Protein 1X5A (pdb70)

Secondary structure (DSSP, 8-state):
---TTTT-----S----EEEEETTEEEEE-----SS--SS--EEEEEEE-SS-EEEEEESSSEEEEESPPSS-EEEEEEEEE-SSSPPP----EEEEPPPPS-----

InterPro domains:
  IPR000719 Protein kinase domain [PS50011] (625-885)
  IPR001090 Ephrin, ligand binding domain [PF01404] (30-205)
  IPR001090 Ephrin, ligand binding domain [PS51550] (28-210)
  IPR001090 Ephrin, ligand binding domain [SM00615] (28-205)
  IPR001245 Serine-threonine/tyrosine-protein kinase, catalytic domain [PF07714] (627-881)
  IPR001245 Serine-threonine/tyrosine-protein kinase, catalytic domain [PR00109] (703-716)
  IPR001245 Serine-threonine/tyrosine-protein kinase, catalytic domain [PR00109] (740-758)
  IPR001245 Serine-threonine/tyrosine-protein kinase, catalytic domain [PR00109] (789-799)
  IPR001245 Serine-threonine/tyrosine-protein kinase, catalytic domain [PR00109] (808-830)
  IPR001245 Serine-threonine/tyrosine-protein kinase, catalytic domain [PR00109] (852-874)
  IPR001426 Tyrosine-protein kinase, receptor class V, conserved site [PS00790] (186-206)
  IPR001426 Tyrosine-protein kinase, receptor class V, conserved site [PS00791] (250-270)
  IPR001660 Sterile alpha motif domain [PF00536] (915-976)
  IPR001660 Sterile alpha motif domain [PS50105] (914-977)
  IPR001660 Sterile alpha motif domain [SM00454] (911-977)
  IPR003961 Fibronectin type III [PF00041] (335-436)
  IPR003961 Fibronectin type III [PF00041] (455-533)
  IPR003961 Fibronectin type III [PS50853] (333-446)
  IPR003961 Fibronectin type III [PS50853] (448-539)
  IPR003961 Fibronectin type III [SM00060] (334-430)

Sequence (107 aa):
GSSGSSGAESLSGLSLKLVKKEPRQLELTWAGSRPRNPGGNLSYELHVLNQDEEWHQMVLEPRVLLTKLQPDTTYIVRVRTLTPLGPGPFSPDHEFRTSPPSGPSSGGSSGSSGAESLSGLSLKLVKKEPRQLELTWAGSRPRNPGGNLSYELHVLNQDEEWHQMVLEPRVLLTKLQPDTTYIVRVRTLTPLGPGPFSPDHEFRTSPPSGPSSGGSSGSSGAESLSGLSLKLVKKEPRQLELTWAGSRPRNPGGNLSYELHVLNQDEEWHQMVLEPRVLLTKLQPDTTYIVRVRTLTPLGPGPFSPDHEFRTSPPSGPSSGGSSGSSGAESLSGLSLKLVKKEPRQLELTWAGSRPRNPGGNLSYELHVLNQDEEWHQMVLEPRVLLTKLQPDTTYIVRVRTLTPLGPGPFSPDHEFRTSPPSGPSSGGSSGSSGAESLSGLSLKLVKKEPRQLELTWAGSRPRNPGGNLSYELHVLNQDEEWHQMVLEPRVLLTKLQPDTTYIVRVRTLTPLGPGPFSPDHEFRTSPPSGPSSGGSSGSSGAESLSGLSLKLVKKEPRQLELTWAGSRPRNPGGNLSYELHVLNQDEEWHQMVLEPRVLLTKLQPDTTYIVRVRTLTPLGPGPFSPDHEFRTSPPSGPSSGGSSGSSGAESLSGLSLKLVKKEPRQLELTWAGSRPRNPGGNLSYELHVLNQDEEWHQMVLEPRVLLTKLQPDTTYIVRVRTLTPLGPGPFSPDHEFRTSPPSGPSSGGSSGSSGAESLSGLSLKLVKKEPRQLELTWAGSRPRNPGGNLSYELHVLNQDEEWHQMVLEPRVLLTKLQPDTTYIVRVRTLTPLGPGPFSPDHEFRTSPPSGPSSGGSSGSSGAESLSGLSLKLVKKEPRQLELTWAGSRPRNPGGNLSYELHVLNQDEEWHQMVLEPRVLLTKLQPDTTYIVRVRTLTPLGPGPFSPDHEFRTSPPSGPSSGGSSGSSGAESLSGLSLKLVKKEPRQLELTWAGSRPRNPGGNLSYELHVLNQDEEWHQMVLEPRVLLTKLQPDTTYIVRVRTLTPLGPGPFSPDHEFRTSPPSGPSSGGSSGSSGAESLSGLSLKLVKKEPRQLELTWAGSRPRNPGGNLSYELHVLNQDEEWHQMVLEPRVLLTKLQPDTTYIVRVRTLTPLGPGPFSPDHEFRTSPPSGPSSGGSSGSSGAESLSGLSLKLVKKEPRQLELTWAGSRPRNPGGNLSYELHVLNQDEEWHQMVLEPRVLLTKLQPDTTYIVRVRTLTPLGPGPFSPDHEFRTSPPSGPSSGGSSGSSGAESLSGLSLKLVKKEPRQLELTWAGSRPRNPGGNLSYELHVLNQDEEWHQMVLEPRVLLTKLQPDTTYIVRVRTLTPLGPGPFSPDHEFRTSPPSGPSSGGSSGSSGAESLSGLSLKLVKKEPRQLELTWAGSRPRNPGGNLSYELHVLNQDEEWHQMVLEPRVLLTKLQPDTTYIVRVRTLTPLGPGPFSPDHEFRTSPPSGPSSGGSSGSSGAESLSGLSLKLVKKEPRQLELTWAGSRPRNPGGNLSYELHVLNQDEEWHQMVLEPRVLLTKLQPDTTYIVRVRTLTPLGPGPFSPDHEFRTSPPSGPSSGGSSGSSGAESLSGLSLKLVKKEPRQLELTWAGSRPRNPGGNLSYELHVLNQDEEWHQMVLEPRVLLTKLQPDTTYIVRVRTLTPLGPGPFSPDHEFRTSPPSGPSSGGSSGSSGAESLSGLSLKLVKKEPRQLELTWAGSRPRNPGGNLSYELHVLNQDEEWHQMVLEPRVLLTKLQPDTTYIVRVRTLTPLGPGPFSPDHEFRTSPPSGPSSGGSSGSSGAESLSGLSLKLVKKEPRQLELTWAGSRPRNPGGNLSYELHVLNQDEEWHQMVLEPRVLLTKLQPDTTYIVRVRTLTPLGPGPFSPDHEFRTSPPSGPSSGGSSGSSGAESLSGLSLKLVKKEPRQLELTWAGSRPRNPGGNLSYELHVLNQDEEWHQMVLEPRVLLTKLQPDTTYIVRVRTLTPLGPGPFSPDHEFRTSPPSGPSSGGSSGSSGAESLSGLSLKLVKKEPRQLELTWAGSRPRNPGGNLSYELHVLNQDEEWHQMVLEPRVLLTKLQPDTTYIVRVRTLTPLGPGPFSPDHEFRTSPPSGPSSG

Nearest PDB structures (foldseek):
  1x5a-assembly1_A  TM=8.790E-01  e=5.790E-16  Mus musculus
  7y8h-assembly1_A  TM=8.430E-01  e=4.483E-06  Chelicerata
  2dle-assembly1_A  TM=7.461E-01  e=3.100E-06  Homo sapiens
  1x5g-assembly1_A  TM=6.905E-01  e=3.268E-06  Homo sapiens
  7zcb-assembly2_C  TM=7.922E-01  e=1.379E-04  Homo sapiens

Radius of gyration: 16.01 Å; Cα contacts (8 Å, |Δi|>4): 205; chains: 1; bounding box: 28×51×31 Å

Foldseek 3Di:
DDPPPPDDDDDQFLDFDFPDFAQFKTKTATGHDDDPDDDDAWWKWKWKAWPPGTDTDTGRHRMDIDGRHHFFTWMWMWMFIQDPPDGDDTHDTDTDHHHHDDPDDDD

Organism: Mus musculus (NCBI:txid10090)

Structure (mmCIF, N/CA/C/O backbone):
data_1X5A
#
_entry.id   1X5A
#
loop_
_atom_site.group_PDB
_atom_site.id
_atom_site.type_symbol
_atom_site.label_atom_id
_atom_site.label_alt_id
_atom_site.label_comp_id
_atom_site.label_asym_id
_atom_site.label_entity_id
_atom_site.label_seq_id
_atom_site.pdbx_PDB_ins_code
_atom_site.Cartn_x
_atom_site.Cartn_y
_atom_site.Cartn_z
_atom_site.occupancy
_atom_site.B_iso_or_equiv
_atom_site.auth_seq_id
_atom_site.auth_comp_id
_atom_site.auth_asym_id
_atom_site.auth_atom_id
_atom_site.pdbx_PDB_model_num
ATOM 1 N N . GLY A 1 1 ? -1.645 7.451 -22.658 1.00 0.00 1 GLY A N 1
ATOM 2 C CA . GLY A 1 1 ? -2.916 7.293 -21.976 1.00 0.00 1 GLY A CA 1
ATOM 3 C C . GLY A 1 1 ? -4.008 8.157 -22.576 1.00 0.00 1 GLY A C 1
ATOM 4 O O . GLY A 1 1 ? -3.901 9.383 -22.590 1.00 0.00 1 GLY A O 1
ATOM 8 N N . SER A 1 2 ? -5.060 7.517 -23.075 1.00 0.00 2 SER A N 1
ATOM 9 C CA . SER A 1 2 ? -6.173 8.234 -23.685 1.00 0.00 2 SER A CA 1
ATOM 10 C C . SER A 1 2 ? -7.299 8.447 -22.677 1.00 0.00 2 SER A C 1
ATOM 11 O O . SER A 1 2 ? -7.919 7.491 -22.212 1.00 0.00 2 SER A O 1
ATOM 19 N N . SER A 1 3 ? -7.558 9.708 -22.345 1.00 0.00 3 SER A N 1
ATOM 20 C CA . SER A 1 3 ? -8.606 10.048 -21.391 1.00 0.00 3 SER A CA 1
ATOM 21 C C . SER A 1 3 ? -9.910 9.337 -21.739 1.00 0.00 3 SER A C 1
ATOM 22 O O . SER A 1 3 ? -10.420 8.535 -20.958 1.00 0.00 3 SER A O 1
ATOM 30 N N . GLY A 1 4 ? -10.444 9.637 -22.919 1.00 0.00 4 GLY A N 1
ATOM 31 C CA . GLY A 1 4 ? -11.683 9.019 -23.352 1.00 0.00 4 GLY A CA 1
ATOM 32 C C . GLY A 1 4 ? -12.654 8.804 -22.208 1.00 0.00 4 GLY A C 1
ATOM 33 O O . GLY A 1 4 ? -12.749 9.632 -21.302 1.00 0.00 4 GLY A O 1
ATOM 37 N N . SER A 1 5 ? -13.379 7.691 -22.249 1.00 0.00 5 SER A N 1
ATOM 38 C CA . SER A 1 5 ? -14.352 7.373 -21.211 1.00 0.00 5 SER A CA 1
ATOM 39 C C . SER A 1 5 ? -13.686 7.326 -19.839 1.00 0.00 5 SER A C 1
ATOM 40 O O . SER A 1 5 ? -12.472 7.492 -19.719 1.00 0.00 5 SER A O 1
ATOM 48 N N . SER A 1 6 ? -14.491 7.100 -18.805 1.00 0.00 6 SER A N 1
ATOM 49 C CA . SER A 1 6 ? -13.982 7.035 -17.440 1.00 0.00 6 SER A CA 1
ATOM 50 C C . SER A 1 6 ? -12.705 6.203 -17.375 1.00 0.00 6 SER A C 1
ATOM 51 O O . SER A 1 6 ? -12.359 5.501 -18.325 1.00 0.00 6 SER A O 1
ATOM 59 N N . GLY A 1 7 ? -12.007 6.287 -16.246 1.00 0.00 7 GLY A N 1
ATOM 60 C CA . GLY A 1 7 ? -10.776 5.537 -16.077 1.00 0.00 7 GLY A CA 1
ATOM 61 C C . GLY A 1 7 ? -9.575 6.437 -15.865 1.00 0.00 7 GLY A C 1
ATOM 62 O O . GLY A 1 7 ? -8.713 6.147 -15.036 1.00 0.00 7 GLY A O 1
ATOM 66 N N . ALA A 1 8 ? -9.516 7.530 -16.618 1.00 0.00 8 ALA A N 1
ATOM 67 C CA . ALA A 1 8 ? -8.411 8.475 -16.508 1.00 0.00 8 ALA A CA 1
ATOM 68 C C . ALA A 1 8 ? -8.552 9.342 -15.261 1.00 0.00 8 ALA A C 1
ATOM 69 O O . ALA A 1 8 ? -9.215 10.378 -15.287 1.00 0.00 8 ALA A O 1
ATOM 76 N N . GLU A 1 9 ? -7.924 8.910 -14.172 1.00 0.00 9 GLU A N 1
ATOM 77 C CA . GLU A 1 9 ? -7.981 9.648 -12.916 1.00 0.00 9 GLU A CA 1
ATOM 78 C C . GLU A 1 9 ? -6.703 10.452 -12.698 1.00 0.00 9 GLU A C 1
ATOM 79 O O . GLU A 1 9 ? -6.322 10.736 -11.562 1.00 0.00 9 GLU A O 1
ATOM 91 N N . SER A 1 10 ? -6.045 10.815 -13.794 1.00 0.00 10 SER A N 1
ATOM 92 C CA . SER A 1 10 ? -4.807 11.582 -13.724 1.00 0.00 10 SER A CA 1
ATOM 93 C C . SER A 1 10 ? -3.978 11.167 -12.513 1.00 0.00 10 SER A C 1
ATOM 94 O O . SER A 1 10 ? -3.399 12.008 -11.824 1.00 0.00 10 SER A O 1
ATOM 102 N N . LEU A 1 11 ? -3.926 9.864 -12.258 1.00 0.00 11 LEU A N 1
ATOM 103 C CA . LEU A 1 11 ? -3.168 9.334 -11.130 1.00 0.00 11 LEU A CA 1
ATOM 104 C C . LEU A 1 11 ? -1.857 10.094 -10.950 1.00 0.00 11 LEU A C 1
ATOM 105 O O . LEU A 1 11 ? -1.239 10.525 -11.923 1.00 0.00 11 LEU A O 1
ATOM 121 N N . SER A 1 12 ? -1.438 10.251 -9.699 1.00 0.00 12 SER A N 1
ATOM 122 C CA . SER A 1 12 ? -0.201 10.960 -9.390 1.00 0.00 12 SER A CA 1
ATOM 123 C C . SER A 1 12 ? 1.001 10.025 -9.493 1.00 0.00 12 SER A C 1
ATOM 124 O O . SER A 1 12 ? 1.912 10.076 -8.669 1.00 0.00 12 SER A O 1
ATOM 132 N N . GLY A 1 13 ? 0.993 9.172 -10.512 1.00 0.00 13 GLY A N 1
ATOM 133 C CA . GLY A 1 13 ? 2.087 8.237 -10.705 1.00 0.00 13 GLY A CA 1
ATOM 134 C C . GLY A 1 13 ? 2.207 7.243 -9.567 1.00 0.00 13 GLY A C 1
ATOM 135 O O . GLY A 1 13 ? 3.272 7.104 -8.964 1.00 0.00 13 GLY A O 1
ATOM 139 N N . LEU A 1 14 ? 1.113 6.550 -9.271 1.00 0.00 14 LEU A N 1
ATOM 140 C CA . LEU A 1 14 ? 1.099 5.564 -8.196 1.00 0.00 14 LEU A CA 1
ATOM 141 C C . LEU A 1 14 ? 0.548 4.229 -8.688 1.00 0.00 14 LEU A C 1
ATOM 142 O O . LEU A 1 14 ? -0.507 3.780 -8.242 1.00 0.00 14 LEU A O 1
ATOM 158 N N . SER A 1 15 ? 1.272 3.600 -9.608 1.00 0.00 15 SER A N 1
ATOM 159 C CA . SER A 1 15 ? 0.854 2.317 -10.162 1.00 0.00 15 SER A CA 1
ATOM 160 C C . SER A 1 15 ? 1.670 1.175 -9.562 1.00 0.00 15 SER A C 1
ATOM 161 O O . SER A 1 15 ? 2.689 0.766 -10.119 1.00 0.00 15 SER A O 1
ATOM 169 N N . LEU A 1 16 ? 1.213 0.666 -8.423 1.00 0.00 16 LEU A N 1
ATOM 170 C CA . LEU A 1 16 ? 1.899 -0.429 -7.746 1.00 0.00 16 LEU A CA 1
ATOM 171 C C . LEU A 1 16 ? 2.466 -1.423 -8.754 1.00 0.00 16 LEU A C 1
ATOM 172 O O . LEU A 1 16 ? 1.821 -1.750 -9.751 1.00 0.00 16 LEU A O 1
ATOM 188 N N . LYS A 1 17 ? 3.676 -1.903 -8.488 1.00 0.00 17 LYS A N 1
ATOM 189 C CA . LYS A 1 17 ? 4.330 -2.863 -9.369 1.00 0.00 17 LYS A CA 1
ATOM 190 C C . LYS A 1 17 ? 4.891 -4.038 -8.573 1.00 0.00 17 LYS A C 1
ATOM 191 O O . LYS A 1 17 ? 5.385 -3.866 -7.458 1.00 0.00 17 LYS A O 1
ATOM 210 N N . LEU A 1 18 ? 4.814 -5.230 -9.154 1.00 0.00 18 LEU A N 1
ATOM 211 C CA . LEU A 1 18 ? 5.316 -6.433 -8.499 1.00 0.00 18 LEU A CA 1
ATOM 212 C C . LEU A 1 18 ? 6.839 -6.492 -8.561 1.00 0.00 18 LEU A C 1
ATOM 213 O O . LEU A 1 18 ? 7.417 -6.821 -9.597 1.00 0.00 18 LEU A O 1
ATOM 229 N N . VAL A 1 19 ? 7.485 -6.172 -7.443 1.00 0.00 19 VAL A N 1
ATOM 230 C CA . VAL A 1 19 ? 8.941 -6.191 -7.369 1.00 0.00 19 VAL A CA 1
ATOM 231 C C . VAL A 1 19 ? 9.470 -7.620 -7.333 1.00 0.00 19 VAL A C 1
ATOM 232 O O . VAL A 1 19 ? 10.295 -8.010 -8.159 1.00 0.00 19 VAL A O 1
ATOM 245 N N . LYS A 1 20 ? 8.990 -8.399 -6.369 1.00 0.00 20 LYS A N 1
ATOM 246 C CA . LYS A 1 20 ? 9.413 -9.787 -6.224 1.00 0.00 20 LYS A CA 1
ATOM 247 C C . LYS A 1 20 ? 8.236 -10.676 -5.834 1.00 0.00 20 LYS A C 1
ATOM 248 O O . LYS A 1 20 ? 7.457 -10.338 -4.943 1.00 0.00 20 LYS A O 1
ATOM 267 N N . LYS A 1 21 ? 8.113 -11.815 -6.507 1.00 0.00 21 LYS A N 1
ATOM 268 C CA . LYS A 1 21 ? 7.034 -12.755 -6.230 1.00 0.00 21 LYS A CA 1
ATOM 269 C C . LYS A 1 21 ? 7.531 -13.919 -5.379 1.00 0.00 21 LYS A C 1
ATOM 270 O O . LYS A 1 21 ? 8.311 -14.750 -5.843 1.00 0.00 21 LYS A O 1
ATOM 289 N N . GLU A 1 22 ? 7.072 -13.973 -4.132 1.00 0.00 22 GLU A N 1
ATOM 290 C CA . GLU A 1 22 ? 7.471 -15.036 -3.218 1.00 0.00 22 GLU A CA 1
ATOM 291 C C . GLU A 1 22 ? 6.249 -15.703 -2.593 1.00 0.00 22 GLU A C 1
ATOM 292 O O . GLU A 1 22 ? 5.165 -15.124 -2.517 1.00 0.00 22 GLU A O 1
ATOM 304 N N . PRO A 1 23 ? 6.426 -16.951 -2.134 1.00 0.00 23 PRO A N 1
ATOM 305 C CA . PRO A 1 23 ? 5.349 -17.724 -1.508 1.00 0.00 23 PRO A CA 1
ATOM 306 C C . PRO A 1 23 ? 4.959 -17.173 -0.141 1.00 0.00 23 PRO A C 1
ATOM 307 O O . PRO A 1 23 ? 3.821 -17.332 0.301 1.00 0.00 23 PRO A O 1
ATOM 318 N N . ARG A 1 24 ? 5.910 -16.524 0.523 1.00 0.00 24 ARG A N 1
ATOM 319 C CA . ARG A 1 24 ? 5.665 -15.949 1.841 1.00 0.00 24 ARG A CA 1
ATOM 320 C C . ARG A 1 24 ? 6.206 -14.525 1.922 1.00 0.00 24 ARG A C 1
ATOM 321 O O . ARG A 1 24 ? 6.601 -14.062 2.992 1.00 0.00 24 ARG A O 1
ATOM 342 N N . GLN A 1 25 ? 6.222 -13.838 0.785 1.00 0.00 25 GLN A N 1
ATOM 343 C CA . GLN A 1 25 ? 6.716 -12.467 0.728 1.00 0.00 25 GLN A CA 1
ATOM 344 C C . GLN A 1 25 ? 6.278 -11.784 -0.563 1.00 0.00 25 GLN A C 1
ATOM 345 O O . GLN A 1 25 ? 6.090 -12.436 -1.590 1.00 0.00 25 GLN A O 1
ATOM 359 N N . LEU A 1 26 ? 6.118 -10.466 -0.504 1.00 0.00 26 LEU A N 1
ATOM 360 C CA . LEU A 1 26 ? 5.701 -9.693 -1.669 1.00 0.00 26 LEU A CA 1
ATOM 361 C C . LEU A 1 26 ? 6.184 -8.250 -1.566 1.00 0.00 26 LEU A C 1
ATOM 362 O O . LEU A 1 26 ? 5.802 -7.522 -0.650 1.00 0.00 26 LEU A O 1
ATOM 378 N N . GLU A 1 27 ? 7.024 -7.843 -2.512 1.00 0.00 27 GLU A N 1
ATOM 379 C CA . GLU A 1 27 ? 7.557 -6.486 -2.528 1.00 0.00 27 GLU A CA 1
ATOM 380 C C . GLU A 1 27 ? 6.969 -5.683 -3.685 1.00 0.00 27 GLU A C 1
ATOM 381 O O . GLU A 1 27 ? 6.711 -6.223 -4.761 1.00 0.00 27 GLU A O 1
ATOM 393 N N . LEU A 1 28 ? 6.760 -4.392 -3.455 1.00 0.00 28 LEU A N 1
ATOM 394 C CA . LEU A 1 28 ? 6.202 -3.513 -4.477 1.00 0.00 28 LEU A CA 1
ATOM 395 C C . LEU A 1 28 ? 6.851 -2.134 -4.424 1.00 0.00 28 LEU A C 1
ATOM 396 O O . LEU A 1 28 ? 7.344 -1.707 -3.379 1.00 0.00 28 LEU A O 1
ATOM 412 N N . THR A 1 29 ? 6.847 -1.439 -5.557 1.00 0.00 29 THR A N 1
ATOM 413 C CA . THR A 1 29 ? 7.435 -0.108 -5.640 1.00 0.00 29 THR A CA 1
ATOM 414 C C . THR A 1 29 ? 6.658 0.777 -6.608 1.00 0.00 29 THR A C 1
ATOM 415 O O . THR A 1 29 ? 6.298 0.347 -7.704 1.00 0.00 29 THR A O 1
ATOM 426 N N . TRP A 1 30 ? 6.403 2.014 -6.197 1.00 0.00 30 TRP A N 1
ATOM 427 C CA . TRP A 1 30 ? 5.668 2.959 -7.030 1.00 0.00 30 TRP A CA 1
ATOM 428 C C . TRP A 1 30 ? 6.423 4.279 -7.151 1.00 0.00 30 TRP A C 1
ATOM 429 O O . TRP A 1 30 ? 6.589 5.002 -6.169 1.00 0.00 30 TRP A O 1
ATOM 450 N N . ALA A 1 31 ? 6.879 4.586 -8.361 1.00 0.00 31 ALA A N 1
ATOM 451 C CA . ALA A 1 31 ? 7.614 5.820 -8.609 1.00 0.00 31 ALA A CA 1
ATOM 452 C C . ALA A 1 31 ? 7.070 6.546 -9.834 1.00 0.00 31 ALA A C 1
ATOM 453 O O . ALA A 1 31 ? 6.552 5.922 -10.759 1.00 0.00 31 ALA A O 1
ATOM 460 N N . GLY A 1 32 ? 7.189 7.871 -9.833 1.00 0.00 32 GLY A N 1
ATOM 461 C CA . GLY A 1 32 ? 6.703 8.660 -10.949 1.00 0.00 32 GLY A CA 1
ATOM 462 C C . GLY A 1 32 ? 6.562 10.129 -10.603 1.00 0.00 32 GLY A C 1
ATOM 463 O O . GLY A 1 32 ? 5.590 10.776 -10.995 1.00 0.00 32 GLY A O 1
ATOM 467 N N . SER A 1 33 ? 7.533 10.657 -9.865 1.00 0.00 33 SER A N 1
ATOM 468 C CA . SER A 1 33 ? 7.510 12.058 -9.461 1.00 0.00 33 SER A CA 1
ATOM 469 C C . SER A 1 33 ? 8.608 12.846 -10.169 1.00 0.00 33 SER A C 1
ATOM 470 O O . SER A 1 33 ? 9.459 12.272 -10.848 1.00 0.00 33 SER A O 1
ATOM 478 N N . ARG A 1 34 ? 8.582 14.164 -10.004 1.00 0.00 34 ARG A N 1
ATOM 479 C CA . ARG A 1 34 ? 9.573 15.032 -10.628 1.00 0.00 34 ARG A CA 1
ATOM 480 C C . ARG A 1 34 ? 10.555 15.569 -9.591 1.00 0.00 34 ARG A C 1
ATOM 481 O O . ARG A 1 34 ? 10.202 15.825 -8.439 1.00 0.00 34 ARG A O 1
ATOM 502 N N . PRO A 1 35 ? 11.819 15.743 -10.006 1.00 0.00 35 PRO A N 1
ATOM 503 C CA . PRO A 1 35 ? 12.878 16.250 -9.129 1.00 0.00 35 PRO A CA 1
ATOM 504 C C . PRO A 1 35 ? 12.686 17.722 -8.780 1.00 0.00 35 PRO A C 1
ATOM 505 O O . PRO A 1 35 ? 11.686 18.334 -9.157 1.00 0.00 35 PRO A O 1
ATOM 516 N N . ARG A 1 36 ? 13.651 18.285 -8.060 1.00 0.00 36 ARG A N 1
ATOM 517 C CA . ARG A 1 36 ? 13.587 19.686 -7.660 1.00 0.00 36 ARG A CA 1
ATOM 518 C C . ARG A 1 36 ? 12.397 19.935 -6.739 1.00 0.00 36 ARG A C 1
ATOM 519 O O . ARG A 1 36 ? 11.749 20.978 -6.814 1.00 0.00 36 ARG A O 1
ATOM 540 N N . ASN A 1 37 ? 12.115 18.969 -5.871 1.00 0.00 37 ASN A N 1
ATOM 541 C CA . ASN A 1 37 ? 11.002 19.083 -4.935 1.00 0.00 37 ASN A CA 1
ATOM 542 C C . ASN A 1 37 ? 11.436 19.792 -3.657 1.00 0.00 37 ASN A C 1
ATOM 543 O O . ASN A 1 37 ? 12.530 19.573 -3.136 1.00 0.00 37 ASN A O 1
ATOM 554 N N . PRO A 1 38 ? 10.559 20.664 -3.137 1.00 0.00 38 PRO A N 1
ATOM 555 C CA . PRO A 1 38 ? 10.829 21.423 -1.912 1.00 0.00 38 PRO A CA 1
ATOM 556 C C . PRO A 1 38 ? 10.835 20.538 -0.670 1.00 0.00 38 PRO A C 1
ATOM 557 O O . PRO A 1 38 ? 10.534 19.347 -0.744 1.00 0.00 38 PRO A O 1
ATOM 568 N N . GLY A 1 39 ? 11.178 21.128 0.471 1.00 0.00 39 GLY A N 1
ATOM 569 C CA . GLY A 1 39 ? 11.216 20.377 1.712 1.00 0.00 39 GLY A CA 1
ATOM 570 C C . GLY A 1 39 ? 9.874 19.765 2.060 1.00 0.00 39 GLY A C 1
ATOM 571 O O . GLY A 1 39 ? 8.919 19.865 1.290 1.00 0.00 39 GLY A O 1
ATOM 575 N N . GLY A 1 40 ? 9.800 19.126 3.224 1.00 0.00 40 GLY A N 1
ATOM 576 C CA . GLY A 1 40 ? 8.561 18.503 3.651 1.00 0.00 40 GLY A CA 1
ATOM 577 C C . GLY A 1 40 ? 8.430 17.076 3.158 1.00 0.00 40 GLY A C 1
ATOM 578 O O . GLY A 1 40 ? 7.480 16.741 2.451 1.00 0.00 40 GLY A O 1
ATOM 582 N N . ASN A 1 41 ? 9.387 16.232 3.531 1.00 0.00 41 ASN A N 1
ATOM 583 C CA . ASN A 1 41 ? 9.375 14.833 3.119 1.00 0.00 41 ASN A CA 1
ATOM 584 C C . ASN A 1 41 ? 7.952 14.284 3.098 1.00 0.00 41 ASN A C 1
ATOM 585 O O . ASN A 1 41 ? 7.383 13.963 4.143 1.00 0.00 41 ASN A O 1
ATOM 596 N N . LEU A 1 42 ? 7.382 14.178 1.903 1.00 0.00 42 LEU A N 1
ATOM 597 C CA . LEU A 1 42 ? 6.025 13.667 1.745 1.00 0.00 42 LEU A CA 1
ATOM 598 C C . LEU A 1 42 ? 5.897 12.268 2.340 1.00 0.00 42 LEU A C 1
ATOM 599 O O . LEU A 1 42 ? 6.865 11.714 2.861 1.00 0.00 42 LEU A O 1
ATOM 615 N N . SER A 1 43 ? 4.697 11.703 2.256 1.00 0.00 43 SER A N 1
ATOM 616 C CA . SER A 1 43 ? 4.442 10.369 2.787 1.00 0.00 43 SER A CA 1
ATOM 617 C C . SER A 1 43 ? 3.522 9.581 1.860 1.00 0.00 43 SER A C 1
ATOM 618 O O . SER A 1 43 ? 3.054 10.099 0.845 1.00 0.00 43 SER A O 1
ATOM 626 N N . TYR A 1 44 ? 3.266 8.328 2.215 1.00 0.00 44 TYR A N 1
ATOM 627 C CA . TYR A 1 44 ? 2.404 7.466 1.415 1.00 0.00 44 TYR A CA 1
ATOM 628 C C . TYR A 1 44 ? 1.651 6.477 2.298 1.00 0.00 44 TYR A C 1
ATOM 629 O O . TYR A 1 44 ? 2.230 5.861 3.192 1.00 0.00 44 TYR A O 1
ATOM 647 N N . GLU A 1 45 ? 0.355 6.330 2.040 1.00 0.00 45 GLU A N 1
ATOM 648 C CA . GLU A 1 45 ? -0.478 5.415 2.812 1.00 0.00 45 GLU A CA 1
ATOM 649 C C . GLU A 1 45 ? -0.668 4.095 2.070 1.00 0.00 45 GLU A C 1
ATOM 650 O O . GLU A 1 45 ? -1.176 4.068 0.948 1.00 0.00 45 GLU A O 1
ATOM 662 N N . LEU A 1 46 ? -0.256 3.003 2.704 1.00 0.00 46 LEU A N 1
ATOM 663 C CA . LEU A 1 46 ? -0.380 1.678 2.105 1.00 0.00 46 LEU A CA 1
ATOM 664 C C . LEU A 1 46 ? -1.544 0.908 2.722 1.00 0.00 46 LEU A C 1
ATOM 665 O O . LEU A 1 46 ? -1.716 0.894 3.941 1.00 0.00 46 LEU A O 1
ATOM 681 N N . HIS A 1 47 ? -2.339 0.267 1.871 1.00 0.00 47 HIS A N 1
ATOM 682 C CA . HIS A 1 47 ? -3.485 -0.508 2.333 1.00 0.00 47 HIS A CA 1
ATOM 683 C C . HIS A 1 47 ? -3.576 -1.838 1.591 1.00 0.00 47 HIS A C 1
ATOM 684 O O . HIS A 1 47 ? -3.824 -1.872 0.386 1.00 0.00 47 HIS A O 1
ATOM 699 N N . VAL A 1 48 ? -3.373 -2.931 2.319 1.00 0.00 48 VAL A N 1
ATOM 700 C CA . VAL A 1 48 ? -3.432 -4.264 1.730 1.00 0.00 48 VAL A CA 1
ATOM 701 C C . VAL A 1 48 ? -4.708 -4.990 2.142 1.00 0.00 48 VAL A C 1
ATOM 702 O O . VAL A 1 48 ? -5.128 -4.924 3.298 1.00 0.00 48 VAL A O 1
ATOM 715 N N . LEU A 1 49 ? -5.320 -5.684 1.188 1.00 0.00 49 LEU A N 1
ATOM 716 C CA . LEU A 1 49 ? -6.549 -6.424 1.451 1.00 0.00 49 LEU A CA 1
ATOM 717 C C . LEU A 1 49 ? -6.435 -7.862 0.955 1.00 0.00 49 LEU A C 1
ATOM 718 O O . LEU A 1 49 ? -5.858 -8.121 -0.100 1.00 0.00 49 LEU A O 1
ATOM 734 N N . ASN A 1 50 ? -6.991 -8.794 1.724 1.00 0.00 50 ASN A N 1
ATOM 735 C CA . ASN A 1 50 ? -6.952 -10.206 1.362 1.00 0.00 50 ASN A CA 1
ATOM 736 C C . ASN A 1 50 ? -8.356 -10.803 1.352 1.00 0.00 50 ASN A C 1
ATOM 737 O O . ASN A 1 50 ? -9.329 -10.132 1.695 1.00 0.00 50 ASN A O 1
ATOM 748 N N . GLN A 1 51 ? -8.452 -12.069 0.957 1.00 0.00 51 GLN A N 1
ATOM 749 C CA . GLN A 1 51 ? -9.737 -12.756 0.903 1.00 0.00 51 GLN A CA 1
ATOM 750 C C . GLN A 1 51 ? -10.563 -12.465 2.151 1.00 0.00 51 GLN A C 1
ATOM 751 O O . GLN A 1 51 ? -11.676 -11.945 2.063 1.00 0.00 51 GLN A O 1
ATOM 765 N N . ASP A 1 52 ? -10.012 -12.802 3.311 1.00 0.00 52 ASP A N 1
ATOM 766 C CA . ASP A 1 52 ? -10.698 -12.576 4.578 1.00 0.00 52 ASP A CA 1
ATOM 767 C C . ASP A 1 52 ? -9.772 -11.902 5.585 1.00 0.00 52 ASP A C 1
ATOM 768 O O . ASP A 1 52 ? -9.905 -12.097 6.793 1.00 0.00 52 ASP A O 1
ATOM 777 N N . GLU A 1 53 ? -8.833 -11.108 5.079 1.00 0.00 53 GLU A N 1
ATOM 778 C CA . GLU A 1 53 ? -7.884 -10.406 5.935 1.00 0.00 53 GLU A CA 1
ATOM 779 C C . GLU A 1 53 ? -7.520 -9.047 5.344 1.00 0.00 53 GLU A C 1
ATOM 780 O O . GLU A 1 53 ? -6.908 -8.966 4.279 1.00 0.00 53 GLU A O 1
ATOM 792 N N . GLU A 1 54 ? -7.902 -7.983 6.042 1.00 0.00 54 GLU A N 1
ATOM 793 C CA . GLU A 1 54 ? -7.617 -6.628 5.586 1.00 0.00 54 GLU A CA 1
ATOM 794 C C . GLU A 1 54 ? -6.731 -5.892 6.587 1.00 0.00 54 GLU A C 1
ATOM 795 O O . GLU A 1 54 ? -7.048 -5.816 7.774 1.00 0.00 54 GLU A O 1
ATOM 807 N N . TRP A 1 55 ? -5.621 -5.352 6.098 1.00 0.00 55 TRP A N 1
ATOM 808 C CA . TRP A 1 55 ? -4.688 -4.622 6.950 1.00 0.00 55 TRP A CA 1
ATOM 809 C C . TRP A 1 55 ? -4.065 -3.451 6.196 1.00 0.00 55 TRP A C 1
ATOM 810 O O . TRP A 1 55 ? -3.868 -3.516 4.983 1.00 0.00 55 TRP A O 1
ATOM 831 N N . HIS A 1 56 ? -3.757 -2.382 6.924 1.00 0.00 56 HIS A N 1
ATOM 832 C CA . HIS A 1 56 ? -3.156 -1.197 6.323 1.00 0.00 56 HIS A CA 1
ATOM 833 C C . HIS A 1 56 ? -1.910 -0.769 7.094 1.00 0.00 56 HIS A C 1
ATOM 834 O O . HIS A 1 56 ? -1.781 -1.049 8.285 1.00 0.00 56 HIS A O 1
ATOM 849 N N . GLN A 1 57 ? -0.998 -0.091 6.406 1.00 0.00 57 GLN A N 1
ATOM 850 C CA . GLN A 1 57 ? 0.238 0.372 7.026 1.00 0.00 57 GLN A CA 1
ATOM 851 C C . GLN A 1 57 ? 0.811 1.567 6.271 1.00 0.00 57 GLN A C 1
ATOM 852 O O . GLN A 1 57 ? 1.212 1.447 5.113 1.00 0.00 57 GLN A O 1
ATOM 866 N N . MET A 1 58 ? 0.847 2.718 6.934 1.00 0.00 58 MET A N 1
ATOM 867 C CA . MET A 1 58 ? 1.373 3.934 6.324 1.00 0.00 58 MET A CA 1
ATOM 868 C C . MET A 1 58 ? 2.893 3.872 6.209 1.00 0.00 58 MET A C 1
ATOM 869 O O . MET A 1 58 ? 3.591 3.650 7.198 1.00 0.00 58 MET A O 1
ATOM 883 N N . VAL A 1 59 ? 3.399 4.068 4.996 1.00 0.00 59 VAL A N 1
ATOM 884 C CA . VAL A 1 59 ? 4.836 4.035 4.752 1.00 0.00 59 VAL A CA 1
ATOM 885 C C . VAL A 1 59 ? 5.345 5.392 4.279 1.00 0.00 59 VAL A C 1
ATOM 886 O O . VAL A 1 59 ? 4.664 6.096 3.531 1.00 0.00 59 VAL A O 1
ATOM 899 N N . LEU A 1 60 ? 6.545 5.753 4.718 1.00 0.00 60 LEU A N 1
ATOM 900 C CA . LEU A 1 60 ? 7.147 7.027 4.339 1.00 0.00 60 LEU A CA 1
ATOM 901 C C . LEU A 1 60 ? 8.080 6.854 3.145 1.00 0.00 60 LEU A C 1
ATOM 902 O O . LEU A 1 60 ? 8.911 7.717 2.865 1.00 0.00 60 LEU A O 1
ATOM 918 N N . GLU A 1 61 ? 7.935 5.734 2.444 1.00 0.00 61 GLU A N 1
ATOM 919 C CA . GLU A 1 61 ? 8.765 5.449 1.279 1.00 0.00 61 GLU A CA 1
ATOM 920 C C . GLU A 1 61 ? 7.935 4.830 0.158 1.00 0.00 61 GLU A C 1
ATOM 921 O O . GLU A 1 61 ? 6.917 4.179 0.392 1.00 0.00 61 GLU A O 1
ATOM 933 N N . PRO A 1 62 ? 8.379 5.037 -1.090 1.00 0.00 62 PRO A N 1
ATOM 934 C CA . PRO A 1 62 ? 7.694 4.509 -2.273 1.00 0.00 62 PRO A CA 1
ATOM 935 C C . PRO A 1 62 ? 7.808 2.992 -2.379 1.00 0.00 62 PRO A C 1
ATOM 936 O O . PRO A 1 62 ? 7.314 2.388 -3.332 1.00 0.00 62 PRO A O 1
ATOM 947 N N . ARG A 1 63 ? 8.462 2.382 -1.396 1.00 0.00 63 ARG A N 1
ATOM 948 C CA . ARG A 1 63 ? 8.641 0.935 -1.380 1.00 0.00 63 ARG A CA 1
ATOM 949 C C . ARG A 1 63 ? 7.984 0.319 -0.149 1.00 0.00 63 ARG A C 1
ATOM 950 O O . ARG A 1 63 ? 7.713 1.009 0.834 1.00 0.00 63 ARG A O 1
ATOM 971 N N . VAL A 1 64 ? 7.729 -0.984 -0.210 1.00 0.00 64 VAL A N 1
ATOM 972 C CA . VAL A 1 64 ? 7.104 -1.694 0.900 1.00 0.00 64 VAL A CA 1
ATOM 973 C C . VAL A 1 64 ? 7.408 -3.187 0.839 1.00 0.00 64 VAL A C 1
ATOM 974 O O . VAL A 1 64 ? 7.302 -3.810 -0.218 1.00 0.00 64 VAL A O 1
ATOM 987 N N . LEU A 1 65 ? 7.785 -3.755 1.979 1.00 0.00 65 LEU A N 1
ATOM 988 C CA . LEU A 1 65 ? 8.104 -5.177 2.055 1.00 0.00 65 LEU A CA 1
ATOM 989 C C . LEU A 1 65 ? 7.120 -5.907 2.964 1.00 0.00 65 LEU A C 1
ATOM 990 O O . LEU A 1 65 ? 7.112 -5.704 4.179 1.00 0.00 65 LEU A O 1
ATOM 1006 N N . LEU A 1 66 ? 6.293 -6.759 2.368 1.00 0.00 66 LEU A N 1
ATOM 1007 C CA . LEU A 1 66 ? 5.306 -7.522 3.124 1.00 0.00 66 LEU A CA 1
ATOM 1008 C C . LEU A 1 66 ? 5.786 -8.950 3.361 1.00 0.00 66 LEU A C 1
ATOM 1009 O O . LEU A 1 66 ? 6.244 -9.625 2.437 1.00 0.00 66 LEU A O 1
ATOM 1025 N N . THR A 1 67 ? 5.678 -9.407 4.605 1.00 0.00 67 THR A N 1
ATOM 1026 C CA . THR A 1 67 ? 6.100 -10.755 4.963 1.00 0.00 67 THR A CA 1
ATOM 1027 C C . THR A 1 67 ? 4.982 -11.512 5.670 1.00 0.00 67 THR A C 1
ATOM 1028 O O . THR A 1 67 ? 3.911 -10.961 5.927 1.00 0.00 67 THR A O 1
ATOM 1039 N N . LYS A 1 68 ? 5.236 -12.778 5.983 1.00 0.00 68 LYS A N 1
ATOM 1040 C CA . LYS A 1 68 ? 4.252 -13.611 6.662 1.00 0.00 68 LYS A CA 1
ATOM 1041 C C . LYS A 1 68 ? 2.988 -13.758 5.820 1.00 0.00 68 LYS A C 1
ATOM 1042 O O . LYS A 1 68 ? 1.873 -13.696 6.339 1.00 0.00 68 LYS A O 1
ATOM 1061 N N . LEU A 1 69 ? 3.170 -13.952 4.518 1.00 0.00 69 LEU A N 1
ATOM 1062 C CA . LEU A 1 69 ? 2.044 -14.109 3.604 1.00 0.00 69 LEU A CA 1
ATOM 1063 C C . LEU A 1 69 ? 1.813 -15.580 3.272 1.00 0.00 69 LEU A C 1
ATOM 1064 O O . LEU A 1 69 ? 2.671 -16.425 3.525 1.00 0.00 69 LEU A O 1
ATOM 1080 N N . GLN A 1 70 ? 0.649 -15.876 2.702 1.00 0.00 70 GLN A N 1
ATOM 1081 C CA . GLN A 1 70 ? 0.306 -17.245 2.334 1.00 0.00 70 GLN A CA 1
ATOM 1082 C C . GLN A 1 70 ? 0.628 -17.511 0.867 1.00 0.00 70 GLN A C 1
ATOM 1083 O O . GLN A 1 70 ? 0.435 -16.659 -0.001 1.00 0.00 70 GLN A O 1
ATOM 1097 N N . PRO A 1 71 ? 1.132 -18.721 0.581 1.00 0.00 71 PRO A N 1
ATOM 1098 C CA . PRO A 1 71 ? 1.491 -19.128 -0.781 1.00 0.00 71 PRO A CA 1
ATOM 1099 C C . PRO A 1 71 ? 0.267 -19.318 -1.670 1.00 0.00 71 PRO A C 1
ATOM 1100 O O . PRO A 1 71 ? -0.776 -19.788 -1.215 1.00 0.00 71 PRO A O 1
ATOM 1111 N N . ASP A 1 72 ? 0.402 -18.952 -2.940 1.00 0.00 72 ASP A N 1
ATOM 1112 C CA . ASP A 1 72 ? -0.693 -19.084 -3.895 1.00 0.00 72 ASP A CA 1
ATOM 1113 C C . ASP A 1 72 ? -1.932 -18.341 -3.406 1.00 0.00 72 ASP A C 1
ATOM 1114 O O . ASP A 1 72 ? -3.017 -18.916 -3.312 1.00 0.00 72 ASP A O 1
ATOM 1123 N N . THR A 1 73 ? -1.764 -17.059 -3.096 1.00 0.00 73 THR A N 1
ATOM 1124 C CA . THR A 1 73 ? -2.867 -16.238 -2.615 1.00 0.00 73 THR A CA 1
ATOM 1125 C C . THR A 1 73 ? -2.832 -14.848 -3.241 1.00 0.00 73 THR A C 1
ATOM 1126 O O . THR A 1 73 ? -1.774 -14.224 -3.333 1.00 0.00 73 THR A O 1
ATOM 1137 N N . THR A 1 74 ? -3.995 -14.367 -3.669 1.00 0.00 74 THR A N 1
ATOM 1138 C CA . THR A 1 74 ? -4.096 -13.051 -4.287 1.00 0.00 74 THR A CA 1
ATOM 1139 C C . THR A 1 74 ? -4.188 -11.954 -3.232 1.00 0.00 74 THR A C 1
ATOM 1140 O O . THR A 1 74 ? -5.147 -11.900 -2.461 1.00 0.00 74 THR A O 1
ATOM 1151 N N . TYR A 1 75 ? -3.187 -11.082 -3.203 1.00 0.00 75 TYR A N 1
ATOM 1152 C CA . TYR A 1 75 ? -3.155 -9.987 -2.241 1.00 0.00 75 TYR A CA 1
ATOM 1153 C C . TYR A 1 75 ? -3.306 -8.640 -2.942 1.00 0.00 75 TYR A C 1
ATOM 1154 O O . TYR A 1 75 ? -2.484 -8.270 -3.781 1.00 0.00 75 TYR A O 1
ATOM 1172 N N . ILE A 1 76 ? -4.361 -7.913 -2.592 1.00 0.00 76 ILE A N 1
ATOM 1173 C CA . ILE A 1 76 ? -4.619 -6.607 -3.186 1.00 0.00 76 ILE A CA 1
ATOM 1174 C C . ILE A 1 76 ? -3.859 -5.509 -2.451 1.00 0.00 76 ILE A C 1
ATOM 1175 O O . ILE A 1 76 ? -3.856 -5.458 -1.221 1.00 0.00 76 ILE A O 1
ATOM 1191 N N . VAL A 1 77 ? -3.216 -4.630 -3.213 1.00 0.00 77 VAL A N 1
ATOM 1192 C CA . VAL A 1 77 ? -2.454 -3.530 -2.634 1.00 0.00 77 VAL A CA 1
ATOM 1193 C C . VAL A 1 77 ? -2.827 -2.201 -3.283 1.00 0.00 77 VAL A C 1
ATOM 1194 O O . VAL A 1 77 ? -3.104 -2.141 -4.481 1.00 0.00 77 VAL A O 1
ATOM 1207 N N . ARG A 1 78 ? -2.831 -1.139 -2.484 1.00 0.00 78 ARG A N 1
ATOM 1208 C CA . ARG A 1 78 ? -3.171 0.189 -2.981 1.00 0.00 78 ARG A CA 1
ATOM 1209 C C . ARG A 1 78 ? -2.485 1.271 -2.152 1.00 0.00 78 ARG A C 1
ATOM 1210 O O . ARG A 1 78 ? -2.681 1.357 -0.940 1.00 0.00 78 ARG A O 1
ATOM 1231 N N . VAL A 1 79 ? -1.679 2.095 -2.815 1.00 0.00 79 VAL A N 1
ATOM 1232 C CA . VAL A 1 79 ? -0.964 3.172 -2.140 1.00 0.00 79 VAL A CA 1
ATOM 1233 C C . VAL A 1 79 ? -1.406 4.535 -2.661 1.00 0.00 79 VAL A C 1
ATOM 1234 O O . VAL A 1 79 ? -1.698 4.693 -3.847 1.00 0.00 79 VAL A O 1
ATOM 1247 N N . ARG A 1 80 ? -1.451 5.517 -1.767 1.00 0.00 80 ARG A N 1
ATOM 1248 C CA . ARG A 1 80 ? -1.858 6.868 -2.136 1.00 0.00 80 ARG A CA 1
ATOM 1249 C C . ARG A 1 80 ? -1.004 7.908 -1.417 1.00 0.00 80 ARG A C 1
ATOM 1250 O O . ARG A 1 80 ? -0.766 7.807 -0.213 1.00 0.00 80 ARG A O 1
ATOM 1271 N N . THR A 1 81 ? -0.545 8.908 -2.163 1.00 0.00 81 THR A N 1
ATOM 1272 C CA . THR A 1 81 ? 0.283 9.966 -1.598 1.00 0.00 81 THR A CA 1
ATOM 1273 C C . THR A 1 81 ? -0.526 10.855 -0.660 1.00 0.00 81 THR A C 1
ATOM 1274 O O . THR A 1 81 ? -1.623 11.299 -1.001 1.00 0.00 81 THR A O 1
ATOM 1285 N N . LEU A 1 82 ? 0.022 11.114 0.522 1.00 0.00 82 LEU A N 1
ATOM 1286 C CA . LEU A 1 82 ? -0.648 11.952 1.510 1.00 0.00 82 LEU A CA 1
ATOM 1287 C C . LEU A 1 82 ? -0.347 13.427 1.266 1.00 0.00 82 LEU A C 1
ATOM 1288 O O . LEU A 1 82 ? 0.769 13.792 0.895 1.00 0.00 82 LEU A O 1
ATOM 1304 N N . THR A 1 83 ? -1.349 14.274 1.480 1.00 0.00 83 THR A N 1
ATOM 1305 C CA . THR A 1 83 ? -1.192 15.710 1.285 1.00 0.00 83 THR A CA 1
ATOM 1306 C C . THR A 1 83 ? -1.934 16.495 2.361 1.00 0.00 83 THR A C 1
ATOM 1307 O O . THR A 1 83 ? -2.930 16.038 2.922 1.00 0.00 83 THR A O 1
ATOM 1318 N N . PRO A 1 84 ? -1.440 17.707 2.656 1.00 0.00 84 PRO A N 1
ATOM 1319 C CA . PRO A 1 84 ? -2.042 18.582 3.666 1.00 0.00 84 PRO A CA 1
ATOM 1320 C C . PRO A 1 84 ? -3.394 19.133 3.224 1.00 0.00 84 PRO A C 1
ATOM 1321 O O . PRO A 1 84 ? -4.304 19.301 4.037 1.00 0.00 84 PRO A O 1
ATOM 1332 N N . LEU A 1 85 ? -3.519 19.412 1.931 1.00 0.00 85 LEU A N 1
ATOM 1333 C CA . LEU A 1 85 ? -4.761 19.944 1.380 1.00 0.00 85 LEU A CA 1
ATOM 1334 C C . LEU A 1 85 ? -5.262 19.076 0.230 1.00 0.00 85 LEU A C 1
ATOM 1335 O O . LEU A 1 85 ? -4.877 19.271 -0.922 1.00 0.00 85 LEU A O 1
ATOM 1351 N N . GLY A 1 86 ? -6.126 18.117 0.552 1.00 0.00 86 GLY A N 1
ATOM 1352 C CA . GLY A 1 86 ? -6.667 17.236 -0.466 1.00 0.00 86 GLY A CA 1
ATOM 1353 C C . GLY A 1 86 ? -5.723 16.101 -0.812 1.00 0.00 86 GLY A C 1
ATOM 1354 O O . GLY A 1 86 ? -4.934 16.188 -1.754 1.00 0.00 86 GLY A O 1
ATOM 1358 N N . PRO A 1 87 ? -5.796 15.008 -0.038 1.00 0.00 87 PRO A N 1
ATOM 1359 C CA . PRO A 1 87 ? -4.947 13.832 -0.249 1.00 0.00 87 PRO A CA 1
ATOM 1360 C C . PRO A 1 87 ? -5.310 13.075 -1.521 1.00 0.00 87 PRO A C 1
ATOM 1361 O O . PRO A 1 87 ? -6.484 12.952 -1.868 1.00 0.00 87 PRO A O 1
ATOM 1372 N N . GLY A 1 88 ? -4.295 12.568 -2.214 1.00 0.00 88 GLY A N 1
ATOM 1373 C CA . GLY A 1 88 ? -4.529 11.828 -3.440 1.00 0.00 88 GLY A CA 1
ATOM 1374 C C . GLY A 1 88 ? -5.462 10.651 -3.238 1.00 0.00 88 GLY A C 1
ATOM 1375 O O . GLY A 1 88 ? -5.621 10.140 -2.129 1.00 0.00 88 GLY A O 1
ATOM 1379 N N . PRO A 1 89 ? -6.101 10.204 -4.329 1.00 0.00 89 PRO A N 1
ATOM 1380 C CA . PRO A 1 89 ? -7.035 9.075 -4.292 1.00 0.00 89 PRO A CA 1
ATOM 1381 C C . PRO A 1 89 ? -6.330 7.746 -4.041 1.00 0.00 89 PRO A C 1
ATOM 1382 O O . PRO A 1 89 ? -5.104 7.661 -4.105 1.00 0.00 89 PRO A O 1
ATOM 1393 N N . PHE A 1 90 ? -7.113 6.711 -3.754 1.00 0.00 90 PHE A N 1
ATOM 1394 C CA . PHE A 1 90 ? -6.563 5.386 -3.492 1.00 0.00 90 PHE A CA 1
ATOM 1395 C C . PHE A 1 90 ? -6.390 4.603 -4.790 1.00 0.00 90 PHE A C 1
ATOM 1396 O O . PHE A 1 90 ? -7.366 4.284 -5.469 1.00 0.00 90 PHE A O 1
ATOM 1413 N N . SER A 1 91 ? -5.142 4.297 -5.128 1.00 0.00 91 SER A N 1
ATOM 1414 C CA . SER A 1 91 ? -4.839 3.554 -6.346 1.00 0.00 91 SER A CA 1
ATOM 1415 C C . SER A 1 91 ? -5.852 2.435 -6.565 1.00 0.00 91 SER A C 1
ATOM 1416 O O . SER A 1 91 ? -6.479 1.938 -5.630 1.00 0.00 91 SER A O 1
ATOM 1424 N N . PRO A 1 92 ? -6.017 2.027 -7.833 1.00 0.00 92 PRO A N 1
ATOM 1425 C CA . PRO A 1 92 ? -6.952 0.962 -8.206 1.00 0.00 92 PRO A CA 1
ATOM 1426 C C . PRO A 1 92 ? -6.493 -0.409 -7.722 1.00 0.00 92 PRO A C 1
ATOM 1427 O O . PRO A 1 92 ? -5.316 -0.755 -7.833 1.00 0.00 92 PRO A O 1
ATOM 1438 N N . ASP A 1 93 ? -7.427 -1.186 -7.186 1.00 0.00 93 ASP A N 1
ATOM 1439 C CA . ASP A 1 93 ? -7.118 -2.520 -6.686 1.00 0.00 93 ASP A CA 1
ATOM 1440 C C . ASP A 1 93 ? -6.156 -3.243 -7.624 1.00 0.00 93 ASP A C 1
ATOM 1441 O O . ASP A 1 93 ? -6.525 -3.623 -8.735 1.00 0.00 93 ASP A O 1
ATOM 1450 N N . HIS A 1 94 ? -4.921 -3.427 -7.169 1.00 0.00 94 HIS A N 1
ATOM 1451 C CA . HIS A 1 94 ? -3.905 -4.104 -7.968 1.00 0.00 94 HIS A CA 1
ATOM 1452 C C . HIS A 1 94 ? -3.909 -5.605 -7.694 1.00 0.00 94 HIS A C 1
ATOM 1453 O O . HIS A 1 94 ? -3.432 -6.055 -6.653 1.00 0.00 94 HIS A O 1
ATOM 1468 N N . GLU A 1 95 ? -4.450 -6.372 -8.634 1.00 0.00 95 GLU A N 1
ATOM 1469 C CA . GLU A 1 95 ? -4.516 -7.822 -8.492 1.00 0.00 95 GLU A CA 1
ATOM 1470 C C . GLU A 1 95 ? -3.122 -8.439 -8.557 1.00 0.00 95 GLU A C 1
ATOM 1471 O O . GLU A 1 95 ? -2.508 -8.501 -9.622 1.00 0.00 95 GLU A O 1
ATOM 1483 N N . PHE A 1 96 ? -2.629 -8.894 -7.410 1.00 0.00 96 PHE A N 1
ATOM 1484 C CA . PHE A 1 96 ? -1.307 -9.506 -7.336 1.00 0.00 96 PHE A CA 1
ATOM 1485 C C . PHE A 1 96 ? -1.397 -10.933 -6.804 1.00 0.00 96 PHE A C 1
ATOM 1486 O O . PHE A 1 96 ? -2.233 -11.238 -5.952 1.00 0.00 96 PHE A O 1
ATOM 1503 N N . ARG A 1 97 ? -0.532 -11.804 -7.313 1.00 0.00 97 ARG A N 1
ATOM 1504 C CA . ARG A 1 97 ? -0.514 -13.199 -6.891 1.00 0.00 97 ARG A CA 1
ATOM 1505 C C . ARG A 1 97 ? 0.859 -13.586 -6.349 1.00 0.00 97 ARG A C 1
ATOM 1506 O O . ARG A 1 97 ? 1.887 -13.281 -6.955 1.00 0.00 97 ARG A O 1
ATOM 1527 N N . THR A 1 98 ? 0.869 -14.260 -5.203 1.00 0.00 98 THR A N 1
ATOM 1528 C CA . THR A 1 98 ? 2.114 -14.687 -4.579 1.00 0.00 98 THR A CA 1
ATOM 1529 C C . THR A 1 98 ? 2.690 -15.912 -5.281 1.00 0.00 98 THR A C 1
ATOM 1530 O O . THR A 1 98 ? 1.999 -16.580 -6.050 1.00 0.00 98 THR A O 1
ATOM 1541 N N . SER A 1 99 ? 3.959 -16.201 -5.012 1.00 0.00 99 SER A N 1
ATOM 1542 C CA . SER A 1 99 ? 4.629 -17.344 -5.621 1.00 0.00 99 SER A CA 1
ATOM 1543 C C . SER A 1 99 ? 3.997 -18.653 -5.158 1.00 0.00 99 SER A C 1
ATOM 1544 O O . SER A 1 99 ? 3.577 -18.798 -4.010 1.00 0.00 99 SER A O 1
ATOM 1552 N N . PRO A 1 100 ? 3.928 -19.632 -6.073 1.00 0.00 100 PRO A N 1
ATOM 1553 C CA . PRO A 1 100 ? 3.349 -20.947 -5.784 1.00 0.00 100 PRO A CA 1
ATOM 1554 C C . PRO A 1 100 ? 4.216 -21.765 -4.832 1.00 0.00 100 PRO A C 1
ATOM 1555 O O . PRO A 1 100 ? 5.442 -21.653 -4.820 1.00 0.00 100 PRO A O 1
ATOM 1566 N N . PRO A 1 101 ? 3.567 -22.607 -4.015 1.00 0.00 101 PRO A N 1
ATOM 1567 C CA . PRO A 1 101 ? 4.260 -23.461 -3.046 1.00 0.00 101 PRO A CA 1
ATOM 1568 C C . PRO A 1 101 ? 5.058 -24.573 -3.718 1.00 0.00 101 PRO A C 1
ATOM 1569 O O . PRO A 1 101 ? 4.968 -24.769 -4.930 1.00 0.00 101 PRO A O 1
ATOM 1580 N N . SER A 1 102 ? 5.839 -25.298 -2.925 1.00 0.00 102 SER A N 1
ATOM 1581 C CA . SER A 1 102 ? 6.656 -26.389 -3.445 1.00 0.00 102 SER A CA 1
ATOM 1582 C C . SER A 1 102 ? 5.910 -27.155 -4.533 1.00 0.00 102 SER A C 1
ATOM 1583 O O . SER A 1 102 ? 4.914 -27.825 -4.265 1.00 0.00 102 SER A O 1
ATOM 1591 N N . GLY A 1 103 ? 6.401 -27.049 -5.765 1.00 0.00 103 GLY A N 1
ATOM 1592 C CA . GLY A 1 103 ? 5.769 -27.735 -6.876 1.00 0.00 103 GLY A CA 1
ATOM 1593 C C . GLY A 1 103 ? 6.770 -28.194 -7.918 1.00 0.00 103 GLY A C 1
ATOM 1594 O O . GLY A 1 103 ? 7.952 -27.852 -7.868 1.00 0.00 103 GLY A O 1
ATOM 1598 N N . PRO A 1 104 ? 6.297 -28.990 -8.889 1.00 0.00 104 PRO A N 1
ATOM 1599 C CA . PRO A 1 104 ? 7.143 -29.515 -9.965 1.00 0.00 104 PRO A CA 1
ATOM 1600 C C . PRO A 1 104 ? 7.586 -28.427 -10.937 1.00 0.00 104 PRO A C 1
ATOM 1601 O O . PRO A 1 104 ? 7.209 -27.264 -10.795 1.00 0.00 104 PRO A O 1
ATOM 1612 N N . SER A 1 105 ? 8.386 -28.813 -11.925 1.00 0.00 105 SER A N 1
ATOM 1613 C CA . SER A 1 105 ? 8.883 -27.869 -12.920 1.00 0.00 105 SER A CA 1
ATOM 1614 C C . SER A 1 105 ? 9.076 -28.554 -14.270 1.00 0.00 105 SER A C 1
ATOM 1615 O O . SER A 1 105 ? 9.767 -29.568 -14.371 1.00 0.00 105 SER A O 1
ATOM 1623 N N . SER A 1 106 ? 8.460 -27.992 -15.305 1.00 0.00 106 SER A N 1
ATOM 1624 C CA . SER A 1 106 ? 8.560 -28.549 -16.648 1.00 0.00 106 SER A CA 1
ATOM 1625 C C . SER A 1 106 ? 10.013 -28.594 -17.111 1.00 0.00 106 SER A C 1
ATOM 1626 O O . SER A 1 106 ? 10.790 -27.679 -16.843 1.00 0.00 106 SER A O 1
ATOM 1634 N N . GLY A 1 107 ? 10.372 -29.666 -17.810 1.00 0.00 107 GLY A N 1
ATOM 1635 C CA . GLY A 1 107 ? 11.731 -29.812 -18.299 1.00 0.00 107 GLY A CA 1
ATOM 1636 C C . GLY A 1 107 ? 11.959 -29.074 -19.604 1.00 0.00 107 GLY A C 1
ATOM 1637 O O . GLY A 1 107 ? 13.070 -29.066 -20.133 1.00 0.00 107 GLY A O 1
ATOM 1641 N N . GLY A 1 1 ? -26.198 -4.071 -7.789 1.00 0.00 1 GLY A N 2
ATOM 1642 C CA . GLY A 1 1 ? -27.272 -3.141 -7.494 1.00 0.00 1 GLY A CA 2
ATOM 1643 C C . GLY A 1 1 ? -26.807 -1.964 -6.660 1.00 0.00 1 GLY A C 2
ATOM 1644 O O . GLY A 1 1 ? -27.179 -0.821 -6.925 1.00 0.00 1 GLY A O 2
ATOM 1648 N N . SER A 1 2 ? -25.992 -2.243 -5.648 1.00 0.00 2 SER A N 2
ATOM 1649 C CA . SER A 1 2 ? -25.480 -1.199 -4.768 1.00 0.00 2 SER A CA 2
ATOM 1650 C C . SER A 1 2 ? -24.876 -0.055 -5.577 1.00 0.00 2 SER A C 2
ATOM 1651 O O . SER A 1 2 ? -25.284 1.099 -5.442 1.00 0.00 2 SER A O 2
ATOM 1659 N N . SER A 1 3 ? -23.901 -0.384 -6.419 1.00 0.00 3 SER A N 2
ATOM 1660 C CA . SER A 1 3 ? -23.237 0.616 -7.247 1.00 0.00 3 SER A CA 2
ATOM 1661 C C . SER A 1 3 ? -22.469 -0.047 -8.387 1.00 0.00 3 SER A C 2
ATOM 1662 O O . SER A 1 3 ? -22.044 -1.196 -8.278 1.00 0.00 3 SER A O 2
ATOM 1670 N N . GLY A 1 4 ? -22.295 0.688 -9.481 1.00 0.00 4 GLY A N 2
ATOM 1671 C CA . GLY A 1 4 ? -21.579 0.157 -10.626 1.00 0.00 4 GLY A CA 2
ATOM 1672 C C . GLY A 1 4 ? -20.160 0.682 -10.717 1.00 0.00 4 GLY A C 2
ATOM 1673 O O . GLY A 1 4 ? -19.516 0.930 -9.698 1.00 0.00 4 GLY A O 2
ATOM 1677 N N . SER A 1 5 ? -19.670 0.851 -11.941 1.00 0.00 5 SER A N 2
ATOM 1678 C CA . SER A 1 5 ? -18.316 1.345 -12.162 1.00 0.00 5 SER A CA 2
ATOM 1679 C C . SER A 1 5 ? -18.338 2.674 -12.911 1.00 0.00 5 SER A C 2
ATOM 1680 O O . SER A 1 5 ? -18.160 2.716 -14.128 1.00 0.00 5 SER A O 2
ATOM 1688 N N . SER A 1 6 ? -18.556 3.758 -12.173 1.00 0.00 6 SER A N 2
ATOM 1689 C CA . SER A 1 6 ? -18.605 5.089 -12.767 1.00 0.00 6 SER A CA 2
ATOM 1690 C C . SER A 1 6 ? -17.953 6.118 -11.848 1.00 0.00 6 SER A C 2
ATOM 1691 O O . SER A 1 6 ? -17.897 5.934 -10.633 1.00 0.00 6 SER A O 2
ATOM 1699 N N . GLY A 1 7 ? -17.461 7.202 -12.439 1.00 0.00 7 GLY A N 2
ATOM 1700 C CA . GLY A 1 7 ? -16.819 8.245 -11.660 1.00 0.00 7 GLY A CA 2
ATOM 1701 C C . GLY A 1 7 ? -15.480 8.659 -12.238 1.00 0.00 7 GLY A C 2
ATOM 1702 O O . GLY A 1 7 ? -14.524 7.884 -12.226 1.00 0.00 7 GLY A O 2
ATOM 1706 N N . ALA A 1 8 ? -15.412 9.885 -12.748 1.00 0.00 8 ALA A N 2
ATOM 1707 C CA . ALA A 1 8 ? -14.180 10.400 -13.333 1.00 0.00 8 ALA A CA 2
ATOM 1708 C C . ALA A 1 8 ? -13.007 10.243 -12.372 1.00 0.00 8 ALA A C 2
ATOM 1709 O O . ALA A 1 8 ? -13.035 10.758 -11.255 1.00 0.00 8 ALA A O 2
ATOM 1716 N N . GLU A 1 9 ? -11.978 9.526 -12.813 1.00 0.00 9 GLU A N 2
ATOM 1717 C CA . GLU A 1 9 ? -10.797 9.299 -11.990 1.00 0.00 9 GLU A CA 2
ATOM 1718 C C . GLU A 1 9 ? -9.579 8.993 -12.858 1.00 0.00 9 GLU A C 2
ATOM 1719 O O . GLU A 1 9 ? -9.664 8.226 -13.816 1.00 0.00 9 GLU A O 2
ATOM 1731 N N . SER A 1 10 ? -8.447 9.599 -12.514 1.00 0.00 10 SER A N 2
ATOM 1732 C CA . SER A 1 10 ? -7.213 9.396 -13.263 1.00 0.00 10 SER A CA 2
ATOM 1733 C C . SER A 1 10 ? -6.015 9.306 -12.323 1.00 0.00 10 SER A C 2
ATOM 1734 O O . SER A 1 10 ? -5.623 10.295 -11.701 1.00 0.00 10 SER A O 2
ATOM 1742 N N . LEU A 1 11 ? -5.437 8.115 -12.223 1.00 0.00 11 LEU A N 2
ATOM 1743 C CA . LEU A 1 11 ? -4.283 7.894 -11.359 1.00 0.00 11 LEU A CA 2
ATOM 1744 C C . LEU A 1 11 ? -3.105 8.763 -11.790 1.00 0.00 11 LEU A C 2
ATOM 1745 O O . LEU A 1 11 ? -2.550 8.579 -12.874 1.00 0.00 11 LEU A O 2
ATOM 1761 N N . SER A 1 12 ? -2.729 9.707 -10.935 1.00 0.00 12 SER A N 2
ATOM 1762 C CA . SER A 1 12 ? -1.618 10.605 -11.228 1.00 0.00 12 SER A CA 2
ATOM 1763 C C . SER A 1 12 ? -0.390 9.821 -11.679 1.00 0.00 12 SER A C 2
ATOM 1764 O O . SER A 1 12 ? 0.051 9.939 -12.822 1.00 0.00 12 SER A O 2
ATOM 1772 N N . GLY A 1 13 ? 0.160 9.020 -10.771 1.00 0.00 13 GLY A N 2
ATOM 1773 C CA . GLY A 1 13 ? 1.332 8.227 -11.094 1.00 0.00 13 GLY A CA 2
ATOM 1774 C C . GLY A 1 13 ? 1.718 7.281 -9.975 1.00 0.00 13 GLY A C 2
ATOM 1775 O O . GLY A 1 13 ? 2.871 7.254 -9.543 1.00 0.00 13 GLY A O 2
ATOM 1779 N N . LEU A 1 14 ? 0.751 6.502 -9.501 1.00 0.00 14 LEU A N 2
ATOM 1780 C CA . LEU A 1 14 ? 0.994 5.550 -8.423 1.00 0.00 14 LEU A CA 2
ATOM 1781 C C . LEU A 1 14 ? 0.544 4.148 -8.823 1.00 0.00 14 LEU A C 2
ATOM 1782 O O . LEU A 1 14 ? -0.208 3.497 -8.099 1.00 0.00 14 LEU A O 2
ATOM 1798 N N . SER A 1 15 ? 1.012 3.690 -9.980 1.00 0.00 15 SER A N 2
ATOM 1799 C CA . SER A 1 15 ? 0.657 2.366 -10.477 1.00 0.00 15 SER A CA 2
ATOM 1800 C C . SER A 1 15 ? 1.540 1.293 -9.846 1.00 0.00 15 SER A C 2
ATOM 1801 O O . SER A 1 15 ? 2.652 1.037 -10.308 1.00 0.00 15 SER A O 2
ATOM 1809 N N . LEU A 1 16 ? 1.036 0.669 -8.787 1.00 0.00 16 LEU A N 2
ATOM 1810 C CA . LEU A 1 16 ? 1.777 -0.376 -8.090 1.00 0.00 16 LEU A CA 2
ATOM 1811 C C . LEU A 1 16 ? 2.451 -1.319 -9.082 1.00 0.00 16 LEU A C 2
ATOM 1812 O O . LEU A 1 16 ? 1.982 -1.493 -10.207 1.00 0.00 16 LEU A O 2
ATOM 1828 N N . LYS A 1 17 ? 3.554 -1.927 -8.657 1.00 0.00 17 LYS A N 2
ATOM 1829 C CA . LYS A 1 17 ? 4.292 -2.855 -9.506 1.00 0.00 17 LYS A CA 2
ATOM 1830 C C . LYS A 1 17 ? 4.841 -4.020 -8.689 1.00 0.00 17 LYS A C 2
ATOM 1831 O O . LYS A 1 17 ? 5.309 -3.836 -7.564 1.00 0.00 17 LYS A O 2
ATOM 1850 N N . LEU A 1 18 ? 4.783 -5.217 -9.261 1.00 0.00 18 LEU A N 2
ATOM 1851 C CA . LEU A 1 18 ? 5.277 -6.413 -8.585 1.00 0.00 18 LEU A CA 2
ATOM 1852 C C . LEU A 1 18 ? 6.784 -6.559 -8.770 1.00 0.00 18 LEU A C 2
ATOM 1853 O O . LEU A 1 18 ? 7.249 -7.043 -9.802 1.00 0.00 18 LEU A O 2
ATOM 1869 N N . VAL A 1 19 ? 7.542 -6.139 -7.762 1.00 0.00 19 VAL A N 2
ATOM 1870 C CA . VAL A 1 19 ? 8.996 -6.227 -7.812 1.00 0.00 19 VAL A CA 2
ATOM 1871 C C . VAL A 1 19 ? 9.466 -7.667 -7.643 1.00 0.00 19 VAL A C 2
ATOM 1872 O O . VAL A 1 19 ? 10.159 -8.211 -8.503 1.00 0.00 19 VAL A O 2
ATOM 1885 N N . LYS A 1 20 ? 9.085 -8.281 -6.528 1.00 0.00 20 LYS A N 2
ATOM 1886 C CA . LYS A 1 20 ? 9.465 -9.660 -6.244 1.00 0.00 20 LYS A CA 2
ATOM 1887 C C . LYS A 1 20 ? 8.243 -10.497 -5.879 1.00 0.00 20 LYS A C 2
ATOM 1888 O O . LYS A 1 20 ? 7.397 -10.070 -5.094 1.00 0.00 20 LYS A O 2
ATOM 1907 N N . LYS A 1 21 ? 8.158 -11.693 -6.453 1.00 0.00 21 LYS A N 2
ATOM 1908 C CA . LYS A 1 21 ? 7.042 -12.592 -6.186 1.00 0.00 21 LYS A CA 2
ATOM 1909 C C . LYS A 1 21 ? 7.479 -13.754 -5.301 1.00 0.00 21 LYS A C 2
ATOM 1910 O O . LYS A 1 21 ? 8.059 -14.727 -5.781 1.00 0.00 21 LYS A O 2
ATOM 1929 N N . GLU A 1 22 ? 7.195 -13.646 -4.007 1.00 0.00 22 GLU A N 2
ATOM 1930 C CA . GLU A 1 22 ? 7.559 -14.690 -3.056 1.00 0.00 22 GLU A CA 2
ATOM 1931 C C . GLU A 1 22 ? 6.315 -15.300 -2.415 1.00 0.00 22 GLU A C 2
ATOM 1932 O O . GLU A 1 22 ? 5.258 -14.675 -2.334 1.00 0.00 22 GLU A O 2
ATOM 1944 N N . PRO A 1 23 ? 6.444 -16.551 -1.949 1.00 0.00 23 PRO A N 2
ATOM 1945 C CA . PRO A 1 23 ? 5.342 -17.274 -1.307 1.00 0.00 23 PRO A CA 2
ATOM 1946 C C . PRO A 1 23 ? 4.987 -16.696 0.059 1.00 0.00 23 PRO A C 2
ATOM 1947 O O . PRO A 1 23 ? 3.817 -16.646 0.438 1.00 0.00 23 PRO A O 2
ATOM 1958 N N . ARG A 1 24 ? 6.005 -16.261 0.794 1.00 0.00 24 ARG A N 2
ATOM 1959 C CA . ARG A 1 24 ? 5.801 -15.688 2.119 1.00 0.00 24 ARG A CA 2
ATOM 1960 C C . ARG A 1 24 ? 6.335 -14.260 2.182 1.00 0.00 24 ARG A C 2
ATOM 1961 O O . ARG A 1 24 ? 6.757 -13.791 3.239 1.00 0.00 24 ARG A O 2
ATOM 1982 N N . GLN A 1 25 ? 6.314 -13.575 1.043 1.00 0.00 25 GLN A N 2
ATOM 1983 C CA . GLN A 1 25 ? 6.798 -12.201 0.969 1.00 0.00 25 GLN A CA 2
ATOM 1984 C C . GLN A 1 25 ? 6.355 -11.537 -0.330 1.00 0.00 25 GLN A C 2
ATOM 1985 O O . GLN A 1 25 ? 6.086 -12.212 -1.325 1.00 0.00 25 GLN A O 2
ATOM 1999 N N . LEU A 1 26 ? 6.281 -10.211 -0.315 1.00 0.00 26 LEU A N 2
ATOM 2000 C CA . LEU A 1 26 ? 5.870 -9.454 -1.493 1.00 0.00 26 LEU A CA 2
ATOM 2001 C C . LEU A 1 26 ? 6.412 -8.030 -1.442 1.00 0.00 26 LEU A C 2
ATOM 2002 O O . LEU A 1 26 ? 6.127 -7.281 -0.508 1.00 0.00 26 LEU A O 2
ATOM 2018 N N . GLU A 1 27 ? 7.193 -7.662 -2.452 1.00 0.00 27 GLU A N 2
ATOM 2019 C CA . GLU A 1 27 ? 7.774 -6.326 -2.522 1.00 0.00 27 GLU A CA 2
ATOM 2020 C C . GLU A 1 27 ? 7.254 -5.571 -3.742 1.00 0.00 27 GLU A C 2
ATOM 2021 O O . GLU A 1 27 ? 7.213 -6.109 -4.849 1.00 0.00 27 GLU A O 2
ATOM 2033 N N . LEU A 1 28 ? 6.859 -4.320 -3.531 1.00 0.00 28 LEU A N 2
ATOM 2034 C CA . LEU A 1 28 ? 6.342 -3.489 -4.612 1.00 0.00 28 LEU A CA 2
ATOM 2035 C C . LEU A 1 28 ? 6.943 -2.088 -4.558 1.00 0.00 28 LEU A C 2
ATOM 2036 O O . LEU A 1 28 ? 7.490 -1.674 -3.535 1.00 0.00 28 LEU A O 2
ATOM 2052 N N . THR A 1 29 ? 6.835 -1.359 -5.665 1.00 0.00 29 THR A N 2
ATOM 2053 C CA . THR A 1 29 ? 7.366 -0.004 -5.743 1.00 0.00 29 THR A CA 2
ATOM 2054 C C . THR A 1 29 ? 6.566 0.844 -6.724 1.00 0.00 29 THR A C 2
ATOM 2055 O O . THR A 1 29 ? 6.214 0.387 -7.811 1.00 0.00 29 THR A O 2
ATOM 2066 N N . TRP A 1 30 ? 6.282 2.082 -6.334 1.00 0.00 30 TRP A N 2
ATOM 2067 C CA . TRP A 1 30 ? 5.523 2.995 -7.181 1.00 0.00 30 TRP A CA 2
ATOM 2068 C C . TRP A 1 30 ? 6.279 4.304 -7.384 1.00 0.00 30 TRP A C 2
ATOM 2069 O O . TRP A 1 30 ? 6.419 5.100 -6.456 1.00 0.00 30 TRP A O 2
ATOM 2090 N N . ALA A 1 31 ? 6.763 4.519 -8.602 1.00 0.00 31 ALA A N 2
ATOM 2091 C CA . ALA A 1 31 ? 7.502 5.733 -8.927 1.00 0.00 31 ALA A CA 2
ATOM 2092 C C . ALA A 1 31 ? 6.999 6.351 -10.227 1.00 0.00 31 ALA A C 2
ATOM 2093 O O . ALA A 1 31 ? 6.239 5.730 -10.968 1.00 0.00 31 ALA A O 2
ATOM 2100 N N . GLY A 1 32 ? 7.429 7.580 -10.498 1.00 0.00 32 GLY A N 2
ATOM 2101 C CA . GLY A 1 32 ? 7.011 8.262 -11.709 1.00 0.00 32 GLY A CA 2
ATOM 2102 C C . GLY A 1 32 ? 7.190 9.765 -11.619 1.00 0.00 32 GLY A C 2
ATOM 2103 O O . GLY A 1 32 ? 7.971 10.349 -12.369 1.00 0.00 32 GLY A O 2
ATOM 2107 N N . SER A 1 33 ? 6.463 10.392 -10.700 1.00 0.00 33 SER A N 2
ATOM 2108 C CA . SER A 1 33 ? 6.540 11.837 -10.519 1.00 0.00 33 SER A CA 2
ATOM 2109 C C . SER A 1 33 ? 7.860 12.232 -9.863 1.00 0.00 33 SER A C 2
ATOM 2110 O O . SER A 1 33 ? 8.097 11.935 -8.692 1.00 0.00 33 SER A O 2
ATOM 2118 N N . ARG A 1 34 ? 8.716 12.903 -10.627 1.00 0.00 34 ARG A N 2
ATOM 2119 C CA . ARG A 1 34 ? 10.012 13.338 -10.121 1.00 0.00 34 ARG A CA 2
ATOM 2120 C C . ARG A 1 34 ? 9.869 14.596 -9.269 1.00 0.00 34 ARG A C 2
ATOM 2121 O O . ARG A 1 34 ? 9.234 15.574 -9.664 1.00 0.00 34 ARG A O 2
ATOM 2142 N N . PRO A 1 35 ? 10.472 14.571 -8.072 1.00 0.00 35 PRO A N 2
ATOM 2143 C CA . PRO A 1 35 ? 10.426 15.701 -7.139 1.00 0.00 35 PRO A CA 2
ATOM 2144 C C . PRO A 1 35 ? 11.238 16.893 -7.632 1.00 0.00 35 PRO A C 2
ATOM 2145 O O . PRO A 1 35 ? 12.447 16.788 -7.844 1.00 0.00 35 PRO A O 2
ATOM 2156 N N . ARG A 1 36 ? 10.568 18.026 -7.813 1.00 0.00 36 ARG A N 2
ATOM 2157 C CA . ARG A 1 36 ? 11.228 19.238 -8.282 1.00 0.00 36 ARG A CA 2
ATOM 2158 C C . ARG A 1 36 ? 12.506 19.502 -7.492 1.00 0.00 36 ARG A C 2
ATOM 2159 O O . ARG A 1 36 ? 13.557 19.780 -8.068 1.00 0.00 36 ARG A O 2
ATOM 2180 N N . ASN A 1 37 ? 12.407 19.414 -6.170 1.00 0.00 37 ASN A N 2
ATOM 2181 C CA . ASN A 1 37 ? 13.555 19.644 -5.300 1.00 0.00 37 ASN A CA 2
ATOM 2182 C C . ASN A 1 37 ? 14.196 18.323 -4.885 1.00 0.00 37 ASN A C 2
ATOM 2183 O O . ASN A 1 37 ? 13.538 17.287 -4.792 1.00 0.00 37 ASN A O 2
ATOM 2194 N N . PRO A 1 38 ? 15.512 18.359 -4.629 1.00 0.00 38 PRO A N 2
ATOM 2195 C CA . PRO A 1 38 ? 16.272 17.175 -4.218 1.00 0.00 38 PRO A CA 2
ATOM 2196 C C . PRO A 1 38 ? 15.911 16.714 -2.810 1.00 0.00 38 PRO A C 2
ATOM 2197 O O . PRO A 1 38 ? 16.306 17.333 -1.823 1.00 0.00 38 PRO A O 2
ATOM 2208 N N . GLY A 1 39 ? 15.157 15.622 -2.724 1.00 0.00 39 GLY A N 2
ATOM 2209 C CA . GLY A 1 39 ? 14.755 15.097 -1.432 1.00 0.00 39 GLY A CA 2
ATOM 2210 C C . GLY A 1 39 ? 13.401 14.419 -1.477 1.00 0.00 39 GLY A C 2
ATOM 2211 O O . GLY A 1 39 ? 13.180 13.512 -2.278 1.00 0.00 39 GLY A O 2
ATOM 2215 N N . GLY A 1 40 ? 12.491 14.859 -0.613 1.00 0.00 40 GLY A N 2
ATOM 2216 C CA . GLY A 1 40 ? 11.163 14.275 -0.573 1.00 0.00 40 GLY A CA 2
ATOM 2217 C C . GLY A 1 40 ? 10.693 14.001 0.842 1.00 0.00 40 GLY A C 2
ATOM 2218 O O . GLY A 1 40 ? 10.851 12.893 1.352 1.00 0.00 40 GLY A O 2
ATOM 2222 N N . ASN A 1 41 ? 10.114 15.015 1.479 1.00 0.00 41 ASN A N 2
ATOM 2223 C CA . ASN A 1 41 ? 9.621 14.878 2.844 1.00 0.00 41 ASN A CA 2
ATOM 2224 C C . ASN A 1 41 ? 8.138 14.522 2.855 1.00 0.00 41 ASN A C 2
ATOM 2225 O O . ASN A 1 41 ? 7.377 15.007 3.693 1.00 0.00 41 ASN A O 2
ATOM 2236 N N . LEU A 1 42 ? 7.733 13.672 1.917 1.00 0.00 42 LEU A N 2
ATOM 2237 C CA . LEU A 1 42 ? 6.340 13.249 1.818 1.00 0.00 42 LEU A CA 2
ATOM 2238 C C . LEU A 1 42 ? 6.174 11.807 2.286 1.00 0.00 42 LEU A C 2
ATOM 2239 O O . LEU A 1 42 ? 7.139 11.045 2.334 1.00 0.00 42 LEU A O 2
ATOM 2255 N N . SER A 1 43 ? 4.943 11.439 2.627 1.00 0.00 43 SER A N 2
ATOM 2256 C CA . SER A 1 43 ? 4.651 10.089 3.092 1.00 0.00 43 SER A CA 2
ATOM 2257 C C . SER A 1 43 ? 3.731 9.364 2.114 1.00 0.00 43 SER A C 2
ATOM 2258 O O . SER A 1 43 ? 3.328 9.923 1.094 1.00 0.00 43 SER A O 2
ATOM 2266 N N . TYR A 1 44 ? 3.404 8.117 2.432 1.00 0.00 44 TYR A N 2
ATOM 2267 C CA . TYR A 1 44 ? 2.534 7.314 1.581 1.00 0.00 44 TYR A CA 2
ATOM 2268 C C . TYR A 1 44 ? 1.713 6.333 2.412 1.00 0.00 44 TYR A C 2
ATOM 2269 O O . TYR A 1 44 ? 2.231 5.694 3.328 1.00 0.00 44 TYR A O 2
ATOM 2287 N N . GLU A 1 45 ? 0.430 6.219 2.084 1.00 0.00 45 GLU A N 2
ATOM 2288 C CA . GLU A 1 45 ? -0.464 5.316 2.801 1.00 0.00 45 GLU A CA 2
ATOM 2289 C C . GLU A 1 45 ? -0.644 4.009 2.035 1.00 0.00 45 GLU A C 2
ATOM 2290 O O . GLU A 1 45 ? -1.096 4.004 0.889 1.00 0.00 45 GLU A O 2
ATOM 2302 N N . LEU A 1 46 ? -0.287 2.901 2.676 1.00 0.00 46 LEU A N 2
ATOM 2303 C CA . LEU A 1 46 ? -0.409 1.586 2.056 1.00 0.00 46 LEU A CA 2
ATOM 2304 C C . LEU A 1 46 ? -1.563 0.800 2.669 1.00 0.00 46 LEU A C 2
ATOM 2305 O O . LEU A 1 46 ? -1.713 0.748 3.891 1.00 0.00 46 LEU A O 2
ATOM 2321 N N . HIS A 1 47 ? -2.374 0.186 1.814 1.00 0.00 47 HIS A N 2
ATOM 2322 C CA . HIS A 1 47 ? -3.514 -0.601 2.272 1.00 0.00 47 HIS A CA 2
ATOM 2323 C C . HIS A 1 47 ? -3.575 -1.942 1.547 1.00 0.00 47 HIS A C 2
ATOM 2324 O O . HIS A 1 47 ? -3.741 -1.994 0.329 1.00 0.00 47 HIS A O 2
ATOM 2339 N N . VAL A 1 48 ? -3.437 -3.026 2.304 1.00 0.00 48 VAL A N 2
ATOM 2340 C CA . VAL A 1 48 ? -3.477 -4.367 1.734 1.00 0.00 48 VAL A CA 2
ATOM 2341 C C . VAL A 1 48 ? -4.731 -5.114 2.173 1.00 0.00 48 VAL A C 2
ATOM 2342 O O . VAL A 1 48 ? -5.081 -5.123 3.354 1.00 0.00 48 VAL A O 2
ATOM 2355 N N . LEU A 1 49 ? -5.405 -5.741 1.215 1.00 0.00 49 LEU A N 2
ATOM 2356 C CA . LEU A 1 49 ? -6.622 -6.493 1.502 1.00 0.00 49 LEU A CA 2
ATOM 2357 C C . LEU A 1 49 ? -6.470 -7.954 1.092 1.00 0.00 49 LEU A C 2
ATOM 2358 O O . LEU A 1 49 ? -5.676 -8.281 0.211 1.00 0.00 49 LEU A O 2
ATOM 2374 N N . ASN A 1 50 ? -7.237 -8.827 1.736 1.00 0.00 50 ASN A N 2
ATOM 2375 C CA . ASN A 1 50 ? -7.188 -10.254 1.436 1.00 0.00 50 ASN A CA 2
ATOM 2376 C C . ASN A 1 50 ? -8.579 -10.874 1.515 1.00 0.00 50 ASN A C 2
ATOM 2377 O O . ASN A 1 50 ? -9.541 -10.215 1.909 1.00 0.00 50 ASN A O 2
ATOM 2388 N N . GLN A 1 51 ? -8.677 -12.145 1.139 1.00 0.00 51 GLN A N 2
ATOM 2389 C CA . GLN A 1 51 ? -9.951 -12.854 1.167 1.00 0.00 51 GLN A CA 2
ATOM 2390 C C . GLN A 1 51 ? -10.704 -12.568 2.462 1.00 0.00 51 GLN A C 2
ATOM 2391 O O . GLN A 1 51 ? -11.855 -12.131 2.438 1.00 0.00 51 GLN A O 2
ATOM 2405 N N . ASP A 1 52 ? -10.048 -12.817 3.590 1.00 0.00 52 ASP A N 2
ATOM 2406 C CA . ASP A 1 52 ? -10.656 -12.585 4.895 1.00 0.00 52 ASP A CA 2
ATOM 2407 C C . ASP A 1 52 ? -9.687 -11.861 5.825 1.00 0.00 52 ASP A C 2
ATOM 2408 O O . ASP A 1 52 ? -9.829 -11.913 7.046 1.00 0.00 52 ASP A O 2
ATOM 2417 N N . GLU A 1 53 ? -8.703 -11.187 5.237 1.00 0.00 53 GLU A N 2
ATOM 2418 C CA . GLU A 1 53 ? -7.710 -10.454 6.014 1.00 0.00 53 GLU A CA 2
ATOM 2419 C C . GLU A 1 53 ? -7.349 -9.137 5.331 1.00 0.00 53 GLU A C 2
ATOM 2420 O O . GLU A 1 53 ? -6.776 -9.128 4.242 1.00 0.00 53 GLU A O 2
ATOM 2432 N N . GLU A 1 54 ? -7.690 -8.028 5.980 1.00 0.00 54 GLU A N 2
ATOM 2433 C CA . GLU A 1 54 ? -7.403 -6.706 5.435 1.00 0.00 54 GLU A CA 2
ATOM 2434 C C . GLU A 1 54 ? -6.682 -5.839 6.463 1.00 0.00 54 GLU A C 2
ATOM 2435 O O . GLU A 1 54 ? -7.190 -5.606 7.560 1.00 0.00 54 GLU A O 2
ATOM 2447 N N . TRP A 1 55 ? -5.496 -5.364 6.100 1.00 0.00 55 TRP A N 2
ATOM 2448 C CA . TRP A 1 55 ? -4.705 -4.523 6.990 1.00 0.00 55 TRP A CA 2
ATOM 2449 C C . TRP A 1 55 ? -4.118 -3.334 6.237 1.00 0.00 55 TRP A C 2
ATOM 2450 O O . TRP A 1 55 ? -3.980 -3.369 5.014 1.00 0.00 55 TRP A O 2
ATOM 2471 N N . HIS A 1 56 ? -3.774 -2.283 6.974 1.00 0.00 56 HIS A N 2
ATOM 2472 C CA . HIS A 1 56 ? -3.201 -1.083 6.375 1.00 0.00 56 HIS A CA 2
ATOM 2473 C C . HIS A 1 56 ? -1.973 -0.621 7.153 1.00 0.00 56 HIS A C 2
ATOM 2474 O O . HIS A 1 56 ? -1.901 -0.783 8.370 1.00 0.00 56 HIS A O 2
ATOM 2489 N N . GLN A 1 57 ? -1.009 -0.045 6.440 1.00 0.00 57 GLN A N 2
ATOM 2490 C CA . GLN A 1 57 ? 0.216 0.439 7.064 1.00 0.00 57 GLN A CA 2
ATOM 2491 C C . GLN A 1 57 ? 0.782 1.632 6.301 1.00 0.00 57 GLN A C 2
ATOM 2492 O O . GLN A 1 57 ? 1.062 1.540 5.106 1.00 0.00 57 GLN A O 2
ATOM 2506 N N . MET A 1 58 ? 0.946 2.751 6.999 1.00 0.00 58 MET A N 2
ATOM 2507 C CA . MET A 1 58 ? 1.479 3.962 6.386 1.00 0.00 58 MET A CA 2
ATOM 2508 C C . MET A 1 58 ? 2.994 3.870 6.227 1.00 0.00 58 MET A C 2
ATOM 2509 O O . MET A 1 58 ? 3.722 3.711 7.206 1.00 0.00 58 MET A O 2
ATOM 2523 N N . VAL A 1 59 ? 3.461 3.970 4.987 1.00 0.00 59 VAL A N 2
ATOM 2524 C CA . VAL A 1 59 ? 4.889 3.899 4.700 1.00 0.00 59 VAL A CA 2
ATOM 2525 C C . VAL A 1 59 ? 5.433 5.258 4.276 1.00 0.00 59 VAL A C 2
ATOM 2526 O O . VAL A 1 59 ? 4.742 6.039 3.619 1.00 0.00 59 VAL A O 2
ATOM 2539 N N . LEU A 1 60 ? 6.676 5.536 4.654 1.00 0.00 60 LEU A N 2
ATOM 2540 C CA . LEU A 1 60 ? 7.314 6.803 4.313 1.00 0.00 60 LEU A CA 2
ATOM 2541 C C . LEU A 1 60 ? 8.205 6.650 3.084 1.00 0.00 60 LEU A C 2
ATOM 2542 O O . LEU A 1 60 ? 9.111 7.451 2.859 1.00 0.00 60 LEU A O 2
ATOM 2558 N N . GLU A 1 61 ? 7.939 5.616 2.291 1.00 0.00 61 GLU A N 2
ATOM 2559 C CA . GLU A 1 61 ? 8.715 5.359 1.084 1.00 0.00 61 GLU A CA 2
ATOM 2560 C C . GLU A 1 61 ? 7.851 4.706 0.010 1.00 0.00 61 GLU A C 2
ATOM 2561 O O . GLU A 1 61 ? 6.854 4.044 0.297 1.00 0.00 61 GLU A O 2
ATOM 2573 N N . PRO A 1 62 ? 8.242 4.895 -1.259 1.00 0.00 62 PRO A N 2
ATOM 2574 C CA . PRO A 1 62 ? 7.518 4.333 -2.403 1.00 0.00 62 PRO A CA 2
ATOM 2575 C C . PRO A 1 62 ? 7.652 2.816 -2.485 1.00 0.00 62 PRO A C 2
ATOM 2576 O O . PRO A 1 62 ? 7.149 2.189 -3.417 1.00 0.00 62 PRO A O 2
ATOM 2587 N N . ARG A 1 63 ? 8.334 2.233 -1.504 1.00 0.00 63 ARG A N 2
ATOM 2588 C CA . ARG A 1 63 ? 8.534 0.789 -1.467 1.00 0.00 63 ARG A CA 2
ATOM 2589 C C . ARG A 1 63 ? 7.921 0.188 -0.206 1.00 0.00 63 ARG A C 2
ATOM 2590 O O . ARG A 1 63 ? 7.979 0.783 0.870 1.00 0.00 63 ARG A O 2
ATOM 2611 N N . VAL A 1 64 ? 7.333 -0.996 -0.347 1.00 0.00 64 VAL A N 2
ATOM 2612 C CA . VAL A 1 64 ? 6.709 -1.679 0.781 1.00 0.00 64 VAL A CA 2
ATOM 2613 C C . VAL A 1 64 ? 7.033 -3.168 0.769 1.00 0.00 64 VAL A C 2
ATOM 2614 O O . VAL A 1 64 ? 6.928 -3.829 -0.265 1.00 0.00 64 VAL A O 2
ATOM 2627 N N . LEU A 1 65 ? 7.427 -3.692 1.924 1.00 0.00 65 LEU A N 2
ATOM 2628 C CA . LEU A 1 65 ? 7.767 -5.105 2.048 1.00 0.00 65 LEU A CA 2
ATOM 2629 C C . LEU A 1 65 ? 6.774 -5.826 2.954 1.00 0.00 65 LEU A C 2
ATOM 2630 O O . LEU A 1 65 ? 6.726 -5.582 4.160 1.00 0.00 65 LEU A O 2
ATOM 2646 N N . LEU A 1 66 ? 5.983 -6.717 2.366 1.00 0.00 66 LEU A N 2
ATOM 2647 C CA . LEU A 1 66 ? 4.992 -7.477 3.120 1.00 0.00 66 LEU A CA 2
ATOM 2648 C C . LEU A 1 66 ? 5.516 -8.868 3.460 1.00 0.00 66 LEU A C 2
ATOM 2649 O O . LEU A 1 66 ? 5.897 -9.634 2.574 1.00 0.00 66 LEU A O 2
ATOM 2665 N N . THR A 1 67 ? 5.530 -9.191 4.750 1.00 0.00 67 THR A N 2
ATOM 2666 C CA . THR A 1 67 ? 6.006 -10.490 5.207 1.00 0.00 67 THR A CA 2
ATOM 2667 C C . THR A 1 67 ? 4.895 -11.269 5.901 1.00 0.00 67 THR A C 2
ATOM 2668 O O . THR A 1 67 ? 3.800 -10.749 6.119 1.00 0.00 67 THR A O 2
ATOM 2679 N N . LYS A 1 68 ? 5.182 -12.519 6.247 1.00 0.00 68 LYS A N 2
ATOM 2680 C CA . LYS A 1 68 ? 4.208 -13.371 6.919 1.00 0.00 68 LYS A CA 2
ATOM 2681 C C . LYS A 1 68 ? 2.968 -13.568 6.052 1.00 0.00 68 LYS A C 2
ATOM 2682 O O . LYS A 1 68 ? 1.841 -13.551 6.550 1.00 0.00 68 LYS A O 2
ATOM 2701 N N . LEU A 1 69 ? 3.183 -13.756 4.755 1.00 0.00 69 LEU A N 2
ATOM 2702 C CA . LEU A 1 69 ? 2.083 -13.958 3.819 1.00 0.00 69 LEU A CA 2
ATOM 2703 C C . LEU A 1 69 ? 1.918 -15.437 3.483 1.00 0.00 69 LEU A C 2
ATOM 2704 O O . LEU A 1 69 ? 2.612 -16.289 4.036 1.00 0.00 69 LEU A O 2
ATOM 2720 N N . GLN A 1 70 ? 0.997 -15.733 2.571 1.00 0.00 70 GLN A N 2
ATOM 2721 C CA . GLN A 1 70 ? 0.743 -17.109 2.161 1.00 0.00 70 GLN A CA 2
ATOM 2722 C C . GLN A 1 70 ? 1.006 -17.289 0.669 1.00 0.00 70 GLN A C 2
ATOM 2723 O O . GLN A 1 70 ? 0.745 -16.401 -0.143 1.00 0.00 70 GLN A O 2
ATOM 2737 N N . PRO A 1 71 ? 1.534 -18.465 0.299 1.00 0.00 71 PRO A N 2
ATOM 2738 C CA . PRO A 1 71 ? 1.843 -18.789 -1.097 1.00 0.00 71 PRO A CA 2
ATOM 2739 C C . PRO A 1 71 ? 0.586 -18.976 -1.940 1.00 0.00 71 PRO A C 2
ATOM 2740 O O . PRO A 1 71 ? -0.467 -19.353 -1.426 1.00 0.00 71 PRO A O 2
ATOM 2751 N N . ASP A 1 72 ? 0.705 -18.712 -3.237 1.00 0.00 72 ASP A N 2
ATOM 2752 C CA . ASP A 1 72 ? -0.422 -18.853 -4.152 1.00 0.00 72 ASP A CA 2
ATOM 2753 C C . ASP A 1 72 ? -1.677 -18.207 -3.573 1.00 0.00 72 ASP A C 2
ATOM 2754 O O . ASP A 1 72 ? -2.757 -18.798 -3.589 1.00 0.00 72 ASP A O 2
ATOM 2763 N N . THR A 1 73 ? -1.527 -16.990 -3.061 1.00 0.00 73 THR A N 2
ATOM 2764 C CA . THR A 1 73 ? -2.646 -16.264 -2.474 1.00 0.00 73 THR A CA 2
ATOM 2765 C C . THR A 1 73 ? -2.777 -14.872 -3.082 1.00 0.00 73 THR A C 2
ATOM 2766 O O . THR A 1 73 ? -1.789 -14.152 -3.231 1.00 0.00 73 THR A O 2
ATOM 2777 N N . THR A 1 74 ? -4.004 -14.496 -3.431 1.00 0.00 74 THR A N 2
ATOM 2778 C CA . THR A 1 74 ? -4.264 -13.190 -4.022 1.00 0.00 74 THR A CA 2
ATOM 2779 C C . THR A 1 74 ? -4.315 -12.103 -2.955 1.00 0.00 74 THR A C 2
ATOM 2780 O O . THR A 1 74 ? -5.135 -12.158 -2.038 1.00 0.00 74 THR A O 2
ATOM 2791 N N . TYR A 1 75 ? -3.436 -11.116 -3.080 1.00 0.00 75 TYR A N 2
ATOM 2792 C CA . TYR A 1 75 ? -3.379 -10.016 -2.124 1.00 0.00 75 TYR A CA 2
ATOM 2793 C C . TYR A 1 75 ? -3.515 -8.672 -2.832 1.00 0.00 75 TYR A C 2
ATOM 2794 O O . TYR A 1 75 ? -2.702 -8.325 -3.690 1.00 0.00 75 TYR A O 2
ATOM 2812 N N . ILE A 1 76 ? -4.547 -7.919 -2.466 1.00 0.00 76 ILE A N 2
ATOM 2813 C CA . ILE A 1 76 ? -4.788 -6.612 -3.063 1.00 0.00 76 ILE A CA 2
ATOM 2814 C C . ILE A 1 76 ? -3.971 -5.529 -2.367 1.00 0.00 76 ILE A C 2
ATOM 2815 O O . ILE A 1 76 ? -3.924 -5.466 -1.138 1.00 0.00 76 ILE A O 2
ATOM 2831 N N . VAL A 1 77 ? -3.330 -4.677 -3.160 1.00 0.00 77 VAL A N 2
ATOM 2832 C CA . VAL A 1 77 ? -2.517 -3.594 -2.620 1.00 0.00 77 VAL A CA 2
ATOM 2833 C C . VAL A 1 77 ? -2.835 -2.271 -3.308 1.00 0.00 77 VAL A C 2
ATOM 2834 O O . VAL A 1 77 ? -3.096 -2.233 -4.511 1.00 0.00 77 VAL A O 2
ATOM 2847 N N . ARG A 1 78 ? -2.812 -1.189 -2.537 1.00 0.00 78 ARG A N 2
ATOM 2848 C CA . ARG A 1 78 ? -3.099 0.137 -3.073 1.00 0.00 78 ARG A CA 2
ATOM 2849 C C . ARG A 1 78 ? -2.412 1.218 -2.244 1.00 0.00 78 ARG A C 2
ATOM 2850 O O . ARG A 1 78 ? -2.624 1.318 -1.036 1.00 0.00 78 ARG A O 2
ATOM 2871 N N . VAL A 1 79 ? -1.587 2.026 -2.903 1.00 0.00 79 VAL A N 2
ATOM 2872 C CA . VAL A 1 79 ? -0.868 3.101 -2.228 1.00 0.00 79 VAL A CA 2
ATOM 2873 C C . VAL A 1 79 ? -1.315 4.466 -2.739 1.00 0.00 79 VAL A C 2
ATOM 2874 O O . VAL A 1 79 ? -1.618 4.629 -3.921 1.00 0.00 79 VAL A O 2
ATOM 2887 N N . ARG A 1 80 ? -1.354 5.444 -1.841 1.00 0.00 80 ARG A N 2
ATOM 2888 C CA . ARG A 1 80 ? -1.764 6.796 -2.201 1.00 0.00 80 ARG A CA 2
ATOM 2889 C C . ARG A 1 80 ? -0.914 7.834 -1.473 1.00 0.00 80 ARG A C 2
ATOM 2890 O O . ARG A 1 80 ? -0.699 7.740 -0.264 1.00 0.00 80 ARG A O 2
ATOM 2911 N N . THR A 1 81 ? -0.433 8.824 -2.218 1.00 0.00 81 THR A N 2
ATOM 2912 C CA . THR A 1 81 ? 0.394 9.879 -1.645 1.00 0.00 81 THR A CA 2
ATOM 2913 C C . THR A 1 81 ? -0.426 10.791 -0.739 1.00 0.00 81 THR A C 2
ATOM 2914 O O . THR A 1 81 ? -1.449 11.337 -1.154 1.00 0.00 81 THR A O 2
ATOM 2925 N N . LEU A 1 82 ? 0.029 10.952 0.498 1.00 0.00 82 LEU A N 2
ATOM 2926 C CA . LEU A 1 82 ? -0.663 11.799 1.463 1.00 0.00 82 LEU A CA 2
ATOM 2927 C C . LEU A 1 82 ? -0.282 13.264 1.274 1.00 0.00 82 LEU A C 2
ATOM 2928 O O . LEU A 1 82 ? 0.883 13.589 1.041 1.00 0.00 82 LEU A O 2
ATOM 2944 N N . THR A 1 83 ? -1.271 14.146 1.378 1.00 0.00 83 THR A N 2
ATOM 2945 C CA . THR A 1 83 ? -1.039 15.576 1.219 1.00 0.00 83 THR A CA 2
ATOM 2946 C C . THR A 1 83 ? -1.724 16.370 2.326 1.00 0.00 83 THR A C 2
ATOM 2947 O O . THR A 1 83 ? -2.738 15.953 2.886 1.00 0.00 83 THR A O 2
ATOM 2958 N N . PRO A 1 84 ? -1.160 17.543 2.650 1.00 0.00 84 PRO A N 2
ATOM 2959 C CA . PRO A 1 84 ? -1.700 18.420 3.692 1.00 0.00 84 PRO A CA 2
ATOM 2960 C C . PRO A 1 84 ? -3.024 19.059 3.283 1.00 0.00 84 PRO A C 2
ATOM 2961 O O . PRO A 1 84 ? -3.921 19.235 4.109 1.00 0.00 84 PRO A O 2
ATOM 2972 N N . LEU A 1 85 ? -3.139 19.402 2.006 1.00 0.00 85 LEU A N 2
ATOM 2973 C CA . LEU A 1 85 ? -4.354 20.021 1.487 1.00 0.00 85 LEU A CA 2
ATOM 2974 C C . LEU A 1 85 ? -4.904 19.232 0.303 1.00 0.00 85 LEU A C 2
ATOM 2975 O O . LEU A 1 85 ? -4.514 19.456 -0.842 1.00 0.00 85 LEU A O 2
ATOM 2991 N N . GLY A 1 86 ? -5.816 18.306 0.588 1.00 0.00 86 GLY A N 2
ATOM 2992 C CA . GLY A 1 86 ? -6.407 17.499 -0.464 1.00 0.00 86 GLY A CA 2
ATOM 2993 C C . GLY A 1 86 ? -5.535 16.321 -0.849 1.00 0.00 86 GLY A C 2
ATOM 2994 O O . GLY A 1 86 ? -4.757 16.382 -1.801 1.00 0.00 86 GLY A O 2
ATOM 2998 N N . PRO A 1 87 ? -5.660 15.217 -0.097 1.00 0.00 87 PRO A N 2
ATOM 2999 C CA . PRO A 1 87 ? -4.883 13.998 -0.346 1.00 0.00 87 PRO A CA 2
ATOM 3000 C C . PRO A 1 87 ? -5.309 13.291 -1.628 1.00 0.00 87 PRO A C 2
ATOM 3001 O O . PRO A 1 87 ? -6.462 13.386 -2.048 1.00 0.00 87 PRO A O 2
ATOM 3012 N N . GLY A 1 88 ? -4.370 12.581 -2.246 1.00 0.00 88 GLY A N 2
ATOM 3013 C CA . GLY A 1 88 ? -4.668 11.868 -3.475 1.00 0.00 88 GLY A CA 2
ATOM 3014 C C . GLY A 1 88 ? -5.561 10.665 -3.245 1.00 0.00 88 GLY A C 2
ATOM 3015 O O . GLY A 1 88 ? -5.680 10.157 -2.129 1.00 0.00 88 GLY A O 2
ATOM 3019 N N . PRO A 1 89 ? -6.211 10.191 -4.318 1.00 0.00 89 PRO A N 2
ATOM 3020 C CA . PRO A 1 89 ? -7.110 9.036 -4.253 1.00 0.00 89 PRO A CA 2
ATOM 3021 C C . PRO A 1 89 ? -6.360 7.730 -4.009 1.00 0.00 89 PRO A C 2
ATOM 3022 O O . PRO A 1 89 ? -5.130 7.695 -4.037 1.00 0.00 89 PRO A O 2
ATOM 3033 N N . PHE A 1 90 ? -7.109 6.659 -3.771 1.00 0.00 90 PHE A N 2
ATOM 3034 C CA . PHE A 1 90 ? -6.515 5.351 -3.521 1.00 0.00 90 PHE A CA 2
ATOM 3035 C C . PHE A 1 90 ? -6.368 4.563 -4.820 1.00 0.00 90 PHE A C 2
ATOM 3036 O O . PHE A 1 90 ? -7.352 4.294 -5.509 1.00 0.00 90 PHE A O 2
ATOM 3053 N N . SER A 1 91 ? -5.133 4.198 -5.147 1.00 0.00 91 SER A N 2
ATOM 3054 C CA . SER A 1 91 ? -4.855 3.445 -6.365 1.00 0.00 91 SER A CA 2
ATOM 3055 C C . SER A 1 91 ? -5.925 2.383 -6.602 1.00 0.00 91 SER A C 2
ATOM 3056 O O . SER A 1 91 ? -6.588 1.915 -5.676 1.00 0.00 91 SER A O 2
ATOM 3064 N N . PRO A 1 92 ? -6.098 1.993 -7.874 1.00 0.00 92 PRO A N 2
ATOM 3065 C CA . PRO A 1 92 ? -7.085 0.982 -8.264 1.00 0.00 92 PRO A CA 2
ATOM 3066 C C . PRO A 1 92 ? -6.705 -0.414 -7.785 1.00 0.00 92 PRO A C 2
ATOM 3067 O O . PRO A 1 92 ? -5.548 -0.822 -7.886 1.00 0.00 92 PRO A O 2
ATOM 3078 N N . ASP A 1 93 ? -7.686 -1.143 -7.263 1.00 0.00 93 ASP A N 2
ATOM 3079 C CA . ASP A 1 93 ? -7.455 -2.495 -6.769 1.00 0.00 93 ASP A CA 2
ATOM 3080 C C . ASP A 1 93 ? -6.470 -3.240 -7.665 1.00 0.00 93 ASP A C 2
ATOM 3081 O O . ASP A 1 93 ? -6.748 -3.490 -8.839 1.00 0.00 93 ASP A O 2
ATOM 3090 N N . HIS A 1 94 ? -5.317 -3.591 -7.105 1.00 0.00 94 HIS A N 2
ATOM 3091 C CA . HIS A 1 94 ? -4.290 -4.307 -7.854 1.00 0.00 94 HIS A CA 2
ATOM 3092 C C . HIS A 1 94 ? -4.283 -5.788 -7.487 1.00 0.00 94 HIS A C 2
ATOM 3093 O O . HIS A 1 94 ? -3.974 -6.154 -6.353 1.00 0.00 94 HIS A O 2
ATOM 3108 N N . GLU A 1 95 ? -4.626 -6.634 -8.453 1.00 0.00 95 GLU A N 2
ATOM 3109 C CA . GLU A 1 95 ? -4.660 -8.075 -8.229 1.00 0.00 95 GLU A CA 2
ATOM 3110 C C . GLU A 1 95 ? -3.254 -8.666 -8.277 1.00 0.00 95 GLU A C 2
ATOM 3111 O O . GLU A 1 95 ? -2.667 -8.815 -9.349 1.00 0.00 95 GLU A O 2
ATOM 3123 N N . PHE A 1 96 ? -2.720 -9.002 -7.107 1.00 0.00 96 PHE A N 2
ATOM 3124 C CA . PHE A 1 96 ? -1.383 -9.576 -7.014 1.00 0.00 96 PHE A CA 2
ATOM 3125 C C . PHE A 1 96 ? -1.445 -11.027 -6.545 1.00 0.00 96 PHE A C 2
ATOM 3126 O O . PHE A 1 96 ? -2.307 -11.396 -5.747 1.00 0.00 96 PHE A O 2
ATOM 3143 N N . ARG A 1 97 ? -0.526 -11.845 -7.047 1.00 0.00 97 ARG A N 2
ATOM 3144 C CA . ARG A 1 97 ? -0.477 -13.255 -6.681 1.00 0.00 97 ARG A CA 2
ATOM 3145 C C . ARG A 1 97 ? 0.922 -13.647 -6.213 1.00 0.00 97 ARG A C 2
ATOM 3146 O O . ARG A 1 97 ? 1.909 -13.420 -6.913 1.00 0.00 97 ARG A O 2
ATOM 3167 N N . THR A 1 98 ? 0.999 -14.236 -5.024 1.00 0.00 98 THR A N 2
ATOM 3168 C CA . THR A 1 98 ? 2.276 -14.658 -4.462 1.00 0.00 98 THR A CA 2
ATOM 3169 C C . THR A 1 98 ? 2.835 -15.863 -5.210 1.00 0.00 98 THR A C 2
ATOM 3170 O O . THR A 1 98 ? 2.118 -16.530 -5.956 1.00 0.00 98 THR A O 2
ATOM 3181 N N . SER A 1 99 ? 4.120 -16.136 -5.006 1.00 0.00 99 SER A N 2
ATOM 3182 C CA . SER A 1 99 ? 4.776 -17.259 -5.665 1.00 0.00 99 SER A CA 2
ATOM 3183 C C . SER A 1 99 ? 4.110 -18.577 -5.283 1.00 0.00 99 SER A C 2
ATOM 3184 O O . SER A 1 99 ? 3.681 -18.780 -4.147 1.00 0.00 99 SER A O 2
ATOM 3192 N N . PRO A 1 100 ? 4.021 -19.497 -6.256 1.00 0.00 100 PRO A N 2
ATOM 3193 C CA . PRO A 1 100 ? 3.409 -20.812 -6.047 1.00 0.00 100 PRO A CA 2
ATOM 3194 C C . PRO A 1 100 ? 4.250 -21.707 -5.144 1.00 0.00 100 PRO A C 2
ATOM 3195 O O . PRO A 1 100 ? 5.481 -21.670 -5.165 1.00 0.00 100 PRO A O 2
ATOM 3206 N N . PRO A 1 101 ? 3.574 -22.531 -4.330 1.00 0.00 101 PRO A N 2
ATOM 3207 C CA . PRO A 1 101 ? 4.241 -23.452 -3.404 1.00 0.00 101 PRO A CA 2
ATOM 3208 C C . PRO A 1 101 ? 4.950 -24.591 -4.129 1.00 0.00 101 PRO A C 2
ATOM 3209 O O . PRO A 1 101 ? 4.908 -24.679 -5.356 1.00 0.00 101 PRO A O 2
ATOM 3220 N N . SER A 1 102 ? 5.600 -25.460 -3.362 1.00 0.00 102 SER A N 2
ATOM 3221 C CA . SER A 1 102 ? 6.321 -26.592 -3.932 1.00 0.00 102 SER A CA 2
ATOM 3222 C C . SER A 1 102 ? 5.516 -27.240 -5.055 1.00 0.00 102 SER A C 2
ATOM 3223 O O . SER A 1 102 ? 4.452 -27.811 -4.820 1.00 0.00 102 SER A O 2
ATOM 3231 N N . GLY A 1 103 ? 6.032 -27.146 -6.276 1.00 0.00 103 GLY A N 2
ATOM 3232 C CA . GLY A 1 103 ? 5.349 -27.726 -7.417 1.00 0.00 103 GLY A CA 2
ATOM 3233 C C . GLY A 1 103 ? 5.422 -26.843 -8.647 1.00 0.00 103 GLY A C 2
ATOM 3234 O O . GLY A 1 103 ? 4.516 -26.060 -8.930 1.00 0.00 103 GLY A O 2
ATOM 3238 N N . PRO A 1 104 ? 6.524 -26.964 -9.402 1.00 0.00 104 PRO A N 2
ATOM 3239 C CA . PRO A 1 104 ? 6.739 -26.177 -10.621 1.00 0.00 104 PRO A CA 2
ATOM 3240 C C . PRO A 1 104 ? 5.801 -26.590 -11.750 1.00 0.00 104 PRO A C 2
ATOM 3241 O O . PRO A 1 104 ? 5.849 -26.030 -12.845 1.00 0.00 104 PRO A O 2
ATOM 3252 N N . SER A 1 105 ? 4.949 -27.572 -11.476 1.00 0.00 105 SER A N 2
ATOM 3253 C CA . SER A 1 105 ? 4.002 -28.062 -12.471 1.00 0.00 105 SER A CA 2
ATOM 3254 C C . SER A 1 105 ? 3.507 -26.923 -13.357 1.00 0.00 105 SER A C 2
ATOM 3255 O O . SER A 1 105 ? 3.437 -25.772 -12.926 1.00 0.00 105 SER A O 2
ATOM 3263 N N . SER A 1 106 ? 3.164 -27.253 -14.598 1.00 0.00 106 SER A N 2
ATOM 3264 C CA . SER A 1 106 ? 2.678 -26.258 -15.547 1.00 0.00 106 SER A CA 2
ATOM 3265 C C . SER A 1 106 ? 1.190 -26.451 -15.823 1.00 0.00 106 SER A C 2
ATOM 3266 O O . SER A 1 106 ? 0.804 -27.260 -16.666 1.00 0.00 106 SER A O 2
ATOM 3274 N N . GLY A 1 107 ? 0.359 -25.701 -15.106 1.00 0.00 107 GLY A N 2
ATOM 3275 C CA . GLY A 1 107 ? -1.077 -25.804 -15.287 1.00 0.00 107 GLY A CA 2
ATOM 3276 C C . GLY A 1 107 ? -1.596 -24.857 -16.350 1.00 0.00 107 GLY A C 2
ATOM 3277 O O . GLY A 1 107 ? -0.925 -23.889 -16.711 1.00 0.00 107 GLY A O 2
ATOM 3281 N N . GLY A 1 1 ? -23.563 -7.121 0.255 1.00 0.00 1 GLY A N 3
ATOM 3282 C CA . GLY A 1 1 ? -22.427 -6.897 -0.620 1.00 0.00 1 GLY A CA 3
ATOM 3283 C C . GLY A 1 1 ? -22.577 -5.641 -1.455 1.00 0.00 1 GLY A C 3
ATOM 3284 O O . GLY A 1 1 ? -23.677 -5.106 -1.592 1.00 0.00 1 GLY A O 3
ATOM 3288 N N . SER A 1 2 ? -21.468 -5.167 -2.013 1.00 0.00 2 SER A N 3
ATOM 3289 C CA . SER A 1 2 ? -21.479 -3.962 -2.834 1.00 0.00 2 SER A CA 3
ATOM 3290 C C . SER A 1 2 ? -21.091 -4.282 -4.274 1.00 0.00 2 SER A C 3
ATOM 3291 O O . SER A 1 2 ? -21.561 -3.639 -5.213 1.00 0.00 2 SER A O 3
ATOM 3299 N N . SER A 1 3 ? -20.230 -5.281 -4.440 1.00 0.00 3 SER A N 3
ATOM 3300 C CA . SER A 1 3 ? -19.774 -5.685 -5.765 1.00 0.00 3 SER A CA 3
ATOM 3301 C C . SER A 1 3 ? -19.650 -4.477 -6.689 1.00 0.00 3 SER A C 3
ATOM 3302 O O . SER A 1 3 ? -20.051 -4.526 -7.851 1.00 0.00 3 SER A O 3
ATOM 3310 N N . GLY A 1 4 ? -19.092 -3.391 -6.162 1.00 0.00 4 GLY A N 3
ATOM 3311 C CA . GLY A 1 4 ? -18.924 -2.185 -6.951 1.00 0.00 4 GLY A CA 3
ATOM 3312 C C . GLY A 1 4 ? -17.752 -1.345 -6.486 1.00 0.00 4 GLY A C 3
ATOM 3313 O O . GLY A 1 4 ? -17.935 -0.330 -5.814 1.00 0.00 4 GLY A O 3
ATOM 3317 N N . SER A 1 5 ? -16.543 -1.770 -6.841 1.00 0.00 5 SER A N 3
ATOM 3318 C CA . SER A 1 5 ? -15.335 -1.052 -6.451 1.00 0.00 5 SER A CA 3
ATOM 3319 C C . SER A 1 5 ? -14.426 -0.825 -7.654 1.00 0.00 5 SER A C 3
ATOM 3320 O O . SER A 1 5 ? -14.093 0.312 -7.988 1.00 0.00 5 SER A O 3
ATOM 3328 N N . SER A 1 6 ? -14.026 -1.915 -8.301 1.00 0.00 6 SER A N 3
ATOM 3329 C CA . SER A 1 6 ? -13.152 -1.836 -9.465 1.00 0.00 6 SER A CA 3
ATOM 3330 C C . SER A 1 6 ? -13.478 -0.607 -10.307 1.00 0.00 6 SER A C 3
ATOM 3331 O O . SER A 1 6 ? -14.644 -0.304 -10.558 1.00 0.00 6 SER A O 3
ATOM 3339 N N . GLY A 1 7 ? -12.438 0.099 -10.741 1.00 0.00 7 GLY A N 3
ATOM 3340 C CA . GLY A 1 7 ? -12.633 1.287 -11.550 1.00 0.00 7 GLY A CA 3
ATOM 3341 C C . GLY A 1 7 ? -11.341 1.792 -12.161 1.00 0.00 7 GLY A C 3
ATOM 3342 O O . GLY A 1 7 ? -10.512 2.387 -11.473 1.00 0.00 7 GLY A O 3
ATOM 3346 N N . ALA A 1 8 ? -11.168 1.553 -13.457 1.00 0.00 8 ALA A N 3
ATOM 3347 C CA . ALA A 1 8 ? -9.968 1.988 -14.160 1.00 0.00 8 ALA A CA 3
ATOM 3348 C C . ALA A 1 8 ? -9.886 3.509 -14.218 1.00 0.00 8 ALA A C 3
ATOM 3349 O O . ALA A 1 8 ? -10.324 4.127 -15.188 1.00 0.00 8 ALA A O 3
ATOM 3356 N N . GLU A 1 9 ? -9.322 4.107 -13.172 1.00 0.00 9 GLU A N 3
ATOM 3357 C CA . GLU A 1 9 ? -9.185 5.557 -13.104 1.00 0.00 9 GLU A CA 3
ATOM 3358 C C . GLU A 1 9 ? -7.801 5.949 -12.596 1.00 0.00 9 GLU A C 3
ATOM 3359 O O . GLU A 1 9 ? -7.509 5.834 -11.406 1.00 0.00 9 GLU A O 3
ATOM 3371 N N . SER A 1 10 ? -6.952 6.413 -13.508 1.00 0.00 10 SER A N 3
ATOM 3372 C CA . SER A 1 10 ? -5.597 6.819 -13.154 1.00 0.00 10 SER A CA 3
ATOM 3373 C C . SER A 1 10 ? -5.617 7.904 -12.083 1.00 0.00 10 SER A C 3
ATOM 3374 O O . SER A 1 10 ? -6.526 8.734 -12.040 1.00 0.00 10 SER A O 3
ATOM 3382 N N . LEU A 1 11 ? -4.608 7.892 -11.218 1.00 0.00 11 LEU A N 3
ATOM 3383 C CA . LEU A 1 11 ? -4.508 8.875 -10.145 1.00 0.00 11 LEU A CA 3
ATOM 3384 C C . LEU A 1 11 ? -3.318 9.802 -10.366 1.00 0.00 11 LEU A C 3
ATOM 3385 O O . LEU A 1 11 ? -2.625 9.710 -11.379 1.00 0.00 11 LEU A O 3
ATOM 3401 N N . SER A 1 12 ? -3.085 10.696 -9.409 1.00 0.00 12 SER A N 3
ATOM 3402 C CA . SER A 1 12 ? -1.979 11.642 -9.500 1.00 0.00 12 SER A CA 3
ATOM 3403 C C . SER A 1 12 ? -0.785 11.015 -10.214 1.00 0.00 12 SER A C 3
ATOM 3404 O O . SER A 1 12 ? -0.285 11.553 -11.200 1.00 0.00 12 SER A O 3
ATOM 3412 N N . GLY A 1 13 ? -0.333 9.872 -9.706 1.00 0.00 13 GLY A N 3
ATOM 3413 C CA . GLY A 1 13 ? 0.799 9.190 -10.307 1.00 0.00 13 GLY A CA 3
ATOM 3414 C C . GLY A 1 13 ? 1.365 8.107 -9.410 1.00 0.00 13 GLY A C 3
ATOM 3415 O O . GLY A 1 13 ? 2.403 8.296 -8.775 1.00 0.00 13 GLY A O 3
ATOM 3419 N N . LEU A 1 14 ? 0.681 6.969 -9.357 1.00 0.00 14 LEU A N 3
ATOM 3420 C CA . LEU A 1 14 ? 1.121 5.850 -8.530 1.00 0.00 14 LEU A CA 3
ATOM 3421 C C . LEU A 1 14 ? 0.762 4.518 -9.180 1.00 0.00 14 LEU A C 3
ATOM 3422 O O . LEU A 1 14 ? -0.365 4.321 -9.633 1.00 0.00 14 LEU A O 3
ATOM 3438 N N . SER A 1 15 ? 1.728 3.605 -9.219 1.00 0.00 15 SER A N 3
ATOM 3439 C CA . SER A 1 15 ? 1.514 2.292 -9.815 1.00 0.00 15 SER A CA 3
ATOM 3440 C C . SER A 1 15 ? 2.245 1.211 -9.025 1.00 0.00 15 SER A C 3
ATOM 3441 O O . SER A 1 15 ? 3.475 1.203 -8.953 1.00 0.00 15 SER A O 3
ATOM 3449 N N . LEU A 1 16 ? 1.480 0.301 -8.432 1.00 0.00 16 LEU A N 3
ATOM 3450 C CA . LEU A 1 16 ? 2.054 -0.786 -7.646 1.00 0.00 16 LEU A CA 3
ATOM 3451 C C . LEU A 1 16 ? 2.674 -1.845 -8.552 1.00 0.00 16 LEU A C 3
ATOM 3452 O O . LEU A 1 16 ? 1.969 -2.661 -9.145 1.00 0.00 16 LEU A O 3
ATOM 3468 N N . LYS A 1 17 ? 3.999 -1.827 -8.653 1.00 0.00 17 LYS A N 3
ATOM 3469 C CA . LYS A 1 17 ? 4.717 -2.788 -9.483 1.00 0.00 17 LYS A CA 3
ATOM 3470 C C . LYS A 1 17 ? 5.246 -3.945 -8.642 1.00 0.00 17 LYS A C 3
ATOM 3471 O O . LYS A 1 17 ? 5.864 -3.735 -7.597 1.00 0.00 17 LYS A O 3
ATOM 3490 N N . LEU A 1 18 ? 5.003 -5.166 -9.105 1.00 0.00 18 LEU A N 3
ATOM 3491 C CA . LEU A 1 18 ? 5.457 -6.358 -8.396 1.00 0.00 18 LEU A CA 3
ATOM 3492 C C . LEU A 1 18 ? 6.913 -6.666 -8.728 1.00 0.00 18 LEU A C 3
ATOM 3493 O O . LEU A 1 18 ? 7.233 -7.087 -9.840 1.00 0.00 18 LEU A O 3
ATOM 3509 N N . VAL A 1 19 ? 7.793 -6.456 -7.754 1.00 0.00 19 VAL A N 3
ATOM 3510 C CA . VAL A 1 19 ? 9.216 -6.715 -7.940 1.00 0.00 19 VAL A CA 3
ATOM 3511 C C . VAL A 1 19 ? 9.606 -8.076 -7.374 1.00 0.00 19 VAL A C 3
ATOM 3512 O O . VAL A 1 19 ? 10.327 -8.843 -8.013 1.00 0.00 19 VAL A O 3
ATOM 3525 N N . LYS A 1 20 ? 9.124 -8.371 -6.172 1.00 0.00 20 LYS A N 3
ATOM 3526 C CA . LYS A 1 20 ? 9.420 -9.640 -5.518 1.00 0.00 20 LYS A CA 3
ATOM 3527 C C . LYS A 1 20 ? 8.183 -10.532 -5.478 1.00 0.00 20 LYS A C 3
ATOM 3528 O O . LYS A 1 20 ? 7.267 -10.306 -4.687 1.00 0.00 20 LYS A O 3
ATOM 3547 N N . LYS A 1 21 ? 8.163 -11.548 -6.334 1.00 0.00 21 LYS A N 3
ATOM 3548 C CA . LYS A 1 21 ? 7.041 -12.477 -6.395 1.00 0.00 21 LYS A CA 3
ATOM 3549 C C . LYS A 1 21 ? 7.357 -13.763 -5.638 1.00 0.00 21 LYS A C 3
ATOM 3550 O O . LYS A 1 21 ? 7.699 -14.779 -6.240 1.00 0.00 21 LYS A O 3
ATOM 3569 N N . GLU A 1 22 ? 7.238 -13.710 -4.315 1.00 0.00 22 GLU A N 3
ATOM 3570 C CA . GLU A 1 22 ? 7.511 -14.872 -3.477 1.00 0.00 22 GLU A CA 3
ATOM 3571 C C . GLU A 1 22 ? 6.226 -15.403 -2.848 1.00 0.00 22 GLU A C 3
ATOM 3572 O O . GLU A 1 22 ? 5.231 -14.690 -2.711 1.00 0.00 22 GLU A O 3
ATOM 3584 N N . PRO A 1 23 ? 6.246 -16.685 -2.455 1.00 0.00 23 PRO A N 3
ATOM 3585 C CA . PRO A 1 23 ? 5.091 -17.341 -1.834 1.00 0.00 23 PRO A CA 3
ATOM 3586 C C . PRO A 1 23 ? 4.811 -16.813 -0.431 1.00 0.00 23 PRO A C 3
ATOM 3587 O O . PRO A 1 23 ? 3.662 -16.779 0.012 1.00 0.00 23 PRO A O 3
ATOM 3598 N N . ARG A 1 24 ? 5.866 -16.403 0.264 1.00 0.00 24 ARG A N 3
ATOM 3599 C CA . ARG A 1 24 ? 5.733 -15.877 1.617 1.00 0.00 24 ARG A CA 3
ATOM 3600 C C . ARG A 1 24 ? 6.355 -14.488 1.726 1.00 0.00 24 ARG A C 3
ATOM 3601 O O . ARG A 1 24 ? 6.813 -14.085 2.794 1.00 0.00 24 ARG A O 3
ATOM 3622 N N . GLN A 1 25 ? 6.368 -13.763 0.612 1.00 0.00 25 GLN A N 3
ATOM 3623 C CA . GLN A 1 25 ? 6.936 -12.420 0.582 1.00 0.00 25 GLN A CA 3
ATOM 3624 C C . GLN A 1 25 ? 6.554 -11.697 -0.705 1.00 0.00 25 GLN A C 3
ATOM 3625 O O . GLN A 1 25 ? 6.391 -12.319 -1.755 1.00 0.00 25 GLN A O 3
ATOM 3639 N N . LEU A 1 26 ? 6.411 -10.379 -0.617 1.00 0.00 26 LEU A N 3
ATOM 3640 C CA . LEU A 1 26 ? 6.047 -9.569 -1.774 1.00 0.00 26 LEU A CA 3
ATOM 3641 C C . LEU A 1 26 ? 6.486 -8.121 -1.585 1.00 0.00 26 LEU A C 3
ATOM 3642 O O . LEU A 1 26 ? 6.213 -7.509 -0.553 1.00 0.00 26 LEU A O 3
ATOM 3658 N N . GLU A 1 27 ? 7.167 -7.578 -2.590 1.00 0.00 27 GLU A N 3
ATOM 3659 C CA . GLU A 1 27 ? 7.642 -6.201 -2.534 1.00 0.00 27 GLU A CA 3
ATOM 3660 C C . GLU A 1 27 ? 7.068 -5.380 -3.685 1.00 0.00 27 GLU A C 3
ATOM 3661 O O . GLU A 1 27 ? 6.994 -5.849 -4.822 1.00 0.00 27 GLU A O 3
ATOM 3673 N N . LEU A 1 28 ? 6.661 -4.152 -3.383 1.00 0.00 28 LEU A N 3
ATOM 3674 C CA . LEU A 1 28 ? 6.092 -3.264 -4.391 1.00 0.00 28 LEU A CA 3
ATOM 3675 C C . LEU A 1 28 ? 6.887 -1.966 -4.485 1.00 0.00 28 LEU A C 3
ATOM 3676 O O . LEU A 1 28 ? 7.614 -1.601 -3.560 1.00 0.00 28 LEU A O 3
ATOM 3692 N N . THR A 1 29 ? 6.744 -1.270 -5.608 1.00 0.00 29 THR A N 3
ATOM 3693 C CA . THR A 1 29 ? 7.447 -0.012 -5.823 1.00 0.00 29 THR A CA 3
ATOM 3694 C C . THR A 1 29 ? 6.639 0.926 -6.713 1.00 0.00 29 THR A C 3
ATOM 3695 O O . THR A 1 29 ? 6.265 0.567 -7.830 1.00 0.00 29 THR A O 3
ATOM 3706 N N . TRP A 1 30 ? 6.374 2.127 -6.213 1.00 0.00 30 TRP A N 3
ATOM 3707 C CA . TRP A 1 30 ? 5.610 3.116 -6.964 1.00 0.00 30 TRP A CA 3
ATOM 3708 C C . TRP A 1 30 ? 6.371 4.434 -7.059 1.00 0.00 30 TRP A C 3
ATOM 3709 O O . TRP A 1 30 ? 6.433 5.196 -6.095 1.00 0.00 30 TRP A O 3
ATOM 3730 N N . ALA A 1 31 ? 6.947 4.696 -8.227 1.00 0.00 31 ALA A N 3
ATOM 3731 C CA . ALA A 1 31 ? 7.702 5.924 -8.448 1.00 0.00 31 ALA A CA 3
ATOM 3732 C C . ALA A 1 31 ? 7.193 6.667 -9.678 1.00 0.00 31 ALA A C 3
ATOM 3733 O O . ALA A 1 31 ? 6.445 6.115 -10.484 1.00 0.00 31 ALA A O 3
ATOM 3740 N N . GLY A 1 32 ? 7.603 7.925 -9.816 1.00 0.00 32 GLY A N 3
ATOM 3741 C CA . GLY A 1 32 ? 7.178 8.724 -10.950 1.00 0.00 32 GLY A CA 3
ATOM 3742 C C . GLY A 1 32 ? 8.243 9.702 -11.402 1.00 0.00 32 GLY A C 3
ATOM 3743 O O . GLY A 1 32 ? 8.769 10.473 -10.599 1.00 0.00 32 GLY A O 3
ATOM 3747 N N . SER A 1 33 ? 8.565 9.671 -12.692 1.00 0.00 33 SER A N 3
ATOM 3748 C CA . SER A 1 33 ? 9.579 10.559 -13.248 1.00 0.00 33 SER A CA 3
ATOM 3749 C C . SER A 1 33 ? 9.266 12.016 -12.920 1.00 0.00 33 SER A C 3
ATOM 3750 O O . SER A 1 33 ? 8.320 12.594 -13.454 1.00 0.00 33 SER A O 3
ATOM 3758 N N . ARG A 1 34 ? 10.067 12.602 -12.036 1.00 0.00 34 ARG A N 3
ATOM 3759 C CA . ARG A 1 34 ? 9.876 13.990 -11.634 1.00 0.00 34 ARG A CA 3
ATOM 3760 C C . ARG A 1 34 ? 11.164 14.789 -11.809 1.00 0.00 34 ARG A C 3
ATOM 3761 O O . ARG A 1 34 ? 12.247 14.363 -11.408 1.00 0.00 34 ARG A O 3
ATOM 3782 N N . PRO A 1 35 ? 11.045 15.976 -12.423 1.00 0.00 35 PRO A N 3
ATOM 3783 C CA . PRO A 1 35 ? 12.190 16.860 -12.665 1.00 0.00 35 PRO A CA 3
ATOM 3784 C C . PRO A 1 35 ? 12.734 17.469 -11.378 1.00 0.00 35 PRO A C 3
ATOM 3785 O O . PRO A 1 35 ? 13.946 17.516 -11.166 1.00 0.00 35 PRO A O 3
ATOM 3796 N N . ARG A 1 36 ? 11.831 17.934 -10.521 1.00 0.00 36 ARG A N 3
ATOM 3797 C CA . ARG A 1 36 ? 12.221 18.542 -9.254 1.00 0.00 36 ARG A CA 3
ATOM 3798 C C . ARG A 1 36 ? 11.517 17.861 -8.085 1.00 0.00 36 ARG A C 3
ATOM 3799 O O . ARG A 1 36 ? 10.452 17.268 -8.249 1.00 0.00 36 ARG A O 3
ATOM 3820 N N . ASN A 1 37 ? 12.121 17.950 -6.904 1.00 0.00 37 ASN A N 3
ATOM 3821 C CA . ASN A 1 37 ? 11.552 17.341 -5.707 1.00 0.00 37 ASN A CA 3
ATOM 3822 C C . ASN A 1 37 ? 10.442 18.213 -5.128 1.00 0.00 37 ASN A C 3
ATOM 3823 O O . ASN A 1 37 ? 10.533 19.441 -5.100 1.00 0.00 37 ASN A O 3
ATOM 3834 N N . PRO A 1 38 ? 9.367 17.565 -4.655 1.00 0.00 38 PRO A N 3
ATOM 3835 C CA . PRO A 1 38 ? 8.218 18.262 -4.067 1.00 0.00 38 PRO A CA 3
ATOM 3836 C C . PRO A 1 38 ? 8.551 18.895 -2.720 1.00 0.00 38 PRO A C 3
ATOM 3837 O O . PRO A 1 38 ? 8.920 18.203 -1.772 1.00 0.00 38 PRO A O 3
ATOM 3848 N N . GLY A 1 39 ? 8.419 20.216 -2.644 1.00 0.00 39 GLY A N 3
ATOM 3849 C CA . GLY A 1 39 ? 8.710 20.920 -1.409 1.00 0.00 39 GLY A CA 3
ATOM 3850 C C . GLY A 1 39 ? 7.972 20.336 -0.221 1.00 0.00 39 GLY A C 3
ATOM 3851 O O . GLY A 1 39 ? 6.761 20.125 -0.276 1.00 0.00 39 GLY A O 3
ATOM 3855 N N . GLY A 1 40 ? 8.704 20.073 0.858 1.00 0.00 40 GLY A N 3
ATOM 3856 C CA . GLY A 1 40 ? 8.094 19.510 2.049 1.00 0.00 40 GLY A CA 3
ATOM 3857 C C . GLY A 1 40 ? 8.040 17.996 2.012 1.00 0.00 40 GLY A C 3
ATOM 3858 O O . GLY A 1 40 ? 7.517 17.409 1.066 1.00 0.00 40 GLY A O 3
ATOM 3862 N N . ASN A 1 41 ? 8.585 17.361 3.045 1.00 0.00 41 ASN A N 3
ATOM 3863 C CA . ASN A 1 41 ? 8.600 15.905 3.126 1.00 0.00 41 ASN A CA 3
ATOM 3864 C C . ASN A 1 41 ? 7.183 15.342 3.051 1.00 0.00 41 ASN A C 3
ATOM 3865 O O . ASN A 1 41 ? 6.298 15.756 3.801 1.00 0.00 41 ASN A O 3
ATOM 3876 N N . LEU A 1 42 ? 6.977 14.395 2.142 1.00 0.00 42 LEU A N 3
ATOM 3877 C CA . LEU A 1 42 ? 5.668 13.774 1.969 1.00 0.00 42 LEU A CA 3
ATOM 3878 C C . LEU A 1 42 ? 5.685 12.327 2.449 1.00 0.00 42 LEU A C 3
ATOM 3879 O O . LEU A 1 42 ? 6.734 11.794 2.810 1.00 0.00 42 LEU A O 3
ATOM 3895 N N . SER A 1 43 ? 4.515 11.695 2.449 1.00 0.00 43 SER A N 3
ATOM 3896 C CA . SER A 1 43 ? 4.395 10.309 2.887 1.00 0.00 43 SER A CA 3
ATOM 3897 C C . SER A 1 43 ? 3.489 9.520 1.947 1.00 0.00 43 SER A C 3
ATOM 3898 O O . SER A 1 43 ? 2.930 10.070 0.997 1.00 0.00 43 SER A O 3
ATOM 3906 N N . TYR A 1 44 ? 3.348 8.227 2.219 1.00 0.00 44 TYR A N 3
ATOM 3907 C CA . TYR A 1 44 ? 2.513 7.360 1.397 1.00 0.00 44 TYR A CA 3
ATOM 3908 C C . TYR A 1 44 ? 1.709 6.396 2.264 1.00 0.00 44 TYR A C 3
ATOM 3909 O O . TYR A 1 44 ? 2.240 5.791 3.194 1.00 0.00 44 TYR A O 3
ATOM 3927 N N . GLU A 1 45 ? 0.424 6.260 1.952 1.00 0.00 45 GLU A N 3
ATOM 3928 C CA . GLU A 1 45 ? -0.455 5.371 2.702 1.00 0.00 45 GLU A CA 3
ATOM 3929 C C . GLU A 1 45 ? -0.647 4.048 1.966 1.00 0.00 45 GLU A C 3
ATOM 3930 O O . GLU A 1 45 ? -1.120 4.020 0.829 1.00 0.00 45 GLU A O 3
ATOM 3942 N N . LEU A 1 46 ? -0.278 2.953 2.623 1.00 0.00 46 LEU A N 3
ATOM 3943 C CA . LEU A 1 46 ? -0.409 1.626 2.032 1.00 0.00 46 LEU A CA 3
ATOM 3944 C C . LEU A 1 46 ? -1.595 0.878 2.632 1.00 0.00 46 LEU A C 3
ATOM 3945 O O . LEU A 1 46 ? -1.797 0.886 3.846 1.00 0.00 46 LEU A O 3
ATOM 3961 N N . HIS A 1 47 ? -2.375 0.229 1.773 1.00 0.00 47 HIS A N 3
ATOM 3962 C CA . HIS A 1 47 ? -3.540 -0.527 2.218 1.00 0.00 47 HIS A CA 3
ATOM 3963 C C . HIS A 1 47 ? -3.583 -1.900 1.554 1.00 0.00 47 HIS A C 3
ATOM 3964 O O . HIS A 1 47 ? -3.780 -2.010 0.344 1.00 0.00 47 HIS A O 3
ATOM 3979 N N . VAL A 1 48 ? -3.396 -2.945 2.354 1.00 0.00 48 VAL A N 3
ATOM 3980 C CA . VAL A 1 48 ? -3.414 -4.311 1.844 1.00 0.00 48 VAL A CA 3
ATOM 3981 C C . VAL A 1 48 ? -4.663 -5.053 2.304 1.00 0.00 48 VAL A C 3
ATOM 3982 O O . VAL A 1 48 ? -5.011 -5.032 3.486 1.00 0.00 48 VAL A O 3
ATOM 3995 N N . LEU A 1 49 ? -5.334 -5.710 1.365 1.00 0.00 49 LEU A N 3
ATOM 3996 C CA . LEU A 1 49 ? -6.546 -6.461 1.674 1.00 0.00 49 LEU A CA 3
ATOM 3997 C C . LEU A 1 49 ? -6.426 -7.907 1.201 1.00 0.00 49 LEU A C 3
ATOM 3998 O O . LEU A 1 49 ? -5.664 -8.209 0.284 1.00 0.00 49 LEU A O 3
ATOM 4014 N N . ASN A 1 50 ? -7.186 -8.795 1.833 1.00 0.00 50 ASN A N 3
ATOM 4015 C CA . ASN A 1 50 ? -7.166 -10.209 1.476 1.00 0.00 50 ASN A CA 3
ATOM 4016 C C . ASN A 1 50 ? -8.567 -10.809 1.550 1.00 0.00 50 ASN A C 3
ATOM 4017 O O . ASN A 1 50 ? -9.523 -10.131 1.927 1.00 0.00 50 ASN A O 3
ATOM 4028 N N . GLN A 1 51 ? -8.680 -12.082 1.188 1.00 0.00 51 GLN A N 3
ATOM 4029 C CA . GLN A 1 51 ? -9.964 -12.773 1.213 1.00 0.00 51 GLN A CA 3
ATOM 4030 C C . GLN A 1 51 ? -10.723 -12.465 2.500 1.00 0.00 51 GLN A C 3
ATOM 4031 O O . GLN A 1 51 ? -11.841 -11.950 2.465 1.00 0.00 51 GLN A O 3
ATOM 4045 N N . ASP A 1 52 ? -10.108 -12.783 3.633 1.00 0.00 52 ASP A N 3
ATOM 4046 C CA . ASP A 1 52 ? -10.725 -12.539 4.932 1.00 0.00 52 ASP A CA 3
ATOM 4047 C C . ASP A 1 52 ? -9.751 -11.837 5.873 1.00 0.00 52 ASP A C 3
ATOM 4048 O O . ASP A 1 52 ? -9.813 -12.013 7.089 1.00 0.00 52 ASP A O 3
ATOM 4057 N N . GLU A 1 53 ? -8.853 -11.041 5.301 1.00 0.00 53 GLU A N 3
ATOM 4058 C CA . GLU A 1 53 ? -7.866 -10.314 6.090 1.00 0.00 53 GLU A CA 3
ATOM 4059 C C . GLU A 1 53 ? -7.538 -8.969 5.446 1.00 0.00 53 GLU A C 3
ATOM 4060 O O . GLU A 1 53 ? -6.993 -8.914 4.344 1.00 0.00 53 GLU A O 3
ATOM 4072 N N . GLU A 1 54 ? -7.876 -7.888 6.142 1.00 0.00 54 GLU A N 3
ATOM 4073 C CA . GLU A 1 54 ? -7.619 -6.545 5.638 1.00 0.00 54 GLU A CA 3
ATOM 4074 C C . GLU A 1 54 ? -6.846 -5.718 6.661 1.00 0.00 54 GLU A C 3
ATOM 4075 O O . GLU A 1 54 ? -7.302 -5.519 7.787 1.00 0.00 54 GLU A O 3
ATOM 4087 N N . TRP A 1 55 ? -5.673 -5.241 6.261 1.00 0.00 55 TRP A N 3
ATOM 4088 C CA . TRP A 1 55 ? -4.834 -4.436 7.143 1.00 0.00 55 TRP A CA 3
ATOM 4089 C C . TRP A 1 55 ? -4.131 -3.329 6.365 1.00 0.00 55 TRP A C 3
ATOM 4090 O O . TRP A 1 55 ? -3.635 -3.552 5.260 1.00 0.00 55 TRP A O 3
ATOM 4111 N N . HIS A 1 56 ? -4.091 -2.135 6.949 1.00 0.00 56 HIS A N 3
ATOM 4112 C CA . HIS A 1 56 ? -3.447 -0.993 6.310 1.00 0.00 56 HIS A CA 3
ATOM 4113 C C . HIS A 1 56 ? -2.244 -0.523 7.122 1.00 0.00 56 HIS A C 3
ATOM 4114 O O . HIS A 1 56 ? -2.178 -0.739 8.331 1.00 0.00 56 HIS A O 3
ATOM 4129 N N . GLN A 1 57 ? -1.296 0.119 6.448 1.00 0.00 57 GLN A N 3
ATOM 4130 C CA . GLN A 1 57 ? -0.095 0.618 7.107 1.00 0.00 57 GLN A CA 3
ATOM 4131 C C . GLN A 1 57 ? 0.543 1.743 6.299 1.00 0.00 57 GLN A C 3
ATOM 4132 O O . GLN A 1 57 ? 0.855 1.573 5.121 1.00 0.00 57 GLN A O 3
ATOM 4146 N N . MET A 1 58 ? 0.734 2.891 6.940 1.00 0.00 58 MET A N 3
ATOM 4147 C CA . MET A 1 58 ? 1.336 4.043 6.280 1.00 0.00 58 MET A CA 3
ATOM 4148 C C . MET A 1 58 ? 2.851 3.889 6.191 1.00 0.00 58 MET A C 3
ATOM 4149 O O . MET A 1 58 ? 3.518 3.622 7.191 1.00 0.00 58 MET A O 3
ATOM 4163 N N . VAL A 1 59 ? 3.389 4.059 4.988 1.00 0.00 59 VAL A N 3
ATOM 4164 C CA . VAL A 1 59 ? 4.826 3.939 4.768 1.00 0.00 59 VAL A CA 3
ATOM 4165 C C . VAL A 1 59 ? 5.421 5.260 4.294 1.00 0.00 59 VAL A C 3
ATOM 4166 O O . VAL A 1 59 ? 4.779 6.016 3.563 1.00 0.00 59 VAL A O 3
ATOM 4179 N N . LEU A 1 60 ? 6.651 5.533 4.713 1.00 0.00 60 LEU A N 3
ATOM 4180 C CA . LEU A 1 60 ? 7.335 6.763 4.331 1.00 0.00 60 LEU A CA 3
ATOM 4181 C C . LEU A 1 60 ? 8.026 6.605 2.980 1.00 0.00 60 LEU A C 3
ATOM 4182 O O . LEU A 1 60 ? 8.173 7.570 2.231 1.00 0.00 60 LEU A O 3
ATOM 4198 N N . GLU A 1 61 ? 8.445 5.381 2.675 1.00 0.00 61 GLU A N 3
ATOM 4199 C CA . GLU A 1 61 ? 9.118 5.097 1.413 1.00 0.00 61 GLU A CA 3
ATOM 4200 C C . GLU A 1 61 ? 8.136 4.546 0.384 1.00 0.00 61 GLU A C 3
ATOM 4201 O O . GLU A 1 61 ? 7.144 3.898 0.719 1.00 0.00 61 GLU A O 3
ATOM 4213 N N . PRO A 1 62 ? 8.415 4.810 -0.901 1.00 0.00 62 PRO A N 3
ATOM 4214 C CA . PRO A 1 62 ? 7.569 4.351 -2.006 1.00 0.00 62 PRO A CA 3
ATOM 4215 C C . PRO A 1 62 ? 7.638 2.840 -2.200 1.00 0.00 62 PRO A C 3
ATOM 4216 O O . PRO A 1 62 ? 7.024 2.293 -3.117 1.00 0.00 62 PRO A O 3
ATOM 4227 N N . ARG A 1 63 ? 8.388 2.170 -1.331 1.00 0.00 63 ARG A N 3
ATOM 4228 C CA . ARG A 1 63 ? 8.537 0.722 -1.408 1.00 0.00 63 ARG A CA 3
ATOM 4229 C C . ARG A 1 63 ? 8.149 0.065 -0.087 1.00 0.00 63 ARG A C 3
ATOM 4230 O O . ARG A 1 63 ? 8.542 0.523 0.986 1.00 0.00 63 ARG A O 3
ATOM 4251 N N . VAL A 1 64 ? 7.374 -1.012 -0.172 1.00 0.00 64 VAL A N 3
ATOM 4252 C CA . VAL A 1 64 ? 6.933 -1.733 1.016 1.00 0.00 64 VAL A CA 3
ATOM 4253 C C . VAL A 1 64 ? 7.247 -3.220 0.904 1.00 0.00 64 VAL A C 3
ATOM 4254 O O . VAL A 1 64 ? 7.101 -3.819 -0.163 1.00 0.00 64 VAL A O 3
ATOM 4267 N N . LEU A 1 65 ? 7.679 -3.813 2.012 1.00 0.00 65 LEU A N 3
ATOM 4268 C CA . LEU A 1 65 ? 8.014 -5.232 2.040 1.00 0.00 65 LEU A CA 3
ATOM 4269 C C . LEU A 1 65 ? 7.015 -6.011 2.890 1.00 0.00 65 LEU A C 3
ATOM 4270 O O . LEU A 1 65 ? 6.960 -5.847 4.109 1.00 0.00 65 LEU A O 3
ATOM 4286 N N . LEU A 1 66 ? 6.227 -6.859 2.238 1.00 0.00 66 LEU A N 3
ATOM 4287 C CA . LEU A 1 66 ? 5.230 -7.666 2.934 1.00 0.00 66 LEU A CA 3
ATOM 4288 C C . LEU A 1 66 ? 5.710 -9.105 3.095 1.00 0.00 66 LEU A C 3
ATOM 4289 O O . LEU A 1 66 ? 5.932 -9.811 2.111 1.00 0.00 66 LEU A O 3
ATOM 4305 N N . THR A 1 67 ? 5.867 -9.535 4.344 1.00 0.00 67 THR A N 3
ATOM 4306 C CA . THR A 1 67 ? 6.320 -10.889 4.634 1.00 0.00 67 THR A CA 3
ATOM 4307 C C . THR A 1 67 ? 5.260 -11.670 5.402 1.00 0.00 67 THR A C 3
ATOM 4308 O O . THR A 1 67 ? 4.212 -11.130 5.758 1.00 0.00 67 THR A O 3
ATOM 4319 N N . LYS A 1 68 ? 5.539 -12.944 5.657 1.00 0.00 68 LYS A N 3
ATOM 4320 C CA . LYS A 1 68 ? 4.610 -13.800 6.385 1.00 0.00 68 LYS A CA 3
ATOM 4321 C C . LYS A 1 68 ? 3.300 -13.957 5.619 1.00 0.00 68 LYS A C 3
ATOM 4322 O O . LYS A 1 68 ? 2.218 -13.933 6.208 1.00 0.00 68 LYS A O 3
ATOM 4341 N N . LEU A 1 69 ? 3.404 -14.120 4.305 1.00 0.00 69 LEU A N 3
ATOM 4342 C CA . LEU A 1 69 ? 2.227 -14.283 3.459 1.00 0.00 69 LEU A CA 3
ATOM 4343 C C . LEU A 1 69 ? 2.017 -15.749 3.095 1.00 0.00 69 LEU A C 3
ATOM 4344 O O . LEU A 1 69 ? 2.930 -16.565 3.217 1.00 0.00 69 LEU A O 3
ATOM 4360 N N . GLN A 1 70 ? 0.809 -16.075 2.645 1.00 0.00 70 GLN A N 3
ATOM 4361 C CA . GLN A 1 70 ? 0.481 -17.443 2.262 1.00 0.00 70 GLN A CA 3
ATOM 4362 C C . GLN A 1 70 ? 0.721 -17.663 0.772 1.00 0.00 70 GLN A C 3
ATOM 4363 O O . GLN A 1 70 ? 0.467 -16.791 -0.059 1.00 0.00 70 GLN A O 3
ATOM 4377 N N . PRO A 1 71 ? 1.224 -18.857 0.424 1.00 0.00 71 PRO A N 3
ATOM 4378 C CA . PRO A 1 71 ? 1.510 -19.220 -0.967 1.00 0.00 71 PRO A CA 3
ATOM 4379 C C . PRO A 1 71 ? 0.241 -19.405 -1.791 1.00 0.00 71 PRO A C 3
ATOM 4380 O O . PRO A 1 71 ? -0.776 -19.879 -1.284 1.00 0.00 71 PRO A O 3
ATOM 4391 N N . ASP A 1 72 ? 0.307 -19.029 -3.064 1.00 0.00 72 ASP A N 3
ATOM 4392 C CA . ASP A 1 72 ? -0.838 -19.155 -3.958 1.00 0.00 72 ASP A CA 3
ATOM 4393 C C . ASP A 1 72 ? -2.061 -18.452 -3.378 1.00 0.00 72 ASP A C 3
ATOM 4394 O O . ASP A 1 72 ? -3.141 -19.038 -3.282 1.00 0.00 72 ASP A O 3
ATOM 4403 N N . THR A 1 73 ? -1.886 -17.193 -2.991 1.00 0.00 73 THR A N 3
ATOM 4404 C CA . THR A 1 73 ? -2.974 -16.410 -2.418 1.00 0.00 73 THR A CA 3
ATOM 4405 C C . THR A 1 73 ? -2.989 -14.994 -2.982 1.00 0.00 73 THR A C 3
ATOM 4406 O O . THR A 1 73 ? -1.965 -14.310 -2.999 1.00 0.00 73 THR A O 3
ATOM 4417 N N . THR A 1 74 ? -4.157 -14.558 -3.444 1.00 0.00 74 THR A N 3
ATOM 4418 C CA . THR A 1 74 ? -4.305 -13.223 -4.009 1.00 0.00 74 THR A CA 3
ATOM 4419 C C . THR A 1 74 ? -4.276 -12.158 -2.919 1.00 0.00 74 THR A C 3
ATOM 4420 O O . THR A 1 74 ? -4.944 -12.289 -1.892 1.00 0.00 74 THR A O 3
ATOM 4431 N N . TYR A 1 75 ? -3.501 -11.104 -3.148 1.00 0.00 75 TYR A N 3
ATOM 4432 C CA . TYR A 1 75 ? -3.384 -10.017 -2.184 1.00 0.00 75 TYR A CA 3
ATOM 4433 C C . TYR A 1 75 ? -3.555 -8.663 -2.866 1.00 0.00 75 TYR A C 3
ATOM 4434 O O . TYR A 1 75 ? -2.811 -8.321 -3.786 1.00 0.00 75 TYR A O 3
ATOM 4452 N N . ILE A 1 76 ? -4.540 -7.897 -2.409 1.00 0.00 76 ILE A N 3
ATOM 4453 C CA . ILE A 1 76 ? -4.808 -6.580 -2.973 1.00 0.00 76 ILE A CA 3
ATOM 4454 C C . ILE A 1 76 ? -4.039 -5.496 -2.227 1.00 0.00 76 ILE A C 3
ATOM 4455 O O . ILE A 1 76 ? -3.949 -5.516 -1.000 1.00 0.00 76 ILE A O 3
ATOM 4471 N N . VAL A 1 77 ? -3.486 -4.548 -2.978 1.00 0.00 77 VAL A N 3
ATOM 4472 C CA . VAL A 1 77 ? -2.726 -3.452 -2.388 1.00 0.00 77 VAL A CA 3
ATOM 4473 C C . VAL A 1 77 ? -2.980 -2.145 -3.130 1.00 0.00 77 VAL A C 3
ATOM 4474 O O . VAL A 1 77 ? -3.146 -2.134 -4.349 1.00 0.00 77 VAL A O 3
ATOM 4487 N N . ARG A 1 78 ? -3.009 -1.045 -2.385 1.00 0.00 78 ARG A N 3
ATOM 4488 C CA . ARG A 1 78 ? -3.245 0.269 -2.972 1.00 0.00 78 ARG A CA 3
ATOM 4489 C C . ARG A 1 78 ? -2.519 1.355 -2.183 1.00 0.00 78 ARG A C 3
ATOM 4490 O O . ARG A 1 78 ? -2.793 1.567 -1.002 1.00 0.00 78 ARG A O 3
ATOM 4511 N N . VAL A 1 79 ? -1.591 2.040 -2.845 1.00 0.00 79 VAL A N 3
ATOM 4512 C CA . VAL A 1 79 ? -0.826 3.104 -2.206 1.00 0.00 79 VAL A CA 3
ATOM 4513 C C . VAL A 1 79 ? -1.251 4.473 -2.724 1.00 0.00 79 VAL A C 3
ATOM 4514 O O . VAL A 1 79 ? -1.598 4.625 -3.895 1.00 0.00 79 VAL A O 3
ATOM 4527 N N . ARG A 1 80 ? -1.221 5.468 -1.843 1.00 0.00 80 ARG A N 3
ATOM 4528 C CA . ARG A 1 80 ? -1.604 6.826 -2.211 1.00 0.00 80 ARG A CA 3
ATOM 4529 C C . ARG A 1 80 ? -0.684 7.848 -1.551 1.00 0.00 80 ARG A C 3
ATOM 4530 O O . ARG A 1 80 ? -0.261 7.673 -0.408 1.00 0.00 80 ARG A O 3
ATOM 4551 N N . THR A 1 81 ? -0.376 8.917 -2.280 1.00 0.00 81 THR A N 3
ATOM 4552 C CA . THR A 1 81 ? 0.495 9.967 -1.767 1.00 0.00 81 THR A CA 3
ATOM 4553 C C . THR A 1 81 ? -0.246 10.865 -0.784 1.00 0.00 81 THR A C 3
ATOM 4554 O O . THR A 1 81 ? -0.958 11.787 -1.184 1.00 0.00 81 THR A O 3
ATOM 4565 N N . LEU A 1 82 ? -0.076 10.592 0.505 1.00 0.00 82 LEU A N 3
ATOM 4566 C CA . LEU A 1 82 ? -0.729 11.377 1.547 1.00 0.00 82 LEU A CA 3
ATOM 4567 C C . LEU A 1 82 ? -0.268 12.830 1.504 1.00 0.00 82 LEU A C 3
ATOM 4568 O O . LEU A 1 82 ? 0.915 13.113 1.305 1.00 0.00 82 LEU A O 3
ATOM 4584 N N . THR A 1 83 ? -1.209 13.750 1.692 1.00 0.00 83 THR A N 3
ATOM 4585 C CA . THR A 1 83 ? -0.899 15.174 1.676 1.00 0.00 83 THR A CA 3
ATOM 4586 C C . THR A 1 83 ? -1.561 15.894 2.845 1.00 0.00 83 THR A C 3
ATOM 4587 O O . THR A 1 83 ? -2.604 15.480 3.351 1.00 0.00 83 THR A O 3
ATOM 4598 N N . PRO A 1 84 ? -0.942 16.999 3.288 1.00 0.00 84 PRO A N 3
ATOM 4599 C CA . PRO A 1 84 ? -1.454 17.800 4.403 1.00 0.00 84 PRO A CA 3
ATOM 4600 C C . PRO A 1 84 ? -2.735 18.544 4.041 1.00 0.00 84 PRO A C 3
ATOM 4601 O O . PRO A 1 84 ? -3.635 18.691 4.870 1.00 0.00 84 PRO A O 3
ATOM 4612 N N . LEU A 1 85 ? -2.813 19.011 2.800 1.00 0.00 85 LEU A N 3
ATOM 4613 C CA . LEU A 1 85 ? -3.985 19.740 2.328 1.00 0.00 85 LEU A CA 3
ATOM 4614 C C . LEU A 1 85 ? -4.555 19.097 1.068 1.00 0.00 85 LEU A C 3
ATOM 4615 O O . LEU A 1 85 ? -4.137 19.413 -0.045 1.00 0.00 85 LEU A O 3
ATOM 4631 N N . GLY A 1 86 ? -5.514 18.195 1.251 1.00 0.00 86 GLY A N 3
ATOM 4632 C CA . GLY A 1 86 ? -6.127 17.523 0.120 1.00 0.00 86 GLY A CA 3
ATOM 4633 C C . GLY A 1 86 ? -5.314 16.339 -0.362 1.00 0.00 86 GLY A C 3
ATOM 4634 O O . GLY A 1 86 ? -4.519 16.443 -1.296 1.00 0.00 86 GLY A O 3
ATOM 4638 N N . PRO A 1 87 ? -5.507 15.180 0.286 1.00 0.00 87 PRO A N 3
ATOM 4639 C CA . PRO A 1 87 ? -4.794 13.949 -0.064 1.00 0.00 87 PRO A CA 3
ATOM 4640 C C . PRO A 1 87 ? -5.237 13.384 -1.409 1.00 0.00 87 PRO A C 3
ATOM 4641 O O . PRO A 1 87 ? -6.392 13.533 -1.806 1.00 0.00 87 PRO A O 3
ATOM 4652 N N . GLY A 1 88 ? -4.311 12.734 -2.108 1.00 0.00 88 GLY A N 3
ATOM 4653 C CA . GLY A 1 88 ? -4.627 12.156 -3.401 1.00 0.00 88 GLY A CA 3
ATOM 4654 C C . GLY A 1 88 ? -5.525 10.941 -3.289 1.00 0.00 88 GLY A C 3
ATOM 4655 O O . GLY A 1 88 ? -5.643 10.324 -2.230 1.00 0.00 88 GLY A O 3
ATOM 4659 N N . PRO A 1 89 ? -6.181 10.580 -4.403 1.00 0.00 89 PRO A N 3
ATOM 4660 C CA . PRO A 1 89 ? -7.086 9.428 -4.450 1.00 0.00 89 PRO A CA 3
ATOM 4661 C C . PRO A 1 89 ? -6.342 8.101 -4.341 1.00 0.00 89 PRO A C 3
ATOM 4662 O O . PRO A 1 89 ? -5.237 7.953 -4.862 1.00 0.00 89 PRO A O 3
ATOM 4673 N N . PHE A 1 90 ? -6.956 7.139 -3.660 1.00 0.00 90 PHE A N 3
ATOM 4674 C CA . PHE A 1 90 ? -6.351 5.824 -3.483 1.00 0.00 90 PHE A CA 3
ATOM 4675 C C . PHE A 1 90 ? -6.174 5.120 -4.825 1.00 0.00 90 PHE A C 3
ATOM 4676 O O . PHE A 1 90 ? -7.008 5.250 -5.721 1.00 0.00 90 PHE A O 3
ATOM 4693 N N . SER A 1 91 ? -5.081 4.376 -4.956 1.00 0.00 91 SER A N 3
ATOM 4694 C CA . SER A 1 91 ? -4.790 3.655 -6.190 1.00 0.00 91 SER A CA 3
ATOM 4695 C C . SER A 1 91 ? -5.846 2.587 -6.457 1.00 0.00 91 SER A C 3
ATOM 4696 O O . SER A 1 91 ? -6.515 2.098 -5.546 1.00 0.00 91 SER A O 3
ATOM 4704 N N . PRO A 1 92 ? -6.001 2.215 -7.736 1.00 0.00 92 PRO A N 3
ATOM 4705 C CA . PRO A 1 92 ? -6.973 1.200 -8.154 1.00 0.00 92 PRO A CA 3
ATOM 4706 C C . PRO A 1 92 ? -6.585 -0.200 -7.691 1.00 0.00 92 PRO A C 3
ATOM 4707 O O . PRO A 1 92 ? -5.430 -0.608 -7.818 1.00 0.00 92 PRO A O 3
ATOM 4718 N N . ASP A 1 93 ? -7.556 -0.931 -7.155 1.00 0.00 93 ASP A N 3
ATOM 4719 C CA . ASP A 1 93 ? -7.316 -2.287 -6.675 1.00 0.00 93 ASP A CA 3
ATOM 4720 C C . ASP A 1 93 ? -6.353 -3.028 -7.598 1.00 0.00 93 ASP A C 3
ATOM 4721 O O . ASP A 1 93 ? -6.633 -3.216 -8.782 1.00 0.00 93 ASP A O 3
ATOM 4730 N N . HIS A 1 94 ? -5.217 -3.445 -7.048 1.00 0.00 94 HIS A N 3
ATOM 4731 C CA . HIS A 1 94 ? -4.212 -4.165 -7.822 1.00 0.00 94 HIS A CA 3
ATOM 4732 C C . HIS A 1 94 ? -4.208 -5.648 -7.461 1.00 0.00 94 HIS A C 3
ATOM 4733 O O . HIS A 1 94 ? -3.670 -6.042 -6.427 1.00 0.00 94 HIS A O 3
ATOM 4748 N N . GLU A 1 95 ? -4.812 -6.462 -8.321 1.00 0.00 95 GLU A N 3
ATOM 4749 C CA . GLU A 1 95 ? -4.878 -7.901 -8.091 1.00 0.00 95 GLU A CA 3
ATOM 4750 C C . GLU A 1 95 ? -3.500 -8.540 -8.240 1.00 0.00 95 GLU A C 3
ATOM 4751 O O . GLU A 1 95 ? -2.950 -8.607 -9.339 1.00 0.00 95 GLU A O 3
ATOM 4763 N N . PHE A 1 96 ? -2.948 -9.008 -7.125 1.00 0.00 96 PHE A N 3
ATOM 4764 C CA . PHE A 1 96 ? -1.634 -9.640 -7.130 1.00 0.00 96 PHE A CA 3
ATOM 4765 C C . PHE A 1 96 ? -1.736 -11.107 -6.724 1.00 0.00 96 PHE A C 3
ATOM 4766 O O . PHE A 1 96 ? -2.654 -11.502 -6.005 1.00 0.00 96 PHE A O 3
ATOM 4783 N N . ARG A 1 97 ? -0.785 -11.911 -7.190 1.00 0.00 97 ARG A N 3
ATOM 4784 C CA . ARG A 1 97 ? -0.768 -13.335 -6.877 1.00 0.00 97 ARG A CA 3
ATOM 4785 C C . ARG A 1 97 ? 0.620 -13.774 -6.420 1.00 0.00 97 ARG A C 3
ATOM 4786 O O . ARG A 1 97 ? 1.619 -13.513 -7.091 1.00 0.00 97 ARG A O 3
ATOM 4807 N N . THR A 1 98 ? 0.676 -14.443 -5.273 1.00 0.00 98 THR A N 3
ATOM 4808 C CA . THR A 1 98 ? 1.940 -14.917 -4.724 1.00 0.00 98 THR A CA 3
ATOM 4809 C C . THR A 1 98 ? 2.373 -16.220 -5.387 1.00 0.00 98 THR A C 3
ATOM 4810 O O . THR A 1 98 ? 1.539 -17.008 -5.834 1.00 0.00 98 THR A O 3
ATOM 4821 N N . SER A 1 99 ? 3.682 -16.442 -5.448 1.00 0.00 99 SER A N 3
ATOM 4822 C CA . SER A 1 99 ? 4.226 -17.649 -6.059 1.00 0.00 99 SER A CA 3
ATOM 4823 C C . SER A 1 99 ? 3.539 -18.894 -5.506 1.00 0.00 99 SER A C 3
ATOM 4824 O O . SER A 1 99 ? 3.187 -18.969 -4.329 1.00 0.00 99 SER A O 3
ATOM 4832 N N . PRO A 1 100 ? 3.344 -19.896 -6.376 1.00 0.00 100 PRO A N 3
ATOM 4833 C CA . PRO A 1 100 ? 2.699 -21.157 -5.999 1.00 0.00 100 PRO A CA 3
ATOM 4834 C C . PRO A 1 100 ? 3.570 -22.000 -5.074 1.00 0.00 100 PRO A C 3
ATOM 4835 O O . PRO A 1 100 ? 4.791 -22.063 -5.218 1.00 0.00 100 PRO A O 3
ATOM 4846 N N . PRO A 1 101 ? 2.931 -22.664 -4.099 1.00 0.00 101 PRO A N 3
ATOM 4847 C CA . PRO A 1 101 ? 3.629 -23.516 -3.132 1.00 0.00 101 PRO A CA 3
ATOM 4848 C C . PRO A 1 101 ? 4.180 -24.786 -3.770 1.00 0.00 101 PRO A C 3
ATOM 4849 O O . PRO A 1 101 ? 5.355 -25.115 -3.606 1.00 0.00 101 PRO A O 3
ATOM 4860 N N . SER A 1 102 ? 3.325 -25.496 -4.498 1.00 0.00 102 SER A N 3
ATOM 4861 C CA . SER A 1 102 ? 3.726 -26.733 -5.158 1.00 0.00 102 SER A CA 3
ATOM 4862 C C . SER A 1 102 ? 3.385 -26.691 -6.645 1.00 0.00 102 SER A C 3
ATOM 4863 O O . SER A 1 102 ? 2.222 -26.806 -7.030 1.00 0.00 102 SER A O 3
ATOM 4871 N N . GLY A 1 103 ? 4.409 -26.525 -7.477 1.00 0.00 103 GLY A N 3
ATOM 4872 C CA . GLY A 1 103 ? 4.198 -26.470 -8.911 1.00 0.00 103 GLY A CA 3
ATOM 4873 C C . GLY A 1 103 ? 5.490 -26.278 -9.680 1.00 0.00 103 GLY A C 3
ATOM 4874 O O . GLY A 1 103 ? 5.826 -25.172 -10.105 1.00 0.00 103 GLY A O 3
ATOM 4878 N N . PRO A 1 104 ? 6.240 -27.374 -9.868 1.00 0.00 104 PRO A N 3
ATOM 4879 C CA . PRO A 1 104 ? 7.515 -27.346 -10.591 1.00 0.00 104 PRO A CA 3
ATOM 4880 C C . PRO A 1 104 ? 7.329 -27.098 -12.084 1.00 0.00 104 PRO A C 3
ATOM 4881 O O . PRO A 1 104 ? 8.302 -26.962 -12.826 1.00 0.00 104 PRO A O 3
ATOM 4892 N N . SER A 1 105 ? 6.074 -27.039 -12.518 1.00 0.00 105 SER A N 3
ATOM 4893 C CA . SER A 1 105 ? 5.762 -26.810 -13.924 1.00 0.00 105 SER A CA 3
ATOM 4894 C C . SER A 1 105 ? 5.741 -25.318 -14.240 1.00 0.00 105 SER A C 3
ATOM 4895 O O . SER A 1 105 ? 6.509 -24.837 -15.073 1.00 0.00 105 SER A O 3
ATOM 4903 N N . SER A 1 106 ? 4.855 -24.590 -13.568 1.00 0.00 106 SER A N 3
ATOM 4904 C CA . SER A 1 106 ? 4.729 -23.152 -13.778 1.00 0.00 106 SER A CA 3
ATOM 4905 C C . SER A 1 106 ? 5.971 -22.420 -13.279 1.00 0.00 106 SER A C 3
ATOM 4906 O O . SER A 1 106 ? 6.514 -21.556 -13.967 1.00 0.00 106 SER A O 3
ATOM 4914 N N . GLY A 1 107 ? 6.415 -22.772 -12.077 1.00 0.00 107 GLY A N 3
ATOM 4915 C CA . GLY A 1 107 ? 7.589 -22.139 -11.505 1.00 0.00 107 GLY A CA 3
ATOM 4916 C C . GLY A 1 107 ? 8.876 -22.829 -11.911 1.00 0.00 107 GLY A C 3
ATOM 4917 O O . GLY A 1 107 ? 9.910 -22.659 -11.266 1.00 0.00 107 GLY A O 3
ATOM 4921 N N . GLY A 1 1 ? -8.649 -18.737 -9.214 1.00 0.00 1 GLY A N 4
ATOM 4922 C CA . GLY A 1 1 ? -9.816 -17.880 -9.309 1.00 0.00 1 GLY A CA 4
ATOM 4923 C C . GLY A 1 1 ? -10.134 -17.491 -10.739 1.00 0.00 1 GLY A C 4
ATOM 4924 O O . GLY A 1 1 ? -9.677 -18.136 -11.682 1.00 0.00 1 GLY A O 4
ATOM 4928 N N . SER A 1 2 ? -10.922 -16.432 -10.901 1.00 0.00 2 SER A N 4
ATOM 4929 C CA . SER A 1 2 ? -11.306 -15.961 -12.227 1.00 0.00 2 SER A CA 4
ATOM 4930 C C . SER A 1 2 ? -10.087 -15.472 -13.004 1.00 0.00 2 SER A C 4
ATOM 4931 O O . SER A 1 2 ? -9.057 -15.140 -12.418 1.00 0.00 2 SER A O 4
ATOM 4939 N N . SER A 1 3 ? -10.214 -15.431 -14.326 1.00 0.00 3 SER A N 4
ATOM 4940 C CA . SER A 1 3 ? -9.122 -14.987 -15.185 1.00 0.00 3 SER A CA 4
ATOM 4941 C C . SER A 1 3 ? -9.141 -13.470 -15.347 1.00 0.00 3 SER A C 4
ATOM 4942 O O . SER A 1 3 ? -10.046 -12.912 -15.966 1.00 0.00 3 SER A O 4
ATOM 4950 N N . GLY A 1 4 ? -8.134 -12.808 -14.784 1.00 0.00 4 GLY A N 4
ATOM 4951 C CA . GLY A 1 4 ? -8.053 -11.362 -14.876 1.00 0.00 4 GLY A CA 4
ATOM 4952 C C . GLY A 1 4 ? -6.857 -10.800 -14.134 1.00 0.00 4 GLY A C 4
ATOM 4953 O O . GLY A 1 4 ? -6.464 -11.322 -13.091 1.00 0.00 4 GLY A O 4
ATOM 4957 N N . SER A 1 5 ? -6.276 -9.733 -14.673 1.00 0.00 5 SER A N 4
ATOM 4958 C CA . SER A 1 5 ? -5.114 -9.103 -14.058 1.00 0.00 5 SER A CA 4
ATOM 4959 C C . SER A 1 5 ? -5.063 -7.615 -14.390 1.00 0.00 5 SER A C 4
ATOM 4960 O O . SER A 1 5 ? -5.118 -7.226 -15.556 1.00 0.00 5 SER A O 4
ATOM 4968 N N . SER A 1 6 ? -4.959 -6.787 -13.355 1.00 0.00 6 SER A N 4
ATOM 4969 C CA . SER A 1 6 ? -4.905 -5.341 -13.535 1.00 0.00 6 SER A CA 4
ATOM 4970 C C . SER A 1 6 ? -3.656 -4.937 -14.313 1.00 0.00 6 SER A C 4
ATOM 4971 O O . SER A 1 6 ? -2.722 -5.724 -14.461 1.00 0.00 6 SER A O 4
ATOM 4979 N N . GLY A 1 7 ? -3.649 -3.703 -14.809 1.00 0.00 7 GLY A N 4
ATOM 4980 C CA . GLY A 1 7 ? -2.511 -3.215 -15.566 1.00 0.00 7 GLY A CA 4
ATOM 4981 C C . GLY A 1 7 ? -2.897 -2.145 -16.568 1.00 0.00 7 GLY A C 4
ATOM 4982 O O . GLY A 1 7 ? -2.225 -1.121 -16.682 1.00 0.00 7 GLY A O 4
ATOM 4986 N N . ALA A 1 8 ? -3.983 -2.383 -17.296 1.00 0.00 8 ALA A N 4
ATOM 4987 C CA . ALA A 1 8 ? -4.458 -1.431 -18.293 1.00 0.00 8 ALA A CA 4
ATOM 4988 C C . ALA A 1 8 ? -4.642 -0.045 -17.685 1.00 0.00 8 ALA A C 4
ATOM 4989 O O . ALA A 1 8 ? -4.276 0.962 -18.290 1.00 0.00 8 ALA A O 4
ATOM 4996 N N . GLU A 1 9 ? -5.211 -0.001 -16.484 1.00 0.00 9 GLU A N 4
ATOM 4997 C CA . GLU A 1 9 ? -5.445 1.263 -15.796 1.00 0.00 9 GLU A CA 4
ATOM 4998 C C . GLU A 1 9 ? -4.363 1.521 -14.751 1.00 0.00 9 GLU A C 4
ATOM 4999 O O . GLU A 1 9 ? -4.540 1.219 -13.571 1.00 0.00 9 GLU A O 4
ATOM 5011 N N . SER A 1 10 ? -3.242 2.081 -15.194 1.00 0.00 10 SER A N 4
ATOM 5012 C CA . SER A 1 10 ? -2.129 2.377 -14.300 1.00 0.00 10 SER A CA 4
ATOM 5013 C C . SER A 1 10 ? -2.181 3.826 -13.828 1.00 0.00 10 SER A C 4
ATOM 5014 O O . SER A 1 10 ? -1.766 4.740 -14.543 1.00 0.00 10 SER A O 4
ATOM 5022 N N . LEU A 1 11 ? -2.694 4.030 -12.620 1.00 0.00 11 LEU A N 4
ATOM 5023 C CA . LEU A 1 11 ? -2.802 5.369 -12.050 1.00 0.00 11 LEU A CA 4
ATOM 5024 C C . LEU A 1 11 ? -1.520 6.163 -12.279 1.00 0.00 11 LEU A C 4
ATOM 5025 O O . LEU A 1 11 ? -0.422 5.605 -12.268 1.00 0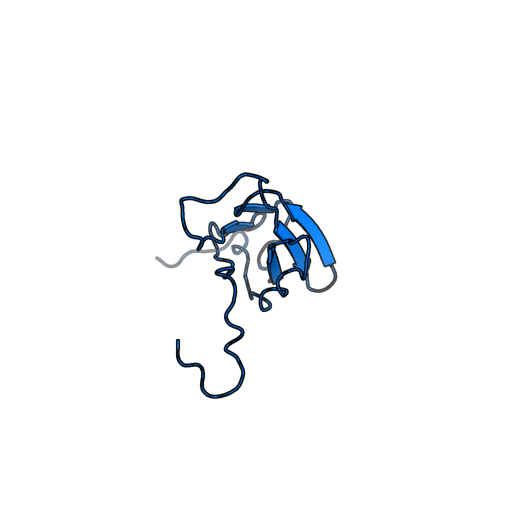.00 11 LEU A O 4
ATOM 5041 N N . SER A 1 12 ? -1.666 7.468 -12.483 1.00 0.00 12 SER A N 4
ATOM 5042 C CA . SER A 1 12 ? -0.520 8.339 -12.716 1.00 0.00 12 SER A CA 4
ATOM 5043 C C . SER A 1 12 ? 0.081 8.810 -11.395 1.00 0.00 12 SER A C 4
ATOM 5044 O O . SER A 1 12 ? -0.629 8.993 -10.407 1.00 0.00 12 SER A O 4
ATOM 5052 N N . GLY A 1 13 ? 1.396 9.006 -11.386 1.00 0.00 13 GLY A N 4
ATOM 5053 C CA . GLY A 1 13 ? 2.072 9.454 -10.183 1.00 0.00 13 GLY A CA 4
ATOM 5054 C C . GLY A 1 13 ? 2.341 8.321 -9.213 1.00 0.00 13 GLY A C 4
ATOM 5055 O O . GLY A 1 13 ? 3.394 8.276 -8.575 1.00 0.00 13 GLY A O 4
ATOM 5059 N N . LEU A 1 14 ? 1.387 7.403 -9.098 1.00 0.00 14 LEU A N 4
ATOM 5060 C CA . LEU A 1 14 ? 1.525 6.264 -8.197 1.00 0.00 14 LEU A CA 4
ATOM 5061 C C . LEU A 1 14 ? 1.031 4.982 -8.860 1.00 0.00 14 LEU A C 4
ATOM 5062 O O . LEU A 1 14 ? -0.127 4.888 -9.266 1.00 0.00 14 LEU A O 4
ATOM 5078 N N . SER A 1 15 ? 1.916 3.997 -8.964 1.00 0.00 15 SER A N 4
ATOM 5079 C CA . SER A 1 15 ? 1.571 2.720 -9.578 1.00 0.00 15 SER A CA 4
ATOM 5080 C C . SER A 1 15 ? 2.324 1.574 -8.910 1.00 0.00 15 SER A C 4
ATOM 5081 O O . SER A 1 15 ? 3.555 1.538 -8.916 1.00 0.00 15 SER A O 4
ATOM 5089 N N . LEU A 1 16 ? 1.576 0.638 -8.336 1.00 0.00 16 LEU A N 4
ATOM 5090 C CA . LEU A 1 16 ? 2.172 -0.511 -7.663 1.00 0.00 16 LEU A CA 4
ATOM 5091 C C . LEU A 1 16 ? 2.679 -1.532 -8.676 1.00 0.00 16 LEU A C 4
ATOM 5092 O O . LEU A 1 16 ? 1.985 -1.869 -9.635 1.00 0.00 16 LEU A O 4
ATOM 5108 N N . LYS A 1 17 ? 3.894 -2.023 -8.455 1.00 0.00 17 LYS A N 4
ATOM 5109 C CA . LYS A 1 17 ? 4.495 -3.009 -9.346 1.00 0.00 17 LYS A CA 4
ATOM 5110 C C . LYS A 1 17 ? 5.036 -4.197 -8.556 1.00 0.00 17 LYS A C 4
ATOM 5111 O O . LYS A 1 17 ? 5.495 -4.045 -7.424 1.00 0.00 17 LYS A O 4
ATOM 5130 N N . LEU A 1 18 ? 4.981 -5.378 -9.162 1.00 0.00 18 LEU A N 4
ATOM 5131 C CA . LEU A 1 18 ? 5.468 -6.592 -8.516 1.00 0.00 18 LEU A CA 4
ATOM 5132 C C . LEU A 1 18 ? 6.989 -6.680 -8.597 1.00 0.00 18 LEU A C 4
ATOM 5133 O O . LEU A 1 18 ? 7.547 -7.029 -9.637 1.00 0.00 18 LEU A O 4
ATOM 5149 N N . VAL A 1 19 ? 7.655 -6.362 -7.491 1.00 0.00 19 VAL A N 4
ATOM 5150 C CA . VAL A 1 19 ? 9.111 -6.408 -7.435 1.00 0.00 19 VAL A CA 4
ATOM 5151 C C . VAL A 1 19 ? 9.608 -7.833 -7.221 1.00 0.00 19 VAL A C 4
ATOM 5152 O O . VAL A 1 19 ? 10.392 -8.355 -8.014 1.00 0.00 19 VAL A O 4
ATOM 5165 N N . LYS A 1 20 ? 9.147 -8.459 -6.144 1.00 0.00 20 LYS A N 4
ATOM 5166 C CA . LYS A 1 20 ? 9.542 -9.825 -5.824 1.00 0.00 20 LYS A CA 4
ATOM 5167 C C . LYS A 1 20 ? 8.318 -10.703 -5.582 1.00 0.00 20 LYS A C 4
ATOM 5168 O O . LYS A 1 20 ? 7.530 -10.450 -4.670 1.00 0.00 20 LYS A O 4
ATOM 5187 N N . LYS A 1 21 ? 8.166 -11.737 -6.402 1.00 0.00 21 LYS A N 4
ATOM 5188 C CA . LYS A 1 21 ? 7.040 -12.655 -6.276 1.00 0.00 21 LYS A CA 4
ATOM 5189 C C . LYS A 1 21 ? 7.439 -13.900 -5.491 1.00 0.00 21 LYS A C 4
ATOM 5190 O O . LYS A 1 21 ? 8.110 -14.787 -6.016 1.00 0.00 21 LYS A O 4
ATOM 5209 N N . GLU A 1 22 ? 7.019 -13.959 -4.231 1.00 0.00 22 GLU A N 4
ATOM 5210 C CA . GLU A 1 22 ? 7.333 -15.097 -3.374 1.00 0.00 22 GLU A CA 4
ATOM 5211 C C . GLU A 1 22 ? 6.060 -15.718 -2.806 1.00 0.00 22 GLU A C 4
ATOM 5212 O O . GLU A 1 22 ? 5.004 -15.087 -2.747 1.00 0.00 22 GLU A O 4
ATOM 5224 N N . PRO A 1 23 ? 6.160 -16.985 -2.379 1.00 0.00 23 PRO A N 4
ATOM 5225 C CA . PRO A 1 23 ? 5.027 -17.720 -1.808 1.00 0.00 23 PRO A CA 4
ATOM 5226 C C . PRO A 1 23 ? 4.621 -17.187 -0.438 1.00 0.00 23 PRO A C 4
ATOM 5227 O O . PRO A 1 23 ? 3.456 -17.267 -0.051 1.00 0.00 23 PRO A O 4
ATOM 5238 N N . ARG A 1 24 ? 5.590 -16.642 0.291 1.00 0.00 24 ARG A N 4
ATOM 5239 C CA . ARG A 1 24 ? 5.333 -16.096 1.618 1.00 0.00 24 ARG A CA 4
ATOM 5240 C C . ARG A 1 24 ? 5.891 -14.681 1.741 1.00 0.00 24 ARG A C 4
ATOM 5241 O O . ARG A 1 24 ? 6.292 -14.254 2.823 1.00 0.00 24 ARG A O 4
ATOM 5262 N N . GLN A 1 25 ? 5.912 -13.960 0.624 1.00 0.00 25 GLN A N 4
ATOM 5263 C CA . GLN A 1 25 ? 6.421 -12.593 0.608 1.00 0.00 25 GLN A CA 4
ATOM 5264 C C . GLN A 1 25 ? 6.064 -11.895 -0.700 1.00 0.00 25 GLN A C 4
ATOM 5265 O O . GLN A 1 25 ? 5.975 -12.531 -1.751 1.00 0.00 25 GLN A O 4
ATOM 5279 N N . LEU A 1 26 ? 5.859 -10.585 -0.629 1.00 0.00 26 LEU A N 4
ATOM 5280 C CA . LEU A 1 26 ? 5.511 -9.799 -1.808 1.00 0.00 26 LEU A CA 4
ATOM 5281 C C . LEU A 1 26 ? 6.074 -8.385 -1.706 1.00 0.00 26 LEU A C 4
ATOM 5282 O O . LEU A 1 26 ? 5.679 -7.611 -0.835 1.00 0.00 26 LEU A O 4
ATOM 5298 N N . GLU A 1 27 ? 6.998 -8.055 -2.603 1.00 0.00 27 GLU A N 4
ATOM 5299 C CA . GLU A 1 27 ? 7.614 -6.734 -2.614 1.00 0.00 27 GLU A CA 4
ATOM 5300 C C . GLU A 1 27 ? 7.086 -5.897 -3.776 1.00 0.00 27 GLU A C 4
ATOM 5301 O O . GLU A 1 27 ? 6.942 -6.390 -4.896 1.00 0.00 27 GLU A O 4
ATOM 5313 N N . LEU A 1 28 ? 6.798 -4.630 -3.502 1.00 0.00 28 LEU A N 4
ATOM 5314 C CA . LEU A 1 28 ? 6.285 -3.723 -4.524 1.00 0.00 28 LEU A CA 4
ATOM 5315 C C . LEU A 1 28 ? 6.926 -2.345 -4.400 1.00 0.00 28 LEU A C 4
ATOM 5316 O O . LEU A 1 28 ? 7.334 -1.932 -3.314 1.00 0.00 28 LEU A O 4
ATOM 5332 N N . THR A 1 29 ? 7.012 -1.635 -5.521 1.00 0.00 29 THR A N 4
ATOM 5333 C CA . THR A 1 29 ? 7.602 -0.303 -5.539 1.00 0.00 29 THR A CA 4
ATOM 5334 C C . THR A 1 29 ? 6.933 0.582 -6.585 1.00 0.00 29 THR A C 4
ATOM 5335 O O . THR A 1 29 ? 6.646 0.136 -7.696 1.00 0.00 29 THR A O 4
ATOM 5346 N N . TRP A 1 30 ? 6.687 1.835 -6.222 1.00 0.00 30 TRP A N 4
ATOM 5347 C CA . TRP A 1 30 ? 6.051 2.783 -7.131 1.00 0.00 30 TRP A CA 4
ATOM 5348 C C . TRP A 1 30 ? 6.897 4.042 -7.284 1.00 0.00 30 TRP A C 4
ATOM 5349 O O . TRP A 1 30 ? 7.067 4.805 -6.334 1.00 0.00 30 TRP A O 4
ATOM 5370 N N . ALA A 1 31 ? 7.425 4.252 -8.485 1.00 0.00 31 ALA A N 4
ATOM 5371 C CA . ALA A 1 31 ? 8.252 5.420 -8.762 1.00 0.00 31 ALA A CA 4
ATOM 5372 C C . ALA A 1 31 ? 7.854 6.073 -10.082 1.00 0.00 31 ALA A C 4
ATOM 5373 O O . ALA A 1 31 ? 7.116 5.492 -10.876 1.00 0.00 31 ALA A O 4
ATOM 5380 N N . GLY A 1 32 ? 8.348 7.286 -10.309 1.00 0.00 32 GLY A N 4
ATOM 5381 C CA . GLY A 1 32 ? 8.032 7.999 -11.533 1.00 0.00 32 GLY A CA 4
ATOM 5382 C C . GLY A 1 32 ? 7.406 9.354 -11.270 1.00 0.00 32 GLY A C 4
ATOM 5383 O O . GLY A 1 32 ? 6.195 9.459 -11.077 1.00 0.00 32 GLY A O 4
ATOM 5387 N N . SER A 1 33 ? 8.233 10.395 -11.261 1.00 0.00 33 SER A N 4
ATOM 5388 C CA . SER A 1 33 ? 7.754 11.750 -11.014 1.00 0.00 33 SER A CA 4
ATOM 5389 C C . SER A 1 33 ? 8.309 12.720 -12.052 1.00 0.00 33 SER A C 4
ATOM 5390 O O . SER A 1 33 ? 9.508 13.000 -12.077 1.00 0.00 33 SER A O 4
ATOM 5398 N N . ARG A 1 34 ? 7.429 13.229 -12.907 1.00 0.00 34 ARG A N 4
ATOM 5399 C CA . ARG A 1 34 ? 7.830 14.167 -13.949 1.00 0.00 34 ARG A CA 4
ATOM 5400 C C . ARG A 1 34 ? 8.615 15.334 -13.357 1.00 0.00 34 ARG A C 4
ATOM 5401 O O . ARG A 1 34 ? 9.768 15.583 -13.711 1.00 0.00 34 ARG A O 4
ATOM 5422 N N . PRO A 1 35 ? 7.977 16.068 -12.433 1.00 0.00 35 PRO A N 4
ATOM 5423 C CA . PRO A 1 35 ? 8.596 17.221 -11.772 1.00 0.00 35 PRO A CA 4
ATOM 5424 C C . PRO A 1 35 ? 9.713 16.811 -10.817 1.00 0.00 35 PRO A C 4
ATOM 5425 O O . PRO A 1 35 ? 9.870 15.632 -10.501 1.00 0.00 35 PRO A O 4
ATOM 5436 N N . ARG A 1 36 ? 10.485 17.792 -10.361 1.00 0.00 36 ARG A N 4
ATOM 5437 C CA . ARG A 1 36 ? 11.587 17.532 -9.443 1.00 0.00 36 ARG A CA 4
ATOM 5438 C C . ARG A 1 36 ? 11.950 18.791 -8.660 1.00 0.00 36 ARG A C 4
ATOM 5439 O O . ARG A 1 36 ? 12.402 19.781 -9.234 1.00 0.00 36 ARG A O 4
ATOM 5460 N N . ASN A 1 37 ? 11.749 18.744 -7.347 1.00 0.00 37 ASN A N 4
ATOM 5461 C CA . ASN A 1 37 ? 12.055 19.881 -6.486 1.00 0.00 37 ASN A CA 4
ATOM 5462 C C . ASN A 1 37 ? 13.012 19.476 -5.370 1.00 0.00 37 ASN A C 4
ATOM 5463 O O . ASN A 1 37 ? 12.842 18.447 -4.714 1.00 0.00 37 ASN A O 4
ATOM 5474 N N . PRO A 1 38 ? 14.044 20.303 -5.146 1.00 0.00 38 PRO A N 4
ATOM 5475 C CA . PRO A 1 38 ? 15.049 20.052 -4.109 1.00 0.00 38 PRO A CA 4
ATOM 5476 C C . PRO A 1 38 ? 14.484 20.219 -2.702 1.00 0.00 38 PRO A C 4
ATOM 5477 O O . PRO A 1 38 ? 14.400 21.332 -2.185 1.00 0.00 38 PRO A O 4
ATOM 5488 N N . GLY A 1 39 ? 14.099 19.105 -2.088 1.00 0.00 39 GLY A N 4
ATOM 5489 C CA . GLY A 1 39 ? 13.547 19.150 -0.747 1.00 0.00 39 GLY A CA 4
ATOM 5490 C C . GLY A 1 39 ? 12.034 19.050 -0.738 1.00 0.00 39 GLY A C 4
ATOM 5491 O O . GLY A 1 39 ? 11.347 19.878 -1.334 1.00 0.00 39 GLY A O 4
ATOM 5495 N N . GLY A 1 40 ? 11.513 18.031 -0.061 1.00 0.00 40 GLY A N 4
ATOM 5496 C CA . GLY A 1 40 ? 10.076 17.844 0.008 1.00 0.00 40 GLY A CA 4
ATOM 5497 C C . GLY A 1 40 ? 9.657 17.003 1.197 1.00 0.00 40 GLY A C 4
ATOM 5498 O O . GLY A 1 40 ? 10.431 16.181 1.688 1.00 0.00 40 GLY A O 4
ATOM 5502 N N . ASN A 1 41 ? 8.430 17.209 1.663 1.00 0.00 41 ASN A N 4
ATOM 5503 C CA . ASN A 1 41 ? 7.911 16.464 2.805 1.00 0.00 41 ASN A CA 4
ATOM 5504 C C . ASN A 1 41 ? 6.544 15.865 2.487 1.00 0.00 41 ASN A C 4
ATOM 5505 O O . ASN A 1 41 ? 5.518 16.538 2.599 1.00 0.00 41 ASN A O 4
ATOM 5516 N N . LEU A 1 42 ? 6.537 14.597 2.091 1.00 0.00 42 LEU A N 4
ATOM 5517 C CA . LEU A 1 42 ? 5.296 13.906 1.758 1.00 0.00 42 LEU A CA 4
ATOM 5518 C C . LEU A 1 42 ? 5.336 12.457 2.231 1.00 0.00 42 LEU A C 4
ATOM 5519 O O . LEU A 1 42 ? 6.408 11.871 2.378 1.00 0.00 42 LEU A O 4
ATOM 5535 N N . SER A 1 43 ? 4.160 11.884 2.466 1.00 0.00 43 SER A N 4
ATOM 5536 C CA . SER A 1 43 ? 4.060 10.503 2.924 1.00 0.00 43 SER A CA 4
ATOM 5537 C C . SER A 1 43 ? 3.165 9.687 1.997 1.00 0.00 43 SER A C 4
ATOM 5538 O O . SER A 1 43 ? 2.571 10.221 1.060 1.00 0.00 43 SER A O 4
ATOM 5546 N N . TYR A 1 44 ? 3.074 8.389 2.265 1.00 0.00 44 TYR A N 4
ATOM 5547 C CA . TYR A 1 44 ? 2.254 7.497 1.454 1.00 0.00 44 TYR A CA 4
ATOM 5548 C C . TYR A 1 44 ? 1.546 6.465 2.327 1.00 0.00 44 TYR A C 4
ATOM 5549 O O . TYR A 1 44 ? 2.159 5.844 3.194 1.00 0.00 44 TYR A O 4
ATOM 5567 N N . GLU A 1 45 ? 0.250 6.287 2.088 1.00 0.00 45 GLU A N 4
ATOM 5568 C CA . GLU A 1 45 ? -0.542 5.330 2.852 1.00 0.00 45 GLU A CA 4
ATOM 5569 C C . GLU A 1 45 ? -0.720 4.029 2.076 1.00 0.00 45 GLU A C 4
ATOM 5570 O O . GLU A 1 45 ? -1.258 4.022 0.967 1.00 0.00 45 GLU A O 4
ATOM 5582 N N . LEU A 1 46 ? -0.265 2.929 2.665 1.00 0.00 46 LEU A N 4
ATOM 5583 C CA . LEU A 1 46 ? -0.373 1.620 2.030 1.00 0.00 46 LEU A CA 4
ATOM 5584 C C . LEU A 1 46 ? -1.468 0.785 2.685 1.00 0.00 46 LEU A C 4
ATOM 5585 O O . LEU A 1 46 ? -1.506 0.641 3.908 1.00 0.00 46 LEU A O 4
ATOM 5601 N N . HIS A 1 47 ? -2.357 0.234 1.865 1.00 0.00 47 HIS A N 4
ATOM 5602 C CA . HIS A 1 47 ? -3.452 -0.590 2.365 1.00 0.00 47 HIS A CA 4
ATOM 5603 C C . HIS A 1 47 ? -3.514 -1.921 1.620 1.00 0.00 47 HIS A C 4
ATOM 5604 O O . HIS A 1 47 ? -3.858 -1.967 0.439 1.00 0.00 47 HIS A O 4
ATOM 5619 N N . VAL A 1 48 ? -3.179 -3.001 2.319 1.00 0.00 48 VAL A N 4
ATOM 5620 C CA . VAL A 1 48 ? -3.198 -4.332 1.724 1.00 0.00 48 VAL A CA 4
ATOM 5621 C C . VAL A 1 48 ? -4.422 -5.119 2.177 1.00 0.00 48 VAL A C 4
ATOM 5622 O O . VAL A 1 48 ? -4.661 -5.283 3.374 1.00 0.00 48 VAL A O 4
ATOM 5635 N N . LEU A 1 49 ? -5.196 -5.605 1.213 1.00 0.00 49 LEU A N 4
ATOM 5636 C CA . LEU A 1 49 ? -6.397 -6.377 1.512 1.00 0.00 49 LEU A CA 4
ATOM 5637 C C . LEU A 1 49 ? -6.234 -7.829 1.074 1.00 0.00 49 LEU A C 4
ATOM 5638 O O . LEU A 1 49 ? -5.394 -8.144 0.233 1.00 0.00 49 LEU A O 4
ATOM 5654 N N . ASN A 1 50 ? -7.046 -8.710 1.651 1.00 0.00 50 ASN A N 4
ATOM 5655 C CA . ASN A 1 50 ? -6.993 -10.129 1.319 1.00 0.00 50 ASN A CA 4
ATOM 5656 C C . ASN A 1 50 ? -8.357 -10.784 1.512 1.00 0.00 50 ASN A C 4
ATOM 5657 O O . ASN A 1 50 ? -9.287 -10.163 2.026 1.00 0.00 50 ASN A O 4
ATOM 5668 N N . GLN A 1 51 ? -8.468 -12.042 1.096 1.00 0.00 51 GLN A N 4
ATOM 5669 C CA . GLN A 1 51 ? -9.719 -12.780 1.223 1.00 0.00 51 GLN A CA 4
ATOM 5670 C C . GLN A 1 51 ? -10.415 -12.450 2.539 1.00 0.00 51 GLN A C 4
ATOM 5671 O O . GLN A 1 51 ? -11.483 -11.839 2.551 1.00 0.00 51 GLN A O 4
ATOM 5685 N N . ASP A 1 52 ? -9.802 -12.859 3.645 1.00 0.00 52 ASP A N 4
ATOM 5686 C CA . ASP A 1 52 ? -10.363 -12.606 4.967 1.00 0.00 52 ASP A CA 4
ATOM 5687 C C . ASP A 1 52 ? -9.357 -11.878 5.853 1.00 0.00 52 ASP A C 4
ATOM 5688 O O . ASP A 1 52 ? -9.397 -11.995 7.078 1.00 0.00 52 ASP A O 4
ATOM 5697 N N . GLU A 1 53 ? -8.457 -11.128 5.226 1.00 0.00 53 GLU A N 4
ATOM 5698 C CA . GLU A 1 53 ? -7.440 -10.383 5.959 1.00 0.00 53 GLU A CA 4
ATOM 5699 C C . GLU A 1 53 ? -7.229 -9.002 5.344 1.00 0.00 53 GLU A C 4
ATOM 5700 O O . GLU A 1 53 ? -6.775 -8.881 4.207 1.00 0.00 53 GLU A O 4
ATOM 5712 N N . GLU A 1 54 ? -7.561 -7.964 6.106 1.00 0.00 54 GLU A N 4
ATOM 5713 C CA . GLU A 1 54 ? -7.409 -6.592 5.636 1.00 0.00 54 GLU A CA 4
ATOM 5714 C C . GLU A 1 54 ? -6.597 -5.764 6.627 1.00 0.00 54 GLU A C 4
ATOM 5715 O O . GLU A 1 54 ? -7.001 -5.582 7.776 1.00 0.00 54 GLU A O 4
ATOM 5727 N N . TRP A 1 55 ? -5.452 -5.267 6.175 1.00 0.00 55 TRP A N 4
ATOM 5728 C CA . TRP A 1 55 ? -4.583 -4.458 7.022 1.00 0.00 55 TRP A CA 4
ATOM 5729 C C . TRP A 1 55 ? -3.959 -3.315 6.229 1.00 0.00 55 TRP A C 4
ATOM 5730 O O . TRP A 1 55 ? -3.735 -3.433 5.023 1.00 0.00 55 TRP A O 4
ATOM 5751 N N . HIS A 1 56 ? -3.680 -2.210 6.912 1.00 0.00 56 HIS A N 4
ATOM 5752 C CA . HIS A 1 56 ? -3.080 -1.045 6.269 1.00 0.00 56 HIS A CA 4
ATOM 5753 C C . HIS A 1 56 ? -1.900 -0.523 7.083 1.00 0.00 56 HIS A C 4
ATOM 5754 O O . HIS A 1 56 ? -1.948 -0.495 8.313 1.00 0.00 56 HIS A O 4
ATOM 5769 N N . GLN A 1 57 ? -0.844 -0.112 6.389 1.00 0.00 57 GLN A N 4
ATOM 5770 C CA . GLN A 1 57 ? 0.348 0.407 7.048 1.00 0.00 57 GLN A CA 4
ATOM 5771 C C . GLN A 1 57 ? 0.920 1.596 6.283 1.00 0.00 57 GLN A C 4
ATOM 5772 O O . GLN A 1 57 ? 1.229 1.491 5.096 1.00 0.00 57 GLN A O 4
ATOM 5786 N N . MET A 1 58 ? 1.057 2.725 6.969 1.00 0.00 58 MET A N 4
ATOM 5787 C CA . MET A 1 58 ? 1.592 3.934 6.353 1.00 0.00 58 MET A CA 4
ATOM 5788 C C . MET A 1 58 ? 3.099 3.817 6.148 1.00 0.00 58 MET A C 4
ATOM 5789 O O . MET A 1 58 ? 3.845 3.546 7.089 1.00 0.00 58 MET A O 4
ATOM 5803 N N . VAL A 1 59 ? 3.541 4.023 4.911 1.00 0.00 59 VAL A N 4
ATOM 5804 C CA . VAL A 1 59 ? 4.960 3.941 4.582 1.00 0.00 59 VAL A CA 4
ATOM 5805 C C . VAL A 1 59 ? 5.502 5.299 4.149 1.00 0.00 59 VAL A C 4
ATOM 5806 O O . VAL A 1 59 ? 4.854 6.027 3.395 1.00 0.00 59 VAL A O 4
ATOM 5819 N N . LEU A 1 60 ? 6.694 5.634 4.629 1.00 0.00 60 LEU A N 4
ATOM 5820 C CA . LEU A 1 60 ? 7.326 6.905 4.291 1.00 0.00 60 LEU A CA 4
ATOM 5821 C C . LEU A 1 60 ? 8.246 6.751 3.083 1.00 0.00 60 LEU A C 4
ATOM 5822 O O . LEU A 1 60 ? 9.104 7.597 2.835 1.00 0.00 60 LEU A O 4
ATOM 5838 N N . GLU A 1 61 ? 8.058 5.668 2.336 1.00 0.00 61 GLU A N 4
ATOM 5839 C CA . GLU A 1 61 ? 8.871 5.405 1.154 1.00 0.00 61 GLU A CA 4
ATOM 5840 C C . GLU A 1 61 ? 8.040 4.741 0.060 1.00 0.00 61 GLU A C 4
ATOM 5841 O O . GLU A 1 61 ? 7.046 4.065 0.324 1.00 0.00 61 GLU A O 4
ATOM 5853 N N . PRO A 1 62 ? 8.457 4.939 -1.200 1.00 0.00 62 PRO A N 4
ATOM 5854 C CA . PRO A 1 62 ? 7.766 4.368 -2.360 1.00 0.00 62 PRO A CA 4
ATOM 5855 C C . PRO A 1 62 ? 7.924 2.853 -2.442 1.00 0.00 62 PRO A C 4
ATOM 5856 O O . PRO A 1 62 ? 7.425 2.217 -3.370 1.00 0.00 62 PRO A O 4
ATOM 5867 N N . ARG A 1 63 ? 8.621 2.283 -1.465 1.00 0.00 63 ARG A N 4
ATOM 5868 C CA . ARG A 1 63 ? 8.845 0.843 -1.427 1.00 0.00 63 ARG A CA 4
ATOM 5869 C C . ARG A 1 63 ? 8.251 0.233 -0.160 1.00 0.00 63 ARG A C 4
ATOM 5870 O O . ARG A 1 63 ? 8.366 0.798 0.927 1.00 0.00 63 ARG A O 4
ATOM 5891 N N . VAL A 1 64 ? 7.613 -0.924 -0.310 1.00 0.00 64 VAL A N 4
ATOM 5892 C CA . VAL A 1 64 ? 7.000 -1.611 0.821 1.00 0.00 64 VAL A CA 4
ATOM 5893 C C . VAL A 1 64 ? 7.292 -3.107 0.779 1.00 0.00 64 VAL A C 4
ATOM 5894 O O . VAL A 1 64 ? 7.203 -3.738 -0.275 1.00 0.00 64 VAL A O 4
ATOM 5907 N N . LEU A 1 65 ? 7.639 -3.669 1.931 1.00 0.00 65 LEU A N 4
ATOM 5908 C CA . LEU A 1 65 ? 7.944 -5.092 2.027 1.00 0.00 65 LEU A CA 4
ATOM 5909 C C . LEU A 1 65 ? 6.914 -5.812 2.892 1.00 0.00 65 LEU A C 4
ATOM 5910 O O . LEU A 1 65 ? 6.825 -5.574 4.098 1.00 0.00 65 LEU A O 4
ATOM 5926 N N . LEU A 1 66 ? 6.140 -6.694 2.271 1.00 0.00 66 LEU A N 4
ATOM 5927 C CA . LEU A 1 66 ? 5.117 -7.452 2.984 1.00 0.00 66 LEU A CA 4
ATOM 5928 C C . LEU A 1 66 ? 5.580 -8.882 3.242 1.00 0.00 66 LEU A C 4
ATOM 5929 O O . LEU A 1 66 ? 6.085 -9.555 2.343 1.00 0.00 66 LEU A O 4
ATOM 5945 N N . THR A 1 67 ? 5.402 -9.342 4.477 1.00 0.00 67 THR A N 4
ATOM 5946 C CA . THR A 1 67 ? 5.800 -10.693 4.853 1.00 0.00 67 THR A CA 4
ATOM 5947 C C . THR A 1 67 ? 4.645 -11.444 5.506 1.00 0.00 67 THR A C 4
ATOM 5948 O O . THR A 1 67 ? 3.560 -10.894 5.694 1.00 0.00 67 THR A O 4
ATOM 5959 N N . LYS A 1 68 ? 4.886 -12.705 5.851 1.00 0.00 68 LYS A N 4
ATOM 5960 C CA . LYS A 1 68 ? 3.867 -13.532 6.486 1.00 0.00 68 LYS A CA 4
ATOM 5961 C C . LYS A 1 68 ? 2.649 -13.686 5.581 1.00 0.00 68 LYS A C 4
ATOM 5962 O O . LYS A 1 68 ? 1.510 -13.538 6.025 1.00 0.00 68 LYS A O 4
ATOM 5981 N N . LEU A 1 69 ? 2.896 -13.984 4.310 1.00 0.00 69 LEU A N 4
ATOM 5982 C CA . LEU A 1 69 ? 1.819 -14.159 3.342 1.00 0.00 69 LEU A CA 4
ATOM 5983 C C . LEU A 1 69 ? 1.585 -15.637 3.049 1.00 0.00 69 LEU A C 4
ATOM 5984 O O . LEU A 1 69 ? 2.417 -16.483 3.375 1.00 0.00 69 LEU A O 4
ATOM 6000 N N . GLN A 1 70 ? 0.448 -15.940 2.430 1.00 0.00 70 GLN A N 4
ATOM 6001 C CA . GLN A 1 70 ? 0.106 -17.317 2.092 1.00 0.00 70 GLN A CA 4
ATOM 6002 C C . GLN A 1 70 ? 0.391 -17.603 0.622 1.00 0.00 70 GLN A C 4
ATOM 6003 O O . GLN A 1 70 ? 0.166 -16.767 -0.254 1.00 0.00 70 GLN A O 4
ATOM 6017 N N . PRO A 1 71 ? 0.899 -18.812 0.342 1.00 0.00 71 PRO A N 4
ATOM 6018 C CA . PRO A 1 71 ? 1.226 -19.237 -1.023 1.00 0.00 71 PRO A CA 4
ATOM 6019 C C . PRO A 1 71 ? -0.019 -19.454 -1.876 1.00 0.00 71 PRO A C 4
ATOM 6020 O O . PRO A 1 71 ? -1.027 -19.977 -1.400 1.00 0.00 71 PRO A O 4
ATOM 6031 N N . ASP A 1 72 ? 0.058 -19.050 -3.139 1.00 0.00 72 ASP A N 4
ATOM 6032 C CA . ASP A 1 72 ? -1.063 -19.202 -4.060 1.00 0.00 72 ASP A CA 4
ATOM 6033 C C . ASP A 1 72 ? -2.275 -18.413 -3.576 1.00 0.00 72 ASP A C 4
ATOM 6034 O O . ASP A 1 72 ? -3.395 -18.924 -3.553 1.00 0.00 72 ASP A O 4
ATOM 6043 N N . THR A 1 73 ? -2.044 -17.162 -3.187 1.00 0.00 73 THR A N 4
ATOM 6044 C CA . THR A 1 73 ? -3.116 -16.303 -2.701 1.00 0.00 73 THR A CA 4
ATOM 6045 C C . THR A 1 73 ? -3.053 -14.925 -3.350 1.00 0.00 73 THR A C 4
ATOM 6046 O O . THR A 1 73 ? -1.974 -14.426 -3.670 1.00 0.00 73 THR A O 4
ATOM 6057 N N . THR A 1 74 ? -4.218 -14.312 -3.542 1.00 0.00 74 THR A N 4
ATOM 6058 C CA . THR A 1 74 ? -4.295 -12.992 -4.154 1.00 0.00 74 THR A CA 4
ATOM 6059 C C . THR A 1 74 ? -4.287 -11.894 -3.095 1.00 0.00 74 THR A C 4
ATOM 6060 O O . THR A 1 74 ? -5.153 -11.855 -2.222 1.00 0.00 74 THR A O 4
ATOM 6071 N N . TYR A 1 75 ? -3.304 -11.005 -3.180 1.00 0.00 75 TYR A N 4
ATOM 6072 C CA . TYR A 1 75 ? -3.182 -9.908 -2.228 1.00 0.00 75 TYR A CA 4
ATOM 6073 C C . TYR A 1 75 ? -3.334 -8.560 -2.927 1.00 0.00 75 TYR A C 4
ATOM 6074 O O . TYR A 1 75 ? -2.543 -8.211 -3.804 1.00 0.00 75 TYR A O 4
ATOM 6092 N N . ILE A 1 76 ? -4.356 -7.808 -2.533 1.00 0.00 76 ILE A N 4
ATOM 6093 C CA . ILE A 1 76 ? -4.611 -6.499 -3.120 1.00 0.00 76 ILE A CA 4
ATOM 6094 C C . ILE A 1 76 ? -3.806 -5.413 -2.414 1.00 0.00 76 ILE A C 4
ATOM 6095 O O . ILE A 1 76 ? -3.784 -5.342 -1.185 1.00 0.00 76 ILE A O 4
ATOM 6111 N N . VAL A 1 77 ? -3.146 -4.568 -3.199 1.00 0.00 77 VAL A N 4
ATOM 6112 C CA . VAL A 1 77 ? -2.342 -3.483 -2.650 1.00 0.00 77 VAL A CA 4
ATOM 6113 C C . VAL A 1 77 ? -2.730 -2.144 -3.267 1.00 0.00 77 VAL A C 4
ATOM 6114 O O . VAL A 1 77 ? -3.025 -2.061 -4.459 1.00 0.00 77 VAL A O 4
ATOM 6127 N N . ARG A 1 78 ? -2.727 -1.098 -2.447 1.00 0.00 78 ARG A N 4
ATOM 6128 C CA . ARG A 1 78 ? -3.080 0.238 -2.912 1.00 0.00 78 ARG A CA 4
ATOM 6129 C C . ARG A 1 78 ? -2.308 1.303 -2.139 1.00 0.00 78 ARG A C 4
ATOM 6130 O O . ARG A 1 78 ? -2.284 1.297 -0.908 1.00 0.00 78 ARG A O 4
ATOM 6151 N N . VAL A 1 79 ? -1.679 2.218 -2.870 1.00 0.00 79 VAL A N 4
ATOM 6152 C CA . VAL A 1 79 ? -0.906 3.290 -2.254 1.00 0.00 79 VAL A CA 4
ATOM 6153 C C . VAL A 1 79 ? -1.362 4.655 -2.758 1.00 0.00 79 VAL A C 4
ATOM 6154 O O . VAL A 1 79 ? -1.676 4.819 -3.937 1.00 0.00 79 VAL A O 4
ATOM 6167 N N . ARG A 1 80 ? -1.395 5.632 -1.858 1.00 0.00 80 ARG A N 4
ATOM 6168 C CA . ARG A 1 80 ? -1.812 6.983 -2.211 1.00 0.00 80 ARG A CA 4
ATOM 6169 C C . ARG A 1 80 ? -0.947 8.022 -1.504 1.00 0.00 80 ARG A C 4
ATOM 6170 O O . ARG A 1 80 ? -0.370 7.752 -0.450 1.00 0.00 80 ARG A O 4
ATOM 6191 N N . THR A 1 81 ? -0.862 9.212 -2.090 1.00 0.00 81 THR A N 4
ATOM 6192 C CA . THR A 1 81 ? -0.067 10.291 -1.518 1.00 0.00 81 THR A CA 4
ATOM 6193 C C . THR A 1 81 ? -0.879 11.099 -0.513 1.00 0.00 81 THR A C 4
ATOM 6194 O O . THR A 1 81 ? -1.971 11.579 -0.824 1.00 0.00 81 THR A O 4
ATOM 6205 N N . LEU A 1 82 ? -0.341 11.248 0.692 1.00 0.00 82 LEU A N 4
ATOM 6206 C CA . LEU A 1 82 ? -1.017 12.001 1.744 1.00 0.00 82 LEU A CA 4
ATOM 6207 C C . LEU A 1 82 ? -0.801 13.500 1.565 1.00 0.00 82 LEU A C 4
ATOM 6208 O O . LEU A 1 82 ? 0.288 13.943 1.197 1.00 0.00 82 LEU A O 4
ATOM 6224 N N . THR A 1 83 ? -1.845 14.279 1.831 1.00 0.00 83 THR A N 4
ATOM 6225 C CA . THR A 1 83 ? -1.770 15.729 1.701 1.00 0.00 83 THR A CA 4
ATOM 6226 C C . THR A 1 83 ? -2.435 16.422 2.884 1.00 0.00 83 THR A C 4
ATOM 6227 O O . THR A 1 83 ? -3.341 15.885 3.521 1.00 0.00 83 THR A O 4
ATOM 6238 N N . PRO A 1 84 ? -1.975 17.645 3.189 1.00 0.00 84 PRO A N 4
ATOM 6239 C CA . PRO A 1 84 ? -2.513 18.439 4.298 1.00 0.00 84 PRO A CA 4
ATOM 6240 C C . PRO A 1 84 ? -3.930 18.932 4.024 1.00 0.00 84 PRO A C 4
ATOM 6241 O O . PRO A 1 84 ? -4.760 18.999 4.932 1.00 0.00 84 PRO A O 4
ATOM 6252 N N . LEU A 1 85 ? -4.200 19.276 2.770 1.00 0.00 85 LEU A N 4
ATOM 6253 C CA . LEU A 1 85 ? -5.518 19.762 2.377 1.00 0.00 85 LEU A CA 4
ATOM 6254 C C . LEU A 1 85 ? -6.089 18.926 1.236 1.00 0.00 85 LEU A C 4
ATOM 6255 O O . LEU A 1 85 ? -5.826 19.195 0.065 1.00 0.00 85 LEU A O 4
ATOM 6271 N N . GLY A 1 86 ? -6.874 17.912 1.588 1.00 0.00 86 GLY A N 4
ATOM 6272 C CA . GLY A 1 86 ? -7.472 17.054 0.582 1.00 0.00 86 GLY A CA 4
ATOM 6273 C C . GLY A 1 86 ? -6.519 15.982 0.093 1.00 0.00 86 GLY A C 4
ATOM 6274 O O . GLY A 1 86 ? -5.779 16.172 -0.872 1.00 0.00 86 GLY A O 4
ATOM 6278 N N . PRO A 1 87 ? -6.527 14.824 0.771 1.00 0.00 87 PRO A N 4
ATOM 6279 C CA . PRO A 1 87 ? -5.661 13.695 0.419 1.00 0.00 87 PRO A CA 4
ATOM 6280 C C . PRO A 1 87 ? -6.067 13.041 -0.897 1.00 0.00 87 PRO A C 4
ATOM 6281 O O . PRO A 1 87 ? -7.253 12.866 -1.175 1.00 0.00 87 PRO A O 4
ATOM 6292 N N . GLY A 1 88 ? -5.074 12.681 -1.706 1.00 0.00 88 GLY A N 4
ATOM 6293 C CA . GLY A 1 88 ? -5.350 12.050 -2.983 1.00 0.00 88 GLY A CA 4
ATOM 6294 C C . GLY A 1 88 ? -6.157 10.775 -2.838 1.00 0.00 88 GLY A C 4
ATOM 6295 O O . GLY A 1 88 ? -6.256 10.198 -1.755 1.00 0.00 88 GLY A O 4
ATOM 6299 N N . PRO A 1 89 ? -6.752 10.317 -3.949 1.00 0.00 89 PRO A N 4
ATOM 6300 C CA . PRO A 1 89 ? -7.566 9.098 -3.966 1.00 0.00 89 PRO A CA 4
ATOM 6301 C C . PRO A 1 89 ? -6.728 7.838 -3.779 1.00 0.00 89 PRO A C 4
ATOM 6302 O O . PRO A 1 89 ? -5.514 7.852 -3.986 1.00 0.00 89 PRO A O 4
ATOM 6313 N N . PHE A 1 90 ? -7.382 6.750 -3.386 1.00 0.00 90 PHE A N 4
ATOM 6314 C CA . PHE A 1 90 ? -6.696 5.482 -3.170 1.00 0.00 90 PHE A CA 4
ATOM 6315 C C . PHE A 1 90 ? -6.530 4.723 -4.483 1.00 0.00 90 PHE A C 4
ATOM 6316 O O . PHE A 1 90 ? -7.511 4.398 -5.153 1.00 0.00 90 PHE A O 4
ATOM 6333 N N . SER A 1 91 ? -5.282 4.445 -4.846 1.00 0.00 91 SER A N 4
ATOM 6334 C CA . SER A 1 91 ? -4.986 3.728 -6.081 1.00 0.00 91 SER A CA 4
ATOM 6335 C C . SER A 1 91 ? -5.970 2.582 -6.292 1.00 0.00 91 SER A C 4
ATOM 6336 O O . SER A 1 91 ? -6.558 2.052 -5.349 1.00 0.00 91 SER A O 4
ATOM 6344 N N . PRO A 1 92 ? -6.154 2.188 -7.561 1.00 0.00 92 PRO A N 4
ATOM 6345 C CA . PRO A 1 92 ? -7.065 1.100 -7.928 1.00 0.00 92 PRO A CA 4
ATOM 6346 C C . PRO A 1 92 ? -6.552 -0.263 -7.476 1.00 0.00 92 PRO A C 4
ATOM 6347 O O . PRO A 1 92 ? -5.369 -0.571 -7.620 1.00 0.00 92 PRO A O 4
ATOM 6358 N N . ASP A 1 93 ? -7.450 -1.076 -6.930 1.00 0.00 93 ASP A N 4
ATOM 6359 C CA . ASP A 1 93 ? -7.088 -2.408 -6.458 1.00 0.00 93 ASP A CA 4
ATOM 6360 C C . ASP A 1 93 ? -6.219 -3.130 -7.483 1.00 0.00 93 ASP A C 4
ATOM 6361 O O . ASP A 1 93 ? -6.637 -3.354 -8.619 1.00 0.00 93 ASP A O 4
ATOM 6370 N N . HIS A 1 94 ? -5.006 -3.491 -7.074 1.00 0.00 94 HIS A N 4
ATOM 6371 C CA . HIS A 1 94 ? -4.078 -4.188 -7.957 1.00 0.00 94 HIS A CA 4
ATOM 6372 C C . HIS A 1 94 ? -4.131 -5.694 -7.722 1.00 0.00 94 HIS A C 4
ATOM 6373 O O . HIS A 1 94 ? -3.738 -6.181 -6.662 1.00 0.00 94 HIS A O 4
ATOM 6388 N N . GLU A 1 95 ? -4.621 -6.427 -8.717 1.00 0.00 95 GLU A N 4
ATOM 6389 C CA . GLU A 1 95 ? -4.726 -7.878 -8.617 1.00 0.00 95 GLU A CA 4
ATOM 6390 C C . GLU A 1 95 ? -3.348 -8.530 -8.678 1.00 0.00 95 GLU A C 4
ATOM 6391 O O . GLU A 1 95 ? -2.737 -8.617 -9.744 1.00 0.00 95 GLU A O 4
ATOM 6403 N N . PHE A 1 96 ? -2.864 -8.985 -7.528 1.00 0.00 96 PHE A N 4
ATOM 6404 C CA . PHE A 1 96 ? -1.557 -9.628 -7.449 1.00 0.00 96 PHE A CA 4
ATOM 6405 C C . PHE A 1 96 ? -1.685 -11.061 -6.941 1.00 0.00 96 PHE A C 4
ATOM 6406 O O . PHE A 1 96 ? -2.633 -11.396 -6.231 1.00 0.00 96 PHE A O 4
ATOM 6423 N N . ARG A 1 97 ? -0.725 -11.902 -7.312 1.00 0.00 97 ARG A N 4
ATOM 6424 C CA . ARG A 1 97 ? -0.730 -13.299 -6.896 1.00 0.00 97 ARG A CA 4
ATOM 6425 C C . ARG A 1 97 ? 0.661 -13.740 -6.452 1.00 0.00 97 ARG A C 4
ATOM 6426 O O . ARG A 1 97 ? 1.662 -13.408 -7.088 1.00 0.00 97 ARG A O 4
ATOM 6447 N N . THR A 1 98 ? 0.718 -14.489 -5.356 1.00 0.00 98 THR A N 4
ATOM 6448 C CA . THR A 1 98 ? 1.986 -14.974 -4.826 1.00 0.00 98 THR A CA 4
ATOM 6449 C C . THR A 1 98 ? 2.435 -16.241 -5.546 1.00 0.00 98 THR A C 4
ATOM 6450 O O . THR A 1 98 ? 1.785 -16.694 -6.488 1.00 0.00 98 THR A O 4
ATOM 6461 N N . SER A 1 99 ? 3.549 -16.808 -5.096 1.00 0.00 99 SER A N 4
ATOM 6462 C CA . SER A 1 99 ? 4.087 -18.022 -5.700 1.00 0.00 99 SER A CA 4
ATOM 6463 C C . SER A 1 99 ? 3.386 -19.260 -5.148 1.00 0.00 99 SER A C 4
ATOM 6464 O O . SER A 1 99 ? 3.044 -19.336 -3.968 1.00 0.00 99 SER A O 4
ATOM 6472 N N . PRO A 1 100 ? 3.168 -20.254 -6.021 1.00 0.00 100 PRO A N 4
ATOM 6473 C CA . PRO A 1 100 ? 2.508 -21.507 -5.645 1.00 0.00 100 PRO A CA 4
ATOM 6474 C C . PRO A 1 100 ? 3.374 -22.368 -4.732 1.00 0.00 100 PRO A C 4
ATOM 6475 O O . PRO A 1 100 ? 4.603 -22.360 -4.814 1.00 0.00 100 PRO A O 4
ATOM 6486 N N . PRO A 1 101 ? 2.722 -23.128 -3.840 1.00 0.00 101 PRO A N 4
ATOM 6487 C CA . PRO A 1 101 ? 3.414 -24.010 -2.895 1.00 0.00 101 PRO A CA 4
ATOM 6488 C C . PRO A 1 101 ? 4.064 -25.204 -3.585 1.00 0.00 101 PRO A C 4
ATOM 6489 O O . PRO A 1 101 ? 3.797 -25.477 -4.756 1.00 0.00 101 PRO A O 4
ATOM 6500 N N . SER A 1 102 ? 4.917 -25.913 -2.853 1.00 0.00 102 SER A N 4
ATOM 6501 C CA . SER A 1 102 ? 5.608 -27.076 -3.397 1.00 0.00 102 SER A CA 4
ATOM 6502 C C . SER A 1 102 ? 4.614 -28.169 -3.778 1.00 0.00 102 SER A C 4
ATOM 6503 O O . SER A 1 102 ? 3.544 -28.286 -3.182 1.00 0.00 102 SER A O 4
ATOM 6511 N N . GLY A 1 103 ? 4.976 -28.967 -4.777 1.00 0.00 103 GLY A N 4
ATOM 6512 C CA . GLY A 1 103 ? 4.106 -30.040 -5.223 1.00 0.00 103 GLY A CA 4
ATOM 6513 C C . GLY A 1 103 ? 4.723 -31.410 -5.018 1.00 0.00 103 GLY A C 4
ATOM 6514 O O . GLY A 1 103 ? 5.935 -31.593 -5.137 1.00 0.00 103 GLY A O 4
ATOM 6518 N N . PRO A 1 104 ? 3.878 -32.402 -4.700 1.00 0.00 104 PRO A N 4
ATOM 6519 C CA . PRO A 1 104 ? 4.325 -33.779 -4.470 1.00 0.00 104 PRO A CA 4
ATOM 6520 C C . PRO A 1 104 ? 4.795 -34.458 -5.752 1.00 0.00 104 PRO A C 4
ATOM 6521 O O . PRO A 1 104 ? 4.730 -33.874 -6.834 1.00 0.00 104 PRO A O 4
ATOM 6532 N N . SER A 1 105 ? 5.266 -35.694 -5.623 1.00 0.00 105 SER A N 4
ATOM 6533 C CA . SER A 1 105 ? 5.750 -36.451 -6.772 1.00 0.00 105 SER A CA 4
ATOM 6534 C C . SER A 1 105 ? 4.721 -36.444 -7.899 1.00 0.00 105 SER A C 4
ATOM 6535 O O . SER A 1 105 ? 3.541 -36.717 -7.679 1.00 0.00 105 SER A O 4
ATOM 6543 N N . SER A 1 106 ? 5.178 -36.130 -9.107 1.00 0.00 106 SER A N 4
ATOM 6544 C CA . SER A 1 106 ? 4.298 -36.084 -10.269 1.00 0.00 106 SER A CA 4
ATOM 6545 C C . SER A 1 106 ? 4.090 -37.479 -10.849 1.00 0.00 106 SER A C 4
ATOM 6546 O O . SER A 1 106 ? 2.964 -37.886 -11.129 1.00 0.00 106 SER A O 4
ATOM 6554 N N . GLY A 1 107 ? 5.188 -38.209 -11.027 1.00 0.00 107 GLY A N 4
ATOM 6555 C CA . GLY A 1 107 ? 5.106 -39.551 -11.573 1.00 0.00 107 GLY A CA 4
ATOM 6556 C C . GLY A 1 107 ? 5.398 -40.618 -10.537 1.00 0.00 107 GLY A C 4
ATOM 6557 O O . GLY A 1 107 ? 6.455 -41.248 -10.566 1.00 0.00 107 GLY A O 4
ATOM 6561 N N . GLY A 1 1 ? -14.131 -6.636 -10.271 1.00 0.00 1 GLY A N 5
ATOM 6562 C CA . GLY A 1 1 ? -14.501 -6.847 -11.659 1.00 0.00 1 GLY A CA 5
ATOM 6563 C C . GLY A 1 1 ? -13.700 -5.980 -12.610 1.00 0.00 1 GLY A C 5
ATOM 6564 O O . GLY A 1 1 ? -12.846 -5.203 -12.183 1.00 0.00 1 GLY A O 5
ATOM 6568 N N . SER A 1 2 ? -13.975 -6.114 -13.903 1.00 0.00 2 SER A N 5
ATOM 6569 C CA . SER A 1 2 ? -13.269 -5.341 -14.919 1.00 0.00 2 SER A CA 5
ATOM 6570 C C . SER A 1 2 ? -14.197 -4.315 -15.563 1.00 0.00 2 SER A C 5
ATOM 6571 O O . SER A 1 2 ? -13.817 -3.164 -15.775 1.00 0.00 2 SER A O 5
ATOM 6579 N N . SER A 1 3 ? -15.417 -4.742 -15.872 1.00 0.00 3 SER A N 5
ATOM 6580 C CA . SER A 1 3 ? -16.400 -3.864 -16.495 1.00 0.00 3 SER A CA 5
ATOM 6581 C C . SER A 1 3 ? -15.727 -2.902 -17.470 1.00 0.00 3 SER A C 5
ATOM 6582 O O . SER A 1 3 ? -15.994 -1.701 -17.457 1.00 0.00 3 SER A O 5
ATOM 6590 N N . GLY A 1 4 ? -14.852 -3.439 -18.314 1.00 0.00 4 GLY A N 5
ATOM 6591 C CA . GLY A 1 4 ? -14.154 -2.615 -19.283 1.00 0.00 4 GLY A CA 5
ATOM 6592 C C . GLY A 1 4 ? -13.818 -1.241 -18.741 1.00 0.00 4 GLY A C 5
ATOM 6593 O O . GLY A 1 4 ? -14.219 -0.226 -19.310 1.00 0.00 4 GLY A O 5
ATOM 6597 N N . SER A 1 5 ? -13.081 -1.207 -17.635 1.00 0.00 5 SER A N 5
ATOM 6598 C CA . SER A 1 5 ? -12.695 0.054 -17.012 1.00 0.00 5 SER A CA 5
ATOM 6599 C C . SER A 1 5 ? -11.587 -0.163 -15.987 1.00 0.00 5 SER A C 5
ATOM 6600 O O . SER A 1 5 ? -11.549 -1.187 -15.305 1.00 0.00 5 SER A O 5
ATOM 6608 N N . SER A 1 6 ? -10.686 0.809 -15.884 1.00 0.00 6 SER A N 5
ATOM 6609 C CA . SER A 1 6 ? -9.573 0.723 -14.945 1.00 0.00 6 SER A CA 5
ATOM 6610 C C . SER A 1 6 ? -9.466 1.997 -14.112 1.00 0.00 6 SER A C 5
ATOM 6611 O O . SER A 1 6 ? -9.285 1.943 -12.896 1.00 0.00 6 SER A O 5
ATOM 6619 N N . GLY A 1 7 ? -9.581 3.143 -14.776 1.00 0.00 7 GLY A N 5
ATOM 6620 C CA . GLY A 1 7 ? -9.494 4.415 -14.083 1.00 0.00 7 GLY A CA 5
ATOM 6621 C C . GLY A 1 7 ? -8.873 5.501 -14.938 1.00 0.00 7 GLY A C 5
ATOM 6622 O O . GLY A 1 7 ? -8.141 5.212 -15.884 1.00 0.00 7 GLY A O 5
ATOM 6626 N N . ALA A 1 8 ? -9.166 6.754 -14.605 1.00 0.00 8 ALA A N 5
ATOM 6627 C CA . ALA A 1 8 ? -8.630 7.887 -15.350 1.00 0.00 8 ALA A CA 5
ATOM 6628 C C . ALA A 1 8 ? -7.117 7.775 -15.506 1.00 0.00 8 ALA A C 5
ATOM 6629 O O . ALA A 1 8 ? -6.450 7.113 -14.712 1.00 0.00 8 ALA A O 5
ATOM 6636 N N . GLU A 1 9 ? -6.583 8.426 -16.535 1.00 0.00 9 GLU A N 5
ATOM 6637 C CA . GLU A 1 9 ? -5.149 8.397 -16.795 1.00 0.00 9 GLU A CA 5
ATOM 6638 C C . GLU A 1 9 ? -4.371 8.972 -15.615 1.00 0.00 9 GLU A C 5
ATOM 6639 O O . GLU A 1 9 ? -3.475 8.324 -15.074 1.00 0.00 9 GLU A O 5
ATOM 6651 N N . SER A 1 10 ? -4.719 10.193 -15.222 1.00 0.00 10 SER A N 5
ATOM 6652 C CA . SER A 1 10 ? -4.051 10.858 -14.110 1.00 0.00 10 SER A CA 5
ATOM 6653 C C . SER A 1 10 ? -4.496 10.265 -12.776 1.00 0.00 10 SER A C 5
ATOM 6654 O O . SER A 1 10 ? -5.597 10.538 -12.298 1.00 0.00 10 SER A O 5
ATOM 6662 N N . LEU A 1 11 ? -3.631 9.451 -12.180 1.00 0.00 11 LEU A N 5
ATOM 6663 C CA . LEU A 1 11 ? -3.933 8.818 -10.901 1.00 0.00 11 LEU A CA 5
ATOM 6664 C C . LEU A 1 11 ? -2.873 9.163 -9.859 1.00 0.00 11 LEU A C 5
ATOM 6665 O O . LEU A 1 11 ? -2.047 8.325 -9.499 1.00 0.00 11 LEU A O 5
ATOM 6681 N N . SER A 1 12 ? -2.905 10.401 -9.377 1.00 0.00 12 SER A N 5
ATOM 6682 C CA . SER A 1 12 ? -1.946 10.857 -8.378 1.00 0.00 12 SER A CA 5
ATOM 6683 C C . SER A 1 12 ? -0.551 10.317 -8.677 1.00 0.00 12 SER A C 5
ATOM 6684 O O . SER A 1 12 ? 0.213 10.002 -7.766 1.00 0.00 12 SER A O 5
ATOM 6692 N N . GLY A 1 13 ? -0.226 10.214 -9.963 1.00 0.00 13 GLY A N 5
ATOM 6693 C CA . GLY A 1 13 ? 1.076 9.712 -10.361 1.00 0.00 13 GLY A CA 5
ATOM 6694 C C . GLY A 1 13 ? 1.521 8.528 -9.526 1.00 0.00 13 GLY A C 5
ATOM 6695 O O . GLY A 1 13 ? 2.523 8.603 -8.814 1.00 0.00 13 GLY A O 5
ATOM 6699 N N . LEU A 1 14 ? 0.775 7.433 -9.611 1.00 0.00 14 LEU A N 5
ATOM 6700 C CA . LEU A 1 14 ? 1.097 6.227 -8.856 1.00 0.00 14 LEU A CA 5
ATOM 6701 C C . LEU A 1 14 ? 0.841 4.977 -9.691 1.00 0.00 14 LEU A C 5
ATOM 6702 O O . LEU A 1 14 ? -0.182 4.867 -10.367 1.00 0.00 14 LEU A O 5
ATOM 6718 N N . SER A 1 15 ? 1.778 4.034 -9.638 1.00 0.00 15 SER A N 5
ATOM 6719 C CA . SER A 1 15 ? 1.655 2.792 -10.391 1.00 0.00 15 SER A CA 5
ATOM 6720 C C . SER A 1 15 ? 2.278 1.629 -9.625 1.00 0.00 15 SER A C 5
ATOM 6721 O O . SER A 1 15 ? 3.501 1.502 -9.552 1.00 0.00 15 SER A O 5
ATOM 6729 N N . LEU A 1 16 ? 1.428 0.781 -9.056 1.00 0.00 16 LEU A N 5
ATOM 6730 C CA . LEU A 1 16 ? 1.894 -0.373 -8.295 1.00 0.00 16 LEU A CA 5
ATOM 6731 C C . LEU A 1 16 ? 2.504 -1.424 -9.217 1.00 0.00 16 LEU A C 5
ATOM 6732 O O . LEU A 1 16 ? 1.795 -2.097 -9.964 1.00 0.00 16 LEU A O 5
ATOM 6748 N N . LYS A 1 17 ? 3.825 -1.559 -9.158 1.00 0.00 17 LYS A N 5
ATOM 6749 C CA . LYS A 1 17 ? 4.532 -2.530 -9.985 1.00 0.00 17 LYS A CA 5
ATOM 6750 C C . LYS A 1 17 ? 5.079 -3.673 -9.135 1.00 0.00 17 LYS A C 5
ATOM 6751 O O . LYS A 1 17 ? 5.718 -3.445 -8.107 1.00 0.00 17 LYS A O 5
ATOM 6770 N N . LEU A 1 18 ? 4.825 -4.902 -9.571 1.00 0.00 18 LEU A N 5
ATOM 6771 C CA . LEU A 1 18 ? 5.294 -6.081 -8.851 1.00 0.00 18 LEU A CA 5
ATOM 6772 C C . LEU A 1 18 ? 6.809 -6.219 -8.960 1.00 0.00 18 LEU A C 5
ATOM 6773 O O . LEU A 1 18 ? 7.330 -6.655 -9.987 1.00 0.00 18 LEU A O 5
ATOM 6789 N N . VAL A 1 19 ? 7.511 -5.848 -7.894 1.00 0.00 19 VAL A N 5
ATOM 6790 C CA . VAL A 1 19 ? 8.966 -5.934 -7.869 1.00 0.00 19 VAL A CA 5
ATOM 6791 C C . VAL A 1 19 ? 9.428 -7.378 -7.714 1.00 0.00 19 VAL A C 5
ATOM 6792 O O . VAL A 1 19 ? 10.074 -7.934 -8.603 1.00 0.00 19 VAL A O 5
ATOM 6805 N N . LYS A 1 20 ? 9.094 -7.982 -6.579 1.00 0.00 20 LYS A N 5
ATOM 6806 C CA . LYS A 1 20 ? 9.473 -9.364 -6.306 1.00 0.00 20 LYS A CA 5
ATOM 6807 C C . LYS A 1 20 ? 8.267 -10.178 -5.848 1.00 0.00 20 LYS A C 5
ATOM 6808 O O . LYS A 1 20 ? 7.482 -9.728 -5.013 1.00 0.00 20 LYS A O 5
ATOM 6827 N N . LYS A 1 21 ? 8.127 -11.379 -6.398 1.00 0.00 21 LYS A N 5
ATOM 6828 C CA . LYS A 1 21 ? 7.019 -12.259 -6.044 1.00 0.00 21 LYS A CA 5
ATOM 6829 C C . LYS A 1 21 ? 7.510 -13.453 -5.233 1.00 0.00 21 LYS A C 5
ATOM 6830 O O . LYS A 1 21 ? 8.199 -14.328 -5.756 1.00 0.00 21 LYS A O 5
ATOM 6849 N N . GLU A 1 22 ? 7.149 -13.483 -3.954 1.00 0.00 22 GLU A N 5
ATOM 6850 C CA . GLU A 1 22 ? 7.554 -14.572 -3.072 1.00 0.00 22 GLU A CA 5
ATOM 6851 C C . GLU A 1 22 ? 6.335 -15.258 -2.461 1.00 0.00 22 GLU A C 5
ATOM 6852 O O . GLU A 1 22 ? 5.252 -14.683 -2.361 1.00 0.00 22 GLU A O 5
ATOM 6864 N N . PRO A 1 23 ? 6.515 -16.520 -2.043 1.00 0.00 23 PRO A N 5
ATOM 6865 C CA . PRO A 1 23 ? 5.443 -17.313 -1.435 1.00 0.00 23 PRO A CA 5
ATOM 6866 C C . PRO A 1 23 ? 5.060 -16.805 -0.050 1.00 0.00 23 PRO A C 5
ATOM 6867 O O . PRO A 1 23 ? 3.894 -16.858 0.341 1.00 0.00 23 PRO A O 5
ATOM 6878 N N . ARG A 1 24 ? 6.049 -16.313 0.689 1.00 0.00 24 ARG A N 5
ATOM 6879 C CA . ARG A 1 24 ? 5.816 -15.795 2.032 1.00 0.00 24 ARG A CA 5
ATOM 6880 C C . ARG A 1 24 ? 6.291 -14.350 2.148 1.00 0.00 24 ARG A C 5
ATOM 6881 O O . ARG A 1 24 ? 6.693 -13.904 3.223 1.00 0.00 24 ARG A O 5
ATOM 6902 N N . GLN A 1 25 ? 6.242 -13.625 1.036 1.00 0.00 25 GLN A N 5
ATOM 6903 C CA . GLN A 1 25 ? 6.669 -12.231 1.013 1.00 0.00 25 GLN A CA 5
ATOM 6904 C C . GLN A 1 25 ? 6.152 -11.523 -0.235 1.00 0.00 25 GLN A C 5
ATOM 6905 O O . GLN A 1 25 ? 5.762 -12.167 -1.209 1.00 0.00 25 GLN A O 5
ATOM 6919 N N . LEU A 1 26 ? 6.152 -10.195 -0.198 1.00 0.00 26 LEU A N 5
ATOM 6920 C CA . LEU A 1 26 ? 5.683 -9.399 -1.326 1.00 0.00 26 LEU A CA 5
ATOM 6921 C C . LEU A 1 26 ? 6.335 -8.020 -1.329 1.00 0.00 26 LEU A C 5
ATOM 6922 O O . LEU A 1 26 ? 6.199 -7.257 -0.374 1.00 0.00 26 LEU A O 5
ATOM 6938 N N . GLU A 1 27 ? 7.043 -7.708 -2.410 1.00 0.00 27 GLU A N 5
ATOM 6939 C CA . GLU A 1 27 ? 7.715 -6.421 -2.537 1.00 0.00 27 GLU A CA 5
ATOM 6940 C C . GLU A 1 27 ? 7.171 -5.637 -3.728 1.00 0.00 27 GLU A C 5
ATOM 6941 O O . GLU A 1 27 ? 7.088 -6.157 -4.842 1.00 0.00 27 GLU A O 5
ATOM 6953 N N . LEU A 1 28 ? 6.801 -4.385 -3.486 1.00 0.00 28 LEU A N 5
ATOM 6954 C CA . LEU A 1 28 ? 6.264 -3.528 -4.537 1.00 0.00 28 LEU A CA 5
ATOM 6955 C C . LEU A 1 28 ? 6.967 -2.175 -4.550 1.00 0.00 28 LEU A C 5
ATOM 6956 O O . LEU A 1 28 ? 7.634 -1.800 -3.585 1.00 0.00 28 LEU A O 5
ATOM 6972 N N . THR A 1 29 ? 6.814 -1.445 -5.650 1.00 0.00 29 THR A N 5
ATOM 6973 C CA . THR A 1 29 ? 7.433 -0.133 -5.789 1.00 0.00 29 THR A CA 5
ATOM 6974 C C . THR A 1 29 ? 6.603 0.775 -6.689 1.00 0.00 29 THR A C 5
ATOM 6975 O O . THR A 1 29 ? 6.259 0.405 -7.812 1.00 0.00 29 THR A O 5
ATOM 6986 N N . TRP A 1 30 ? 6.284 1.964 -6.190 1.00 0.00 30 TRP A N 5
ATOM 6987 C CA . TRP A 1 30 ? 5.493 2.925 -6.951 1.00 0.00 30 TRP A CA 5
ATOM 6988 C C . TRP A 1 30 ? 6.237 4.248 -7.095 1.00 0.00 30 TRP A C 5
ATOM 6989 O O . TRP A 1 30 ? 6.425 4.974 -6.119 1.00 0.00 30 TRP A O 5
ATOM 7010 N N . ALA A 1 31 ? 6.656 4.557 -8.317 1.00 0.00 31 ALA A N 5
ATOM 7011 C CA . ALA A 1 31 ? 7.377 5.794 -8.588 1.00 0.00 31 ALA A CA 5
ATOM 7012 C C . ALA A 1 31 ? 6.741 6.558 -9.745 1.00 0.00 31 ALA A C 5
ATOM 7013 O O . ALA A 1 31 ? 6.666 6.056 -10.866 1.00 0.00 31 ALA A O 5
ATOM 7020 N N . GLY A 1 32 ? 6.284 7.774 -9.465 1.00 0.00 32 GLY A N 5
ATOM 7021 C CA . GLY A 1 32 ? 5.660 8.587 -10.493 1.00 0.00 32 GLY A CA 5
ATOM 7022 C C . GLY A 1 32 ? 6.617 8.939 -11.614 1.00 0.00 32 GLY A C 5
ATOM 7023 O O . GLY A 1 32 ? 7.439 8.118 -12.019 1.00 0.00 32 GLY A O 5
ATOM 7027 N N . SER A 1 33 ? 6.509 10.165 -12.119 1.00 0.00 33 SER A N 5
ATOM 7028 C CA . SER A 1 33 ? 7.368 10.622 -13.204 1.00 0.00 33 SER A CA 5
ATOM 7029 C C . SER A 1 33 ? 8.209 11.817 -12.765 1.00 0.00 33 SER A C 5
ATOM 7030 O O . SER A 1 33 ? 7.842 12.969 -13.001 1.00 0.00 33 SER A O 5
ATOM 7038 N N . ARG A 1 34 ? 9.338 11.535 -12.124 1.00 0.00 34 ARG A N 5
ATOM 7039 C CA . ARG A 1 34 ? 10.231 12.585 -11.650 1.00 0.00 34 ARG A CA 5
ATOM 7040 C C . ARG A 1 34 ? 11.670 12.082 -11.573 1.00 0.00 34 ARG A C 5
ATOM 7041 O O . ARG A 1 34 ? 11.929 10.887 -11.432 1.00 0.00 34 ARG A O 5
ATOM 7062 N N . PRO A 1 35 ? 12.629 13.015 -11.667 1.00 0.00 35 PRO A N 5
ATOM 7063 C CA . PRO A 1 35 ? 14.057 12.690 -11.610 1.00 0.00 35 PRO A CA 5
ATOM 7064 C C . PRO A 1 35 ? 14.495 12.241 -10.221 1.00 0.00 35 PRO A C 5
ATOM 7065 O O . PRO A 1 35 ? 13.959 12.700 -9.212 1.00 0.00 35 PRO A O 5
ATOM 7076 N N . ARG A 1 36 ? 15.471 11.340 -10.175 1.00 0.00 36 ARG A N 5
ATOM 7077 C CA . ARG A 1 36 ? 15.980 10.828 -8.908 1.00 0.00 36 ARG A CA 5
ATOM 7078 C C . ARG A 1 36 ? 16.873 11.860 -8.225 1.00 0.00 36 ARG A C 5
ATOM 7079 O O . ARG A 1 36 ? 18.063 11.960 -8.522 1.00 0.00 36 ARG A O 5
ATOM 7100 N N . ASN A 1 37 ? 16.290 12.624 -7.307 1.00 0.00 37 ASN A N 5
ATOM 7101 C CA . ASN A 1 37 ? 17.033 13.649 -6.582 1.00 0.00 37 ASN A CA 5
ATOM 7102 C C . ASN A 1 37 ? 16.328 14.011 -5.278 1.00 0.00 37 ASN A C 5
ATOM 7103 O O . ASN A 1 37 ? 15.143 14.342 -5.256 1.00 0.00 37 ASN A O 5
ATOM 7114 N N . PRO A 1 38 ? 17.074 13.948 -4.165 1.00 0.00 38 PRO A N 5
ATOM 7115 C CA . PRO A 1 38 ? 16.542 14.266 -2.837 1.00 0.00 38 PRO A CA 5
ATOM 7116 C C . PRO A 1 38 ? 16.247 15.753 -2.672 1.00 0.00 38 PRO A C 5
ATOM 7117 O O . PRO A 1 38 ? 17.160 16.566 -2.533 1.00 0.00 38 PRO A O 5
ATOM 7128 N N . GLY A 1 39 ? 14.964 16.103 -2.688 1.00 0.00 39 GLY A N 5
ATOM 7129 C CA . GLY A 1 39 ? 14.572 17.492 -2.539 1.00 0.00 39 GLY A CA 5
ATOM 7130 C C . GLY A 1 39 ? 13.477 17.678 -1.508 1.00 0.00 39 GLY A C 5
ATOM 7131 O O . GLY A 1 39 ? 13.695 18.289 -0.463 1.00 0.00 39 GLY A O 5
ATOM 7135 N N . GLY A 1 40 ? 12.292 17.150 -1.802 1.00 0.00 40 GLY A N 5
ATOM 7136 C CA . GLY A 1 40 ? 11.176 17.273 -0.883 1.00 0.00 40 GLY A CA 5
ATOM 7137 C C . GLY A 1 40 ? 10.995 16.039 -0.022 1.00 0.00 40 GLY A C 5
ATOM 7138 O O . GLY A 1 40 ? 11.788 15.101 -0.095 1.00 0.00 40 GLY A O 5
ATOM 7142 N N . ASN A 1 41 ? 9.948 16.039 0.797 1.00 0.00 41 ASN A N 5
ATOM 7143 C CA . ASN A 1 41 ? 9.666 14.911 1.677 1.00 0.00 41 ASN A CA 5
ATOM 7144 C C . ASN A 1 41 ? 8.163 14.687 1.810 1.00 0.00 41 ASN A C 5
ATOM 7145 O O . ASN A 1 41 ? 7.417 15.600 2.164 1.00 0.00 41 ASN A O 5
ATOM 7156 N N . LEU A 1 42 ? 7.725 13.466 1.524 1.00 0.00 42 LEU A N 5
ATOM 7157 C CA . LEU A 1 42 ? 6.311 13.120 1.612 1.00 0.00 42 LEU A CA 5
ATOM 7158 C C . LEU A 1 42 ? 6.130 11.680 2.083 1.00 0.00 42 LEU A C 5
ATOM 7159 O O . LEU A 1 42 ? 7.081 10.898 2.100 1.00 0.00 42 LEU A O 5
ATOM 7175 N N . SER A 1 43 ? 4.904 11.337 2.464 1.00 0.00 43 SER A N 5
ATOM 7176 C CA . SER A 1 43 ? 4.599 9.991 2.936 1.00 0.00 43 SER A CA 5
ATOM 7177 C C . SER A 1 43 ? 3.653 9.279 1.975 1.00 0.00 43 SER A C 5
ATOM 7178 O O . SER A 1 43 ? 3.307 9.810 0.919 1.00 0.00 43 SER A O 5
ATOM 7186 N N . TYR A 1 44 ? 3.237 8.074 2.348 1.00 0.00 44 TYR A N 5
ATOM 7187 C CA . TYR A 1 44 ? 2.333 7.286 1.518 1.00 0.00 44 TYR A CA 5
ATOM 7188 C C . TYR A 1 44 ? 1.512 6.323 2.370 1.00 0.00 44 TYR A C 5
ATOM 7189 O O . TYR A 1 44 ? 2.020 5.733 3.323 1.00 0.00 44 TYR A O 5
ATOM 7207 N N . GLU A 1 45 ? 0.239 6.171 2.019 1.00 0.00 45 GLU A N 5
ATOM 7208 C CA . GLU A 1 45 ? -0.654 5.280 2.751 1.00 0.00 45 GLU A CA 5
ATOM 7209 C C . GLU A 1 45 ? -0.807 3.946 2.025 1.00 0.00 45 GLU A C 5
ATOM 7210 O O . GLU A 1 45 ? -1.240 3.900 0.873 1.00 0.00 45 GLU A O 5
ATOM 7222 N N . LEU A 1 46 ? -0.449 2.864 2.707 1.00 0.00 46 LEU A N 5
ATOM 7223 C CA . LEU A 1 46 ? -0.546 1.528 2.128 1.00 0.00 46 LEU A CA 5
ATOM 7224 C C . LEU A 1 46 ? -1.695 0.745 2.754 1.00 0.00 46 LEU A C 5
ATOM 7225 O O . LEU A 1 46 ? -1.822 0.681 3.977 1.00 0.00 46 LEU A O 5
ATOM 7241 N N . HIS A 1 47 ? -2.529 0.150 1.908 1.00 0.00 47 HIS A N 5
ATOM 7242 C CA . HIS A 1 47 ? -3.667 -0.632 2.379 1.00 0.00 47 HIS A CA 5
ATOM 7243 C C . HIS A 1 47 ? -3.732 -1.980 1.666 1.00 0.00 47 HIS A C 5
ATOM 7244 O O . HIS A 1 47 ? -4.020 -2.049 0.471 1.00 0.00 47 HIS A O 5
ATOM 7259 N N . VAL A 1 48 ? -3.462 -3.049 2.408 1.00 0.00 48 VAL A N 5
ATOM 7260 C CA . VAL A 1 48 ? -3.491 -4.395 1.847 1.00 0.00 48 VAL A CA 5
ATOM 7261 C C . VAL A 1 48 ? -4.786 -5.114 2.208 1.00 0.00 48 VAL A C 5
ATOM 7262 O O . VAL A 1 48 ? -5.279 -5.001 3.332 1.00 0.00 48 VAL A O 5
ATOM 7275 N N . LEU A 1 49 ? -5.333 -5.853 1.250 1.00 0.00 49 LEU A N 5
ATOM 7276 C CA . LEU A 1 49 ? -6.572 -6.591 1.466 1.00 0.00 49 LEU A CA 5
ATOM 7277 C C . LEU A 1 49 ? -6.431 -8.039 1.006 1.00 0.00 49 LEU A C 5
ATOM 7278 O O . LEU A 1 49 ? -6.090 -8.304 -0.146 1.00 0.00 49 LEU A O 5
ATOM 7294 N N . ASN A 1 50 ? -6.696 -8.972 1.915 1.00 0.00 50 ASN A N 5
ATOM 7295 C CA . ASN A 1 50 ? -6.600 -10.393 1.602 1.00 0.00 50 ASN A CA 5
ATOM 7296 C C . ASN A 1 50 ? -7.980 -11.043 1.595 1.00 0.00 50 ASN A C 5
ATOM 7297 O O . ASN A 1 50 ? -8.993 -10.372 1.791 1.00 0.00 50 ASN A O 5
ATOM 7308 N N . GLN A 1 51 ? -8.010 -12.353 1.370 1.00 0.00 51 GLN A N 5
ATOM 7309 C CA . GLN A 1 51 ? -9.266 -13.093 1.339 1.00 0.00 51 GLN A CA 5
ATOM 7310 C C . GLN A 1 51 ? -10.252 -12.537 2.360 1.00 0.00 51 GLN A C 5
ATOM 7311 O O . GLN A 1 51 ? -11.293 -11.987 1.998 1.00 0.00 51 GLN A O 5
ATOM 7325 N N . ASP A 1 52 ? -9.918 -12.683 3.638 1.00 0.00 52 ASP A N 5
ATOM 7326 C CA . ASP A 1 52 ? -10.774 -12.195 4.713 1.00 0.00 52 ASP A CA 5
ATOM 7327 C C . ASP A 1 52 ? -9.974 -11.359 5.707 1.00 0.00 52 ASP A C 5
ATOM 7328 O O . ASP A 1 52 ? -10.493 -10.945 6.743 1.00 0.00 52 ASP A O 5
ATOM 7337 N N . GLU A 1 53 ? -8.707 -11.116 5.384 1.00 0.00 53 GLU A N 5
ATOM 7338 C CA . GLU A 1 53 ? -7.836 -10.331 6.251 1.00 0.00 53 GLU A CA 5
ATOM 7339 C C . GLU A 1 53 ? -7.356 -9.069 5.540 1.00 0.00 53 GLU A C 5
ATOM 7340 O O . GLU A 1 53 ? -6.658 -9.141 4.530 1.00 0.00 53 GLU A O 5
ATOM 7352 N N . GLU A 1 54 ? -7.736 -7.914 6.078 1.00 0.00 54 GLU A N 5
ATOM 7353 C CA . GLU A 1 54 ? -7.346 -6.636 5.494 1.00 0.00 54 GLU A CA 5
ATOM 7354 C C . GLU A 1 54 ? -6.579 -5.788 6.505 1.00 0.00 54 GLU A C 5
ATOM 7355 O O . GLU A 1 54 ? -7.087 -5.476 7.582 1.00 0.00 54 GLU A O 5
ATOM 7367 N N . TRP A 1 55 ? -5.353 -5.420 6.150 1.00 0.00 55 TRP A N 5
ATOM 7368 C CA . TRP A 1 55 ? -4.515 -4.609 7.026 1.00 0.00 55 TRP A CA 5
ATOM 7369 C C . TRP A 1 55 ? -3.786 -3.528 6.235 1.00 0.00 55 TRP A C 5
ATOM 7370 O O . TRP A 1 55 ? -3.275 -3.782 5.144 1.00 0.00 55 TRP A O 5
ATOM 7391 N N . HIS A 1 56 ? -3.742 -2.322 6.791 1.00 0.00 56 HIS A N 5
ATOM 7392 C CA . HIS A 1 56 ? -3.074 -1.202 6.137 1.00 0.00 56 HIS A CA 5
ATOM 7393 C C . HIS A 1 56 ? -1.884 -0.722 6.962 1.00 0.00 56 HIS A C 5
ATOM 7394 O O . HIS A 1 56 ? -1.886 -0.825 8.188 1.00 0.00 56 HIS A O 5
ATOM 7409 N N . GLN A 1 57 ? -0.871 -0.197 6.281 1.00 0.00 57 GLN A N 5
ATOM 7410 C CA . GLN A 1 57 ? 0.325 0.298 6.951 1.00 0.00 57 GLN A CA 5
ATOM 7411 C C . GLN A 1 57 ? 0.899 1.507 6.220 1.00 0.00 57 GLN A C 5
ATOM 7412 O O . GLN A 1 57 ? 1.246 1.425 5.043 1.00 0.00 57 GLN A O 5
ATOM 7426 N N . MET A 1 58 ? 0.994 2.629 6.926 1.00 0.00 58 MET A N 5
ATOM 7427 C CA . MET A 1 58 ? 1.527 3.855 6.344 1.00 0.00 58 MET A CA 5
ATOM 7428 C C . MET A 1 58 ? 3.045 3.784 6.221 1.00 0.00 58 MET A C 5
ATOM 7429 O O . MET A 1 58 ? 3.755 3.684 7.223 1.00 0.00 58 MET A O 5
ATOM 7443 N N . VAL A 1 59 ? 3.538 3.837 4.988 1.00 0.00 59 VAL A N 5
ATOM 7444 C CA . VAL A 1 59 ? 4.973 3.779 4.735 1.00 0.00 59 VAL A CA 5
ATOM 7445 C C . VAL A 1 59 ? 5.494 5.116 4.220 1.00 0.00 59 VAL A C 5
ATOM 7446 O O . VAL A 1 59 ? 4.763 5.879 3.588 1.00 0.00 59 VAL A O 5
ATOM 7459 N N . LEU A 1 60 ? 6.764 5.395 4.495 1.00 0.00 60 LEU A N 5
ATOM 7460 C CA . LEU A 1 60 ? 7.385 6.641 4.059 1.00 0.00 60 LEU A CA 5
ATOM 7461 C C . LEU A 1 60 ? 8.029 6.477 2.686 1.00 0.00 60 LEU A C 5
ATOM 7462 O O . LEU A 1 60 ? 8.041 7.407 1.881 1.00 0.00 60 LEU A O 5
ATOM 7478 N N . GLU A 1 61 ? 8.561 5.287 2.426 1.00 0.00 61 GLU A N 5
ATOM 7479 C CA . GLU A 1 61 ? 9.206 5.001 1.149 1.00 0.00 61 GLU A CA 5
ATOM 7480 C C . GLU A 1 61 ? 8.217 4.378 0.168 1.00 0.00 61 GLU A C 5
ATOM 7481 O O . GLU A 1 61 ? 7.253 3.718 0.555 1.00 0.00 61 GLU A O 5
ATOM 7493 N N . PRO A 1 62 ? 8.460 4.594 -1.133 1.00 0.00 62 PRO A N 5
ATOM 7494 C CA . PRO A 1 62 ? 7.603 4.062 -2.197 1.00 0.00 62 PRO A CA 5
ATOM 7495 C C . PRO A 1 62 ? 7.712 2.547 -2.327 1.00 0.00 62 PRO A C 5
ATOM 7496 O O . PRO A 1 62 ? 7.101 1.944 -3.210 1.00 0.00 62 PRO A O 5
ATOM 7507 N N . ARG A 1 63 ? 8.492 1.936 -1.441 1.00 0.00 63 ARG A N 5
ATOM 7508 C CA . ARG A 1 63 ? 8.681 0.491 -1.458 1.00 0.00 63 ARG A CA 5
ATOM 7509 C C . ARG A 1 63 ? 8.186 -0.137 -0.158 1.00 0.00 63 ARG A C 5
ATOM 7510 O O . ARG A 1 63 ? 8.683 0.176 0.924 1.00 0.00 63 ARG A O 5
ATOM 7531 N N . VAL A 1 64 ? 7.203 -1.025 -0.273 1.00 0.00 64 VAL A N 5
ATOM 7532 C CA . VAL A 1 64 ? 6.640 -1.697 0.892 1.00 0.00 64 VAL A CA 5
ATOM 7533 C C . VAL A 1 64 ? 6.959 -3.188 0.873 1.00 0.00 64 VAL A C 5
ATOM 7534 O O . VAL A 1 64 ? 6.754 -3.865 -0.135 1.00 0.00 64 VAL A O 5
ATOM 7547 N N . LEU A 1 65 ? 7.460 -3.694 1.994 1.00 0.00 65 LEU A N 5
ATOM 7548 C CA . LEU A 1 65 ? 7.807 -5.106 2.108 1.00 0.00 65 LEU A CA 5
ATOM 7549 C C . LEU A 1 65 ? 6.870 -5.821 3.075 1.00 0.00 65 LEU A C 5
ATOM 7550 O O . LEU A 1 65 ? 6.923 -5.601 4.286 1.00 0.00 65 LEU A O 5
ATOM 7566 N N . LEU A 1 66 ? 6.012 -6.680 2.534 1.00 0.00 66 LEU A N 5
ATOM 7567 C CA . LEU A 1 66 ? 5.064 -7.430 3.350 1.00 0.00 66 LEU A CA 5
ATOM 7568 C C . LEU A 1 66 ? 5.607 -8.817 3.681 1.00 0.00 66 LEU A C 5
ATOM 7569 O O . LEU A 1 66 ? 6.254 -9.457 2.851 1.00 0.00 66 LEU A O 5
ATOM 7585 N N . THR A 1 67 ? 5.339 -9.276 4.899 1.00 0.00 67 THR A N 5
ATOM 7586 C CA . THR A 1 67 ? 5.800 -10.587 5.340 1.00 0.00 67 THR A CA 5
ATOM 7587 C C . THR A 1 67 ? 4.670 -11.378 5.989 1.00 0.00 67 THR A C 5
ATOM 7588 O O . THR A 1 67 ? 3.523 -10.929 6.022 1.00 0.00 67 THR A O 5
ATOM 7599 N N . LYS A 1 68 ? 4.999 -12.557 6.504 1.00 0.00 68 LYS A N 5
ATOM 7600 C CA . LYS A 1 68 ? 4.012 -13.411 7.155 1.00 0.00 68 LYS A CA 5
ATOM 7601 C C . LYS A 1 68 ? 2.788 -13.604 6.265 1.00 0.00 68 LYS A C 5
ATOM 7602 O O . LYS A 1 68 ? 1.651 -13.532 6.731 1.00 0.00 68 LYS A O 5
ATOM 7621 N N . LEU A 1 69 ? 3.029 -13.850 4.982 1.00 0.00 69 LEU A N 5
ATOM 7622 C CA . LEU A 1 69 ? 1.946 -14.055 4.026 1.00 0.00 69 LEU A CA 5
ATOM 7623 C C . LEU A 1 69 ? 1.790 -15.534 3.689 1.00 0.00 69 LEU A C 5
ATOM 7624 O O . LEU A 1 69 ? 2.597 -16.364 4.107 1.00 0.00 69 LEU A O 5
ATOM 7640 N N . GLN A 1 70 ? 0.749 -15.856 2.928 1.00 0.00 70 GLN A N 5
ATOM 7641 C CA . GLN A 1 70 ? 0.489 -17.236 2.534 1.00 0.00 70 GLN A CA 5
ATOM 7642 C C . GLN A 1 70 ? 0.808 -17.449 1.058 1.00 0.00 70 GLN A C 5
ATOM 7643 O O . GLN A 1 70 ? 0.581 -16.580 0.216 1.00 0.00 70 GLN A O 5
ATOM 7657 N N . PRO A 1 71 ? 1.348 -18.633 0.734 1.00 0.00 71 PRO A N 5
ATOM 7658 C CA . PRO A 1 71 ? 1.711 -18.989 -0.641 1.00 0.00 71 PRO A CA 5
ATOM 7659 C C . PRO A 1 71 ? 0.488 -19.194 -1.528 1.00 0.00 71 PRO A C 5
ATOM 7660 O O . PRO A 1 71 ? -0.589 -19.547 -1.045 1.00 0.00 71 PRO A O 5
ATOM 7671 N N . ASP A 1 72 ? 0.660 -18.972 -2.826 1.00 0.00 72 ASP A N 5
ATOM 7672 C CA . ASP A 1 72 ? -0.430 -19.135 -3.781 1.00 0.00 72 ASP A CA 5
ATOM 7673 C C . ASP A 1 72 ? -1.697 -18.448 -3.281 1.00 0.00 72 ASP A C 5
ATOM 7674 O O . ASP A 1 72 ? -2.758 -19.067 -3.190 1.00 0.00 72 ASP A O 5
ATOM 7683 N N . THR A 1 73 ? -1.580 -17.164 -2.957 1.00 0.00 73 THR A N 5
ATOM 7684 C CA . THR A 1 73 ? -2.714 -16.393 -2.464 1.00 0.00 73 THR A CA 5
ATOM 7685 C C . THR A 1 73 ? -2.708 -14.979 -3.035 1.00 0.00 73 THR A C 5
ATOM 7686 O O . THR A 1 73 ? -1.676 -14.308 -3.048 1.00 0.00 73 THR A O 5
ATOM 7697 N N . THR A 1 74 ? -3.867 -14.531 -3.506 1.00 0.00 74 THR A N 5
ATOM 7698 C CA . THR A 1 74 ? -3.995 -13.197 -4.079 1.00 0.00 74 THR A CA 5
ATOM 7699 C C . THR A 1 74 ? -4.027 -12.132 -2.989 1.00 0.00 74 THR A C 5
ATOM 7700 O O . THR A 1 74 ? -4.808 -12.223 -2.041 1.00 0.00 74 THR A O 5
ATOM 7711 N N . TYR A 1 75 ? -3.176 -11.122 -3.130 1.00 0.00 75 TYR A N 5
ATOM 7712 C CA . TYR A 1 75 ? -3.106 -10.039 -2.156 1.00 0.00 75 TYR A CA 5
ATOM 7713 C C . TYR A 1 75 ? -3.266 -8.683 -2.836 1.00 0.00 75 TYR A C 5
ATOM 7714 O O . TYR A 1 75 ? -2.410 -8.261 -3.613 1.00 0.00 75 TYR A O 5
ATOM 7732 N N . ILE A 1 76 ? -4.369 -8.005 -2.536 1.00 0.00 76 ILE A N 5
ATOM 7733 C CA . ILE A 1 76 ? -4.641 -6.696 -3.116 1.00 0.00 76 ILE A CA 5
ATOM 7734 C C . ILE A 1 76 ? -3.872 -5.600 -2.386 1.00 0.00 76 ILE A C 5
ATOM 7735 O O . ILE A 1 76 ? -3.862 -5.548 -1.156 1.00 0.00 76 ILE A O 5
ATOM 7751 N N . VAL A 1 77 ? -3.230 -4.724 -3.153 1.00 0.00 77 VAL A N 5
ATOM 7752 C CA . VAL A 1 77 ? -2.461 -3.627 -2.579 1.00 0.00 77 VAL A CA 5
ATOM 7753 C C . VAL A 1 77 ? -2.813 -2.302 -3.245 1.00 0.00 77 VAL A C 5
ATOM 7754 O O . VAL A 1 77 ? -3.004 -2.237 -4.460 1.00 0.00 77 VAL A O 5
ATOM 7767 N N . ARG A 1 78 ? -2.897 -1.246 -2.443 1.00 0.00 78 ARG A N 5
ATOM 7768 C CA . ARG A 1 78 ? -3.227 0.079 -2.954 1.00 0.00 78 ARG A CA 5
ATOM 7769 C C . ARG A 1 78 ? -2.517 1.165 -2.151 1.00 0.00 78 ARG A C 5
ATOM 7770 O O . ARG A 1 78 ? -2.699 1.273 -0.938 1.00 0.00 78 ARG A O 5
ATOM 7791 N N . VAL A 1 79 ? -1.707 1.966 -2.835 1.00 0.00 79 VAL A N 5
ATOM 7792 C CA . VAL A 1 79 ? -0.970 3.043 -2.185 1.00 0.00 79 VAL A CA 5
ATOM 7793 C C . VAL A 1 79 ? -1.435 4.406 -2.685 1.00 0.00 79 VAL A C 5
ATOM 7794 O O . VAL A 1 79 ? -1.965 4.526 -3.790 1.00 0.00 79 VAL A O 5
ATOM 7807 N N . ARG A 1 80 ? -1.233 5.432 -1.865 1.00 0.00 80 ARG A N 5
ATOM 7808 C CA . ARG A 1 80 ? -1.632 6.788 -2.223 1.00 0.00 80 ARG A CA 5
ATOM 7809 C C . ARG A 1 80 ? -0.720 7.816 -1.561 1.00 0.00 80 ARG A C 5
ATOM 7810 O O . ARG A 1 80 ? -0.255 7.619 -0.438 1.00 0.00 80 ARG A O 5
ATOM 7831 N N . THR A 1 81 ? -0.467 8.915 -2.265 1.00 0.00 81 THR A N 5
ATOM 7832 C CA . THR A 1 81 ? 0.390 9.974 -1.747 1.00 0.00 81 THR A CA 5
ATOM 7833 C C . THR A 1 81 ? -0.360 10.851 -0.750 1.00 0.00 81 THR A C 5
ATOM 7834 O O . THR A 1 81 ? -1.561 11.084 -0.894 1.00 0.00 81 THR A O 5
ATOM 7845 N N . LEU A 1 82 ? 0.355 11.335 0.259 1.00 0.00 82 LEU A N 5
ATOM 7846 C CA . LEU A 1 82 ? -0.243 12.188 1.280 1.00 0.00 82 LEU A CA 5
ATOM 7847 C C . LEU A 1 82 ? -0.013 13.662 0.962 1.00 0.00 82 LEU A C 5
ATOM 7848 O O . LEU A 1 82 ? 1.069 14.052 0.522 1.00 0.00 82 LEU A O 5
ATOM 7864 N N . THR A 1 83 ? -1.037 14.478 1.190 1.00 0.00 83 THR A N 5
ATOM 7865 C CA . THR A 1 83 ? -0.947 15.909 0.929 1.00 0.00 83 THR A CA 5
ATOM 7866 C C . THR A 1 83 ? -1.519 16.717 2.088 1.00 0.00 83 THR A C 5
ATOM 7867 O O . THR A 1 83 ? -2.403 16.263 2.816 1.00 0.00 83 THR A O 5
ATOM 7878 N N . PRO A 1 84 ? -1.006 17.943 2.267 1.00 0.00 84 PRO A N 5
ATOM 7879 C CA . PRO A 1 84 ? -1.453 18.840 3.336 1.00 0.00 84 PRO A CA 5
ATOM 7880 C C . PRO A 1 84 ? -2.868 19.359 3.104 1.00 0.00 84 PRO A C 5
ATOM 7881 O O . PRO A 1 84 ? -3.646 19.514 4.046 1.00 0.00 84 PRO A O 5
ATOM 7892 N N . LEU A 1 85 ? -3.196 19.626 1.845 1.00 0.00 85 LEU A N 5
ATOM 7893 C CA . LEU A 1 85 ? -4.518 20.128 1.488 1.00 0.00 85 LEU A CA 5
ATOM 7894 C C . LEU A 1 85 ? -5.171 19.241 0.433 1.00 0.00 85 LEU A C 5
ATOM 7895 O O . LEU A 1 85 ? -4.966 19.432 -0.765 1.00 0.00 85 LEU A O 5
ATOM 7911 N N . GLY A 1 86 ? -5.959 18.271 0.886 1.00 0.00 86 GLY A N 5
ATOM 7912 C CA . GLY A 1 86 ? -6.631 17.371 -0.032 1.00 0.00 86 GLY A CA 5
ATOM 7913 C C . GLY A 1 86 ? -5.720 16.269 -0.535 1.00 0.00 86 GLY A C 5
ATOM 7914 O O . GLY A 1 86 ? -5.045 16.409 -1.555 1.00 0.00 86 GLY A O 5
ATOM 7918 N N . PRO A 1 87 ? -5.691 15.142 0.192 1.00 0.00 87 PRO A N 5
ATOM 7919 C CA . PRO A 1 87 ? -4.859 13.990 -0.166 1.00 0.00 87 PRO A CA 5
ATOM 7920 C C . PRO A 1 87 ? -5.357 13.283 -1.422 1.00 0.00 87 PRO A C 5
ATOM 7921 O O . PRO A 1 87 ? -6.547 13.313 -1.732 1.00 0.00 87 PRO A O 5
ATOM 7932 N N . GLY A 1 88 ? -4.438 12.647 -2.141 1.00 0.00 88 GLY A N 5
ATOM 7933 C CA . GLY A 1 88 ? -4.804 11.941 -3.355 1.00 0.00 88 GLY A CA 5
ATOM 7934 C C . GLY A 1 88 ? -5.665 10.724 -3.081 1.00 0.00 88 GLY A C 5
ATOM 7935 O O . GLY A 1 88 ? -5.696 10.196 -1.969 1.00 0.00 88 GLY A O 5
ATOM 7939 N N . PRO A 1 89 ? -6.388 10.261 -4.112 1.00 0.00 89 PRO A N 5
ATOM 7940 C CA . PRO A 1 89 ? -7.269 9.094 -4.001 1.00 0.00 89 PRO A CA 5
ATOM 7941 C C . PRO A 1 89 ? -6.489 7.794 -3.836 1.00 0.00 89 PRO A C 5
ATOM 7942 O O . PRO A 1 89 ? -5.277 7.753 -4.048 1.00 0.00 89 PRO A O 5
ATOM 7953 N N . PHE A 1 90 ? -7.193 6.732 -3.458 1.00 0.00 90 PHE A N 5
ATOM 7954 C CA . PHE A 1 90 ? -6.567 5.429 -3.264 1.00 0.00 90 PHE A CA 5
ATOM 7955 C C . PHE A 1 90 ? -6.495 4.659 -4.579 1.00 0.00 90 PHE A C 5
ATOM 7956 O O . PHE A 1 90 ? -7.506 4.466 -5.254 1.00 0.00 90 PHE A O 5
ATOM 7973 N N . SER A 1 91 ? -5.291 4.224 -4.938 1.00 0.00 91 SER A N 5
ATOM 7974 C CA . SER A 1 91 ? -5.085 3.479 -6.174 1.00 0.00 91 SER A CA 5
ATOM 7975 C C . SER A 1 91 ? -6.111 2.358 -6.311 1.00 0.00 91 SER A C 5
ATOM 7976 O O . SER A 1 91 ? -6.634 1.837 -5.326 1.00 0.00 91 SER A O 5
ATOM 7984 N N . PRO A 1 92 ? -6.408 1.979 -7.563 1.00 0.00 92 PRO A N 5
ATOM 7985 C CA . PRO A 1 92 ? -7.373 0.916 -7.860 1.00 0.00 92 PRO A CA 5
ATOM 7986 C C . PRO A 1 92 ? -6.860 -0.462 -7.459 1.00 0.00 92 PRO A C 5
ATOM 7987 O O . PRO A 1 92 ? -5.698 -0.795 -7.695 1.00 0.00 92 PRO A O 5
ATOM 7998 N N . ASP A 1 93 ? -7.732 -1.260 -6.852 1.00 0.00 93 ASP A N 5
ATOM 7999 C CA . ASP A 1 93 ? -7.367 -2.604 -6.420 1.00 0.00 93 ASP A CA 5
ATOM 8000 C C . ASP A 1 93 ? -6.493 -3.292 -7.464 1.00 0.00 93 ASP A C 5
ATOM 8001 O O . ASP A 1 93 ? -6.899 -3.462 -8.614 1.00 0.00 93 ASP A O 5
ATOM 8010 N N . HIS A 1 94 ? -5.290 -3.685 -7.056 1.00 0.00 94 HIS A N 5
ATOM 8011 C CA . HIS A 1 94 ? -4.358 -4.354 -7.956 1.00 0.00 94 HIS A CA 5
ATOM 8012 C C . HIS A 1 94 ? -4.306 -5.852 -7.668 1.00 0.00 94 HIS A C 5
ATOM 8013 O O . HIS A 1 94 ? -3.748 -6.279 -6.658 1.00 0.00 94 HIS A O 5
ATOM 8028 N N . GLU A 1 95 ? -4.891 -6.643 -8.562 1.00 0.00 95 GLU A N 5
ATOM 8029 C CA . GLU A 1 95 ? -4.911 -8.092 -8.402 1.00 0.00 95 GLU A CA 5
ATOM 8030 C C . GLU A 1 95 ? -3.515 -8.679 -8.584 1.00 0.00 95 GLU A C 5
ATOM 8031 O O . GLU A 1 95 ? -2.997 -8.745 -9.699 1.00 0.00 95 GLU A O 5
ATOM 8043 N N . PHE A 1 96 ? -2.910 -9.104 -7.480 1.00 0.00 96 PHE A N 5
ATOM 8044 C CA . PHE A 1 96 ? -1.572 -9.684 -7.515 1.00 0.00 96 PHE A CA 5
ATOM 8045 C C . PHE A 1 96 ? -1.595 -11.133 -7.038 1.00 0.00 96 PHE A C 5
ATOM 8046 O O . PHE A 1 96 ? -2.556 -11.575 -6.407 1.00 0.00 96 PHE A O 5
ATOM 8063 N N . ARG A 1 97 ? -0.531 -11.868 -7.345 1.00 0.00 97 ARG A N 5
ATOM 8064 C CA . ARG A 1 97 ? -0.429 -13.267 -6.949 1.00 0.00 97 ARG A CA 5
ATOM 8065 C C . ARG A 1 97 ? 0.964 -13.580 -6.410 1.00 0.00 97 ARG A C 5
ATOM 8066 O O . ARG A 1 97 ? 1.972 -13.207 -7.011 1.00 0.00 97 ARG A O 5
ATOM 8087 N N . THR A 1 98 ? 1.013 -14.267 -5.273 1.00 0.00 98 THR A N 5
ATOM 8088 C CA . THR A 1 98 ? 2.281 -14.628 -4.652 1.00 0.00 98 THR A CA 5
ATOM 8089 C C . THR A 1 98 ? 2.857 -15.894 -5.275 1.00 0.00 98 THR A C 5
ATOM 8090 O O . THR A 1 98 ? 2.123 -16.722 -5.815 1.00 0.00 98 THR A O 5
ATOM 8101 N N . SER A 1 99 ? 4.176 -16.040 -5.197 1.00 0.00 99 SER A N 5
ATOM 8102 C CA . SER A 1 99 ? 4.851 -17.205 -5.756 1.00 0.00 99 SER A CA 5
ATOM 8103 C C . SER A 1 99 ? 4.195 -18.496 -5.276 1.00 0.00 99 SER A C 5
ATOM 8104 O O . SER A 1 99 ? 3.750 -18.608 -4.133 1.00 0.00 99 SER A O 5
ATOM 8112 N N . PRO A 1 100 ? 4.132 -19.494 -6.169 1.00 0.00 100 PRO A N 5
ATOM 8113 C CA . PRO A 1 100 ? 3.533 -20.796 -5.861 1.00 0.00 100 PRO A CA 5
ATOM 8114 C C . PRO A 1 100 ? 4.371 -21.601 -4.873 1.00 0.00 100 PRO A C 5
ATOM 8115 O O . PRO A 1 100 ? 5.599 -21.518 -4.853 1.00 0.00 100 PRO A O 5
ATOM 8126 N N . PRO A 1 101 ? 3.694 -22.399 -4.034 1.00 0.00 101 PRO A N 5
ATOM 8127 C CA . PRO A 1 101 ? 4.357 -23.235 -3.029 1.00 0.00 101 PRO A CA 5
ATOM 8128 C C . PRO A 1 101 ? 5.133 -24.388 -3.655 1.00 0.00 101 PRO A C 5
ATOM 8129 O O . PRO A 1 101 ? 5.974 -25.008 -3.004 1.00 0.00 101 PRO A O 5
ATOM 8140 N N . SER A 1 102 ? 4.847 -24.670 -4.922 1.00 0.00 102 SER A N 5
ATOM 8141 C CA . SER A 1 102 ? 5.516 -25.751 -5.635 1.00 0.00 102 SER A CA 5
ATOM 8142 C C . SER A 1 102 ? 6.210 -25.227 -6.889 1.00 0.00 102 SER A C 5
ATOM 8143 O O . SER A 1 102 ? 7.429 -25.324 -7.024 1.00 0.00 102 SER A O 5
ATOM 8151 N N . GLY A 1 103 ? 5.423 -24.671 -7.805 1.00 0.00 103 GLY A N 5
ATOM 8152 C CA . GLY A 1 103 ? 5.977 -24.140 -9.036 1.00 0.00 103 GLY A CA 5
ATOM 8153 C C . GLY A 1 103 ? 7.332 -23.492 -8.830 1.00 0.00 103 GLY A C 5
ATOM 8154 O O . GLY A 1 103 ? 7.669 -23.043 -7.734 1.00 0.00 103 GLY A O 5
ATOM 8158 N N . PRO A 1 104 ? 8.137 -23.439 -9.902 1.00 0.00 104 PRO A N 5
ATOM 8159 C CA . PRO A 1 104 ? 9.476 -22.845 -9.858 1.00 0.00 104 PRO A CA 5
ATOM 8160 C C . PRO A 1 104 ? 9.433 -21.330 -9.694 1.00 0.00 104 PRO A C 5
ATOM 8161 O O . PRO A 1 104 ? 8.384 -20.708 -9.859 1.00 0.00 104 PRO A O 5
ATOM 8172 N N . SER A 1 105 ? 10.579 -20.742 -9.367 1.00 0.00 105 SER A N 5
ATOM 8173 C CA . SER A 1 105 ? 10.671 -19.299 -9.177 1.00 0.00 105 SER A CA 5
ATOM 8174 C C . SER A 1 105 ? 10.896 -18.589 -10.508 1.00 0.00 105 SER A C 5
ATOM 8175 O O . SER A 1 105 ? 11.579 -19.105 -11.392 1.00 0.00 105 SER A O 5
ATOM 8183 N N . SER A 1 106 ? 10.316 -17.401 -10.643 1.00 0.00 106 SER A N 5
ATOM 8184 C CA . SER A 1 106 ? 10.449 -16.620 -11.867 1.00 0.00 106 SER A CA 5
ATOM 8185 C C . SER A 1 106 ? 11.888 -16.151 -12.059 1.00 0.00 106 SER A C 5
ATOM 8186 O O . SER A 1 106 ? 12.394 -15.333 -11.292 1.00 0.00 106 SER A O 5
ATOM 8194 N N . GLY A 1 107 ? 12.543 -16.676 -13.091 1.00 0.00 107 GLY A N 5
ATOM 8195 C CA . GLY A 1 107 ? 13.917 -16.301 -13.366 1.00 0.00 107 GLY A CA 5
ATOM 8196 C C . GLY A 1 107 ? 14.635 -17.319 -14.229 1.00 0.00 107 GLY A C 5
ATOM 8197 O O . GLY A 1 107 ? 14.034 -17.923 -15.118 1.00 0.00 107 GLY A O 5
ATOM 8201 N N . GLY A 1 1 ? -23.541 -15.031 -12.074 1.00 0.00 1 GLY A N 6
ATOM 8202 C CA . GLY A 1 1 ? -23.428 -13.921 -11.146 1.00 0.00 1 GLY A CA 6
ATOM 8203 C C . GLY A 1 1 ? -22.000 -13.437 -10.992 1.00 0.00 1 GLY A C 6
ATOM 8204 O O . GLY A 1 1 ? -21.243 -13.964 -10.177 1.00 0.00 1 GLY A O 6
ATOM 8208 N N . SER A 1 2 ? -21.629 -12.431 -11.779 1.00 0.00 2 SER A N 6
ATOM 8209 C CA . SER A 1 2 ? -20.280 -11.880 -11.730 1.00 0.00 2 SER A CA 6
ATOM 8210 C C . SER A 1 2 ? -20.260 -10.447 -12.252 1.00 0.00 2 SER A C 6
ATOM 8211 O O . SER A 1 2 ? -21.102 -10.057 -13.061 1.00 0.00 2 SER A O 6
ATOM 8219 N N . SER A 1 3 ? -19.292 -9.666 -11.782 1.00 0.00 3 SER A N 6
ATOM 8220 C CA . SER A 1 3 ? -19.163 -8.274 -12.197 1.00 0.00 3 SER A CA 6
ATOM 8221 C C . SER A 1 3 ? -17.836 -7.688 -11.727 1.00 0.00 3 SER A C 6
ATOM 8222 O O . SER A 1 3 ? -17.151 -8.268 -10.886 1.00 0.00 3 SER A O 6
ATOM 8230 N N . GLY A 1 4 ? -17.478 -6.531 -12.277 1.00 0.00 4 GLY A N 6
ATOM 8231 C CA . GLY A 1 4 ? -16.235 -5.884 -11.903 1.00 0.00 4 GLY A CA 6
ATOM 8232 C C . GLY A 1 4 ? -15.875 -4.739 -12.828 1.00 0.00 4 GLY A C 6
ATOM 8233 O O . GLY A 1 4 ? -16.220 -4.755 -14.010 1.00 0.00 4 GLY A O 6
ATOM 8237 N N . SER A 1 5 ? -15.182 -3.741 -12.290 1.00 0.00 5 SER A N 6
ATOM 8238 C CA . SER A 1 5 ? -14.780 -2.579 -13.075 1.00 0.00 5 SER A CA 6
ATOM 8239 C C . SER A 1 5 ? -13.314 -2.680 -13.483 1.00 0.00 5 SER A C 6
ATOM 8240 O O . SER A 1 5 ? -12.490 -3.226 -12.750 1.00 0.00 5 SER A O 6
ATOM 8248 N N . SER A 1 6 ? -12.996 -2.148 -14.660 1.00 0.00 6 SER A N 6
ATOM 8249 C CA . SER A 1 6 ? -11.630 -2.181 -15.169 1.00 0.00 6 SER A CA 6
ATOM 8250 C C . SER A 1 6 ? -11.078 -0.769 -15.336 1.00 0.00 6 SER A C 6
ATOM 8251 O O . SER A 1 6 ? -11.820 0.211 -15.273 1.00 0.00 6 SER A O 6
ATOM 8259 N N . GLY A 1 7 ? -9.769 -0.673 -15.549 1.00 0.00 7 GLY A N 6
ATOM 8260 C CA . GLY A 1 7 ? -9.139 0.623 -15.721 1.00 0.00 7 GLY A CA 6
ATOM 8261 C C . GLY A 1 7 ? -8.110 0.915 -14.646 1.00 0.00 7 GLY A C 6
ATOM 8262 O O . GLY A 1 7 ? -8.347 1.732 -13.757 1.00 0.00 7 GLY A O 6
ATOM 8266 N N . ALA A 1 8 ? -6.966 0.244 -14.727 1.00 0.00 8 ALA A N 6
ATOM 8267 C CA . ALA A 1 8 ? -5.898 0.436 -13.754 1.00 0.00 8 ALA A CA 6
ATOM 8268 C C . ALA A 1 8 ? -4.980 1.583 -14.165 1.00 0.00 8 ALA A C 6
ATOM 8269 O O . ALA A 1 8 ? -3.758 1.478 -14.063 1.00 0.00 8 ALA A O 6
ATOM 8276 N N . GLU A 1 9 ? -5.578 2.675 -14.629 1.00 0.00 9 GLU A N 6
ATOM 8277 C CA . GLU A 1 9 ? -4.813 3.841 -15.057 1.00 0.00 9 GLU A CA 6
ATOM 8278 C C . GLU A 1 9 ? -4.205 4.562 -13.857 1.00 0.00 9 GLU A C 6
ATOM 8279 O O . GLU A 1 9 ? -4.893 4.849 -12.878 1.00 0.00 9 GLU A O 6
ATOM 8291 N N . SER A 1 10 ? -2.910 4.852 -13.942 1.00 0.00 10 SER A N 6
ATOM 8292 C CA . SER A 1 10 ? -2.208 5.536 -12.863 1.00 0.00 10 SER A CA 6
ATOM 8293 C C . SER A 1 10 ? -2.722 6.963 -12.699 1.00 0.00 10 SER A C 6
ATOM 8294 O O . SER A 1 10 ? -2.873 7.697 -13.676 1.00 0.00 10 SER A O 6
ATOM 8302 N N . LEU A 1 11 ? -2.989 7.349 -11.456 1.00 0.00 11 LEU A N 6
ATOM 8303 C CA . LEU A 1 11 ? -3.486 8.689 -11.161 1.00 0.00 11 LEU A CA 6
ATOM 8304 C C . LEU A 1 11 ? -2.374 9.724 -11.294 1.00 0.00 11 LEU A C 6
ATOM 8305 O O . LEU A 1 11 ? -2.407 10.575 -12.183 1.00 0.00 11 LEU A O 6
ATOM 8321 N N . SER A 1 12 ? -1.389 9.644 -10.405 1.00 0.00 12 SER A N 6
ATOM 8322 C CA . SER A 1 12 ? -0.266 10.575 -10.422 1.00 0.00 12 SER A CA 6
ATOM 8323 C C . SER A 1 12 ? 1.054 9.831 -10.597 1.00 0.00 12 SER A C 6
ATOM 8324 O O . SER A 1 12 ? 2.068 10.196 -10.004 1.00 0.00 12 SER A O 6
ATOM 8332 N N . GLY A 1 13 ? 1.033 8.784 -11.417 1.00 0.00 13 GLY A N 6
ATOM 8333 C CA . GLY A 1 13 ? 2.233 8.005 -11.656 1.00 0.00 13 GLY A CA 6
ATOM 8334 C C . GLY A 1 13 ? 2.567 7.085 -10.499 1.00 0.00 13 GLY A C 6
ATOM 8335 O O . GLY A 1 13 ? 3.697 7.075 -10.010 1.00 0.00 13 GLY A O 6
ATOM 8339 N N . LEU A 1 14 ? 1.582 6.310 -10.058 1.00 0.00 14 LEU A N 6
ATOM 8340 C CA . LEU A 1 14 ? 1.776 5.382 -8.949 1.00 0.00 14 LEU A CA 6
ATOM 8341 C C . LEU A 1 14 ? 1.390 3.963 -9.353 1.00 0.00 14 LEU A C 6
ATOM 8342 O O . LEU A 1 14 ? 0.519 3.347 -8.738 1.00 0.00 14 LEU A O 6
ATOM 8358 N N . SER A 1 15 ? 2.045 3.448 -10.388 1.00 0.00 15 SER A N 6
ATOM 8359 C CA . SER A 1 15 ? 1.769 2.101 -10.875 1.00 0.00 15 SER A CA 6
ATOM 8360 C C . SER A 1 15 ? 2.410 1.054 -9.969 1.00 0.00 15 SER A C 6
ATOM 8361 O O . SER A 1 15 ? 3.635 0.953 -9.888 1.00 0.00 15 SER A O 6
ATOM 8369 N N . LEU A 1 16 ? 1.574 0.277 -9.290 1.00 0.00 16 LEU A N 6
ATOM 8370 C CA . LEU A 1 16 ? 2.058 -0.764 -8.389 1.00 0.00 16 LEU A CA 6
ATOM 8371 C C . LEU A 1 16 ? 2.802 -1.849 -9.160 1.00 0.00 16 LEU A C 6
ATOM 8372 O O . LEU A 1 16 ? 2.188 -2.735 -9.755 1.00 0.00 16 LEU A O 6
ATOM 8388 N N . LYS A 1 17 ? 4.128 -1.775 -9.145 1.00 0.00 17 LYS A N 6
ATOM 8389 C CA . LYS A 1 17 ? 4.958 -2.752 -9.840 1.00 0.00 17 LYS A CA 6
ATOM 8390 C C . LYS A 1 17 ? 5.308 -3.919 -8.922 1.00 0.00 17 LYS A C 6
ATOM 8391 O O . LYS A 1 17 ? 5.647 -3.723 -7.754 1.00 0.00 17 LYS A O 6
ATOM 8410 N N . LEU A 1 18 ? 5.226 -5.132 -9.457 1.00 0.00 18 LEU A N 6
ATOM 8411 C CA . LEU A 1 18 ? 5.536 -6.331 -8.686 1.00 0.00 18 LEU A CA 6
ATOM 8412 C C . LEU A 1 18 ? 6.993 -6.740 -8.878 1.00 0.00 18 LEU A C 6
ATOM 8413 O O . LEU A 1 18 ? 7.311 -7.553 -9.746 1.00 0.00 18 LEU A O 6
ATOM 8429 N N . VAL A 1 19 ? 7.874 -6.173 -8.061 1.00 0.00 19 VAL A N 6
ATOM 8430 C CA . VAL A 1 19 ? 9.297 -6.481 -8.138 1.00 0.00 19 VAL A CA 6
ATOM 8431 C C . VAL A 1 19 ? 9.540 -7.983 -8.037 1.00 0.00 19 VAL A C 6
ATOM 8432 O O . VAL A 1 19 ? 9.971 -8.619 -9.000 1.00 0.00 19 VAL A O 6
ATOM 8445 N N . LYS A 1 20 ? 9.262 -8.545 -6.866 1.00 0.00 20 LYS A N 6
ATOM 8446 C CA . LYS A 1 20 ? 9.448 -9.973 -6.638 1.00 0.00 20 LYS A CA 6
ATOM 8447 C C . LYS A 1 20 ? 8.169 -10.610 -6.106 1.00 0.00 20 LYS A C 6
ATOM 8448 O O . LYS A 1 20 ? 7.478 -10.032 -5.267 1.00 0.00 20 LYS A O 6
ATOM 8467 N N . LYS A 1 21 ? 7.860 -11.806 -6.597 1.00 0.00 21 LYS A N 6
ATOM 8468 C CA . LYS A 1 21 ? 6.666 -12.524 -6.168 1.00 0.00 21 LYS A CA 6
ATOM 8469 C C . LYS A 1 21 ? 7.037 -13.780 -5.386 1.00 0.00 21 LYS A C 6
ATOM 8470 O O . LYS A 1 21 ? 7.359 -14.813 -5.972 1.00 0.00 21 LYS A O 6
ATOM 8489 N N . GLU A 1 22 ? 6.988 -13.682 -4.061 1.00 0.00 22 GLU A N 6
ATOM 8490 C CA . GLU A 1 22 ? 7.319 -14.812 -3.201 1.00 0.00 22 GLU A CA 6
ATOM 8491 C C . GLU A 1 22 ? 6.063 -15.391 -2.556 1.00 0.00 22 GLU A C 6
ATOM 8492 O O . GLU A 1 22 ? 5.053 -14.709 -2.382 1.00 0.00 22 GLU A O 6
ATOM 8504 N N . PRO A 1 23 ? 6.126 -16.681 -2.195 1.00 0.00 23 PRO A N 6
ATOM 8505 C CA . PRO A 1 23 ? 5.003 -17.382 -1.564 1.00 0.00 23 PRO A CA 6
ATOM 8506 C C . PRO A 1 23 ? 4.739 -16.895 -0.144 1.00 0.00 23 PRO A C 6
ATOM 8507 O O . PRO A 1 23 ? 3.643 -17.069 0.389 1.00 0.00 23 PRO A O 6
ATOM 8518 N N . ARG A 1 24 ? 5.751 -16.284 0.465 1.00 0.00 24 ARG A N 6
ATOM 8519 C CA . ARG A 1 24 ? 5.628 -15.773 1.824 1.00 0.00 24 ARG A CA 6
ATOM 8520 C C . ARG A 1 24 ? 6.059 -14.310 1.896 1.00 0.00 24 ARG A C 6
ATOM 8521 O O . ARG A 1 24 ? 5.866 -13.647 2.914 1.00 0.00 24 ARG A O 6
ATOM 8542 N N . GLN A 1 25 ? 6.642 -13.817 0.808 1.00 0.00 25 GLN A N 6
ATOM 8543 C CA . GLN A 1 25 ? 7.100 -12.434 0.749 1.00 0.00 25 GLN A CA 6
ATOM 8544 C C . GLN A 1 25 ? 6.527 -11.722 -0.472 1.00 0.00 25 GLN A C 6
ATOM 8545 O O . GLN A 1 25 ? 6.191 -12.357 -1.472 1.00 0.00 25 GLN A O 6
ATOM 8559 N N . LEU A 1 26 ? 6.419 -10.401 -0.384 1.00 0.00 26 LEU A N 6
ATOM 8560 C CA . LEU A 1 26 ? 5.886 -9.602 -1.482 1.00 0.00 26 LEU A CA 6
ATOM 8561 C C . LEU A 1 26 ? 6.308 -8.142 -1.348 1.00 0.00 26 LEU A C 6
ATOM 8562 O O . LEU A 1 26 ? 5.974 -7.478 -0.367 1.00 0.00 26 LEU A O 6
ATOM 8578 N N . GLU A 1 27 ? 7.041 -7.650 -2.341 1.00 0.00 27 GLU A N 6
ATOM 8579 C CA . GLU A 1 27 ? 7.506 -6.268 -2.334 1.00 0.00 27 GLU A CA 6
ATOM 8580 C C . GLU A 1 27 ? 6.905 -5.485 -3.498 1.00 0.00 27 GLU A C 6
ATOM 8581 O O . GLU A 1 27 ? 6.616 -6.047 -4.556 1.00 0.00 27 GLU A O 6
ATOM 8593 N N . LEU A 1 28 ? 6.719 -4.185 -3.296 1.00 0.00 28 LEU A N 6
ATOM 8594 C CA . LEU A 1 28 ? 6.153 -3.324 -4.328 1.00 0.00 28 LEU A CA 6
ATOM 8595 C C . LEU A 1 28 ? 6.874 -1.981 -4.373 1.00 0.00 28 LEU A C 6
ATOM 8596 O O . LEU A 1 28 ? 7.430 -1.528 -3.372 1.00 0.00 28 LEU A O 6
ATOM 8612 N N . THR A 1 29 ? 6.860 -1.346 -5.541 1.00 0.00 29 THR A N 6
ATOM 8613 C CA . THR A 1 29 ? 7.512 -0.055 -5.717 1.00 0.00 29 THR A CA 6
ATOM 8614 C C . THR A 1 29 ? 6.682 0.863 -6.608 1.00 0.00 29 THR A C 6
ATOM 8615 O O . THR A 1 29 ? 6.299 0.488 -7.716 1.00 0.00 29 THR A O 6
ATOM 8626 N N . TRP A 1 30 ? 6.409 2.066 -6.117 1.00 0.00 30 TRP A N 6
ATOM 8627 C CA . TRP A 1 30 ? 5.624 3.039 -6.869 1.00 0.00 30 TRP A CA 6
ATOM 8628 C C . TRP A 1 30 ? 6.387 4.350 -7.026 1.00 0.00 30 TRP A C 6
ATOM 8629 O O . TRP A 1 30 ? 6.591 5.079 -6.056 1.00 0.00 30 TRP A O 6
ATOM 8650 N N . ALA A 1 31 ? 6.806 4.643 -8.252 1.00 0.00 31 ALA A N 6
ATOM 8651 C CA . ALA A 1 31 ? 7.544 5.867 -8.535 1.00 0.00 31 ALA A CA 6
ATOM 8652 C C . ALA A 1 31 ? 7.062 6.512 -9.830 1.00 0.00 31 ALA A C 6
ATOM 8653 O O . ALA A 1 31 ? 6.946 5.849 -10.860 1.00 0.00 31 ALA A O 6
ATOM 8660 N N . GLY A 1 32 ? 6.782 7.811 -9.771 1.00 0.00 32 GLY A N 6
ATOM 8661 C CA . GLY A 1 32 ? 6.315 8.523 -10.946 1.00 0.00 32 GLY A CA 6
ATOM 8662 C C . GLY A 1 32 ? 7.381 9.419 -11.543 1.00 0.00 32 GLY A C 6
ATOM 8663 O O . GLY A 1 32 ? 8.170 8.984 -12.382 1.00 0.00 32 GLY A O 6
ATOM 8667 N N . SER A 1 33 ? 7.405 10.676 -11.111 1.00 0.00 33 SER A N 6
ATOM 8668 C CA . SER A 1 33 ? 8.380 11.638 -11.612 1.00 0.00 33 SER A CA 6
ATOM 8669 C C . SER A 1 33 ? 8.908 12.516 -10.481 1.00 0.00 33 SER A C 6
ATOM 8670 O O . SER A 1 33 ? 8.153 13.256 -9.851 1.00 0.00 33 SER A O 6
ATOM 8678 N N . ARG A 1 34 ? 10.210 12.427 -10.231 1.00 0.00 34 ARG A N 6
ATOM 8679 C CA . ARG A 1 34 ? 10.841 13.211 -9.176 1.00 0.00 34 ARG A CA 6
ATOM 8680 C C . ARG A 1 34 ? 10.221 14.603 -9.089 1.00 0.00 34 ARG A C 6
ATOM 8681 O O . ARG A 1 34 ? 9.864 15.214 -10.096 1.00 0.00 34 ARG A O 6
ATOM 8702 N N . PRO A 1 35 ? 10.090 15.117 -7.857 1.00 0.00 35 PRO A N 6
ATOM 8703 C CA . PRO A 1 35 ? 9.514 16.442 -7.609 1.00 0.00 35 PRO A CA 6
ATOM 8704 C C . PRO A 1 35 ? 10.423 17.568 -8.088 1.00 0.00 35 PRO A C 6
ATOM 8705 O O . PRO A 1 35 ? 11.648 17.468 -8.005 1.00 0.00 35 PRO A O 6
ATOM 8716 N N . ARG A 1 36 ? 9.817 18.640 -8.590 1.00 0.00 36 ARG A N 6
ATOM 8717 C CA . ARG A 1 36 ? 10.573 19.784 -9.082 1.00 0.00 36 ARG A CA 6
ATOM 8718 C C . ARG A 1 36 ? 11.242 20.531 -7.932 1.00 0.00 36 ARG A C 6
ATOM 8719 O O . ARG A 1 36 ? 12.434 20.831 -7.983 1.00 0.00 36 ARG A O 6
ATOM 8740 N N . ASN A 1 37 ? 10.466 20.826 -6.894 1.00 0.00 37 ASN A N 6
ATOM 8741 C CA . ASN A 1 37 ? 10.983 21.538 -5.731 1.00 0.00 37 ASN A CA 6
ATOM 8742 C C . ASN A 1 37 ? 11.168 20.589 -4.551 1.00 0.00 37 ASN A C 6
ATOM 8743 O O . ASN A 1 37 ? 10.457 19.595 -4.404 1.00 0.00 37 ASN A O 6
ATOM 8754 N N . PRO A 1 38 ? 12.146 20.903 -3.688 1.00 0.00 38 PRO A N 6
ATOM 8755 C CA . PRO A 1 38 ? 12.447 20.092 -2.504 1.00 0.00 38 PRO A CA 6
ATOM 8756 C C . PRO A 1 38 ? 11.351 20.180 -1.447 1.00 0.00 38 PRO A C 6
ATOM 8757 O O . PRO A 1 38 ? 10.937 19.168 -0.882 1.00 0.00 38 PRO A O 6
ATOM 8768 N N . GLY A 1 39 ? 10.885 21.397 -1.184 1.00 0.00 39 GLY A N 6
ATOM 8769 C CA . GLY A 1 39 ? 9.841 21.594 -0.195 1.00 0.00 39 GLY A CA 6
ATOM 8770 C C . GLY A 1 39 ? 10.069 20.774 1.059 1.00 0.00 39 GLY A C 6
ATOM 8771 O O . GLY A 1 39 ? 11.208 20.550 1.465 1.00 0.00 39 GLY A O 6
ATOM 8775 N N . GLY A 1 40 ? 8.980 20.325 1.677 1.00 0.00 40 GLY A N 6
ATOM 8776 C CA . GLY A 1 40 ? 9.087 19.532 2.887 1.00 0.00 40 GLY A CA 6
ATOM 8777 C C . GLY A 1 40 ? 9.108 18.043 2.604 1.00 0.00 40 GLY A C 6
ATOM 8778 O O . GLY A 1 40 ? 9.474 17.617 1.510 1.00 0.00 40 GLY A O 6
ATOM 8782 N N . ASN A 1 41 ? 8.714 17.249 3.595 1.00 0.00 41 ASN A N 6
ATOM 8783 C CA . ASN A 1 41 ? 8.691 15.798 3.448 1.00 0.00 41 ASN A CA 6
ATOM 8784 C C . ASN A 1 41 ? 7.267 15.297 3.226 1.00 0.00 41 ASN A C 6
ATOM 8785 O O . ASN A 1 41 ? 6.304 15.898 3.705 1.00 0.00 41 ASN A O 6
ATOM 8796 N N . LEU A 1 42 ? 7.141 14.192 2.499 1.00 0.00 42 LEU A N 6
ATOM 8797 C CA . LEU A 1 42 ? 5.835 13.608 2.214 1.00 0.00 42 LEU A CA 6
ATOM 8798 C C . LEU A 1 42 ? 5.773 12.157 2.681 1.00 0.00 42 LEU A C 6
ATOM 8799 O O . LEU A 1 42 ? 6.800 11.544 2.971 1.00 0.00 42 LEU A O 6
ATOM 8815 N N . SER A 1 43 ? 4.562 11.614 2.750 1.00 0.00 43 SER A N 6
ATOM 8816 C CA . SER A 1 43 ? 4.366 10.235 3.183 1.00 0.00 43 SER A CA 6
ATOM 8817 C C . SER A 1 43 ? 3.473 9.480 2.203 1.00 0.00 43 SER A C 6
ATOM 8818 O O . SER A 1 43 ? 3.010 10.040 1.209 1.00 0.00 43 SER A O 6
ATOM 8826 N N . TYR A 1 44 ? 3.236 8.205 2.491 1.00 0.00 44 TYR A N 6
ATOM 8827 C CA . TYR A 1 44 ? 2.401 7.371 1.635 1.00 0.00 44 TYR A CA 6
ATOM 8828 C C . TYR A 1 44 ? 1.591 6.379 2.464 1.00 0.00 44 TYR A C 6
ATOM 8829 O O . TYR A 1 44 ? 2.118 5.738 3.373 1.00 0.00 44 TYR A O 6
ATOM 8847 N N . GLU A 1 45 ? 0.307 6.258 2.143 1.00 0.00 45 GLU A N 6
ATOM 8848 C CA . GLU A 1 45 ? -0.577 5.345 2.858 1.00 0.00 45 GLU A CA 6
ATOM 8849 C C . GLU A 1 45 ? -0.750 4.040 2.086 1.00 0.00 45 GLU A C 6
ATOM 8850 O O . GLU A 1 45 ? -1.206 4.038 0.942 1.00 0.00 45 GLU A O 6
ATOM 8862 N N . LEU A 1 46 ? -0.382 2.932 2.720 1.00 0.00 46 LEU A N 6
ATOM 8863 C CA . LEU A 1 46 ? -0.495 1.619 2.094 1.00 0.00 46 LEU A CA 6
ATOM 8864 C C . LEU A 1 46 ? -1.633 0.816 2.716 1.00 0.00 46 LEU A C 6
ATOM 8865 O O . LEU A 1 46 ? -1.745 0.722 3.939 1.00 0.00 46 LEU A O 6
ATOM 8881 N N . HIS A 1 47 ? -2.475 0.236 1.866 1.00 0.00 47 HIS A N 6
ATOM 8882 C CA . HIS A 1 47 ? -3.603 -0.563 2.332 1.00 0.00 47 HIS A CA 6
ATOM 8883 C C . HIS A 1 47 ? -3.626 -1.925 1.645 1.00 0.00 47 HIS A C 6
ATOM 8884 O O . HIS A 1 47 ? -3.831 -2.018 0.435 1.00 0.00 47 HIS A O 6
ATOM 8899 N N . VAL A 1 48 ? -3.412 -2.979 2.426 1.00 0.00 48 VAL A N 6
ATOM 8900 C CA . VAL A 1 48 ? -3.408 -4.336 1.893 1.00 0.00 48 VAL A CA 6
ATOM 8901 C C . VAL A 1 48 ? -4.617 -5.124 2.385 1.00 0.00 48 VAL A C 6
ATOM 8902 O O . VAL A 1 48 ? -4.781 -5.343 3.586 1.00 0.00 48 VAL A O 6
ATOM 8915 N N . LEU A 1 49 ? -5.460 -5.548 1.451 1.00 0.00 49 LEU A N 6
ATOM 8916 C CA . LEU A 1 49 ? -6.655 -6.313 1.790 1.00 0.00 49 LEU A CA 6
ATOM 8917 C C . LEU A 1 49 ? -6.498 -7.776 1.388 1.00 0.00 49 LEU A C 6
ATOM 8918 O O . LEU A 1 49 ? -6.054 -8.082 0.282 1.00 0.00 49 LEU A O 6
ATOM 8934 N N . ASN A 1 50 ? -6.867 -8.676 2.293 1.00 0.00 50 ASN A N 6
ATOM 8935 C CA . ASN A 1 50 ? -6.768 -10.108 2.032 1.00 0.00 50 ASN A CA 6
ATOM 8936 C C . ASN A 1 50 ? -8.149 -10.716 1.804 1.00 0.00 50 ASN A C 6
ATOM 8937 O O . ASN A 1 50 ? -9.168 -10.054 1.995 1.00 0.00 50 ASN A O 6
ATOM 8948 N N . GLN A 1 51 ? -8.172 -11.980 1.394 1.00 0.00 51 GLN A N 6
ATOM 8949 C CA . GLN A 1 51 ? -9.427 -12.677 1.140 1.00 0.00 51 GLN A CA 6
ATOM 8950 C C . GLN A 1 51 ? -10.468 -12.327 2.198 1.00 0.00 51 GLN A C 6
ATOM 8951 O O . GLN A 1 51 ? -11.391 -11.553 1.943 1.00 0.00 51 GLN A O 6
ATOM 8965 N N . ASP A 1 52 ? -10.313 -12.902 3.386 1.00 0.00 52 ASP A N 6
ATOM 8966 C CA . ASP A 1 52 ? -11.240 -12.650 4.484 1.00 0.00 52 ASP A CA 6
ATOM 8967 C C . ASP A 1 52 ? -10.584 -11.793 5.562 1.00 0.00 52 ASP A C 6
ATOM 8968 O O . ASP A 1 52 ? -10.845 -11.970 6.752 1.00 0.00 52 ASP A O 6
ATOM 8977 N N . GLU A 1 53 ? -9.731 -10.866 5.138 1.00 0.00 53 GLU A N 6
ATOM 8978 C CA . GLU A 1 53 ? -9.037 -9.984 6.068 1.00 0.00 53 GLU A CA 6
ATOM 8979 C C . GLU A 1 53 ? -8.684 -8.658 5.400 1.00 0.00 53 GLU A C 6
ATOM 8980 O O . GLU A 1 53 ? -8.699 -8.546 4.175 1.00 0.00 53 GLU A O 6
ATOM 8992 N N . GLU A 1 54 ? -8.367 -7.657 6.216 1.00 0.00 54 GLU A N 6
ATOM 8993 C CA . GLU A 1 54 ? -8.012 -6.339 5.704 1.00 0.00 54 GLU A CA 6
ATOM 8994 C C . GLU A 1 54 ? -7.090 -5.608 6.676 1.00 0.00 54 GLU A C 6
ATOM 8995 O O . GLU A 1 54 ? -7.404 -5.466 7.858 1.00 0.00 54 GLU A O 6
ATOM 9007 N N . TRP A 1 55 ? -5.952 -5.148 6.170 1.00 0.00 55 TRP A N 6
ATOM 9008 C CA . TRP A 1 55 ? -4.983 -4.432 6.993 1.00 0.00 55 TRP A CA 6
ATOM 9009 C C . TRP A 1 55 ? -4.239 -3.386 6.171 1.00 0.00 55 TRP A C 6
ATOM 9010 O O . TRP A 1 55 ? -3.892 -3.622 5.013 1.00 0.00 55 TRP A O 6
ATOM 9031 N N . HIS A 1 56 ? -3.995 -2.228 6.777 1.00 0.00 56 HIS A N 6
ATOM 9032 C CA . HIS A 1 56 ? -3.291 -1.145 6.100 1.00 0.00 56 HIS A CA 6
ATOM 9033 C C . HIS A 1 56 ? -2.156 -0.609 6.969 1.00 0.00 56 HIS A C 6
ATOM 9034 O O . HIS A 1 56 ? -2.249 -0.611 8.196 1.00 0.00 56 HIS A O 6
ATOM 9049 N N . GLN A 1 57 ? -1.089 -0.151 6.323 1.00 0.00 57 GLN A N 6
ATOM 9050 C CA . GLN A 1 57 ? 0.063 0.386 7.038 1.00 0.00 57 GLN A CA 6
ATOM 9051 C C . GLN A 1 57 ? 0.667 1.568 6.287 1.00 0.00 57 GLN A C 6
ATOM 9052 O O . GLN A 1 57 ? 0.963 1.474 5.096 1.00 0.00 57 GLN A O 6
ATOM 9066 N N . MET A 1 58 ? 0.846 2.681 6.991 1.00 0.00 58 MET A N 6
ATOM 9067 C CA . MET A 1 58 ? 1.416 3.882 6.390 1.00 0.00 58 MET A CA 6
ATOM 9068 C C . MET A 1 58 ? 2.931 3.759 6.260 1.00 0.00 58 MET A C 6
ATOM 9069 O O . MET A 1 58 ? 3.626 3.475 7.235 1.00 0.00 58 MET A O 6
ATOM 9083 N N . VAL A 1 59 ? 3.435 3.973 5.049 1.00 0.00 59 VAL A N 6
ATOM 9084 C CA . VAL A 1 59 ? 4.868 3.887 4.792 1.00 0.00 59 VAL A CA 6
ATOM 9085 C C . VAL A 1 59 ? 5.421 5.223 4.309 1.00 0.00 59 VAL A C 6
ATOM 9086 O O . VAL A 1 59 ? 4.808 5.899 3.481 1.00 0.00 59 VAL A O 6
ATOM 9099 N N . LEU A 1 60 ? 6.583 5.599 4.831 1.00 0.00 60 LEU A N 6
ATOM 9100 C CA . LEU A 1 60 ? 7.221 6.856 4.452 1.00 0.00 60 LEU A CA 6
ATOM 9101 C C . LEU A 1 60 ? 7.952 6.716 3.121 1.00 0.00 60 LEU A C 6
ATOM 9102 O O . LEU A 1 60 ? 8.061 7.676 2.359 1.00 0.00 60 LEU A O 6
ATOM 9118 N N . GLU A 1 61 ? 8.449 5.514 2.847 1.00 0.00 61 GLU A N 6
ATOM 9119 C CA . GLU A 1 61 ? 9.168 5.249 1.607 1.00 0.00 61 GLU A CA 6
ATOM 9120 C C . GLU A 1 61 ? 8.209 4.805 0.506 1.00 0.00 61 GLU A C 6
ATOM 9121 O O . GLU A 1 61 ? 7.167 4.200 0.762 1.00 0.00 61 GLU A O 6
ATOM 9133 N N . PRO A 1 62 ? 8.567 5.111 -0.750 1.00 0.00 62 PRO A N 6
ATOM 9134 C CA . PRO A 1 62 ? 7.752 4.753 -1.915 1.00 0.00 62 PRO A CA 6
ATOM 9135 C C . PRO A 1 62 ? 7.747 3.252 -2.179 1.00 0.00 62 PRO A C 6
ATOM 9136 O O . PRO A 1 62 ? 7.161 2.786 -3.157 1.00 0.00 62 PRO A O 6
ATOM 9147 N N . ARG A 1 63 ? 8.402 2.499 -1.301 1.00 0.00 63 ARG A N 6
ATOM 9148 C CA . ARG A 1 63 ? 8.473 1.049 -1.441 1.00 0.00 63 ARG A CA 6
ATOM 9149 C C . ARG A 1 63 ? 8.179 0.360 -0.112 1.00 0.00 63 ARG A C 6
ATOM 9150 O O . ARG A 1 63 ? 8.806 0.656 0.906 1.00 0.00 63 ARG A O 6
ATOM 9171 N N . VAL A 1 64 ? 7.219 -0.560 -0.128 1.00 0.00 64 VAL A N 6
ATOM 9172 C CA . VAL A 1 64 ? 6.842 -1.292 1.075 1.00 0.00 64 VAL A CA 6
ATOM 9173 C C . VAL A 1 64 ? 7.318 -2.738 1.011 1.00 0.00 64 VAL A C 6
ATOM 9174 O O . VAL A 1 64 ? 7.490 -3.300 -0.072 1.00 0.00 64 VAL A O 6
ATOM 9187 N N . LEU A 1 65 ? 7.530 -3.338 2.178 1.00 0.00 65 LEU A N 6
ATOM 9188 C CA . LEU A 1 65 ? 7.987 -4.721 2.255 1.00 0.00 65 LEU A CA 6
ATOM 9189 C C . LEU A 1 65 ? 7.003 -5.576 3.048 1.00 0.00 65 LEU A C 6
ATOM 9190 O O . LEU A 1 65 ? 6.835 -5.390 4.254 1.00 0.00 65 LEU A O 6
ATOM 9206 N N . LEU A 1 66 ? 6.357 -6.514 2.365 1.00 0.00 66 LEU A N 6
ATOM 9207 C CA . LEU A 1 66 ? 5.391 -7.400 3.006 1.00 0.00 66 LEU A CA 6
ATOM 9208 C C . LEU A 1 66 ? 5.973 -8.798 3.189 1.00 0.00 66 LEU A C 6
ATOM 9209 O O . LEU A 1 66 ? 6.558 -9.365 2.265 1.00 0.00 66 LEU A O 6
ATOM 9225 N N . THR A 1 67 ? 5.807 -9.350 4.387 1.00 0.00 67 THR A N 6
ATOM 9226 C CA . THR A 1 67 ? 6.314 -10.682 4.691 1.00 0.00 67 THR A CA 6
ATOM 9227 C C . THR A 1 67 ? 5.281 -11.503 5.454 1.00 0.00 67 THR A C 6
ATOM 9228 O O . THR A 1 67 ? 4.204 -11.008 5.789 1.00 0.00 67 THR A O 6
ATOM 9239 N N . LYS A 1 68 ? 5.614 -12.760 5.726 1.00 0.00 68 LYS A N 6
ATOM 9240 C CA . LYS A 1 68 ? 4.716 -13.650 6.452 1.00 0.00 68 LYS A CA 6
ATOM 9241 C C . LYS A 1 68 ? 3.389 -13.801 5.716 1.00 0.00 68 LYS A C 6
ATOM 9242 O O . LYS A 1 68 ? 2.318 -13.679 6.314 1.00 0.00 68 LYS A O 6
ATOM 9261 N N . LEU A 1 69 ? 3.464 -14.068 4.417 1.00 0.00 69 LEU A N 6
ATOM 9262 C CA . LEU A 1 69 ? 2.268 -14.238 3.600 1.00 0.00 69 LEU A CA 6
ATOM 9263 C C . LEU A 1 69 ? 2.027 -15.711 3.286 1.00 0.00 69 LEU A C 6
ATOM 9264 O O . LEU A 1 69 ? 2.886 -16.556 3.535 1.00 0.00 69 LEU A O 6
ATOM 9280 N N . GLN A 1 70 ? 0.854 -16.009 2.737 1.00 0.00 70 GLN A N 6
ATOM 9281 C CA . GLN A 1 70 ? 0.501 -17.380 2.389 1.00 0.00 70 GLN A CA 6
ATOM 9282 C C . GLN A 1 70 ? 0.695 -17.630 0.897 1.00 0.00 70 GLN A C 6
ATOM 9283 O O . GLN A 1 70 ? 0.376 -16.789 0.055 1.00 0.00 70 GLN A O 6
ATOM 9297 N N . PRO A 1 71 ? 1.231 -18.812 0.559 1.00 0.00 71 PRO A N 6
ATOM 9298 C CA . PRO A 1 71 ? 1.479 -19.199 -0.833 1.00 0.00 71 PRO A CA 6
ATOM 9299 C C . PRO A 1 71 ? 0.188 -19.454 -1.603 1.00 0.00 71 PRO A C 6
ATOM 9300 O O . PRO A 1 71 ? -0.816 -19.875 -1.029 1.00 0.00 71 PRO A O 6
ATOM 9311 N N . ASP A 1 72 ? 0.221 -19.196 -2.906 1.00 0.00 72 ASP A N 6
ATOM 9312 C CA . ASP A 1 72 ? -0.947 -19.399 -3.756 1.00 0.00 72 ASP A CA 6
ATOM 9313 C C . ASP A 1 72 ? -2.154 -18.643 -3.209 1.00 0.00 72 ASP A C 6
ATOM 9314 O O . ASP A 1 72 ? -3.255 -19.189 -3.122 1.00 0.00 72 ASP A O 6
ATOM 9323 N N . THR A 1 73 ? -1.941 -17.384 -2.839 1.00 0.00 73 THR A N 6
ATOM 9324 C CA . THR A 1 73 ? -3.010 -16.555 -2.299 1.00 0.00 73 THR A CA 6
ATOM 9325 C C . THR A 1 73 ? -3.010 -15.172 -2.939 1.00 0.00 73 THR A C 6
ATOM 9326 O O . THR A 1 73 ? -1.953 -14.601 -3.212 1.00 0.00 73 THR A O 6
ATOM 9337 N N . THR A 1 74 ? -4.203 -14.635 -3.178 1.00 0.00 74 THR A N 6
ATOM 9338 C CA . THR A 1 74 ? -4.341 -13.318 -3.787 1.00 0.00 74 THR A CA 6
ATOM 9339 C C . THR A 1 74 ? -4.322 -12.219 -2.731 1.00 0.00 74 THR A C 6
ATOM 9340 O O . THR A 1 74 ? -5.056 -12.280 -1.745 1.00 0.00 74 THR A O 6
ATOM 9351 N N . TYR A 1 75 ? -3.480 -11.215 -2.945 1.00 0.00 75 TYR A N 6
ATOM 9352 C CA . TYR A 1 75 ? -3.364 -10.102 -2.010 1.00 0.00 75 TYR A CA 6
ATOM 9353 C C . TYR A 1 75 ? -3.542 -8.767 -2.727 1.00 0.00 75 TYR A C 6
ATOM 9354 O O . TYR A 1 75 ? -2.821 -8.459 -3.677 1.00 0.00 75 TYR A O 6
ATOM 9372 N N . ILE A 1 76 ? -4.507 -7.979 -2.265 1.00 0.00 76 ILE A N 6
ATOM 9373 C CA . ILE A 1 76 ? -4.780 -6.677 -2.860 1.00 0.00 76 ILE A CA 6
ATOM 9374 C C . ILE A 1 76 ? -3.986 -5.577 -2.163 1.00 0.00 76 ILE A C 6
ATOM 9375 O O . ILE A 1 76 ? -3.930 -5.521 -0.935 1.00 0.00 76 ILE A O 6
ATOM 9391 N N . VAL A 1 77 ? -3.376 -4.702 -2.956 1.00 0.00 77 VAL A N 6
ATOM 9392 C CA . VAL A 1 77 ? -2.588 -3.601 -2.415 1.00 0.00 77 VAL A CA 6
ATOM 9393 C C . VAL A 1 77 ? -2.880 -2.300 -3.155 1.00 0.00 77 VAL A C 6
ATOM 9394 O O . VAL A 1 77 ? -3.060 -2.294 -4.373 1.00 0.00 77 VAL A O 6
ATOM 9407 N N . ARG A 1 78 ? -2.927 -1.200 -2.411 1.00 0.00 78 ARG A N 6
ATOM 9408 C CA . ARG A 1 78 ? -3.199 0.107 -2.996 1.00 0.00 78 ARG A CA 6
ATOM 9409 C C . ARG A 1 78 ? -2.460 1.206 -2.238 1.00 0.00 78 ARG A C 6
ATOM 9410 O O . ARG A 1 78 ? -2.647 1.378 -1.034 1.00 0.00 78 ARG A O 6
ATOM 9431 N N . VAL A 1 79 ? -1.619 1.948 -2.952 1.00 0.00 79 VAL A N 6
ATOM 9432 C CA . VAL A 1 79 ? -0.853 3.031 -2.348 1.00 0.00 79 VAL A CA 6
ATOM 9433 C C . VAL A 1 79 ? -1.197 4.372 -2.987 1.00 0.00 79 VAL A C 6
ATOM 9434 O O . VAL A 1 79 ? -1.543 4.438 -4.167 1.00 0.00 79 VAL A O 6
ATOM 9447 N N . ARG A 1 80 ? -1.100 5.439 -2.200 1.00 0.00 80 ARG A N 6
ATOM 9448 C CA . ARG A 1 80 ? -1.402 6.779 -2.689 1.00 0.00 80 ARG A CA 6
ATOM 9449 C C . ARG A 1 80 ? -0.609 7.830 -1.919 1.00 0.00 80 ARG A C 6
ATOM 9450 O O . ARG A 1 80 ? -0.359 7.682 -0.722 1.00 0.00 80 ARG A O 6
ATOM 9471 N N . THR A 1 81 ? -0.214 8.893 -2.613 1.00 0.00 81 THR A N 6
ATOM 9472 C CA . THR A 1 81 ? 0.552 9.968 -1.996 1.00 0.00 81 THR A CA 6
ATOM 9473 C C . THR A 1 81 ? -0.229 10.617 -0.859 1.00 0.00 81 THR A C 6
ATOM 9474 O O . THR A 1 81 ? -1.196 11.344 -1.093 1.00 0.00 81 THR A O 6
ATOM 9485 N N . LEU A 1 82 ? 0.195 10.351 0.371 1.00 0.00 82 LEU A N 6
ATOM 9486 C CA . LEU A 1 82 ? -0.465 10.911 1.546 1.00 0.00 82 LEU A CA 6
ATOM 9487 C C . LEU A 1 82 ? 0.032 12.325 1.828 1.00 0.00 82 LEU A C 6
ATOM 9488 O O . LEU A 1 82 ? 1.231 12.552 1.993 1.00 0.00 82 LEU A O 6
ATOM 9504 N N . THR A 1 83 ? -0.897 13.274 1.883 1.00 0.00 83 THR A N 6
ATOM 9505 C CA . THR A 1 83 ? -0.554 14.666 2.146 1.00 0.00 83 THR A CA 6
ATOM 9506 C C . THR A 1 83 ? -1.366 15.222 3.311 1.00 0.00 83 THR A C 6
ATOM 9507 O O . THR A 1 83 ? -2.486 14.788 3.581 1.00 0.00 83 THR A O 6
ATOM 9518 N N . PRO A 1 84 ? -0.790 16.205 4.018 1.00 0.00 84 PRO A N 6
ATOM 9519 C CA . PRO A 1 84 ? -1.443 16.842 5.165 1.00 0.00 84 PRO A CA 6
ATOM 9520 C C . PRO A 1 84 ? -2.632 17.703 4.751 1.00 0.00 84 PRO A C 6
ATOM 9521 O O . PRO A 1 84 ? -3.655 17.738 5.435 1.00 0.00 84 PRO A O 6
ATOM 9532 N N . LEU A 1 85 ? -2.490 18.397 3.626 1.00 0.00 85 LEU A N 6
ATOM 9533 C CA . LEU A 1 85 ? -3.553 19.258 3.120 1.00 0.00 85 LEU A CA 6
ATOM 9534 C C . LEU A 1 85 ? -3.910 18.894 1.682 1.00 0.00 85 LEU A C 6
ATOM 9535 O O . LEU A 1 85 ? -3.305 19.395 0.736 1.00 0.00 85 LEU A O 6
ATOM 9551 N N . GLY A 1 86 ? -4.900 18.020 1.527 1.00 0.00 86 GLY A N 6
ATOM 9552 C CA . GLY A 1 86 ? -5.322 17.605 0.202 1.00 0.00 86 GLY A CA 6
ATOM 9553 C C . GLY A 1 86 ? -4.688 16.296 -0.226 1.00 0.00 86 GLY A C 6
ATOM 9554 O O . GLY A 1 86 ? -3.861 16.251 -1.137 1.00 0.00 86 GLY A O 6
ATOM 9558 N N . PRO A 1 87 ? -5.077 15.200 0.442 1.00 0.00 87 PRO A N 6
ATOM 9559 C CA . PRO A 1 87 ? -4.552 13.864 0.144 1.00 0.00 87 PRO A CA 6
ATOM 9560 C C . PRO A 1 87 ? -5.039 13.337 -1.202 1.00 0.00 87 PRO A C 6
ATOM 9561 O O . PRO A 1 87 ? -6.178 13.581 -1.599 1.00 0.00 87 PRO A O 6
ATOM 9572 N N . GLY A 1 88 ? -4.169 12.612 -1.898 1.00 0.00 88 GLY A N 6
ATOM 9573 C CA . GLY A 1 88 ? -4.530 12.061 -3.192 1.00 0.00 88 GLY A CA 6
ATOM 9574 C C . GLY A 1 88 ? -5.441 10.855 -3.074 1.00 0.00 88 GLY A C 6
ATOM 9575 O O . GLY A 1 88 ? -5.560 10.241 -2.014 1.00 0.00 88 GLY A O 6
ATOM 9579 N N . PRO A 1 89 ? -6.106 10.501 -4.184 1.00 0.00 89 PRO A N 6
ATOM 9580 C CA . PRO A 1 89 ? -7.024 9.359 -4.226 1.00 0.00 89 PRO A CA 6
ATOM 9581 C C . PRO A 1 89 ? -6.294 8.024 -4.120 1.00 0.00 89 PRO A C 6
ATOM 9582 O O . PRO A 1 89 ? -5.138 7.903 -4.527 1.00 0.00 89 PRO A O 6
ATOM 9593 N N . PHE A 1 90 ? -6.976 7.025 -3.570 1.00 0.00 90 PHE A N 6
ATOM 9594 C CA . PHE A 1 90 ? -6.391 5.698 -3.410 1.00 0.00 90 PHE A CA 6
ATOM 9595 C C . PHE A 1 90 ? -6.311 4.973 -4.750 1.00 0.00 90 PHE A C 6
ATOM 9596 O O . PHE A 1 90 ? -7.251 5.010 -5.545 1.00 0.00 90 PHE A O 6
ATOM 9613 N N . SER A 1 91 ? -5.183 4.315 -4.993 1.00 0.00 91 SER A N 6
ATOM 9614 C CA . SER A 1 91 ? -4.977 3.585 -6.239 1.00 0.00 91 SER A CA 6
ATOM 9615 C C . SER A 1 91 ? -6.015 2.477 -6.397 1.00 0.00 91 SER A C 6
ATOM 9616 O O . SER A 1 91 ? -6.616 2.012 -5.428 1.00 0.00 91 SER A O 6
ATOM 9624 N N . PRO A 1 92 ? -6.231 2.044 -7.648 1.00 0.00 92 PRO A N 6
ATOM 9625 C CA . PRO A 1 92 ? -7.196 0.987 -7.964 1.00 0.00 92 PRO A CA 6
ATOM 9626 C C . PRO A 1 92 ? -6.740 -0.381 -7.465 1.00 0.00 92 PRO A C 6
ATOM 9627 O O . PRO A 1 92 ? -5.583 -0.762 -7.640 1.00 0.00 92 PRO A O 6
ATOM 9638 N N . ASP A 1 93 ? -7.658 -1.114 -6.844 1.00 0.00 93 ASP A N 6
ATOM 9639 C CA . ASP A 1 93 ? -7.351 -2.440 -6.321 1.00 0.00 93 ASP A CA 6
ATOM 9640 C C . ASP A 1 93 ? -6.532 -3.244 -7.326 1.00 0.00 93 ASP A C 6
ATOM 9641 O O . ASP A 1 93 ? -6.995 -3.535 -8.429 1.00 0.00 93 ASP A O 6
ATOM 9650 N N . HIS A 1 94 ? -5.311 -3.600 -6.937 1.00 0.00 94 HIS A N 6
ATOM 9651 C CA . HIS A 1 94 ? -4.427 -4.371 -7.804 1.00 0.00 94 HIS A CA 6
ATOM 9652 C C . HIS A 1 94 ? -4.453 -5.850 -7.430 1.00 0.00 94 HIS A C 6
ATOM 9653 O O . HIS A 1 94 ? -4.005 -6.234 -6.350 1.00 0.00 94 HIS A O 6
ATOM 9668 N N . GLU A 1 95 ? -4.980 -6.674 -8.330 1.00 0.00 95 GLU A N 6
ATOM 9669 C CA . GLU A 1 95 ? -5.065 -8.110 -8.093 1.00 0.00 95 GLU A CA 6
ATOM 9670 C C . GLU A 1 95 ? -3.697 -8.769 -8.246 1.00 0.00 95 GLU A C 6
ATOM 9671 O O . GLU A 1 95 ? -3.174 -8.887 -9.355 1.00 0.00 95 GLU A O 6
ATOM 9683 N N . PHE A 1 96 ? -3.123 -9.195 -7.126 1.00 0.00 96 PHE A N 6
ATOM 9684 C CA . PHE A 1 96 ? -1.816 -9.841 -7.135 1.00 0.00 96 PHE A CA 6
ATOM 9685 C C . PHE A 1 96 ? -1.912 -11.273 -6.617 1.00 0.00 96 PHE A C 6
ATOM 9686 O O . PHE A 1 96 ? -2.866 -11.631 -5.927 1.00 0.00 96 PHE A O 6
ATOM 9703 N N . ARG A 1 97 ? -0.918 -12.087 -6.957 1.00 0.00 97 ARG A N 6
ATOM 9704 C CA . ARG A 1 97 ? -0.891 -13.480 -6.528 1.00 0.00 97 ARG A CA 6
ATOM 9705 C C . ARG A 1 97 ? 0.517 -13.894 -6.113 1.00 0.00 97 ARG A C 6
ATOM 9706 O O . ARG A 1 97 ? 1.499 -13.540 -6.767 1.00 0.00 97 ARG A O 6
ATOM 9727 N N . THR A 1 98 ? 0.610 -14.647 -5.022 1.00 0.00 98 THR A N 6
ATOM 9728 C CA . THR A 1 98 ? 1.897 -15.109 -4.518 1.00 0.00 98 THR A CA 6
ATOM 9729 C C . THR A 1 98 ? 2.344 -16.379 -5.233 1.00 0.00 98 THR A C 6
ATOM 9730 O O . THR A 1 98 ? 1.518 -17.169 -5.688 1.00 0.00 98 THR A O 6
ATOM 9741 N N . SER A 1 99 ? 3.656 -16.569 -5.327 1.00 0.00 99 SER A N 6
ATOM 9742 C CA . SER A 1 99 ? 4.213 -17.743 -5.989 1.00 0.00 99 SER A CA 6
ATOM 9743 C C . SER A 1 99 ? 3.609 -19.024 -5.423 1.00 0.00 99 SER A C 6
ATOM 9744 O O . SER A 1 99 ? 3.348 -19.141 -4.225 1.00 0.00 99 SER A O 6
ATOM 9752 N N . PRO A 1 100 ? 3.381 -20.010 -6.303 1.00 0.00 100 PRO A N 6
ATOM 9753 C CA . PRO A 1 100 ? 2.805 -21.301 -5.915 1.00 0.00 100 PRO A CA 6
ATOM 9754 C C . PRO A 1 100 ? 3.769 -22.137 -5.080 1.00 0.00 100 PRO A C 6
ATOM 9755 O O . PRO A 1 100 ? 4.984 -22.107 -5.275 1.00 0.00 100 PRO A O 6
ATOM 9766 N N . PRO A 1 101 ? 3.217 -22.903 -4.128 1.00 0.00 101 PRO A N 6
ATOM 9767 C CA . PRO A 1 101 ? 4.010 -23.763 -3.245 1.00 0.00 101 PRO A CA 6
ATOM 9768 C C . PRO A 1 101 ? 4.617 -24.950 -3.984 1.00 0.00 101 PRO A C 6
ATOM 9769 O O . PRO A 1 101 ? 5.816 -25.209 -3.884 1.00 0.00 101 PRO A O 6
ATOM 9780 N N . SER A 1 102 ? 3.782 -25.669 -4.728 1.00 0.00 102 SER A N 6
ATOM 9781 C CA . SER A 1 102 ? 4.236 -26.831 -5.482 1.00 0.00 102 SER A CA 6
ATOM 9782 C C . SER A 1 102 ? 4.376 -26.497 -6.964 1.00 0.00 102 SER A C 6
ATOM 9783 O O . SER A 1 102 ? 3.813 -25.514 -7.446 1.00 0.00 102 SER A O 6
ATOM 9791 N N . GLY A 1 103 ? 5.132 -27.322 -7.682 1.00 0.00 103 GLY A N 6
ATOM 9792 C CA . GLY A 1 103 ? 5.333 -27.097 -9.102 1.00 0.00 103 GLY A CA 6
ATOM 9793 C C . GLY A 1 103 ? 6.425 -27.976 -9.678 1.00 0.00 103 GLY A C 6
ATOM 9794 O O . GLY A 1 103 ? 6.161 -28.954 -10.378 1.00 0.00 103 GLY A O 6
ATOM 9798 N N . PRO A 1 104 ? 7.687 -27.627 -9.386 1.00 0.00 104 PRO A N 6
ATOM 9799 C CA . PRO A 1 104 ? 8.849 -28.377 -9.871 1.00 0.00 104 PRO A CA 6
ATOM 9800 C C . PRO A 1 104 ? 8.971 -29.747 -9.212 1.00 0.00 104 PRO A C 6
ATOM 9801 O O . PRO A 1 104 ? 9.857 -30.532 -9.551 1.00 0.00 104 PRO A O 6
ATOM 9812 N N . SER A 1 105 ? 8.077 -30.027 -8.270 1.00 0.00 105 SER A N 6
ATOM 9813 C CA . SER A 1 105 ? 8.087 -31.301 -7.561 1.00 0.00 105 SER A CA 6
ATOM 9814 C C . SER A 1 105 ? 7.522 -32.415 -8.437 1.00 0.00 105 SER A C 6
ATOM 9815 O O . SER A 1 105 ? 6.386 -32.337 -8.904 1.00 0.00 105 SER A O 6
ATOM 9823 N N . SER A 1 106 ? 8.325 -33.451 -8.656 1.00 0.00 106 SER A N 6
ATOM 9824 C CA . SER A 1 106 ? 7.908 -34.580 -9.480 1.00 0.00 106 SER A CA 6
ATOM 9825 C C . SER A 1 106 ? 6.442 -34.923 -9.230 1.00 0.00 106 SER A C 6
ATOM 9826 O O . SER A 1 106 ? 6.022 -35.109 -8.089 1.00 0.00 106 SER A O 6
ATOM 9834 N N . GLY A 1 107 ? 5.668 -35.004 -10.308 1.00 0.00 107 GLY A N 6
ATOM 9835 C CA . GLY A 1 107 ? 4.258 -35.323 -10.187 1.00 0.00 107 GLY A CA 6
ATOM 9836 C C . GLY A 1 107 ? 3.474 -34.974 -11.436 1.00 0.00 107 GLY A C 6
ATOM 9837 O O . GLY A 1 107 ? 3.164 -33.807 -11.677 1.00 0.00 107 GLY A O 6
ATOM 9841 N N . GLY A 1 1 ? 2.336 5.106 -31.131 1.00 0.00 1 GLY A N 7
ATOM 9842 C CA . GLY A 1 1 ? 1.219 6.026 -31.027 1.00 0.00 1 GLY A CA 7
ATOM 9843 C C . GLY A 1 1 ? 0.062 5.446 -30.237 1.00 0.00 1 GLY A C 7
ATOM 9844 O O . GLY A 1 1 ? -0.185 5.847 -29.100 1.00 0.00 1 GLY A O 7
ATOM 9848 N N . SER A 1 2 ? -0.650 4.500 -30.842 1.00 0.00 2 SER A N 7
ATOM 9849 C CA . SER A 1 2 ? -1.790 3.867 -30.190 1.00 0.00 2 SER A CA 7
ATOM 9850 C C . SER A 1 2 ? -1.455 3.496 -28.748 1.00 0.00 2 SER A C 7
ATOM 9851 O O . SER A 1 2 ? -0.349 3.043 -28.453 1.00 0.00 2 SER A O 7
ATOM 9859 N N . SER A 1 3 ? -2.419 3.693 -27.854 1.00 0.00 3 SER A N 7
ATOM 9860 C CA . SER A 1 3 ? -2.226 3.384 -26.442 1.00 0.00 3 SER A CA 7
ATOM 9861 C C . SER A 1 3 ? -1.490 2.059 -26.272 1.00 0.00 3 SER A C 7
ATOM 9862 O O . SER A 1 3 ? -0.442 1.996 -25.630 1.00 0.00 3 SER A O 7
ATOM 9870 N N . GLY A 1 4 ? -2.047 1.000 -26.852 1.00 0.00 4 GLY A N 7
ATOM 9871 C CA . GLY A 1 4 ? -1.431 -0.310 -26.753 1.00 0.00 4 GLY A CA 7
ATOM 9872 C C . GLY A 1 4 ? -1.470 -0.864 -25.343 1.00 0.00 4 GLY A C 7
ATOM 9873 O O . GLY A 1 4 ? -2.533 -0.932 -24.725 1.00 0.00 4 GLY A O 7
ATOM 9877 N N . SER A 1 5 ? -0.309 -1.263 -24.833 1.00 0.00 5 SER A N 7
ATOM 9878 C CA . SER A 1 5 ? -0.216 -1.820 -23.489 1.00 0.00 5 SER A CA 7
ATOM 9879 C C . SER A 1 5 ? 0.636 -0.930 -22.590 1.00 0.00 5 SER A C 7
ATOM 9880 O O . SER A 1 5 ? 1.849 -1.116 -22.483 1.00 0.00 5 SER A O 7
ATOM 9888 N N . SER A 1 6 ? -0.007 0.039 -21.946 1.00 0.00 6 SER A N 7
ATOM 9889 C CA . SER A 1 6 ? 0.692 0.962 -21.058 1.00 0.00 6 SER A CA 7
ATOM 9890 C C . SER A 1 6 ? -0.030 1.080 -19.720 1.00 0.00 6 SER A C 7
ATOM 9891 O O . SER A 1 6 ? -1.221 0.790 -19.617 1.00 0.00 6 SER A O 7
ATOM 9899 N N . GLY A 1 7 ? 0.701 1.509 -18.696 1.00 0.00 7 GLY A N 7
ATOM 9900 C CA . GLY A 1 7 ? 0.115 1.659 -17.377 1.00 0.00 7 GLY A CA 7
ATOM 9901 C C . GLY A 1 7 ? -0.904 2.780 -17.319 1.00 0.00 7 GLY A C 7
ATOM 9902 O O . GLY A 1 7 ? -0.586 3.896 -16.908 1.00 0.00 7 GLY A O 7
ATOM 9906 N N . ALA A 1 8 ? -2.131 2.484 -17.733 1.00 0.00 8 ALA A N 7
ATOM 9907 C CA . ALA A 1 8 ? -3.200 3.476 -17.726 1.00 0.00 8 ALA A CA 7
ATOM 9908 C C . ALA A 1 8 ? -3.702 3.732 -16.309 1.00 0.00 8 ALA A C 7
ATOM 9909 O O . ALA A 1 8 ? -3.922 4.877 -15.917 1.00 0.00 8 ALA A O 7
ATOM 9916 N N . GLU A 1 9 ? -3.881 2.658 -15.546 1.00 0.00 9 GLU A N 7
ATOM 9917 C CA . GLU A 1 9 ? -4.359 2.768 -14.173 1.00 0.00 9 GLU A CA 7
ATOM 9918 C C . GLU A 1 9 ? -3.347 3.507 -13.303 1.00 0.00 9 GLU A C 7
ATOM 9919 O O . GLU A 1 9 ? -2.380 2.918 -12.819 1.00 0.00 9 GLU A O 7
ATOM 9931 N N . SER A 1 10 ? -3.577 4.802 -13.108 1.00 0.00 10 SER A N 7
ATOM 9932 C CA . SER A 1 10 ? -2.684 5.624 -12.300 1.00 0.00 10 SER A CA 7
ATOM 9933 C C . SER A 1 10 ? -3.258 7.024 -12.109 1.00 0.00 10 SER A C 7
ATOM 9934 O O . SER A 1 10 ? -3.815 7.612 -13.037 1.00 0.00 10 SER A O 7
ATOM 9942 N N . LEU A 1 11 ? -3.118 7.554 -10.898 1.00 0.00 11 LEU A N 7
ATOM 9943 C CA . LEU A 1 11 ? -3.623 8.886 -10.583 1.00 0.00 11 LEU A CA 7
ATOM 9944 C C . LEU A 1 11 ? -2.513 9.927 -10.684 1.00 0.00 11 LEU A C 7
ATOM 9945 O O . LEU A 1 11 ? -2.671 10.957 -11.339 1.00 0.00 11 LEU A O 7
ATOM 9961 N N . SER A 1 12 ? -1.388 9.649 -10.032 1.00 0.00 12 SER A N 7
ATOM 9962 C CA . SER A 1 12 ? -0.251 10.562 -10.047 1.00 0.00 12 SER A CA 7
ATOM 9963 C C . SER A 1 12 ? 1.052 9.804 -10.285 1.00 0.00 12 SER A C 7
ATOM 9964 O O . SER A 1 12 ? 2.058 10.054 -9.624 1.00 0.00 12 SER A O 7
ATOM 9972 N N . GLY A 1 13 ? 1.023 8.876 -11.237 1.00 0.00 13 GLY A N 7
ATOM 9973 C CA . GLY A 1 13 ? 2.206 8.095 -11.547 1.00 0.00 13 GLY A CA 7
ATOM 9974 C C . GLY A 1 13 ? 2.512 7.058 -10.483 1.00 0.00 13 GLY A C 7
ATOM 9975 O O . GLY A 1 13 ? 3.670 6.856 -10.118 1.00 0.00 13 GLY A O 7
ATOM 9979 N N . LEU A 1 14 ? 1.471 6.401 -9.984 1.00 0.00 14 LEU A N 7
ATOM 9980 C CA . LEU A 1 14 ? 1.633 5.380 -8.954 1.00 0.00 14 LEU A CA 7
ATOM 9981 C C . LEU A 1 14 ? 1.113 4.031 -9.439 1.00 0.00 14 LEU A C 7
ATOM 9982 O O . LEU A 1 14 ? 0.108 3.525 -8.938 1.00 0.00 14 LEU A O 7
ATOM 9998 N N . SER A 1 15 ? 1.805 3.451 -10.415 1.00 0.00 15 SER A N 7
ATOM 9999 C CA . SER A 1 15 ? 1.412 2.160 -10.968 1.00 0.00 15 SER A CA 7
ATOM 10000 C C . SER A 1 15 ? 2.065 1.017 -10.197 1.00 0.00 15 SER A C 7
ATOM 10001 O O . SER A 1 15 ? 3.133 0.530 -10.573 1.00 0.00 15 SER A O 7
ATOM 10009 N N . LEU A 1 16 ? 1.418 0.594 -9.118 1.00 0.00 16 LEU A N 7
ATOM 10010 C CA . LEU A 1 16 ? 1.935 -0.492 -8.292 1.00 0.00 16 LEU A CA 7
ATOM 10011 C C . LEU A 1 16 ? 2.620 -1.550 -9.152 1.00 0.00 16 LEU A C 7
ATOM 10012 O O . LEU A 1 16 ? 1.960 -2.361 -9.801 1.00 0.00 16 LEU A O 7
ATOM 10028 N N . LYS A 1 17 ? 3.949 -1.537 -9.148 1.00 0.00 17 LYS A N 7
ATOM 10029 C CA . LYS A 1 17 ? 4.726 -2.497 -9.924 1.00 0.00 17 LYS A CA 7
ATOM 10030 C C . LYS A 1 17 ? 5.166 -3.670 -9.054 1.00 0.00 17 LYS A C 7
ATOM 10031 O O . LYS A 1 17 ? 5.609 -3.483 -7.920 1.00 0.00 17 LYS A O 7
ATOM 10050 N N . LEU A 1 18 ? 5.044 -4.878 -9.592 1.00 0.00 18 LEU A N 7
ATOM 10051 C CA . LEU A 1 18 ? 5.432 -6.082 -8.866 1.00 0.00 18 LEU A CA 7
ATOM 10052 C C . LEU A 1 18 ? 6.914 -6.384 -9.063 1.00 0.00 18 LEU A C 7
ATOM 10053 O O . LEU A 1 18 ? 7.312 -6.950 -10.082 1.00 0.00 18 LEU A O 7
ATOM 10069 N N . VAL A 1 19 ? 7.726 -6.006 -8.081 1.00 0.00 19 VAL A N 7
ATOM 10070 C CA . VAL A 1 19 ? 9.164 -6.239 -8.146 1.00 0.00 19 VAL A CA 7
ATOM 10071 C C . VAL A 1 19 ? 9.496 -7.700 -7.865 1.00 0.00 19 VAL A C 7
ATOM 10072 O O . VAL A 1 19 ? 10.042 -8.400 -8.718 1.00 0.00 19 VAL A O 7
ATOM 10085 N N . LYS A 1 20 ? 9.164 -8.156 -6.662 1.00 0.00 20 LYS A N 7
ATOM 10086 C CA . LYS A 1 20 ? 9.425 -9.535 -6.266 1.00 0.00 20 LYS A CA 7
ATOM 10087 C C . LYS A 1 20 ? 8.143 -10.220 -5.803 1.00 0.00 20 LYS A C 7
ATOM 10088 O O . LYS A 1 20 ? 7.400 -9.681 -4.983 1.00 0.00 20 LYS A O 7
ATOM 10107 N N . LYS A 1 21 ? 7.890 -11.413 -6.332 1.00 0.00 21 LYS A N 7
ATOM 10108 C CA . LYS A 1 21 ? 6.700 -12.174 -5.971 1.00 0.00 21 LYS A CA 7
ATOM 10109 C C . LYS A 1 21 ? 7.078 -13.472 -5.265 1.00 0.00 21 LYS A C 7
ATOM 10110 O O . LYS A 1 21 ? 7.387 -14.473 -5.911 1.00 0.00 21 LYS A O 7
ATOM 10129 N N . GLU A 1 22 ? 7.050 -13.448 -3.936 1.00 0.00 22 GLU A N 7
ATOM 10130 C CA . GLU A 1 22 ? 7.389 -14.624 -3.144 1.00 0.00 22 GLU A CA 7
ATOM 10131 C C . GLU A 1 22 ? 6.136 -15.259 -2.547 1.00 0.00 22 GLU A C 7
ATOM 10132 O O . GLU A 1 22 ? 5.109 -14.606 -2.357 1.00 0.00 22 GLU A O 7
ATOM 10144 N N . PRO A 1 23 ? 6.220 -16.563 -2.245 1.00 0.00 23 PRO A N 7
ATOM 10145 C CA . PRO A 1 23 ? 5.102 -17.315 -1.666 1.00 0.00 23 PRO A CA 7
ATOM 10146 C C . PRO A 1 23 ? 4.808 -16.900 -0.229 1.00 0.00 23 PRO A C 7
ATOM 10147 O O . PRO A 1 23 ? 3.692 -17.074 0.262 1.00 0.00 23 PRO A O 7
ATOM 10158 N N . ARG A 1 24 ? 5.815 -16.350 0.442 1.00 0.00 24 ARG A N 7
ATOM 10159 C CA . ARG A 1 24 ? 5.664 -15.911 1.824 1.00 0.00 24 ARG A CA 7
ATOM 10160 C C . ARG A 1 24 ? 6.161 -14.479 1.997 1.00 0.00 24 ARG A C 7
ATOM 10161 O O . ARG A 1 24 ? 6.391 -14.024 3.117 1.00 0.00 24 ARG A O 7
ATOM 10182 N N . GLN A 1 25 ? 6.324 -13.776 0.881 1.00 0.00 25 GLN A N 7
ATOM 10183 C CA . GLN A 1 25 ? 6.795 -12.396 0.911 1.00 0.00 25 GLN A CA 7
ATOM 10184 C C . GLN A 1 25 ? 6.395 -11.657 -0.362 1.00 0.00 25 GLN A C 7
ATOM 10185 O O . GLN A 1 25 ? 6.110 -12.276 -1.388 1.00 0.00 25 GLN A O 7
ATOM 10199 N N . LEU A 1 26 ? 6.375 -10.331 -0.288 1.00 0.00 26 LEU A N 7
ATOM 10200 C CA . LEU A 1 26 ? 6.009 -9.506 -1.435 1.00 0.00 26 LEU A CA 7
ATOM 10201 C C . LEU A 1 26 ? 6.704 -8.150 -1.374 1.00 0.00 26 LEU A C 7
ATOM 10202 O O . LEU A 1 26 ? 6.699 -7.486 -0.338 1.00 0.00 26 LEU A O 7
ATOM 10218 N N . GLU A 1 27 ? 7.297 -7.744 -2.492 1.00 0.00 27 GLU A N 7
ATOM 10219 C CA . GLU A 1 27 ? 7.994 -6.465 -2.565 1.00 0.00 27 GLU A CA 7
ATOM 10220 C C . GLU A 1 27 ? 7.570 -5.684 -3.805 1.00 0.00 27 GLU A C 7
ATOM 10221 O O . GLU A 1 27 ? 7.709 -6.162 -4.932 1.00 0.00 27 GLU A O 7
ATOM 10233 N N . LEU A 1 28 ? 7.051 -4.480 -3.590 1.00 0.00 28 LEU A N 7
ATOM 10234 C CA . LEU A 1 28 ? 6.605 -3.631 -4.689 1.00 0.00 28 LEU A CA 7
ATOM 10235 C C . LEU A 1 28 ? 7.394 -2.327 -4.725 1.00 0.00 28 LEU A C 7
ATOM 10236 O O . LEU A 1 28 ? 8.158 -2.025 -3.807 1.00 0.00 28 LEU A O 7
ATOM 10252 N N . THR A 1 29 ? 7.203 -1.554 -5.790 1.00 0.00 29 THR A N 7
ATOM 10253 C CA . THR A 1 29 ? 7.895 -0.281 -5.945 1.00 0.00 29 THR A CA 7
ATOM 10254 C C . THR A 1 29 ? 7.094 0.678 -6.817 1.00 0.00 29 THR A C 7
ATOM 10255 O O . THR A 1 29 ? 6.865 0.414 -7.997 1.00 0.00 29 THR A O 7
ATOM 10266 N N . TRP A 1 30 ? 6.672 1.792 -6.230 1.00 0.00 30 TRP A N 7
ATOM 10267 C CA . TRP A 1 30 ? 5.896 2.791 -6.955 1.00 0.00 30 TRP A CA 7
ATOM 10268 C C . TRP A 1 30 ? 6.632 4.125 -6.999 1.00 0.00 30 TRP A C 7
ATOM 10269 O O . TRP A 1 30 ? 6.742 4.818 -5.988 1.00 0.00 30 TRP A O 7
ATOM 10290 N N . ALA A 1 31 ? 7.136 4.480 -8.177 1.00 0.00 31 ALA A N 7
ATOM 10291 C CA . ALA A 1 31 ? 7.860 5.733 -8.352 1.00 0.00 31 ALA A CA 7
ATOM 10292 C C . ALA A 1 31 ? 7.267 6.555 -9.491 1.00 0.00 31 ALA A C 7
ATOM 10293 O O . ALA A 1 31 ? 6.916 7.720 -9.311 1.00 0.00 31 ALA A O 7
ATOM 10300 N N . GLY A 1 32 ? 7.160 5.940 -10.665 1.00 0.00 32 GLY A N 7
ATOM 10301 C CA . GLY A 1 32 ? 6.610 6.631 -11.817 1.00 0.00 32 GLY A CA 7
ATOM 10302 C C . GLY A 1 32 ? 7.189 8.021 -11.990 1.00 0.00 32 GLY A C 7
ATOM 10303 O O . GLY A 1 32 ? 8.328 8.176 -12.432 1.00 0.00 32 GLY A O 7
ATOM 10307 N N . SER A 1 33 ? 6.404 9.035 -11.642 1.00 0.00 33 SER A N 7
ATOM 10308 C CA . SER A 1 33 ? 6.843 10.420 -11.767 1.00 0.00 33 SER A CA 7
ATOM 10309 C C . SER A 1 33 ? 6.968 11.076 -10.395 1.00 0.00 33 SER A C 7
ATOM 10310 O O . SER A 1 33 ? 6.144 10.849 -9.509 1.00 0.00 33 SER A O 7
ATOM 10318 N N . ARG A 1 34 ? 8.005 11.890 -10.228 1.00 0.00 34 ARG A N 7
ATOM 10319 C CA . ARG A 1 34 ? 8.240 12.578 -8.964 1.00 0.00 34 ARG A CA 7
ATOM 10320 C C . ARG A 1 34 ? 8.303 14.089 -9.172 1.00 0.00 34 ARG A C 7
ATOM 10321 O O . ARG A 1 34 ? 8.862 14.583 -10.151 1.00 0.00 34 ARG A O 7
ATOM 10342 N N . PRO A 1 35 ? 7.716 14.841 -8.229 1.00 0.00 35 PRO A N 7
ATOM 10343 C CA . PRO A 1 35 ? 7.692 16.305 -8.286 1.00 0.00 35 PRO A CA 7
ATOM 10344 C C . PRO A 1 35 ? 9.069 16.917 -8.055 1.00 0.00 35 PRO A C 7
ATOM 10345 O O . PRO A 1 35 ? 9.762 16.567 -7.099 1.00 0.00 35 PRO A O 7
ATOM 10356 N N . ARG A 1 36 ? 9.460 17.833 -8.935 1.00 0.00 36 ARG A N 7
ATOM 10357 C CA . ARG A 1 36 ? 10.756 18.493 -8.827 1.00 0.00 36 ARG A CA 7
ATOM 10358 C C . ARG A 1 36 ? 10.610 19.877 -8.201 1.00 0.00 36 ARG A C 7
ATOM 10359 O O . ARG A 1 36 ? 10.649 20.890 -8.897 1.00 0.00 36 ARG A O 7
ATOM 10380 N N . ASN A 1 37 ? 10.442 19.910 -6.883 1.00 0.00 37 ASN A N 7
ATOM 10381 C CA . ASN A 1 37 ? 10.290 21.170 -6.164 1.00 0.00 37 ASN A CA 7
ATOM 10382 C C . ASN A 1 37 ? 10.410 20.954 -4.658 1.00 0.00 37 ASN A C 7
ATOM 10383 O O . ASN A 1 37 ? 9.967 19.943 -4.114 1.00 0.00 37 ASN A O 7
ATOM 10394 N N . PRO A 1 38 ? 11.022 21.928 -3.968 1.00 0.00 38 PRO A N 7
ATOM 10395 C CA . PRO A 1 38 ? 11.214 21.868 -2.516 1.00 0.00 38 PRO A CA 7
ATOM 10396 C C . PRO A 1 38 ? 9.903 22.017 -1.752 1.00 0.00 38 PRO A C 7
ATOM 10397 O O . PRO A 1 38 ? 9.142 22.956 -1.983 1.00 0.00 38 PRO A O 7
ATOM 10408 N N . GLY A 1 39 ? 9.645 21.084 -0.840 1.00 0.00 39 GLY A N 7
ATOM 10409 C CA . GLY A 1 39 ? 8.425 21.131 -0.056 1.00 0.00 39 GLY A CA 7
ATOM 10410 C C . GLY A 1 39 ? 8.631 20.644 1.365 1.00 0.00 39 GLY A C 7
ATOM 10411 O O . GLY A 1 39 ? 9.725 20.218 1.731 1.00 0.00 39 GLY A O 7
ATOM 10415 N N . GLY A 1 40 ? 7.575 20.711 2.171 1.00 0.00 40 GLY A N 7
ATOM 10416 C CA . GLY A 1 40 ? 7.666 20.272 3.551 1.00 0.00 40 GLY A CA 7
ATOM 10417 C C . GLY A 1 40 ? 8.018 18.802 3.670 1.00 0.00 40 GLY A C 7
ATOM 10418 O O . GLY A 1 40 ? 9.186 18.428 3.577 1.00 0.00 40 GLY A O 7
ATOM 10422 N N . ASN A 1 41 ? 7.005 17.968 3.879 1.00 0.00 41 ASN A N 7
ATOM 10423 C CA . ASN A 1 41 ? 7.214 16.531 4.014 1.00 0.00 41 ASN A CA 7
ATOM 10424 C C . ASN A 1 41 ? 5.939 15.762 3.680 1.00 0.00 41 ASN A C 7
ATOM 10425 O O . ASN A 1 41 ? 4.880 16.014 4.256 1.00 0.00 41 ASN A O 7
ATOM 10436 N N . LEU A 1 42 ? 6.049 14.823 2.746 1.00 0.00 42 LEU A N 7
ATOM 10437 C CA . LEU A 1 42 ? 4.905 14.016 2.335 1.00 0.00 42 LEU A CA 7
ATOM 10438 C C . LEU A 1 42 ? 5.046 12.580 2.830 1.00 0.00 42 LEU A C 7
ATOM 10439 O O . LEU A 1 42 ? 6.067 12.211 3.410 1.00 0.00 42 LEU A O 7
ATOM 10455 N N . SER A 1 43 ? 4.015 11.775 2.595 1.00 0.00 43 SER A N 7
ATOM 10456 C CA . SER A 1 43 ? 4.023 10.380 3.018 1.00 0.00 43 SER A CA 7
ATOM 10457 C C . SER A 1 43 ? 3.204 9.517 2.063 1.00 0.00 43 SER A C 7
ATOM 10458 O O . SER A 1 43 ? 2.613 10.020 1.107 1.00 0.00 43 SER A O 7
ATOM 10466 N N . TYR A 1 44 ? 3.173 8.216 2.329 1.00 0.00 44 TYR A N 7
ATOM 10467 C CA . TYR A 1 44 ? 2.429 7.282 1.492 1.00 0.00 44 TYR A CA 7
ATOM 10468 C C . TYR A 1 44 ? 1.600 6.328 2.346 1.00 0.00 44 TYR A C 7
ATOM 10469 O O . TYR A 1 44 ? 2.107 5.724 3.291 1.00 0.00 44 TYR A O 7
ATOM 10487 N N . GLU A 1 45 ? 0.322 6.197 2.005 1.00 0.00 45 GLU A N 7
ATOM 10488 C CA . GLU A 1 45 ? -0.578 5.315 2.740 1.00 0.00 45 GLU A CA 7
ATOM 10489 C C . GLU A 1 45 ? -0.763 3.991 2.006 1.00 0.00 45 GLU A C 7
ATOM 10490 O O . GLU A 1 45 ? -1.206 3.961 0.857 1.00 0.00 45 GLU A O 7
ATOM 10502 N N . LEU A 1 46 ? -0.419 2.896 2.677 1.00 0.00 46 LEU A N 7
ATOM 10503 C CA . LEU A 1 46 ? -0.546 1.567 2.089 1.00 0.00 46 LEU A CA 7
ATOM 10504 C C . LEU A 1 46 ? -1.693 0.795 2.732 1.00 0.00 46 LEU A C 7
ATOM 10505 O O . LEU A 1 46 ? -1.812 0.745 3.957 1.00 0.00 46 LEU A O 7
ATOM 10521 N N . HIS A 1 47 ? -2.534 0.191 1.898 1.00 0.00 47 HIS A N 7
ATOM 10522 C CA . HIS A 1 47 ? -3.671 -0.582 2.386 1.00 0.00 47 HIS A CA 7
ATOM 10523 C C . HIS A 1 47 ? -3.736 -1.943 1.699 1.00 0.00 47 HIS A C 7
ATOM 10524 O O . HIS A 1 47 ? -4.072 -2.039 0.519 1.00 0.00 47 HIS A O 7
ATOM 10539 N N . VAL A 1 48 ? -3.413 -2.994 2.446 1.00 0.00 48 VAL A N 7
ATOM 10540 C CA . VAL A 1 48 ? -3.436 -4.350 1.910 1.00 0.00 48 VAL A CA 7
ATOM 10541 C C . VAL A 1 48 ? -4.659 -5.115 2.401 1.00 0.00 48 VAL A C 7
ATOM 10542 O O . VAL A 1 48 ? -5.045 -5.008 3.566 1.00 0.00 48 VAL A O 7
ATOM 10555 N N . LEU A 1 49 ? -5.266 -5.887 1.507 1.00 0.00 49 LEU A N 7
ATOM 10556 C CA . LEU A 1 49 ? -6.447 -6.672 1.849 1.00 0.00 49 LEU A CA 7
ATOM 10557 C C . LEU A 1 49 ? -6.235 -8.146 1.519 1.00 0.00 49 LEU A C 7
ATOM 10558 O O . LEU A 1 49 ? -5.821 -8.491 0.413 1.00 0.00 49 LEU A O 7
ATOM 10574 N N . ASN A 1 50 ? -6.524 -9.011 2.486 1.00 0.00 50 ASN A N 7
ATOM 10575 C CA . ASN A 1 50 ? -6.367 -10.449 2.297 1.00 0.00 50 ASN A CA 7
ATOM 10576 C C . ASN A 1 50 ? -7.712 -11.110 2.008 1.00 0.00 50 ASN A C 7
ATOM 10577 O O . ASN A 1 50 ? -8.762 -10.480 2.132 1.00 0.00 50 ASN A O 7
ATOM 10588 N N . GLN A 1 51 ? -7.670 -12.381 1.624 1.00 0.00 51 GLN A N 7
ATOM 10589 C CA . GLN A 1 51 ? -8.885 -13.127 1.318 1.00 0.00 51 GLN A CA 7
ATOM 10590 C C . GLN A 1 51 ? -10.012 -12.746 2.272 1.00 0.00 51 GLN A C 7
ATOM 10591 O O . GLN A 1 51 ? -10.998 -12.129 1.868 1.00 0.00 51 GLN A O 7
ATOM 10605 N N . ASP A 1 52 ? -9.860 -13.118 3.538 1.00 0.00 52 ASP A N 7
ATOM 10606 C CA . ASP A 1 52 ? -10.866 -12.814 4.550 1.00 0.00 52 ASP A CA 7
ATOM 10607 C C . ASP A 1 52 ? -10.293 -11.898 5.627 1.00 0.00 52 ASP A C 7
ATOM 10608 O O . ASP A 1 52 ? -10.615 -12.036 6.807 1.00 0.00 52 ASP A O 7
ATOM 10617 N N . GLU A 1 53 ? -9.442 -10.965 5.212 1.00 0.00 53 GLU A N 7
ATOM 10618 C CA . GLU A 1 53 ? -8.824 -10.028 6.143 1.00 0.00 53 GLU A CA 7
ATOM 10619 C C . GLU A 1 53 ? -8.461 -8.723 5.441 1.00 0.00 53 GLU A C 7
ATOM 10620 O O . GLU A 1 53 ? -8.429 -8.656 4.212 1.00 0.00 53 GLU A O 7
ATOM 10632 N N . GLU A 1 54 ? -8.187 -7.689 6.230 1.00 0.00 54 GLU A N 7
ATOM 10633 C CA . GLU A 1 54 ? -7.828 -6.386 5.684 1.00 0.00 54 GLU A CA 7
ATOM 10634 C C . GLU A 1 54 ? -7.047 -5.564 6.706 1.00 0.00 54 GLU A C 7
ATOM 10635 O O . GLU A 1 54 ? -7.479 -5.400 7.847 1.00 0.00 54 GLU A O 7
ATOM 10647 N N . TRP A 1 55 ? -5.895 -5.051 6.287 1.00 0.00 55 TRP A N 7
ATOM 10648 C CA . TRP A 1 55 ? -5.053 -4.247 7.166 1.00 0.00 55 TRP A CA 7
ATOM 10649 C C . TRP A 1 55 ? -4.338 -3.153 6.381 1.00 0.00 55 TRP A C 7
ATOM 10650 O O . TRP A 1 55 ? -4.062 -3.307 5.191 1.00 0.00 55 TRP A O 7
ATOM 10671 N N . HIS A 1 56 ? -4.039 -2.047 7.055 1.00 0.00 56 HIS A N 7
ATOM 10672 C CA . HIS A 1 56 ? -3.354 -0.926 6.421 1.00 0.00 56 HIS A CA 7
ATOM 10673 C C . HIS A 1 56 ? -2.113 -0.528 7.214 1.00 0.00 56 HIS A C 7
ATOM 10674 O O . HIS A 1 56 ? -2.094 -0.620 8.441 1.00 0.00 56 HIS A O 7
ATOM 10689 N N . GLN A 1 57 ? -1.079 -0.088 6.504 1.00 0.00 57 GLN A N 7
ATOM 10690 C CA . GLN A 1 57 ? 0.166 0.322 7.142 1.00 0.00 57 GLN A CA 7
ATOM 10691 C C . GLN A 1 57 ? 0.814 1.474 6.382 1.00 0.00 57 GLN A C 7
ATOM 10692 O O . GLN A 1 57 ? 1.256 1.309 5.245 1.00 0.00 57 GLN A O 7
ATOM 10706 N N . MET A 1 58 ? 0.868 2.640 7.017 1.00 0.00 58 MET A N 7
ATOM 10707 C CA . MET A 1 58 ? 1.463 3.820 6.400 1.00 0.00 58 MET A CA 7
ATOM 10708 C C . MET A 1 58 ? 2.979 3.678 6.307 1.00 0.00 58 MET A C 7
ATOM 10709 O O . MET A 1 58 ? 3.642 3.342 7.288 1.00 0.00 58 MET A O 7
ATOM 10723 N N . VAL A 1 59 ? 3.521 3.936 5.121 1.00 0.00 59 VAL A N 7
ATOM 10724 C CA . VAL A 1 59 ? 4.959 3.838 4.901 1.00 0.00 59 VAL A CA 7
ATOM 10725 C C . VAL A 1 59 ? 5.536 5.170 4.435 1.00 0.00 59 VAL A C 7
ATOM 10726 O O . VAL A 1 59 ? 4.846 5.972 3.804 1.00 0.00 59 VAL A O 7
ATOM 10739 N N . LEU A 1 60 ? 6.806 5.402 4.750 1.00 0.00 60 LEU A N 7
ATOM 10740 C CA . LEU A 1 60 ? 7.477 6.638 4.364 1.00 0.00 60 LEU A CA 7
ATOM 10741 C C . LEU A 1 60 ? 8.210 6.468 3.037 1.00 0.00 60 LEU A C 7
ATOM 10742 O O . LEU A 1 60 ? 8.430 7.436 2.311 1.00 0.00 60 LEU A O 7
ATOM 10758 N N . GLU A 1 61 ? 8.583 5.230 2.727 1.00 0.00 61 GLU A N 7
ATOM 10759 C CA . GLU A 1 61 ? 9.289 4.934 1.486 1.00 0.00 61 GLU A CA 7
ATOM 10760 C C . GLU A 1 61 ? 8.306 4.639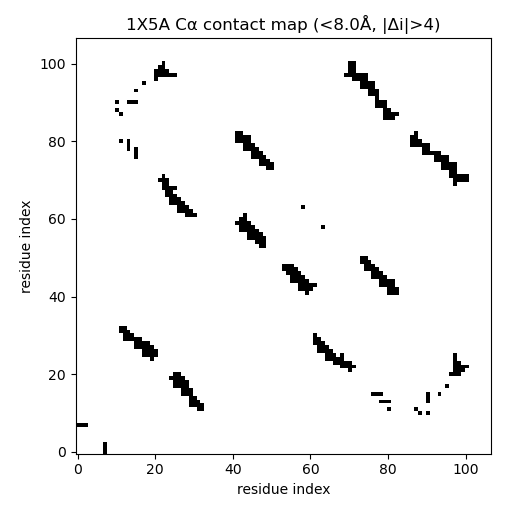 0.357 1.00 0.00 61 GLU A C 7
ATOM 10761 O O . GLU A 1 61 ? 7.177 4.201 0.581 1.00 0.00 61 GLU A O 7
ATOM 10773 N N . PRO A 1 62 ? 8.743 4.886 -0.887 1.00 0.00 62 PRO A N 7
ATOM 10774 C CA . PRO A 1 62 ? 7.917 4.655 -2.076 1.00 0.00 62 PRO A CA 7
ATOM 10775 C C . PRO A 1 62 ? 7.690 3.171 -2.345 1.00 0.00 62 PRO A C 7
ATOM 10776 O O . PRO A 1 62 ? 7.063 2.799 -3.337 1.00 0.00 62 PRO A O 7
ATOM 10787 N N . ARG A 1 63 ? 8.203 2.328 -1.455 1.00 0.00 63 ARG A N 7
ATOM 10788 C CA . ARG A 1 63 ? 8.056 0.884 -1.597 1.00 0.00 63 ARG A CA 7
ATOM 10789 C C . ARG A 1 63 ? 7.494 0.267 -0.320 1.00 0.00 63 ARG A C 7
ATOM 10790 O O . ARG A 1 63 ? 7.176 0.974 0.637 1.00 0.00 63 ARG A O 7
ATOM 10811 N N . VAL A 1 64 ? 7.373 -1.057 -0.312 1.00 0.00 64 VAL A N 7
ATOM 10812 C CA . VAL A 1 64 ? 6.850 -1.770 0.847 1.00 0.00 64 VAL A CA 7
ATOM 10813 C C . VAL A 1 64 ? 7.172 -3.258 0.768 1.00 0.00 64 VAL A C 7
ATOM 10814 O O . VAL A 1 64 ? 7.035 -3.880 -0.286 1.00 0.00 64 VAL A O 7
ATOM 10827 N N . LEU A 1 65 ? 7.601 -3.825 1.891 1.00 0.00 65 LEU A N 7
ATOM 10828 C CA . LEU A 1 65 ? 7.944 -5.242 1.950 1.00 0.00 65 LEU A CA 7
ATOM 10829 C C . LEU A 1 65 ? 6.977 -5.998 2.856 1.00 0.00 65 LEU A C 7
ATOM 10830 O O . LEU A 1 65 ? 7.023 -5.866 4.079 1.00 0.00 65 LEU A O 7
ATOM 10846 N N . LEU A 1 66 ? 6.103 -6.792 2.247 1.00 0.00 66 LEU A N 7
ATOM 10847 C CA . LEU A 1 66 ? 5.125 -7.572 2.998 1.00 0.00 66 LEU A CA 7
ATOM 10848 C C . LEU A 1 66 ? 5.655 -8.972 3.292 1.00 0.00 66 LEU A C 7
ATOM 10849 O O . LEU A 1 66 ? 6.243 -9.620 2.425 1.00 0.00 66 LEU A O 7
ATOM 10865 N N . THR A 1 67 ? 5.442 -9.434 4.520 1.00 0.00 67 THR A N 7
ATOM 10866 C CA . THR A 1 67 ? 5.897 -10.757 4.928 1.00 0.00 67 THR A CA 7
ATOM 10867 C C . THR A 1 67 ? 4.781 -11.534 5.618 1.00 0.00 67 THR A C 7
ATOM 10868 O O . THR A 1 67 ? 3.645 -11.067 5.700 1.00 0.00 67 THR A O 7
ATOM 10879 N N . LYS A 1 68 ? 5.112 -12.721 6.113 1.00 0.00 68 LYS A N 7
ATOM 10880 C CA . LYS A 1 68 ? 4.139 -13.563 6.799 1.00 0.00 68 LYS A CA 7
ATOM 10881 C C . LYS A 1 68 ? 2.869 -13.714 5.967 1.00 0.00 68 LYS A C 7
ATOM 10882 O O . LYS A 1 68 ? 1.760 -13.529 6.470 1.00 0.00 68 LYS A O 7
ATOM 10901 N N . LEU A 1 69 ? 3.038 -14.052 4.694 1.00 0.00 69 LEU A N 7
ATOM 10902 C CA . LEU A 1 69 ? 1.905 -14.230 3.793 1.00 0.00 69 LEU A CA 7
ATOM 10903 C C . LEU A 1 69 ? 1.696 -15.704 3.463 1.00 0.00 69 LEU A C 7
ATOM 10904 O O . LEU A 1 69 ? 2.379 -16.573 4.006 1.00 0.00 69 LEU A O 7
ATOM 10920 N N . GLN A 1 70 ? 0.751 -15.978 2.571 1.00 0.00 70 GLN A N 7
ATOM 10921 C CA . GLN A 1 70 ? 0.454 -17.348 2.168 1.00 0.00 70 GLN A CA 7
ATOM 10922 C C . GLN A 1 70 ? 0.694 -17.541 0.675 1.00 0.00 70 GLN A C 7
ATOM 10923 O O . GLN A 1 70 ? 0.440 -16.653 -0.139 1.00 0.00 70 GLN A O 7
ATOM 10937 N N . PRO A 1 71 ? 1.196 -18.728 0.304 1.00 0.00 71 PRO A N 7
ATOM 10938 C CA . PRO A 1 71 ? 1.481 -19.065 -1.094 1.00 0.00 71 PRO A CA 7
ATOM 10939 C C . PRO A 1 71 ? 0.211 -19.234 -1.921 1.00 0.00 71 PRO A C 7
ATOM 10940 O O . PRO A 1 71 ? -0.836 -19.613 -1.396 1.00 0.00 71 PRO A O 7
ATOM 10951 N N . ASP A 1 72 ? 0.311 -18.950 -3.215 1.00 0.00 72 ASP A N 7
ATOM 10952 C CA . ASP A 1 72 ? -0.831 -19.072 -4.114 1.00 0.00 72 ASP A CA 7
ATOM 10953 C C . ASP A 1 72 ? -2.052 -18.360 -3.542 1.00 0.00 72 ASP A C 7
ATOM 10954 O O . ASP A 1 72 ? -3.135 -18.939 -3.446 1.00 0.00 72 ASP A O 7
ATOM 10963 N N . THR A 1 73 ? -1.871 -17.099 -3.161 1.00 0.00 73 THR A N 7
ATOM 10964 C CA . THR A 1 73 ? -2.957 -16.308 -2.596 1.00 0.00 73 THR A CA 7
ATOM 10965 C C . THR A 1 73 ? -2.961 -14.894 -3.165 1.00 0.00 73 THR A C 7
ATOM 10966 O O . THR A 1 73 ? -1.910 -14.268 -3.310 1.00 0.00 73 THR A O 7
ATOM 10977 N N . THR A 1 74 ? -4.150 -14.394 -3.488 1.00 0.00 74 THR A N 7
ATOM 10978 C CA . THR A 1 74 ? -4.291 -13.053 -4.042 1.00 0.00 74 THR A CA 7
ATOM 10979 C C . THR A 1 74 ? -4.322 -12.002 -2.938 1.00 0.00 74 THR A C 7
ATOM 10980 O O . THR A 1 74 ? -5.198 -12.023 -2.073 1.00 0.00 74 THR A O 7
ATOM 10991 N N . TYR A 1 75 ? -3.362 -11.085 -2.974 1.00 0.00 75 TYR A N 7
ATOM 10992 C CA . TYR A 1 75 ? -3.280 -10.026 -1.975 1.00 0.00 75 TYR A CA 7
ATOM 10993 C C . TYR A 1 75 ? -3.410 -8.652 -2.625 1.00 0.00 75 TYR A C 7
ATOM 10994 O O . TYR A 1 75 ? -2.545 -8.233 -3.395 1.00 0.00 75 TYR A O 7
ATOM 11012 N N . ILE A 1 76 ? -4.496 -7.956 -2.308 1.00 0.00 76 ILE A N 7
ATOM 11013 C CA . ILE A 1 76 ? -4.740 -6.629 -2.859 1.00 0.00 76 ILE A CA 7
ATOM 11014 C C . ILE A 1 76 ? -3.858 -5.583 -2.185 1.00 0.00 76 ILE A C 7
ATOM 11015 O O . ILE A 1 76 ? -3.644 -5.623 -0.974 1.00 0.00 76 ILE A O 7
ATOM 11031 N N . VAL A 1 77 ? -3.349 -4.646 -2.979 1.00 0.00 77 VAL A N 7
ATOM 11032 C CA . VAL A 1 77 ? -2.492 -3.587 -2.459 1.00 0.00 77 VAL A CA 7
ATOM 11033 C C . VAL A 1 77 ? -2.790 -2.256 -3.139 1.00 0.00 77 VAL A C 7
ATOM 11034 O O . VAL A 1 77 ? -2.954 -2.192 -4.357 1.00 0.00 77 VAL A O 7
ATOM 11047 N N . ARG A 1 78 ? -2.859 -1.193 -2.343 1.00 0.00 78 ARG A N 7
ATOM 11048 C CA . ARG A 1 78 ? -3.138 0.138 -2.867 1.00 0.00 78 ARG A CA 7
ATOM 11049 C C . ARG A 1 78 ? -2.355 1.200 -2.101 1.00 0.00 78 ARG A C 7
ATOM 11050 O O . ARG A 1 78 ? -2.409 1.261 -0.873 1.00 0.00 78 ARG A O 7
ATOM 11071 N N . VAL A 1 79 ? -1.625 2.034 -2.835 1.00 0.00 79 VAL A N 7
ATOM 11072 C CA . VAL A 1 79 ? -0.831 3.094 -2.225 1.00 0.00 79 VAL A CA 7
ATOM 11073 C C . VAL A 1 79 ? -1.165 4.451 -2.834 1.00 0.00 79 VAL A C 7
ATOM 11074 O O . VAL A 1 79 ? -1.842 4.533 -3.859 1.00 0.00 79 VAL A O 7
ATOM 11087 N N . ARG A 1 80 ? -0.685 5.514 -2.196 1.00 0.00 80 ARG A N 7
ATOM 11088 C CA . ARG A 1 80 ? -0.934 6.868 -2.675 1.00 0.00 80 ARG A CA 7
ATOM 11089 C C . ARG A 1 80 ? 0.001 7.865 -1.996 1.00 0.00 80 ARG A C 7
ATOM 11090 O O . ARG A 1 80 ? 0.871 7.483 -1.212 1.00 0.00 80 ARG A O 7
ATOM 11111 N N . THR A 1 81 ? -0.184 9.145 -2.301 1.00 0.00 81 THR A N 7
ATOM 11112 C CA . THR A 1 81 ? 0.643 10.196 -1.723 1.00 0.00 81 THR A CA 7
ATOM 11113 C C . THR A 1 81 ? -0.161 11.059 -0.757 1.00 0.00 81 THR A C 7
ATOM 11114 O O . THR A 1 81 ? -0.686 12.108 -1.134 1.00 0.00 81 THR A O 7
ATOM 11125 N N . LEU A 1 82 ? -0.254 10.613 0.491 1.00 0.00 82 LEU A N 7
ATOM 11126 C CA . LEU A 1 82 ? -0.994 11.346 1.513 1.00 0.00 82 LEU A CA 7
ATOM 11127 C C . LEU A 1 82 ? -0.706 12.841 1.426 1.00 0.00 82 LEU A C 7
ATOM 11128 O O . LEU A 1 82 ? 0.398 13.253 1.069 1.00 0.00 82 LEU A O 7
ATOM 11144 N N . THR A 1 83 ? -1.707 13.651 1.758 1.00 0.00 83 THR A N 7
ATOM 11145 C CA . THR A 1 83 ? -1.561 15.101 1.719 1.00 0.00 83 THR A CA 7
ATOM 11146 C C . THR A 1 83 ? -1.960 15.729 3.049 1.00 0.00 83 THR A C 7
ATOM 11147 O O . THR A 1 83 ? -2.788 15.200 3.790 1.00 0.00 83 THR A O 7
ATOM 11158 N N . PRO A 1 84 ? -1.358 16.887 3.362 1.00 0.00 84 PRO A N 7
ATOM 11159 C CA . PRO A 1 84 ? -1.636 17.613 4.604 1.00 0.00 84 PRO A CA 7
ATOM 11160 C C . PRO A 1 84 ? -3.034 18.223 4.619 1.00 0.00 84 PRO A C 7
ATOM 11161 O O . PRO A 1 84 ? -3.728 18.185 5.636 1.00 0.00 84 PRO A O 7
ATOM 11172 N N . LEU A 1 85 ? -3.441 18.784 3.486 1.00 0.00 85 LEU A N 7
ATOM 11173 C CA . LEU A 1 85 ? -4.758 19.401 3.369 1.00 0.00 85 LEU A CA 7
ATOM 11174 C C . LEU A 1 85 ? -5.537 18.805 2.201 1.00 0.00 85 LEU A C 7
ATOM 11175 O O . LEU A 1 85 ? -5.361 19.211 1.053 1.00 0.00 85 LEU A O 7
ATOM 11191 N N . GLY A 1 86 ? -6.400 17.840 2.503 1.00 0.00 86 GLY A N 7
ATOM 11192 C CA . GLY A 1 86 ? -7.195 17.205 1.468 1.00 0.00 86 GLY A CA 7
ATOM 11193 C C . GLY A 1 86 ? -6.456 16.073 0.782 1.00 0.00 86 GLY A C 7
ATOM 11194 O O . GLY A 1 86 ? -5.827 16.256 -0.260 1.00 0.00 86 GLY A O 7
ATOM 11198 N N . PRO A 1 87 ? -6.527 14.871 1.374 1.00 0.00 87 PRO A N 7
ATOM 11199 C CA . PRO A 1 87 ? -5.864 13.682 0.831 1.00 0.00 87 PRO A CA 7
ATOM 11200 C C . PRO A 1 87 ? -6.514 13.194 -0.459 1.00 0.00 87 PRO A C 7
ATOM 11201 O O . PRO A 1 87 ? -7.658 13.536 -0.758 1.00 0.00 87 PRO A O 7
ATOM 11212 N N . GLY A 1 88 ? -5.778 12.391 -1.222 1.00 0.00 88 GLY A N 7
ATOM 11213 C CA . GLY A 1 88 ? -6.300 11.869 -2.471 1.00 0.00 88 GLY A CA 7
ATOM 11214 C C . GLY A 1 88 ? -6.879 10.477 -2.320 1.00 0.00 88 GLY A C 7
ATOM 11215 O O . GLY A 1 88 ? -6.809 9.864 -1.255 1.00 0.00 88 GLY A O 7
ATOM 11219 N N . PRO A 1 89 ? -7.470 9.957 -3.406 1.00 0.00 89 PRO A N 7
ATOM 11220 C CA . PRO A 1 89 ? -8.077 8.622 -3.415 1.00 0.00 89 PRO A CA 7
ATOM 11221 C C . PRO A 1 89 ? -7.036 7.512 -3.329 1.00 0.00 89 PRO A C 7
ATOM 11222 O O . PRO A 1 89 ? -5.840 7.753 -3.497 1.00 0.00 89 PRO A O 7
ATOM 11233 N N . PHE A 1 90 ? -7.498 6.293 -3.067 1.00 0.00 90 PHE A N 7
ATOM 11234 C CA . PHE A 1 90 ? -6.606 5.145 -2.958 1.00 0.00 90 PHE A CA 7
ATOM 11235 C C . PHE A 1 90 ? -6.533 4.385 -4.279 1.00 0.00 90 PHE A C 7
ATOM 11236 O O . PHE A 1 90 ? -7.558 4.052 -4.873 1.00 0.00 90 PHE A O 7
ATOM 11253 N N . SER A 1 91 ? -5.313 4.115 -4.733 1.00 0.00 91 SER A N 7
ATOM 11254 C CA . SER A 1 91 ? -5.106 3.399 -5.987 1.00 0.00 91 SER A CA 7
ATOM 11255 C C . SER A 1 91 ? -6.150 2.302 -6.165 1.00 0.00 91 SER A C 7
ATOM 11256 O O . SER A 1 91 ? -6.730 1.798 -5.202 1.00 0.00 91 SER A O 7
ATOM 11264 N N . PRO A 1 92 ? -6.398 1.921 -7.427 1.00 0.00 92 PRO A N 7
ATOM 11265 C CA . PRO A 1 92 ? -7.373 0.879 -7.763 1.00 0.00 92 PRO A CA 7
ATOM 11266 C C . PRO A 1 92 ? -6.911 -0.508 -7.331 1.00 0.00 92 PRO A C 7
ATOM 11267 O O . PRO A 1 92 ? -5.751 -0.874 -7.523 1.00 0.00 92 PRO A O 7
ATOM 11278 N N . ASP A 1 93 ? -7.825 -1.276 -6.748 1.00 0.00 93 ASP A N 7
ATOM 11279 C CA . ASP A 1 93 ? -7.511 -2.625 -6.290 1.00 0.00 93 ASP A CA 7
ATOM 11280 C C . ASP A 1 93 ? -6.618 -3.346 -7.295 1.00 0.00 93 ASP A C 7
ATOM 11281 O O . ASP A 1 93 ? -7.070 -3.747 -8.368 1.00 0.00 93 ASP A O 7
ATOM 11290 N N . HIS A 1 94 ? -5.346 -3.506 -6.942 1.00 0.00 94 HIS A N 7
ATOM 11291 C CA . HIS A 1 94 ? -4.389 -4.178 -7.813 1.00 0.00 94 HIS A CA 7
ATOM 11292 C C . HIS A 1 94 ? -4.352 -5.676 -7.527 1.00 0.00 94 HIS A C 7
ATOM 11293 O O . HIS A 1 94 ? -3.868 -6.104 -6.480 1.00 0.00 94 HIS A O 7
ATOM 11308 N N . GLU A 1 95 ? -4.867 -6.466 -8.464 1.00 0.00 95 GLU A N 7
ATOM 11309 C CA . GLU A 1 95 ? -4.893 -7.915 -8.309 1.00 0.00 95 GLU A CA 7
ATOM 11310 C C . GLU A 1 95 ? -3.483 -8.496 -8.377 1.00 0.00 95 GLU A C 7
ATOM 11311 O O . GLU A 1 95 ? -2.888 -8.586 -9.451 1.00 0.00 95 GLU A O 7
ATOM 11323 N N . PHE A 1 96 ? -2.955 -8.887 -7.222 1.00 0.00 96 PHE A N 7
ATOM 11324 C CA . PHE A 1 96 ? -1.615 -9.457 -7.148 1.00 0.00 96 PHE A CA 7
ATOM 11325 C C . PHE A 1 96 ? -1.655 -10.869 -6.571 1.00 0.00 96 PHE A C 7
ATOM 11326 O O . PHE A 1 96 ? -2.484 -11.177 -5.715 1.00 0.00 96 PHE A O 7
ATOM 11343 N N . ARG A 1 97 ? -0.754 -11.722 -7.047 1.00 0.00 97 ARG A N 7
ATOM 11344 C CA . ARG A 1 97 ? -0.688 -13.102 -6.581 1.00 0.00 97 ARG A CA 7
ATOM 11345 C C . ARG A 1 97 ? 0.749 -13.495 -6.250 1.00 0.00 97 ARG A C 7
ATOM 11346 O O . ARG A 1 97 ? 1.678 -13.184 -6.997 1.00 0.00 97 ARG A O 7
ATOM 11367 N N . THR A 1 98 ? 0.926 -14.180 -5.125 1.00 0.00 98 THR A N 7
ATOM 11368 C CA . THR A 1 98 ? 2.248 -14.615 -4.694 1.00 0.00 98 THR A CA 7
ATOM 11369 C C . THR A 1 98 ? 2.663 -15.900 -5.400 1.00 0.00 98 THR A C 7
ATOM 11370 O O . THR A 1 98 ? 1.819 -16.646 -5.897 1.00 0.00 98 THR A O 7
ATOM 11381 N N . SER A 1 99 ? 3.967 -16.154 -5.441 1.00 0.00 99 SER A N 7
ATOM 11382 C CA . SER A 1 99 ? 4.493 -17.349 -6.090 1.00 0.00 99 SER A CA 7
ATOM 11383 C C . SER A 1 99 ? 3.794 -18.602 -5.571 1.00 0.00 99 SER A C 7
ATOM 11384 O O . SER A 1 99 ? 3.460 -18.714 -4.391 1.00 0.00 99 SER A O 7
ATOM 11392 N N . PRO A 1 100 ? 3.566 -19.568 -6.473 1.00 0.00 100 PRO A N 7
ATOM 11393 C CA . PRO A 1 100 ? 2.905 -20.830 -6.131 1.00 0.00 100 PRO A CA 7
ATOM 11394 C C . PRO A 1 100 ? 3.776 -21.721 -5.252 1.00 0.00 100 PRO A C 7
ATOM 11395 O O . PRO A 1 100 ? 5.004 -21.715 -5.344 1.00 0.00 100 PRO A O 7
ATOM 11406 N N . PRO A 1 101 ? 3.129 -22.507 -4.379 1.00 0.00 101 PRO A N 7
ATOM 11407 C CA . PRO A 1 101 ? 3.826 -23.419 -3.467 1.00 0.00 101 PRO A CA 7
ATOM 11408 C C . PRO A 1 101 ? 4.466 -24.594 -4.199 1.00 0.00 101 PRO A C 7
ATOM 11409 O O . PRO A 1 101 ? 4.242 -24.790 -5.394 1.00 0.00 101 PRO A O 7
ATOM 11420 N N . SER A 1 102 ? 5.264 -25.372 -3.476 1.00 0.00 102 SER A N 7
ATOM 11421 C CA . SER A 1 102 ? 5.940 -26.526 -4.058 1.00 0.00 102 SER A CA 7
ATOM 11422 C C . SER A 1 102 ? 4.973 -27.354 -4.900 1.00 0.00 102 SER A C 7
ATOM 11423 O O . SER A 1 102 ? 3.758 -27.280 -4.722 1.00 0.00 102 SER A O 7
ATOM 11431 N N . GLY A 1 103 ? 5.524 -28.143 -5.818 1.00 0.00 103 GLY A N 7
ATOM 11432 C CA . GLY A 1 103 ? 4.697 -28.974 -6.673 1.00 0.00 103 GLY A CA 7
ATOM 11433 C C . GLY A 1 103 ? 5.409 -30.236 -7.118 1.00 0.00 103 GLY A C 7
ATOM 11434 O O . GLY A 1 103 ? 6.622 -30.250 -7.328 1.00 0.00 103 GLY A O 7
ATOM 11438 N N . PRO A 1 104 ? 4.645 -31.329 -7.266 1.00 0.00 104 PRO A N 7
ATOM 11439 C CA . PRO A 1 104 ? 5.189 -32.623 -7.688 1.00 0.00 104 PRO A CA 7
ATOM 11440 C C . PRO A 1 104 ? 5.634 -32.617 -9.147 1.00 0.00 104 PRO A C 7
ATOM 11441 O O . PRO A 1 104 ? 5.009 -31.979 -9.994 1.00 0.00 104 PRO A O 7
ATOM 11452 N N . SER A 1 105 ? 6.718 -33.331 -9.433 1.00 0.00 105 SER A N 7
ATOM 11453 C CA . SER A 1 105 ? 7.249 -33.404 -10.789 1.00 0.00 105 SER A CA 7
ATOM 11454 C C . SER A 1 105 ? 7.079 -34.807 -11.364 1.00 0.00 105 SER A C 7
ATOM 11455 O O . SER A 1 105 ? 8.018 -35.603 -11.378 1.00 0.00 105 SER A O 7
ATOM 11463 N N . SER A 1 106 ? 5.873 -35.104 -11.837 1.00 0.00 106 SER A N 7
ATOM 11464 C CA . SER A 1 106 ? 5.576 -36.412 -12.410 1.00 0.00 106 SER A CA 7
ATOM 11465 C C . SER A 1 106 ? 6.051 -36.491 -13.858 1.00 0.00 106 SER A C 7
ATOM 11466 O O . SER A 1 106 ? 6.354 -35.474 -14.480 1.00 0.00 106 SER A O 7
ATOM 11474 N N . GLY A 1 107 ? 6.112 -37.709 -14.388 1.00 0.00 107 GLY A N 7
ATOM 11475 C CA . GLY A 1 107 ? 6.550 -37.899 -15.758 1.00 0.00 107 GLY A CA 7
ATOM 11476 C C . GLY A 1 107 ? 6.258 -39.296 -16.271 1.00 0.00 107 GLY A C 7
ATOM 11477 O O . GLY A 1 107 ? 5.103 -39.717 -16.321 1.00 0.00 107 GLY A O 7
ATOM 11481 N N . GLY A 1 1 ? -9.446 -4.452 -18.287 1.00 0.00 1 GLY A N 8
ATOM 11482 C CA . GLY A 1 1 ? -10.640 -3.730 -18.685 1.00 0.00 1 GLY A CA 8
ATOM 11483 C C . GLY A 1 1 ? -10.591 -2.266 -18.294 1.00 0.00 1 GLY A C 8
ATOM 11484 O O . GLY A 1 1 ? -11.179 -1.865 -17.290 1.00 0.00 1 GLY A O 8
ATOM 11488 N N . SER A 1 2 ? -9.886 -1.467 -19.088 1.00 0.00 2 SER A N 8
ATOM 11489 C CA . SER A 1 2 ? -9.757 -0.040 -18.816 1.00 0.00 2 SER A CA 8
ATOM 11490 C C . SER A 1 2 ? -10.080 0.782 -20.060 1.00 0.00 2 SER A C 8
ATOM 11491 O O . SER A 1 2 ? -9.395 1.756 -20.369 1.00 0.00 2 SER A O 8
ATOM 11499 N N . SER A 1 3 ? -11.130 0.380 -20.770 1.00 0.00 3 SER A N 8
ATOM 11500 C CA . SER A 1 3 ? -11.543 1.076 -21.983 1.00 0.00 3 SER A CA 8
ATOM 11501 C C . SER A 1 3 ? -12.350 2.326 -21.644 1.00 0.00 3 SER A C 8
ATOM 11502 O O . SER A 1 3 ? -13.479 2.237 -21.162 1.00 0.00 3 SER A O 8
ATOM 11510 N N . GLY A 1 4 ? -11.762 3.490 -21.901 1.00 0.00 4 GLY A N 8
ATOM 11511 C CA . GLY A 1 4 ? -12.440 4.742 -21.618 1.00 0.00 4 GLY A CA 8
ATOM 11512 C C . GLY A 1 4 ? -11.489 5.821 -21.141 1.00 0.00 4 GLY A C 8
ATOM 11513 O O . GLY A 1 4 ? -11.194 5.916 -19.949 1.00 0.00 4 GLY A O 8
ATOM 11517 N N . SER A 1 5 ? -11.006 6.636 -22.073 1.00 0.00 5 SER A N 8
ATOM 11518 C CA . SER A 1 5 ? -10.078 7.711 -21.742 1.00 0.00 5 SER A CA 8
ATOM 11519 C C . SER A 1 5 ? -10.745 9.074 -21.903 1.00 0.00 5 SER A C 8
ATOM 11520 O O . SER A 1 5 ? -10.989 9.530 -23.020 1.00 0.00 5 SER A O 8
ATOM 11528 N N . SER A 1 6 ? -11.037 9.719 -20.778 1.00 0.00 6 SER A N 8
ATOM 11529 C CA . SER A 1 6 ? -11.679 11.028 -20.793 1.00 0.00 6 SER A CA 8
ATOM 11530 C C . SER A 1 6 ? -11.469 11.751 -19.466 1.00 0.00 6 SER A C 8
ATOM 11531 O O . SER A 1 6 ? -11.130 11.135 -18.457 1.00 0.00 6 SER A O 8
ATOM 11539 N N . GLY A 1 7 ? -11.674 13.065 -19.476 1.00 0.00 7 GLY A N 8
ATOM 11540 C CA . GLY A 1 7 ? -11.502 13.852 -18.268 1.00 0.00 7 GLY A CA 8
ATOM 11541 C C . GLY A 1 7 ? -10.044 14.031 -17.895 1.00 0.00 7 GLY A C 8
ATOM 11542 O O . GLY A 1 7 ? -9.236 14.466 -18.715 1.00 0.00 7 GLY A O 8
ATOM 11546 N N . ALA A 1 8 ? -9.707 13.697 -16.654 1.00 0.00 8 ALA A N 8
ATOM 11547 C CA . ALA A 1 8 ? -8.337 13.823 -16.174 1.00 0.00 8 ALA A CA 8
ATOM 11548 C C . ALA A 1 8 ? -8.014 12.745 -15.144 1.00 0.00 8 ALA A C 8
ATOM 11549 O O . ALA A 1 8 ? -8.729 12.586 -14.156 1.00 0.00 8 ALA A O 8
ATOM 11556 N N . GLU A 1 9 ? -6.934 12.009 -15.384 1.00 0.00 9 GLU A N 8
ATOM 11557 C CA . GLU A 1 9 ? -6.519 10.945 -14.477 1.00 0.00 9 GLU A CA 8
ATOM 11558 C C . GLU A 1 9 ? -5.304 11.372 -13.658 1.00 0.00 9 GLU A C 8
ATOM 11559 O O . GLU A 1 9 ? -4.171 11.007 -13.971 1.00 0.00 9 GLU A O 8
ATOM 11571 N N . SER A 1 10 ? -5.549 12.148 -12.607 1.00 0.00 10 SER A N 8
ATOM 11572 C CA . SER A 1 10 ? -4.476 12.628 -11.744 1.00 0.00 10 SER A CA 8
ATOM 11573 C C . SER A 1 10 ? -4.384 11.790 -10.473 1.00 0.00 10 SER A C 8
ATOM 11574 O O . SER A 1 10 ? -4.894 12.179 -9.421 1.00 0.00 10 SER A O 8
ATOM 11582 N N . LEU A 1 11 ? -3.731 10.638 -10.577 1.00 0.00 11 LEU A N 8
ATOM 11583 C CA . LEU A 1 11 ? -3.571 9.743 -9.437 1.00 0.00 11 LEU A CA 8
ATOM 11584 C C . LEU A 1 11 ? -2.308 10.083 -8.651 1.00 0.00 11 LEU A C 8
ATOM 11585 O O . LEU A 1 11 ? -1.506 9.205 -8.335 1.00 0.00 11 LEU A O 8
ATOM 11601 N N . SER A 1 12 ? -2.140 11.364 -8.336 1.00 0.00 12 SER A N 8
ATOM 11602 C CA . SER A 1 12 ? -0.974 11.820 -7.588 1.00 0.00 12 SER A CA 8
ATOM 11603 C C . SER A 1 12 ? 0.279 11.065 -8.021 1.00 0.00 12 SER A C 8
ATOM 11604 O O . SER A 1 12 ? 1.141 10.749 -7.201 1.00 0.00 12 SER A O 8
ATOM 11612 N N . GLY A 1 13 ? 0.372 10.778 -9.316 1.00 0.00 13 GLY A N 8
ATOM 11613 C CA . GLY A 1 13 ? 1.522 10.062 -9.836 1.00 0.00 13 GLY A CA 8
ATOM 11614 C C . GLY A 1 13 ? 1.888 8.859 -8.988 1.00 0.00 13 GLY A C 8
ATOM 11615 O O . GLY A 1 13 ? 2.858 8.896 -8.230 1.00 0.00 13 GLY A O 8
ATOM 11619 N N . LEU A 1 14 ? 1.110 7.790 -9.114 1.00 0.00 14 LEU A N 8
ATOM 11620 C CA . LEU A 1 14 ? 1.356 6.570 -8.353 1.00 0.00 14 LEU A CA 8
ATOM 11621 C C . LEU A 1 14 ? 0.943 5.338 -9.150 1.00 0.00 14 LEU A C 8
ATOM 11622 O O . LEU A 1 14 ? 0.029 5.396 -9.973 1.00 0.00 14 LEU A O 8
ATOM 11638 N N . SER A 1 15 ? 1.620 4.222 -8.898 1.00 0.00 15 SER A N 8
ATOM 11639 C CA . SER A 1 15 ? 1.324 2.975 -9.593 1.00 0.00 15 SER A CA 8
ATOM 11640 C C . SER A 1 15 ? 2.099 1.813 -8.979 1.00 0.00 15 SER A C 8
ATOM 11641 O O . SER A 1 15 ? 3.328 1.764 -9.050 1.00 0.00 15 SER A O 8
ATOM 11649 N N . LEU A 1 16 ? 1.373 0.879 -8.375 1.00 0.00 16 LEU A N 8
ATOM 11650 C CA . LEU A 1 16 ? 1.991 -0.284 -7.747 1.00 0.00 16 LEU A CA 8
ATOM 11651 C C . LEU A 1 16 ? 2.518 -1.255 -8.799 1.00 0.00 16 LEU A C 8
ATOM 11652 O O . LEU A 1 16 ? 1.925 -1.413 -9.866 1.00 0.00 16 LEU A O 8
ATOM 11668 N N . LYS A 1 17 ? 3.635 -1.904 -8.490 1.00 0.00 17 LYS A N 8
ATOM 11669 C CA . LYS A 1 17 ? 4.241 -2.863 -9.406 1.00 0.00 17 LYS A CA 8
ATOM 11670 C C . LYS A 1 17 ? 4.772 -4.077 -8.650 1.00 0.00 17 LYS A C 8
ATOM 11671 O O . LYS A 1 17 ? 5.060 -3.999 -7.455 1.00 0.00 17 LYS A O 8
ATOM 11690 N N . LEU A 1 18 ? 4.901 -5.196 -9.354 1.00 0.00 18 LEU A N 8
ATOM 11691 C CA . LEU A 1 18 ? 5.399 -6.427 -8.749 1.00 0.00 18 LEU A CA 8
ATOM 11692 C C . LEU A 1 18 ? 6.910 -6.547 -8.925 1.00 0.00 18 LEU A C 8
ATOM 11693 O O . LEU A 1 18 ? 7.402 -6.750 -10.035 1.00 0.00 18 LEU A O 8
ATOM 11709 N N . VAL A 1 19 ? 7.641 -6.423 -7.821 1.00 0.00 19 VAL A N 8
ATOM 11710 C CA . VAL A 1 19 ? 9.095 -6.521 -7.853 1.00 0.00 19 VAL A CA 8
ATOM 11711 C C . VAL A 1 19 ? 9.567 -7.859 -7.295 1.00 0.00 19 VAL A C 8
ATOM 11712 O O . VAL A 1 19 ? 10.380 -8.549 -7.911 1.00 0.00 19 VAL A O 8
ATOM 11725 N N . LYS A 1 20 ? 9.053 -8.220 -6.124 1.00 0.00 20 LYS A N 8
ATOM 11726 C CA . LYS A 1 20 ? 9.420 -9.476 -5.482 1.00 0.00 20 LYS A CA 8
ATOM 11727 C C . LYS A 1 20 ? 8.194 -10.360 -5.275 1.00 0.00 20 LYS A C 8
ATOM 11728 O O . LYS A 1 20 ? 7.392 -10.126 -4.371 1.00 0.00 20 LYS A O 8
ATOM 11747 N N . LYS A 1 21 ? 8.056 -11.378 -6.118 1.00 0.00 21 LYS A N 8
ATOM 11748 C CA . LYS A 1 21 ? 6.930 -12.300 -6.028 1.00 0.00 21 LYS A CA 8
ATOM 11749 C C . LYS A 1 21 ? 7.331 -13.580 -5.302 1.00 0.00 21 LYS A C 8
ATOM 11750 O O . LYS A 1 21 ? 7.731 -14.560 -5.929 1.00 0.00 21 LYS A O 8
ATOM 11769 N N . GLU A 1 22 ? 7.220 -13.563 -3.977 1.00 0.00 22 GLU A N 8
ATOM 11770 C CA . GLU A 1 22 ? 7.571 -14.724 -3.167 1.00 0.00 22 GLU A CA 8
ATOM 11771 C C . GLU A 1 22 ? 6.321 -15.392 -2.602 1.00 0.00 22 GLU A C 8
ATOM 11772 O O . GLU A 1 22 ? 5.244 -14.799 -2.539 1.00 0.00 22 GLU A O 8
ATOM 11784 N N . PRO A 1 23 ? 6.465 -16.657 -2.181 1.00 0.00 23 PRO A N 8
ATOM 11785 C CA . PRO A 1 23 ? 5.359 -17.434 -1.614 1.00 0.00 23 PRO A CA 8
ATOM 11786 C C . PRO A 1 23 ? 4.935 -16.923 -0.242 1.00 0.00 23 PRO A C 8
ATOM 11787 O O . PRO A 1 23 ? 3.767 -17.022 0.135 1.00 0.00 23 PRO A O 8
ATOM 11798 N N . ARG A 1 24 ? 5.891 -16.374 0.501 1.00 0.00 24 ARG A N 8
ATOM 11799 C CA . ARG A 1 24 ? 5.616 -15.848 1.833 1.00 0.00 24 ARG A CA 8
ATOM 11800 C C . ARG A 1 24 ? 6.142 -14.422 1.973 1.00 0.00 24 ARG A C 8
ATOM 11801 O O . ARG A 1 24 ? 6.416 -13.958 3.079 1.00 0.00 24 ARG A O 8
ATOM 11822 N N . GLN A 1 25 ? 6.280 -13.734 0.844 1.00 0.00 25 GLN A N 8
ATOM 11823 C CA . GLN A 1 25 ? 6.775 -12.363 0.841 1.00 0.00 25 GLN A CA 8
ATOM 11824 C C . GLN A 1 25 ? 6.407 -11.654 -0.458 1.00 0.00 25 GLN A C 8
ATOM 11825 O O . GLN A 1 25 ? 6.317 -12.280 -1.515 1.00 0.00 25 GLN A O 8
ATOM 11839 N N . LEU A 1 26 ? 6.193 -10.345 -0.372 1.00 0.00 26 LEU A N 8
ATOM 11840 C CA . LEU A 1 26 ? 5.834 -9.551 -1.542 1.00 0.00 26 LEU A CA 8
ATOM 11841 C C . LEU A 1 26 ? 6.452 -8.158 -1.464 1.00 0.00 26 LEU A C 8
ATOM 11842 O O . LEU A 1 26 ? 6.309 -7.461 -0.460 1.00 0.00 26 LEU A O 8
ATOM 11858 N N . GLU A 1 27 ? 7.136 -7.759 -2.532 1.00 0.00 27 GLU A N 8
ATOM 11859 C CA . GLU A 1 27 ? 7.774 -6.449 -2.584 1.00 0.00 27 GLU A CA 8
ATOM 11860 C C . GLU A 1 27 ? 7.297 -5.660 -3.800 1.00 0.00 27 GLU A C 8
ATOM 11861 O O . GLU A 1 27 ? 7.369 -6.139 -4.932 1.00 0.00 27 GLU A O 8
ATOM 11873 N N . LEU A 1 28 ? 6.811 -4.448 -3.558 1.00 0.00 28 LEU A N 8
ATOM 11874 C CA . LEU A 1 28 ? 6.321 -3.591 -4.632 1.00 0.00 28 LEU A CA 8
ATOM 11875 C C . LEU A 1 28 ? 6.976 -2.215 -4.573 1.00 0.00 28 LEU A C 8
ATOM 11876 O O . LEU A 1 28 ? 7.585 -1.847 -3.567 1.00 0.00 28 LEU A O 8
ATOM 11892 N N . THR A 1 29 ? 6.846 -1.455 -5.656 1.00 0.00 29 THR A N 8
ATOM 11893 C CA . THR A 1 29 ? 7.424 -0.119 -5.727 1.00 0.00 29 THR A CA 8
ATOM 11894 C C . THR A 1 29 ? 6.603 0.787 -6.637 1.00 0.00 29 THR A C 8
ATOM 11895 O O . THR A 1 29 ? 6.157 0.370 -7.706 1.00 0.00 29 THR A O 8
ATOM 11906 N N . TRP A 1 30 ? 6.408 2.029 -6.208 1.00 0.00 30 TRP A N 8
ATOM 11907 C CA . TRP A 1 30 ? 5.641 2.995 -6.986 1.00 0.00 30 TRP A CA 8
ATOM 11908 C C . TRP A 1 30 ? 6.428 4.286 -7.180 1.00 0.00 30 TRP A C 8
ATOM 11909 O O . TRP A 1 30 ? 6.605 5.063 -6.242 1.00 0.00 30 TRP A O 8
ATOM 11930 N N . ALA A 1 31 ? 6.900 4.509 -8.402 1.00 0.00 31 ALA A N 8
ATOM 11931 C CA . ALA A 1 31 ? 7.666 5.707 -8.719 1.00 0.00 31 ALA A CA 8
ATOM 11932 C C . ALA A 1 31 ? 6.969 6.538 -9.791 1.00 0.00 31 ALA A C 8
ATOM 11933 O O . ALA A 1 31 ? 7.122 6.283 -10.985 1.00 0.00 31 ALA A O 8
ATOM 11940 N N . GLY A 1 32 ? 6.201 7.533 -9.356 1.00 0.00 32 GLY A N 8
ATOM 11941 C CA . GLY A 1 32 ? 5.491 8.385 -10.292 1.00 0.00 32 GLY A CA 8
ATOM 11942 C C . GLY A 1 32 ? 5.748 9.858 -10.044 1.00 0.00 32 GLY A C 8
ATOM 11943 O O . GLY A 1 32 ? 5.007 10.509 -9.308 1.00 0.00 32 GLY A O 8
ATOM 11947 N N . SER A 1 33 ? 6.802 10.385 -10.659 1.00 0.00 33 SER A N 8
ATOM 11948 C CA . SER A 1 33 ? 7.158 11.790 -10.497 1.00 0.00 33 SER A CA 8
ATOM 11949 C C . SER A 1 33 ? 7.389 12.452 -11.852 1.00 0.00 33 SER A C 8
ATOM 11950 O O . SER A 1 33 ? 8.433 12.263 -12.478 1.00 0.00 33 SER A O 8
ATOM 11958 N N . ARG A 1 34 ? 6.408 13.228 -12.299 1.00 0.00 34 ARG A N 8
ATOM 11959 C CA . ARG A 1 34 ? 6.503 13.918 -13.580 1.00 0.00 34 ARG A CA 8
ATOM 11960 C C . ARG A 1 34 ? 7.489 15.079 -13.501 1.00 0.00 34 ARG A C 8
ATOM 11961 O O . ARG A 1 34 ? 8.493 15.123 -14.213 1.00 0.00 34 ARG A O 8
ATOM 11982 N N . PRO A 1 35 ? 7.198 16.044 -12.616 1.00 0.00 35 PRO A N 8
ATOM 11983 C CA . PRO A 1 35 ? 8.046 17.223 -12.423 1.00 0.00 35 PRO A CA 8
ATOM 11984 C C . PRO A 1 35 ? 9.375 16.879 -11.758 1.00 0.00 35 PRO A C 8
ATOM 11985 O O . PRO A 1 35 ? 9.700 15.707 -11.570 1.00 0.00 35 PRO A O 8
ATOM 11996 N N . ARG A 1 36 ? 10.139 17.907 -11.405 1.00 0.00 36 ARG A N 8
ATOM 11997 C CA . ARG A 1 36 ? 11.433 17.713 -10.762 1.00 0.00 36 ARG A CA 8
ATOM 11998 C C . ARG A 1 36 ? 11.566 18.601 -9.528 1.00 0.00 36 ARG A C 8
ATOM 11999 O O . ARG A 1 36 ? 12.658 18.770 -8.988 1.00 0.00 36 ARG A O 8
ATOM 12020 N N . ASN A 1 37 ? 10.446 19.165 -9.088 1.00 0.00 37 ASN A N 8
ATOM 12021 C CA . ASN A 1 37 ? 10.437 20.037 -7.919 1.00 0.00 37 ASN A CA 8
ATOM 12022 C C . ASN A 1 37 ? 11.279 19.444 -6.792 1.00 0.00 37 ASN A C 8
ATOM 12023 O O . ASN A 1 37 ? 11.167 18.266 -6.454 1.00 0.00 37 ASN A O 8
ATOM 12034 N N . PRO A 1 38 ? 12.143 20.280 -6.197 1.00 0.00 38 PRO A N 8
ATOM 12035 C CA . PRO A 1 38 ? 13.020 19.861 -5.099 1.00 0.00 38 PRO A CA 8
ATOM 12036 C C . PRO A 1 38 ? 12.248 19.586 -3.813 1.00 0.00 38 PRO A C 8
ATOM 12037 O O . PRO A 1 38 ? 11.024 19.703 -3.776 1.00 0.00 38 PRO A O 8
ATOM 12048 N N . GLY A 1 39 ? 12.973 19.221 -2.760 1.00 0.00 39 GLY A N 8
ATOM 12049 C CA . GLY A 1 39 ? 12.338 18.935 -1.486 1.00 0.00 39 GLY A CA 8
ATOM 12050 C C . GLY A 1 39 ? 11.354 17.785 -1.574 1.00 0.00 39 GLY A C 8
ATOM 12051 O O . GLY A 1 39 ? 10.482 17.770 -2.441 1.00 0.00 39 GLY A O 8
ATOM 12055 N N . GLY A 1 40 ? 11.495 16.818 -0.672 1.00 0.00 40 GLY A N 8
ATOM 12056 C CA . GLY A 1 40 ? 10.606 15.671 -0.670 1.00 0.00 40 GLY A CA 8
ATOM 12057 C C . GLY A 1 40 ? 9.992 15.417 0.692 1.00 0.00 40 GLY A C 8
ATOM 12058 O O . GLY A 1 40 ? 10.202 14.361 1.288 1.00 0.00 40 GLY A O 8
ATOM 12062 N N . ASN A 1 41 ? 9.231 16.388 1.187 1.00 0.00 41 ASN A N 8
ATOM 12063 C CA . ASN A 1 41 ? 8.586 16.265 2.489 1.00 0.00 41 ASN A CA 8
ATOM 12064 C C . ASN A 1 41 ? 7.155 15.755 2.342 1.00 0.00 41 ASN A C 8
ATOM 12065 O O . ASN A 1 41 ? 6.199 16.527 2.416 1.00 0.00 41 ASN A O 8
ATOM 12076 N N . LEU A 1 42 ? 7.017 14.451 2.134 1.00 0.00 42 LEU A N 8
ATOM 12077 C CA . LEU A 1 42 ? 5.703 13.836 1.976 1.00 0.00 42 LEU A CA 8
ATOM 12078 C C . LEU A 1 42 ? 5.709 12.399 2.488 1.00 0.00 42 LEU A C 8
ATOM 12079 O O . LEU A 1 42 ? 6.749 11.877 2.889 1.00 0.00 42 LEU A O 8
ATOM 12095 N N . SER A 1 43 ? 4.541 11.764 2.467 1.00 0.00 43 SER A N 8
ATOM 12096 C CA . SER A 1 43 ? 4.411 10.388 2.930 1.00 0.00 43 SER A CA 8
ATOM 12097 C C . SER A 1 43 ? 3.496 9.589 2.008 1.00 0.00 43 SER A C 8
ATOM 12098 O O . SER A 1 43 ? 2.896 10.137 1.083 1.00 0.00 43 SER A O 8
ATOM 12106 N N . TYR A 1 44 ? 3.393 8.290 2.268 1.00 0.00 44 TYR A N 8
ATOM 12107 C CA . TYR A 1 44 ? 2.553 7.413 1.460 1.00 0.00 44 TYR A CA 8
ATOM 12108 C C . TYR A 1 44 ? 1.791 6.427 2.340 1.00 0.00 44 TYR A C 8
ATOM 12109 O O . TYR A 1 44 ? 2.362 5.817 3.244 1.00 0.00 44 TYR A O 8
ATOM 12127 N N . GLU A 1 45 ? 0.499 6.276 2.067 1.00 0.00 45 GLU A N 8
ATOM 12128 C CA . GLU A 1 45 ? -0.342 5.364 2.834 1.00 0.00 45 GLU A CA 8
ATOM 12129 C C . GLU A 1 45 ? -0.547 4.052 2.083 1.00 0.00 45 GLU A C 8
ATOM 12130 O O . GLU A 1 45 ? -1.061 4.038 0.963 1.00 0.00 45 GLU A O 8
ATOM 12142 N N . LEU A 1 46 ? -0.141 2.951 2.705 1.00 0.00 46 LEU A N 8
ATOM 12143 C CA . LEU A 1 46 ? -0.280 1.632 2.097 1.00 0.00 46 LEU A CA 8
ATOM 12144 C C . LEU A 1 46 ? -1.430 0.857 2.732 1.00 0.00 46 LEU A C 8
ATOM 12145 O O . LEU A 1 46 ? -1.571 0.826 3.955 1.00 0.00 46 LEU A O 8
ATOM 12161 N N . HIS A 1 47 ? -2.249 0.230 1.893 1.00 0.00 47 HIS A N 8
ATOM 12162 C CA . HIS A 1 47 ? -3.385 -0.548 2.373 1.00 0.00 47 HIS A CA 8
ATOM 12163 C C . HIS A 1 47 ? -3.482 -1.880 1.635 1.00 0.00 47 HIS A C 8
ATOM 12164 O O . HIS A 1 47 ? -3.754 -1.918 0.435 1.00 0.00 47 HIS A O 8
ATOM 12179 N N . VAL A 1 48 ? -3.256 -2.971 2.361 1.00 0.00 48 VAL A N 8
ATOM 12180 C CA . VAL A 1 48 ? -3.318 -4.304 1.775 1.00 0.00 48 VAL A CA 8
ATOM 12181 C C . VAL A 1 48 ? -4.573 -5.044 2.224 1.00 0.00 48 VAL A C 8
ATOM 12182 O O . VAL A 1 48 ? -4.888 -5.091 3.414 1.00 0.00 48 VAL A O 8
ATOM 12195 N N . LEU A 1 49 ? -5.288 -5.621 1.264 1.00 0.00 49 LEU A N 8
ATOM 12196 C CA . LEU A 1 49 ? -6.510 -6.360 1.559 1.00 0.00 49 LEU A CA 8
ATOM 12197 C C . LEU A 1 49 ? -6.413 -7.797 1.058 1.00 0.00 49 LEU A C 8
ATOM 12198 O O . LEU A 1 49 ? -5.690 -8.084 0.104 1.00 0.00 49 LEU A O 8
ATOM 12214 N N . ASN A 1 50 ? -7.147 -8.695 1.705 1.00 0.00 50 ASN A N 8
ATOM 12215 C CA . ASN A 1 50 ? -7.145 -10.103 1.324 1.00 0.00 50 ASN A CA 8
ATOM 12216 C C . ASN A 1 50 ? -8.531 -10.716 1.498 1.00 0.00 50 ASN A C 8
ATOM 12217 O O . ASN A 1 50 ? -9.421 -10.104 2.087 1.00 0.00 50 ASN A O 8
ATOM 12228 N N . GLN A 1 51 ? -8.705 -11.929 0.983 1.00 0.00 51 GLN A N 8
ATOM 12229 C CA . GLN A 1 51 ? -9.982 -12.625 1.082 1.00 0.00 51 GLN A CA 8
ATOM 12230 C C . GLN A 1 51 ? -10.681 -12.295 2.397 1.00 0.00 51 GLN A C 8
ATOM 12231 O O . GLN A 1 51 ? -11.761 -11.704 2.406 1.00 0.00 51 GLN A O 8
ATOM 12245 N N . ASP A 1 52 ? -10.059 -12.682 3.505 1.00 0.00 52 ASP A N 8
ATOM 12246 C CA . ASP A 1 52 ? -10.621 -12.427 4.826 1.00 0.00 52 ASP A CA 8
ATOM 12247 C C . ASP A 1 52 ? -9.602 -11.733 5.725 1.00 0.00 52 ASP A C 8
ATOM 12248 O O . ASP A 1 52 ? -9.632 -11.886 6.945 1.00 0.00 52 ASP A O 8
ATOM 12257 N N . GLU A 1 53 ? -8.702 -10.970 5.112 1.00 0.00 53 GLU A N 8
ATOM 12258 C CA . GLU A 1 53 ? -7.674 -10.254 5.858 1.00 0.00 53 GLU A CA 8
ATOM 12259 C C . GLU A 1 53 ? -7.450 -8.861 5.276 1.00 0.00 53 GLU A C 8
ATOM 12260 O O . GLU A 1 53 ? -6.982 -8.717 4.148 1.00 0.00 53 GLU A O 8
ATOM 12272 N N . GLU A 1 54 ? -7.789 -7.839 6.056 1.00 0.00 54 GLU A N 8
ATOM 12273 C CA . GLU A 1 54 ? -7.626 -6.458 5.618 1.00 0.00 54 GLU A CA 8
ATOM 12274 C C . GLU A 1 54 ? -6.771 -5.671 6.607 1.00 0.00 54 GLU A C 8
ATOM 12275 O O . GLU A 1 54 ? -7.172 -5.447 7.749 1.00 0.00 54 GLU A O 8
ATOM 12287 N N . TRP A 1 55 ? -5.592 -5.254 6.159 1.00 0.00 55 TRP A N 8
ATOM 12288 C CA . TRP A 1 55 ? -4.680 -4.492 7.004 1.00 0.00 55 TRP A CA 8
ATOM 12289 C C . TRP A 1 55 ? -4.058 -3.336 6.230 1.00 0.00 55 TRP A C 8
ATOM 12290 O O . TRP A 1 55 ? -3.791 -3.450 5.033 1.00 0.00 55 TRP A O 8
ATOM 12311 N N . HIS A 1 56 ? -3.830 -2.222 6.919 1.00 0.00 56 HIS A N 8
ATOM 12312 C CA . HIS A 1 56 ? -3.238 -1.045 6.294 1.00 0.00 56 HIS A CA 8
ATOM 12313 C C . HIS A 1 56 ? -2.037 -0.550 7.096 1.00 0.00 56 HIS A C 8
ATOM 12314 O O . HIS A 1 56 ? -2.052 -0.568 8.326 1.00 0.00 56 HIS A O 8
ATOM 12329 N N . GLN A 1 57 ? -1.001 -0.110 6.389 1.00 0.00 57 GLN A N 8
ATOM 12330 C CA . GLN A 1 57 ? 0.207 0.388 7.036 1.00 0.00 57 GLN A CA 8
ATOM 12331 C C . GLN A 1 57 ? 0.806 1.549 6.250 1.00 0.00 57 GLN A C 8
ATOM 12332 O O . GLN A 1 57 ? 1.189 1.395 5.091 1.00 0.00 57 GLN A O 8
ATOM 12346 N N . MET A 1 58 ? 0.884 2.712 6.889 1.00 0.00 58 MET A N 8
ATOM 12347 C CA . MET A 1 58 ? 1.437 3.900 6.249 1.00 0.00 58 MET A CA 8
ATOM 12348 C C . MET A 1 58 ? 2.954 3.794 6.125 1.00 0.00 58 MET A C 8
ATOM 12349 O O . MET A 1 58 ? 3.647 3.497 7.098 1.00 0.00 58 MET A O 8
ATOM 12363 N N . VAL A 1 59 ? 3.463 4.039 4.922 1.00 0.00 59 VAL A N 8
ATOM 12364 C CA . VAL A 1 59 ? 4.898 3.972 4.671 1.00 0.00 59 VAL A CA 8
ATOM 12365 C C . VAL A 1 59 ? 5.432 5.309 4.170 1.00 0.00 59 VAL A C 8
ATOM 12366 O O . VAL A 1 59 ? 4.749 6.027 3.438 1.00 0.00 59 VAL A O 8
ATOM 12379 N N . LEU A 1 60 ? 6.656 5.638 4.568 1.00 0.00 60 LEU A N 8
ATOM 12380 C CA . LEU A 1 60 ? 7.283 6.890 4.158 1.00 0.00 60 LEU A CA 8
ATOM 12381 C C . LEU A 1 60 ? 8.064 6.709 2.861 1.00 0.00 60 LEU A C 8
ATOM 12382 O O . LEU A 1 60 ? 8.259 7.660 2.106 1.00 0.00 60 LEU A O 8
ATOM 12398 N N . GLU A 1 61 ? 8.506 5.481 2.609 1.00 0.00 61 GLU A N 8
ATOM 12399 C CA . GLU A 1 61 ? 9.265 5.176 1.401 1.00 0.00 61 GLU A CA 8
ATOM 12400 C C . GLU A 1 61 ? 8.335 4.757 0.266 1.00 0.00 61 GLU A C 8
ATOM 12401 O O . GLU A 1 61 ? 7.239 4.240 0.486 1.00 0.00 61 GLU A O 8
ATOM 12413 N N . PRO A 1 62 ? 8.781 4.986 -0.978 1.00 0.00 62 PRO A N 8
ATOM 12414 C CA . PRO A 1 62 ? 8.005 4.640 -2.173 1.00 0.00 62 PRO A CA 8
ATOM 12415 C C . PRO A 1 62 ? 7.902 3.133 -2.382 1.00 0.00 62 PRO A C 8
ATOM 12416 O O . PRO A 1 62 ? 7.317 2.672 -3.362 1.00 0.00 62 PRO A O 8
ATOM 12427 N N . ARG A 1 63 ? 8.474 2.372 -1.455 1.00 0.00 63 ARG A N 8
ATOM 12428 C CA . ARG A 1 63 ? 8.446 0.917 -1.538 1.00 0.00 63 ARG A CA 8
ATOM 12429 C C . ARG A 1 63 ? 7.830 0.311 -0.280 1.00 0.00 63 ARG A C 8
ATOM 12430 O O . ARG A 1 63 ? 7.591 1.010 0.705 1.00 0.00 63 ARG A O 8
ATOM 12451 N N . VAL A 1 64 ? 7.574 -0.992 -0.321 1.00 0.00 64 VAL A N 8
ATOM 12452 C CA . VAL A 1 64 ? 6.986 -1.692 0.815 1.00 0.00 64 VAL A CA 8
ATOM 12453 C C . VAL A 1 64 ? 7.295 -3.184 0.761 1.00 0.00 64 VAL A C 8
ATOM 12454 O O . VAL A 1 64 ? 7.253 -3.800 -0.304 1.00 0.00 64 VAL A O 8
ATOM 12467 N N . LEU A 1 65 ? 7.605 -3.760 1.918 1.00 0.00 65 LEU A N 8
ATOM 12468 C CA . LEU A 1 65 ? 7.920 -5.182 2.004 1.00 0.00 65 LEU A CA 8
ATOM 12469 C C . LEU A 1 65 ? 6.891 -5.918 2.856 1.00 0.00 65 LEU A C 8
ATOM 12470 O O . LEU A 1 65 ? 6.823 -5.724 4.071 1.00 0.00 65 LEU A O 8
ATOM 12486 N N . LEU A 1 66 ? 6.094 -6.763 2.213 1.00 0.00 66 LEU A N 8
ATOM 12487 C CA . LEU A 1 66 ? 5.069 -7.531 2.912 1.00 0.00 66 LEU A CA 8
ATOM 12488 C C . LEU A 1 66 ? 5.559 -8.943 3.217 1.00 0.00 66 LEU A C 8
ATOM 12489 O O . LEU A 1 66 ? 6.001 -9.665 2.323 1.00 0.00 66 LEU A O 8
ATOM 12505 N N . THR A 1 67 ? 5.477 -9.331 4.486 1.00 0.00 67 THR A N 8
ATOM 12506 C CA . THR A 1 67 ? 5.911 -10.657 4.909 1.00 0.00 67 THR A CA 8
ATOM 12507 C C . THR A 1 67 ? 4.763 -11.436 5.539 1.00 0.00 67 THR A C 8
ATOM 12508 O O . THR A 1 67 ? 3.634 -10.950 5.611 1.00 0.00 67 THR A O 8
ATOM 12519 N N . LYS A 1 68 ? 5.057 -12.649 5.995 1.00 0.00 68 LYS A N 8
ATOM 12520 C CA . LYS A 1 68 ? 4.049 -13.497 6.622 1.00 0.00 68 LYS A CA 8
ATOM 12521 C C . LYS A 1 68 ? 2.839 -13.668 5.710 1.00 0.00 68 LYS A C 8
ATOM 12522 O O . LYS A 1 68 ? 1.695 -13.533 6.148 1.00 0.00 68 LYS A O 8
ATOM 12541 N N . LEU A 1 69 ? 3.097 -13.966 4.442 1.00 0.00 69 LEU A N 8
ATOM 12542 C CA . LEU A 1 69 ? 2.027 -14.158 3.468 1.00 0.00 69 LEU A CA 8
ATOM 12543 C C . LEU A 1 69 ? 1.802 -15.641 3.191 1.00 0.00 69 LEU A C 8
ATOM 12544 O O . LEU A 1 69 ? 2.455 -16.498 3.785 1.00 0.00 69 LEU A O 8
ATOM 12560 N N . GLN A 1 70 ? 0.876 -15.934 2.284 1.00 0.00 70 GLN A N 8
ATOM 12561 C CA . GLN A 1 70 ? 0.566 -17.314 1.927 1.00 0.00 70 GLN A CA 8
ATOM 12562 C C . GLN A 1 70 ? 0.869 -17.577 0.456 1.00 0.00 70 GLN A C 8
ATOM 12563 O O . GLN A 1 70 ? 0.678 -16.718 -0.406 1.00 0.00 70 GLN A O 8
ATOM 12577 N N . PRO A 1 71 ? 1.354 -18.791 0.159 1.00 0.00 71 PRO A N 8
ATOM 12578 C CA . PRO A 1 71 ? 1.694 -19.196 -1.209 1.00 0.00 71 PRO A CA 8
ATOM 12579 C C . PRO A 1 71 ? 0.459 -19.366 -2.086 1.00 0.00 71 PRO A C 8
ATOM 12580 O O . PRO A 1 71 ? -0.561 -19.894 -1.643 1.00 0.00 71 PRO A O 8
ATOM 12591 N N . ASP A 1 72 ? 0.558 -18.918 -3.333 1.00 0.00 72 ASP A N 8
ATOM 12592 C CA . ASP A 1 72 ? -0.551 -19.022 -4.274 1.00 0.00 72 ASP A CA 8
ATOM 12593 C C . ASP A 1 72 ? -1.810 -18.376 -3.704 1.00 0.00 72 ASP A C 8
ATOM 12594 O O . ASP A 1 72 ? -2.865 -19.006 -3.627 1.00 0.00 72 ASP A O 8
ATOM 12603 N N . THR A 1 73 ? -1.692 -17.113 -3.304 1.00 0.00 73 THR A N 8
ATOM 12604 C CA . THR A 1 73 ? -2.819 -16.382 -2.739 1.00 0.00 73 THR A CA 8
ATOM 12605 C C . THR A 1 73 ? -2.905 -14.974 -3.317 1.00 0.00 73 THR A C 8
ATOM 12606 O O . THR A 1 73 ? -1.916 -14.241 -3.348 1.00 0.00 73 THR A O 8
ATOM 12617 N N . THR A 1 74 ? -4.096 -14.599 -3.774 1.00 0.00 74 THR A N 8
ATOM 12618 C CA . THR A 1 74 ? -4.312 -13.278 -4.351 1.00 0.00 74 THR A CA 8
ATOM 12619 C C . THR A 1 74 ? -4.393 -12.210 -3.267 1.00 0.00 74 THR A C 8
ATOM 12620 O O . THR A 1 74 ? -5.245 -12.275 -2.381 1.00 0.00 74 THR A O 8
ATOM 12631 N N . TYR A 1 75 ? -3.501 -11.229 -3.342 1.00 0.00 75 TYR A N 8
ATOM 12632 C CA . TYR A 1 75 ? -3.471 -10.147 -2.365 1.00 0.00 75 TYR A CA 8
ATOM 12633 C C . TYR A 1 75 ? -3.609 -8.790 -3.049 1.00 0.00 75 TYR A C 8
ATOM 12634 O O . TYR A 1 75 ? -2.824 -8.447 -3.934 1.00 0.00 75 TYR A O 8
ATOM 12652 N N . ILE A 1 76 ? -4.611 -8.024 -2.632 1.00 0.00 76 ILE A N 8
ATOM 12653 C CA . ILE A 1 76 ? -4.851 -6.704 -3.203 1.00 0.00 76 ILE A CA 8
ATOM 12654 C C . ILE A 1 76 ? -4.044 -5.635 -2.475 1.00 0.00 76 ILE A C 8
ATOM 12655 O O . ILE A 1 76 ? -3.956 -5.638 -1.247 1.00 0.00 76 ILE A O 8
ATOM 12671 N N . VAL A 1 77 ? -3.457 -4.720 -3.240 1.00 0.00 77 VAL A N 8
ATOM 12672 C CA . VAL A 1 77 ? -2.660 -3.642 -2.668 1.00 0.00 77 VAL A CA 8
ATOM 12673 C C . VAL A 1 77 ? -3.017 -2.301 -3.298 1.00 0.00 77 VAL A C 8
ATOM 12674 O O . VAL A 1 77 ? -3.420 -2.236 -4.459 1.00 0.00 77 VAL A O 8
ATOM 12687 N N . ARG A 1 78 ? -2.866 -1.231 -2.524 1.00 0.00 78 ARG A N 8
ATOM 12688 C CA . ARG A 1 78 ? -3.173 0.110 -3.005 1.00 0.00 78 ARG A CA 8
ATOM 12689 C C . ARG A 1 78 ? -2.427 1.164 -2.192 1.00 0.00 78 ARG A C 8
ATOM 12690 O O . ARG A 1 78 ? -2.516 1.194 -0.965 1.00 0.00 78 ARG A O 8
ATOM 12711 N N . VAL A 1 79 ? -1.691 2.027 -2.885 1.00 0.00 79 VAL A N 8
ATOM 12712 C CA . VAL A 1 79 ? -0.930 3.083 -2.229 1.00 0.00 79 VAL A CA 8
ATOM 12713 C C . VAL A 1 79 ? -1.344 4.458 -2.739 1.00 0.00 79 VAL A C 8
ATOM 12714 O O . VAL A 1 79 ? -1.716 4.614 -3.902 1.00 0.00 79 VAL A O 8
ATOM 12727 N N . ARG A 1 80 ? -1.277 5.454 -1.861 1.00 0.00 80 ARG A N 8
ATOM 12728 C CA . ARG A 1 80 ? -1.646 6.817 -2.223 1.00 0.00 80 ARG A CA 8
ATOM 12729 C C . ARG A 1 80 ? -0.750 7.829 -1.515 1.00 0.00 80 ARG A C 8
ATOM 12730 O O . ARG A 1 80 ? -0.238 7.567 -0.426 1.00 0.00 80 ARG A O 8
ATOM 12751 N N . THR A 1 81 ? -0.563 8.987 -2.142 1.00 0.00 81 THR A N 8
ATOM 12752 C CA . THR A 1 81 ? 0.273 10.037 -1.574 1.00 0.00 81 THR A CA 8
ATOM 12753 C C . THR A 1 81 ? -0.506 10.874 -0.565 1.00 0.00 81 THR A C 8
ATOM 12754 O O . THR A 1 81 ? -1.358 11.681 -0.940 1.00 0.00 81 THR A O 8
ATOM 12765 N N . LEU A 1 82 ? -0.209 10.678 0.714 1.00 0.00 82 LEU A N 8
ATOM 12766 C CA . LEU A 1 82 ? -0.881 11.417 1.778 1.00 0.00 82 LEU A CA 8
ATOM 12767 C C . LEU A 1 82 ? -0.494 12.892 1.745 1.00 0.00 82 LEU A C 8
ATOM 12768 O O . LEU A 1 82 ? 0.660 13.237 1.491 1.00 0.00 82 LEU A O 8
ATOM 12784 N N . THR A 1 83 ? -1.467 13.759 2.006 1.00 0.00 83 THR A N 8
ATOM 12785 C CA . THR A 1 83 ? -1.229 15.197 2.008 1.00 0.00 83 THR A CA 8
ATOM 12786 C C . THR A 1 83 ? -1.809 15.849 3.258 1.00 0.00 83 THR A C 8
ATOM 12787 O O . THR A 1 83 ? -2.777 15.368 3.846 1.00 0.00 83 THR A O 8
ATOM 12798 N N . PRO A 1 84 ? -1.205 16.972 3.675 1.00 0.00 84 PRO A N 8
ATOM 12799 C CA . PRO A 1 84 ? -1.647 17.715 4.859 1.00 0.00 84 PRO A CA 8
ATOM 12800 C C . PRO A 1 84 ? -2.992 18.401 4.645 1.00 0.00 84 PRO A C 8
ATOM 12801 O O . PRO A 1 84 ? -3.824 18.453 5.551 1.00 0.00 84 PRO A O 8
ATOM 12812 N N . LEU A 1 85 ? -3.198 18.925 3.442 1.00 0.00 85 LEU A N 8
ATOM 12813 C CA . LEU A 1 85 ? -4.443 19.608 3.108 1.00 0.00 85 LEU A CA 8
ATOM 12814 C C . LEU A 1 85 ? -5.085 18.996 1.867 1.00 0.00 85 LEU A C 8
ATOM 12815 O O . LEU A 1 85 ? -4.777 19.384 0.741 1.00 0.00 85 LEU A O 8
ATOM 12831 N N . GLY A 1 86 ? -5.981 18.037 2.082 1.00 0.00 86 GLY A N 8
ATOM 12832 C CA . GLY A 1 86 ? -6.653 17.388 0.971 1.00 0.00 86 GLY A CA 8
ATOM 12833 C C . GLY A 1 86 ? -5.838 16.252 0.384 1.00 0.00 86 GLY A C 8
ATOM 12834 O O . GLY A 1 86 ? -5.111 16.423 -0.594 1.00 0.00 86 GLY A O 8
ATOM 12838 N N . PRO A 1 87 ? -5.955 15.061 0.989 1.00 0.00 87 PRO A N 8
ATOM 12839 C CA . PRO A 1 87 ? -5.229 13.870 0.538 1.00 0.00 87 PRO A CA 8
ATOM 12840 C C . PRO A 1 87 ? -5.744 13.350 -0.800 1.00 0.00 87 PRO A C 8
ATOM 12841 O O . PRO A 1 87 ? -6.919 13.509 -1.129 1.00 0.00 87 PRO A O 8
ATOM 12852 N N . GLY A 1 88 ? -4.856 12.727 -1.570 1.00 0.00 88 GLY A N 8
ATOM 12853 C CA . GLY A 1 88 ? -5.240 12.194 -2.863 1.00 0.00 88 GLY A CA 8
ATOM 12854 C C . GLY A 1 88 ? -6.025 10.902 -2.748 1.00 0.00 88 GLY A C 8
ATOM 12855 O O . GLY A 1 88 ? -6.119 10.302 -1.677 1.00 0.00 88 GLY A O 8
ATOM 12859 N N . PRO A 1 89 ? -6.607 10.457 -3.871 1.00 0.00 89 PRO A N 8
ATOM 12860 C CA . PRO A 1 89 ? -7.400 9.224 -3.917 1.00 0.00 89 PRO A CA 8
ATOM 12861 C C . PRO A 1 89 ? -6.540 7.976 -3.751 1.00 0.00 89 PRO A C 8
ATOM 12862 O O . PRO A 1 89 ? -5.311 8.048 -3.780 1.00 0.00 89 PRO A O 8
ATOM 12873 N N . PHE A 1 90 ? -7.193 6.832 -3.577 1.00 0.00 90 PHE A N 8
ATOM 12874 C CA . PHE A 1 90 ? -6.488 5.567 -3.406 1.00 0.00 90 PHE A CA 8
ATOM 12875 C C . PHE A 1 90 ? -6.405 4.808 -4.727 1.00 0.00 90 PHE A C 8
ATOM 12876 O O . PHE A 1 90 ? -7.411 4.618 -5.411 1.00 0.00 90 PHE A O 8
ATOM 12893 N N . SER A 1 91 ? -5.199 4.375 -5.080 1.00 0.00 91 SER A N 8
ATOM 12894 C CA . SER A 1 91 ? -4.983 3.640 -6.320 1.00 0.00 91 SER A CA 8
ATOM 12895 C C . SER A 1 91 ? -6.004 2.518 -6.472 1.00 0.00 91 SER A C 8
ATOM 12896 O O . SER A 1 91 ? -6.569 2.022 -5.496 1.00 0.00 91 SER A O 8
ATOM 12904 N N . PRO A 1 92 ? -6.249 2.106 -7.725 1.00 0.00 92 PRO A N 8
ATOM 12905 C CA . PRO A 1 92 ? -7.203 1.037 -8.035 1.00 0.00 92 PRO A CA 8
ATOM 12906 C C . PRO A 1 92 ? -6.709 -0.331 -7.578 1.00 0.00 92 PRO A C 8
ATOM 12907 O O . PRO A 1 92 ? -5.543 -0.676 -7.768 1.00 0.00 92 PRO A O 8
ATOM 12918 N N . ASP A 1 93 ? -7.604 -1.106 -6.975 1.00 0.00 93 ASP A N 8
ATOM 12919 C CA . ASP A 1 93 ? -7.259 -2.438 -6.491 1.00 0.00 93 ASP A CA 8
ATOM 12920 C C . ASP A 1 93 ? -6.390 -3.176 -7.505 1.00 0.00 93 ASP A C 8
ATOM 12921 O O . ASP A 1 93 ? -6.845 -3.514 -8.598 1.00 0.00 93 ASP A O 8
ATOM 12930 N N . HIS A 1 94 ? -5.137 -3.422 -7.135 1.00 0.00 94 HIS A N 8
ATOM 12931 C CA . HIS A 1 94 ? -4.204 -4.119 -8.013 1.00 0.00 94 HIS A CA 8
ATOM 12932 C C . HIS A 1 94 ? -4.188 -5.614 -7.709 1.00 0.00 94 HIS A C 8
ATOM 12933 O O . HIS A 1 94 ? -3.661 -6.043 -6.683 1.00 0.00 94 HIS A O 8
ATOM 12948 N N . GLU A 1 95 ? -4.768 -6.402 -8.609 1.00 0.00 95 GLU A N 8
ATOM 12949 C CA . GLU A 1 95 ? -4.821 -7.849 -8.436 1.00 0.00 95 GLU A CA 8
ATOM 12950 C C . GLU A 1 95 ? -3.427 -8.461 -8.544 1.00 0.00 95 GLU A C 8
ATOM 12951 O O . GLU A 1 95 ? -2.842 -8.511 -9.626 1.00 0.00 95 GLU A O 8
ATOM 12963 N N . PHE A 1 96 ? -2.901 -8.925 -7.415 1.00 0.00 96 PHE A N 8
ATOM 12964 C CA . PHE A 1 96 ? -1.576 -9.532 -7.382 1.00 0.00 96 PHE A CA 8
ATOM 12965 C C . PHE A 1 96 ? -1.644 -10.956 -6.837 1.00 0.00 96 PHE A C 8
ATOM 12966 O O . PHE A 1 96 ? -2.554 -11.301 -6.083 1.00 0.00 96 PHE A O 8
ATOM 12983 N N . ARG A 1 97 ? -0.674 -11.778 -7.224 1.00 0.00 97 ARG A N 8
ATOM 12984 C CA . ARG A 1 97 ? -0.624 -13.164 -6.776 1.00 0.00 97 ARG A CA 8
ATOM 12985 C C . ARG A 1 97 ? 0.788 -13.543 -6.338 1.00 0.00 97 ARG A C 8
ATOM 12986 O O . ARG A 1 97 ? 1.768 -13.210 -7.005 1.00 0.00 97 ARG A O 8
ATOM 13007 N N . THR A 1 98 ? 0.885 -14.243 -5.211 1.00 0.00 98 THR A N 8
ATOM 13008 C CA . THR A 1 98 ? 2.176 -14.666 -4.683 1.00 0.00 98 THR A CA 8
ATOM 13009 C C . THR A 1 98 ? 2.693 -15.898 -5.417 1.00 0.00 98 THR A C 8
ATOM 13010 O O . THR A 1 98 ? 1.956 -16.543 -6.162 1.00 0.00 98 THR A O 8
ATOM 13021 N N . SER A 1 99 ? 3.965 -16.219 -5.201 1.00 0.00 99 SER A N 8
ATOM 13022 C CA . SER A 1 99 ? 4.582 -17.373 -5.845 1.00 0.00 99 SER A CA 8
ATOM 13023 C C . SER A 1 99 ? 3.961 -18.672 -5.341 1.00 0.00 99 SER A C 8
ATOM 13024 O O . SER A 1 99 ? 3.628 -18.816 -4.164 1.00 0.00 99 SER A O 8
ATOM 13032 N N . PRO A 1 100 ? 3.800 -19.643 -6.253 1.00 0.00 100 PRO A N 8
ATOM 13033 C CA . PRO A 1 100 ? 3.218 -20.948 -5.925 1.00 0.00 100 PRO A CA 8
ATOM 13034 C C . PRO A 1 100 ? 4.140 -21.790 -5.049 1.00 0.00 100 PRO A C 8
ATOM 13035 O O . PRO A 1 100 ? 5.364 -21.672 -5.101 1.00 0.00 100 PRO A O 8
ATOM 13046 N N . PRO A 1 101 ? 3.540 -22.660 -4.223 1.00 0.00 101 PRO A N 8
ATOM 13047 C CA . PRO A 1 101 ? 4.288 -23.539 -3.320 1.00 0.00 101 PRO A CA 8
ATOM 13048 C C . PRO A 1 101 ? 5.052 -24.626 -4.070 1.00 0.00 101 PRO A C 8
ATOM 13049 O O . PRO A 1 101 ? 4.931 -24.755 -5.288 1.00 0.00 101 PRO A O 8
ATOM 13060 N N . SER A 1 102 ? 5.837 -25.405 -3.334 1.00 0.00 102 SER A N 8
ATOM 13061 C CA . SER A 1 102 ? 6.623 -26.479 -3.930 1.00 0.00 102 SER A CA 8
ATOM 13062 C C . SER A 1 102 ? 5.762 -27.717 -4.165 1.00 0.00 102 SER A C 8
ATOM 13063 O O . SER A 1 102 ? 5.757 -28.646 -3.359 1.00 0.00 102 SER A O 8
ATOM 13071 N N . GLY A 1 103 ? 5.033 -27.720 -5.277 1.00 0.00 103 GLY A N 8
ATOM 13072 C CA . GLY A 1 103 ? 4.178 -28.847 -5.600 1.00 0.00 103 GLY A CA 8
ATOM 13073 C C . GLY A 1 103 ? 3.372 -29.323 -4.408 1.00 0.00 103 GLY A C 8
ATOM 13074 O O . GLY A 1 103 ? 3.141 -28.583 -3.452 1.00 0.00 103 GLY A O 8
ATOM 13078 N N . PRO A 1 104 ? 2.926 -30.587 -4.456 1.00 0.00 104 PRO A N 8
ATOM 13079 C CA . PRO A 1 104 ? 2.133 -31.189 -3.380 1.00 0.00 104 PRO A CA 8
ATOM 13080 C C . PRO A 1 104 ? 2.954 -31.423 -2.117 1.00 0.00 104 PRO A C 8
ATOM 13081 O O . PRO A 1 104 ? 4.178 -31.298 -2.128 1.00 0.00 104 PRO A O 8
ATOM 13092 N N . SER A 1 105 ? 2.272 -31.764 -1.028 1.00 0.00 105 SER A N 8
ATOM 13093 C CA . SER A 1 105 ? 2.938 -32.012 0.245 1.00 0.00 105 SER A CA 8
ATOM 13094 C C . SER A 1 105 ? 2.716 -33.451 0.702 1.00 0.00 105 SER A C 8
ATOM 13095 O O . SER A 1 105 ? 1.582 -33.881 0.909 1.00 0.00 105 SER A O 8
ATOM 13103 N N . SER A 1 106 ? 3.810 -34.190 0.858 1.00 0.00 106 SER A N 8
ATOM 13104 C CA . SER A 1 106 ? 3.737 -35.582 1.287 1.00 0.00 106 SER A CA 8
ATOM 13105 C C . SER A 1 106 ? 4.061 -35.710 2.772 1.00 0.00 106 SER A C 8
ATOM 13106 O O . SER A 1 106 ? 4.767 -36.628 3.188 1.00 0.00 106 SER A O 8
ATOM 13114 N N . GLY A 1 107 ? 3.538 -34.782 3.568 1.00 0.00 107 GLY A N 8
ATOM 13115 C CA . GLY A 1 107 ? 3.783 -34.808 4.999 1.00 0.00 107 GLY A CA 8
ATOM 13116 C C . GLY A 1 107 ? 3.329 -33.537 5.688 1.00 0.00 107 GLY A C 8
ATOM 13117 O O . GLY A 1 107 ? 3.020 -33.545 6.879 1.00 0.00 107 GLY A O 8
ATOM 13121 N N . GLY A 1 1 ? -7.343 -4.337 -17.917 1.00 0.00 1 GLY A N 9
ATOM 13122 C CA . GLY A 1 1 ? -6.278 -5.311 -18.067 1.00 0.00 1 GLY A CA 9
ATOM 13123 C C . GLY A 1 1 ? -6.801 -6.726 -18.212 1.00 0.00 1 GLY A C 9
ATOM 13124 O O . GLY A 1 1 ? -7.107 -7.171 -19.318 1.00 0.00 1 GLY A O 9
ATOM 13128 N N . SER A 1 2 ? -6.904 -7.434 -17.092 1.00 0.00 2 SER A N 9
ATOM 13129 C CA . SER A 1 2 ? -7.390 -8.810 -17.100 1.00 0.00 2 SER A CA 9
ATOM 13130 C C . SER A 1 2 ? -8.894 -8.853 -17.349 1.00 0.00 2 SER A C 9
ATOM 13131 O O . SER A 1 2 ? -9.499 -9.925 -17.377 1.00 0.00 2 SER A O 9
ATOM 13139 N N . SER A 1 3 ? -9.492 -7.680 -17.531 1.00 0.00 3 SER A N 9
ATOM 13140 C CA . SER A 1 3 ? -10.926 -7.582 -17.775 1.00 0.00 3 SER A CA 9
ATOM 13141 C C . SER A 1 3 ? -11.251 -6.355 -18.621 1.00 0.00 3 SER A C 9
ATOM 13142 O O . SER A 1 3 ? -10.475 -5.402 -18.677 1.00 0.00 3 SER A O 9
ATOM 13150 N N . GLY A 1 4 ? -12.406 -6.386 -19.279 1.00 0.00 4 GLY A N 9
ATOM 13151 C CA . GLY A 1 4 ? -12.815 -5.272 -20.113 1.00 0.00 4 GLY A CA 9
ATOM 13152 C C . GLY A 1 4 ? -13.217 -4.056 -19.302 1.00 0.00 4 GLY A C 9
ATOM 13153 O O . GLY A 1 4 ? -14.242 -4.067 -18.621 1.00 0.00 4 GLY A O 9
ATOM 13157 N N . SER A 1 5 ? -12.406 -3.005 -19.372 1.00 0.00 5 SER A N 9
ATOM 13158 C CA . SER A 1 5 ? -12.679 -1.778 -18.633 1.00 0.00 5 SER A CA 9
ATOM 13159 C C . SER A 1 5 ? -12.838 -0.595 -19.584 1.00 0.00 5 SER A C 9
ATOM 13160 O O . SER A 1 5 ? -11.868 -0.137 -20.189 1.00 0.00 5 SER A O 9
ATOM 13168 N N . SER A 1 6 ? -14.067 -0.107 -19.711 1.00 0.00 6 SER A N 9
ATOM 13169 C CA . SER A 1 6 ? -14.355 1.020 -20.591 1.00 0.00 6 SER A CA 9
ATOM 13170 C C . SER A 1 6 ? -14.095 2.345 -19.880 1.00 0.00 6 SER A C 9
ATOM 13171 O O . SER A 1 6 ? -14.878 3.286 -19.993 1.00 0.00 6 SER A O 9
ATOM 13179 N N . GLY A 1 7 ? -12.988 2.408 -19.147 1.00 0.00 7 GLY A N 9
ATOM 13180 C CA . GLY A 1 7 ? -12.643 3.621 -18.428 1.00 0.00 7 GLY A CA 9
ATOM 13181 C C . GLY A 1 7 ? -11.145 3.805 -18.287 1.00 0.00 7 GLY A C 9
ATOM 13182 O O . GLY A 1 7 ? -10.418 2.850 -18.017 1.00 0.00 7 GLY A O 9
ATOM 13186 N N . ALA A 1 8 ? -10.682 5.037 -18.472 1.00 0.00 8 ALA A N 9
ATOM 13187 C CA . ALA A 1 8 ? -9.261 5.344 -18.363 1.00 0.00 8 ALA A CA 9
ATOM 13188 C C . ALA A 1 8 ? -8.845 5.508 -16.905 1.00 0.00 8 ALA A C 9
ATOM 13189 O O . ALA A 1 8 ? -9.456 6.271 -16.158 1.00 0.00 8 ALA A O 9
ATOM 13196 N N . GLU A 1 9 ? -7.801 4.786 -16.508 1.00 0.00 9 GLU A N 9
ATOM 13197 C CA . GLU A 1 9 ? -7.305 4.851 -15.138 1.00 0.00 9 GLU A CA 9
ATOM 13198 C C . GLU A 1 9 ? -6.703 6.222 -14.843 1.00 0.00 9 GLU A C 9
ATOM 13199 O O . GLU A 1 9 ? -5.542 6.483 -15.159 1.00 0.00 9 GLU A O 9
ATOM 13211 N N . SER A 1 10 ? -7.501 7.094 -14.236 1.00 0.00 10 SER A N 9
ATOM 13212 C CA . SER A 1 10 ? -7.049 8.440 -13.901 1.00 0.00 10 SER A CA 9
ATOM 13213 C C . SER A 1 10 ? -6.185 8.426 -12.644 1.00 0.00 10 SER A C 9
ATOM 13214 O O . SER A 1 10 ? -6.696 8.372 -11.525 1.00 0.00 10 SER A O 9
ATOM 13222 N N . LEU A 1 11 ? -4.871 8.474 -12.837 1.00 0.00 11 LEU A N 9
ATOM 13223 C CA . LEU A 1 11 ? -3.933 8.466 -11.720 1.00 0.00 11 LEU A CA 9
ATOM 13224 C C . LEU A 1 11 ? -2.699 9.303 -12.040 1.00 0.00 11 LEU A C 9
ATOM 13225 O O . LEU A 1 11 ? -2.211 9.301 -13.170 1.00 0.00 11 LEU A O 9
ATOM 13241 N N . SER A 1 12 ? -2.197 10.017 -11.037 1.00 0.00 12 SER A N 9
ATOM 13242 C CA . SER A 1 12 ? -1.020 10.859 -11.211 1.00 0.00 12 SER A CA 9
ATOM 13243 C C . SER A 1 12 ? 0.205 10.018 -11.557 1.00 0.00 12 SER A C 9
ATOM 13244 O O . SER A 1 12 ? 0.846 10.227 -12.585 1.00 0.00 12 SER A O 9
ATOM 13252 N N . GLY A 1 13 ? 0.523 9.063 -10.687 1.00 0.00 13 GLY A N 9
ATOM 13253 C CA . GLY A 1 13 ? 1.670 8.203 -10.917 1.00 0.00 13 GLY A CA 9
ATOM 13254 C C . GLY A 1 13 ? 1.914 7.244 -9.769 1.00 0.00 13 GLY A C 9
ATOM 13255 O O . GLY A 1 13 ? 3.044 7.098 -9.302 1.00 0.00 13 GLY A O 9
ATOM 13259 N N . LEU A 1 14 ? 0.852 6.590 -9.311 1.00 0.00 14 LEU A N 9
ATOM 13260 C CA . LEU A 1 14 ? 0.956 5.640 -8.208 1.00 0.00 14 LEU A CA 9
ATOM 13261 C C . LEU A 1 14 ? 0.486 4.254 -8.638 1.00 0.00 14 LEU A C 9
ATOM 13262 O O . LEU A 1 14 ? -0.464 3.708 -8.077 1.00 0.00 14 LEU A O 9
ATOM 13278 N N . SER A 1 15 ? 1.159 3.689 -9.635 1.00 0.00 15 SER A N 9
ATOM 13279 C CA . SER A 1 15 ? 0.810 2.367 -10.141 1.00 0.00 15 SER A CA 9
ATOM 13280 C C . SER A 1 15 ? 1.677 1.291 -9.494 1.00 0.00 15 SER A C 9
ATOM 13281 O O . SER A 1 15 ? 2.853 1.141 -9.828 1.00 0.00 15 SER A O 9
ATOM 13289 N N . LEU A 1 16 ? 1.088 0.544 -8.567 1.00 0.00 16 LEU A N 9
ATOM 13290 C CA . LEU A 1 16 ? 1.806 -0.519 -7.871 1.00 0.00 16 LEU A CA 9
ATOM 13291 C C . LEU A 1 16 ? 2.390 -1.520 -8.863 1.00 0.00 16 LEU A C 9
ATOM 13292 O O . LEU A 1 16 ? 1.809 -1.779 -9.916 1.00 0.00 16 LEU A O 9
ATOM 13308 N N . LYS A 1 17 ? 3.544 -2.082 -8.518 1.00 0.00 17 LYS A N 9
ATOM 13309 C CA . LYS A 1 17 ? 4.207 -3.058 -9.374 1.00 0.00 17 LYS A CA 9
ATOM 13310 C C . LYS A 1 17 ? 4.746 -4.225 -8.554 1.00 0.00 17 LYS A C 9
ATOM 13311 O O . LYS A 1 17 ? 4.987 -4.094 -7.353 1.00 0.00 17 LYS A O 9
ATOM 13330 N N . LEU A 1 18 ? 4.934 -5.366 -9.208 1.00 0.00 18 LEU A N 9
ATOM 13331 C CA . LEU A 1 18 ? 5.446 -6.557 -8.540 1.00 0.00 18 LEU A CA 9
ATOM 13332 C C . LEU A 1 18 ? 6.961 -6.657 -8.691 1.00 0.00 18 LEU A C 9
ATOM 13333 O O . LEU A 1 18 ? 7.462 -7.167 -9.694 1.00 0.00 18 LEU A O 9
ATOM 13349 N N . VAL A 1 19 ? 7.685 -6.170 -7.688 1.00 0.00 19 VAL A N 9
ATOM 13350 C CA . VAL A 1 19 ? 9.142 -6.208 -7.709 1.00 0.00 19 VAL A CA 9
ATOM 13351 C C . VAL A 1 19 ? 9.658 -7.623 -7.474 1.00 0.00 19 VAL A C 9
ATOM 13352 O O . VAL A 1 19 ? 10.419 -8.160 -8.278 1.00 0.00 19 VAL A O 9
ATOM 13365 N N . LYS A 1 20 ? 9.238 -8.224 -6.365 1.00 0.00 20 LYS A N 9
ATOM 13366 C CA . LYS A 1 20 ? 9.656 -9.578 -6.023 1.00 0.00 20 LYS A CA 9
ATOM 13367 C C . LYS A 1 20 ? 8.459 -10.427 -5.604 1.00 0.00 20 LYS A C 9
ATOM 13368 O O . LYS A 1 20 ? 7.712 -10.060 -4.697 1.00 0.00 20 LYS A O 9
ATOM 13387 N N . LYS A 1 21 ? 8.284 -11.564 -6.269 1.00 0.00 21 LYS A N 9
ATOM 13388 C CA . LYS A 1 21 ? 7.181 -12.467 -5.965 1.00 0.00 21 LYS A CA 9
ATOM 13389 C C . LYS A 1 21 ? 7.657 -13.642 -5.117 1.00 0.00 21 LYS A C 9
ATOM 13390 O O . LYS A 1 21 ? 8.605 -14.337 -5.481 1.00 0.00 21 LYS A O 9
ATOM 13409 N N . GLU A 1 22 ? 6.993 -13.858 -3.986 1.00 0.00 22 GLU A N 9
ATOM 13410 C CA . GLU A 1 22 ? 7.349 -14.950 -3.088 1.00 0.00 22 GLU A CA 9
ATOM 13411 C C . GLU A 1 22 ? 6.103 -15.559 -2.452 1.00 0.00 22 GLU A C 9
ATOM 13412 O O . GLU A 1 22 ? 5.044 -14.937 -2.381 1.00 0.00 22 GLU A O 9
ATOM 13424 N N . PRO A 1 23 ? 6.232 -16.807 -1.977 1.00 0.00 23 PRO A N 9
ATOM 13425 C CA . PRO A 1 23 ? 5.128 -17.529 -1.338 1.00 0.00 23 PRO A CA 9
ATOM 13426 C C . PRO A 1 23 ? 4.764 -16.944 0.023 1.00 0.00 23 PRO A C 9
ATOM 13427 O O . PRO A 1 23 ? 3.608 -16.997 0.442 1.00 0.00 23 PRO A O 9
ATOM 13438 N N . ARG A 1 24 ? 5.757 -16.387 0.707 1.00 0.00 24 ARG A N 9
ATOM 13439 C CA . ARG A 1 24 ? 5.540 -15.793 2.021 1.00 0.00 24 ARG A CA 9
ATOM 13440 C C . ARG A 1 24 ? 6.125 -14.385 2.084 1.00 0.00 24 ARG A C 9
ATOM 13441 O O . ARG A 1 24 ? 6.527 -13.917 3.149 1.00 0.00 24 ARG A O 9
ATOM 13462 N N . GLN A 1 25 ? 6.168 -13.716 0.936 1.00 0.00 25 GLN A N 9
ATOM 13463 C CA . GLN A 1 25 ? 6.704 -12.362 0.861 1.00 0.00 25 GLN A CA 9
ATOM 13464 C C . GLN A 1 25 ? 6.286 -11.682 -0.438 1.00 0.00 25 GLN A C 9
ATOM 13465 O O . GLN A 1 25 ? 6.006 -12.346 -1.437 1.00 0.00 25 GLN A O 9
ATOM 13479 N N . LEU A 1 26 ? 6.244 -10.354 -0.418 1.00 0.00 26 LEU A N 9
ATOM 13480 C CA . LEU A 1 26 ? 5.859 -9.583 -1.595 1.00 0.00 26 LEU A CA 9
ATOM 13481 C C . LEU A 1 26 ? 6.507 -8.202 -1.577 1.00 0.00 26 LEU A C 9
ATOM 13482 O O . LEU A 1 26 ? 6.383 -7.461 -0.603 1.00 0.00 26 LEU A O 9
ATOM 13498 N N . GLU A 1 27 ? 7.196 -7.863 -2.662 1.00 0.00 27 GLU A N 9
ATOM 13499 C CA . GLU A 1 27 ? 7.862 -6.570 -2.771 1.00 0.00 27 GLU A CA 9
ATOM 13500 C C . GLU A 1 27 ? 7.275 -5.750 -3.915 1.00 0.00 27 GLU A C 9
ATOM 13501 O O . GLU A 1 27 ? 7.143 -6.237 -5.039 1.00 0.00 27 GLU A O 9
ATOM 13513 N N . LEU A 1 28 ? 6.923 -4.503 -3.622 1.00 0.00 28 LEU A N 9
ATOM 13514 C CA . LEU A 1 28 ? 6.348 -3.614 -4.626 1.00 0.00 28 LEU A CA 9
ATOM 13515 C C . LEU A 1 28 ? 6.966 -2.222 -4.537 1.00 0.00 28 LEU A C 9
ATOM 13516 O O . LEU A 1 28 ? 7.480 -1.824 -3.491 1.00 0.00 28 LEU A O 9
ATOM 13532 N N . THR A 1 29 ? 6.909 -1.483 -5.641 1.00 0.00 29 THR A N 9
ATOM 13533 C CA . THR A 1 29 ? 7.461 -0.135 -5.688 1.00 0.00 29 THR A CA 9
ATOM 13534 C C . THR A 1 29 ? 6.642 0.763 -6.608 1.00 0.00 29 THR A C 9
ATOM 13535 O O . THR A 1 29 ? 6.279 0.366 -7.716 1.00 0.00 29 THR A O 9
ATOM 13546 N N . TRP A 1 30 ? 6.354 1.973 -6.143 1.00 0.00 30 TRP A N 9
ATOM 13547 C CA . TRP A 1 30 ? 5.577 2.928 -6.926 1.00 0.00 30 TRP A CA 9
ATOM 13548 C C . TRP A 1 30 ? 6.301 4.266 -7.026 1.00 0.00 30 TRP A C 9
ATOM 13549 O O . TRP A 1 30 ? 6.460 4.972 -6.031 1.00 0.00 30 TRP A O 9
ATOM 13570 N N . ALA A 1 31 ? 6.738 4.608 -8.234 1.00 0.00 31 ALA A N 9
ATOM 13571 C CA . ALA A 1 31 ? 7.443 5.863 -8.463 1.00 0.00 31 ALA A CA 9
ATOM 13572 C C . ALA A 1 31 ? 6.658 6.770 -9.405 1.00 0.00 31 ALA A C 9
ATOM 13573 O O . ALA A 1 31 ? 6.483 7.958 -9.136 1.00 0.00 31 ALA A O 9
ATOM 13580 N N . GLY A 1 32 ? 6.186 6.201 -10.510 1.00 0.00 32 GLY A N 9
ATOM 13581 C CA . GLY A 1 32 ? 5.426 6.973 -11.475 1.00 0.00 32 GLY A CA 9
ATOM 13582 C C . GLY A 1 32 ? 6.157 7.138 -12.793 1.00 0.00 32 GLY A C 9
ATOM 13583 O O . GLY A 1 32 ? 7.247 6.596 -12.977 1.00 0.00 32 GLY A O 9
ATOM 13587 N N . SER A 1 33 ? 5.557 7.887 -13.712 1.00 0.00 33 SER A N 9
ATOM 13588 C CA . SER A 1 33 ? 6.156 8.117 -15.021 1.00 0.00 33 SER A CA 9
ATOM 13589 C C . SER A 1 33 ? 7.483 8.859 -14.889 1.00 0.00 33 SER A C 9
ATOM 13590 O O . SER A 1 33 ? 8.524 8.376 -15.334 1.00 0.00 33 SER A O 9
ATOM 13598 N N . ARG A 1 34 ? 7.436 10.036 -14.274 1.00 0.00 34 ARG A N 9
ATOM 13599 C CA . ARG A 1 34 ? 8.633 10.847 -14.083 1.00 0.00 34 ARG A CA 9
ATOM 13600 C C . ARG A 1 34 ? 8.569 11.610 -12.763 1.00 0.00 34 ARG A C 9
ATOM 13601 O O . ARG A 1 34 ? 7.510 12.070 -12.335 1.00 0.00 34 ARG A O 9
ATOM 13622 N N . PRO A 1 35 ? 9.727 11.747 -12.101 1.00 0.00 35 PRO A N 9
ATOM 13623 C CA . PRO A 1 35 ? 9.829 12.453 -10.821 1.00 0.00 35 PRO A CA 9
ATOM 13624 C C . PRO A 1 35 ? 9.623 13.956 -10.970 1.00 0.00 35 PRO A C 9
ATOM 13625 O O . PRO A 1 35 ? 10.344 14.620 -11.715 1.00 0.00 35 PRO A O 9
ATOM 13636 N N . ARG A 1 36 ? 8.636 14.488 -10.257 1.00 0.00 36 ARG A N 9
ATOM 13637 C CA . ARG A 1 36 ? 8.335 15.913 -10.311 1.00 0.00 36 ARG A CA 9
ATOM 13638 C C . ARG A 1 36 ? 7.788 16.405 -8.974 1.00 0.00 36 ARG A C 9
ATOM 13639 O O . ARG A 1 36 ? 6.674 16.060 -8.583 1.00 0.00 36 ARG A O 9
ATOM 13660 N N . ASN A 1 37 ? 8.581 17.212 -8.277 1.00 0.00 37 ASN A N 9
ATOM 13661 C CA . ASN A 1 37 ? 8.177 17.751 -6.983 1.00 0.00 37 ASN A CA 9
ATOM 13662 C C . ASN A 1 37 ? 8.604 19.209 -6.843 1.00 0.00 37 ASN A C 9
ATOM 13663 O O . ASN A 1 37 ? 9.676 19.614 -7.294 1.00 0.00 37 ASN A O 9
ATOM 13674 N N . PRO A 1 38 ? 7.746 20.017 -6.203 1.00 0.00 38 PRO A N 9
ATOM 13675 C CA . PRO A 1 38 ? 8.013 21.442 -5.987 1.00 0.00 38 PRO A CA 9
ATOM 13676 C C . PRO A 1 38 ? 9.136 21.677 -4.983 1.00 0.00 38 PRO A C 9
ATOM 13677 O O . PRO A 1 38 ? 9.856 22.671 -5.063 1.00 0.00 38 PRO A O 9
ATOM 13688 N N . GLY A 1 39 ? 9.281 20.753 -4.037 1.00 0.00 39 GLY A N 9
ATOM 13689 C CA . GLY A 1 39 ? 10.319 20.878 -3.031 1.00 0.00 39 GLY A CA 9
ATOM 13690 C C . GLY A 1 39 ? 9.854 20.432 -1.659 1.00 0.00 39 GLY A C 9
ATOM 13691 O O . GLY A 1 39 ? 9.390 21.244 -0.859 1.00 0.00 39 GLY A O 9
ATOM 13695 N N . GLY A 1 40 ? 9.976 19.136 -1.386 1.00 0.00 40 GLY A N 9
ATOM 13696 C CA . GLY A 1 40 ? 9.558 18.607 -0.101 1.00 0.00 40 GLY A CA 9
ATOM 13697 C C . GLY A 1 40 ? 8.857 17.268 -0.226 1.00 0.00 40 GLY A C 9
ATOM 13698 O O . GLY A 1 40 ? 7.647 17.211 -0.438 1.00 0.00 40 GLY A O 9
ATOM 13702 N N . ASN A 1 41 ? 9.621 16.188 -0.097 1.00 0.00 41 ASN A N 9
ATOM 13703 C CA . ASN A 1 41 ? 9.066 14.843 -0.199 1.00 0.00 41 ASN A CA 9
ATOM 13704 C C . ASN A 1 41 ? 7.758 14.734 0.578 1.00 0.00 41 ASN A C 9
ATOM 13705 O O . ASN A 1 41 ? 7.465 15.561 1.443 1.00 0.00 41 ASN A O 9
ATOM 13716 N N . LEU A 1 42 ? 6.974 13.708 0.265 1.00 0.00 42 LEU A N 9
ATOM 13717 C CA . LEU A 1 42 ? 5.696 13.489 0.933 1.00 0.00 42 LEU A CA 9
ATOM 13718 C C . LEU A 1 42 ? 5.608 12.071 1.488 1.00 0.00 42 LEU A C 9
ATOM 13719 O O . LEU A 1 42 ? 6.537 11.278 1.342 1.00 0.00 42 LEU A O 9
ATOM 13735 N N . SER A 1 43 ? 4.483 11.759 2.123 1.00 0.00 43 SER A N 9
ATOM 13736 C CA . SER A 1 43 ? 4.273 10.436 2.702 1.00 0.00 43 SER A CA 9
ATOM 13737 C C . SER A 1 43 ? 3.430 9.566 1.775 1.00 0.00 43 SER A C 9
ATOM 13738 O O . SER A 1 43 ? 2.942 10.029 0.744 1.00 0.00 43 SER A O 9
ATOM 13746 N N . TYR A 1 44 ? 3.263 8.303 2.150 1.00 0.00 44 TYR A N 9
ATOM 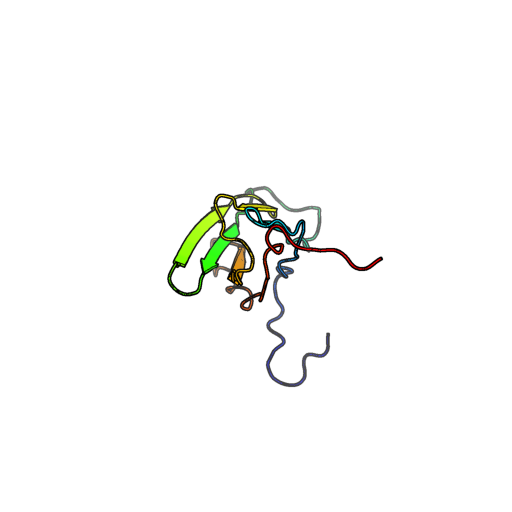13747 C CA . TYR A 1 44 ? 2.481 7.365 1.353 1.00 0.00 44 TYR A CA 9
ATOM 13748 C C . TYR A 1 44 ? 1.719 6.392 2.248 1.00 0.00 44 TYR A C 9
ATOM 13749 O O . TYR A 1 44 ? 2.298 5.764 3.134 1.00 0.00 44 TYR A O 9
ATOM 13767 N N . GLU A 1 45 ? 0.417 6.273 2.008 1.00 0.00 45 GLU A N 9
ATOM 13768 C CA . GLU A 1 45 ? -0.425 5.377 2.792 1.00 0.00 45 GLU A CA 9
ATOM 13769 C C . GLU A 1 45 ? -0.653 4.061 2.054 1.00 0.00 45 GLU A C 9
ATOM 13770 O O . GLU A 1 45 ? -1.181 4.044 0.941 1.00 0.00 45 GLU A O 9
ATOM 13782 N N . LEU A 1 46 ? -0.253 2.961 2.681 1.00 0.00 46 LEU A N 9
ATOM 13783 C CA . LEU A 1 46 ? -0.413 1.639 2.085 1.00 0.00 46 LEU A CA 9
ATOM 13784 C C . LEU A 1 46 ? -1.570 0.886 2.733 1.00 0.00 46 LEU A C 9
ATOM 13785 O O . LEU A 1 46 ? -1.670 0.814 3.958 1.00 0.00 46 LEU A O 9
ATOM 13801 N N . HIS A 1 47 ? -2.443 0.324 1.902 1.00 0.00 47 HIS A N 9
ATOM 13802 C CA . HIS A 1 47 ? -3.593 -0.426 2.394 1.00 0.00 47 HIS A CA 9
ATOM 13803 C C . HIS A 1 47 ? -3.731 -1.754 1.656 1.00 0.00 47 HIS A C 9
ATOM 13804 O O . HIS A 1 47 ? -4.063 -1.786 0.471 1.00 0.00 47 HIS A O 9
ATOM 13819 N N . VAL A 1 48 ? -3.473 -2.849 2.364 1.00 0.00 48 VAL A N 9
ATOM 13820 C CA . VAL A 1 48 ? -3.569 -4.180 1.776 1.00 0.00 48 VAL A CA 9
ATOM 13821 C C . VAL A 1 48 ? -4.856 -4.877 2.201 1.00 0.00 48 VAL A C 9
ATOM 13822 O O . VAL A 1 48 ? -5.206 -4.894 3.382 1.00 0.00 48 VAL A O 9
ATOM 13835 N N . LEU A 1 49 ? -5.559 -5.451 1.230 1.00 0.00 49 LEU A N 9
ATOM 13836 C CA . LEU A 1 49 ? -6.810 -6.151 1.503 1.00 0.00 49 LEU A CA 9
ATOM 13837 C C . LEU A 1 49 ? -6.747 -7.592 1.006 1.00 0.00 49 LEU A C 9
ATOM 13838 O O . LEU A 1 49 ? -6.662 -7.841 -0.196 1.00 0.00 49 LEU A O 9
ATOM 13854 N N . ASN A 1 50 ? -6.791 -8.537 1.939 1.00 0.00 50 ASN A N 9
ATOM 13855 C CA . ASN A 1 50 ? -6.741 -9.954 1.596 1.00 0.00 50 ASN A CA 9
ATOM 13856 C C . ASN A 1 50 ? -8.137 -10.491 1.298 1.00 0.00 50 ASN A C 9
ATOM 13857 O O . ASN A 1 50 ? -9.132 -9.787 1.466 1.00 0.00 50 ASN A O 9
ATOM 13868 N N . GLN A 1 51 ? -8.202 -11.743 0.856 1.00 0.00 51 GLN A N 9
ATOM 13869 C CA . GLN A 1 51 ? -9.476 -12.375 0.535 1.00 0.00 51 GLN A CA 9
ATOM 13870 C C . GLN A 1 51 ? -10.394 -12.399 1.753 1.00 0.00 51 GLN A C 9
ATOM 13871 O O . GLN A 1 51 ? -11.579 -12.079 1.656 1.00 0.00 51 GLN A O 9
ATOM 13885 N N . ASP A 1 52 ? -9.839 -12.780 2.898 1.00 0.00 52 ASP A N 9
ATOM 13886 C CA . ASP A 1 52 ? -10.607 -12.845 4.136 1.00 0.00 52 ASP A CA 9
ATOM 13887 C C . ASP A 1 52 ? -9.972 -11.975 5.216 1.00 0.00 52 ASP A C 9
ATOM 13888 O O . ASP A 1 52 ? -10.398 -11.994 6.371 1.00 0.00 52 ASP A O 9
ATOM 13897 N N . GLU A 1 53 ? -8.952 -11.215 4.833 1.00 0.00 53 GLU A N 9
ATOM 13898 C CA . GLU A 1 53 ? -8.257 -10.339 5.770 1.00 0.00 53 GLU A CA 9
ATOM 13899 C C . GLU A 1 53 ? -8.097 -8.938 5.188 1.00 0.00 53 GLU A C 9
ATOM 13900 O O . GLU A 1 53 ? -8.192 -8.743 3.977 1.00 0.00 53 GLU A O 9
ATOM 13912 N N . GLU A 1 54 ? -7.853 -7.965 6.061 1.00 0.00 54 GLU A N 9
ATOM 13913 C CA . GLU A 1 54 ? -7.681 -6.582 5.634 1.00 0.00 54 GLU A CA 9
ATOM 13914 C C . GLU A 1 54 ? -6.814 -5.811 6.626 1.00 0.00 54 GLU A C 9
ATOM 13915 O O . GLU A 1 54 ? -7.145 -5.707 7.807 1.00 0.00 54 GLU A O 9
ATOM 13927 N N . TRP A 1 55 ? -5.703 -5.272 6.136 1.00 0.00 55 TRP A N 9
ATOM 13928 C CA . TRP A 1 55 ? -4.787 -4.511 6.979 1.00 0.00 55 TRP A CA 9
ATOM 13929 C C . TRP A 1 55 ? -4.101 -3.409 6.179 1.00 0.00 55 TRP A C 9
ATOM 13930 O O . TRP A 1 55 ? -3.810 -3.577 4.995 1.00 0.00 55 TRP A O 9
ATOM 13951 N N . HIS A 1 56 ? -3.844 -2.281 6.834 1.00 0.00 56 HIS A N 9
ATOM 13952 C CA . HIS A 1 56 ? -3.191 -1.151 6.183 1.00 0.00 56 HIS A CA 9
ATOM 13953 C C . HIS A 1 56 ? -1.980 -0.687 6.987 1.00 0.00 56 HIS A C 9
ATOM 13954 O O . HIS A 1 56 ? -1.976 -0.757 8.216 1.00 0.00 56 HIS A O 9
ATOM 13969 N N . GLN A 1 57 ? -0.956 -0.214 6.285 1.00 0.00 57 GLN A N 9
ATOM 13970 C CA . GLN A 1 57 ? 0.261 0.260 6.935 1.00 0.00 57 GLN A CA 9
ATOM 13971 C C . GLN A 1 57 ? 0.810 1.494 6.227 1.00 0.00 57 GLN A C 9
ATOM 13972 O O . GLN A 1 57 ? 1.037 1.479 5.018 1.00 0.00 57 GLN A O 9
ATOM 13986 N N . MET A 1 58 ? 1.021 2.563 6.989 1.00 0.00 58 MET A N 9
ATOM 13987 C CA . MET A 1 58 ? 1.545 3.805 6.434 1.00 0.00 58 MET A CA 9
ATOM 13988 C C . MET A 1 58 ? 3.061 3.735 6.279 1.00 0.00 58 MET A C 9
ATOM 13989 O O . MET A 1 58 ? 3.776 3.398 7.223 1.00 0.00 58 MET A O 9
ATOM 14003 N N . VAL A 1 59 ? 3.544 4.056 5.083 1.00 0.00 59 VAL A N 9
ATOM 14004 C CA . VAL A 1 59 ? 4.975 4.030 4.805 1.00 0.00 59 VAL A CA 9
ATOM 14005 C C . VAL A 1 59 ? 5.449 5.363 4.238 1.00 0.00 59 VAL A C 9
ATOM 14006 O O . VAL A 1 59 ? 4.657 6.138 3.699 1.00 0.00 59 VAL A O 9
ATOM 14019 N N . LEU A 1 60 ? 6.746 5.625 4.361 1.00 0.00 60 LEU A N 9
ATOM 14020 C CA . LEU A 1 60 ? 7.327 6.866 3.859 1.00 0.00 60 LEU A CA 9
ATOM 14021 C C . LEU A 1 60 ? 7.966 6.653 2.491 1.00 0.00 60 LEU A C 9
ATOM 14022 O O . LEU A 1 60 ? 7.980 7.556 1.655 1.00 0.00 60 LEU A O 9
ATOM 14038 N N . GLU A 1 61 ? 8.493 5.453 2.269 1.00 0.00 61 GLU A N 9
ATOM 14039 C CA . GLU A 1 61 ? 9.132 5.122 1.001 1.00 0.00 61 GLU A CA 9
ATOM 14040 C C . GLU A 1 61 ? 8.109 4.604 -0.005 1.00 0.00 61 GLU A C 9
ATOM 14041 O O . GLU A 1 61 ? 7.086 4.022 0.356 1.00 0.00 61 GLU A O 9
ATOM 14053 N N . PRO A 1 62 ? 8.390 4.820 -1.299 1.00 0.00 62 PRO A N 9
ATOM 14054 C CA . PRO A 1 62 ? 7.507 4.383 -2.384 1.00 0.00 62 PRO A CA 9
ATOM 14055 C C . PRO A 1 62 ? 7.488 2.866 -2.541 1.00 0.00 62 PRO A C 9
ATOM 14056 O O . PRO A 1 62 ? 6.873 2.336 -3.466 1.00 0.00 62 PRO A O 9
ATOM 14067 N N . ARG A 1 63 ? 8.163 2.173 -1.630 1.00 0.00 63 ARG A N 9
ATOM 14068 C CA . ARG A 1 63 ? 8.224 0.717 -1.668 1.00 0.00 63 ARG A CA 9
ATOM 14069 C C . ARG A 1 63 ? 7.681 0.117 -0.374 1.00 0.00 63 ARG A C 9
ATOM 14070 O O . ARG A 1 63 ? 7.642 0.780 0.662 1.00 0.00 63 ARG A O 9
ATOM 14091 N N . VAL A 1 64 ? 7.264 -1.144 -0.442 1.00 0.00 64 VAL A N 9
ATOM 14092 C CA . VAL A 1 64 ? 6.724 -1.834 0.723 1.00 0.00 64 VAL A CA 9
ATOM 14093 C C . VAL A 1 64 ? 7.008 -3.330 0.656 1.00 0.00 64 VAL A C 9
ATOM 14094 O O . VAL A 1 64 ? 6.714 -3.985 -0.346 1.00 0.00 64 VAL A O 9
ATOM 14107 N N . LEU A 1 65 ? 7.581 -3.867 1.728 1.00 0.00 65 LEU A N 9
ATOM 14108 C CA . LEU A 1 65 ? 7.905 -5.288 1.791 1.00 0.00 65 LEU A CA 9
ATOM 14109 C C . LEU A 1 65 ? 7.004 -6.007 2.790 1.00 0.00 65 LEU A C 9
ATOM 14110 O O . LEU A 1 65 ? 7.124 -5.816 4.001 1.00 0.00 65 LEU A O 9
ATOM 14126 N N . LEU A 1 66 ? 6.103 -6.837 2.276 1.00 0.00 66 LEU A N 9
ATOM 14127 C CA . LEU A 1 66 ? 5.183 -7.588 3.123 1.00 0.00 66 LEU A CA 9
ATOM 14128 C C . LEU A 1 66 ? 5.705 -8.999 3.376 1.00 0.00 66 LEU A C 9
ATOM 14129 O O . LEU A 1 66 ? 6.223 -9.654 2.471 1.00 0.00 66 LEU A O 9
ATOM 14145 N N . THR A 1 67 ? 5.562 -9.464 4.614 1.00 0.00 67 THR A N 9
ATOM 14146 C CA . THR A 1 67 ? 6.017 -10.797 4.987 1.00 0.00 67 THR A CA 9
ATOM 14147 C C . THR A 1 67 ? 4.929 -11.561 5.732 1.00 0.00 67 THR A C 9
ATOM 14148 O O . THR A 1 67 ? 3.862 -11.019 6.022 1.00 0.00 67 THR A O 9
ATOM 14159 N N . LYS A 1 68 ? 5.205 -12.824 6.042 1.00 0.00 68 LYS A N 9
ATOM 14160 C CA . LYS A 1 68 ? 4.251 -13.663 6.756 1.00 0.00 68 LYS A CA 9
ATOM 14161 C C . LYS A 1 68 ? 2.986 -13.873 5.930 1.00 0.00 68 LYS A C 9
ATOM 14162 O O . LYS A 1 68 ? 1.872 -13.789 6.449 1.00 0.00 68 LYS A O 9
ATOM 14181 N N . LEU A 1 69 ? 3.165 -14.148 4.643 1.00 0.00 69 LEU A N 9
ATOM 14182 C CA . LEU A 1 69 ? 2.037 -14.373 3.745 1.00 0.00 69 LEU A CA 9
ATOM 14183 C C . LEU A 1 69 ? 1.864 -15.859 3.448 1.00 0.00 69 LEU A C 9
ATOM 14184 O O . LEU A 1 69 ? 2.583 -16.697 3.992 1.00 0.00 69 LEU A O 9
ATOM 14200 N N . GLN A 1 70 ? 0.908 -16.177 2.582 1.00 0.00 70 GLN A N 9
ATOM 14201 C CA . GLN A 1 70 ? 0.642 -17.562 2.212 1.00 0.00 70 GLN A CA 9
ATOM 14202 C C . GLN A 1 70 ? 0.826 -17.770 0.713 1.00 0.00 70 GLN A C 9
ATOM 14203 O O . GLN A 1 70 ? 0.494 -16.910 -0.103 1.00 0.00 70 GLN A O 9
ATOM 14217 N N . PRO A 1 71 ? 1.368 -18.939 0.339 1.00 0.00 71 PRO A N 9
ATOM 14218 C CA . PRO A 1 71 ? 1.608 -19.288 -1.065 1.00 0.00 71 PRO A CA 9
ATOM 14219 C C . PRO A 1 71 ? 0.312 -19.531 -1.831 1.00 0.00 71 PRO A C 9
ATOM 14220 O O . PRO A 1 71 ? -0.647 -20.081 -1.289 1.00 0.00 71 PRO A O 9
ATOM 14231 N N . ASP A 1 72 ? 0.291 -19.119 -3.094 1.00 0.00 72 ASP A N 9
ATOM 14232 C CA . ASP A 1 72 ? -0.887 -19.293 -3.935 1.00 0.00 72 ASP A CA 9
ATOM 14233 C C . ASP A 1 72 ? -2.072 -18.509 -3.381 1.00 0.00 72 ASP A C 9
ATOM 14234 O O . ASP A 1 72 ? -3.204 -18.995 -3.374 1.00 0.00 72 ASP A O 9
ATOM 14243 N N . THR A 1 73 ? -1.805 -17.293 -2.916 1.00 0.00 73 THR A N 9
ATOM 14244 C CA . THR A 1 73 ? -2.848 -16.442 -2.357 1.00 0.00 73 THR A CA 9
ATOM 14245 C C . THR A 1 73 ? -2.841 -15.064 -3.009 1.00 0.00 73 THR A C 9
ATOM 14246 O O . THR A 1 73 ? -1.781 -14.492 -3.266 1.00 0.00 73 THR A O 9
ATOM 14257 N N . THR A 1 74 ? -4.031 -14.533 -3.274 1.00 0.00 74 THR A N 9
ATOM 14258 C CA . THR A 1 74 ? -4.161 -13.222 -3.896 1.00 0.00 74 THR A CA 9
ATOM 14259 C C . THR A 1 74 ? -4.198 -12.117 -2.846 1.00 0.00 74 THR A C 9
ATOM 14260 O O . THR A 1 74 ? -5.012 -12.150 -1.924 1.00 0.00 74 THR A O 9
ATOM 14271 N N . TYR A 1 75 ? -3.311 -11.138 -2.994 1.00 0.00 75 TYR A N 9
ATOM 14272 C CA . TYR A 1 75 ? -3.241 -10.023 -2.057 1.00 0.00 75 TYR A CA 9
ATOM 14273 C C . TYR A 1 75 ? -3.396 -8.691 -2.783 1.00 0.00 75 TYR A C 9
ATOM 14274 O O . TYR A 1 75 ? -2.651 -8.390 -3.717 1.00 0.00 75 TYR A O 9
ATOM 14292 N N . ILE A 1 76 ? -4.368 -7.896 -2.348 1.00 0.00 76 ILE A N 9
ATOM 14293 C CA . ILE A 1 76 ? -4.620 -6.595 -2.955 1.00 0.00 76 ILE A CA 9
ATOM 14294 C C . ILE A 1 76 ? -3.825 -5.499 -2.254 1.00 0.00 76 ILE A C 9
ATOM 14295 O O . ILE A 1 76 ? -3.809 -5.416 -1.026 1.00 0.00 76 ILE A O 9
ATOM 14311 N N . VAL A 1 77 ? -3.166 -4.657 -3.045 1.00 0.00 77 VAL A N 9
ATOM 14312 C CA . VAL A 1 77 ? -2.371 -3.562 -2.501 1.00 0.00 77 VAL A CA 9
ATOM 14313 C C . VAL A 1 77 ? -2.725 -2.240 -3.172 1.00 0.00 77 VAL A C 9
ATOM 14314 O O . VAL A 1 77 ? -3.009 -2.196 -4.369 1.00 0.00 77 VAL A O 9
ATOM 14327 N N . ARG A 1 78 ? -2.705 -1.163 -2.393 1.00 0.00 78 ARG A N 9
ATOM 14328 C CA . ARG A 1 78 ? -3.024 0.161 -2.911 1.00 0.00 78 ARG A CA 9
ATOM 14329 C C . ARG A 1 78 ? -2.328 1.247 -2.095 1.00 0.00 78 ARG A C 9
ATOM 14330 O O . ARG A 1 78 ? -2.451 1.293 -0.871 1.00 0.00 78 ARG A O 9
ATOM 14351 N N . VAL A 1 79 ? -1.596 2.118 -2.782 1.00 0.00 79 VAL A N 9
ATOM 14352 C CA . VAL A 1 79 ? -0.881 3.204 -2.122 1.00 0.00 79 VAL A CA 9
ATOM 14353 C C . VAL A 1 79 ? -1.374 4.562 -2.608 1.00 0.00 79 VAL A C 9
ATOM 14354 O O . VAL A 1 79 ? -1.786 4.709 -3.758 1.00 0.00 79 VAL A O 9
ATOM 14367 N N . ARG A 1 80 ? -1.328 5.553 -1.723 1.00 0.00 80 ARG A N 9
ATOM 14368 C CA . ARG A 1 80 ? -1.771 6.900 -2.061 1.00 0.00 80 ARG A CA 9
ATOM 14369 C C . ARG A 1 80 ? -0.933 7.947 -1.333 1.00 0.00 80 ARG A C 9
ATOM 14370 O O . ARG A 1 80 ? -0.663 7.820 -0.138 1.00 0.00 80 ARG A O 9
ATOM 14391 N N . THR A 1 81 ? -0.524 8.981 -2.060 1.00 0.00 81 THR A N 9
ATOM 14392 C CA . THR A 1 81 ? 0.284 10.049 -1.485 1.00 0.00 81 THR A CA 9
ATOM 14393 C C . THR A 1 81 ? -0.541 10.913 -0.538 1.00 0.00 81 THR A C 9
ATOM 14394 O O . THR A 1 81 ? -1.567 11.472 -0.927 1.00 0.00 81 THR A O 9
ATOM 14405 N N . LEU A 1 82 ? -0.086 11.020 0.705 1.00 0.00 82 LEU A N 9
ATOM 14406 C CA . LEU A 1 82 ? -0.782 11.819 1.708 1.00 0.00 82 LEU A CA 9
ATOM 14407 C C . LEU A 1 82 ? -0.444 13.299 1.557 1.00 0.00 82 LEU A C 9
ATOM 14408 O O . LEU A 1 82 ? 0.705 13.662 1.300 1.00 0.00 82 LEU A O 9
ATOM 14424 N N . THR A 1 83 ? -1.451 14.150 1.721 1.00 0.00 83 THR A N 9
ATOM 14425 C CA . THR A 1 83 ? -1.261 15.591 1.604 1.00 0.00 83 THR A CA 9
ATOM 14426 C C . THR A 1 83 ? -1.966 16.332 2.734 1.00 0.00 83 THR A C 9
ATOM 14427 O O . THR A 1 83 ? -2.966 15.869 3.284 1.00 0.00 83 THR A O 9
ATOM 14438 N N . PRO A 1 84 ? -1.435 17.511 3.091 1.00 0.00 84 PRO A N 9
ATOM 14439 C CA . PRO A 1 84 ? -1.999 18.342 4.159 1.00 0.00 84 PRO A CA 9
ATOM 14440 C C . PRO A 1 84 ? -3.341 18.953 3.771 1.00 0.00 84 PRO A C 9
ATOM 14441 O O . PRO A 1 84 ? -4.241 19.078 4.602 1.00 0.00 84 PRO A O 9
ATOM 14452 N N . LEU A 1 85 ? -3.470 19.330 2.503 1.00 0.00 85 LEU A N 9
ATOM 14453 C CA . LEU A 1 85 ? -4.704 19.927 2.005 1.00 0.00 85 LEU A CA 9
ATOM 14454 C C . LEU A 1 85 ? -5.228 19.163 0.793 1.00 0.00 85 LEU A C 9
ATOM 14455 O O . LEU A 1 85 ? -4.851 19.446 -0.343 1.00 0.00 85 LEU A O 9
ATOM 14471 N N . GLY A 1 86 ? -6.102 18.193 1.045 1.00 0.00 86 GLY A N 9
ATOM 14472 C CA . GLY A 1 86 ? -6.666 17.404 -0.035 1.00 0.00 86 GLY A CA 9
ATOM 14473 C C . GLY A 1 86 ? -5.759 16.264 -0.455 1.00 0.00 86 GLY A C 9
ATOM 14474 O O . GLY A 1 86 ? -4.978 16.380 -1.400 1.00 0.00 86 GLY A O 9
ATOM 14478 N N . PRO A 1 87 ? -5.855 15.133 0.258 1.00 0.00 87 PRO A N 9
ATOM 14479 C CA . PRO A 1 87 ? -5.043 13.946 -0.027 1.00 0.00 87 PRO A CA 9
ATOM 14480 C C . PRO A 1 87 ? -5.442 13.271 -1.334 1.00 0.00 87 PRO A C 9
ATOM 14481 O O . PRO A 1 87 ? -6.606 13.305 -1.732 1.00 0.00 87 PRO A O 9
ATOM 14492 N N . GLY A 1 88 ? -4.468 12.657 -2.000 1.00 0.00 88 GLY A N 9
ATOM 14493 C CA . GLY A 1 88 ? -4.739 11.982 -3.256 1.00 0.00 88 GLY A CA 9
ATOM 14494 C C . GLY A 1 88 ? -5.626 10.765 -3.081 1.00 0.00 88 GLY A C 9
ATOM 14495 O O . GLY A 1 88 ? -5.818 10.265 -1.972 1.00 0.00 88 GLY A O 9
ATOM 14499 N N . PRO A 1 89 ? -6.185 10.271 -4.195 1.00 0.00 89 PRO A N 9
ATOM 14500 C CA . PRO A 1 89 ? -7.066 9.099 -4.185 1.00 0.00 89 PRO A CA 9
ATOM 14501 C C . PRO A 1 89 ? -6.314 7.810 -3.874 1.00 0.00 89 PRO A C 9
ATOM 14502 O O . PRO A 1 89 ? -5.093 7.815 -3.714 1.00 0.00 89 PRO A O 9
ATOM 14513 N N . PHE A 1 90 ? -7.050 6.707 -3.789 1.00 0.00 90 PHE A N 9
ATOM 14514 C CA . PHE A 1 90 ? -6.452 5.410 -3.495 1.00 0.00 90 PHE A CA 9
ATOM 14515 C C . PHE A 1 90 ? -6.259 4.598 -4.773 1.00 0.00 90 PHE A C 9
ATOM 14516 O O . PHE A 1 90 ? -7.223 4.278 -5.469 1.00 0.00 90 PHE A O 9
ATOM 14533 N N . SER A 1 91 ? -5.007 4.270 -5.075 1.00 0.00 91 SER A N 9
ATOM 14534 C CA . SER A 1 91 ? -4.686 3.500 -6.271 1.00 0.00 91 SER A CA 9
ATOM 14535 C C . SER A 1 91 ? -5.729 2.413 -6.513 1.00 0.00 91 SER A C 9
ATOM 14536 O O . SER A 1 91 ? -6.414 1.959 -5.597 1.00 0.00 91 SER A O 9
ATOM 14544 N N . PRO A 1 92 ? -5.853 1.984 -7.778 1.00 0.00 92 PRO A N 9
ATOM 14545 C CA . PRO A 1 92 ? -6.809 0.945 -8.172 1.00 0.00 92 PRO A CA 9
ATOM 14546 C C . PRO A 1 92 ? -6.421 -0.431 -7.640 1.00 0.00 92 PRO A C 9
ATOM 14547 O O . PRO A 1 92 ? -5.257 -0.825 -7.703 1.00 0.00 92 PRO A O 9
ATOM 14558 N N . ASP A 1 93 ? -7.404 -1.156 -7.118 1.00 0.00 93 ASP A N 9
ATOM 14559 C CA . ASP A 1 93 ? -7.166 -2.489 -6.577 1.00 0.00 93 ASP A CA 9
ATOM 14560 C C . ASP A 1 93 ? -6.229 -3.284 -7.482 1.00 0.00 93 ASP A C 9
ATOM 14561 O O . ASP A 1 93 ? -6.603 -3.678 -8.587 1.00 0.00 93 ASP A O 9
ATOM 14570 N N . HIS A 1 94 ? -5.010 -3.515 -7.006 1.00 0.00 94 HIS A N 9
ATOM 14571 C CA . HIS A 1 94 ? -4.019 -4.263 -7.772 1.00 0.00 94 HIS A CA 9
ATOM 14572 C C . HIS A 1 94 ? -4.033 -5.739 -7.386 1.00 0.00 94 HIS A C 9
ATOM 14573 O O . HIS A 1 94 ? -3.521 -6.119 -6.333 1.00 0.00 94 HIS A O 9
ATOM 14588 N N . GLU A 1 95 ? -4.624 -6.564 -8.244 1.00 0.00 95 GLU A N 9
ATOM 14589 C CA . GLU A 1 95 ? -4.706 -7.998 -7.990 1.00 0.00 95 GLU A CA 9
ATOM 14590 C C . GLU A 1 95 ? -3.348 -8.665 -8.194 1.00 0.00 95 GLU A C 9
ATOM 14591 O O . GLU A 1 95 ? -2.849 -8.751 -9.316 1.00 0.00 95 GLU A O 9
ATOM 14603 N N . PHE A 1 96 ? -2.757 -9.135 -7.101 1.00 0.00 96 PHE A N 9
ATOM 14604 C CA . PHE A 1 96 ? -1.456 -9.793 -7.159 1.00 0.00 96 PHE A CA 9
ATOM 14605 C C . PHE A 1 96 ? -1.561 -11.245 -6.699 1.00 0.00 96 PHE A C 9
ATOM 14606 O O . PHE A 1 96 ? -2.469 -11.606 -5.950 1.00 0.00 96 PHE A O 9
ATOM 14623 N N . ARG A 1 97 ? -0.625 -12.072 -7.154 1.00 0.00 97 ARG A N 9
ATOM 14624 C CA . ARG A 1 97 ? -0.612 -13.484 -6.791 1.00 0.00 97 ARG A CA 9
ATOM 14625 C C . ARG A 1 97 ? 0.765 -13.902 -6.283 1.00 0.00 97 ARG A C 9
ATOM 14626 O O . ARG A 1 97 ? 1.785 -13.609 -6.907 1.00 0.00 97 ARG A O 9
ATOM 14647 N N . THR A 1 98 ? 0.786 -14.588 -5.144 1.00 0.00 98 THR A N 9
ATOM 14648 C CA . THR A 1 98 ? 2.036 -15.044 -4.550 1.00 0.00 98 THR A CA 9
ATOM 14649 C C . THR A 1 98 ? 2.513 -16.338 -5.200 1.00 0.00 98 THR A C 9
ATOM 14650 O O . THR A 1 98 ? 1.799 -16.942 -6.001 1.00 0.00 98 THR A O 9
ATOM 14661 N N . SER A 1 99 ? 3.724 -16.760 -4.849 1.00 0.00 99 SER A N 9
ATOM 14662 C CA . SER A 1 99 ? 4.298 -17.982 -5.401 1.00 0.00 99 SER A CA 9
ATOM 14663 C C . SER A 1 99 ? 3.547 -19.210 -4.897 1.00 0.00 99 SER A C 9
ATOM 14664 O O . SER A 1 99 ? 2.992 -19.222 -3.798 1.00 0.00 99 SER A O 9
ATOM 14672 N N . PRO A 1 100 ? 3.529 -20.270 -5.719 1.00 0.00 100 PRO A N 9
ATOM 14673 C CA . PRO A 1 100 ? 2.850 -21.524 -5.378 1.00 0.00 100 PRO A CA 9
ATOM 14674 C C . PRO A 1 100 ? 3.558 -22.281 -4.259 1.00 0.00 100 PRO A C 9
ATOM 14675 O O . PRO A 1 100 ? 4.779 -22.219 -4.111 1.00 0.00 100 PRO A O 9
ATOM 14686 N N . PRO A 1 101 ? 2.776 -23.012 -3.452 1.00 0.00 101 PRO A N 9
ATOM 14687 C CA . PRO A 1 101 ? 3.307 -23.796 -2.332 1.00 0.00 101 PRO A CA 9
ATOM 14688 C C . PRO A 1 101 ? 4.118 -25.000 -2.800 1.00 0.00 101 PRO A C 9
ATOM 14689 O O . PRO A 1 101 ? 5.153 -25.327 -2.220 1.00 0.00 101 PRO A O 9
ATOM 14700 N N . SER A 1 102 ? 3.640 -25.656 -3.853 1.00 0.00 102 SER A N 9
ATOM 14701 C CA . SER A 1 102 ? 4.319 -26.826 -4.397 1.00 0.00 102 SER A CA 9
ATOM 14702 C C . SER A 1 102 ? 3.858 -27.107 -5.824 1.00 0.00 102 SER A C 9
ATOM 14703 O O . SER A 1 102 ? 2.791 -26.660 -6.243 1.00 0.00 102 SER A O 9
ATOM 14711 N N . GLY A 1 103 ? 4.671 -27.852 -6.567 1.00 0.00 103 GLY A N 9
ATOM 14712 C CA . GLY A 1 103 ? 4.330 -28.181 -7.938 1.00 0.00 103 GLY A CA 9
ATOM 14713 C C . GLY A 1 103 ? 4.872 -29.532 -8.363 1.00 0.00 103 GLY A C 9
ATOM 14714 O O . GLY A 1 103 ? 6.031 -29.663 -8.760 1.00 0.00 103 GLY A O 9
ATOM 14718 N N . PRO A 1 104 ? 4.024 -30.567 -8.279 1.00 0.00 104 PRO A N 9
ATOM 14719 C CA . PRO A 1 104 ? 4.403 -31.933 -8.652 1.00 0.00 104 PRO A CA 9
ATOM 14720 C C . PRO A 1 104 ? 4.600 -32.090 -10.156 1.00 0.00 104 PRO A C 9
ATOM 14721 O O . PRO A 1 104 ? 4.950 -33.168 -10.637 1.00 0.00 104 PRO A O 9
ATOM 14732 N N . SER A 1 105 ? 4.373 -31.008 -10.894 1.00 0.00 105 SER A N 9
ATOM 14733 C CA . SER A 1 105 ? 4.523 -31.026 -12.344 1.00 0.00 105 SER A CA 9
ATOM 14734 C C . SER A 1 105 ? 5.236 -29.769 -12.833 1.00 0.00 105 SER A C 9
ATOM 14735 O O . SER A 1 105 ? 5.340 -28.779 -12.109 1.00 0.00 105 SER A O 9
ATOM 14743 N N . SER A 1 106 ? 5.727 -29.817 -14.067 1.00 0.00 106 SER A N 9
ATOM 14744 C CA . SER A 1 106 ? 6.435 -28.684 -14.653 1.00 0.00 106 SER A CA 9
ATOM 14745 C C . SER A 1 106 ? 5.481 -27.804 -15.455 1.00 0.00 106 SER A C 9
ATOM 14746 O O . SER A 1 106 ? 5.388 -27.922 -16.676 1.00 0.00 106 SER A O 9
ATOM 14754 N N . GLY A 1 107 ? 4.773 -26.921 -14.757 1.00 0.00 107 GLY A N 9
ATOM 14755 C CA . GLY A 1 107 ? 3.835 -26.033 -15.420 1.00 0.00 107 GLY A CA 9
ATOM 14756 C C . GLY A 1 107 ? 4.191 -24.572 -15.236 1.00 0.00 107 GLY A C 9
ATOM 14757 O O . GLY A 1 107 ? 3.746 -23.933 -14.282 1.00 0.00 107 GLY A O 9
ATOM 14761 N N . GLY A 1 1 ? -24.232 19.273 -18.820 1.00 0.00 1 GLY A N 10
ATOM 14762 C CA . GLY A 1 1 ? -24.935 18.012 -18.673 1.00 0.00 1 GLY A CA 10
ATOM 14763 C C . GLY A 1 1 ? -24.146 16.999 -17.868 1.00 0.00 1 GLY A C 10
ATOM 14764 O O . GLY A 1 1 ? -22.999 17.248 -17.497 1.00 0.00 1 GLY A O 10
ATOM 14768 N N . SER A 1 2 ? -24.762 15.853 -17.594 1.00 0.00 2 SER A N 10
ATOM 14769 C CA . SER A 1 2 ? -24.112 14.801 -16.822 1.00 0.00 2 SER A CA 10
ATOM 14770 C C . SER A 1 2 ? -23.509 13.745 -17.744 1.00 0.00 2 SER A C 10
ATOM 14771 O O . SER A 1 2 ? -24.113 12.700 -17.988 1.00 0.00 2 SER A O 10
ATOM 14779 N N . SER A 1 3 ? -22.314 14.025 -18.252 1.00 0.00 3 SER A N 10
ATOM 14780 C CA . SER A 1 3 ? -21.629 13.102 -19.150 1.00 0.00 3 SER A CA 10
ATOM 14781 C C . SER A 1 3 ? -20.592 12.277 -18.394 1.00 0.00 3 SER A C 10
ATOM 14782 O O . SER A 1 3 ? -19.988 12.750 -17.433 1.00 0.00 3 SER A O 10
ATOM 14790 N N . GLY A 1 4 ? -20.392 11.039 -18.837 1.00 0.00 4 GLY A N 10
ATOM 14791 C CA . GLY A 1 4 ? -19.429 10.167 -18.191 1.00 0.00 4 GLY A CA 10
ATOM 14792 C C . GLY A 1 4 ? -18.009 10.431 -18.652 1.00 0.00 4 GLY A C 10
ATOM 14793 O O . GLY A 1 4 ? -17.244 9.497 -18.892 1.00 0.00 4 GLY A O 10
ATOM 14797 N N . SER A 1 5 ? -17.656 11.706 -18.777 1.00 0.00 5 SER A N 10
ATOM 14798 C CA . SER A 1 5 ? -16.320 12.089 -19.218 1.00 0.00 5 SER A CA 10
ATOM 14799 C C . SER A 1 5 ? -15.379 12.247 -18.027 1.00 0.00 5 SER A C 10
ATOM 14800 O O . SER A 1 5 ? -15.192 13.348 -17.511 1.00 0.00 5 SER A O 10
ATOM 14808 N N . SER A 1 6 ? -14.791 11.136 -17.596 1.00 0.00 6 SER A N 10
ATOM 14809 C CA . SER A 1 6 ? -13.872 11.148 -16.463 1.00 0.00 6 SER A CA 10
ATOM 14810 C C . SER A 1 6 ? -12.526 10.542 -16.849 1.00 0.00 6 SER A C 10
ATOM 14811 O O . SER A 1 6 ? -12.396 9.905 -17.893 1.00 0.00 6 SER A O 10
ATOM 14819 N N . GLY A 1 7 ? -11.526 10.746 -15.996 1.00 0.00 7 GLY A N 10
ATOM 14820 C CA . GLY A 1 7 ? -10.203 10.215 -16.264 1.00 0.00 7 GLY A CA 10
ATOM 14821 C C . GLY A 1 7 ? -9.965 8.881 -15.584 1.00 0.00 7 GLY A C 10
ATOM 14822 O O . GLY A 1 7 ? -9.528 8.832 -14.435 1.00 0.00 7 GLY A O 10
ATOM 14826 N N . ALA A 1 8 ? -10.254 7.796 -16.295 1.00 0.00 8 ALA A N 10
ATOM 14827 C CA . ALA A 1 8 ? -10.069 6.456 -15.754 1.00 0.00 8 ALA A CA 10
ATOM 14828 C C . ALA A 1 8 ? -8.636 6.252 -15.271 1.00 0.00 8 ALA A C 10
ATOM 14829 O O . ALA A 1 8 ? -8.400 6.006 -14.089 1.00 0.00 8 ALA A O 10
ATOM 14836 N N . GLU A 1 9 ? -7.685 6.356 -16.194 1.00 0.00 9 GLU A N 10
ATOM 14837 C CA . GLU A 1 9 ? -6.276 6.182 -15.861 1.00 0.00 9 GLU A CA 10
ATOM 14838 C C . GLU A 1 9 ? -5.602 7.530 -15.625 1.00 0.00 9 GLU A C 10
ATOM 14839 O O . GLU A 1 9 ? -4.459 7.744 -16.029 1.00 0.00 9 GLU A O 10
ATOM 14851 N N . SER A 1 10 ? -6.318 8.436 -14.968 1.00 0.00 10 SER A N 10
ATOM 14852 C CA . SER A 1 10 ? -5.792 9.766 -14.681 1.00 0.00 10 SER A CA 10
ATOM 14853 C C . SER A 1 10 ? -5.232 9.834 -13.264 1.00 0.00 10 SER A C 10
ATOM 14854 O O . SER A 1 10 ? -5.423 10.824 -12.555 1.00 0.00 10 SER A O 10
ATOM 14862 N N . LEU A 1 11 ? -4.540 8.776 -12.856 1.00 0.00 11 LEU A N 10
ATOM 14863 C CA . LEU A 1 11 ? -3.952 8.714 -11.522 1.00 0.00 11 LEU A CA 10
ATOM 14864 C C . LEU A 1 11 ? -2.837 9.745 -11.371 1.00 0.00 11 LEU A C 10
ATOM 14865 O O . LEU A 1 11 ? -2.355 10.301 -12.357 1.00 0.00 11 LEU A O 10
ATOM 14881 N N . SER A 1 12 ? -2.431 9.992 -10.130 1.00 0.00 12 SER A N 10
ATOM 14882 C CA . SER A 1 12 ? -1.374 10.956 -9.849 1.00 0.00 12 SER A CA 10
ATOM 14883 C C . SER A 1 12 ? 0.001 10.329 -10.051 1.00 0.00 12 SER A C 10
ATOM 14884 O O . SER A 1 12 ? 0.915 10.537 -9.254 1.00 0.00 12 SER A O 10
ATOM 14892 N N . GLY A 1 13 ? 0.141 9.558 -11.126 1.00 0.00 13 GLY A N 10
ATOM 14893 C CA . GLY A 1 13 ? 1.408 8.912 -11.415 1.00 0.00 13 GLY A CA 10
ATOM 14894 C C . GLY A 1 13 ? 1.553 7.579 -10.707 1.00 0.00 13 GLY A C 10
ATOM 14895 O O . GLY A 1 13 ? 1.919 6.577 -11.323 1.00 0.00 13 GLY A O 10
ATOM 14899 N N . LEU A 1 14 ? 1.269 7.567 -9.410 1.00 0.00 14 LEU A N 10
ATOM 14900 C CA . LEU A 1 14 ? 1.372 6.347 -8.616 1.00 0.00 14 LEU A CA 10
ATOM 14901 C C . LEU A 1 14 ? 1.020 5.121 -9.453 1.00 0.00 14 LEU A C 10
ATOM 14902 O O . LEU A 1 14 ? 0.022 5.115 -10.173 1.00 0.00 14 LEU A O 10
ATOM 14918 N N . SER A 1 15 ? 1.844 4.084 -9.350 1.00 0.00 15 SER A N 10
ATOM 14919 C CA . SER A 1 15 ? 1.621 2.853 -10.098 1.00 0.00 15 SER A CA 10
ATOM 14920 C C . SER A 1 15 ? 2.274 1.665 -9.397 1.00 0.00 15 SER A C 10
ATOM 14921 O O . SER A 1 15 ? 3.500 1.567 -9.327 1.00 0.00 15 SER A O 10
ATOM 14929 N N . LEU A 1 16 ? 1.446 0.764 -8.880 1.00 0.00 16 LEU A N 10
ATOM 14930 C CA . LEU A 1 16 ? 1.941 -0.419 -8.183 1.00 0.00 16 LEU A CA 10
ATOM 14931 C C . LEU A 1 16 ? 2.564 -1.407 -9.164 1.00 0.00 16 LEU A C 10
ATOM 14932 O O . LEU A 1 16 ? 1.930 -1.818 -10.136 1.00 0.00 16 LEU A O 10
ATOM 14948 N N . LYS A 1 17 ? 3.810 -1.786 -8.902 1.00 0.00 17 LYS A N 10
ATOM 14949 C CA . LYS A 1 17 ? 4.520 -2.729 -9.758 1.00 0.00 17 LYS A CA 10
ATOM 14950 C C . LYS A 1 17 ? 5.082 -3.889 -8.942 1.00 0.00 17 LYS A C 10
ATOM 14951 O O . LYS A 1 17 ? 5.732 -3.682 -7.917 1.00 0.00 17 LYS A O 10
ATOM 14970 N N . LEU A 1 18 ? 4.827 -5.108 -9.403 1.00 0.00 18 LEU A N 10
ATOM 14971 C CA . LEU A 1 18 ? 5.310 -6.302 -8.717 1.00 0.00 18 LEU A CA 10
ATOM 14972 C C . LEU A 1 18 ? 6.815 -6.463 -8.898 1.00 0.00 18 LEU A C 10
ATOM 14973 O O . LEU A 1 18 ? 7.278 -6.970 -9.920 1.00 0.00 18 LEU A O 10
ATOM 14989 N N . VAL A 1 19 ? 7.576 -6.030 -7.897 1.00 0.00 19 VAL A N 10
ATOM 14990 C CA . VAL A 1 19 ? 9.030 -6.130 -7.944 1.00 0.00 19 VAL A CA 10
ATOM 14991 C C . VAL A 1 19 ? 9.491 -7.564 -7.709 1.00 0.00 19 VAL A C 10
ATOM 14992 O O . VAL A 1 19 ? 10.273 -8.112 -8.486 1.00 0.00 19 VAL A O 10
ATOM 15005 N N . LYS A 1 20 ? 9.000 -8.168 -6.632 1.00 0.00 20 LYS A N 10
ATOM 15006 C CA . LYS A 1 20 ? 9.359 -9.540 -6.294 1.00 0.00 20 LYS A CA 10
ATOM 15007 C C . LYS A 1 20 ? 8.120 -10.353 -5.931 1.00 0.00 20 LYS A C 10
ATOM 15008 O O . LYS A 1 20 ? 7.276 -9.904 -5.155 1.00 0.00 20 LYS A O 10
ATOM 15027 N N . LYS A 1 21 ? 8.017 -11.551 -6.496 1.00 0.00 21 LYS A N 10
ATOM 15028 C CA . LYS A 1 21 ? 6.884 -12.428 -6.230 1.00 0.00 21 LYS A CA 10
ATOM 15029 C C . LYS A 1 21 ? 7.308 -13.624 -5.383 1.00 0.00 21 LYS A C 10
ATOM 15030 O O . LYS A 1 21 ? 7.730 -14.651 -5.912 1.00 0.00 21 LYS A O 10
ATOM 15049 N N . GLU A 1 22 ? 7.190 -13.482 -4.066 1.00 0.00 22 GLU A N 10
ATOM 15050 C CA . GLU A 1 22 ? 7.561 -14.552 -3.148 1.00 0.00 22 GLU A CA 10
ATOM 15051 C C . GLU A 1 22 ? 6.326 -15.148 -2.479 1.00 0.00 22 GLU A C 10
ATO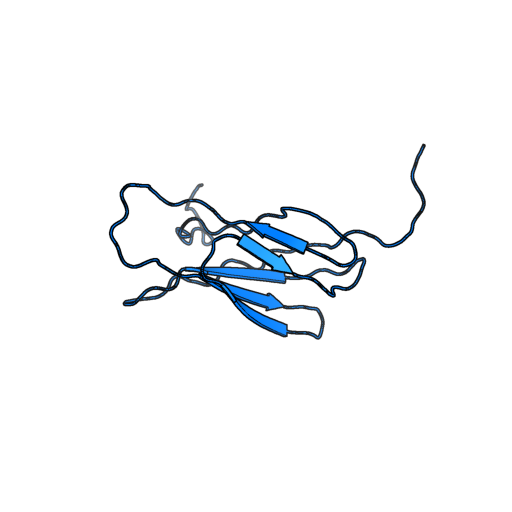M 15052 O O . GLU A 1 22 ? 5.273 -14.516 -2.388 1.00 0.00 22 GLU A O 10
ATOM 15064 N N . PRO A 1 23 ? 6.456 -16.394 -1.999 1.00 0.00 23 PRO A N 10
ATOM 15065 C CA . PRO A 1 23 ? 5.361 -17.103 -1.330 1.00 0.00 23 PRO A CA 10
ATOM 15066 C C . PRO A 1 23 ? 5.033 -16.507 0.034 1.00 0.00 23 PRO A C 10
ATOM 15067 O O . PRO A 1 23 ? 3.865 -16.303 0.369 1.00 0.00 23 PRO A O 10
ATOM 15078 N N . ARG A 1 24 ? 6.069 -16.229 0.819 1.00 0.00 24 ARG A N 10
ATOM 15079 C CA . ARG A 1 24 ? 5.890 -15.657 2.148 1.00 0.00 24 ARG A CA 10
ATOM 15080 C C . ARG A 1 24 ? 6.455 -14.241 2.210 1.00 0.00 24 ARG A C 10
ATOM 15081 O O . ARG A 1 24 ? 6.853 -13.768 3.275 1.00 0.00 24 ARG A O 10
ATOM 15102 N N . GLN A 1 25 ? 6.487 -13.571 1.063 1.00 0.00 25 GLN A N 10
ATOM 15103 C CA . GLN A 1 25 ? 7.004 -12.209 0.988 1.00 0.00 25 GLN A CA 10
ATOM 15104 C C . GLN A 1 25 ? 6.529 -11.515 -0.284 1.00 0.00 25 GLN A C 10
ATOM 15105 O O . GLN A 1 25 ? 6.229 -12.168 -1.285 1.00 0.00 25 GLN A O 10
ATOM 15119 N N . LEU A 1 26 ? 6.461 -10.189 -0.238 1.00 0.00 26 LEU A N 10
ATOM 15120 C CA . LEU A 1 26 ? 6.021 -9.406 -1.387 1.00 0.00 26 LEU A CA 10
ATOM 15121 C C . LEU A 1 26 ? 6.679 -8.029 -1.392 1.00 0.00 26 LEU A C 10
ATOM 15122 O O . LEU A 1 26 ? 6.604 -7.293 -0.409 1.00 0.00 26 LEU A O 10
ATOM 15138 N N . GLU A 1 27 ? 7.320 -7.689 -2.506 1.00 0.00 27 GLU A N 10
ATOM 15139 C CA . GLU A 1 27 ? 7.989 -6.400 -2.637 1.00 0.00 27 GLU A CA 10
ATOM 15140 C C . GLU A 1 27 ? 7.429 -5.615 -3.820 1.00 0.00 27 GLU A C 10
ATOM 15141 O O . GLU A 1 27 ? 7.384 -6.113 -4.945 1.00 0.00 27 GLU A O 10
ATOM 15153 N N . LEU A 1 28 ? 7.002 -4.385 -3.556 1.00 0.00 28 LEU A N 10
ATOM 15154 C CA . LEU A 1 28 ? 6.443 -3.529 -4.597 1.00 0.00 28 LEU A CA 10
ATOM 15155 C C . LEU A 1 28 ? 7.187 -2.200 -4.666 1.00 0.00 28 LEU A C 10
ATOM 15156 O O . LEU A 1 28 ? 7.921 -1.837 -3.746 1.00 0.00 28 LEU A O 10
ATOM 15172 N N . THR A 1 29 ? 6.991 -1.474 -5.763 1.00 0.00 29 THR A N 10
ATOM 15173 C CA . THR A 1 29 ? 7.643 -0.184 -5.953 1.00 0.00 29 THR A CA 10
ATOM 15174 C C . THR A 1 29 ? 6.829 0.711 -6.881 1.00 0.00 29 THR A C 10
ATOM 15175 O O . THR A 1 29 ? 6.589 0.366 -8.038 1.00 0.00 29 THR A O 10
ATOM 15186 N N . TRP A 1 30 ? 6.409 1.861 -6.367 1.00 0.00 30 TRP A N 10
ATOM 15187 C CA . TRP A 1 30 ? 5.623 2.807 -7.151 1.00 0.00 30 TRP A CA 10
ATOM 15188 C C . TRP A 1 30 ? 6.348 4.142 -7.280 1.00 0.00 30 TRP A C 10
ATOM 15189 O O . TRP A 1 30 ? 6.386 4.932 -6.337 1.00 0.00 30 TRP A O 10
ATOM 15210 N N . ALA A 1 31 ? 6.922 4.387 -8.453 1.00 0.00 31 ALA A N 10
ATOM 15211 C CA . ALA A 1 31 ? 7.644 5.628 -8.706 1.00 0.00 31 ALA A CA 10
ATOM 15212 C C . ALA A 1 31 ? 7.560 6.023 -10.176 1.00 0.00 31 ALA A C 10
ATOM 15213 O O . ALA A 1 31 ? 7.234 5.201 -11.032 1.00 0.00 31 ALA A O 10
ATOM 15220 N N . GLY A 1 32 ? 7.855 7.287 -10.463 1.00 0.00 32 GLY A N 10
ATOM 15221 C CA . GLY A 1 32 ? 7.806 7.769 -11.831 1.00 0.00 32 GLY A CA 10
ATOM 15222 C C . GLY A 1 32 ? 6.887 8.963 -11.993 1.00 0.00 32 GLY A C 10
ATOM 15223 O O . GLY A 1 32 ? 6.007 8.966 -12.854 1.00 0.00 32 GLY A O 10
ATOM 15227 N N . SER A 1 33 ? 7.089 9.981 -11.162 1.00 0.00 33 SER A N 10
ATOM 15228 C CA . SER A 1 33 ? 6.268 11.185 -11.213 1.00 0.00 33 SER A CA 10
ATOM 15229 C C . SER A 1 33 ? 6.910 12.243 -12.104 1.00 0.00 33 SER A C 10
ATOM 15230 O O . SER A 1 33 ? 6.307 12.703 -13.074 1.00 0.00 33 SER A O 10
ATOM 15238 N N . ARG A 1 34 ? 8.138 12.624 -11.768 1.00 0.00 34 ARG A N 10
ATOM 15239 C CA . ARG A 1 34 ? 8.863 13.629 -12.537 1.00 0.00 34 ARG A CA 10
ATOM 15240 C C . ARG A 1 34 ? 10.366 13.369 -12.490 1.00 0.00 34 ARG A C 10
ATOM 15241 O O . ARG A 1 34 ? 10.923 12.986 -11.462 1.00 0.00 34 ARG A O 10
ATOM 15262 N N . PRO A 1 35 ? 11.039 13.582 -13.631 1.00 0.00 35 PRO A N 10
ATOM 15263 C CA . PRO A 1 35 ? 12.486 13.377 -13.746 1.00 0.00 35 PRO A CA 10
ATOM 15264 C C . PRO A 1 35 ? 13.283 14.418 -12.967 1.00 0.00 35 PRO A C 10
ATOM 15265 O O . PRO A 1 35 ? 14.514 14.399 -12.966 1.00 0.00 35 PRO A O 10
ATOM 15276 N N . ARG A 1 36 ? 12.573 15.326 -12.304 1.00 0.00 36 ARG A N 10
ATOM 15277 C CA . ARG A 1 36 ? 13.215 16.375 -11.521 1.00 0.00 36 ARG A CA 10
ATOM 15278 C C . ARG A 1 36 ? 12.988 16.155 -10.028 1.00 0.00 36 ARG A C 10
ATOM 15279 O O . ARG A 1 36 ? 12.256 15.251 -9.628 1.00 0.00 36 ARG A O 10
ATOM 15300 N N . ASN A 1 37 ? 13.622 16.989 -9.210 1.00 0.00 37 ASN A N 10
ATOM 15301 C CA . ASN A 1 37 ? 13.490 16.885 -7.761 1.00 0.00 37 ASN A CA 10
ATOM 15302 C C . ASN A 1 37 ? 12.031 17.025 -7.336 1.00 0.00 37 ASN A C 10
ATOM 15303 O O . ASN A 1 37 ? 11.276 17.833 -7.877 1.00 0.00 37 ASN A O 10
ATOM 15314 N N . PRO A 1 38 ? 11.625 16.220 -6.344 1.00 0.00 38 PRO A N 10
ATOM 15315 C CA . PRO A 1 38 ? 10.254 16.235 -5.823 1.00 0.00 38 PRO A CA 10
ATOM 15316 C C . PRO A 1 38 ? 9.944 17.511 -5.047 1.00 0.00 38 PRO A C 10
ATOM 15317 O O . PRO A 1 38 ? 10.804 18.375 -4.884 1.00 0.00 38 PRO A O 10
ATOM 15328 N N . GLY A 1 39 ? 8.707 17.622 -4.570 1.00 0.00 39 GLY A N 10
ATOM 15329 C CA . GLY A 1 39 ? 8.306 18.796 -3.817 1.00 0.00 39 GLY A CA 10
ATOM 15330 C C . GLY A 1 39 ? 8.913 18.829 -2.429 1.00 0.00 39 GLY A C 10
ATOM 15331 O O . GLY A 1 39 ? 10.112 19.056 -2.273 1.00 0.00 39 GLY A O 10
ATOM 15335 N N . GLY A 1 40 ? 8.082 18.605 -1.415 1.00 0.00 40 GLY A N 10
ATOM 15336 C CA . GLY A 1 40 ? 8.563 18.617 -0.045 1.00 0.00 40 GLY A CA 10
ATOM 15337 C C . GLY A 1 40 ? 8.296 17.310 0.674 1.00 0.00 40 GLY A C 10
ATOM 15338 O O . GLY A 1 40 ? 7.992 16.298 0.044 1.00 0.00 40 GLY A O 10
ATOM 15342 N N . ASN A 1 41 ? 8.412 17.330 1.998 1.00 0.00 41 ASN A N 10
ATOM 15343 C CA . ASN A 1 41 ? 8.184 16.136 2.804 1.00 0.00 41 ASN A CA 10
ATOM 15344 C C . ASN A 1 41 ? 6.791 15.567 2.550 1.00 0.00 41 ASN A C 10
ATOM 15345 O O . ASN A 1 41 ? 5.785 16.253 2.737 1.00 0.00 41 ASN A O 10
ATOM 15356 N N . LEU A 1 42 ? 6.740 14.310 2.124 1.00 0.00 42 LEU A N 10
ATOM 15357 C CA . LEU A 1 42 ? 5.471 13.647 1.845 1.00 0.00 42 LEU A CA 10
ATOM 15358 C C . LEU A 1 42 ? 5.515 12.185 2.275 1.00 0.00 42 LEU A C 10
ATOM 15359 O O . LEU A 1 42 ? 6.584 11.578 2.340 1.00 0.00 42 LEU A O 10
ATOM 15375 N N . SER A 1 43 ? 4.345 11.624 2.566 1.00 0.00 43 SER A N 10
ATOM 15376 C CA . SER A 1 43 ? 4.250 10.232 2.992 1.00 0.00 43 SER A CA 10
ATOM 15377 C C . SER A 1 43 ? 3.374 9.430 2.034 1.00 0.00 43 SER A C 10
ATOM 15378 O O . SER A 1 43 ? 2.825 9.973 1.075 1.00 0.00 43 SER A O 10
ATOM 15386 N N . TYR A 1 44 ? 3.250 8.135 2.300 1.00 0.00 44 TYR A N 10
ATOM 15387 C CA . TYR A 1 44 ? 2.443 7.256 1.461 1.00 0.00 44 TYR A CA 10
ATOM 15388 C C . TYR A 1 44 ? 1.609 6.304 2.313 1.00 0.00 44 TYR A C 10
ATOM 15389 O O . TYR A 1 44 ? 2.110 5.705 3.264 1.00 0.00 44 TYR A O 10
ATOM 15407 N N . GLU A 1 45 ? 0.334 6.171 1.964 1.00 0.00 45 GLU A N 10
ATOM 15408 C CA . GLU A 1 45 ? -0.571 5.292 2.696 1.00 0.00 45 GLU A CA 10
ATOM 15409 C C . GLU A 1 45 ? -0.737 3.959 1.974 1.00 0.00 45 GLU A C 10
ATOM 15410 O O . GLU A 1 45 ? -1.174 3.913 0.823 1.00 0.00 45 GLU A O 10
ATOM 15422 N N . LEU A 1 46 ? -0.386 2.875 2.657 1.00 0.00 46 LEU A N 10
ATOM 15423 C CA . LEU A 1 46 ? -0.496 1.539 2.081 1.00 0.00 46 LEU A CA 10
ATOM 15424 C C . LEU A 1 46 ? -1.640 0.761 2.724 1.00 0.00 46 LEU A C 10
ATOM 15425 O O . LEU A 1 46 ? -1.751 0.699 3.948 1.00 0.00 46 LEU A O 10
ATOM 15441 N N . HIS A 1 47 ? -2.487 0.168 1.889 1.00 0.00 47 HIS A N 10
ATOM 15442 C CA . HIS A 1 47 ? -3.622 -0.609 2.375 1.00 0.00 47 HIS A CA 10
ATOM 15443 C C . HIS A 1 47 ? -3.687 -1.967 1.683 1.00 0.00 47 HIS A C 10
ATOM 15444 O O . HIS A 1 47 ? -3.924 -2.051 0.478 1.00 0.00 47 HIS A O 10
ATOM 15459 N N . VAL A 1 48 ? -3.476 -3.030 2.454 1.00 0.00 48 VAL A N 10
ATOM 15460 C CA . VAL A 1 48 ? -3.512 -4.384 1.915 1.00 0.00 48 VAL A CA 10
ATOM 15461 C C . VAL A 1 48 ? -4.763 -5.125 2.372 1.00 0.00 48 VAL A C 10
ATOM 15462 O O . VAL A 1 48 ? -5.108 -5.113 3.555 1.00 0.00 48 VAL A O 10
ATOM 15475 N N . LEU A 1 49 ? -5.441 -5.768 1.428 1.00 0.00 49 LEU A N 10
ATOM 15476 C CA . LEU A 1 49 ? -6.655 -6.516 1.733 1.00 0.00 49 LEU A CA 10
ATOM 15477 C C . LEU A 1 49 ? -6.520 -7.974 1.305 1.00 0.00 49 LEU A C 10
ATOM 15478 O O . LEU A 1 49 ? -5.694 -8.307 0.456 1.00 0.00 49 LEU A O 10
ATOM 15494 N N . ASN A 1 50 ? -7.337 -8.838 1.898 1.00 0.00 50 ASN A N 10
ATOM 15495 C CA . ASN A 1 50 ? -7.309 -10.260 1.576 1.00 0.00 50 ASN A CA 10
ATOM 15496 C C . ASN A 1 50 ? -8.698 -10.876 1.713 1.00 0.00 50 ASN A C 10
ATOM 15497 O O . ASN A 1 50 ? -9.618 -10.247 2.235 1.00 0.00 50 ASN A O 10
ATOM 15508 N N . GLN A 1 51 ? -8.842 -12.110 1.241 1.00 0.00 51 GLN A N 10
ATOM 15509 C CA . GLN A 1 51 ? -10.118 -12.811 1.311 1.00 0.00 51 GLN A CA 10
ATOM 15510 C C . GLN A 1 51 ? -10.879 -12.432 2.578 1.00 0.00 51 GLN A C 10
ATOM 15511 O O . GLN A 1 51 ? -11.955 -11.838 2.513 1.00 0.00 51 GLN A O 10
ATOM 15525 N N . ASP A 1 52 ? -10.313 -12.781 3.728 1.00 0.00 52 ASP A N 10
ATOM 15526 C CA . ASP A 1 52 ? -10.937 -12.477 5.010 1.00 0.00 52 ASP A CA 10
ATOM 15527 C C . ASP A 1 52 ? -9.963 -11.744 5.928 1.00 0.00 52 ASP A C 10
ATOM 15528 O O . ASP A 1 52 ? -10.021 -11.887 7.149 1.00 0.00 52 ASP A O 10
ATOM 15537 N N . GLU A 1 53 ? -9.070 -10.962 5.331 1.00 0.00 53 GLU A N 10
ATOM 15538 C CA . GLU A 1 53 ? -8.083 -10.209 6.096 1.00 0.00 53 GLU A CA 10
ATOM 15539 C C . GLU A 1 53 ? -7.824 -8.847 5.459 1.00 0.00 53 GLU A C 10
ATOM 15540 O O . GLU A 1 53 ? -7.324 -8.760 4.338 1.00 0.00 53 GLU A O 10
ATOM 15552 N N . GLU A 1 54 ? -8.169 -7.786 6.183 1.00 0.00 54 GLU A N 10
ATOM 15553 C CA . GLU A 1 54 ? -7.975 -6.428 5.687 1.00 0.00 54 GLU A CA 10
ATOM 15554 C C . GLU A 1 54 ? -7.140 -5.607 6.665 1.00 0.00 54 GLU A C 10
ATOM 15555 O O . GLU A 1 54 ? -7.556 -5.358 7.796 1.00 0.00 54 GLU A O 10
ATOM 15567 N N . TRP A 1 55 ? -5.960 -5.189 6.219 1.00 0.00 55 TRP A N 10
ATOM 15568 C CA . TRP A 1 55 ? -5.066 -4.396 7.054 1.00 0.00 55 TRP A CA 10
ATOM 15569 C C . TRP A 1 55 ? -4.366 -3.319 6.232 1.00 0.00 55 TRP A C 10
ATOM 15570 O O . TRP A 1 55 ? -4.121 -3.496 5.039 1.00 0.00 55 TRP A O 10
ATOM 15591 N N . HIS A 1 56 ? -4.047 -2.202 6.878 1.00 0.00 56 HIS A N 10
ATOM 15592 C CA . HIS A 1 56 ? -3.374 -1.096 6.206 1.00 0.00 56 HIS A CA 10
ATOM 15593 C C . HIS A 1 56 ? -2.226 -0.561 7.056 1.00 0.00 56 HIS A C 10
ATOM 15594 O O . HIS A 1 56 ? -2.318 -0.518 8.283 1.00 0.00 56 HIS A O 10
ATOM 15609 N N . GLN A 1 57 ? -1.146 -0.155 6.396 1.00 0.00 57 GLN A N 10
ATOM 15610 C CA . GLN A 1 57 ? 0.020 0.375 7.092 1.00 0.00 57 GLN A CA 10
ATOM 15611 C C . GLN A 1 57 ? 0.659 1.510 6.298 1.00 0.00 57 GLN A C 10
ATOM 15612 O O . GLN A 1 57 ? 0.904 1.380 5.099 1.00 0.00 57 GLN A O 10
ATOM 15626 N N . MET A 1 58 ? 0.926 2.622 6.975 1.00 0.00 58 MET A N 10
ATOM 15627 C CA . MET A 1 58 ? 1.538 3.779 6.331 1.00 0.00 58 MET A CA 10
ATOM 15628 C C . MET A 1 58 ? 3.039 3.573 6.156 1.00 0.00 58 MET A C 10
ATOM 15629 O O . MET A 1 58 ? 3.716 3.074 7.054 1.00 0.00 58 MET A O 10
ATOM 15643 N N . VAL A 1 59 ? 3.553 3.961 4.993 1.00 0.00 59 VAL A N 10
ATOM 15644 C CA . VAL A 1 59 ? 4.974 3.820 4.700 1.00 0.00 59 VAL A CA 10
ATOM 15645 C C . VAL A 1 59 ? 5.578 5.147 4.255 1.00 0.00 59 VAL A C 10
ATOM 15646 O O . VAL A 1 59 ? 4.939 5.926 3.547 1.00 0.00 59 VAL A O 10
ATOM 15659 N N . LEU A 1 60 ? 6.813 5.398 4.674 1.00 0.00 60 LEU A N 10
ATOM 15660 C CA . LEU A 1 60 ? 7.506 6.632 4.318 1.00 0.00 60 LEU A CA 10
ATOM 15661 C C . LEU A 1 60 ? 8.409 6.420 3.107 1.00 0.00 60 LEU A C 10
ATOM 15662 O O . LEU A 1 60 ? 9.345 7.184 2.879 1.00 0.00 60 LEU A O 10
ATOM 15678 N N . GLU A 1 61 ? 8.120 5.377 2.335 1.00 0.00 61 GLU A N 10
ATOM 15679 C CA . GLU A 1 61 ? 8.906 5.066 1.146 1.00 0.00 61 GLU A CA 10
ATOM 15680 C C . GLU A 1 61 ? 8.023 4.478 0.049 1.00 0.00 61 GLU A C 10
ATOM 15681 O O . GLU A 1 61 ? 7.017 3.820 0.313 1.00 0.00 61 GLU A O 10
ATOM 15693 N N . PRO A 1 62 ? 8.408 4.722 -1.213 1.00 0.00 62 PRO A N 10
ATOM 15694 C CA . PRO A 1 62 ? 7.666 4.226 -2.376 1.00 0.00 62 PRO A CA 10
ATOM 15695 C C . PRO A 1 62 ? 7.775 2.713 -2.531 1.00 0.00 62 PRO A C 10
ATOM 15696 O O . PRO A 1 62 ? 7.261 2.139 -3.491 1.00 0.00 62 PRO A O 10
ATOM 15707 N N . ARG A 1 63 ? 8.447 2.072 -1.580 1.00 0.00 63 ARG A N 10
ATOM 15708 C CA . ARG A 1 63 ? 8.624 0.625 -1.612 1.00 0.00 63 ARG A CA 10
ATOM 15709 C C . ARG A 1 63 ? 8.225 -0.001 -0.279 1.00 0.00 63 ARG A C 10
ATOM 15710 O O . ARG A 1 63 ? 8.701 0.410 0.779 1.00 0.00 63 ARG A O 10
ATOM 15731 N N . VAL A 1 64 ? 7.347 -0.997 -0.338 1.00 0.00 64 VAL A N 10
ATOM 15732 C CA . VAL A 1 64 ? 6.884 -1.680 0.864 1.00 0.00 64 VAL A CA 10
ATOM 15733 C C . VAL A 1 64 ? 7.237 -3.163 0.824 1.00 0.00 64 VAL A C 10
ATOM 15734 O O . VAL A 1 64 ? 7.159 -3.803 -0.225 1.00 0.00 64 VAL A O 10
ATOM 15747 N N . LEU A 1 65 ? 7.626 -3.703 1.974 1.00 0.00 65 LEU A N 10
ATOM 15748 C CA . LEU A 1 65 ? 7.991 -5.112 2.071 1.00 0.00 65 LEU A CA 10
ATOM 15749 C C . LEU A 1 65 ? 7.030 -5.862 2.989 1.00 0.00 65 LEU A C 10
ATOM 15750 O O . LEU A 1 65 ? 7.036 -5.666 4.205 1.00 0.00 65 LEU A O 10
ATOM 15766 N N . LEU A 1 66 ? 6.207 -6.722 2.399 1.00 0.00 66 LEU A N 10
ATOM 15767 C CA . LEU A 1 66 ? 5.241 -7.503 3.164 1.00 0.00 66 LEU A CA 10
ATOM 15768 C C . LEU A 1 66 ? 5.783 -8.898 3.460 1.00 0.00 66 LEU A C 10
ATOM 15769 O O . LEU A 1 66 ? 6.372 -9.545 2.594 1.00 0.00 66 LEU A O 10
ATOM 15785 N N . THR A 1 67 ? 5.577 -9.358 4.691 1.00 0.00 67 THR A N 10
ATOM 15786 C CA . THR A 1 67 ? 6.043 -10.676 5.102 1.00 0.00 67 THR A CA 10
ATOM 15787 C C . THR A 1 67 ? 4.974 -11.412 5.902 1.00 0.00 67 THR A C 10
ATOM 15788 O O . THR A 1 67 ? 3.967 -10.826 6.300 1.00 0.00 67 THR A O 10
ATOM 15799 N N . LYS A 1 68 ? 5.199 -12.701 6.135 1.00 0.00 68 LYS A N 10
ATOM 15800 C CA . LYS A 1 68 ? 4.257 -13.518 6.890 1.00 0.00 68 LYS A CA 10
ATOM 15801 C C . LYS A 1 68 ? 2.997 -13.790 6.074 1.00 0.00 68 LYS A C 10
ATOM 15802 O O . LYS A 1 68 ? 1.927 -14.043 6.630 1.00 0.00 68 LYS A O 10
ATOM 15821 N N . LEU A 1 69 ? 3.130 -13.737 4.754 1.00 0.00 69 LEU A N 10
ATOM 15822 C CA . LEU A 1 69 ? 2.002 -13.979 3.861 1.00 0.00 69 LEU A CA 10
ATOM 15823 C C . LEU A 1 69 ? 1.897 -15.458 3.505 1.00 0.00 69 LEU A C 10
ATOM 15824 O O . LEU A 1 69 ? 2.800 -16.242 3.796 1.00 0.00 69 LEU A O 10
ATOM 15840 N N . GLN A 1 70 ? 0.789 -15.832 2.873 1.00 0.00 70 GLN A N 10
ATOM 15841 C CA . GLN A 1 70 ? 0.567 -17.218 2.476 1.00 0.00 70 GLN A CA 10
ATOM 15842 C C . GLN A 1 70 ? 0.849 -17.411 0.990 1.00 0.00 70 GLN A C 10
ATOM 15843 O O . GLN A 1 70 ? 0.561 -16.547 0.161 1.00 0.00 70 GLN A O 10
ATOM 15857 N N . PRO A 1 71 ? 1.427 -18.570 0.642 1.00 0.00 71 PRO A N 10
ATOM 15858 C CA . PRO A 1 71 ? 1.760 -18.904 -0.746 1.00 0.00 71 PRO A CA 10
ATOM 15859 C C . PRO A 1 71 ? 0.519 -19.154 -1.596 1.00 0.00 71 PRO A C 10
ATOM 15860 O O . PRO A 1 71 ? -0.533 -19.531 -1.080 1.00 0.00 71 PRO A O 10
ATOM 15871 N N . ASP A 1 72 ? 0.650 -18.941 -2.901 1.00 0.00 72 ASP A N 10
ATOM 15872 C CA . ASP A 1 72 ? -0.461 -19.145 -3.823 1.00 0.00 72 ASP A CA 10
ATOM 15873 C C . ASP A 1 72 ? -1.708 -18.409 -3.343 1.00 0.00 72 ASP A C 10
ATOM 15874 O O . ASP A 1 72 ? -2.803 -18.972 -3.316 1.00 0.00 72 ASP A O 10
ATOM 15883 N N . THR A 1 73 ? -1.535 -17.146 -2.964 1.00 0.00 73 THR A N 10
ATOM 15884 C CA . THR A 1 73 ? -2.645 -16.334 -2.483 1.00 0.00 73 THR A CA 10
ATOM 15885 C C . THR A 1 73 ? -2.628 -14.949 -3.119 1.00 0.00 73 THR A C 10
ATOM 15886 O O . THR A 1 73 ? -1.565 -14.377 -3.361 1.00 0.00 73 THR A O 10
ATOM 15897 N N . THR A 1 74 ? -3.815 -14.411 -3.387 1.00 0.00 74 THR A N 10
ATOM 15898 C CA . THR A 1 74 ? -3.936 -13.092 -3.995 1.00 0.00 74 THR A CA 10
ATOM 15899 C C . THR A 1 74 ? -4.105 -12.011 -2.934 1.00 0.00 74 THR A C 10
ATOM 15900 O O . THR A 1 74 ? -5.029 -12.063 -2.122 1.00 0.00 74 THR A O 10
ATOM 15911 N N . TYR A 1 75 ? -3.208 -11.031 -2.947 1.00 0.00 75 TYR A N 10
ATOM 15912 C CA . TYR A 1 75 ? -3.257 -9.938 -1.984 1.00 0.00 75 TYR A CA 10
ATOM 15913 C C . TYR A 1 75 ? -3.416 -8.595 -2.692 1.00 0.00 75 TYR A C 10
ATOM 15914 O O . TYR A 1 75 ? -2.600 -8.227 -3.538 1.00 0.00 75 TYR A O 10
ATOM 15932 N N . ILE A 1 76 ? -4.471 -7.869 -2.339 1.00 0.00 76 ILE A N 10
ATOM 15933 C CA . ILE A 1 76 ? -4.737 -6.567 -2.938 1.00 0.00 76 ILE A CA 10
ATOM 15934 C C . ILE A 1 76 ? -3.915 -5.474 -2.264 1.00 0.00 76 ILE A C 10
ATOM 15935 O O . ILE A 1 76 ? -3.813 -5.426 -1.038 1.00 0.00 76 ILE A O 10
ATOM 15951 N N . VAL A 1 77 ? -3.332 -4.595 -3.073 1.00 0.00 77 VAL A N 10
ATOM 15952 C CA . VAL A 1 77 ? -2.521 -3.499 -2.555 1.00 0.00 77 VAL A CA 10
ATOM 15953 C C . VAL A 1 77 ? -2.877 -2.183 -3.237 1.00 0.00 77 VAL A C 10
ATOM 15954 O O . VAL A 1 77 ? -3.214 -2.157 -4.421 1.00 0.00 77 VAL A O 10
ATOM 15967 N N . ARG A 1 78 ? -2.798 -1.092 -2.482 1.00 0.00 78 ARG A N 10
ATOM 15968 C CA . ARG A 1 78 ? -3.112 0.229 -3.014 1.00 0.00 78 ARG A CA 10
ATOM 15969 C C . ARG A 1 78 ? -2.394 1.318 -2.222 1.00 0.00 78 ARG A C 10
ATOM 15970 O O . ARG A 1 78 ? -2.616 1.476 -1.021 1.00 0.00 78 ARG A O 10
ATOM 15991 N N . VAL A 1 79 ? -1.532 2.067 -2.903 1.00 0.00 79 VAL A N 10
ATOM 15992 C CA . VAL A 1 79 ? -0.782 3.141 -2.264 1.00 0.00 79 VAL A CA 10
ATOM 15993 C C . VAL A 1 79 ? -1.252 4.506 -2.755 1.00 0.00 79 VAL A C 10
ATOM 15994 O O . VAL A 1 79 ? -1.661 4.656 -3.906 1.00 0.00 79 VAL A O 10
ATOM 16007 N N . ARG A 1 80 ? -1.189 5.499 -1.874 1.00 0.00 80 ARG A N 10
ATOM 16008 C CA . ARG A 1 80 ? -1.608 6.853 -2.217 1.00 0.00 80 ARG A CA 10
ATOM 16009 C C . ARG A 1 80 ? -0.685 7.886 -1.579 1.00 0.00 80 ARG A C 10
ATOM 16010 O O . ARG A 1 80 ? -0.196 7.696 -0.465 1.00 0.00 80 ARG A O 10
ATOM 16031 N N . THR A 1 81 ? -0.448 8.982 -2.294 1.00 0.00 81 THR A N 10
ATOM 16032 C CA . THR A 1 81 ? 0.418 10.045 -1.800 1.00 0.00 81 THR A CA 10
ATOM 16033 C C . THR A 1 81 ? -0.292 10.887 -0.746 1.00 0.00 81 THR A C 10
ATOM 16034 O O . THR A 1 81 ? -1.146 11.713 -1.068 1.00 0.00 81 THR A O 10
ATOM 16045 N N . LEU A 1 82 ? 0.067 10.673 0.516 1.00 0.00 82 LEU A N 10
ATOM 16046 C CA . LEU A 1 82 ? -0.535 11.414 1.618 1.00 0.00 82 LEU A CA 10
ATOM 16047 C C . LEU A 1 82 ? -0.091 12.873 1.602 1.00 0.00 82 LEU A C 10
ATOM 16048 O O . LEU A 1 82 ? 1.080 13.175 1.368 1.00 0.00 82 LEU A O 10
ATOM 16064 N N . THR A 1 83 ? -1.033 13.777 1.853 1.00 0.00 83 THR A N 10
ATOM 16065 C CA . THR A 1 83 ? -0.739 15.204 1.867 1.00 0.00 83 THR A CA 10
ATOM 16066 C C . THR A 1 83 ? -1.405 15.890 3.055 1.00 0.00 83 THR A C 10
ATOM 16067 O O . THR A 1 83 ? -2.437 15.447 3.560 1.00 0.00 83 THR A O 10
ATOM 16078 N N . PRO A 1 84 ? -0.803 16.998 3.512 1.00 0.00 84 PRO A N 10
ATOM 16079 C CA . PRO A 1 84 ? -1.322 17.770 4.646 1.00 0.00 84 PRO A CA 10
ATOM 16080 C C . PRO A 1 84 ? -2.620 18.496 4.307 1.00 0.00 84 PRO A C 10
ATOM 16081 O O . PRO A 1 84 ? -3.486 18.674 5.164 1.00 0.00 84 PRO A O 10
ATOM 16092 N N . LEU A 1 85 ? -2.748 18.913 3.052 1.00 0.00 85 LEU A N 10
ATOM 16093 C CA . LEU A 1 85 ? -3.941 19.620 2.599 1.00 0.00 85 LEU A CA 10
ATOM 16094 C C . LEU A 1 85 ? -4.558 18.928 1.388 1.00 0.00 85 LEU A C 10
ATOM 16095 O O . LEU A 1 85 ? -4.187 19.204 0.248 1.00 0.00 85 LEU A O 10
ATOM 16111 N N . GLY A 1 86 ? -5.503 18.029 1.643 1.00 0.00 86 GLY A N 10
ATOM 16112 C CA . GLY A 1 86 ? -6.157 17.313 0.564 1.00 0.00 86 GLY A CA 10
ATOM 16113 C C . GLY A 1 86 ? -5.316 16.168 0.034 1.00 0.00 86 GLY A C 10
ATOM 16114 O O . GLY A 1 86 ? -4.612 16.298 -0.967 1.00 0.00 86 GLY A O 10
ATOM 16118 N N . PRO A 1 87 ? -5.383 15.015 0.717 1.00 0.00 87 PRO A N 10
ATOM 16119 C CA . PRO A 1 87 ? -4.627 13.820 0.328 1.00 0.00 87 PRO A CA 10
ATOM 16120 C C . PRO A 1 87 ? -5.148 13.199 -0.963 1.00 0.00 87 PRO A C 10
ATOM 16121 O O . PRO A 1 87 ? -6.346 13.237 -1.242 1.00 0.00 87 PRO A O 10
ATOM 16132 N N . GLY A 1 88 ? -4.240 12.627 -1.748 1.00 0.00 88 GLY A N 10
ATOM 16133 C CA . GLY A 1 88 ? -4.629 12.006 -3.001 1.00 0.00 88 GLY A CA 10
ATOM 16134 C C . GLY A 1 88 ? -5.501 10.783 -2.795 1.00 0.00 88 GLY A C 10
ATOM 16135 O O . GLY A 1 88 ? -5.573 10.222 -1.702 1.00 0.00 88 GLY A O 10
ATOM 16139 N N . PRO A 1 89 ? -6.186 10.354 -3.866 1.00 0.00 89 PRO A N 10
ATOM 16140 C CA . PRO A 1 89 ? -7.071 9.186 -3.823 1.00 0.00 89 PRO A CA 10
ATOM 16141 C C . PRO A 1 89 ? -6.301 7.879 -3.669 1.00 0.00 89 PRO A C 10
ATOM 16142 O O . PRO A 1 89 ? -5.072 7.858 -3.752 1.00 0.00 89 PRO A O 10
ATOM 16153 N N . PHE A 1 90 ? -7.029 6.791 -3.445 1.00 0.00 90 PHE A N 10
ATOM 16154 C CA . PHE A 1 90 ? -6.413 5.479 -3.280 1.00 0.00 90 PHE A CA 10
ATOM 16155 C C . PHE A 1 90 ? -6.307 4.756 -4.619 1.00 0.00 90 PHE A C 10
ATOM 16156 O O . PHE A 1 90 ? -7.296 4.604 -5.335 1.00 0.00 90 PHE A O 10
ATOM 16173 N N . SER A 1 91 ? -5.098 4.312 -4.950 1.00 0.00 91 SER A N 10
ATOM 16174 C CA . SER A 1 91 ? -4.860 3.608 -6.205 1.00 0.00 91 SER A CA 10
ATOM 16175 C C . SER A 1 91 ? -5.931 2.549 -6.445 1.00 0.00 91 SER A C 10
ATOM 16176 O O . SER A 1 91 ? -6.555 2.038 -5.515 1.00 0.00 91 SER A O 10
ATOM 16184 N N . PRO A 1 92 ? -6.150 2.210 -7.725 1.00 0.00 92 PRO A N 10
ATOM 16185 C CA . PRO A 1 92 ? -7.145 1.208 -8.119 1.00 0.00 92 PRO A CA 10
ATOM 16186 C C . PRO A 1 92 ? -6.739 -0.204 -7.712 1.00 0.00 92 PRO A C 10
ATOM 16187 O O . PRO A 1 92 ? -5.583 -0.598 -7.872 1.00 0.00 92 PRO A O 10
ATOM 16198 N N . ASP A 1 93 ? -7.695 -0.961 -7.186 1.00 0.00 93 ASP A N 10
ATOM 16199 C CA . ASP 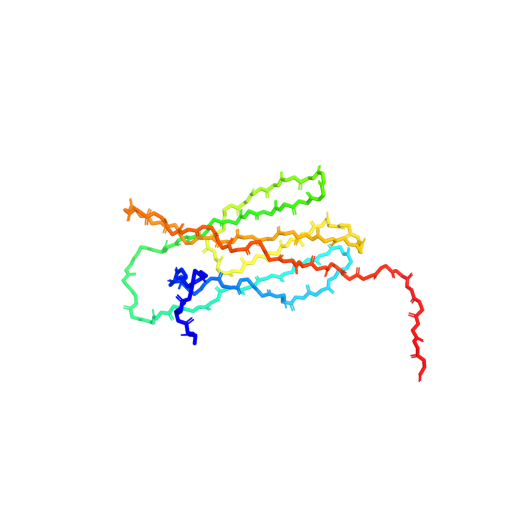A 1 93 ? -7.437 -2.331 -6.757 1.00 0.00 93 ASP A CA 10
ATOM 16200 C C . ASP A 1 93 ? -6.439 -3.013 -7.689 1.00 0.00 93 ASP A C 10
ATOM 16201 O O . ASP A 1 93 ? -6.683 -3.142 -8.889 1.00 0.00 93 ASP A O 10
ATOM 16210 N N . HIS A 1 94 ? -5.315 -3.446 -7.128 1.00 0.00 94 HIS A N 10
ATOM 16211 C CA . HIS A 1 94 ? -4.280 -4.115 -7.909 1.00 0.00 94 HIS A CA 10
ATOM 16212 C C . HIS A 1 94 ? -4.228 -5.604 -7.581 1.00 0.00 94 HIS A C 10
ATOM 16213 O O . HIS A 1 94 ? -3.711 -6.001 -6.538 1.00 0.00 94 HIS A O 10
ATOM 16228 N N . GLU A 1 95 ? -4.769 -6.422 -8.479 1.00 0.00 95 GLU A N 10
ATOM 16229 C CA . GLU A 1 95 ? -4.786 -7.866 -8.283 1.00 0.00 95 GLU A CA 10
ATOM 16230 C C . GLU A 1 95 ? -3.376 -8.444 -8.371 1.00 0.00 95 GLU A C 10
ATOM 16231 O O . GLU A 1 95 ? -2.782 -8.501 -9.448 1.00 0.00 95 GLU A O 10
ATOM 16243 N N . PHE A 1 96 ? -2.846 -8.869 -7.229 1.00 0.00 96 PHE A N 10
ATOM 16244 C CA . PHE A 1 96 ? -1.505 -9.441 -7.175 1.00 0.00 96 PHE A CA 10
ATOM 16245 C C . PHE A 1 96 ? -1.536 -10.845 -6.578 1.00 0.00 96 PHE A C 10
ATOM 16246 O O . PHE A 1 96 ? -2.334 -11.134 -5.687 1.00 0.00 96 PHE A O 10
ATOM 16263 N N . ARG A 1 97 ? -0.662 -11.713 -7.077 1.00 0.00 97 ARG A N 10
ATOM 16264 C CA . ARG A 1 97 ? -0.589 -13.087 -6.596 1.00 0.00 97 ARG A CA 10
ATOM 16265 C C . ARG A 1 97 ? 0.834 -13.441 -6.174 1.00 0.00 97 ARG A C 10
ATOM 16266 O O . ARG A 1 97 ? 1.803 -13.039 -6.819 1.00 0.00 97 ARG A O 10
ATOM 16287 N N . THR A 1 98 ? 0.953 -14.196 -5.086 1.00 0.00 98 THR A N 10
ATOM 16288 C CA . THR A 1 98 ? 2.256 -14.603 -4.577 1.00 0.00 98 THR A CA 10
ATOM 16289 C C . THR A 1 98 ? 2.778 -15.829 -5.318 1.00 0.00 98 THR A C 10
ATOM 16290 O O . THR A 1 98 ? 2.096 -16.380 -6.183 1.00 0.00 98 THR A O 10
ATOM 16301 N N . SER A 1 99 ? 3.990 -16.251 -4.974 1.00 0.00 99 SER A N 10
ATOM 16302 C CA . SER A 1 99 ? 4.604 -17.411 -5.610 1.00 0.00 99 SER A CA 10
ATOM 16303 C C . SER A 1 99 ? 3.991 -18.706 -5.086 1.00 0.00 99 SER A C 10
ATOM 16304 O O . SER A 1 99 ? 3.670 -18.838 -3.905 1.00 0.00 99 SER A O 10
ATOM 16312 N N . PRO A 1 100 ? 3.823 -19.686 -5.986 1.00 0.00 100 PRO A N 10
ATOM 16313 C CA . PRO A 1 100 ? 3.247 -20.989 -5.639 1.00 0.00 100 PRO A CA 10
ATOM 16314 C C . PRO A 1 100 ? 4.178 -21.819 -4.762 1.00 0.00 100 PRO A C 10
ATOM 16315 O O . PRO A 1 100 ? 5.403 -21.742 -4.868 1.00 0.00 100 PRO A O 10
ATOM 16326 N N . PRO A 1 101 ? 3.588 -22.634 -3.875 1.00 0.00 101 PRO A N 10
ATOM 16327 C CA . PRO A 1 101 ? 4.347 -23.495 -2.964 1.00 0.00 101 PRO A CA 10
ATOM 16328 C C . PRO A 1 101 ? 5.047 -24.637 -3.693 1.00 0.00 101 PRO A C 10
ATOM 16329 O O . PRO A 1 101 ? 6.182 -24.988 -3.371 1.00 0.00 101 PRO A O 10
ATOM 16340 N N . SER A 1 102 ? 4.363 -25.212 -4.677 1.00 0.00 102 SER A N 10
ATOM 16341 C CA . SER A 1 102 ? 4.919 -26.316 -5.450 1.00 0.00 102 SER A CA 10
ATOM 16342 C C . SER A 1 102 ? 5.132 -25.908 -6.905 1.00 0.00 102 SER A C 10
ATOM 16343 O O . SER A 1 102 ? 4.793 -26.650 -7.826 1.00 0.00 102 SER A O 10
ATOM 16351 N N . GLY A 1 103 ? 5.697 -24.721 -7.103 1.00 0.00 103 GLY A N 10
ATOM 16352 C CA . GLY A 1 103 ? 5.947 -24.233 -8.447 1.00 0.00 103 GLY A CA 10
ATOM 16353 C C . GLY A 1 103 ? 4.704 -24.262 -9.314 1.00 0.00 103 GLY A C 10
ATOM 16354 O O . GLY A 1 103 ? 3.680 -24.839 -8.949 1.00 0.00 103 GLY A O 10
ATOM 16358 N N . PRO A 1 104 ? 4.785 -23.626 -10.493 1.00 0.00 104 PRO A N 10
ATOM 16359 C CA . PRO A 1 104 ? 3.666 -23.567 -11.438 1.00 0.00 104 PRO A CA 10
ATOM 16360 C C . PRO A 1 104 ? 3.375 -24.920 -12.077 1.00 0.00 104 PRO A C 10
ATOM 16361 O O . PRO A 1 104 ? 4.264 -25.761 -12.205 1.00 0.00 104 PRO A O 10
ATOM 16372 N N . SER A 1 105 ? 2.124 -25.123 -12.478 1.00 0.00 105 SER A N 10
ATOM 16373 C CA . SER A 1 105 ? 1.715 -26.376 -13.102 1.00 0.00 105 SER A CA 10
ATOM 16374 C C . SER A 1 105 ? 0.920 -26.114 -14.378 1.00 0.00 105 SER A C 10
ATOM 16375 O O . SER A 1 105 ? -0.046 -25.351 -14.374 1.00 0.00 105 SER A O 10
ATOM 16383 N N . SER A 1 106 ? 1.335 -26.752 -15.467 1.00 0.00 106 SER A N 10
ATOM 16384 C CA . SER A 1 106 ? 0.665 -26.586 -16.752 1.00 0.00 106 SER A CA 10
ATOM 16385 C C . SER A 1 106 ? 0.901 -27.797 -17.649 1.00 0.00 106 SER A C 10
ATOM 16386 O O . SER A 1 106 ? 1.771 -28.624 -17.378 1.00 0.00 106 SER A O 10
ATOM 16394 N N . GLY A 1 107 ? 0.118 -27.895 -18.719 1.00 0.00 107 GLY A N 10
ATOM 16395 C CA . GLY A 1 107 ? 0.257 -29.008 -19.640 1.00 0.00 107 GLY A CA 10
ATOM 16396 C C . GLY A 1 107 ? 1.649 -29.100 -20.234 1.00 0.00 107 GLY A C 10
ATOM 16397 O O . GLY A 1 107 ? 1.934 -29.995 -21.029 1.00 0.00 107 GLY A O 10
ATOM 16401 N N . GLY A 1 1 ? 0.625 8.184 -16.140 1.00 0.00 1 GLY A N 11
ATOM 16402 C CA . GLY A 1 1 ? 0.328 9.234 -17.097 1.00 0.00 1 GLY A CA 11
ATOM 16403 C C . GLY A 1 1 ? -1.021 9.047 -17.762 1.00 0.00 1 GLY A C 11
ATOM 16404 O O . GLY A 1 1 ? -1.863 8.293 -17.274 1.00 0.00 1 GLY A O 11
ATOM 16408 N N . SER A 1 2 ? -1.228 9.737 -18.880 1.00 0.00 2 SER A N 11
ATOM 16409 C CA . SER A 1 2 ? -2.487 9.648 -19.611 1.00 0.00 2 SER A CA 11
ATOM 16410 C C . SER A 1 2 ? -2.504 8.419 -20.515 1.00 0.00 2 SER A C 11
ATOM 16411 O O . SER A 1 2 ? -1.479 8.034 -21.077 1.00 0.00 2 SER A O 11
ATOM 16419 N N . SER A 1 3 ? -3.676 7.807 -20.649 1.00 0.00 3 SER A N 11
ATOM 16420 C CA . SER A 1 3 ? -3.828 6.619 -21.481 1.00 0.00 3 SER A CA 11
ATOM 16421 C C . SER A 1 3 ? -5.141 6.664 -22.257 1.00 0.00 3 SER A C 11
ATOM 16422 O O . SER A 1 3 ? -6.001 7.504 -21.996 1.00 0.00 3 SER A O 11
ATOM 16430 N N . GLY A 1 4 ? -5.287 5.751 -23.213 1.00 0.00 4 GLY A N 11
ATOM 16431 C CA . GLY A 1 4 ? -6.497 5.703 -24.014 1.00 0.00 4 GLY A CA 11
ATOM 16432 C C . GLY A 1 4 ? -7.392 4.538 -23.641 1.00 0.00 4 GLY A C 11
ATOM 16433 O O . GLY A 1 4 ? -7.580 3.614 -24.433 1.00 0.00 4 GLY A O 11
ATOM 16437 N N . SER A 1 5 ? -7.944 4.580 -22.433 1.00 0.00 5 SER A N 11
ATOM 16438 C CA . SER A 1 5 ? -8.820 3.517 -21.955 1.00 0.00 5 SER A CA 11
ATOM 16439 C C . SER A 1 5 ? -10.137 4.088 -21.439 1.00 0.00 5 SER A C 11
ATOM 16440 O O . SER A 1 5 ? -10.190 5.223 -20.964 1.00 0.00 5 SER A O 11
ATOM 16448 N N . SER A 1 6 ? -11.198 3.294 -21.535 1.00 0.00 6 SER A N 11
ATOM 16449 C CA . SER A 1 6 ? -12.516 3.721 -21.081 1.00 0.00 6 SER A CA 11
ATOM 16450 C C . SER A 1 6 ? -12.593 3.721 -19.557 1.00 0.00 6 SER A C 11
ATOM 16451 O O . SER A 1 6 ? -12.509 2.671 -18.920 1.00 0.00 6 SER A O 11
ATOM 16459 N N . GLY A 1 7 ? -12.752 4.907 -18.978 1.00 0.00 7 GLY A N 11
ATOM 16460 C CA . GLY A 1 7 ? -12.838 5.022 -17.534 1.00 0.00 7 GLY A CA 11
ATOM 16461 C C . GLY A 1 7 ? -12.091 6.230 -17.004 1.00 0.00 7 GLY A C 11
ATOM 16462 O O . GLY A 1 7 ? -11.221 6.777 -17.681 1.00 0.00 7 GLY A O 11
ATOM 16466 N N . ALA A 1 8 ? -12.433 6.649 -15.790 1.00 0.00 8 ALA A N 11
ATOM 16467 C CA . ALA A 1 8 ? -11.788 7.800 -15.170 1.00 0.00 8 ALA A CA 11
ATOM 16468 C C . ALA A 1 8 ? -10.414 7.430 -14.622 1.00 0.00 8 ALA A C 11
ATOM 16469 O O . ALA A 1 8 ? -10.298 6.596 -13.725 1.00 0.00 8 ALA A O 11
ATOM 16476 N N . GLU A 1 9 ? -9.376 8.057 -15.167 1.00 0.00 9 GLU A N 11
ATOM 16477 C CA . GLU A 1 9 ? -8.010 7.791 -14.733 1.00 0.00 9 GLU A CA 11
ATOM 16478 C C . GLU A 1 9 ? -7.386 9.036 -14.109 1.00 0.00 9 GLU A C 11
ATOM 16479 O O . GLU A 1 9 ? -6.343 9.513 -14.557 1.00 0.00 9 GLU A O 11
ATOM 16491 N N . SER A 1 10 ? -8.032 9.558 -13.071 1.00 0.00 10 SER A N 11
ATOM 16492 C CA . SER A 1 10 ? -7.544 10.750 -12.387 1.00 0.00 10 SER A CA 11
ATOM 16493 C C . SER A 1 10 ? -6.626 10.374 -11.228 1.00 0.00 10 SER A C 11
ATOM 16494 O O . SER A 1 10 ? -6.771 10.881 -10.115 1.00 0.00 10 SER A O 11
ATOM 16502 N N . LEU A 1 11 ? -5.680 9.481 -11.498 1.00 0.00 11 LEU A N 11
ATOM 16503 C CA . LEU A 1 11 ? -4.736 9.035 -10.479 1.00 0.00 11 LEU A CA 11
ATOM 16504 C C . LEU A 1 11 ? -3.587 10.028 -10.329 1.00 0.00 11 LEU A C 11
ATOM 16505 O O . LEU A 1 11 ? -3.262 10.762 -11.262 1.00 0.00 11 LEU A O 11
ATOM 16521 N N . SER A 1 12 ? -2.975 10.043 -9.149 1.00 0.00 12 SER A N 11
ATOM 16522 C CA . SER A 1 12 ? -1.864 10.946 -8.876 1.00 0.00 12 SER A CA 11
ATOM 16523 C C . SER A 1 12 ? -0.532 10.294 -9.235 1.00 0.00 12 SER A C 11
ATOM 16524 O O . SER A 1 12 ? 0.387 10.244 -8.420 1.00 0.00 12 SER A O 11
ATOM 16532 N N . GLY A 1 13 ? -0.438 9.794 -10.464 1.00 0.00 13 GLY A N 11
ATOM 16533 C CA . GLY A 1 13 ? 0.783 9.150 -10.911 1.00 0.00 13 GLY A CA 11
ATOM 16534 C C . GLY A 1 13 ? 1.285 8.112 -9.928 1.00 0.00 13 GLY A C 11
ATOM 16535 O O . GLY A 1 13 ? 2.235 8.359 -9.183 1.00 0.00 13 GLY A O 11
ATOM 16539 N N . LEU A 1 14 ? 0.647 6.947 -9.923 1.00 0.00 14 LEU A N 11
ATOM 16540 C CA . LEU A 1 14 ? 1.033 5.866 -9.022 1.00 0.00 14 LEU A CA 11
ATOM 16541 C C . LEU A 1 14 ? 0.652 4.509 -9.605 1.00 0.00 14 LEU A C 11
ATOM 16542 O O . LEU A 1 14 ? -0.522 4.142 -9.634 1.00 0.00 14 LEU A O 11
ATOM 16558 N N . SER A 1 15 ? 1.654 3.767 -10.066 1.00 0.00 15 SER A N 11
ATOM 16559 C CA . SER A 1 15 ? 1.425 2.451 -10.650 1.00 0.00 15 SER A CA 11
ATOM 16560 C C . SER A 1 15 ? 2.140 1.369 -9.847 1.00 0.00 15 SER A C 11
ATOM 16561 O O . SER A 1 15 ? 3.365 1.247 -9.901 1.00 0.00 15 SER A O 11
ATOM 16569 N N . LEU A 1 16 ? 1.368 0.585 -9.103 1.00 0.00 16 LEU A N 11
ATOM 16570 C CA . LEU A 1 16 ? 1.926 -0.488 -8.288 1.00 0.00 16 LEU A CA 11
ATOM 16571 C C . LEU A 1 16 ? 2.586 -1.550 -9.163 1.00 0.00 16 LEU A C 11
ATOM 16572 O O . LEU A 1 16 ? 1.906 -2.333 -9.827 1.00 0.00 16 LEU A O 11
ATOM 16588 N N . LYS A 1 17 ? 3.914 -1.571 -9.157 1.00 0.00 17 LYS A N 11
ATOM 16589 C CA . LYS A 1 17 ? 4.668 -2.538 -9.947 1.00 0.00 17 LYS A CA 11
ATOM 16590 C C . LYS A 1 17 ? 5.156 -3.690 -9.075 1.00 0.00 17 LYS A C 11
ATOM 16591 O O . LYS A 1 17 ? 5.741 -3.474 -8.013 1.00 0.00 17 LYS A O 11
ATOM 16610 N N . LEU A 1 18 ? 4.914 -4.915 -9.530 1.00 0.00 18 LEU A N 11
ATOM 16611 C CA . LEU A 1 18 ? 5.332 -6.102 -8.792 1.00 0.00 18 LEU A CA 11
ATOM 16612 C C . LEU A 1 18 ? 6.824 -6.359 -8.973 1.00 0.00 18 LEU A C 11
ATOM 16613 O O . LEU A 1 18 ? 7.249 -6.931 -9.977 1.00 0.00 18 LEU A O 11
ATOM 16629 N N . VAL A 1 19 ? 7.616 -5.935 -7.993 1.00 0.00 19 VAL A N 11
ATOM 16630 C CA . VAL A 1 19 ? 9.061 -6.122 -8.042 1.00 0.00 19 VAL A CA 11
ATOM 16631 C C . VAL A 1 19 ? 9.425 -7.601 -7.993 1.00 0.00 19 VAL A C 11
ATOM 16632 O O . VAL A 1 19 ? 9.956 -8.154 -8.956 1.00 0.00 19 VAL A O 11
ATOM 16645 N N . LYS A 1 20 ? 9.137 -8.239 -6.863 1.00 0.00 20 LYS A N 11
ATOM 16646 C CA . LYS A 1 20 ? 9.432 -9.656 -6.687 1.00 0.00 20 LYS A CA 11
ATOM 16647 C C . LYS A 1 20 ? 8.414 -10.312 -5.759 1.00 0.00 20 LYS A C 11
ATOM 16648 O O . LYS A 1 20 ? 8.372 -10.024 -4.563 1.00 0.00 20 LYS A O 11
ATOM 16667 N N . LYS A 1 21 ? 7.596 -11.197 -6.318 1.00 0.00 21 LYS A N 11
ATOM 16668 C CA . LYS A 1 21 ? 6.579 -11.897 -5.541 1.00 0.00 21 LYS A CA 11
ATOM 16669 C C . LYS A 1 21 ? 7.170 -13.124 -4.854 1.00 0.00 21 LYS A C 11
ATOM 16670 O O . LYS A 1 21 ? 8.172 -13.677 -5.305 1.00 0.00 21 LYS A O 11
ATOM 16689 N N . GLU A 1 22 ? 6.540 -13.544 -3.761 1.00 0.00 22 GLU A N 11
ATOM 16690 C CA . GLU A 1 22 ? 7.004 -14.707 -3.012 1.00 0.00 22 GLU A CA 11
ATOM 16691 C C . GLU A 1 22 ? 5.836 -15.423 -2.340 1.00 0.00 22 GLU A C 11
ATOM 16692 O O . GLU A 1 22 ? 4.753 -14.866 -2.164 1.00 0.00 22 GLU A O 11
ATOM 16704 N N . PRO A 1 23 ? 6.061 -16.688 -1.956 1.00 0.00 23 PRO A N 11
ATOM 16705 C CA . PRO A 1 23 ? 5.040 -17.509 -1.298 1.00 0.00 23 PRO A CA 11
ATOM 16706 C C . PRO A 1 23 ? 4.735 -17.030 0.117 1.00 0.00 23 PRO A C 11
ATOM 16707 O O . PRO A 1 23 ? 3.629 -17.220 0.622 1.00 0.00 23 PRO A O 11
ATOM 16718 N N . ARG A 1 24 ? 5.723 -16.407 0.752 1.00 0.00 24 ARG A N 11
ATOM 16719 C CA . ARG A 1 24 ? 5.561 -15.902 2.110 1.00 0.00 24 ARG A CA 11
ATOM 16720 C C . ARG A 1 24 ? 6.032 -14.454 2.211 1.00 0.00 24 ARG A C 11
ATOM 16721 O O . ARG A 1 24 ? 6.323 -13.961 3.300 1.00 0.00 24 ARG A O 11
ATOM 16742 N N . GLN A 1 25 ? 6.106 -13.780 1.068 1.00 0.00 25 GLN A N 11
ATOM 16743 C CA . GLN A 1 25 ? 6.543 -12.389 1.029 1.00 0.00 25 GLN A CA 11
ATOM 16744 C C . GLN A 1 25 ? 6.144 -11.730 -0.287 1.00 0.00 25 GLN A C 11
ATOM 16745 O O . GLN A 1 25 ? 5.810 -12.410 -1.258 1.00 0.00 25 GLN A O 11
ATOM 16759 N N . LEU A 1 26 ? 6.180 -10.402 -0.313 1.00 0.00 26 LEU A N 11
ATOM 16760 C CA . LEU A 1 26 ? 5.822 -9.650 -1.510 1.00 0.00 26 LEU A CA 11
ATOM 16761 C C . LEU A 1 26 ? 6.490 -8.279 -1.512 1.00 0.00 26 LEU A C 11
ATOM 16762 O O . LEU A 1 26 ? 6.337 -7.502 -0.571 1.00 0.00 26 LEU A O 11
ATOM 16778 N N . GLU A 1 27 ? 7.230 -7.989 -2.578 1.00 0.00 27 GLU A N 11
ATOM 16779 C CA . GLU A 1 27 ? 7.921 -6.711 -2.703 1.00 0.00 27 GLU A CA 11
ATOM 16780 C C . GLU A 1 27 ? 7.345 -5.891 -3.854 1.00 0.00 27 GLU A C 11
ATOM 16781 O O . GLU A 1 27 ? 7.147 -6.402 -4.957 1.00 0.00 27 GLU A O 11
ATOM 16793 N N . LEU A 1 28 ? 7.077 -4.617 -3.589 1.00 0.00 28 LEU A N 11
ATOM 16794 C CA . LEU A 1 28 ? 6.522 -3.725 -4.601 1.00 0.00 28 LEU A CA 11
ATOM 16795 C C . LEU A 1 28 ? 7.275 -2.398 -4.629 1.00 0.00 28 LEU A C 11
ATOM 16796 O O . LEU A 1 28 ? 8.004 -2.065 -3.694 1.00 0.00 28 LEU A O 11
ATOM 16812 N N . THR A 1 29 ? 7.091 -1.642 -5.707 1.00 0.00 29 THR A N 11
ATOM 16813 C CA . THR A 1 29 ? 7.751 -0.351 -5.856 1.00 0.00 29 THR A CA 11
ATOM 16814 C C . THR A 1 29 ? 6.934 0.585 -6.739 1.00 0.00 29 THR A C 11
ATOM 16815 O O . THR A 1 29 ? 6.539 0.221 -7.847 1.00 0.00 29 THR A O 11
ATOM 16826 N N . TRP A 1 30 ? 6.686 1.791 -6.243 1.00 0.00 30 TRP A N 11
ATOM 16827 C CA . TRP A 1 30 ? 5.916 2.780 -6.989 1.00 0.00 30 TRP A CA 11
ATOM 16828 C C . TRP A 1 30 ? 6.657 4.111 -7.055 1.00 0.00 30 TRP A C 11
ATOM 16829 O O . TRP A 1 30 ? 6.852 4.774 -6.037 1.00 0.00 30 TRP A O 11
ATOM 16850 N N . ALA A 1 31 ? 7.069 4.495 -8.258 1.00 0.00 31 ALA A N 11
ATOM 16851 C CA . ALA A 1 31 ? 7.787 5.748 -8.456 1.00 0.00 31 ALA A CA 11
ATOM 16852 C C . ALA A 1 31 ? 7.145 6.580 -9.560 1.00 0.00 31 ALA A C 11
ATOM 16853 O O . ALA A 1 31 ? 6.979 6.114 -10.686 1.00 0.00 31 ALA A O 11
ATOM 16860 N N . GLY A 1 32 ? 6.785 7.817 -9.230 1.00 0.00 32 GLY A N 11
ATOM 16861 C CA . GLY A 1 32 ? 6.164 8.694 -10.205 1.00 0.00 32 GLY A CA 11
ATOM 16862 C C . GLY A 1 32 ? 6.502 10.153 -9.970 1.00 0.00 32 GLY A C 11
ATOM 16863 O O . GLY A 1 32 ? 5.835 10.834 -9.190 1.00 0.00 32 GLY A O 11
ATOM 16867 N N . SER A 1 33 ? 7.541 10.635 -10.644 1.00 0.00 33 SER A N 11
ATOM 16868 C CA . SER A 1 33 ? 7.970 12.021 -10.501 1.00 0.00 33 SER A CA 11
ATOM 16869 C C . SER A 1 33 ? 7.751 12.794 -11.798 1.00 0.00 33 SER A C 11
ATOM 16870 O O . SER A 1 33 ? 8.707 13.193 -12.464 1.00 0.00 33 SER A O 11
ATOM 16878 N N . ARG A 1 34 ? 6.487 13.002 -12.150 1.00 0.00 34 ARG A N 11
ATOM 16879 C CA . ARG A 1 34 ? 6.142 13.726 -13.368 1.00 0.00 34 ARG A CA 11
ATOM 16880 C C . ARG A 1 34 ? 6.839 15.082 -13.410 1.00 0.00 34 ARG A C 11
ATOM 16881 O O . ARG A 1 34 ? 7.620 15.379 -14.314 1.00 0.00 34 ARG A O 11
ATOM 16902 N N . PRO A 1 35 ? 6.550 15.927 -12.409 1.00 0.00 35 PRO A N 11
ATOM 16903 C CA . PRO A 1 35 ? 7.139 17.266 -12.309 1.00 0.00 35 PRO A CA 11
ATOM 16904 C C . PRO A 1 35 ? 8.626 17.223 -11.974 1.00 0.00 35 PRO A C 11
ATOM 16905 O O . PRO A 1 35 ? 9.215 16.147 -11.861 1.00 0.00 35 PRO A O 11
ATOM 16916 N N . ARG A 1 36 ? 9.227 18.397 -11.817 1.00 0.00 36 ARG A N 11
ATOM 16917 C CA . ARG A 1 36 ? 10.646 18.492 -11.496 1.00 0.00 36 ARG A CA 11
ATOM 16918 C C . ARG A 1 36 ? 10.849 18.780 -10.011 1.00 0.00 36 ARG A C 11
ATOM 16919 O O . ARG A 1 36 ? 11.707 19.578 -9.635 1.00 0.00 36 ARG A O 11
ATOM 16940 N N . ASN A 1 37 ? 10.054 18.124 -9.172 1.00 0.00 37 ASN A N 11
ATOM 16941 C CA . ASN A 1 37 ? 10.146 18.310 -7.728 1.00 0.00 37 ASN A CA 11
ATOM 16942 C C . ASN A 1 37 ? 10.525 17.004 -7.035 1.00 0.00 37 ASN A C 11
ATOM 16943 O O . ASN A 1 37 ? 9.923 15.954 -7.263 1.00 0.00 37 ASN A O 11
ATOM 16954 N N . PRO A 1 38 ? 11.545 17.070 -6.167 1.00 0.00 38 PRO A N 11
ATOM 16955 C CA . PRO A 1 38 ? 12.027 15.903 -5.422 1.00 0.00 38 PRO A CA 11
ATOM 16956 C C . PRO A 1 38 ? 11.030 15.439 -4.365 1.00 0.00 38 PRO A C 11
ATOM 16957 O O . PRO A 1 38 ? 10.950 14.252 -4.053 1.00 0.00 38 PRO A O 11
ATOM 16968 N N . GLY A 1 39 ? 10.271 16.384 -3.818 1.00 0.00 39 GLY A N 11
ATOM 16969 C CA . GLY A 1 39 ? 9.289 16.051 -2.802 1.00 0.00 39 GLY A CA 11
ATOM 16970 C C . GLY A 1 39 ? 9.515 16.808 -1.508 1.00 0.00 39 GLY A C 11
ATOM 16971 O O . GLY A 1 39 ? 9.469 18.037 -1.484 1.00 0.00 39 GLY A O 11
ATOM 16975 N N . GLY A 1 40 ? 9.757 16.071 -0.428 1.00 0.00 40 GLY A N 11
ATOM 16976 C CA . GLY A 1 40 ? 9.984 16.697 0.861 1.00 0.00 40 GLY A CA 11
ATOM 16977 C C . GLY A 1 40 ? 9.743 15.748 2.018 1.00 0.00 40 GLY A C 11
ATOM 16978 O O . GLY A 1 40 ? 10.338 14.673 2.082 1.00 0.00 40 GLY A O 11
ATOM 16982 N N . ASN A 1 41 ? 8.867 16.146 2.935 1.00 0.00 41 ASN A N 11
ATOM 16983 C CA . ASN A 1 41 ? 8.550 15.323 4.097 1.00 0.00 41 ASN A CA 11
ATOM 16984 C C . ASN A 1 41 ? 7.210 14.616 3.913 1.00 0.00 41 ASN A C 11
ATOM 16985 O O . ASN A 1 41 ? 6.561 14.230 4.887 1.00 0.00 41 ASN A O 11
ATOM 16996 N N . LEU A 1 42 ? 6.802 14.450 2.660 1.00 0.00 42 LEU A N 11
ATOM 16997 C CA . LEU A 1 42 ? 5.540 13.789 2.348 1.00 0.00 42 LEU A CA 11
ATOM 16998 C C . LEU A 1 42 ? 5.565 12.330 2.791 1.00 0.00 42 LEU A C 11
ATOM 16999 O O . LEU A 1 42 ? 6.587 11.831 3.260 1.00 0.00 42 LEU A O 11
ATOM 17015 N N . SER A 1 43 ? 4.432 11.651 2.638 1.00 0.00 43 SER A N 11
ATOM 17016 C CA . SER A 1 43 ? 4.324 10.249 3.024 1.00 0.00 43 SER A CA 11
ATOM 17017 C C . SER A 1 43 ? 3.402 9.493 2.071 1.00 0.00 43 SER A C 11
ATOM 17018 O O . SER A 1 43 ? 2.817 10.079 1.160 1.00 0.00 43 SER A O 11
ATOM 17026 N N . TYR A 1 44 ? 3.278 8.189 2.289 1.00 0.00 44 TYR A N 11
ATOM 17027 C CA . TYR A 1 44 ? 2.430 7.351 1.450 1.00 0.00 44 TYR A CA 11
ATOM 17028 C C . TYR A 1 44 ? 1.620 6.374 2.297 1.00 0.00 44 TYR A C 11
ATOM 17029 O O . TYR A 1 44 ? 2.141 5.766 3.231 1.00 0.00 44 TYR A O 11
ATOM 17047 N N . GLU A 1 45 ? 0.342 6.230 1.961 1.00 0.00 45 GLU A N 11
ATOM 17048 C CA . GLU A 1 45 ? -0.541 5.327 2.690 1.00 0.00 45 GLU A CA 11
ATOM 17049 C C . GLU A 1 45 ? -0.691 3.999 1.954 1.00 0.00 45 GLU A C 11
ATOM 17050 O O . GLU A 1 45 ? -1.114 3.962 0.798 1.00 0.00 45 GLU A O 11
ATOM 17062 N N . LEU A 1 46 ? -0.341 2.911 2.631 1.00 0.00 46 LEU A N 11
ATOM 17063 C CA . LEU A 1 46 ? -0.435 1.580 2.042 1.00 0.00 46 LEU A CA 11
ATOM 17064 C C . LEU A 1 46 ? -1.564 0.780 2.683 1.00 0.00 46 LEU A C 11
ATOM 17065 O O . LEU A 1 46 ? -1.653 0.682 3.907 1.00 0.00 46 LEU A O 11
ATOM 17081 N N . HIS A 1 47 ? -2.425 0.206 1.847 1.00 0.00 47 HIS A N 11
ATOM 17082 C CA . HIS A 1 47 ? -3.547 -0.589 2.332 1.00 0.00 47 HIS A CA 11
ATOM 17083 C C . HIS A 1 47 ? -3.612 -1.933 1.614 1.00 0.00 47 HIS A C 11
ATOM 17084 O O . HIS A 1 47 ? -3.961 -2.002 0.435 1.00 0.00 47 HIS A O 11
ATOM 17099 N N . VAL A 1 48 ? -3.272 -2.999 2.332 1.00 0.00 48 VAL A N 11
ATOM 17100 C CA . VAL A 1 48 ? -3.292 -4.341 1.763 1.00 0.00 48 VAL A CA 11
ATOM 17101 C C . VAL A 1 48 ? -4.502 -5.129 2.253 1.00 0.00 48 VAL A C 11
ATOM 17102 O O . VAL A 1 48 ? -4.827 -5.112 3.441 1.00 0.00 48 VAL A O 11
ATOM 17115 N N . LEU A 1 49 ? -5.165 -5.818 1.332 1.00 0.00 49 LEU A N 11
ATOM 17116 C CA . LEU A 1 49 ? -6.340 -6.614 1.670 1.00 0.00 49 LEU A CA 11
ATOM 17117 C C . LEU A 1 49 ? -6.137 -8.076 1.286 1.00 0.00 49 LEU A C 11
ATOM 17118 O O . LEU A 1 49 ? -5.816 -8.388 0.140 1.00 0.00 49 LEU A O 11
ATOM 17134 N N . ASN A 1 50 ? -6.328 -8.968 2.252 1.00 0.00 50 ASN A N 11
ATOM 17135 C CA . ASN A 1 50 ? -6.168 -10.398 2.015 1.00 0.00 50 ASN A CA 11
ATOM 17136 C C . ASN A 1 50 ? -7.518 -11.063 1.764 1.00 0.00 50 ASN A C 11
ATOM 17137 O O . ASN A 1 50 ? -8.568 -10.461 1.989 1.00 0.00 50 ASN A O 11
ATOM 17148 N N . GLN A 1 51 ? -7.481 -12.307 1.298 1.00 0.00 51 GLN A N 11
ATOM 17149 C CA . GLN A 1 51 ? -8.702 -13.053 1.017 1.00 0.00 51 GLN A CA 11
ATOM 17150 C C . GLN A 1 51 ? -9.795 -12.708 2.023 1.00 0.00 51 GLN A C 11
ATOM 17151 O O . GLN A 1 51 ? -10.742 -11.989 1.704 1.00 0.00 51 GLN A O 11
ATOM 17165 N N . ASP A 1 52 ? -9.657 -13.226 3.239 1.00 0.00 52 ASP A N 11
ATOM 17166 C CA . ASP A 1 52 ? -10.633 -12.972 4.293 1.00 0.00 52 ASP A CA 11
ATOM 17167 C C . ASP A 1 52 ? -10.035 -12.092 5.386 1.00 0.00 52 ASP A C 11
ATOM 17168 O O . ASP A 1 52 ? -10.360 -12.243 6.564 1.00 0.00 52 ASP A O 11
ATOM 17177 N N . GLU A 1 53 ? -9.159 -11.175 4.988 1.00 0.00 53 GLU A N 11
ATOM 17178 C CA . GLU A 1 53 ? -8.514 -10.273 5.936 1.00 0.00 53 GLU A CA 11
ATOM 17179 C C . GLU A 1 53 ? -8.193 -8.934 5.279 1.00 0.00 53 GLU A C 11
ATOM 17180 O O . GLU A 1 53 ? -8.201 -8.814 4.054 1.00 0.00 53 GLU A O 11
ATOM 17192 N N . GLU A 1 54 ? -7.912 -7.929 6.104 1.00 0.00 54 GLU A N 11
ATOM 17193 C CA . GLU A 1 54 ? -7.590 -6.598 5.603 1.00 0.00 54 GLU A CA 11
ATOM 17194 C C . GLU A 1 54 ? -6.764 -5.819 6.623 1.00 0.00 54 GLU A C 11
ATOM 17195 O O . GLU A 1 54 ? -7.117 -5.750 7.800 1.00 0.00 54 GLU A O 11
ATOM 17207 N N . TRP A 1 55 ? -5.664 -5.234 6.162 1.00 0.00 55 TRP A N 11
ATOM 17208 C CA . TRP A 1 55 ? -4.788 -4.460 7.033 1.00 0.00 55 TRP A CA 11
ATOM 17209 C C . TRP A 1 55 ? -4.187 -3.275 6.286 1.00 0.00 55 TRP A C 11
ATOM 17210 O O . TRP A 1 55 ? -3.964 -3.339 5.077 1.00 0.00 55 TRP A O 11
ATOM 17231 N N . HIS A 1 56 ? -3.926 -2.193 7.014 1.00 0.00 56 HIS A N 11
ATOM 17232 C CA . HIS A 1 56 ? -3.349 -0.993 6.419 1.00 0.00 56 HIS A CA 11
ATOM 17233 C C . HIS A 1 56 ? -2.116 -0.540 7.195 1.00 0.00 56 HIS A C 11
ATOM 17234 O O . HIS A 1 56 ? -2.078 -0.625 8.422 1.00 0.00 56 HIS A O 11
ATOM 17249 N N . GLN A 1 57 ? -1.109 -0.061 6.470 1.00 0.00 57 GLN A N 11
ATOM 17250 C CA . GLN A 1 57 ? 0.126 0.402 7.092 1.00 0.00 57 GLN A CA 11
ATOM 17251 C C . GLN A 1 57 ? 0.696 1.601 6.341 1.00 0.00 57 GLN A C 11
ATOM 17252 O O . GLN A 1 57 ? 0.741 1.611 5.111 1.00 0.00 57 GLN A O 11
ATOM 17266 N N . MET A 1 58 ? 1.130 2.610 7.090 1.00 0.00 58 MET A N 11
ATOM 17267 C CA . MET A 1 58 ? 1.698 3.814 6.494 1.00 0.00 58 MET A CA 11
ATOM 17268 C C . MET A 1 58 ? 3.204 3.666 6.302 1.00 0.00 58 MET A C 11
ATOM 17269 O O . MET A 1 58 ? 3.916 3.234 7.208 1.00 0.00 58 MET A O 11
ATOM 17283 N N . VAL A 1 59 ? 3.683 4.027 5.115 1.00 0.00 59 VAL A N 11
ATOM 17284 C CA . VAL A 1 59 ? 5.105 3.936 4.805 1.00 0.00 59 VAL A CA 11
ATOM 17285 C C . VAL A 1 59 ? 5.643 5.268 4.296 1.00 0.00 59 VAL A C 11
ATOM 17286 O O . VAL A 1 59 ? 4.989 5.955 3.509 1.00 0.00 59 VAL A O 11
ATOM 17299 N N . LEU A 1 60 ? 6.839 5.629 4.748 1.00 0.00 60 LEU A N 11
ATOM 17300 C CA . LEU A 1 60 ? 7.467 6.880 4.338 1.00 0.00 60 LEU A CA 11
ATOM 17301 C C . LEU A 1 60 ? 8.207 6.709 3.015 1.00 0.00 60 LEU A C 11
ATOM 17302 O O . LEU A 1 60 ? 8.436 7.678 2.292 1.00 0.00 60 LEU A O 11
ATOM 17318 N N . GLU A 1 61 ? 8.578 5.470 2.706 1.00 0.00 61 GLU A N 11
ATOM 17319 C CA . GLU A 1 61 ? 9.292 5.174 1.469 1.00 0.00 61 GLU A CA 11
ATOM 17320 C C . GLU A 1 61 ? 8.316 4.841 0.344 1.00 0.00 61 GLU A C 11
ATOM 17321 O O . GLU A 1 61 ? 7.191 4.397 0.575 1.00 0.00 61 GLU A O 11
ATOM 17333 N N . PRO A 1 62 ? 8.755 5.063 -0.904 1.00 0.00 62 PRO A N 11
ATOM 17334 C CA . PRO A 1 62 ? 7.937 4.794 -2.090 1.00 0.00 62 PRO A CA 11
ATOM 17335 C C . PRO A 1 62 ? 7.726 3.302 -2.323 1.00 0.00 62 PRO A C 11
ATOM 17336 O O . PRO A 1 62 ? 7.106 2.899 -3.308 1.00 0.00 62 PRO A O 11
ATOM 17347 N N . ARG A 1 63 ? 8.246 2.486 -1.412 1.00 0.00 63 ARG A N 11
ATOM 17348 C CA . ARG A 1 63 ? 8.116 1.038 -1.520 1.00 0.00 63 ARG A CA 11
ATOM 17349 C C . ARG A 1 63 ? 7.607 0.439 -0.212 1.00 0.00 63 ARG A C 11
ATOM 17350 O O . ARG A 1 63 ? 7.421 1.149 0.777 1.00 0.00 63 ARG A O 11
ATOM 17371 N N . VAL A 1 64 ? 7.383 -0.871 -0.214 1.00 0.00 64 VAL A N 11
ATOM 17372 C CA . VAL A 1 64 ? 6.896 -1.566 0.971 1.00 0.00 64 VAL A CA 11
ATOM 17373 C C . VAL A 1 64 ? 7.249 -3.048 0.923 1.00 0.00 64 VAL A C 11
ATOM 17374 O O . VAL A 1 64 ? 7.273 -3.657 -0.147 1.00 0.00 64 VAL A O 11
ATOM 17387 N N . LEU A 1 65 ? 7.521 -3.624 2.089 1.00 0.00 65 LEU A N 11
ATOM 17388 C CA . LEU A 1 65 ? 7.871 -5.037 2.181 1.00 0.00 65 LEU A CA 11
ATOM 17389 C C . LEU A 1 65 ? 6.864 -5.793 3.041 1.00 0.00 65 LEU A C 11
ATOM 17390 O O . LEU A 1 65 ? 6.850 -5.658 4.265 1.00 0.00 65 LEU A O 11
ATOM 17406 N N . LEU A 1 66 ? 6.023 -6.592 2.392 1.00 0.00 66 LEU A N 11
ATOM 17407 C CA . LEU A 1 66 ? 5.012 -7.373 3.097 1.00 0.00 66 LEU A CA 11
ATOM 17408 C C . LEU A 1 66 ? 5.524 -8.777 3.402 1.00 0.00 66 LEU A C 11
ATOM 17409 O O . LEU A 1 66 ? 6.129 -9.428 2.550 1.00 0.00 66 LEU A O 11
ATOM 17425 N N . THR A 1 67 ? 5.274 -9.240 4.623 1.00 0.00 67 THR A N 11
ATOM 17426 C CA . THR A 1 67 ? 5.708 -10.567 5.041 1.00 0.00 67 THR A CA 11
ATOM 17427 C C . THR A 1 67 ? 4.606 -11.290 5.807 1.00 0.00 67 THR A C 11
ATOM 17428 O O . THR A 1 67 ? 3.546 -10.724 6.072 1.00 0.00 67 THR A O 11
ATOM 17439 N N . LYS A 1 68 ? 4.864 -12.545 6.161 1.00 0.00 68 LYS A N 11
ATOM 17440 C CA . LYS A 1 68 ? 3.895 -13.346 6.899 1.00 0.00 68 LYS A CA 11
ATOM 17441 C C . LYS A 1 68 ? 2.621 -13.545 6.084 1.00 0.00 68 LYS A C 11
ATOM 17442 O O . LYS A 1 68 ? 1.512 -13.393 6.600 1.00 0.00 68 LYS A O 11
ATOM 17461 N N . LEU A 1 69 ? 2.785 -13.888 4.811 1.00 0.00 69 LEU A N 11
ATOM 17462 C CA . LEU A 1 69 ? 1.647 -14.109 3.926 1.00 0.00 69 LEU A CA 11
ATOM 17463 C C . LEU A 1 69 ? 1.477 -15.594 3.619 1.00 0.00 69 LEU A C 11
ATOM 17464 O O . LEU A 1 69 ? 2.255 -16.426 4.085 1.00 0.00 69 LEU A O 11
ATOM 17480 N N . GLN A 1 70 ? 0.456 -15.917 2.832 1.00 0.00 70 GLN A N 11
ATOM 17481 C CA . GLN A 1 70 ? 0.186 -17.301 2.462 1.00 0.00 70 GLN A CA 11
ATOM 17482 C C . GLN A 1 70 ? 0.546 -17.555 1.002 1.00 0.00 70 GLN A C 11
ATOM 17483 O O . GLN A 1 70 ? 0.300 -16.728 0.123 1.00 0.00 70 GLN A O 11
ATOM 17497 N N . PRO A 1 71 ? 1.144 -18.726 0.734 1.00 0.00 71 PRO A N 11
ATOM 17498 C CA . PRO A 1 71 ? 1.551 -19.115 -0.619 1.00 0.00 71 PRO A CA 11
ATOM 17499 C C . PRO A 1 71 ? 0.358 -19.407 -1.522 1.00 0.00 71 PRO A C 11
ATOM 17500 O O . PRO A 1 71 ? -0.653 -19.948 -1.075 1.00 0.00 71 PRO A O 11
ATOM 17511 N N . ASP A 1 72 ? 0.483 -19.045 -2.794 1.00 0.00 72 ASP A N 11
ATOM 17512 C CA . ASP A 1 72 ? -0.586 -19.269 -3.761 1.00 0.00 72 ASP A CA 11
ATOM 17513 C C . ASP A 1 72 ? -1.875 -18.586 -3.315 1.00 0.00 72 ASP A C 11
ATOM 17514 O O . ASP A 1 72 ? -2.944 -19.197 -3.308 1.00 0.00 72 ASP A O 11
ATOM 17523 N N . THR A 1 73 ? -1.766 -17.315 -2.941 1.00 0.00 73 THR A N 11
ATOM 17524 C CA . THR A 1 73 ? -2.922 -16.550 -2.491 1.00 0.00 73 THR A CA 11
ATOM 17525 C C . THR A 1 73 ? -2.912 -15.142 -3.077 1.00 0.00 73 THR A C 11
ATOM 17526 O O . THR A 1 73 ? -1.859 -14.514 -3.193 1.00 0.00 73 THR A O 11
ATOM 17537 N N . THR A 1 74 ? -4.091 -14.651 -3.444 1.00 0.00 74 THR A N 11
ATOM 17538 C CA . THR A 1 74 ? -4.217 -13.317 -4.019 1.00 0.00 74 THR A CA 11
ATOM 17539 C C . THR A 1 74 ? -4.202 -12.247 -2.933 1.00 0.00 74 THR A C 11
ATOM 17540 O O . THR A 1 74 ? -4.907 -12.357 -1.929 1.00 0.00 74 THR A O 11
ATOM 17551 N N . TYR A 1 75 ? -3.395 -11.212 -3.140 1.00 0.00 75 TYR A N 11
ATOM 17552 C CA . TYR A 1 75 ? -3.287 -10.123 -2.177 1.00 0.00 75 TYR A CA 11
ATOM 17553 C C . TYR A 1 75 ? -3.456 -8.771 -2.863 1.00 0.00 75 TYR A C 11
ATOM 17554 O O . TYR A 1 75 ? -2.705 -8.427 -3.777 1.00 0.00 75 TYR A O 11
ATOM 17572 N N . ILE A 1 76 ? -4.448 -8.008 -2.416 1.00 0.00 76 ILE A N 11
ATOM 17573 C CA . ILE A 1 76 ? -4.716 -6.693 -2.984 1.00 0.00 76 ILE A CA 11
ATOM 17574 C C . ILE A 1 76 ? -3.849 -5.623 -2.328 1.00 0.00 76 ILE A C 11
ATOM 17575 O O . ILE A 1 76 ? -3.666 -5.617 -1.111 1.00 0.00 76 ILE A O 11
ATOM 17591 N N . VAL A 1 77 ? -3.318 -4.717 -3.143 1.00 0.00 77 VAL A N 11
ATOM 17592 C CA . VAL A 1 77 ? -2.473 -3.640 -2.642 1.00 0.00 77 VAL A CA 11
ATOM 17593 C C . VAL A 1 77 ? -2.821 -2.313 -3.308 1.00 0.00 77 VAL A C 11
ATOM 17594 O O . VAL A 1 77 ? -3.117 -2.265 -4.502 1.00 0.00 77 VAL A O 11
ATOM 17607 N N . ARG A 1 78 ? -2.784 -1.238 -2.527 1.00 0.00 78 ARG A N 11
ATOM 17608 C CA . ARG A 1 78 ? -3.096 0.090 -3.041 1.00 0.00 78 ARG A CA 11
ATOM 17609 C C . ARG A 1 78 ? -2.350 1.166 -2.257 1.00 0.00 78 ARG A C 11
ATOM 17610 O O . ARG A 1 78 ? -2.464 1.250 -1.034 1.00 0.00 78 ARG A O 11
ATOM 17631 N N . VAL A 1 79 ? -1.584 1.986 -2.970 1.00 0.00 79 VAL A N 11
ATOM 17632 C CA . VAL A 1 79 ? -0.819 3.057 -2.341 1.00 0.00 79 VAL A CA 11
ATOM 17633 C C . VAL A 1 79 ? -1.257 4.422 -2.859 1.00 0.00 79 VAL A C 11
ATOM 17634 O O . VAL A 1 79 ? -1.736 4.546 -3.987 1.00 0.00 79 VAL A O 11
ATOM 17647 N N . ARG A 1 80 ? -1.090 5.445 -2.028 1.00 0.00 80 ARG A N 11
ATOM 17648 C CA . ARG A 1 80 ? -1.469 6.803 -2.401 1.00 0.00 80 ARG A CA 11
ATOM 17649 C C . ARG A 1 80 ? -0.639 7.829 -1.635 1.00 0.00 80 ARG A C 11
ATOM 17650 O O . ARG A 1 80 ? -0.283 7.616 -0.476 1.00 0.00 80 ARG A O 11
ATOM 17671 N N . THR A 1 81 ? -0.334 8.944 -2.291 1.00 0.00 81 THR A N 11
ATOM 17672 C CA . THR A 1 81 ? 0.455 10.003 -1.674 1.00 0.00 81 THR A CA 11
ATOM 17673 C C . THR A 1 81 ? -0.389 10.825 -0.706 1.00 0.00 81 THR A C 11
ATOM 17674 O O . THR A 1 81 ? -1.284 11.562 -1.120 1.00 0.00 81 THR A O 11
ATOM 17685 N N . LEU A 1 82 ? -0.099 10.693 0.583 1.00 0.00 82 LEU A N 11
ATOM 17686 C CA . LEU A 1 82 ? -0.831 11.425 1.611 1.00 0.00 82 LEU A CA 11
ATOM 17687 C C . LEU A 1 82 ? -0.435 12.898 1.617 1.00 0.00 82 LEU A C 11
ATOM 17688 O O . LEU A 1 82 ? 0.743 13.237 1.498 1.00 0.00 82 LEU A O 11
ATOM 17704 N N . THR A 1 83 ? -1.428 13.772 1.757 1.00 0.00 83 THR A N 11
ATOM 17705 C CA . THR A 1 83 ? -1.184 15.208 1.780 1.00 0.00 83 THR A CA 11
ATOM 17706 C C . THR A 1 83 ? -1.944 15.877 2.919 1.00 0.00 83 THR A C 11
ATOM 17707 O O . THR A 1 83 ? -2.992 15.404 3.360 1.00 0.00 83 THR A O 11
ATOM 17718 N N . PRO A 1 84 ? -1.408 17.005 3.408 1.00 0.00 84 PRO A N 11
ATOM 17719 C CA . PRO A 1 84 ? -2.021 17.764 4.503 1.00 0.00 84 PRO A CA 11
ATOM 17720 C C . PRO A 1 84 ? -3.316 18.448 4.079 1.00 0.00 84 PRO A C 11
ATOM 17721 O O . PRO A 1 84 ? -4.258 18.557 4.864 1.00 0.00 84 PRO A O 11
ATOM 17732 N N . LEU A 1 85 ? -3.356 18.908 2.833 1.00 0.00 85 LEU A N 11
ATOM 17733 C CA . LEU A 1 85 ? -4.537 19.582 2.305 1.00 0.00 85 LEU A CA 11
ATOM 17734 C C . LEU A 1 85 ? -5.022 18.908 1.026 1.00 0.00 85 LEU A C 11
ATOM 17735 O O . LEU A 1 85 ? -4.565 19.230 -0.070 1.00 0.00 85 LEU A O 11
ATOM 17751 N N . GLY A 1 86 ? -5.953 17.970 1.173 1.00 0.00 86 GLY A N 11
ATOM 17752 C CA . GLY A 1 86 ? -6.486 17.266 0.022 1.00 0.00 86 GLY A CA 11
ATOM 17753 C C . GLY A 1 86 ? -5.589 16.131 -0.431 1.00 0.00 86 GLY A C 11
ATOM 17754 O O . GLY A 1 86 ? -4.775 16.281 -1.342 1.00 0.00 86 GLY A O 11
ATOM 17758 N N . PRO A 1 87 ? -5.731 14.965 0.216 1.00 0.00 87 PRO A N 11
ATOM 17759 C CA . PRO A 1 87 ? -4.934 13.778 -0.108 1.00 0.00 87 PRO A CA 11
ATOM 17760 C C . PRO A 1 87 ? -5.303 13.184 -1.463 1.00 0.00 87 PRO A C 11
ATOM 17761 O O . PRO A 1 87 ? -6.449 13.278 -1.902 1.00 0.00 87 PRO A O 11
ATOM 17772 N N . GLY A 1 88 ? -4.324 12.572 -2.123 1.00 0.00 88 GLY A N 11
ATOM 17773 C CA . GLY A 1 88 ? -4.566 11.971 -3.421 1.00 0.00 88 GLY A CA 11
ATOM 17774 C C . GLY A 1 88 ? -5.463 10.752 -3.338 1.00 0.00 88 GLY A C 11
ATOM 17775 O O . GLY A 1 88 ? -5.685 10.190 -2.265 1.00 0.00 88 GLY A O 11
ATOM 17779 N N . PRO A 1 89 ? -5.997 10.326 -4.492 1.00 0.00 89 PRO A N 11
ATOM 17780 C CA . PRO A 1 89 ? -6.885 9.161 -4.571 1.00 0.00 89 PRO A CA 11
ATOM 17781 C C . PRO A 1 89 ? -6.147 7.852 -4.316 1.00 0.00 89 PRO A C 11
ATOM 17782 O O . PRO A 1 89 ? -4.928 7.773 -4.476 1.00 0.00 89 PRO A O 11
ATOM 17793 N N . PHE A 1 90 ? -6.892 6.826 -3.918 1.00 0.00 90 PHE A N 11
ATOM 17794 C CA . PHE A 1 90 ? -6.308 5.519 -3.640 1.00 0.00 90 PHE A CA 11
ATOM 17795 C C . PHE A 1 90 ? -6.199 4.689 -4.916 1.00 0.00 90 PHE A C 11
ATOM 17796 O O . PHE A 1 90 ? -7.203 4.391 -5.563 1.00 0.00 90 PHE A O 11
ATOM 17813 N N . SER A 1 91 ? -4.973 4.320 -5.272 1.00 0.00 91 SER A N 11
ATOM 17814 C CA . SER A 1 91 ? -4.731 3.528 -6.473 1.00 0.00 91 SER A CA 11
ATOM 17815 C C . SER A 1 91 ? -5.835 2.494 -6.672 1.00 0.00 91 SER A C 11
ATOM 17816 O O . SER A 1 91 ? -6.487 2.053 -5.725 1.00 0.00 91 SER A O 11
ATOM 17824 N N . PRO A 1 92 ? -6.050 2.095 -7.935 1.00 0.00 92 PRO A N 11
ATOM 17825 C CA . PRO A 1 92 ? -7.073 1.108 -8.290 1.00 0.00 92 PRO A CA 11
ATOM 17826 C C . PRO A 1 92 ? -6.720 -0.294 -7.804 1.00 0.00 92 PRO A C 11
ATOM 17827 O O . PRO A 1 92 ? -5.582 -0.741 -7.945 1.00 0.00 92 PRO A O 11
ATOM 17838 N N . ASP A 1 93 ? -7.702 -0.982 -7.233 1.00 0.00 93 ASP A N 11
ATOM 17839 C CA . ASP A 1 93 ? -7.494 -2.334 -6.727 1.00 0.00 93 ASP A CA 11
ATOM 17840 C C . ASP A 1 93 ? -6.560 -3.119 -7.643 1.00 0.00 93 ASP A C 11
ATOM 17841 O O . ASP A 1 93 ? -6.979 -3.639 -8.677 1.00 0.00 93 ASP A O 11
ATOM 17850 N N . HIS A 1 94 ? -5.291 -3.199 -7.256 1.00 0.00 94 HIS A N 11
ATOM 17851 C CA . HIS A 1 94 ? -4.296 -3.920 -8.042 1.00 0.00 94 HIS A CA 11
ATOM 17852 C C . HIS A 1 94 ? -4.211 -5.379 -7.605 1.00 0.00 94 HIS A C 11
ATOM 17853 O O . HIS A 1 94 ? -3.652 -5.690 -6.553 1.00 0.00 94 HIS A O 11
ATOM 17868 N N . GLU A 1 95 ? -4.771 -6.269 -8.418 1.00 0.00 95 GLU A N 11
ATOM 17869 C CA . GLU A 1 95 ? -4.760 -7.695 -8.114 1.00 0.00 95 GLU A CA 11
ATOM 17870 C C . GLU A 1 95 ? -3.343 -8.257 -8.188 1.00 0.00 95 GLU A C 11
ATOM 17871 O O . GLU A 1 95 ? -2.585 -7.939 -9.105 1.00 0.00 95 GLU A O 11
ATOM 17883 N N . PHE A 1 96 ? -2.991 -9.092 -7.216 1.00 0.00 96 PHE A N 11
ATOM 17884 C CA . PHE A 1 96 ? -1.665 -9.696 -7.170 1.00 0.00 96 PHE A CA 11
ATOM 17885 C C . PHE A 1 96 ? -1.736 -11.122 -6.630 1.00 0.00 96 PHE A C 11
ATOM 17886 O O . PHE A 1 96 ? -2.636 -11.462 -5.862 1.00 0.00 96 PHE A O 11
ATOM 17903 N N . ARG A 1 97 ? -0.780 -11.951 -7.037 1.00 0.00 97 ARG A N 11
ATOM 17904 C CA . ARG A 1 97 ? -0.734 -13.339 -6.596 1.00 0.00 97 ARG A CA 11
ATOM 17905 C C . ARG A 1 97 ? 0.665 -13.712 -6.116 1.00 0.00 97 ARG A C 11
ATOM 17906 O O . ARG A 1 97 ? 1.666 -13.282 -6.692 1.00 0.00 97 ARG A O 11
ATOM 17927 N N . THR A 1 98 ? 0.729 -14.513 -5.057 1.00 0.00 98 THR A N 11
ATOM 17928 C CA . THR A 1 98 ? 2.005 -14.941 -4.499 1.00 0.00 98 THR A CA 11
ATOM 17929 C C . THR A 1 98 ? 2.553 -16.152 -5.246 1.00 0.00 98 THR A C 11
ATOM 17930 O O . THR A 1 98 ? 1.824 -16.829 -5.970 1.00 0.00 98 THR A O 11
ATOM 17941 N N . SER A 1 99 ? 3.843 -16.419 -5.065 1.00 0.00 99 SER A N 11
ATOM 17942 C CA . SER A 1 99 ? 4.490 -17.547 -5.725 1.00 0.00 99 SER A CA 11
ATOM 17943 C C . SER A 1 99 ? 3.945 -18.870 -5.197 1.00 0.00 99 SER A C 11
ATOM 17944 O O . SER A 1 99 ? 3.544 -18.989 -4.039 1.00 0.00 99 SER A O 11
ATOM 17952 N N . PRO A 1 100 ? 3.928 -19.891 -6.067 1.00 0.00 100 PRO A N 11
ATOM 17953 C CA . PRO A 1 100 ? 3.435 -21.225 -5.713 1.00 0.00 100 PRO A CA 11
ATOM 17954 C C . PRO A 1 100 ? 4.360 -21.944 -4.736 1.00 0.00 100 PRO A C 11
ATOM 17955 O O . PRO A 1 100 ? 5.578 -21.767 -4.751 1.00 0.00 100 PRO A O 11
ATOM 17966 N N . PRO A 1 101 ? 3.769 -22.777 -3.865 1.00 0.00 101 PRO A N 11
ATOM 17967 C CA . PRO A 1 101 ? 4.522 -23.540 -2.865 1.00 0.00 101 PRO A CA 11
ATOM 17968 C C . PRO A 1 101 ? 5.369 -24.641 -3.494 1.00 0.00 101 PRO A C 11
ATOM 17969 O O . PRO A 1 101 ? 5.345 -24.840 -4.708 1.00 0.00 101 PRO A O 11
ATOM 17980 N N . SER A 1 102 ? 6.118 -25.355 -2.659 1.00 0.00 102 SER A N 11
ATOM 17981 C CA . SER A 1 102 ? 6.976 -26.434 -3.134 1.00 0.00 102 SER A CA 11
ATOM 17982 C C . SER A 1 102 ? 6.159 -27.498 -3.861 1.00 0.00 102 SER A C 11
ATOM 17983 O O . SER A 1 102 ? 5.322 -28.171 -3.260 1.00 0.00 102 SER A O 11
ATOM 17991 N N . GLY A 1 103 ? 6.407 -27.642 -5.159 1.00 0.00 103 GLY A N 11
ATOM 17992 C CA . GLY A 1 103 ? 5.687 -28.625 -5.947 1.00 0.00 103 GLY A CA 11
ATOM 17993 C C . GLY A 1 103 ? 6.558 -29.800 -6.345 1.00 0.00 103 GLY A C 11
ATOM 17994 O O . GLY A 1 103 ? 7.271 -29.760 -7.347 1.00 0.00 103 GLY A O 11
ATOM 17998 N N . PRO A 1 104 ? 6.507 -30.876 -5.546 1.00 0.00 104 PRO A N 11
ATOM 17999 C CA . PRO A 1 104 ? 7.292 -32.088 -5.799 1.00 0.00 104 PRO A CA 11
ATOM 18000 C C . PRO A 1 104 ? 6.800 -32.852 -7.023 1.00 0.00 104 PRO A C 11
ATOM 18001 O O . PRO A 1 104 ? 7.594 -33.422 -7.771 1.00 0.00 104 PRO A O 11
ATOM 18012 N N . SER A 1 105 ? 5.486 -32.859 -7.222 1.00 0.00 105 SER A N 11
ATOM 18013 C CA . SER A 1 105 ? 4.888 -33.556 -8.355 1.00 0.00 105 SER A CA 11
ATOM 18014 C C . SER A 1 105 ? 5.410 -34.987 -8.449 1.00 0.00 105 SER A C 11
ATOM 18015 O O . SER A 1 105 ? 5.506 -35.553 -9.538 1.00 0.00 105 SER A O 11
ATOM 18023 N N . SER A 1 106 ? 5.746 -35.564 -7.300 1.00 0.00 106 SER A N 11
ATOM 18024 C CA . SER A 1 106 ? 6.262 -36.927 -7.252 1.00 0.00 106 SER A CA 11
ATOM 18025 C C . SER A 1 106 ? 5.125 -37.942 -7.325 1.00 0.00 106 SER A C 11
ATOM 18026 O O . SER A 1 106 ? 4.461 -38.219 -6.327 1.00 0.00 106 SER A O 11
ATOM 18034 N N . GLY A 1 107 ? 4.907 -38.493 -8.515 1.00 0.00 107 GLY A N 11
ATOM 18035 C CA . GLY A 1 107 ? 3.850 -39.471 -8.697 1.00 0.00 107 GLY A CA 11
ATOM 18036 C C . GLY A 1 107 ? 2.508 -38.974 -8.195 1.00 0.00 107 GLY A C 11
ATOM 18037 O O . GLY A 1 107 ? 1.829 -39.664 -7.435 1.00 0.00 107 GLY A O 11
ATOM 18041 N N . GLY A 1 1 ? -5.411 17.747 -17.587 1.00 0.00 1 GLY A N 12
ATOM 18042 C CA . GLY A 1 1 ? -4.194 17.522 -18.344 1.00 0.00 1 GLY A CA 12
ATOM 18043 C C . GLY A 1 1 ? -4.370 16.476 -19.427 1.00 0.00 1 GLY A C 12
ATOM 18044 O O . GLY A 1 1 ? -4.665 16.805 -20.576 1.00 0.00 1 GLY A O 12
ATOM 18048 N N . SER A 1 2 ? -4.187 15.211 -19.062 1.00 0.00 2 SER A N 12
ATOM 18049 C CA . SER A 1 2 ? -4.322 14.113 -20.012 1.00 0.00 2 SER A CA 12
ATOM 18050 C C . SER A 1 2 ? -5.789 13.859 -20.344 1.00 0.00 2 SER A C 12
ATOM 18051 O O . SER A 1 2 ? -6.173 13.808 -21.512 1.00 0.00 2 SER A O 12
ATOM 18059 N N . SER A 1 3 ? -6.605 13.701 -19.306 1.00 0.00 3 SER A N 12
ATOM 18060 C CA . SER A 1 3 ? -8.030 13.449 -19.485 1.00 0.00 3 SER A CA 12
ATOM 18061 C C . SER A 1 3 ? -8.263 12.395 -20.563 1.00 0.00 3 SER A C 12
ATOM 18062 O O . SER A 1 3 ? -9.160 12.529 -21.395 1.00 0.00 3 SER A O 12
ATOM 18070 N N . GLY A 1 4 ? -7.448 11.344 -20.542 1.00 0.00 4 GLY A N 12
ATOM 18071 C CA . GLY A 1 4 ? -7.581 10.282 -21.521 1.00 0.00 4 GLY A CA 12
ATOM 18072 C C . GLY A 1 4 ? -8.891 9.531 -21.388 1.00 0.00 4 GLY A C 12
ATOM 18073 O O . GLY A 1 4 ? -9.547 9.593 -20.349 1.00 0.00 4 GLY A O 12
ATOM 18077 N N . SER A 1 5 ? -9.274 8.820 -22.444 1.00 0.00 5 SER A N 12
ATOM 18078 C CA . SER A 1 5 ? -10.517 8.058 -22.443 1.00 0.00 5 SER A CA 12
ATOM 18079 C C . SER A 1 5 ? -10.300 6.665 -21.861 1.00 0.00 5 SER A C 12
ATOM 18080 O O . SER A 1 5 ? -10.887 6.309 -20.839 1.00 0.00 5 SER A O 12
ATOM 18088 N N . SER A 1 6 ? -9.452 5.881 -22.519 1.00 0.00 6 SER A N 12
ATOM 18089 C CA . SER A 1 6 ? -9.159 4.525 -22.070 1.00 0.00 6 SER A CA 12
ATOM 18090 C C . SER A 1 6 ? -7.938 4.507 -21.155 1.00 0.00 6 SER A C 12
ATOM 18091 O O . SER A 1 6 ? -7.023 5.315 -21.307 1.00 0.00 6 SER A O 12
ATOM 18099 N N . GLY A 1 7 ? -7.934 3.579 -20.202 1.00 0.00 7 GLY A N 12
ATOM 18100 C CA . GLY A 1 7 ? -6.822 3.473 -19.276 1.00 0.00 7 GLY A CA 12
ATOM 18101 C C . GLY A 1 7 ? -7.263 3.559 -17.828 1.00 0.00 7 GLY A C 12
ATOM 18102 O O . GLY A 1 7 ? -8.119 4.373 -17.481 1.00 0.00 7 GLY A O 12
ATOM 18106 N N . ALA A 1 8 ? -6.680 2.717 -16.982 1.00 0.00 8 ALA A N 12
ATOM 18107 C CA . ALA A 1 8 ? -7.018 2.702 -15.564 1.00 0.00 8 ALA A CA 12
ATOM 18108 C C . ALA A 1 8 ? -5.788 2.972 -14.704 1.00 0.00 8 ALA A C 12
ATOM 18109 O O . ALA A 1 8 ? -4.819 2.215 -14.736 1.00 0.00 8 ALA A O 12
ATOM 18116 N N . GLU A 1 9 ? -5.835 4.057 -13.937 1.00 0.00 9 GLU A N 12
ATOM 18117 C CA . GLU A 1 9 ? -4.722 4.426 -13.069 1.00 0.00 9 GLU A CA 12
ATOM 18118 C C . GLU A 1 9 ? -5.135 5.526 -12.094 1.00 0.00 9 GLU A C 12
ATOM 18119 O O . GLU A 1 9 ? -6.154 6.189 -12.285 1.00 0.00 9 GLU A O 12
ATOM 18131 N N . SER A 1 10 ? -4.335 5.712 -11.049 1.00 0.00 10 SER A N 12
ATOM 18132 C CA . SER A 1 10 ? -4.619 6.728 -10.042 1.00 0.00 10 SER A CA 12
ATOM 18133 C C . SER A 1 10 ? -4.145 8.101 -10.507 1.00 0.00 10 SER A C 12
ATOM 18134 O O . SER A 1 10 ? -4.951 8.956 -10.879 1.00 0.00 10 SER A O 12
ATOM 18142 N N . LEU A 1 11 ? -2.833 8.307 -10.482 1.00 0.00 11 LEU A N 12
ATOM 18143 C CA . LEU A 1 11 ? -2.250 9.577 -10.901 1.00 0.00 11 LEU A CA 12
ATOM 18144 C C . LEU A 1 11 ? -0.960 9.352 -11.683 1.00 0.00 11 LEU A C 12
ATOM 18145 O O . LEU A 1 11 ? -0.584 8.215 -11.966 1.00 0.00 11 LEU A O 12
ATOM 18161 N N . SER A 1 12 ? -0.285 10.444 -12.028 1.00 0.00 12 SER A N 12
ATOM 18162 C CA . SER A 1 12 ? 0.963 10.367 -12.779 1.00 0.00 12 SER A CA 12
ATOM 18163 C C . SER A 1 12 ? 2.007 9.557 -12.015 1.00 0.00 12 SER A C 12
ATOM 18164 O O . SER A 1 12 ? 2.926 10.114 -11.417 1.00 0.00 12 SER A O 12
ATOM 18172 N N . GLY A 1 13 ? 1.856 8.236 -12.041 1.00 0.00 13 GLY A N 12
ATOM 18173 C CA . GLY A 1 13 ? 2.792 7.369 -11.348 1.00 0.00 13 GLY A CA 12
ATOM 18174 C C . GLY A 1 13 ? 2.095 6.342 -10.478 1.00 0.00 13 GLY A C 12
ATOM 18175 O O . GLY A 1 13 ? 1.292 5.546 -10.967 1.00 0.00 13 GLY A O 12
ATOM 18179 N N . LEU A 1 14 ? 2.403 6.356 -9.186 1.00 0.00 14 LEU A N 12
ATOM 18180 C CA . LEU A 1 14 ? 1.802 5.417 -8.246 1.00 0.00 14 LEU A CA 12
ATOM 18181 C C . LEU A 1 14 ? 1.352 4.146 -8.958 1.00 0.00 14 LEU A C 12
ATOM 18182 O O . LEU A 1 14 ? 0.220 3.694 -8.786 1.00 0.00 14 LEU A O 12
ATOM 18198 N N . SER A 1 15 ? 2.246 3.573 -9.757 1.00 0.00 15 SER A N 12
ATOM 18199 C CA . SER A 1 15 ? 1.940 2.354 -10.498 1.00 0.00 15 SER A CA 12
ATOM 18200 C C . SER A 1 15 ? 2.510 1.130 -9.788 1.00 0.00 15 SER A C 12
ATOM 18201 O O . SER A 1 15 ? 3.564 0.615 -10.162 1.00 0.00 15 SER A O 12
ATOM 18209 N N . LEU A 1 16 ? 1.805 0.669 -8.760 1.00 0.00 16 LEU A N 12
ATOM 18210 C CA . LEU A 1 16 ? 2.238 -0.495 -7.996 1.00 0.00 16 LEU A CA 12
ATOM 18211 C C . LEU A 1 16 ? 2.946 -1.504 -8.895 1.00 0.00 16 LEU A C 12
ATOM 18212 O O . LEU A 1 16 ? 2.369 -2.003 -9.861 1.00 0.00 16 LEU A O 12
ATOM 18228 N N . LYS A 1 17 ? 4.199 -1.803 -8.568 1.00 0.00 17 LYS A N 12
ATOM 18229 C CA . LYS A 1 17 ? 4.985 -2.755 -9.343 1.00 0.00 17 LYS A CA 12
ATOM 18230 C C . LYS A 1 17 ? 5.354 -3.971 -8.499 1.00 0.00 17 LYS A C 12
ATOM 18231 O O . LYS A 1 17 ? 5.736 -3.839 -7.335 1.00 0.00 17 LYS A O 12
ATOM 18250 N N . LEU A 1 18 ? 5.238 -5.154 -9.091 1.00 0.00 18 LEU A N 12
ATOM 18251 C CA . LEU A 1 18 ? 5.561 -6.394 -8.394 1.00 0.00 18 LEU A CA 12
ATOM 18252 C C . LEU A 1 18 ? 7.006 -6.806 -8.655 1.00 0.00 18 LEU A C 12
ATOM 18253 O O . LEU A 1 18 ? 7.285 -7.593 -9.560 1.00 0.00 18 LEU A O 12
ATOM 18269 N N . VAL A 1 19 ? 7.923 -6.269 -7.856 1.00 0.00 19 VAL A N 12
ATOM 18270 C CA . VAL A 1 19 ? 9.340 -6.583 -7.998 1.00 0.00 19 VAL A CA 12
ATOM 18271 C C . VAL A 1 19 ? 9.587 -8.081 -7.859 1.00 0.00 19 VAL A C 12
ATOM 18272 O O . VAL A 1 19 ? 9.943 -8.756 -8.825 1.00 0.00 19 VAL A O 12
ATOM 18285 N N . LYS A 1 20 ? 9.396 -8.596 -6.649 1.00 0.00 20 LYS A N 12
ATOM 18286 C CA . LYS A 1 20 ? 9.597 -10.016 -6.381 1.00 0.00 20 LYS A CA 12
ATOM 18287 C C . LYS A 1 20 ? 8.273 -10.701 -6.060 1.00 0.00 20 LYS A C 12
ATOM 18288 O O . LYS A 1 20 ? 7.469 -10.188 -5.281 1.00 0.00 20 LYS A O 12
ATOM 18307 N N . LYS A 1 21 ? 8.052 -11.864 -6.664 1.00 0.00 21 LYS A N 12
ATOM 18308 C CA . LYS A 1 21 ? 6.826 -12.622 -6.440 1.00 0.00 21 LYS A CA 12
ATOM 18309 C C . LYS A 1 21 ? 7.115 -13.908 -5.673 1.00 0.00 21 LYS A C 12
ATOM 18310 O O . LYS A 1 21 ? 7.378 -14.951 -6.270 1.00 0.00 21 LYS A O 12
ATOM 18329 N N . GLU A 1 22 ? 7.062 -13.826 -4.347 1.00 0.00 22 GLU A N 12
ATOM 18330 C CA . GLU A 1 22 ? 7.317 -14.985 -3.499 1.00 0.00 22 GLU A CA 12
ATOM 18331 C C . GLU A 1 22 ? 6.013 -15.555 -2.950 1.00 0.00 22 GLU A C 12
ATOM 18332 O O . GLU A 1 22 ? 5.014 -14.851 -2.797 1.00 0.00 22 GLU A O 12
ATOM 18344 N N . PRO A 1 23 ? 6.020 -16.861 -2.646 1.00 0.00 23 PRO A N 12
ATOM 18345 C CA . PRO A 1 23 ? 4.846 -17.556 -2.109 1.00 0.00 23 PRO A CA 12
ATOM 18346 C C . PRO A 1 23 ? 4.520 -17.125 -0.683 1.00 0.00 23 PRO A C 12
ATOM 18347 O O . PRO A 1 23 ? 3.418 -17.365 -0.189 1.00 0.00 23 PRO A O 12
ATOM 18358 N N . ARG A 1 24 ? 5.484 -16.489 -0.027 1.00 0.00 24 ARG A N 12
ATOM 18359 C CA . ARG A 1 24 ? 5.299 -16.026 1.343 1.00 0.00 24 ARG A CA 12
ATOM 18360 C C . ARG A 1 24 ? 5.635 -14.542 1.466 1.00 0.00 24 ARG A C 12
ATOM 18361 O O . ARG A 1 24 ? 5.143 -13.858 2.363 1.00 0.00 24 ARG A O 12
ATOM 18382 N N . GLN A 1 25 ? 6.475 -14.054 0.559 1.00 0.00 25 GLN A N 12
ATOM 18383 C CA . GLN A 1 25 ? 6.876 -12.652 0.567 1.00 0.00 25 GLN A CA 12
ATOM 18384 C C . GLN A 1 25 ? 6.344 -11.926 -0.664 1.00 0.00 25 GLN A C 12
ATOM 18385 O O . GLN A 1 25 ? 5.986 -12.554 -1.662 1.00 0.00 25 GLN A O 12
ATOM 18399 N N . LEU A 1 26 ? 6.295 -10.601 -0.588 1.00 0.00 26 LEU A N 12
ATOM 18400 C CA . LEU A 1 26 ? 5.806 -9.789 -1.697 1.00 0.00 26 LEU A CA 12
ATOM 18401 C C . LEU A 1 26 ? 6.179 -8.323 -1.504 1.00 0.00 26 LEU A C 12
ATOM 18402 O O . LEU A 1 26 ? 5.683 -7.661 -0.593 1.00 0.00 26 LEU A O 12
ATOM 18418 N N . GLU A 1 27 ? 7.055 -7.821 -2.370 1.00 0.00 27 GLU A N 12
ATOM 18419 C CA . GLU A 1 27 ? 7.493 -6.432 -2.294 1.00 0.00 27 GLU A CA 12
ATOM 18420 C C . GLU A 1 27 ? 6.914 -5.616 -3.446 1.00 0.00 27 GLU A C 12
ATOM 18421 O O . GLU A 1 27 ? 6.659 -6.144 -4.529 1.00 0.00 27 GLU A O 12
ATOM 18433 N N . LEU A 1 28 ? 6.710 -4.326 -3.205 1.00 0.00 28 LEU A N 12
ATOM 18434 C CA . LEU A 1 28 ? 6.160 -3.435 -4.221 1.00 0.00 28 LEU A CA 12
ATOM 18435 C C . LEU A 1 28 ? 6.877 -2.089 -4.210 1.00 0.00 28 LEU A C 12
ATOM 18436 O O . LEU A 1 28 ? 7.351 -1.633 -3.168 1.00 0.00 28 LEU A O 12
ATOM 18452 N N . THR A 1 29 ? 6.951 -1.453 -5.375 1.00 0.00 29 THR A N 12
ATOM 18453 C CA . THR A 1 29 ? 7.608 -0.158 -5.499 1.00 0.00 29 THR A CA 12
ATOM 18454 C C . THR A 1 29 ? 6.874 0.738 -6.491 1.00 0.00 29 THR A C 12
ATOM 18455 O O . THR A 1 29 ? 6.558 0.319 -7.604 1.00 0.00 29 THR A O 12
ATOM 18466 N N . TRP A 1 30 ? 6.607 1.972 -6.080 1.00 0.00 30 TRP A N 12
ATOM 18467 C CA . TRP A 1 30 ? 5.910 2.928 -6.933 1.00 0.00 30 TRP A CA 12
ATOM 18468 C C . TRP A 1 30 ? 6.728 4.204 -7.102 1.00 0.00 30 TRP A C 12
ATOM 18469 O O . TRP A 1 30 ? 6.871 4.988 -6.165 1.00 0.00 30 TRP A O 12
ATOM 18490 N N . ALA A 1 31 ? 7.262 4.405 -8.302 1.00 0.00 31 ALA A N 12
ATOM 18491 C CA . ALA A 1 31 ? 8.064 5.587 -8.593 1.00 0.00 31 ALA A CA 12
ATOM 18492 C C . ALA A 1 31 ? 7.850 6.056 -10.028 1.00 0.00 31 ALA A C 12
ATOM 18493 O O . ALA A 1 31 ? 7.421 5.285 -10.885 1.00 0.00 31 ALA A O 12
ATOM 18500 N N . GLY A 1 32 ? 8.152 7.325 -10.283 1.00 0.00 32 GLY A N 12
ATOM 18501 C CA . GLY A 1 32 ? 7.985 7.875 -11.615 1.00 0.00 32 GLY A CA 12
ATOM 18502 C C . GLY A 1 32 ? 8.445 9.316 -11.710 1.00 0.00 32 GLY A C 12
ATOM 18503 O O . GLY A 1 32 ? 9.191 9.794 -10.856 1.00 0.00 32 GLY A O 12
ATOM 18507 N N . SER A 1 33 ? 7.999 10.010 -12.753 1.00 0.00 33 SER A N 12
ATOM 18508 C CA . SER A 1 33 ? 8.374 11.404 -12.959 1.00 0.00 33 SER A CA 12
ATOM 18509 C C . SER A 1 33 ? 7.830 12.285 -11.839 1.00 0.00 33 SER A C 12
ATOM 18510 O O . SER A 1 33 ? 6.883 11.912 -11.146 1.00 0.00 33 SER A O 12
ATOM 18518 N N . ARG A 1 34 ? 8.435 13.455 -11.668 1.00 0.00 34 ARG A N 12
ATOM 18519 C CA . ARG A 1 34 ? 8.013 14.390 -10.631 1.00 0.00 34 ARG A CA 12
ATOM 18520 C C . ARG A 1 34 ? 6.904 15.305 -11.143 1.00 0.00 34 ARG A C 12
ATOM 18521 O O . ARG A 1 34 ? 6.867 15.680 -12.315 1.00 0.00 34 ARG A O 12
ATOM 18542 N N . PRO A 1 35 ? 5.978 15.672 -10.245 1.00 0.00 35 PRO A N 12
ATOM 18543 C CA . PRO A 1 35 ? 4.851 16.547 -10.582 1.00 0.00 35 PRO A CA 12
ATOM 18544 C C . PRO A 1 35 ? 5.293 17.980 -10.859 1.00 0.00 35 PRO A C 12
ATOM 18545 O O . PRO A 1 35 ? 6.474 18.308 -10.747 1.00 0.00 35 PRO A O 12
ATOM 18556 N N . ARG A 1 36 ? 4.337 18.829 -11.220 1.00 0.00 36 ARG A N 12
ATOM 18557 C CA . ARG A 1 36 ? 4.628 20.227 -11.514 1.00 0.00 36 ARG A CA 12
ATOM 18558 C C . ARG A 1 36 ? 4.751 21.038 -10.227 1.00 0.00 36 ARG A C 12
ATOM 18559 O O . ARG A 1 36 ? 4.829 22.266 -10.261 1.00 0.00 36 ARG A O 12
ATOM 18580 N N . ASN A 1 37 ? 4.767 20.343 -9.094 1.00 0.00 37 ASN A N 12
ATOM 18581 C CA . ASN A 1 37 ? 4.880 20.999 -7.797 1.00 0.00 37 ASN A CA 12
ATOM 18582 C C . ASN A 1 37 ? 6.018 20.395 -6.979 1.00 0.00 37 ASN A C 12
ATOM 18583 O O . ASN A 1 37 ? 6.301 19.199 -7.052 1.00 0.00 37 ASN A O 12
ATOM 18594 N N . PRO A 1 38 ? 6.686 21.240 -6.181 1.00 0.00 38 PRO A N 12
ATOM 18595 C CA . PRO A 1 38 ? 7.803 20.812 -5.333 1.00 0.00 38 PRO A CA 12
ATOM 18596 C C . PRO A 1 38 ? 7.348 19.927 -4.178 1.00 0.00 38 PRO A C 12
ATOM 18597 O O . PRO A 1 38 ? 6.155 19.684 -4.002 1.00 0.00 38 PRO A O 12
ATOM 18608 N N . GLY A 1 39 ? 8.307 19.447 -3.392 1.00 0.00 39 GLY A N 12
ATOM 18609 C CA . GLY A 1 39 ? 7.984 18.594 -2.263 1.00 0.00 39 GLY A CA 12
ATOM 18610 C C . GLY A 1 39 ? 8.976 18.737 -1.126 1.00 0.00 39 GLY A C 12
ATOM 18611 O O . GLY A 1 39 ? 9.754 19.690 -1.087 1.00 0.00 39 GLY A O 12
ATOM 18615 N N . GLY A 1 40 ? 8.948 17.788 -0.195 1.00 0.00 40 GLY A N 12
ATOM 18616 C CA . GLY A 1 40 ? 9.855 17.832 0.937 1.00 0.00 40 GLY A CA 12
ATOM 18617 C C . GLY A 1 40 ? 9.816 16.561 1.761 1.00 0.00 40 GLY A C 12
ATOM 18618 O O . GLY A 1 40 ? 10.662 15.682 1.600 1.00 0.00 40 GLY A O 12
ATOM 18622 N N . ASN A 1 41 ? 8.831 16.462 2.648 1.00 0.00 41 ASN A N 12
ATOM 18623 C CA . ASN A 1 41 ? 8.686 15.289 3.502 1.00 0.00 41 ASN A CA 12
ATOM 18624 C C . ASN A 1 41 ? 7.319 14.640 3.308 1.00 0.00 41 ASN A C 12
ATOM 18625 O O . ASN A 1 41 ? 6.579 14.427 4.269 1.00 0.00 41 ASN A O 12
ATOM 18636 N N . LEU A 1 42 ? 6.990 14.329 2.059 1.00 0.00 42 LEU A N 12
ATOM 18637 C CA . LEU A 1 42 ? 5.712 13.703 1.738 1.00 0.00 42 LEU A CA 12
ATOM 18638 C C . LEU A 1 42 ? 5.695 12.243 2.178 1.00 0.00 42 LEU A C 12
ATOM 18639 O O . LEU A 1 42 ? 6.741 11.600 2.273 1.00 0.00 42 LEU A O 12
ATOM 18655 N N . SER A 1 43 ? 4.500 11.724 2.444 1.00 0.00 43 SER A N 12
ATOM 18656 C CA . SER A 1 43 ? 4.347 10.340 2.875 1.00 0.00 43 SER A CA 12
ATOM 18657 C C . SER A 1 43 ? 3.413 9.579 1.939 1.00 0.00 43 SER A C 12
ATOM 18658 O O . SER A 1 43 ? 2.861 10.149 0.997 1.00 0.00 43 SER A O 12
ATOM 18666 N N . TYR A 1 44 ? 3.241 8.289 2.205 1.00 0.00 44 TYR A N 12
ATOM 18667 C CA . TYR A 1 44 ? 2.376 7.449 1.385 1.00 0.00 44 TYR A CA 12
ATOM 18668 C C . TYR A 1 44 ? 1.607 6.453 2.249 1.00 0.00 44 TYR A C 12
ATOM 18669 O O . TYR A 1 44 ? 2.171 5.831 3.148 1.00 0.00 44 TYR A O 12
ATOM 18687 N N . GLU A 1 45 ? 0.316 6.309 1.967 1.00 0.00 45 GLU A N 12
ATOM 18688 C CA . GLU A 1 45 ? -0.531 5.389 2.717 1.00 0.00 45 GLU A CA 12
ATOM 18689 C C . GLU A 1 45 ? -0.708 4.074 1.964 1.00 0.00 45 GLU A C 12
ATOM 18690 O O . GLU A 1 45 ? -1.170 4.057 0.822 1.00 0.00 45 GLU A O 12
ATOM 18702 N N . LEU A 1 46 ? -0.336 2.974 2.610 1.00 0.00 46 LEU A N 12
ATOM 18703 C CA . LEU A 1 46 ? -0.452 1.653 2.002 1.00 0.00 46 LEU A CA 12
ATOM 18704 C C . LEU A 1 46 ? -1.582 0.855 2.645 1.00 0.00 46 LEU A C 12
ATOM 18705 O O . LEU A 1 46 ? -1.647 0.726 3.868 1.00 0.00 46 LEU A O 12
ATOM 18721 N N . HIS A 1 47 ? -2.470 0.320 1.812 1.00 0.00 47 HIS A N 12
ATOM 18722 C CA . HIS A 1 47 ? -3.596 -0.468 2.300 1.00 0.00 47 HIS A CA 12
ATOM 18723 C C . HIS A 1 47 ? -3.641 -1.832 1.616 1.00 0.00 47 HIS A C 12
ATOM 18724 O O . HIS A 1 47 ? -3.803 -1.922 0.399 1.00 0.00 47 HIS A O 12
ATOM 18739 N N . VAL A 1 48 ? -3.496 -2.890 2.407 1.00 0.00 48 VAL A N 12
ATOM 18740 C CA . VAL A 1 48 ? -3.520 -4.249 1.878 1.00 0.00 48 VAL A CA 12
ATOM 18741 C C . VAL A 1 48 ? -4.801 -4.971 2.280 1.00 0.00 48 VAL A C 12
ATOM 18742 O O . VAL A 1 48 ? -5.208 -4.938 3.442 1.00 0.00 48 VAL A O 12
ATOM 18755 N N . LEU A 1 49 ? -5.433 -5.626 1.311 1.00 0.00 49 LEU A N 12
ATOM 18756 C CA . LEU A 1 49 ? -6.669 -6.359 1.563 1.00 0.00 49 LEU A CA 12
ATOM 18757 C C . LEU A 1 49 ? -6.571 -7.788 1.039 1.00 0.00 49 LEU A C 12
ATOM 18758 O O . LEU A 1 49 ? -6.278 -8.010 -0.135 1.00 0.00 49 LEU A O 12
ATOM 18774 N N . ASN A 1 50 ? -6.819 -8.753 1.918 1.00 0.00 50 ASN A N 12
ATOM 18775 C CA . ASN A 1 50 ? -6.761 -10.162 1.544 1.00 0.00 50 ASN A CA 12
ATOM 18776 C C . ASN A 1 50 ? -8.149 -10.794 1.586 1.00 0.00 50 ASN A C 12
ATOM 18777 O O . ASN A 1 50 ? -9.131 -10.135 1.924 1.00 0.00 50 ASN A O 12
ATOM 18788 N N . GLN A 1 51 ? -8.220 -12.076 1.241 1.00 0.00 51 GLN A N 12
ATOM 18789 C CA . GLN A 1 51 ? -9.487 -12.797 1.240 1.00 0.00 51 GLN A CA 12
ATOM 18790 C C . GLN A 1 51 ? -10.400 -12.295 2.353 1.00 0.00 51 GLN A C 12
ATOM 18791 O O . GLN A 1 51 ? -11.475 -11.755 2.092 1.00 0.00 51 GLN A O 12
ATOM 18805 N N . ASP A 1 52 ? -9.965 -12.476 3.595 1.00 0.00 52 ASP A N 12
ATOM 18806 C CA . ASP A 1 52 ? -10.744 -12.041 4.749 1.00 0.00 52 ASP A CA 12
ATOM 18807 C C . ASP A 1 52 ? -9.875 -11.253 5.724 1.00 0.00 52 ASP A C 12
ATOM 18808 O O . ASP A 1 52 ? -10.333 -10.854 6.795 1.00 0.00 52 ASP A O 12
ATOM 18817 N N . GLU A 1 53 ? -8.619 -11.034 5.347 1.00 0.00 53 GLU A N 12
ATOM 18818 C CA . GLU A 1 53 ? -7.686 -10.295 6.190 1.00 0.00 53 GLU A CA 12
ATOM 18819 C C . GLU A 1 53 ? -7.240 -9.005 5.507 1.00 0.00 53 GLU A C 12
ATOM 18820 O O . GLU A 1 53 ? -6.560 -9.037 4.483 1.00 0.00 53 GLU A O 12
ATOM 18832 N N . GLU A 1 54 ? -7.631 -7.872 6.083 1.00 0.00 54 GLU A N 12
ATOM 18833 C CA . GLU A 1 54 ? -7.272 -6.572 5.529 1.00 0.00 54 GLU A CA 12
ATOM 18834 C C . GLU A 1 54 ? -6.517 -5.733 6.556 1.00 0.00 54 GLU A C 12
ATOM 18835 O O . GLU A 1 54 ? -7.068 -5.354 7.590 1.00 0.00 54 GLU A O 12
ATOM 18847 N N . TRP A 1 55 ? -5.254 -5.446 6.263 1.00 0.00 55 TRP A N 12
ATOM 18848 C CA . TRP A 1 55 ? -4.422 -4.653 7.161 1.00 0.00 55 TRP A CA 12
ATOM 18849 C C . TRP A 1 55 ? -3.704 -3.544 6.400 1.00 0.00 55 TRP A C 12
ATOM 18850 O O . TRP A 1 55 ? -3.062 -3.793 5.379 1.00 0.00 55 TRP A O 12
ATOM 18871 N N . HIS A 1 56 ? -3.816 -2.318 6.903 1.00 0.00 56 HIS A N 12
ATOM 18872 C CA . HIS A 1 56 ? -3.176 -1.171 6.269 1.00 0.00 56 HIS A CA 12
ATOM 18873 C C . HIS A 1 56 ? -1.998 -0.677 7.104 1.00 0.00 56 HIS A C 12
ATOM 18874 O O . HIS A 1 56 ? -1.953 -0.887 8.316 1.00 0.00 56 HIS A O 12
ATOM 18889 N N . GLN A 1 57 ? -1.046 -0.022 6.446 1.00 0.00 57 GLN A N 12
ATOM 18890 C CA . GLN A 1 57 ? 0.132 0.500 7.128 1.00 0.00 57 GLN A CA 12
ATOM 18891 C C . GLN A 1 57 ? 0.712 1.694 6.376 1.00 0.00 57 GLN A C 12
ATOM 18892 O O . GLN A 1 57 ? 0.978 1.614 5.177 1.00 0.00 57 GLN A O 12
ATOM 18906 N N . MET A 1 58 ? 0.905 2.798 7.089 1.00 0.00 58 MET A N 12
ATOM 18907 C CA . MET A 1 58 ? 1.455 4.008 6.488 1.00 0.00 58 MET A CA 12
ATOM 18908 C C . MET A 1 58 ? 2.967 3.894 6.322 1.00 0.00 58 MET A C 12
ATOM 18909 O O . MET A 1 58 ? 3.686 3.602 7.277 1.00 0.00 58 MET A O 12
ATOM 18923 N N . VAL A 1 59 ? 3.443 4.127 5.103 1.00 0.00 59 VAL A N 12
ATOM 18924 C CA . VAL A 1 59 ? 4.870 4.051 4.812 1.00 0.00 59 VAL A CA 12
ATOM 18925 C C . VAL A 1 59 ? 5.404 5.395 4.329 1.00 0.00 59 VAL A C 12
ATOM 18926 O O . VAL A 1 59 ? 4.724 6.121 3.603 1.00 0.00 59 VAL A O 12
ATOM 18939 N N . LEU A 1 60 ? 6.626 5.719 4.736 1.00 0.00 60 LEU A N 12
ATOM 18940 C CA . LEU A 1 60 ? 7.254 6.977 4.344 1.00 0.00 60 LEU A CA 12
ATOM 18941 C C . LEU A 1 60 ? 7.980 6.831 3.010 1.00 0.00 60 LEU A C 12
ATOM 18942 O O . LEU A 1 60 ? 8.119 7.796 2.260 1.00 0.00 60 LEU A O 12
ATOM 18958 N N . GLU A 1 61 ? 8.439 5.617 2.722 1.00 0.00 61 GLU A N 12
ATOM 18959 C CA . GLU A 1 61 ? 9.149 5.345 1.477 1.00 0.00 61 GLU A CA 12
ATOM 18960 C C . GLU A 1 61 ? 8.193 4.820 0.409 1.00 0.00 61 GLU A C 12
ATOM 18961 O O . GLU A 1 61 ? 7.160 4.219 0.706 1.00 0.00 61 GLU A O 12
ATOM 18973 N N . PRO A 1 62 ? 8.545 5.052 -0.864 1.00 0.00 62 PRO A N 12
ATOM 18974 C CA . PRO A 1 62 ? 7.733 4.611 -2.002 1.00 0.00 62 PRO A CA 12
ATOM 18975 C C . PRO A 1 62 ? 7.747 3.096 -2.172 1.00 0.00 62 PRO A C 12
ATOM 18976 O O . PRO A 1 62 ? 7.220 2.567 -3.151 1.00 0.00 62 PRO A O 12
ATOM 18987 N N . ARG A 1 63 ? 8.352 2.403 -1.212 1.00 0.00 63 ARG A N 12
ATOM 18988 C CA . ARG A 1 63 ? 8.434 0.948 -1.257 1.00 0.00 63 ARG A CA 12
ATOM 18989 C C . ARG A 1 63 ? 7.887 0.334 0.029 1.00 0.00 63 ARG A C 12
ATOM 18990 O O . ARG A 1 63 ? 7.959 0.939 1.098 1.00 0.00 63 ARG A O 12
ATOM 19011 N N . VAL A 1 64 ? 7.339 -0.872 -0.085 1.00 0.00 64 VAL A N 12
ATOM 19012 C CA . VAL A 1 64 ? 6.780 -1.569 1.067 1.00 0.00 64 VAL A CA 12
ATOM 19013 C C . VAL A 1 64 ? 7.173 -3.042 1.062 1.00 0.00 64 VAL A C 12
ATOM 19014 O O . VAL A 1 64 ? 7.124 -3.705 0.025 1.00 0.00 64 VAL A O 12
ATOM 19027 N N . LEU A 1 65 ? 7.562 -3.549 2.227 1.00 0.00 65 LEU A N 12
ATOM 19028 C CA . LEU A 1 65 ? 7.963 -4.946 2.357 1.00 0.00 65 LEU A CA 12
ATOM 19029 C C . LEU A 1 65 ? 6.910 -5.746 3.118 1.00 0.00 65 LEU A C 12
ATOM 19030 O O . LEU A 1 65 ? 6.700 -5.536 4.314 1.00 0.00 65 LEU A O 12
ATOM 19046 N N . LEU A 1 66 ? 6.254 -6.665 2.419 1.00 0.00 66 LEU A N 12
ATOM 19047 C CA . LEU A 1 66 ? 5.224 -7.499 3.029 1.00 0.00 66 LEU A CA 12
ATOM 19048 C C . LEU A 1 66 ? 5.695 -8.945 3.149 1.00 0.00 66 LEU A C 12
ATOM 19049 O O . LEU A 1 66 ? 6.149 -9.545 2.174 1.00 0.00 66 LEU A O 12
ATOM 19065 N N . THR A 1 67 ? 5.582 -9.501 4.351 1.00 0.00 67 THR A N 12
ATOM 19066 C CA . THR A 1 67 ? 5.994 -10.877 4.598 1.00 0.00 67 THR A CA 12
ATOM 19067 C C . THR A 1 67 ? 4.910 -11.651 5.340 1.00 0.00 67 THR A C 12
ATOM 19068 O O . THR A 1 67 ? 3.815 -11.140 5.570 1.00 0.00 67 THR A O 12
ATOM 19079 N N . LYS A 1 68 ? 5.223 -12.888 5.712 1.00 0.00 68 LYS A N 12
ATOM 19080 C CA . LYS A 1 68 ? 4.277 -13.734 6.430 1.00 0.00 68 LYS A CA 12
ATOM 19081 C C . LYS A 1 68 ? 2.980 -13.889 5.642 1.00 0.00 68 LYS A C 12
ATOM 19082 O O . LYS A 1 68 ? 1.887 -13.798 6.202 1.00 0.00 68 LYS A O 12
ATOM 19101 N N . LEU A 1 69 ? 3.108 -14.126 4.341 1.00 0.00 69 LEU A N 12
ATOM 19102 C CA . LEU A 1 69 ? 1.946 -14.296 3.476 1.00 0.00 69 LEU A CA 12
ATOM 19103 C C . LEU A 1 69 ? 1.702 -15.772 3.176 1.00 0.00 69 LEU A C 12
ATOM 19104 O O . LEU A 1 69 ? 2.500 -16.631 3.550 1.00 0.00 69 LEU A O 12
ATOM 19120 N N . GLN A 1 70 ? 0.597 -16.057 2.495 1.00 0.00 70 GLN A N 12
ATOM 19121 C CA . GLN A 1 70 ? 0.250 -17.429 2.143 1.00 0.00 70 GLN A CA 12
ATOM 19122 C C . GLN A 1 70 ? 0.487 -17.686 0.659 1.00 0.00 70 GLN A C 12
ATOM 19123 O O . GLN A 1 70 ? 0.242 -16.831 -0.192 1.00 0.00 70 GLN A O 12
ATOM 19137 N N . PRO A 1 71 ? 0.977 -18.893 0.338 1.00 0.00 71 PRO A N 12
ATOM 19138 C CA . PRO A 1 71 ? 1.259 -19.291 -1.045 1.00 0.00 71 PRO A CA 12
ATOM 19139 C C . PRO A 1 71 ? -0.013 -19.482 -1.863 1.00 0.00 71 PRO A C 12
ATOM 19140 O O . PRO A 1 71 ? -1.021 -19.975 -1.357 1.00 0.00 71 PRO A O 12
ATOM 19151 N N . ASP A 1 72 ? 0.040 -19.088 -3.131 1.00 0.00 72 ASP A N 12
ATOM 19152 C CA . ASP A 1 72 ? -1.108 -19.218 -4.021 1.00 0.00 72 ASP A CA 12
ATOM 19153 C C . ASP A 1 72 ? -2.313 -18.464 -3.466 1.00 0.00 72 ASP A C 12
ATOM 19154 O O . ASP A 1 72 ? -3.398 -19.028 -3.319 1.00 0.00 72 ASP A O 12
ATOM 19163 N N . THR A 1 73 ? -2.115 -17.186 -3.158 1.00 0.00 73 THR A N 12
ATOM 19164 C CA . THR A 1 73 ? -3.184 -16.356 -2.617 1.00 0.00 73 THR A CA 12
ATOM 19165 C C . THR A 1 73 ? -3.173 -14.967 -3.245 1.00 0.00 73 THR A C 12
ATOM 19166 O O . THR A 1 73 ? -2.111 -14.408 -3.522 1.00 0.00 73 THR A O 12
ATOM 19177 N N . THR A 1 74 ? -4.361 -14.415 -3.468 1.00 0.00 74 THR A N 12
ATOM 19178 C CA . THR A 1 74 ? -4.488 -13.091 -4.065 1.00 0.00 74 THR A CA 12
ATOM 19179 C C . THR A 1 74 ? -4.492 -12.004 -2.996 1.00 0.00 74 THR A C 12
ATOM 19180 O O . THR A 1 74 ? -5.355 -11.986 -2.118 1.00 0.00 74 THR A O 12
ATOM 19191 N N . TYR A 1 75 ? -3.523 -11.099 -3.075 1.00 0.00 75 TYR A N 12
ATOM 19192 C CA . TYR A 1 75 ? -3.413 -10.009 -2.113 1.00 0.00 75 TYR A CA 12
ATOM 19193 C C . TYR A 1 75 ? -3.563 -8.657 -2.802 1.00 0.00 75 TYR A C 12
ATOM 19194 O O . TYR A 1 75 ? -2.831 -8.342 -3.741 1.00 0.00 75 TYR A O 12
ATOM 19212 N N . ILE A 1 76 ? -4.517 -7.861 -2.329 1.00 0.00 76 ILE A N 12
ATOM 19213 C CA . ILE A 1 76 ? -4.762 -6.542 -2.898 1.00 0.00 76 ILE A CA 12
ATOM 19214 C C . ILE A 1 76 ? -3.943 -5.474 -2.182 1.00 0.00 76 ILE A C 12
ATOM 19215 O O . ILE A 1 76 ? -3.826 -5.484 -0.956 1.00 0.00 76 ILE A O 12
ATOM 19231 N N . VAL A 1 77 ? -3.379 -4.551 -2.955 1.00 0.00 77 VAL A N 12
ATOM 19232 C CA . VAL A 1 77 ? -2.573 -3.473 -2.394 1.00 0.00 77 VAL A CA 12
ATOM 19233 C C . VAL A 1 77 ? -2.809 -2.165 -3.141 1.00 0.00 77 VAL A C 12
ATOM 19234 O O . VAL A 1 77 ? -2.888 -2.146 -4.370 1.00 0.00 77 VAL A O 12
ATOM 19247 N N . ARG A 1 78 ? -2.920 -1.073 -2.392 1.00 0.00 78 ARG A N 12
ATOM 19248 C CA . ARG A 1 78 ? -3.147 0.240 -2.983 1.00 0.00 78 ARG A CA 12
ATOM 19249 C C . ARG A 1 78 ? -2.368 1.316 -2.233 1.00 0.00 78 ARG A C 12
ATOM 19250 O O . ARG A 1 78 ? -2.385 1.366 -1.003 1.00 0.00 78 ARG A O 12
ATOM 19271 N N . VAL A 1 79 ? -1.686 2.177 -2.982 1.00 0.00 79 VAL A N 12
ATOM 19272 C CA . VAL A 1 79 ? -0.901 3.253 -2.389 1.00 0.00 79 VAL A CA 12
ATOM 19273 C C . VAL A 1 79 ? -1.338 4.612 -2.925 1.00 0.00 79 VAL A C 12
ATOM 19274 O O . VAL A 1 79 ? -1.743 4.733 -4.081 1.00 0.00 79 VAL A O 12
ATOM 19287 N N . ARG A 1 80 ? -1.252 5.631 -2.077 1.00 0.00 80 ARG A N 12
ATOM 19288 C CA . ARG A 1 80 ? -1.639 6.982 -2.465 1.00 0.00 80 ARG A CA 12
ATOM 19289 C C . ARG A 1 80 ? -0.807 8.022 -1.720 1.00 0.00 80 ARG A C 12
ATOM 19290 O O . ARG A 1 80 ? -0.489 7.851 -0.543 1.00 0.00 80 ARG A O 12
ATOM 19311 N N . THR A 1 81 ? -0.455 9.099 -2.415 1.00 0.00 81 THR A N 12
ATOM 19312 C CA . THR A 1 81 ? 0.341 10.165 -1.820 1.00 0.00 81 THR A CA 12
ATOM 19313 C C . THR A 1 81 ? -0.479 10.973 -0.821 1.00 0.00 81 THR A C 12
ATOM 19314 O O . THR A 1 81 ? -1.354 11.750 -1.205 1.00 0.00 81 THR A O 12
ATOM 19325 N N . LEU A 1 82 ? -0.191 10.785 0.462 1.00 0.00 82 LEU A N 12
ATOM 19326 C CA . LEU A 1 82 ? -0.902 11.498 1.518 1.00 0.00 82 LEU A CA 12
ATOM 19327 C C . LEU A 1 82 ? -0.580 12.988 1.481 1.00 0.00 82 LEU A C 12
ATOM 19328 O O . LEU A 1 82 ? 0.557 13.383 1.220 1.00 0.00 82 LEU A O 12
ATOM 19344 N N . THR A 1 83 ? -1.588 13.813 1.747 1.00 0.00 83 THR A N 12
ATOM 19345 C CA . THR A 1 83 ? -1.413 15.260 1.745 1.00 0.00 83 THR A CA 12
ATOM 19346 C C . THR A 1 83 ? -2.041 15.891 2.982 1.00 0.00 83 THR A C 12
ATOM 19347 O O . THR A 1 83 ? -2.999 15.372 3.555 1.00 0.00 83 THR A O 12
ATOM 19358 N N . PRO A 1 84 ? -1.491 17.039 3.406 1.00 0.00 84 PRO A N 12
ATOM 19359 C CA . PRO A 1 84 ? -1.983 17.767 4.580 1.00 0.00 84 PRO A CA 12
ATOM 19360 C C . PRO A 1 84 ? -3.351 18.396 4.340 1.00 0.00 84 PRO A C 12
ATOM 19361 O O . PRO A 1 84 ? -4.215 18.384 5.218 1.00 0.00 84 PRO A O 12
ATOM 19372 N N . LEU A 1 85 ? -3.543 18.946 3.145 1.00 0.00 85 LEU A N 12
ATOM 19373 C CA . LEU A 1 85 ? -4.807 19.580 2.789 1.00 0.00 85 LEU A CA 12
ATOM 19374 C C . LEU A 1 85 ? -5.378 18.977 1.510 1.00 0.00 85 LEU A C 12
ATOM 19375 O O . LEU A 1 85 ? -5.056 19.416 0.407 1.00 0.00 85 LEU A O 12
ATOM 19391 N N . GLY A 1 86 ? -6.230 17.968 1.666 1.00 0.00 86 GLY A N 12
ATOM 19392 C CA . GLY A 1 86 ? -6.834 17.323 0.516 1.00 0.00 86 GLY A CA 12
ATOM 19393 C C . GLY A 1 86 ? -5.985 16.191 -0.026 1.00 0.00 86 GLY A C 12
ATOM 19394 O O . GLY A 1 86 ? -5.253 16.348 -1.004 1.00 0.00 86 GLY A O 12
ATOM 19398 N N . PRO A 1 87 ? -6.075 15.017 0.617 1.00 0.00 87 PRO A N 12
ATOM 19399 C CA . PRO A 1 87 ? -5.314 13.831 0.212 1.00 0.00 87 PRO A CA 12
ATOM 19400 C C . PRO A 1 87 ? -5.802 13.254 -1.113 1.00 0.00 87 PRO A C 12
ATOM 19401 O O . PRO A 1 87 ? -7.003 13.215 -1.379 1.00 0.00 87 PRO A O 12
ATOM 19412 N N . GLY A 1 88 ? -4.863 12.807 -1.940 1.00 0.00 88 GLY A N 12
ATOM 19413 C CA . GLY A 1 88 ? -5.217 12.237 -3.227 1.00 0.00 88 GLY A CA 12
ATOM 19414 C C . GLY A 1 88 ? -6.025 10.962 -3.094 1.00 0.00 88 GLY A C 12
ATOM 19415 O O . GLY A 1 88 ? -6.112 10.366 -2.020 1.00 0.00 88 GLY A O 12
ATOM 19419 N N . PRO A 1 89 ? -6.637 10.526 -4.205 1.00 0.00 89 PRO A N 12
ATOM 19420 C CA . PRO A 1 89 ? -7.455 9.309 -4.233 1.00 0.00 89 PRO A CA 12
ATOM 19421 C C . PRO A 1 89 ? -6.617 8.044 -4.080 1.00 0.00 89 PRO A C 12
ATOM 19422 O O . PRO A 1 89 ? -5.419 8.043 -4.364 1.00 0.00 89 PRO A O 12
ATOM 19433 N N . PHE A 1 90 ? -7.255 6.969 -3.630 1.00 0.00 90 PHE A N 12
ATOM 19434 C CA . PHE A 1 90 ? -6.568 5.697 -3.439 1.00 0.00 90 PHE A CA 12
ATOM 19435 C C . PHE A 1 90 ? -6.416 4.956 -4.765 1.00 0.00 90 PHE A C 12
ATOM 19436 O O . PHE A 1 90 ? -7.296 5.012 -5.624 1.00 0.00 90 PHE A O 12
ATOM 19453 N N . SER A 1 91 ? -5.293 4.263 -4.923 1.00 0.00 91 SER A N 12
ATOM 19454 C CA . SER A 1 91 ? -5.022 3.514 -6.145 1.00 0.00 91 SER A CA 12
ATOM 19455 C C . SER A 1 91 ? -6.050 2.404 -6.340 1.00 0.00 91 SER A C 12
ATOM 19456 O O . SER A 1 91 ? -6.677 1.930 -5.393 1.00 0.00 91 SER A O 12
ATOM 19464 N N . PRO A 1 92 ? -6.228 1.979 -7.600 1.00 0.00 92 PRO A N 12
ATOM 19465 C CA . PRO A 1 92 ? -7.179 0.920 -7.951 1.00 0.00 92 PRO A CA 12
ATOM 19466 C C . PRO A 1 92 ? -6.733 -0.449 -7.448 1.00 0.00 92 PRO A C 12
ATOM 19467 O O . PRO A 1 92 ? -5.569 -0.825 -7.591 1.00 0.00 92 PRO A O 12
ATOM 19478 N N . ASP A 1 93 ? -7.665 -1.191 -6.860 1.00 0.00 93 ASP A N 12
ATOM 19479 C CA . ASP A 1 93 ? -7.368 -2.519 -6.337 1.00 0.00 93 ASP A CA 12
ATOM 19480 C C . ASP A 1 93 ? -6.436 -3.277 -7.277 1.00 0.00 93 ASP A C 12
ATOM 19481 O O . ASP A 1 93 ? -6.852 -3.742 -8.339 1.00 0.00 93 ASP A O 12
ATOM 19490 N N . HIS A 1 94 ? -5.173 -3.397 -6.881 1.00 0.00 94 HIS A N 12
ATOM 19491 C CA . HIS A 1 94 ? -4.181 -4.099 -7.688 1.00 0.00 94 HIS A CA 12
ATOM 19492 C C . HIS A 1 94 ? -4.209 -5.597 -7.403 1.00 0.00 94 HIS A C 12
ATOM 19493 O O . HIS A 1 94 ? -3.772 -6.044 -6.343 1.00 0.00 94 HIS A O 12
ATOM 19508 N N . GLU A 1 95 ? -4.727 -6.367 -8.355 1.00 0.00 95 GLU A N 12
ATOM 19509 C CA . GLU A 1 95 ? -4.813 -7.815 -8.203 1.00 0.00 95 GLU A CA 12
ATOM 19510 C C . GLU A 1 95 ? -3.428 -8.452 -8.269 1.00 0.00 95 GLU A C 12
ATOM 19511 O O . GLU A 1 95 ? -2.816 -8.525 -9.335 1.00 0.00 95 GLU A O 12
ATOM 19523 N N . PHE A 1 96 ? -2.939 -8.911 -7.122 1.00 0.00 96 PHE A N 12
ATOM 19524 C CA . PHE A 1 96 ? -1.626 -9.541 -7.048 1.00 0.00 96 PHE A CA 12
ATOM 19525 C C . PHE A 1 96 ? -1.738 -10.973 -6.533 1.00 0.00 96 PHE A C 12
ATOM 19526 O O . PHE A 1 96 ? -2.569 -11.272 -5.676 1.00 0.00 96 PHE A O 12
ATOM 19543 N N . ARG A 1 97 ? -0.895 -11.853 -7.063 1.00 0.00 97 ARG A N 12
ATOM 19544 C CA . ARG A 1 97 ? -0.899 -13.254 -6.658 1.00 0.00 97 ARG A CA 12
ATOM 19545 C C . ARG A 1 97 ? 0.507 -13.718 -6.290 1.00 0.00 97 ARG A C 12
ATOM 19546 O O . ARG A 1 97 ? 1.477 -13.406 -6.982 1.00 0.00 97 ARG A O 12
ATOM 19567 N N . THR A 1 98 ? 0.610 -14.465 -5.196 1.00 0.00 98 THR A N 12
ATOM 19568 C CA . THR A 1 98 ? 1.897 -14.971 -4.734 1.00 0.00 98 THR A CA 12
ATOM 19569 C C . THR A 1 98 ? 2.290 -16.240 -5.483 1.00 0.00 98 THR A C 12
ATOM 19570 O O . THR A 1 98 ? 1.436 -17.052 -5.837 1.00 0.00 98 THR A O 12
ATOM 19581 N N . SER A 1 99 ? 3.587 -16.403 -5.721 1.00 0.00 99 SER A N 12
ATOM 19582 C CA . SER A 1 99 ? 4.093 -17.572 -6.431 1.00 0.00 99 SER A CA 12
ATOM 19583 C C . SER A 1 99 ? 3.420 -18.846 -5.928 1.00 0.00 99 SER A C 12
ATOM 19584 O O . SER A 1 99 ? 3.149 -19.008 -4.738 1.00 0.00 99 SER A O 12
ATOM 19592 N N . PRO A 1 100 ? 3.143 -19.774 -6.856 1.00 0.00 100 PRO A N 12
ATOM 19593 C CA . PRO A 1 100 ? 2.499 -21.050 -6.532 1.00 0.00 100 PRO A CA 12
ATOM 19594 C C . PRO A 1 100 ? 3.415 -21.976 -5.738 1.00 0.00 100 PRO A C 12
ATOM 19595 O O . PRO A 1 100 ? 4.629 -22.008 -5.937 1.00 0.00 100 PRO A O 12
ATOM 19606 N N . PRO A 1 101 ? 2.821 -22.749 -4.817 1.00 0.00 101 PRO A N 12
ATOM 19607 C CA . PRO A 1 101 ? 3.565 -23.691 -3.976 1.00 0.00 101 PRO A CA 12
ATOM 19608 C C . PRO A 1 101 ? 4.101 -24.879 -4.768 1.00 0.00 101 PRO A C 12
ATOM 19609 O O . PRO A 1 101 ? 3.712 -25.097 -5.916 1.00 0.00 101 PRO A O 12
ATOM 19620 N N . SER A 1 102 ? 4.995 -25.643 -4.149 1.00 0.00 102 SER A N 12
ATOM 19621 C CA . SER A 1 102 ? 5.586 -26.807 -4.799 1.00 0.00 102 SER A CA 12
ATOM 19622 C C . SER A 1 102 ? 6.247 -26.416 -6.117 1.00 0.00 102 SER A C 12
ATOM 19623 O O . SER A 1 102 ? 6.093 -27.099 -7.128 1.00 0.00 102 SER A O 12
ATOM 19631 N N . GLY A 1 103 ? 6.983 -25.309 -6.098 1.00 0.00 103 GLY A N 12
ATOM 19632 C CA . GLY A 1 103 ? 7.656 -24.844 -7.297 1.00 0.00 103 GLY A CA 12
ATOM 19633 C C . GLY A 1 103 ? 6.719 -24.123 -8.245 1.00 0.00 103 GLY A C 12
ATOM 19634 O O . GLY A 1 103 ? 5.609 -23.735 -7.880 1.00 0.00 103 GLY A O 12
ATOM 19638 N N . PRO A 1 104 ? 7.168 -23.931 -9.495 1.00 0.00 104 PRO A N 12
ATOM 19639 C CA . PRO A 1 104 ? 6.377 -23.250 -10.524 1.00 0.00 104 PRO A CA 12
ATOM 19640 C C . PRO A 1 104 ? 5.178 -24.076 -10.976 1.00 0.00 104 PRO A C 12
ATOM 19641 O O . PRO A 1 104 ? 4.067 -23.560 -11.097 1.00 0.00 104 PRO A O 12
ATOM 19652 N N . SER A 1 105 ? 5.410 -25.361 -11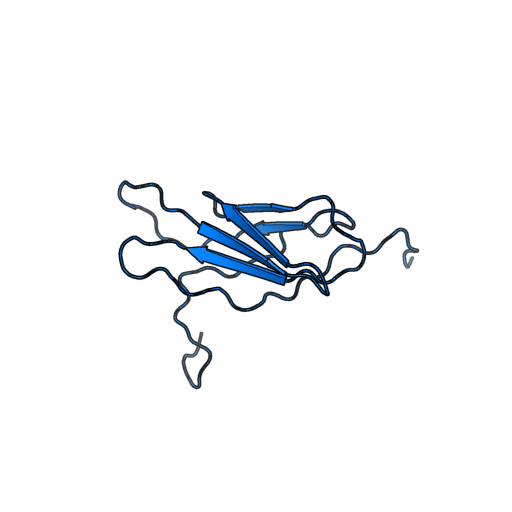.223 1.00 0.00 105 SER A N 12
ATOM 19653 C CA . SER A 1 105 ? 4.349 -26.258 -11.666 1.00 0.00 105 SER A CA 12
ATOM 19654 C C . SER A 1 105 ? 4.797 -27.714 -11.581 1.00 0.00 105 SER A C 12
ATOM 19655 O O . SER A 1 105 ? 5.900 -28.061 -12.003 1.00 0.00 105 SER A O 12
ATOM 19663 N N . SER A 1 106 ? 3.934 -28.561 -11.031 1.00 0.00 106 SER A N 12
ATOM 19664 C CA . SER A 1 106 ? 4.241 -29.979 -10.886 1.00 0.00 106 SER A CA 12
ATOM 19665 C C . SER A 1 106 ? 3.142 -30.839 -11.502 1.00 0.00 106 SER A C 12
ATOM 19666 O O . SER A 1 106 ? 1.956 -30.618 -11.260 1.00 0.00 106 SER A O 12
ATOM 19674 N N . GLY A 1 107 ? 3.546 -31.822 -12.301 1.00 0.00 107 GLY A N 12
ATOM 19675 C CA . GLY A 1 107 ? 2.584 -32.701 -12.941 1.00 0.00 107 GLY A CA 12
ATOM 19676 C C . GLY A 1 107 ? 2.433 -32.415 -14.422 1.00 0.00 107 GLY A C 12
ATOM 19677 O O . GLY A 1 107 ? 3.309 -32.752 -15.218 1.00 0.00 107 GLY A O 12
ATOM 19681 N N . GLY A 1 1 ? -18.496 12.000 -23.164 1.00 0.00 1 GLY A N 13
ATOM 19682 C CA . GLY A 1 1 ? -19.896 12.051 -23.541 1.00 0.00 1 GLY A CA 13
ATOM 19683 C C . GLY A 1 1 ? -20.442 10.692 -23.930 1.00 0.00 1 GLY A C 13
ATOM 19684 O O . GLY A 1 1 ? -20.391 10.306 -25.098 1.00 0.00 1 GLY A O 13
ATOM 19688 N N . SER A 1 2 ? -20.964 9.963 -22.949 1.00 0.00 2 SER A N 13
ATOM 19689 C CA . SER A 1 2 ? -21.516 8.636 -23.194 1.00 0.00 2 SER A CA 13
ATOM 19690 C C . SER A 1 2 ? -22.371 8.177 -22.016 1.00 0.00 2 SER A C 13
ATOM 19691 O O . SER A 1 2 ? -22.252 8.700 -20.908 1.00 0.00 2 SER A O 13
ATOM 19699 N N . SER A 1 3 ? -23.233 7.196 -22.265 1.00 0.00 3 SER A N 13
ATOM 19700 C CA . SER A 1 3 ? -24.111 6.669 -21.227 1.00 0.00 3 SER A CA 13
ATOM 19701 C C . SER A 1 3 ? -23.332 5.794 -20.249 1.00 0.00 3 SER A C 13
ATOM 19702 O O . SER A 1 3 ? -22.975 4.659 -20.563 1.00 0.00 3 SER A O 13
ATOM 19710 N N . GLY A 1 4 ? -23.071 6.332 -19.062 1.00 0.00 4 GLY A N 13
ATOM 19711 C CA . GLY A 1 4 ? -22.335 5.588 -18.056 1.00 0.00 4 GLY A CA 13
ATOM 19712 C C . GLY A 1 4 ? -21.907 6.457 -16.890 1.00 0.00 4 GLY A C 13
ATOM 19713 O O . GLY A 1 4 ? -22.468 7.530 -16.667 1.00 0.00 4 GLY A O 13
ATOM 19717 N N . SER A 1 5 ? -20.911 5.993 -16.142 1.00 0.00 5 SER A N 13
ATOM 19718 C CA . SER A 1 5 ? -20.411 6.733 -14.989 1.00 0.00 5 SER A CA 13
ATOM 19719 C C . SER A 1 5 ? -19.127 7.478 -15.337 1.00 0.00 5 SER A C 13
ATOM 19720 O O . SER A 1 5 ? -18.026 6.950 -15.177 1.00 0.00 5 SER A O 13
ATOM 19728 N N . SER A 1 6 ? -19.275 8.710 -15.815 1.00 0.00 6 SER A N 13
ATOM 19729 C CA . SER A 1 6 ? -18.128 9.528 -16.189 1.00 0.00 6 SER A CA 13
ATOM 19730 C C . SER A 1 6 ? -17.408 10.054 -14.951 1.00 0.00 6 SER A C 13
ATOM 19731 O O . SER A 1 6 ? -18.040 10.488 -13.989 1.00 0.00 6 SER A O 13
ATOM 19739 N N . GLY A 1 7 ? -16.079 10.012 -14.984 1.00 0.00 7 GLY A N 13
ATOM 19740 C CA . GLY A 1 7 ? -15.294 10.486 -13.859 1.00 0.00 7 GLY A CA 13
ATOM 19741 C C . GLY A 1 7 ? -13.814 10.557 -14.175 1.00 0.00 7 GLY A C 13
ATOM 19742 O O . GLY A 1 7 ? -13.247 9.622 -14.739 1.00 0.00 7 GLY A O 13
ATOM 19746 N N . ALA A 1 8 ? -13.186 11.671 -13.812 1.00 0.00 8 ALA A N 13
ATOM 19747 C CA . ALA A 1 8 ? -11.762 11.860 -14.059 1.00 0.00 8 ALA A CA 13
ATOM 19748 C C . ALA A 1 8 ? -11.016 12.170 -12.766 1.00 0.00 8 ALA A C 13
ATOM 19749 O O . ALA A 1 8 ? -11.415 13.051 -12.005 1.00 0.00 8 ALA A O 13
ATOM 19756 N N . GLU A 1 9 ? -9.932 11.440 -12.524 1.00 0.00 9 GLU A N 13
ATOM 19757 C CA . GLU A 1 9 ? -9.132 11.638 -11.320 1.00 0.00 9 GLU A CA 13
ATOM 19758 C C . GLU A 1 9 ? -7.669 11.889 -11.675 1.00 0.00 9 GLU A C 13
ATOM 19759 O O . GLU A 1 9 ? -7.149 11.332 -12.642 1.00 0.00 9 GLU A O 13
ATOM 19771 N N . SER A 1 10 ? -7.011 12.731 -10.885 1.00 0.00 10 SER A N 13
ATOM 19772 C CA . SER A 1 10 ? -5.609 13.060 -11.117 1.00 0.00 10 SER A CA 13
ATOM 19773 C C . SER A 1 10 ? -4.715 12.390 -10.078 1.00 0.00 10 SER A C 13
ATOM 19774 O O . SER A 1 10 ? -4.335 13.004 -9.080 1.00 0.00 10 SER A O 13
ATOM 19782 N N . LEU A 1 11 ? -4.383 11.127 -10.320 1.00 0.00 11 LEU A N 13
ATOM 19783 C CA . LEU A 1 11 ? -3.533 10.371 -9.406 1.00 0.00 11 LEU A CA 13
ATOM 19784 C C . LEU A 1 11 ? -2.111 10.264 -9.948 1.00 0.00 11 LEU A C 13
ATOM 19785 O O . LEU A 1 11 ? -1.884 9.691 -11.013 1.00 0.00 11 LEU A O 13
ATOM 19801 N N . SER A 1 12 ? -1.157 10.818 -9.207 1.00 0.00 12 SER A N 13
ATOM 19802 C CA . SER A 1 12 ? 0.243 10.787 -9.613 1.00 0.00 12 SER A CA 13
ATOM 19803 C C . SER A 1 12 ? 0.658 9.376 -10.022 1.00 0.00 12 SER A C 13
ATOM 19804 O O . SER A 1 12 ? -0.031 8.403 -9.721 1.00 0.00 12 SER A O 13
ATOM 19812 N N . GLY A 1 13 ? 1.791 9.276 -10.710 1.00 0.00 13 GLY A N 13
ATOM 19813 C CA . GLY A 1 13 ? 2.280 7.982 -11.149 1.00 0.00 13 GLY A CA 13
ATOM 19814 C C . GLY A 1 13 ? 2.468 7.012 -9.999 1.00 0.00 13 GLY A C 13
ATOM 19815 O O . GLY A 1 13 ? 3.520 6.994 -9.359 1.00 0.00 13 GLY A O 13
ATOM 19819 N N . LEU A 1 14 ? 1.447 6.205 -9.735 1.00 0.00 14 LEU A N 13
ATOM 19820 C CA . LEU A 1 14 ? 1.503 5.229 -8.652 1.00 0.00 14 LEU A CA 13
ATOM 19821 C C . LEU A 1 14 ? 1.077 3.848 -9.141 1.00 0.00 14 LEU A C 13
ATOM 19822 O O . LEU A 1 14 ? 0.109 3.274 -8.643 1.00 0.00 14 LEU A O 13
ATOM 19838 N N . SER A 1 15 ? 1.808 3.321 -10.118 1.00 0.00 15 SER A N 13
ATOM 19839 C CA . SER A 1 15 ? 1.505 2.008 -10.676 1.00 0.00 15 SER A CA 13
ATOM 19840 C C . SER A 1 15 ? 2.235 0.910 -9.909 1.00 0.00 15 SER A C 13
ATOM 19841 O O . SER A 1 15 ? 3.395 0.606 -10.191 1.00 0.00 15 SER A O 13
ATOM 19849 N N . LEU A 1 16 ? 1.549 0.318 -8.938 1.00 0.00 16 LEU A N 13
ATOM 19850 C CA . LEU A 1 16 ? 2.131 -0.747 -8.128 1.00 0.00 16 LEU A CA 13
ATOM 19851 C C . LEU A 1 16 ? 2.742 -1.830 -9.012 1.00 0.00 16 LEU A C 13
ATOM 19852 O O . LEU A 1 16 ? 2.051 -2.449 -9.822 1.00 0.00 16 LEU A O 13
ATOM 19868 N N . LYS A 1 17 ? 4.041 -2.056 -8.848 1.00 0.00 17 LYS A N 13
ATOM 19869 C CA . LYS A 1 17 ? 4.746 -3.067 -9.628 1.00 0.00 17 LYS A CA 13
ATOM 19870 C C . LYS A 1 17 ? 5.238 -4.199 -8.732 1.00 0.00 17 LYS A C 13
ATOM 19871 O O . LYS A 1 17 ? 5.786 -3.959 -7.655 1.00 0.00 17 LYS A O 13
ATOM 19890 N N . LEU A 1 18 ? 5.042 -5.433 -9.184 1.00 0.00 18 LEU A N 13
ATOM 19891 C CA . LEU A 1 18 ? 5.468 -6.602 -8.423 1.00 0.00 18 LEU A CA 13
ATOM 19892 C C . LEU A 1 18 ? 6.936 -6.920 -8.689 1.00 0.00 18 LEU A C 13
ATOM 19893 O O . LEU A 1 18 ? 7.272 -7.570 -9.679 1.00 0.00 18 LEU A O 13
ATOM 19909 N N . VAL A 1 19 ? 7.807 -6.459 -7.797 1.00 0.00 19 VAL A N 13
ATOM 19910 C CA . VAL A 1 19 ? 9.239 -6.697 -7.933 1.00 0.00 19 VAL A CA 13
ATOM 19911 C C . VAL A 1 19 ? 9.636 -8.033 -7.315 1.00 0.00 19 VAL A C 13
ATOM 19912 O O . VAL A 1 19 ? 10.432 -8.780 -7.883 1.00 0.00 19 VAL A O 13
ATOM 19925 N N . LYS A 1 20 ? 9.074 -8.328 -6.147 1.00 0.00 20 LYS A N 13
ATOM 19926 C CA . LYS A 1 20 ? 9.367 -9.575 -5.451 1.00 0.00 20 LYS A CA 13
ATOM 19927 C C . LYS A 1 20 ? 8.131 -10.468 -5.391 1.00 0.00 20 LYS A C 13
ATOM 19928 O O . LYS A 1 20 ? 7.147 -10.140 -4.729 1.00 0.00 20 LYS A O 13
ATOM 19947 N N . LYS A 1 21 ? 8.190 -11.598 -6.087 1.00 0.00 21 LYS A N 13
ATOM 19948 C CA . LYS A 1 21 ? 7.078 -12.541 -6.112 1.00 0.00 21 LYS A CA 13
ATOM 19949 C C . LYS A 1 21 ? 7.409 -13.795 -5.309 1.00 0.00 21 LYS A C 13
ATOM 19950 O O . LYS A 1 21 ? 7.907 -14.778 -5.855 1.00 0.00 21 LYS A O 13
ATOM 19969 N N . GLU A 1 22 ? 7.128 -13.752 -4.010 1.00 0.00 22 GLU A N 13
ATOM 19970 C CA . GLU A 1 22 ? 7.396 -14.886 -3.134 1.00 0.00 22 GLU A CA 13
ATOM 19971 C C . GLU A 1 22 ? 6.099 -15.449 -2.561 1.00 0.00 22 GLU A C 13
ATOM 19972 O O . GLU A 1 22 ? 5.079 -14.765 -2.477 1.00 0.00 22 GLU A O 13
ATOM 19984 N N . PRO A 1 23 ? 6.137 -16.728 -2.157 1.00 0.00 23 PRO A N 13
ATOM 19985 C CA . PRO A 1 23 ? 4.974 -17.412 -1.585 1.00 0.00 23 PRO A CA 13
ATOM 19986 C C . PRO A 1 23 ? 4.613 -16.884 -0.201 1.00 0.00 23 PRO A C 13
ATOM 19987 O O . PRO A 1 23 ? 3.483 -17.046 0.261 1.00 0.00 23 PRO A O 13
ATOM 19998 N N . ARG A 1 24 ? 5.579 -16.251 0.456 1.00 0.00 24 ARG A N 13
ATOM 19999 C CA . ARG A 1 24 ? 5.363 -15.699 1.788 1.00 0.00 24 ARG A CA 13
ATOM 20000 C C . ARG A 1 24 ? 5.933 -14.287 1.891 1.00 0.00 24 ARG A C 13
ATOM 20001 O O . ARG A 1 24 ? 6.308 -13.838 2.973 1.00 0.00 24 ARG A O 13
ATOM 20022 N N . GLN A 1 25 ? 5.994 -13.595 0.758 1.00 0.00 25 GLN A N 13
ATOM 20023 C CA . GLN A 1 25 ? 6.519 -12.236 0.721 1.00 0.00 25 GLN A CA 13
ATOM 20024 C C . GLN A 1 25 ? 6.224 -11.574 -0.621 1.00 0.00 25 GLN A C 13
ATOM 20025 O O . GLN A 1 25 ? 6.103 -12.249 -1.644 1.00 0.00 25 GLN A O 13
ATOM 20039 N N . LEU A 1 26 ? 6.110 -10.251 -0.610 1.00 0.00 26 LEU A N 13
ATOM 20040 C CA . LEU A 1 26 ? 5.829 -9.497 -1.827 1.00 0.00 26 LEU A CA 13
ATOM 20041 C C . LEU A 1 26 ? 6.307 -8.055 -1.697 1.00 0.00 26 LEU A C 13
ATOM 20042 O O . LEU A 1 26 ? 5.954 -7.358 -0.746 1.00 0.00 26 LEU A O 13
ATOM 20058 N N . GLU A 1 27 ? 7.109 -7.613 -2.661 1.00 0.00 27 GLU A N 13
ATOM 20059 C CA . GLU A 1 27 ? 7.634 -6.253 -2.653 1.00 0.00 27 GLU A CA 13
ATOM 20060 C C . GLU A 1 27 ? 7.058 -5.442 -3.811 1.00 0.00 27 GLU A C 13
ATOM 20061 O O . GLU A 1 27 ? 6.864 -5.960 -4.911 1.00 0.00 27 GLU A O 13
ATOM 20073 N N . LEU A 1 28 ? 6.788 -4.166 -3.555 1.00 0.00 28 LEU A N 13
ATOM 20074 C CA . LEU A 1 28 ? 6.234 -3.282 -4.574 1.00 0.00 28 LEU A CA 13
ATOM 20075 C C . LEU A 1 28 ? 7.014 -1.973 -4.642 1.00 0.00 28 LEU A C 13
ATOM 20076 O O . LEU A 1 28 ? 7.614 -1.543 -3.656 1.00 0.00 28 LEU A O 13
ATOM 20092 N N . THR A 1 29 ? 7.001 -1.342 -5.812 1.00 0.00 29 THR A N 13
ATOM 20093 C CA . THR A 1 29 ? 7.706 -0.082 -6.009 1.00 0.00 29 THR A CA 13
ATOM 20094 C C . THR A 1 29 ? 6.904 0.864 -6.895 1.00 0.00 29 THR A C 13
ATOM 20095 O O . THR A 1 29 ? 6.523 0.511 -8.011 1.00 0.00 29 THR A O 13
ATOM 20106 N N . TRP A 1 30 ? 6.652 2.067 -6.391 1.00 0.00 30 TRP A N 13
ATOM 20107 C CA . TRP A 1 30 ? 5.895 3.065 -7.139 1.00 0.00 30 TRP A CA 13
ATOM 20108 C C . TRP A 1 30 ? 6.674 4.372 -7.245 1.00 0.00 30 TRP A C 13
ATOM 20109 O O . TRP A 1 30 ? 6.798 5.112 -6.269 1.00 0.00 30 TRP A O 13
ATOM 20130 N N . ALA A 1 31 ? 7.196 4.649 -8.435 1.00 0.00 31 ALA A N 13
ATOM 20131 C CA . ALA A 1 31 ? 7.961 5.869 -8.668 1.00 0.00 31 ALA A CA 13
ATOM 20132 C C . ALA A 1 31 ? 7.475 6.591 -9.920 1.00 0.00 31 ALA A C 13
ATOM 20133 O O . ALA A 1 31 ? 7.023 5.961 -10.875 1.00 0.00 31 ALA A O 13
ATOM 20140 N N . GLY A 1 32 ? 7.570 7.917 -9.908 1.00 0.00 32 GLY A N 13
ATOM 20141 C CA . GLY A 1 32 ? 7.135 8.702 -11.048 1.00 0.00 32 GLY A CA 13
ATOM 20142 C C . GLY A 1 32 ? 7.989 9.937 -11.260 1.00 0.00 32 GLY A C 13
ATOM 20143 O O . GLY A 1 32 ? 8.900 10.212 -10.480 1.00 0.00 32 GLY A O 13
ATOM 20147 N N . SER A 1 33 ? 7.694 10.682 -12.321 1.00 0.00 33 SER A N 13
ATOM 20148 C CA . SER A 1 33 ? 8.445 11.891 -12.638 1.00 0.00 33 SER A CA 13
ATOM 20149 C C . SER A 1 33 ? 8.490 12.833 -11.438 1.00 0.00 33 SER A C 13
ATOM 20150 O O . SER A 1 33 ? 7.456 13.309 -10.970 1.00 0.00 33 SER A O 13
ATOM 20158 N N . ARG A 1 34 ? 9.696 13.096 -10.945 1.00 0.00 34 ARG A N 13
ATOM 20159 C CA . ARG A 1 34 ? 9.877 13.979 -9.799 1.00 0.00 34 ARG A CA 13
ATOM 20160 C C . ARG A 1 34 ? 10.329 15.366 -10.247 1.00 0.00 34 ARG A C 13
ATOM 20161 O O . ARG A 1 34 ? 11.221 15.515 -11.082 1.00 0.00 34 ARG A O 13
ATOM 20182 N N . PRO A 1 35 ? 9.699 16.405 -9.681 1.00 0.00 35 PRO A N 13
ATOM 20183 C CA . PRO A 1 35 ? 10.019 17.798 -10.006 1.00 0.00 35 PRO A CA 13
ATOM 20184 C C . PRO A 1 35 ? 11.389 18.216 -9.482 1.00 0.00 35 PRO A C 13
ATOM 20185 O O . PRO A 1 35 ? 11.979 17.531 -8.646 1.00 0.00 35 PRO A O 13
ATOM 20196 N N . ARG A 1 36 ? 11.889 19.343 -9.978 1.00 0.00 36 ARG A N 13
ATOM 20197 C CA . ARG A 1 36 ? 13.189 19.852 -9.559 1.00 0.00 36 ARG A CA 13
ATOM 20198 C C . ARG A 1 36 ? 13.256 19.990 -8.041 1.00 0.00 36 ARG A C 13
ATOM 20199 O O . ARG A 1 36 ? 14.207 19.534 -7.407 1.00 0.00 36 ARG A O 13
ATOM 20220 N N . ASN A 1 37 ? 12.239 20.623 -7.464 1.00 0.00 37 ASN A N 13
ATOM 20221 C CA . ASN A 1 37 ? 12.183 20.822 -6.020 1.00 0.00 37 ASN A CA 13
ATOM 20222 C C . ASN A 1 37 ? 10.787 20.519 -5.483 1.00 0.00 37 ASN A C 13
ATOM 20223 O O . ASN A 1 37 ? 9.846 21.292 -5.659 1.00 0.00 37 ASN A O 13
ATOM 20234 N N . PRO A 1 38 ? 10.650 19.366 -4.812 1.00 0.00 38 PRO A N 13
ATOM 20235 C CA . PRO A 1 38 ? 9.373 18.934 -4.234 1.00 0.00 38 PRO A CA 13
ATOM 20236 C C . PRO A 1 38 ? 8.956 19.790 -3.044 1.00 0.00 38 PRO A C 13
ATOM 20237 O O . PRO A 1 38 ? 7.821 20.259 -2.971 1.00 0.00 38 PRO A O 13
ATOM 20248 N N . GLY A 1 39 ? 9.883 19.991 -2.112 1.00 0.00 39 GLY A N 13
ATOM 20249 C CA . GLY A 1 39 ? 9.592 20.792 -0.937 1.00 0.00 39 GLY A CA 13
ATOM 20250 C C . GLY A 1 39 ? 8.722 20.058 0.064 1.00 0.00 39 GLY A C 13
ATOM 20251 O O . GLY A 1 39 ? 7.519 19.902 -0.145 1.00 0.00 39 GLY A O 13
ATOM 20255 N N . GLY A 1 40 ? 9.331 19.604 1.155 1.00 0.00 40 GLY A N 13
ATOM 20256 C CA . GLY A 1 40 ? 8.589 18.886 2.174 1.00 0.00 40 GLY A CA 13
ATOM 20257 C C . GLY A 1 40 ? 8.666 17.382 1.997 1.00 0.00 40 GLY A C 13
ATOM 20258 O O . GLY A 1 40 ? 8.684 16.883 0.873 1.00 0.00 40 GLY A O 13
ATOM 20262 N N . ASN A 1 41 ? 8.714 16.658 3.111 1.00 0.00 41 ASN A N 13
ATOM 20263 C CA . ASN A 1 41 ? 8.793 15.202 3.073 1.00 0.00 41 ASN A CA 13
ATOM 20264 C C . ASN A 1 41 ? 7.400 14.581 3.110 1.00 0.00 41 ASN A C 13
ATOM 20265 O O . ASN A 1 41 ? 6.829 14.373 4.182 1.00 0.00 41 ASN A O 13
ATOM 20276 N N . LEU A 1 42 ? 6.858 14.288 1.933 1.00 0.00 42 LEU A N 13
ATOM 20277 C CA . LEU A 1 42 ? 5.531 13.690 1.830 1.00 0.00 42 LEU A CA 13
ATOM 20278 C C . LEU A 1 42 ? 5.559 12.226 2.257 1.00 0.00 42 LEU A C 13
ATOM 20279 O O . LEU A 1 42 ? 6.616 11.595 2.278 1.00 0.00 42 LEU A O 13
ATOM 20295 N N . SER A 1 43 ? 4.391 11.691 2.596 1.00 0.00 43 SER A N 13
ATOM 20296 C CA . SER A 1 43 ? 4.281 10.301 3.024 1.00 0.00 43 SER A CA 13
ATOM 20297 C C . SER A 1 43 ? 3.398 9.506 2.067 1.00 0.00 43 SER A C 13
ATOM 20298 O O . SER A 1 43 ? 2.830 10.058 1.125 1.00 0.00 43 SER A O 13
ATOM 20306 N N . TYR A 1 44 ? 3.288 8.206 2.317 1.00 0.00 44 TYR A N 13
ATOM 20307 C CA . TYR A 1 44 ? 2.476 7.333 1.477 1.00 0.00 44 TYR A CA 13
ATOM 20308 C C . TYR A 1 44 ? 1.668 6.357 2.327 1.00 0.00 44 TYR A C 13
ATOM 20309 O O . TYR A 1 44 ? 2.197 5.731 3.244 1.00 0.00 44 TYR A O 13
ATOM 20327 N N . GLU A 1 45 ? 0.381 6.235 2.013 1.00 0.00 45 GLU A N 13
ATOM 20328 C CA . GLU A 1 45 ? -0.501 5.336 2.748 1.00 0.00 45 GLU A CA 13
ATOM 20329 C C . GLU A 1 45 ? -0.677 4.017 2.002 1.00 0.00 45 GLU A C 13
ATOM 20330 O O . GLU A 1 45 ? -1.140 3.993 0.860 1.00 0.00 45 GLU A O 13
ATOM 20342 N N . LEU A 1 46 ? -0.305 2.921 2.654 1.00 0.00 46 LEU A N 13
ATOM 20343 C CA . LEU A 1 46 ? -0.421 1.597 2.053 1.00 0.00 46 LEU A CA 13
ATOM 20344 C C . LEU A 1 46 ? -1.539 0.796 2.712 1.00 0.00 46 LEU A C 13
ATOM 20345 O O . LEU A 1 46 ? -1.631 0.730 3.938 1.00 0.00 46 LEU A O 13
ATOM 20361 N N . HIS A 1 47 ? -2.388 0.187 1.890 1.00 0.00 47 HIS A N 13
ATOM 20362 C CA . HIS A 1 47 ? -3.499 -0.612 2.392 1.00 0.00 47 HIS A CA 13
ATOM 20363 C C . HIS A 1 47 ? -3.592 -1.942 1.650 1.00 0.00 47 HIS A C 13
ATOM 20364 O O . HIS A 1 47 ? -3.929 -1.982 0.467 1.00 0.00 47 HIS A O 13
ATOM 20379 N N . VAL A 1 48 ? -3.290 -3.029 2.352 1.00 0.00 48 VAL A N 13
ATOM 20380 C CA . VAL A 1 48 ? -3.339 -4.361 1.760 1.00 0.00 48 VAL A CA 13
ATOM 20381 C C . VAL A 1 48 ? -4.559 -5.134 2.248 1.00 0.00 48 VAL A C 13
ATOM 20382 O O . VAL A 1 48 ? -4.852 -5.163 3.444 1.00 0.00 48 VAL A O 13
ATOM 20395 N N . LEU A 1 49 ? -5.267 -5.760 1.315 1.00 0.00 49 LEU A N 13
ATOM 20396 C CA . LEU A 1 49 ? -6.457 -6.536 1.649 1.00 0.00 49 LEU A CA 13
ATOM 20397 C C . LEU A 1 49 ? -6.339 -7.965 1.130 1.00 0.00 49 LEU A C 13
ATOM 20398 O O . LEU A 1 49 ? -5.521 -8.253 0.258 1.00 0.00 49 LEU A O 13
ATOM 20414 N N . ASN A 1 50 ? -7.162 -8.856 1.672 1.00 0.00 50 ASN A N 13
ATOM 20415 C CA . ASN A 1 50 ? -7.151 -10.256 1.263 1.00 0.00 50 ASN A CA 13
ATOM 20416 C C . ASN A 1 50 ? -8.531 -10.884 1.434 1.00 0.00 50 ASN A C 13
ATOM 20417 O O . ASN A 1 50 ? -9.485 -10.212 1.826 1.00 0.00 50 ASN A O 13
ATOM 20428 N N . GLN A 1 51 ? -8.628 -12.176 1.138 1.00 0.00 51 GLN A N 13
ATOM 20429 C CA . GLN A 1 51 ? -9.891 -12.894 1.259 1.00 0.00 51 GLN A CA 13
ATOM 20430 C C . GLN A 1 51 ? -10.548 -12.616 2.607 1.00 0.00 51 GLN A C 13
ATOM 20431 O O . GLN A 1 51 ? -11.664 -12.099 2.670 1.00 0.00 51 GLN A O 13
ATOM 20445 N N . ASP A 1 52 ? -9.850 -12.963 3.683 1.00 0.00 52 ASP A N 13
ATOM 20446 C CA . ASP A 1 52 ? -10.366 -12.750 5.030 1.00 0.00 52 ASP A CA 13
ATOM 20447 C C . ASP A 1 52 ? -9.351 -12.000 5.888 1.00 0.00 52 ASP A C 13
ATOM 20448 O O . ASP A 1 52 ? -9.378 -12.087 7.115 1.00 0.00 52 ASP A O 13
ATOM 20457 N N . GLU A 1 53 ? -8.458 -11.265 5.232 1.00 0.00 53 GLU A N 13
ATOM 20458 C CA . GLU A 1 53 ? -7.434 -10.502 5.936 1.00 0.00 53 GLU A CA 13
ATOM 20459 C C . GLU A 1 53 ? -7.281 -9.110 5.330 1.00 0.00 53 GLU A C 13
ATOM 20460 O O . GLU A 1 53 ? -6.881 -8.965 4.175 1.00 0.00 53 GLU A O 13
ATOM 20472 N N . GLU A 1 54 ? -7.603 -8.089 6.118 1.00 0.00 54 GLU A N 13
ATOM 20473 C CA . GLU A 1 54 ? -7.502 -6.709 5.659 1.00 0.00 54 GLU A CA 13
ATOM 20474 C C . GLU A 1 54 ? -6.685 -5.869 6.636 1.00 0.00 54 GLU A C 13
ATOM 20475 O O . GLU A 1 54 ? -7.078 -5.677 7.786 1.00 0.00 54 GLU A O 13
ATOM 20487 N N . TRP A 1 55 ? -5.546 -5.371 6.168 1.00 0.00 55 TRP A N 13
ATOM 20488 C CA . TRP A 1 55 ? -4.671 -4.552 7.000 1.00 0.00 55 TRP A CA 13
ATOM 20489 C C . TRP A 1 55 ? -4.114 -3.373 6.209 1.00 0.00 55 TRP A C 13
ATOM 20490 O O . TRP A 1 55 ? -4.010 -3.430 4.983 1.00 0.00 55 TRP A O 13
ATOM 20511 N N . HIS A 1 56 ? -3.757 -2.306 6.917 1.00 0.00 56 HIS A N 13
ATOM 20512 C CA . HIS A 1 56 ? -3.210 -1.114 6.279 1.00 0.00 56 HIS A CA 13
ATOM 20513 C C . HIS A 1 56 ? -2.093 -0.510 7.125 1.00 0.00 56 HIS A C 13
ATOM 20514 O O . HIS A 1 56 ? -2.158 -0.521 8.354 1.00 0.00 56 HIS A O 13
ATOM 20529 N N . GLN A 1 57 ? -1.070 0.015 6.458 1.00 0.00 57 GLN A N 13
ATOM 20530 C CA . GLN A 1 57 ? 0.062 0.621 7.149 1.00 0.00 57 GLN A CA 13
ATOM 20531 C C . GLN A 1 57 ? 0.666 1.748 6.319 1.00 0.00 57 GLN A C 13
ATOM 20532 O O . GLN A 1 57 ? 0.874 1.602 5.115 1.00 0.00 57 GLN A O 13
ATOM 20546 N N . MET A 1 58 ? 0.946 2.872 6.970 1.00 0.00 58 MET A N 13
ATOM 20547 C CA . MET A 1 58 ? 1.528 4.024 6.291 1.00 0.00 58 MET A CA 13
ATOM 20548 C C . MET A 1 58 ? 3.039 3.867 6.152 1.00 0.00 58 MET A C 13
ATOM 20549 O O . MET A 1 58 ? 3.750 3.707 7.144 1.00 0.00 58 MET A O 13
ATOM 20563 N N . VAL A 1 59 ? 3.523 3.915 4.915 1.00 0.00 59 VAL A N 13
ATOM 20564 C CA . VAL A 1 59 ? 4.950 3.779 4.647 1.00 0.00 59 VAL A CA 13
ATOM 20565 C C . VAL A 1 59 ? 5.557 5.109 4.217 1.00 0.00 59 VAL A C 13
ATOM 20566 O O . VAL A 1 59 ? 4.929 5.888 3.498 1.00 0.00 59 VAL A O 13
ATOM 20579 N N . LEU A 1 60 ? 6.783 5.364 4.661 1.00 0.00 60 LEU A N 13
ATOM 20580 C CA . LEU A 1 60 ? 7.478 6.601 4.321 1.00 0.00 60 LEU A CA 13
ATOM 20581 C C . LEU A 1 60 ? 8.441 6.384 3.159 1.00 0.00 60 LEU A C 13
ATOM 20582 O O . LEU A 1 60 ? 9.348 7.184 2.935 1.00 0.00 60 LEU A O 13
ATOM 20598 N N . GLU A 1 61 ? 8.235 5.297 2.422 1.00 0.00 61 GLU A N 13
ATOM 20599 C CA . GLU A 1 61 ? 9.085 4.976 1.282 1.00 0.00 61 GLU A CA 13
ATOM 20600 C C . GLU A 1 61 ? 8.252 4.477 0.105 1.00 0.00 61 GLU A C 13
ATOM 20601 O O . GLU A 1 61 ? 7.185 3.886 0.273 1.00 0.00 61 GLU A O 13
ATOM 20613 N N . PRO A 1 62 ? 8.748 4.721 -1.117 1.00 0.00 62 PRO A N 13
ATOM 20614 C CA . PRO A 1 62 ? 8.066 4.305 -2.346 1.00 0.00 62 PRO A CA 13
ATOM 20615 C C . PRO A 1 62 ? 8.081 2.792 -2.535 1.00 0.00 62 PRO A C 13
ATOM 20616 O O . PRO A 1 62 ? 7.617 2.280 -3.553 1.00 0.00 62 PRO A O 13
ATOM 20627 N N . ARG A 1 63 ? 8.617 2.083 -1.547 1.00 0.00 63 ARG A N 13
ATOM 20628 C CA . ARG A 1 63 ? 8.693 0.628 -1.605 1.00 0.00 63 ARG A CA 13
ATOM 20629 C C . ARG A 1 63 ? 8.222 0.006 -0.294 1.00 0.00 63 ARG A C 13
ATOM 20630 O O . ARG A 1 63 ? 8.592 0.461 0.789 1.00 0.00 63 ARG A O 13
ATOM 20651 N N . VAL A 1 64 ? 7.404 -1.036 -0.399 1.00 0.00 64 VAL A N 13
ATOM 20652 C CA . VAL A 1 64 ? 6.883 -1.721 0.778 1.00 0.00 64 VAL A CA 13
ATOM 20653 C C . VAL A 1 64 ? 7.165 -3.217 0.712 1.00 0.00 64 VAL A C 13
ATOM 20654 O O . VAL A 1 64 ? 6.981 -3.850 -0.328 1.00 0.00 64 VAL A O 13
ATOM 20667 N N . LEU A 1 65 ? 7.612 -3.779 1.830 1.00 0.00 65 LEU A N 13
ATOM 20668 C CA . LEU A 1 65 ? 7.919 -5.203 1.901 1.00 0.00 65 LEU A CA 13
ATOM 20669 C C . LEU A 1 65 ? 6.938 -5.927 2.818 1.00 0.00 65 LEU A C 13
ATOM 20670 O O . LEU A 1 65 ? 6.971 -5.758 4.038 1.00 0.00 65 LEU A O 13
ATOM 20686 N N . LEU A 1 66 ? 6.067 -6.735 2.223 1.00 0.00 66 LEU A N 13
ATOM 20687 C CA . LEU A 1 66 ? 5.077 -7.487 2.986 1.00 0.00 66 LEU A CA 13
ATOM 20688 C C . LEU A 1 66 ? 5.577 -8.897 3.286 1.00 0.00 66 LEU A C 13
ATOM 20689 O O . LEU A 1 66 ? 6.197 -9.542 2.440 1.00 0.00 66 LEU A O 13
ATOM 20705 N N . THR A 1 67 ? 5.303 -9.371 4.498 1.00 0.00 67 THR A N 13
ATOM 20706 C CA . THR A 1 67 ? 5.724 -10.704 4.910 1.00 0.00 67 THR A CA 13
ATOM 20707 C C . THR A 1 67 ? 4.585 -11.454 5.591 1.00 0.00 67 THR A C 13
ATOM 20708 O O . THR A 1 67 ? 3.492 -10.915 5.771 1.00 0.00 67 THR A O 13
ATOM 20719 N N . LYS A 1 68 ? 4.846 -12.701 5.969 1.00 0.00 68 LYS A N 13
ATOM 20720 C CA . LYS A 1 68 ? 3.844 -13.526 6.633 1.00 0.00 68 LYS A CA 13
ATOM 20721 C C . LYS A 1 68 ? 2.612 -13.701 5.751 1.00 0.00 68 LYS A C 13
ATOM 20722 O O . LYS A 1 68 ? 1.480 -13.533 6.207 1.00 0.00 68 LYS A O 13
ATOM 20741 N N . LEU A 1 69 ? 2.838 -14.039 4.486 1.00 0.00 69 LEU A N 13
ATOM 20742 C CA . LEU A 1 69 ? 1.746 -14.239 3.540 1.00 0.00 69 LEU A CA 13
ATOM 20743 C C . LEU A 1 69 ? 1.565 -15.719 3.222 1.00 0.00 69 LEU A C 13
ATOM 20744 O O . LEU A 1 69 ? 2.408 -16.546 3.569 1.00 0.00 69 LEU A O 13
ATOM 20760 N N . GLN A 1 70 ? 0.460 -16.046 2.558 1.00 0.00 70 GLN A N 13
ATOM 20761 C CA . GLN A 1 70 ? 0.170 -17.427 2.192 1.00 0.00 70 GLN A CA 13
ATOM 20762 C C . GLN A 1 70 ? 0.515 -17.686 0.729 1.00 0.00 70 GLN A C 13
ATOM 20763 O O . GLN A 1 70 ? 0.302 -16.844 -0.143 1.00 0.00 70 GLN A O 13
ATOM 20777 N N . PRO A 1 71 ? 1.060 -18.880 0.452 1.00 0.00 71 PRO A N 13
ATOM 20778 C CA . PRO A 1 71 ? 1.446 -19.278 -0.905 1.00 0.00 71 PRO A CA 13
ATOM 20779 C C . PRO A 1 71 ? 0.238 -19.511 -1.806 1.00 0.00 71 PRO A C 13
ATOM 20780 O O . PRO A 1 71 ? -0.745 -20.127 -1.395 1.00 0.00 71 PRO A O 13
ATOM 20791 N N . ASP A 1 72 ? 0.319 -19.015 -3.036 1.00 0.00 72 ASP A N 13
ATOM 20792 C CA . ASP A 1 72 ? -0.768 -19.171 -3.996 1.00 0.00 72 ASP A CA 13
ATOM 20793 C C . ASP A 1 72 ? -2.036 -18.486 -3.498 1.00 0.00 72 ASP A C 13
ATOM 20794 O O . ASP A 1 72 ? -3.094 -19.109 -3.401 1.00 0.00 72 ASP A O 13
ATOM 20803 N N . THR A 1 73 ? -1.923 -17.200 -3.181 1.00 0.00 73 THR A N 13
ATOM 20804 C CA . THR A 1 73 ? -3.059 -16.431 -2.690 1.00 0.00 73 THR A CA 13
ATOM 20805 C C . THR A 1 73 ? -3.051 -15.015 -3.255 1.00 0.00 73 THR A C 13
ATOM 20806 O O . THR A 1 73 ? -2.010 -14.359 -3.299 1.00 0.00 73 THR A O 13
ATOM 20817 N N . THR A 1 74 ? -4.218 -14.549 -3.688 1.00 0.00 74 THR A N 13
ATOM 20818 C CA . THR A 1 74 ? -4.345 -13.211 -4.252 1.00 0.00 74 THR A CA 13
ATOM 20819 C C . THR A 1 74 ? -4.321 -12.149 -3.158 1.00 0.00 74 THR A C 13
ATOM 20820 O O . THR A 1 74 ? -5.103 -12.204 -2.209 1.00 0.00 74 THR A O 13
ATOM 20831 N N . TYR A 1 75 ? -3.420 -11.183 -3.298 1.00 0.00 75 TYR A N 13
ATOM 20832 C CA . TYR A 1 75 ? -3.294 -10.109 -2.320 1.00 0.00 75 TYR A CA 13
ATOM 20833 C C . TYR A 1 75 ? -3.465 -8.745 -2.983 1.00 0.00 75 TYR A C 13
ATOM 20834 O O . TYR A 1 75 ? -2.726 -8.393 -3.903 1.00 0.00 75 TYR A O 13
ATOM 20852 N N . ILE A 1 76 ? -4.444 -7.983 -2.509 1.00 0.00 76 ILE A N 13
ATOM 20853 C CA . ILE A 1 76 ? -4.712 -6.658 -3.054 1.00 0.00 76 ILE A CA 13
ATOM 20854 C C . ILE A 1 76 ? -3.927 -5.586 -2.304 1.00 0.00 76 ILE A C 13
ATOM 20855 O O . ILE A 1 76 ? -3.823 -5.621 -1.078 1.00 0.00 76 ILE A O 13
ATOM 20871 N N . VAL A 1 77 ? -3.378 -4.633 -3.050 1.00 0.00 77 VAL A N 13
ATOM 20872 C CA . VAL A 1 77 ? -2.605 -3.548 -2.456 1.00 0.00 77 VAL A CA 13
ATOM 20873 C C . VAL A 1 77 ? -2.902 -2.221 -3.144 1.00 0.00 77 VAL A C 13
ATOM 20874 O O . VAL A 1 77 ? -3.205 -2.182 -4.337 1.00 0.00 77 VAL A O 13
ATOM 20887 N N . ARG A 1 78 ? -2.814 -1.134 -2.384 1.00 0.00 78 ARG A N 13
ATOM 20888 C CA . ARG A 1 78 ? -3.074 0.196 -2.920 1.00 0.00 78 ARG A CA 13
ATOM 20889 C C . ARG A 1 78 ? -2.313 1.259 -2.132 1.00 0.00 78 ARG A C 13
ATOM 20890 O O . ARG A 1 78 ? -2.406 1.323 -0.906 1.00 0.00 78 ARG A O 13
ATOM 20911 N N . VAL A 1 79 ? -1.560 2.090 -2.845 1.00 0.00 79 VAL A N 13
ATOM 20912 C CA . VAL A 1 79 ? -0.783 3.150 -2.213 1.00 0.00 79 VAL A CA 13
ATOM 20913 C C . VAL A 1 79 ? -1.165 4.518 -2.768 1.00 0.00 79 VAL A C 13
ATOM 20914 O O . VAL A 1 79 ? -1.473 4.654 -3.953 1.00 0.00 79 VAL A O 13
ATOM 20927 N N . ARG A 1 80 ? -1.142 5.528 -1.906 1.00 0.00 80 ARG A N 13
ATOM 20928 C CA . ARG A 1 80 ? -1.486 6.886 -2.310 1.00 0.00 80 ARG A CA 13
ATOM 20929 C C . ARG A 1 80 ? -0.714 7.911 -1.486 1.00 0.00 80 ARG A C 13
ATOM 20930 O O . ARG A 1 80 ? -0.335 7.649 -0.344 1.00 0.00 80 ARG A O 13
ATOM 20951 N N . THR A 1 81 ? -0.483 9.082 -2.072 1.00 0.00 81 THR A N 13
ATOM 20952 C CA . THR A 1 81 ? 0.246 10.146 -1.393 1.00 0.00 81 THR A CA 13
ATOM 20953 C C . THR A 1 81 ? -0.678 10.956 -0.491 1.00 0.00 81 THR A C 13
ATOM 20954 O O . THR A 1 81 ? -1.791 11.310 -0.881 1.00 0.00 81 THR A O 13
ATOM 20965 N N . LEU A 1 82 ? -0.210 11.247 0.718 1.00 0.00 82 LEU A N 13
ATOM 20966 C CA . LEU A 1 82 ? -0.994 12.017 1.677 1.00 0.00 82 LEU A CA 13
ATOM 20967 C C . LEU A 1 82 ? -0.857 13.513 1.417 1.00 0.00 82 LEU A C 13
ATOM 20968 O O . LEU A 1 82 ? 0.201 13.989 1.003 1.00 0.00 82 LEU A O 13
ATOM 20984 N N . THR A 1 83 ? -1.934 14.253 1.664 1.00 0.00 83 THR A N 13
ATOM 20985 C CA . THR A 1 83 ? -1.934 15.696 1.457 1.00 0.00 83 THR A CA 13
ATOM 20986 C C . THR A 1 83 ? -2.587 16.419 2.630 1.00 0.00 83 THR A C 13
ATOM 20987 O O . THR A 1 83 ? -3.452 15.879 3.320 1.00 0.00 83 THR A O 13
ATOM 20998 N N . PRO A 1 84 ? -2.165 17.671 2.863 1.00 0.00 84 PRO A N 13
ATOM 20999 C CA . PRO A 1 84 ? -2.697 18.495 3.952 1.00 0.00 84 PRO A CA 13
ATOM 21000 C C . PRO A 1 84 ? -4.139 18.923 3.704 1.00 0.00 84 PRO A C 13
ATOM 21001 O O . PRO A 1 84 ? -4.960 18.935 4.622 1.00 0.00 84 PRO A O 13
ATOM 21012 N N . LEU A 1 85 ? -4.442 19.273 2.458 1.00 0.00 85 LEU A N 13
ATOM 21013 C CA . LEU A 1 85 ? -5.787 19.701 2.089 1.00 0.00 85 LEU A CA 13
ATOM 21014 C C . LEU A 1 85 ? -6.325 18.867 0.931 1.00 0.00 85 LEU A C 13
ATOM 21015 O O . LEU A 1 85 ? -6.053 19.156 -0.234 1.00 0.00 85 LEU A O 13
ATOM 21031 N N . GLY A 1 86 ? -7.093 17.833 1.260 1.00 0.00 86 GLY A N 13
ATOM 21032 C CA . GLY A 1 86 ? -7.659 16.974 0.236 1.00 0.00 86 GLY A CA 13
ATOM 21033 C C . GLY A 1 86 ? -6.668 15.945 -0.271 1.00 0.00 86 GLY A C 13
ATOM 21034 O O . GLY A 1 86 ? -5.914 16.190 -1.213 1.00 0.00 86 GLY A O 13
ATOM 21038 N N . PRO A 1 87 ? -6.660 14.763 0.362 1.00 0.00 87 PRO A N 13
ATOM 21039 C CA . PRO A 1 87 ? -5.758 13.670 -0.012 1.00 0.00 87 PRO A CA 13
ATOM 21040 C C . PRO A 1 87 ? -6.120 13.056 -1.360 1.00 0.00 87 PRO A C 13
ATOM 21041 O O . PRO A 1 87 ? -7.296 12.937 -1.703 1.00 0.00 87 PRO A O 13
ATOM 21052 N N . GLY A 1 88 ? -5.102 12.666 -2.121 1.00 0.00 88 GLY A N 13
ATOM 21053 C CA . GLY A 1 88 ? -5.335 12.069 -3.423 1.00 0.00 88 GLY A CA 13
ATOM 21054 C C . GLY A 1 88 ? -6.146 10.791 -3.338 1.00 0.00 88 GLY A C 13
ATOM 21055 O O . GLY A 1 88 ? -6.248 10.164 -2.283 1.00 0.00 88 GLY A O 13
ATOM 21059 N N . PRO A 1 89 ? -6.742 10.388 -4.469 1.00 0.00 89 PRO A N 13
ATOM 21060 C CA . PRO A 1 89 ? -7.560 9.173 -4.543 1.00 0.00 89 PRO A CA 13
ATOM 21061 C C . PRO A 1 89 ? -6.726 7.903 -4.415 1.00 0.00 89 PRO A C 13
ATOM 21062 O O . PRO A 1 89 ? -5.590 7.844 -4.887 1.00 0.00 89 PRO A O 13
ATOM 21073 N N . PHE A 1 90 ? -7.296 6.889 -3.774 1.00 0.00 90 PHE A N 13
ATOM 21074 C CA . PHE A 1 90 ? -6.604 5.619 -3.583 1.00 0.00 90 PHE A CA 13
ATOM 21075 C C . PHE A 1 90 ? -6.504 4.851 -4.897 1.00 0.00 90 PHE A C 13
ATOM 21076 O O . PHE A 1 90 ? -7.464 4.786 -5.665 1.00 0.00 90 PHE A O 13
ATOM 21093 N N . SER A 1 91 ? -5.335 4.272 -5.150 1.00 0.00 91 SER A N 13
ATOM 21094 C CA . SER A 1 91 ? -5.107 3.511 -6.373 1.00 0.00 91 SER A CA 13
ATOM 21095 C C . SER A 1 91 ? -6.140 2.398 -6.521 1.00 0.00 91 SER A C 13
ATOM 21096 O O . SER A 1 91 ? -6.700 1.902 -5.544 1.00 0.00 91 SER A O 13
ATOM 21104 N N . PRO A 1 92 ? -6.399 1.996 -7.774 1.00 0.00 92 PRO A N 13
ATOM 21105 C CA . PRO A 1 92 ? -7.365 0.937 -8.082 1.00 0.00 92 PRO A CA 13
ATOM 21106 C C . PRO A 1 92 ? -6.879 -0.438 -7.636 1.00 0.00 92 PRO A C 13
ATOM 21107 O O . PRO A 1 92 ? -5.733 -0.812 -7.885 1.00 0.00 92 PRO A O 13
ATOM 21118 N N . ASP A 1 93 ? -7.758 -1.186 -6.978 1.00 0.00 93 ASP A N 13
ATOM 21119 C CA . ASP A 1 93 ? -7.419 -2.521 -6.499 1.00 0.00 93 ASP A CA 13
ATOM 21120 C C . ASP A 1 93 ? -6.540 -3.253 -7.508 1.00 0.00 93 ASP A C 13
ATOM 21121 O O . ASP A 1 93 ? -6.997 -3.629 -8.588 1.00 0.00 93 ASP A O 13
ATOM 21130 N N . HIS A 1 94 ? -5.275 -3.452 -7.149 1.00 0.00 94 HIS A N 13
ATOM 21131 C CA . HIS A 1 94 ? -4.332 -4.139 -8.024 1.00 0.00 94 HIS A CA 13
ATOM 21132 C C . HIS A 1 94 ? -4.312 -5.637 -7.731 1.00 0.00 94 HIS A C 13
ATOM 21133 O O . HIS A 1 94 ? -3.783 -6.071 -6.709 1.00 0.00 94 HIS A O 13
ATOM 21148 N N . GLU A 1 95 ? -4.892 -6.419 -8.636 1.00 0.00 95 GLU A N 13
ATOM 21149 C CA . GLU A 1 95 ? -4.941 -7.868 -8.473 1.00 0.00 95 GLU A CA 13
ATOM 21150 C C . GLU A 1 95 ? -3.546 -8.476 -8.586 1.00 0.00 95 GLU A C 13
ATOM 21151 O O . GLU A 1 95 ? -2.959 -8.513 -9.668 1.00 0.00 95 GLU A O 13
ATOM 21163 N N . PHE A 1 96 ? -3.021 -8.951 -7.462 1.00 0.00 96 PHE A N 13
ATOM 21164 C CA . PHE A 1 96 ? -1.694 -9.556 -7.434 1.00 0.00 96 PHE A CA 13
ATOM 21165 C C . PHE A 1 96 ? -1.769 -11.009 -6.975 1.00 0.00 96 PHE A C 13
ATOM 21166 O O . PHE A 1 96 ? -2.660 -11.386 -6.214 1.00 0.00 96 PHE A O 13
ATOM 21183 N N . ARG A 1 97 ? -0.827 -11.821 -7.445 1.00 0.00 97 ARG A N 13
ATOM 21184 C CA . ARG A 1 97 ? -0.787 -13.233 -7.086 1.00 0.00 97 ARG A CA 13
ATOM 21185 C C . ARG A 1 97 ? 0.605 -13.631 -6.602 1.00 0.00 97 ARG A C 13
ATOM 21186 O O . ARG A 1 97 ? 1.593 -13.469 -7.318 1.00 0.00 97 ARG A O 13
ATOM 21207 N N . THR A 1 98 ? 0.674 -14.154 -5.381 1.00 0.00 98 THR A N 13
ATOM 21208 C CA . THR A 1 98 ? 1.944 -14.574 -4.801 1.00 0.00 98 THR A CA 13
ATOM 21209 C C . THR A 1 98 ? 2.497 -15.800 -5.517 1.00 0.00 98 THR A C 13
ATOM 21210 O O . THR A 1 98 ? 1.789 -16.456 -6.282 1.00 0.00 98 THR A O 13
ATOM 21221 N N . SER A 1 99 ? 3.765 -16.106 -5.264 1.00 0.00 99 SER A N 13
ATOM 21222 C CA . SER A 1 99 ? 4.414 -17.253 -5.887 1.00 0.00 99 SER A CA 13
ATOM 21223 C C . SER A 1 99 ? 3.760 -18.557 -5.439 1.00 0.00 99 SER A C 13
ATOM 21224 O O . SER A 1 99 ? 3.526 -18.788 -4.253 1.00 0.00 99 SER A O 13
ATOM 21232 N N . PRO A 1 100 ? 3.458 -19.431 -6.411 1.00 0.00 100 PRO A N 13
ATOM 21233 C CA . PRO A 1 100 ? 2.828 -20.727 -6.142 1.00 0.00 100 PRO A CA 13
ATOM 21234 C C . PRO A 1 100 ? 3.769 -21.693 -5.431 1.00 0.00 100 PRO A C 13
ATOM 21235 O O . PRO A 1 100 ? 4.984 -21.674 -5.630 1.00 0.00 100 PRO A O 13
ATOM 21246 N N . PRO A 1 101 ? 3.197 -22.560 -4.581 1.00 0.00 101 PRO A N 13
ATOM 21247 C CA . PRO A 1 101 ? 3.968 -23.551 -3.824 1.00 0.00 101 PRO A CA 13
ATOM 21248 C C . PRO A 1 101 ? 4.535 -24.649 -4.717 1.00 0.00 101 PRO A C 13
ATOM 21249 O O . PRO A 1 101 ? 4.175 -24.758 -5.889 1.00 0.00 101 PRO A O 13
ATOM 21260 N N . SER A 1 102 ? 5.424 -25.462 -4.155 1.00 0.00 102 SER A N 13
ATOM 21261 C CA . SER A 1 102 ? 6.044 -26.550 -4.902 1.00 0.00 102 SER A CA 13
ATOM 21262 C C . SER A 1 102 ? 4.985 -27.473 -5.497 1.00 0.00 102 SER A C 13
ATOM 21263 O O . SER A 1 102 ? 4.108 -27.968 -4.790 1.00 0.00 102 SER A O 13
ATOM 21271 N N . GLY A 1 103 ? 5.073 -27.699 -6.804 1.00 0.00 103 GLY A N 13
ATOM 21272 C CA . GLY A 1 103 ? 4.117 -28.562 -7.474 1.00 0.00 103 GLY A CA 13
ATOM 21273 C C . GLY A 1 103 ? 4.451 -30.032 -7.315 1.00 0.00 103 GLY A C 13
ATOM 21274 O O . GLY A 1 103 ? 5.474 -30.399 -6.736 1.00 0.00 103 GLY A O 13
ATOM 21278 N N . PRO A 1 104 ? 3.573 -30.902 -7.835 1.00 0.00 104 PRO A N 13
ATOM 21279 C CA . PRO A 1 104 ? 3.758 -32.354 -7.760 1.00 0.00 104 PRO A CA 13
ATOM 21280 C C . PRO A 1 104 ? 4.907 -32.838 -8.637 1.00 0.00 104 PRO A C 13
ATOM 21281 O O . PRO A 1 104 ? 4.701 -33.235 -9.783 1.00 0.00 104 PRO A O 13
ATOM 21292 N N . SER A 1 105 ? 6.118 -32.804 -8.090 1.00 0.00 105 SER A N 13
ATOM 21293 C CA . SER A 1 105 ? 7.301 -33.236 -8.825 1.00 0.00 105 SER A CA 13
ATOM 21294 C C . SER A 1 105 ? 8.027 -34.352 -8.078 1.00 0.00 105 SER A C 13
ATOM 21295 O O . SER A 1 105 ? 8.116 -35.481 -8.560 1.00 0.00 105 SER A O 13
ATOM 21303 N N . SER A 1 106 ? 8.543 -34.026 -6.897 1.00 0.00 106 SER A N 13
ATOM 21304 C CA . SER A 1 106 ? 9.264 -34.999 -6.084 1.00 0.00 106 SER A CA 13
ATOM 21305 C C . SER A 1 106 ? 8.539 -36.341 -6.072 1.00 0.00 106 SER A C 13
ATOM 21306 O O . SER A 1 106 ? 9.092 -37.361 -6.480 1.00 0.00 106 SER A O 13
ATOM 21314 N N . GLY A 1 107 ? 7.296 -36.331 -5.600 1.00 0.00 107 GLY A N 13
ATOM 21315 C CA . GLY A 1 107 ? 6.515 -37.553 -5.543 1.00 0.00 107 GLY A CA 13
ATOM 21316 C C . GLY A 1 107 ? 5.061 -37.295 -5.201 1.00 0.00 107 GLY A C 13
ATOM 21317 O O . GLY A 1 107 ? 4.269 -36.923 -6.067 1.00 0.00 107 GLY A O 13
ATOM 21321 N N . GLY A 1 1 ? 2.785 2.201 -18.356 1.00 0.00 1 GLY A N 14
ATOM 21322 C CA . GLY A 1 1 ? 2.528 0.773 -18.338 1.00 0.00 1 GLY A CA 14
ATOM 21323 C C . GLY A 1 1 ? 1.408 0.374 -19.279 1.00 0.00 1 GLY A C 14
ATOM 21324 O O . GLY A 1 1 ? 1.561 0.437 -20.499 1.00 0.00 1 GLY A O 14
ATOM 21328 N N . SER A 1 2 ? 0.280 -0.040 -18.712 1.00 0.00 2 SER A N 14
ATOM 21329 C CA . SER A 1 2 ? -0.868 -0.456 -19.508 1.00 0.00 2 SER A CA 14
ATOM 21330 C C . SER A 1 2 ? -1.683 0.752 -19.961 1.00 0.00 2 SER A C 14
ATOM 21331 O O . SER A 1 2 ? -1.584 1.834 -19.381 1.00 0.00 2 SER A O 14
ATOM 21339 N N . SER A 1 3 ? -2.488 0.560 -21.000 1.00 0.00 3 SER A N 14
ATOM 21340 C CA . SER A 1 3 ? -3.317 1.634 -21.534 1.00 0.00 3 SER A CA 14
ATOM 21341 C C . SER A 1 3 ? -4.729 1.568 -20.959 1.00 0.00 3 SER A C 14
ATOM 21342 O O . SER A 1 3 ? -5.182 0.513 -20.515 1.00 0.00 3 SER A O 14
ATOM 21350 N N . GLY A 1 4 ? -5.419 2.704 -20.969 1.00 0.00 4 GLY A N 14
ATOM 21351 C CA . GLY A 1 4 ? -6.772 2.755 -20.445 1.00 0.00 4 GLY A CA 14
ATOM 21352 C C . GLY A 1 4 ? -7.393 4.131 -20.578 1.00 0.00 4 GLY A C 14
ATOM 21353 O O . GLY A 1 4 ? -6.694 5.143 -20.530 1.00 0.00 4 GLY A O 14
ATOM 21357 N N . SER A 1 5 ? -8.711 4.169 -20.749 1.00 0.00 5 SER A N 14
ATOM 21358 C CA . SER A 1 5 ? -9.427 5.431 -20.895 1.00 0.00 5 SER A CA 14
ATOM 21359 C C . SER A 1 5 ? -10.542 5.547 -19.860 1.00 0.00 5 SER A C 14
ATOM 21360 O O . SER A 1 5 ? -10.612 6.523 -19.114 1.00 0.00 5 SER A O 14
ATOM 21368 N N . SER A 1 6 ? -11.412 4.542 -19.823 1.00 0.00 6 SER A N 14
ATOM 21369 C CA . SER A 1 6 ? -12.527 4.532 -18.883 1.00 0.00 6 SER A CA 14
ATOM 21370 C C . SER A 1 6 ? -12.211 3.655 -17.675 1.00 0.00 6 SER A C 14
ATOM 21371 O O . SER A 1 6 ? -11.809 2.502 -17.819 1.00 0.00 6 SER A O 14
ATOM 21379 N N . GLY A 1 7 ? -12.395 4.213 -16.482 1.00 0.00 7 GLY A N 14
ATOM 21380 C CA . GLY A 1 7 ? -12.125 3.470 -15.266 1.00 0.00 7 GLY A CA 14
ATOM 21381 C C . GLY A 1 7 ? -10.675 3.570 -14.835 1.00 0.00 7 GLY A C 14
ATOM 21382 O O . GLY A 1 7 ? -10.365 4.187 -13.817 1.00 0.00 7 GLY A O 14
ATOM 21386 N N . ALA A 1 8 ? -9.786 2.959 -15.611 1.00 0.00 8 ALA A N 14
ATOM 21387 C CA . ALA A 1 8 ? -8.361 2.983 -15.304 1.00 0.00 8 ALA A CA 14
ATOM 21388 C C . ALA A 1 8 ? -7.624 3.978 -16.195 1.00 0.00 8 ALA A C 14
ATOM 21389 O O . ALA A 1 8 ? -6.955 3.590 -17.152 1.00 0.00 8 ALA A O 14
ATOM 21396 N N . GLU A 1 9 ? -7.752 5.261 -15.873 1.00 0.00 9 GLU A N 14
ATOM 21397 C CA . GLU A 1 9 ? -7.099 6.311 -16.646 1.00 0.00 9 GLU A CA 14
ATOM 21398 C C . GLU A 1 9 ? -5.779 6.721 -15.999 1.00 0.00 9 GLU A C 14
ATOM 21399 O O . GLU A 1 9 ? -5.376 6.164 -14.978 1.00 0.00 9 GLU A O 14
ATOM 21411 N N . SER A 1 10 ? -5.110 7.698 -16.603 1.00 0.00 10 SER A N 14
ATOM 21412 C CA . SER A 1 10 ? -3.833 8.181 -16.089 1.00 0.00 10 SER A CA 14
ATOM 21413 C C . SER A 1 10 ? -3.857 8.265 -14.566 1.00 0.00 10 SER A C 14
ATOM 21414 O O . SER A 1 10 ? -4.811 8.773 -13.976 1.00 0.00 10 SER A O 14
ATOM 21422 N N . LEU A 1 11 ? -2.801 7.763 -13.936 1.00 0.00 11 LEU A N 14
ATOM 21423 C CA . LEU A 1 11 ? -2.699 7.781 -12.481 1.00 0.00 11 LEU A CA 14
ATOM 21424 C C . LEU A 1 11 ? -1.725 8.859 -12.016 1.00 0.00 11 LEU A C 14
ATOM 21425 O O . LEU A 1 11 ? -0.996 9.439 -12.820 1.00 0.00 11 LEU A O 14
ATOM 21441 N N . SER A 1 12 ? -1.717 9.120 -10.713 1.00 0.00 12 SER A N 14
ATOM 21442 C CA . SER A 1 12 ? -0.834 10.130 -10.141 1.00 0.00 12 SER A CA 14
ATOM 21443 C C . SER A 1 12 ? 0.548 9.548 -9.861 1.00 0.00 12 SER A C 14
ATOM 21444 O O . SER A 1 12 ? 1.058 9.638 -8.745 1.00 0.00 12 SER A O 14
ATOM 21452 N N . GLY A 1 13 ? 1.149 8.948 -10.885 1.00 0.00 13 GLY A N 14
ATOM 21453 C CA . GLY A 1 13 ? 2.466 8.359 -10.730 1.00 0.00 13 GLY A CA 14
ATOM 21454 C C . GLY A 1 13 ? 2.552 7.441 -9.527 1.00 0.00 13 GLY A C 14
ATOM 21455 O O . GLY A 1 13 ? 3.576 7.397 -8.843 1.00 0.00 13 GLY A O 14
ATOM 21459 N N . LEU A 1 14 ? 1.476 6.707 -9.266 1.00 0.00 14 LEU A N 14
ATOM 21460 C CA . LEU A 1 14 ? 1.434 5.786 -8.136 1.00 0.00 14 LEU A CA 14
ATOM 21461 C C . LEU A 1 14 ? 0.932 4.413 -8.570 1.00 0.00 14 LEU A C 14
ATOM 21462 O O . LEU A 1 14 ? -0.010 3.873 -7.990 1.00 0.00 14 LEU A O 14
ATOM 21478 N N . SER A 1 15 ? 1.568 3.852 -9.594 1.00 0.00 15 SER A N 14
ATOM 21479 C CA . SER A 1 15 ? 1.185 2.543 -10.108 1.00 0.00 15 SER A CA 14
ATOM 21480 C C . SER A 1 15 ? 2.002 1.438 -9.443 1.00 0.00 15 SER A C 14
ATOM 21481 O O . SER A 1 15 ? 3.211 1.333 -9.652 1.00 0.00 15 SER A O 14
ATOM 21489 N N . LEU A 1 16 ? 1.332 0.617 -8.643 1.00 0.00 16 LEU A N 14
ATOM 21490 C CA . LEU A 1 16 ? 1.994 -0.481 -7.946 1.00 0.00 16 LEU A CA 14
ATOM 21491 C C . LEU A 1 16 ? 2.562 -1.491 -8.938 1.00 0.00 16 LEU A C 14
ATOM 21492 O O . LEU A 1 16 ? 1.990 -1.720 -10.004 1.00 0.00 16 LEU A O 14
ATOM 21508 N N . LYS A 1 17 ? 3.689 -2.096 -8.579 1.00 0.00 17 LYS A N 14
ATOM 21509 C CA . LYS A 1 17 ? 4.333 -3.086 -9.434 1.00 0.00 17 LYS A CA 14
ATOM 21510 C C . LYS A 1 17 ? 4.846 -4.264 -8.613 1.00 0.00 17 LYS A C 14
ATOM 21511 O O . LYS A 1 17 ? 5.173 -4.117 -7.434 1.00 0.00 17 LYS A O 14
ATOM 21530 N N . LEU A 1 18 ? 4.916 -5.432 -9.242 1.00 0.00 18 LEU A N 14
ATOM 21531 C CA . LEU A 1 18 ? 5.391 -6.636 -8.569 1.00 0.00 18 LEU A CA 14
ATOM 21532 C C . LEU A 1 18 ? 6.904 -6.774 -8.703 1.00 0.00 18 LEU A C 14
ATOM 21533 O O . LEU A 1 18 ? 7.407 -7.262 -9.715 1.00 0.00 18 LEU A O 14
ATOM 21549 N N . VAL A 1 19 ? 7.626 -6.341 -7.674 1.00 0.00 19 VAL A N 14
ATOM 21550 C CA . VAL A 1 19 ? 9.082 -6.419 -7.675 1.00 0.00 19 VAL A CA 14
ATOM 21551 C C . VAL A 1 19 ? 9.556 -7.864 -7.571 1.00 0.00 19 VAL A C 14
ATOM 21552 O O . VAL A 1 19 ? 10.259 -8.364 -8.449 1.00 0.00 19 VAL A O 14
ATOM 21565 N N . LYS A 1 20 ? 9.165 -8.532 -6.490 1.00 0.00 20 LYS A N 14
ATOM 21566 C CA . LYS A 1 20 ? 9.547 -9.922 -6.269 1.00 0.00 20 LYS A CA 14
ATOM 21567 C C . LYS A 1 20 ? 8.357 -10.741 -5.779 1.00 0.00 20 LYS A C 14
ATOM 21568 O O . LYS A 1 20 ? 7.711 -10.389 -4.792 1.00 0.00 20 LYS A O 14
ATOM 21587 N N . LYS A 1 21 ? 8.074 -11.838 -6.474 1.00 0.00 21 LYS A N 14
ATOM 21588 C CA . LYS A 1 21 ? 6.964 -12.710 -6.109 1.00 0.00 21 LYS A CA 14
ATOM 21589 C C . LYS A 1 21 ? 7.440 -13.851 -5.216 1.00 0.00 21 LYS A C 14
ATOM 21590 O O . LYS A 1 21 ? 8.330 -14.614 -5.591 1.00 0.00 21 LYS A O 14
ATOM 21609 N N . GLU A 1 22 ? 6.841 -13.962 -4.034 1.00 0.00 22 GLU A N 14
ATOM 21610 C CA . GLU A 1 22 ? 7.205 -15.012 -3.090 1.00 0.00 22 GLU A CA 14
ATOM 21611 C C . GLU A 1 22 ? 5.965 -15.591 -2.416 1.00 0.00 22 GLU A C 14
ATOM 21612 O O . GLU A 1 22 ? 4.912 -14.956 -2.345 1.00 0.00 22 GLU A O 14
ATOM 21624 N N . PRO A 1 23 ? 6.090 -16.827 -1.910 1.00 0.00 23 PRO A N 14
ATOM 21625 C CA . PRO A 1 23 ? 4.990 -17.520 -1.233 1.00 0.00 23 PRO A CA 14
ATOM 21626 C C . PRO A 1 23 ? 4.654 -16.895 0.117 1.00 0.00 23 PRO A C 14
ATOM 21627 O O . PRO A 1 23 ? 3.484 -16.770 0.480 1.00 0.00 23 PRO A O 14
ATOM 21638 N N . ARG A 1 24 ? 5.687 -16.503 0.856 1.00 0.00 24 ARG A N 14
ATOM 21639 C CA . ARG A 1 24 ? 5.500 -15.892 2.166 1.00 0.00 24 ARG A CA 14
ATOM 21640 C C . ARG A 1 24 ? 6.073 -14.478 2.193 1.00 0.00 24 ARG A C 14
ATOM 21641 O O . ARG A 1 24 ? 6.503 -13.992 3.238 1.00 0.00 24 ARG A O 14
ATOM 21662 N N . GLN A 1 25 ? 6.076 -13.824 1.035 1.00 0.00 25 GLN A N 14
ATOM 21663 C CA . GLN A 1 25 ? 6.597 -12.467 0.926 1.00 0.00 25 GLN A CA 14
ATOM 21664 C C . GLN A 1 25 ? 6.119 -11.802 -0.360 1.00 0.00 25 GLN A C 14
ATOM 21665 O O . GLN A 1 25 ? 5.815 -12.477 -1.345 1.00 0.00 25 GLN A O 14
ATOM 21679 N N . LEU A 1 26 ? 6.055 -10.475 -0.346 1.00 0.00 26 LEU A N 14
ATOM 21680 C CA . LEU A 1 26 ? 5.614 -9.718 -1.512 1.00 0.00 26 LEU A CA 14
ATOM 21681 C C . LEU A 1 26 ? 6.238 -8.326 -1.526 1.00 0.00 26 LEU A C 14
ATOM 21682 O O . LEU A 1 26 ? 5.973 -7.508 -0.646 1.00 0.00 26 LEU A O 14
ATOM 21698 N N . GLU A 1 27 ? 7.067 -8.065 -2.532 1.00 0.00 27 GLU A N 14
ATOM 21699 C CA . GLU A 1 27 ? 7.728 -6.771 -2.660 1.00 0.00 27 GLU A CA 14
ATOM 21700 C C . GLU A 1 27 ? 7.120 -5.961 -3.801 1.00 0.00 27 GLU A C 14
ATOM 21701 O O . GLU A 1 27 ? 6.757 -6.509 -4.843 1.00 0.00 27 GLU A O 14
ATOM 21713 N N . LEU A 1 28 ? 7.011 -4.653 -3.598 1.00 0.00 28 LEU A N 14
ATOM 21714 C CA . LEU A 1 28 ? 6.447 -3.765 -4.608 1.00 0.00 28 LEU A CA 14
ATOM 21715 C C . LEU A 1 28 ? 7.100 -2.388 -4.549 1.00 0.00 28 LEU A C 14
ATOM 21716 O O . LEU A 1 28 ? 7.699 -2.015 -3.540 1.00 0.00 28 LEU A O 14
ATOM 21732 N N . THR A 1 29 ? 6.978 -1.634 -5.637 1.00 0.00 29 THR A N 14
ATOM 21733 C CA . THR A 1 29 ? 7.555 -0.297 -5.709 1.00 0.00 29 THR A CA 14
ATOM 21734 C C . THR A 1 29 ? 6.794 0.577 -6.699 1.00 0.00 29 THR A C 14
ATOM 21735 O O . THR A 1 29 ? 6.426 0.126 -7.784 1.00 0.00 29 THR A O 14
ATOM 21746 N N . TRP A 1 30 ? 6.563 1.829 -6.320 1.00 0.00 30 TRP A N 14
ATOM 21747 C CA . TRP A 1 30 ? 5.846 2.767 -7.177 1.00 0.00 30 TRP A CA 14
ATOM 21748 C C . TRP A 1 30 ? 6.629 4.066 -7.336 1.00 0.00 30 TRP A C 14
ATOM 21749 O O . TRP A 1 30 ? 6.711 4.869 -6.407 1.00 0.00 30 TRP A O 14
ATOM 21770 N N . ALA A 1 31 ? 7.201 4.266 -8.518 1.00 0.00 31 ALA A N 14
ATOM 21771 C CA . ALA A 1 31 ? 7.975 5.469 -8.798 1.00 0.00 31 ALA A CA 14
ATOM 21772 C C . ALA A 1 31 ? 7.863 5.864 -10.267 1.00 0.00 31 ALA A C 14
ATOM 21773 O O . ALA A 1 31 ? 7.730 5.009 -11.141 1.00 0.00 31 ALA A O 14
ATOM 21780 N N . GLY A 1 32 ? 7.917 7.166 -10.531 1.00 0.00 32 GLY A N 14
ATOM 21781 C CA . GLY A 1 32 ? 7.819 7.651 -11.895 1.00 0.00 32 GLY A CA 14
ATOM 21782 C C . GLY A 1 32 ? 7.642 9.155 -11.964 1.00 0.00 32 GLY A C 14
ATOM 21783 O O . GLY A 1 32 ? 8.511 9.910 -11.530 1.00 0.00 32 GLY A O 14
ATOM 21787 N N . SER A 1 33 ? 6.513 9.591 -12.514 1.00 0.00 33 SER A N 14
ATOM 21788 C CA . SER A 1 33 ? 6.226 11.015 -12.644 1.00 0.00 33 SER A CA 14
ATOM 21789 C C . SER A 1 33 ? 6.663 11.773 -11.394 1.00 0.00 33 SER A C 14
ATOM 21790 O O . SER A 1 33 ? 6.709 11.213 -10.299 1.00 0.00 33 SER A O 14
ATOM 21798 N N . ARG A 1 34 ? 6.985 13.051 -11.568 1.00 0.00 34 ARG A N 14
ATOM 21799 C CA . ARG A 1 34 ? 7.420 13.887 -10.455 1.00 0.00 34 ARG A CA 14
ATOM 21800 C C . ARG A 1 34 ? 7.245 15.366 -10.786 1.00 0.00 34 ARG A C 14
ATOM 21801 O O . ARG A 1 34 ? 7.437 15.801 -11.922 1.00 0.00 34 ARG A O 14
ATOM 21822 N N . PRO A 1 35 ? 6.869 16.159 -9.771 1.00 0.00 35 PRO A N 14
ATOM 21823 C CA . PRO A 1 35 ? 6.659 17.601 -9.929 1.00 0.00 35 PRO A CA 14
ATOM 21824 C C . PRO A 1 35 ? 7.964 18.355 -10.165 1.00 0.00 35 PRO A C 14
ATOM 21825 O O . PRO A 1 35 ? 9.046 17.770 -10.120 1.00 0.00 35 PRO A O 14
ATOM 21836 N N . ARG A 1 36 ? 7.854 19.655 -10.415 1.00 0.00 36 ARG A N 14
ATOM 21837 C CA . ARG A 1 36 ? 9.025 20.488 -10.659 1.00 0.00 36 ARG A CA 14
ATOM 21838 C C . ARG A 1 36 ? 9.914 20.551 -9.420 1.00 0.00 36 ARG A C 14
ATOM 21839 O O . ARG A 1 36 ? 11.140 20.553 -9.524 1.00 0.00 36 ARG A O 14
ATOM 21860 N N . ASN A 1 37 ? 9.287 20.603 -8.250 1.00 0.00 37 ASN A N 14
ATOM 21861 C CA . ASN A 1 37 ? 10.021 20.668 -6.991 1.00 0.00 37 ASN A CA 14
ATOM 21862 C C . ASN A 1 37 ? 9.581 19.553 -6.047 1.00 0.00 37 ASN A C 14
ATOM 21863 O O . ASN A 1 37 ? 8.409 19.179 -5.991 1.00 0.00 37 ASN A O 14
ATOM 21874 N N . PRO A 1 38 ? 10.542 19.008 -5.287 1.00 0.00 38 PRO A N 14
ATOM 21875 C CA . PRO A 1 38 ? 10.279 17.928 -4.330 1.00 0.00 38 PRO A CA 14
ATOM 21876 C C . PRO A 1 38 ? 9.463 18.402 -3.132 1.00 0.00 38 PRO A C 14
ATOM 21877 O O . PRO A 1 38 ? 8.707 17.633 -2.540 1.00 0.00 38 PRO A O 14
ATOM 21888 N N . GLY A 1 39 ? 9.620 19.675 -2.780 1.00 0.00 39 GLY A N 14
ATOM 21889 C CA . GLY A 1 39 ? 8.892 20.229 -1.654 1.00 0.00 39 GLY A CA 14
ATOM 21890 C C . GLY A 1 39 ? 9.403 19.715 -0.323 1.00 0.00 39 GLY A C 14
ATOM 21891 O O . GLY A 1 39 ? 10.609 19.567 -0.128 1.00 0.00 39 GLY A O 14
ATOM 21895 N N . GLY A 1 40 ? 8.483 19.442 0.597 1.00 0.00 40 GLY A N 14
ATOM 21896 C CA . GLY A 1 40 ? 8.867 18.946 1.906 1.00 0.00 40 GLY A CA 14
ATOM 21897 C C . GLY A 1 40 ? 8.769 17.437 2.006 1.00 0.00 40 GLY A C 14
ATOM 21898 O O . GLY A 1 40 ? 8.529 16.757 1.009 1.00 0.00 40 GLY A O 14
ATOM 21902 N N . ASN A 1 41 ? 8.957 16.912 3.212 1.00 0.00 41 ASN A N 14
ATOM 21903 C CA . ASN A 1 41 ? 8.891 15.473 3.438 1.00 0.00 41 ASN A CA 14
ATOM 21904 C C . ASN A 1 41 ? 7.443 14.992 3.464 1.00 0.00 41 ASN A C 14
ATOM 21905 O O . ASN A 1 41 ? 6.678 15.339 4.365 1.00 0.00 41 ASN A O 14
ATOM 21916 N N . LEU A 1 42 ? 7.074 14.191 2.471 1.00 0.00 42 LEU A N 14
ATOM 21917 C CA . LEU A 1 42 ? 5.718 13.662 2.379 1.00 0.00 42 LEU A CA 14
ATOM 21918 C C . LEU A 1 42 ? 5.677 12.195 2.797 1.00 0.00 42 LEU A C 14
ATOM 21919 O O . LEU A 1 42 ? 6.715 11.577 3.034 1.00 0.00 42 LEU A O 14
ATOM 21935 N N . SER A 1 43 ? 4.471 11.643 2.883 1.00 0.00 43 SER A N 14
ATOM 21936 C CA . SER A 1 43 ? 4.294 10.249 3.273 1.00 0.00 43 SER A CA 14
ATOM 21937 C C . SER A 1 43 ? 3.424 9.508 2.262 1.00 0.00 43 SER A C 14
ATOM 21938 O O . SER A 1 43 ? 3.021 10.069 1.243 1.00 0.00 43 SER A O 14
ATOM 21946 N N . TYR A 1 44 ? 3.138 8.244 2.552 1.00 0.00 44 TYR A N 14
ATOM 21947 C CA . TYR A 1 44 ? 2.318 7.424 1.669 1.00 0.00 44 TYR A CA 14
ATOM 21948 C C . TYR A 1 44 ? 1.462 6.448 2.470 1.00 0.00 44 TYR A C 14
ATOM 21949 O O . TYR A 1 44 ? 1.939 5.818 3.414 1.00 0.00 44 TYR A O 14
ATOM 21967 N N . GLU A 1 45 ? 0.195 6.327 2.085 1.00 0.00 45 GLU A N 14
ATOM 21968 C CA . GLU A 1 45 ? -0.728 5.428 2.767 1.00 0.00 45 GLU A CA 14
ATOM 21969 C C . GLU A 1 45 ? -0.866 4.111 2.008 1.00 0.00 45 GLU A C 14
ATOM 21970 O O . GLU A 1 45 ? -1.268 4.092 0.844 1.00 0.00 45 GLU A O 14
ATOM 21982 N N . LEU A 1 46 ? -0.529 3.013 2.675 1.00 0.00 46 LEU A N 14
ATOM 21983 C CA . LEU A 1 46 ? -0.615 1.691 2.064 1.00 0.00 46 LEU A CA 14
ATOM 21984 C C . LEU A 1 46 ? -1.717 0.860 2.715 1.00 0.00 46 LEU A C 14
ATOM 21985 O O . LEU A 1 46 ? -1.786 0.752 3.940 1.00 0.00 46 LEU A O 14
ATOM 22001 N N . HIS A 1 47 ? -2.576 0.274 1.888 1.00 0.00 47 HIS A N 14
ATOM 22002 C CA . HIS A 1 47 ? -3.673 -0.550 2.383 1.00 0.00 47 HIS A CA 14
ATOM 22003 C C . HIS A 1 47 ? -3.722 -1.887 1.650 1.00 0.00 47 HIS A C 14
ATOM 22004 O O . HIS A 1 47 ? -4.129 -1.956 0.490 1.00 0.00 47 HIS A O 14
ATOM 22019 N N . VAL A 1 48 ? -3.305 -2.947 2.334 1.00 0.00 48 VAL A N 14
ATOM 22020 C CA . VAL A 1 48 ? -3.302 -4.282 1.748 1.00 0.00 48 VAL A CA 14
ATOM 22021 C C . VAL A 1 48 ? -4.523 -5.080 2.193 1.00 0.00 48 VAL A C 14
ATOM 22022 O O . VAL A 1 48 ? -4.917 -5.035 3.359 1.00 0.00 48 VAL A O 14
ATOM 22035 N N . LEU A 1 49 ? -5.118 -5.811 1.256 1.00 0.00 49 LEU A N 14
ATOM 22036 C CA . LEU A 1 49 ? -6.295 -6.621 1.551 1.00 0.00 49 LEU A CA 14
ATOM 22037 C C . LEU A 1 49 ? -6.072 -8.074 1.143 1.00 0.00 49 LEU A C 14
ATOM 22038 O O . LEU A 1 49 ? -5.180 -8.377 0.352 1.00 0.00 49 LEU A O 14
ATOM 22054 N N . ASN A 1 50 ? -6.891 -8.968 1.688 1.00 0.00 50 ASN A N 14
ATOM 22055 C CA . ASN A 1 50 ? -6.784 -10.390 1.379 1.00 0.00 50 ASN A CA 14
ATOM 22056 C C . ASN A 1 50 ? -8.143 -11.074 1.492 1.00 0.00 50 ASN A C 14
ATOM 22057 O O . ASN A 1 50 ? -9.099 -10.495 2.006 1.00 0.00 50 ASN A O 14
ATOM 22068 N N . GLN A 1 51 ? -8.219 -12.310 1.009 1.00 0.00 51 GLN A N 14
ATOM 22069 C CA . GLN A 1 51 ? -9.460 -13.074 1.057 1.00 0.00 51 GLN A CA 14
ATOM 22070 C C . GLN A 1 51 ? -10.258 -12.738 2.312 1.00 0.00 51 GLN A C 14
ATOM 22071 O O . GLN A 1 51 ? -11.360 -12.194 2.233 1.00 0.00 51 GLN A O 14
ATOM 22085 N N . ASP A 1 52 ? -9.695 -13.066 3.470 1.00 0.00 52 ASP A N 14
ATOM 22086 C CA . ASP A 1 52 ? -10.354 -12.799 4.744 1.00 0.00 52 ASP A CA 14
ATOM 22087 C C . ASP A 1 52 ? -9.407 -12.091 5.707 1.00 0.00 52 ASP A C 14
ATOM 22088 O O . ASP A 1 52 ? -9.555 -12.193 6.924 1.00 0.00 52 ASP A O 14
ATOM 22097 N N . GLU A 1 53 ? -8.433 -11.375 5.153 1.00 0.00 53 GLU A N 14
ATOM 22098 C CA . GLU A 1 53 ? -7.461 -10.652 5.965 1.00 0.00 53 GLU A CA 14
ATOM 22099 C C . GLU A 1 53 ? -7.134 -9.297 5.344 1.00 0.00 53 GLU A C 14
ATOM 22100 O O . GLU A 1 53 ? -6.576 -9.223 4.250 1.00 0.00 53 GLU A O 14
ATOM 22112 N N . GLU A 1 54 ? -7.487 -8.228 6.051 1.00 0.00 54 GLU A N 14
ATOM 22113 C CA . GLU A 1 54 ? -7.233 -6.875 5.569 1.00 0.00 54 GLU A CA 14
ATOM 22114 C C . GLU A 1 54 ? -6.384 -6.092 6.566 1.00 0.00 54 GLU A C 14
ATOM 22115 O O . GLU A 1 54 ? -6.712 -6.017 7.751 1.00 0.00 54 GLU A O 14
ATOM 22127 N N . TRP A 1 55 ? -5.293 -5.513 6.079 1.00 0.00 55 TRP A N 14
ATOM 22128 C CA . TRP A 1 55 ? -4.397 -4.736 6.927 1.00 0.00 55 TRP A CA 14
ATOM 22129 C C . TRP A 1 55 ? -3.760 -3.594 6.144 1.00 0.00 55 TRP A C 14
ATOM 22130 O O . TRP A 1 55 ? -3.399 -3.753 4.977 1.00 0.00 55 TRP A O 14
ATOM 22151 N N . HIS A 1 56 ? -3.623 -2.441 6.792 1.00 0.00 56 HIS A N 14
ATOM 22152 C CA . HIS A 1 56 ? -3.027 -1.272 6.155 1.00 0.00 56 HIS A CA 14
ATOM 22153 C C . HIS A 1 56 ? -1.902 -0.700 7.013 1.00 0.00 56 HIS A C 14
ATOM 22154 O O . HIS A 1 56 ? -1.903 -0.850 8.234 1.00 0.00 56 HIS A O 14
ATOM 22169 N N . GLN A 1 57 ? -0.944 -0.046 6.364 1.00 0.00 57 GLN A N 14
ATOM 22170 C CA . GLN A 1 57 ? 0.187 0.547 7.067 1.00 0.00 57 GLN A CA 14
ATOM 22171 C C . GLN A 1 57 ? 0.710 1.771 6.323 1.00 0.00 57 GLN A C 14
ATOM 22172 O O . GLN A 1 57 ? 0.871 1.746 5.104 1.00 0.00 57 GLN A O 14
ATOM 22186 N N . MET A 1 58 ? 0.974 2.841 7.066 1.00 0.00 58 MET A N 14
ATOM 22187 C CA . MET A 1 58 ? 1.479 4.075 6.477 1.00 0.00 58 MET A CA 14
ATOM 22188 C C . MET A 1 58 ? 2.989 3.999 6.269 1.00 0.00 58 MET A C 14
ATOM 22189 O O . MET A 1 58 ? 3.749 3.833 7.223 1.00 0.00 58 MET A O 14
ATOM 22203 N N . VAL A 1 59 ? 3.416 4.122 5.016 1.00 0.00 59 VAL A N 14
ATOM 22204 C CA . VAL A 1 59 ? 4.835 4.069 4.684 1.00 0.00 59 VAL A CA 14
ATOM 22205 C C . VAL A 1 59 ? 5.321 5.404 4.132 1.00 0.00 59 VAL A C 14
ATOM 22206 O O . VAL A 1 59 ? 4.600 6.087 3.403 1.00 0.00 59 VAL A O 14
ATOM 22219 N N . LEU A 1 60 ? 6.548 5.772 4.483 1.00 0.00 60 LEU A N 14
ATOM 22220 C CA . LEU A 1 60 ? 7.133 7.027 4.023 1.00 0.00 60 LEU A CA 14
ATOM 22221 C C . LEU A 1 60 ? 7.868 6.832 2.700 1.00 0.00 60 LEU A C 14
ATOM 22222 O O . LEU A 1 60 ? 8.034 7.775 1.928 1.00 0.00 60 LEU A O 14
ATOM 22238 N N . GLU A 1 61 ? 8.304 5.602 2.447 1.00 0.00 61 GLU A N 14
ATOM 22239 C CA . GLU A 1 61 ? 9.019 5.284 1.217 1.00 0.00 61 GLU A CA 14
ATOM 22240 C C . GLU A 1 61 ? 8.052 4.840 0.124 1.00 0.00 61 GLU A C 14
ATOM 22241 O O . GLU A 1 61 ? 6.973 4.312 0.392 1.00 0.00 61 GLU A O 14
ATOM 22253 N N . PRO A 1 62 ? 8.447 5.058 -1.140 1.00 0.00 62 PRO A N 14
ATOM 22254 C CA . PRO A 1 62 ? 7.630 4.688 -2.299 1.00 0.00 62 PRO A CA 14
ATOM 22255 C C . PRO A 1 62 ? 7.538 3.177 -2.485 1.00 0.00 62 PRO A C 14
ATOM 22256 O O . PRO A 1 62 ? 6.936 2.696 -3.445 1.00 0.00 62 PRO A O 14
ATOM 22267 N N . ARG A 1 63 ? 8.139 2.434 -1.561 1.00 0.00 63 ARG A N 14
ATOM 22268 C CA . ARG A 1 63 ? 8.125 0.977 -1.624 1.00 0.00 63 ARG A CA 14
ATOM 22269 C C . ARG A 1 63 ? 7.548 0.383 -0.343 1.00 0.00 63 ARG A C 14
ATOM 22270 O O . ARG A 1 63 ? 7.403 1.076 0.665 1.00 0.00 63 ARG A O 14
ATOM 22291 N N . VAL A 1 64 ? 7.219 -0.904 -0.389 1.00 0.00 64 VAL A N 14
ATOM 22292 C CA . VAL A 1 64 ? 6.658 -1.592 0.767 1.00 0.00 64 VAL A CA 14
ATOM 22293 C C . VAL A 1 64 ? 7.007 -3.076 0.747 1.00 0.00 64 VAL A C 14
ATOM 22294 O O . VAL A 1 64 ? 6.886 -3.739 -0.284 1.00 0.00 64 VAL A O 14
ATOM 22307 N N . LEU A 1 65 ? 7.442 -3.591 1.891 1.00 0.00 65 LEU A N 14
ATOM 22308 C CA . LEU A 1 65 ? 7.809 -4.998 2.006 1.00 0.00 65 LEU A CA 14
ATOM 22309 C C . LEU A 1 65 ? 6.776 -5.765 2.827 1.00 0.00 65 LEU A C 14
ATOM 22310 O O . LEU A 1 65 ? 6.701 -5.614 4.047 1.00 0.00 65 LEU A O 14
ATOM 22326 N N . LEU A 1 66 ? 5.984 -6.590 2.151 1.00 0.00 66 LEU A N 14
ATOM 22327 C CA . LEU A 1 66 ? 4.958 -7.383 2.817 1.00 0.00 66 LEU A CA 14
ATOM 22328 C C . LEU A 1 66 ? 5.485 -8.769 3.173 1.00 0.00 66 LEU A C 14
ATOM 22329 O O . LEU A 1 66 ? 6.048 -9.467 2.329 1.00 0.00 66 LEU A O 14
ATOM 22345 N N . THR A 1 67 ? 5.298 -9.164 4.428 1.00 0.00 67 THR A N 14
ATOM 22346 C CA . THR A 1 67 ? 5.754 -10.467 4.896 1.00 0.00 67 THR A CA 14
ATOM 22347 C C . THR A 1 67 ? 4.648 -11.200 5.647 1.00 0.00 67 THR A C 14
ATOM 22348 O O . THR A 1 67 ? 3.576 -10.645 5.892 1.00 0.00 67 THR A O 14
ATOM 22359 N N . LYS A 1 68 ? 4.914 -12.449 6.011 1.00 0.00 68 LYS A N 14
ATOM 22360 C CA . LYS A 1 68 ? 3.942 -13.259 6.737 1.00 0.00 68 LYS A CA 14
ATOM 22361 C C . LYS A 1 68 ? 2.675 -13.456 5.912 1.00 0.00 68 LYS A C 14
ATOM 22362 O O . LYS A 1 68 ? 1.562 -13.367 6.433 1.00 0.00 68 LYS A O 14
ATOM 22381 N N . LEU A 1 69 ? 2.849 -13.726 4.623 1.00 0.00 69 LEU A N 14
ATOM 22382 C CA . LEU A 1 69 ? 1.718 -13.938 3.726 1.00 0.00 69 LEU A CA 14
ATOM 22383 C C . LEU A 1 69 ? 1.461 -15.427 3.517 1.00 0.00 69 LEU A C 14
ATOM 22384 O O . LEU A 1 69 ? 2.142 -16.271 4.098 1.00 0.00 69 LEU A O 14
ATOM 22400 N N . GLN A 1 70 ? 0.476 -15.740 2.681 1.00 0.00 70 GLN A N 14
ATOM 22401 C CA . GLN A 1 70 ? 0.131 -17.128 2.394 1.00 0.00 70 GLN A CA 14
ATOM 22402 C C . GLN A 1 70 ? 0.501 -17.496 0.961 1.00 0.00 70 GLN A C 14
ATOM 22403 O O . GLN A 1 70 ? 0.368 -16.696 0.035 1.00 0.00 70 GLN A O 14
ATOM 22417 N N . PRO A 1 71 ? 0.978 -18.735 0.773 1.00 0.00 71 PRO A N 14
ATOM 22418 C CA . PRO A 1 71 ? 1.377 -19.238 -0.545 1.00 0.00 71 PRO A CA 14
ATOM 22419 C C . PRO A 1 71 ? 0.183 -19.450 -1.471 1.00 0.00 71 PRO A C 14
ATOM 22420 O O . PRO A 1 71 ? -0.838 -20.004 -1.064 1.00 0.00 71 PRO A O 14
ATOM 22431 N N . ASP A 1 72 ? 0.320 -19.007 -2.715 1.00 0.00 72 ASP A N 14
ATOM 22432 C CA . ASP A 1 72 ? -0.747 -19.150 -3.699 1.00 0.00 72 ASP A CA 14
ATOM 22433 C C . ASP A 1 72 ? -2.009 -18.424 -3.242 1.00 0.00 72 ASP A C 14
ATOM 22434 O O . ASP A 1 72 ? -3.100 -18.996 -3.235 1.00 0.00 72 ASP A O 14
ATOM 22443 N N . THR A 1 73 ? -1.853 -17.161 -2.860 1.00 0.00 73 THR A N 14
ATOM 22444 C CA . THR A 1 73 ? -2.978 -16.357 -2.399 1.00 0.00 73 THR A CA 14
ATOM 22445 C C . THR A 1 73 ? -2.950 -14.965 -3.020 1.00 0.00 73 THR A C 14
ATOM 22446 O O . THR A 1 73 ? -1.895 -14.337 -3.116 1.00 0.00 73 THR A O 14
ATOM 22457 N N . THR A 1 74 ? -4.116 -14.486 -3.441 1.00 0.00 74 THR A N 14
ATOM 22458 C CA . THR A 1 74 ? -4.225 -13.168 -4.053 1.00 0.00 74 THR A CA 14
ATOM 22459 C C . THR A 1 74 ? -4.262 -12.071 -2.994 1.00 0.00 74 THR A C 14
ATOM 22460 O O . THR A 1 74 ? -5.098 -12.095 -2.091 1.00 0.00 74 THR A O 14
ATOM 22471 N N . TYR A 1 75 ? -3.352 -11.111 -3.112 1.00 0.00 75 TYR A N 14
ATOM 22472 C CA . TYR A 1 75 ? -3.280 -10.006 -2.164 1.00 0.00 75 TYR A CA 14
ATOM 22473 C C . TYR A 1 75 ? -3.405 -8.665 -2.880 1.00 0.00 75 TYR A C 14
ATOM 22474 O O . TYR A 1 75 ? -2.654 -8.373 -3.811 1.00 0.00 75 TYR A O 14
ATOM 22492 N N . ILE A 1 76 ? -4.358 -7.852 -2.437 1.00 0.00 76 ILE A N 14
ATOM 22493 C CA . ILE A 1 76 ? -4.582 -6.541 -3.033 1.00 0.00 76 ILE A CA 14
ATOM 22494 C C . ILE A 1 76 ? -3.760 -5.468 -2.326 1.00 0.00 76 ILE A C 14
ATOM 22495 O O . ILE A 1 76 ? -3.630 -5.477 -1.102 1.00 0.00 76 ILE A O 14
ATOM 22511 N N . VAL A 1 77 ? -3.209 -4.543 -3.105 1.00 0.00 77 VAL A N 14
ATOM 22512 C CA . VAL A 1 77 ? -2.403 -3.461 -2.553 1.00 0.00 77 VAL A CA 14
ATOM 22513 C C . VAL A 1 77 ? -2.742 -2.130 -3.215 1.00 0.00 77 VAL A C 14
ATOM 22514 O O . VAL A 1 77 ? -3.113 -2.085 -4.389 1.00 0.00 77 VAL A O 14
ATOM 22527 N N . ARG A 1 78 ? -2.612 -1.047 -2.456 1.00 0.00 78 ARG A N 14
ATOM 22528 C CA . ARG A 1 78 ? -2.905 0.285 -2.969 1.00 0.00 78 ARG A CA 14
ATOM 22529 C C . ARG A 1 78 ? -2.183 1.353 -2.153 1.00 0.00 78 ARG A C 14
ATOM 22530 O O . ARG A 1 78 ? -2.310 1.407 -0.930 1.00 0.00 78 ARG A O 14
ATOM 22551 N N . VAL A 1 79 ? -1.423 2.201 -2.839 1.00 0.00 79 VAL A N 14
ATOM 22552 C CA . VAL A 1 79 ? -0.680 3.268 -2.178 1.00 0.00 79 VAL A CA 14
ATOM 22553 C C . VAL A 1 79 ? -1.126 4.638 -2.677 1.00 0.00 79 VAL A C 14
ATOM 22554 O O . VAL A 1 79 ? -1.507 4.794 -3.837 1.00 0.00 79 VAL A O 14
ATOM 22567 N N . ARG A 1 80 ? -1.075 5.629 -1.792 1.00 0.00 80 ARG A N 14
ATOM 22568 C CA . ARG A 1 80 ? -1.474 6.986 -2.142 1.00 0.00 80 ARG A CA 14
ATOM 22569 C C . ARG A 1 80 ? -0.459 8.002 -1.625 1.00 0.00 80 ARG A C 14
ATOM 22570 O O . ARG A 1 80 ? 0.462 7.655 -0.886 1.00 0.00 80 ARG A O 14
ATOM 22591 N N . THR A 1 81 ? -0.633 9.259 -2.021 1.00 0.00 81 THR A N 14
ATOM 22592 C CA . THR A 1 81 ? 0.268 10.325 -1.600 1.00 0.00 81 THR A CA 14
ATOM 22593 C C . THR A 1 81 ? -0.441 11.313 -0.681 1.00 0.00 81 THR A C 14
ATOM 22594 O O . THR A 1 81 ? -1.260 12.117 -1.130 1.00 0.00 81 THR A O 14
ATOM 22605 N N . LEU A 1 82 ? -0.122 11.250 0.606 1.00 0.00 82 LEU A N 14
ATOM 22606 C CA . LEU A 1 82 ? -0.728 12.141 1.590 1.00 0.00 82 LEU A CA 14
ATOM 22607 C C . LEU A 1 82 ? -0.522 13.601 1.201 1.00 0.00 82 LEU A C 14
ATOM 22608 O O . LEU A 1 82 ? 0.509 13.965 0.634 1.00 0.00 82 LEU A O 14
ATOM 22624 N N . THR A 1 83 ? -1.509 14.436 1.512 1.00 0.00 83 THR A N 14
ATOM 22625 C CA . THR A 1 83 ? -1.436 15.857 1.196 1.00 0.00 83 THR A CA 14
ATOM 22626 C C . THR A 1 83 ? -2.267 16.681 2.174 1.00 0.00 83 THR A C 14
ATOM 22627 O O . THR A 1 83 ? -3.237 16.200 2.760 1.00 0.00 83 THR A O 14
ATOM 22638 N N . PRO A 1 84 ? -1.880 17.952 2.355 1.00 0.00 84 PRO A N 14
ATOM 22639 C CA . PRO A 1 84 ? -2.578 18.870 3.261 1.00 0.00 84 PRO A CA 14
ATOM 22640 C C . PRO A 1 84 ? -3.957 19.260 2.741 1.00 0.00 84 PRO A C 14
ATOM 22641 O O . PRO A 1 84 ? -4.887 19.477 3.520 1.00 0.00 84 PRO A O 14
ATOM 22652 N N . LEU A 1 85 ? -4.084 19.348 1.422 1.00 0.00 85 LEU A N 14
ATOM 22653 C CA . LEU A 1 85 ? -5.351 19.712 0.797 1.00 0.00 85 LEU A CA 14
ATOM 22654 C C . LEU A 1 85 ? -5.776 18.664 -0.225 1.00 0.00 85 LEU A C 14
ATOM 22655 O O . LEU A 1 85 ? -5.372 18.715 -1.386 1.00 0.00 85 LEU A O 14
ATOM 22671 N N . GLY A 1 86 ? -6.595 17.713 0.214 1.00 0.00 86 GLY A N 14
ATOM 22672 C CA . GLY A 1 86 ? -7.062 16.667 -0.676 1.00 0.00 86 GLY A CA 14
ATOM 22673 C C . GLY A 1 86 ? -5.988 15.641 -0.980 1.00 0.00 86 GLY A C 14
ATOM 22674 O O . GLY A 1 86 ? -5.112 15.858 -1.818 1.00 0.00 86 GLY A O 14
ATOM 22678 N N . PRO A 1 87 ? -6.047 14.494 -0.287 1.00 0.00 87 PRO A N 14
ATOM 22679 C CA . PRO A 1 87 ? -5.078 13.409 -0.469 1.00 0.00 87 PRO A CA 14
ATOM 22680 C C . PRO A 1 87 ? -5.231 12.716 -1.819 1.00 0.00 87 PRO A C 14
ATOM 22681 O O . PRO A 1 87 ? -6.289 12.778 -2.443 1.00 0.00 87 PRO A O 14
ATOM 22692 N N . GLY A 1 88 ? -4.167 12.054 -2.263 1.00 0.00 88 GLY A N 14
ATOM 22693 C CA . GLY A 1 88 ? -4.204 11.358 -3.536 1.00 0.00 88 GLY A CA 14
ATOM 22694 C C . GLY A 1 88 ? -5.235 10.247 -3.559 1.00 0.00 88 GLY A C 14
ATOM 22695 O O . GLY A 1 88 ? -5.547 9.639 -2.535 1.00 0.00 88 GLY A O 14
ATOM 22699 N N . PRO A 1 89 ? -5.784 9.969 -4.751 1.00 0.00 89 PRO A N 14
ATOM 22700 C CA . PRO A 1 89 ? -6.795 8.923 -4.932 1.00 0.00 89 PRO A CA 14
ATOM 22701 C C . PRO A 1 89 ? -6.217 7.522 -4.761 1.00 0.00 89 PRO A C 14
ATOM 22702 O O . PRO A 1 89 ? -5.267 7.144 -5.447 1.00 0.00 89 PRO A O 14
ATOM 22713 N N . PHE A 1 90 ? -6.796 6.756 -3.843 1.00 0.00 90 PHE A N 14
ATOM 22714 C CA . PHE A 1 90 ? -6.338 5.397 -3.581 1.00 0.00 90 PHE A CA 14
ATOM 22715 C C . PHE A 1 90 ? -6.275 4.586 -4.873 1.00 0.00 90 PHE A C 14
ATOM 22716 O O . PHE A 1 90 ? -7.305 4.255 -5.461 1.00 0.00 90 PHE A O 14
ATOM 22733 N N . SER A 1 91 ? -5.060 4.271 -5.308 1.00 0.00 91 SER A N 14
ATOM 22734 C CA . SER A 1 91 ? -4.861 3.504 -6.532 1.00 0.00 91 SER A CA 14
ATOM 22735 C C . SER A 1 91 ? -5.923 2.417 -6.670 1.00 0.00 91 SER A C 14
ATOM 22736 O O . SER A 1 91 ? -6.513 1.962 -5.690 1.00 0.00 91 SER A O 14
ATOM 22744 N N . PRO A 1 92 ? -6.173 1.990 -7.917 1.00 0.00 92 PRO A N 14
ATOM 22745 C CA . PRO A 1 92 ? -7.164 0.951 -8.214 1.00 0.00 92 PRO A CA 14
ATOM 22746 C C . PRO A 1 92 ? -6.726 -0.425 -7.725 1.00 0.00 92 PRO A C 14
ATOM 22747 O O . PRO A 1 92 ? -5.570 -0.816 -7.895 1.00 0.00 92 PRO A O 14
ATOM 22758 N N . ASP A 1 93 ? -7.654 -1.156 -7.119 1.00 0.00 93 ASP A N 14
ATOM 22759 C CA . ASP A 1 93 ? -7.364 -2.490 -6.607 1.00 0.00 93 ASP A CA 14
ATOM 22760 C C . ASP A 1 93 ? -6.441 -3.248 -7.557 1.00 0.00 93 ASP A C 14
ATOM 22761 O O . ASP A 1 93 ? -6.869 -3.717 -8.612 1.00 0.00 93 ASP A O 14
ATOM 22770 N N . HIS A 1 94 ? -5.173 -3.362 -7.176 1.00 0.00 94 HIS A N 14
ATOM 22771 C CA . HIS A 1 94 ? -4.189 -4.062 -7.994 1.00 0.00 94 HIS A CA 14
ATOM 22772 C C . HIS A 1 94 ? -4.136 -5.543 -7.631 1.00 0.00 94 HIS A C 14
ATOM 22773 O O . HIS A 1 94 ? -3.586 -5.919 -6.597 1.00 0.00 94 HIS A O 14
ATOM 22788 N N . GLU A 1 95 ? -4.712 -6.379 -8.490 1.00 0.00 95 GLU A N 14
ATOM 22789 C CA . GLU A 1 95 ? -4.731 -7.818 -8.258 1.00 0.00 95 GLU A CA 14
ATOM 22790 C C . GLU A 1 95 ? -3.327 -8.405 -8.364 1.00 0.00 95 GLU A C 14
ATOM 22791 O O . GLU A 1 95 ? -2.658 -8.263 -9.388 1.00 0.00 95 GLU A O 14
ATOM 22803 N N . PHE A 1 96 ? -2.885 -9.064 -7.298 1.00 0.00 96 PHE A N 14
ATOM 22804 C CA . PHE A 1 96 ? -1.560 -9.672 -7.269 1.00 0.00 96 PHE A CA 14
ATOM 22805 C C . PHE A 1 96 ? -1.625 -11.094 -6.720 1.00 0.00 96 PHE A C 14
ATOM 22806 O O . PHE A 1 96 ? -2.434 -11.395 -5.843 1.00 0.00 96 PHE A O 14
ATOM 22823 N N . ARG A 1 97 ? -0.767 -11.964 -7.243 1.00 0.00 97 ARG A N 14
ATOM 22824 C CA . ARG A 1 97 ? -0.728 -13.354 -6.807 1.00 0.00 97 ARG A CA 14
ATOM 22825 C C . ARG A 1 97 ? 0.671 -13.736 -6.333 1.00 0.00 97 ARG A C 14
ATOM 22826 O O . ARG A 1 97 ? 1.666 -13.439 -6.995 1.00 0.00 97 ARG A O 14
ATOM 22847 N N . THR A 1 98 ? 0.741 -14.397 -5.181 1.00 0.00 98 THR A N 14
ATOM 22848 C CA . THR A 1 98 ? 2.017 -14.817 -4.617 1.00 0.00 98 THR A CA 14
ATOM 22849 C C . THR A 1 98 ? 2.519 -16.093 -5.284 1.00 0.00 98 THR A C 14
ATOM 22850 O O . THR A 1 98 ? 1.768 -16.778 -5.978 1.00 0.00 98 THR A O 14
ATOM 22861 N N . SER A 1 99 ? 3.793 -16.406 -5.068 1.00 0.00 99 SER A N 14
ATOM 22862 C CA . SER A 1 99 ? 4.396 -17.599 -5.652 1.00 0.00 99 SER A CA 14
ATOM 22863 C C . SER A 1 99 ? 3.740 -18.863 -5.104 1.00 0.00 99 SER A C 14
ATOM 22864 O O . SER A 1 99 ? 3.388 -18.950 -3.928 1.00 0.00 99 SER A O 14
ATOM 22872 N N . PRO A 1 100 ? 3.571 -19.867 -5.977 1.00 0.00 100 PRO A N 14
ATOM 22873 C CA . PRO A 1 100 ? 2.957 -21.145 -5.605 1.00 0.00 100 PRO A CA 14
ATOM 22874 C C . PRO A 1 100 ? 3.848 -21.968 -4.681 1.00 0.00 100 PRO A C 14
ATOM 22875 O O . PRO A 1 100 ? 5.076 -21.923 -4.760 1.00 0.00 100 PRO A O 14
ATOM 22886 N N . PRO A 1 101 ? 3.217 -22.740 -3.783 1.00 0.00 101 PRO A N 14
ATOM 22887 C CA . PRO A 1 101 ? 3.934 -23.589 -2.827 1.00 0.00 101 PRO A CA 14
ATOM 22888 C C . PRO A 1 101 ? 4.623 -24.769 -3.503 1.00 0.00 101 PRO A C 14
ATOM 22889 O O . PRO A 1 101 ? 5.457 -25.443 -2.898 1.00 0.00 101 PRO A O 14
ATOM 22900 N N . SER A 1 102 ? 4.270 -25.013 -4.761 1.00 0.00 102 SER A N 14
ATOM 22901 C CA . SER A 1 102 ? 4.853 -26.115 -5.518 1.00 0.00 102 SER A CA 14
ATOM 22902 C C . SER A 1 102 ? 5.903 -25.604 -6.500 1.00 0.00 102 SER A C 14
ATOM 22903 O O . SER A 1 102 ? 7.039 -26.075 -6.512 1.00 0.00 102 SER A O 14
ATOM 22911 N N . GLY A 1 103 ? 5.513 -24.634 -7.322 1.00 0.00 103 GLY A N 14
ATOM 22912 C CA . GLY A 1 103 ? 6.432 -24.074 -8.297 1.00 0.00 103 GLY A CA 14
ATOM 22913 C C . GLY A 1 103 ? 7.773 -23.713 -7.689 1.00 0.00 103 GLY A C 14
ATOM 22914 O O . GLY A 1 103 ? 7.857 -22.954 -6.723 1.00 0.00 103 GLY A O 14
ATOM 22918 N N . PRO A 1 104 ? 8.853 -24.266 -8.259 1.00 0.00 104 PRO A N 14
ATOM 22919 C CA . PRO A 1 104 ? 10.217 -24.014 -7.783 1.00 0.00 104 PRO A CA 14
ATOM 22920 C C . PRO A 1 104 ? 10.675 -22.588 -8.068 1.00 0.00 104 PRO A C 14
ATOM 22921 O O . PRO A 1 104 ? 11.239 -21.922 -7.199 1.00 0.00 104 PRO A O 14
ATOM 22932 N N . SER A 1 105 ? 10.429 -22.124 -9.289 1.00 0.00 105 SER A N 14
ATOM 22933 C CA . SER A 1 105 ? 10.820 -20.778 -9.689 1.00 0.00 105 SER A CA 14
ATOM 22934 C C . SER A 1 105 ? 9.745 -20.136 -10.561 1.00 0.00 105 SER A C 14
ATOM 22935 O O . SER A 1 105 ? 9.111 -20.805 -11.376 1.00 0.00 105 SER A O 14
ATOM 22943 N N . SER A 1 106 ? 9.546 -18.834 -10.382 1.00 0.00 106 SER A N 14
ATOM 22944 C CA . SER A 1 106 ? 8.545 -18.101 -11.149 1.00 0.00 106 SER A CA 14
ATOM 22945 C C . SER A 1 106 ? 8.974 -17.960 -12.606 1.00 0.00 106 SER A C 14
ATOM 22946 O O . SER A 1 106 ? 8.206 -18.250 -13.522 1.00 0.00 106 SER A O 14
ATOM 22954 N N . GLY A 1 107 ? 10.209 -17.512 -12.812 1.00 0.00 107 GLY A N 14
ATOM 22955 C CA . GLY A 1 107 ? 10.720 -17.339 -14.159 1.00 0.00 107 GLY A CA 14
ATOM 22956 C C . GLY A 1 107 ? 11.149 -15.912 -14.438 1.00 0.00 107 GLY A C 14
ATOM 22957 O O . GLY A 1 107 ? 10.311 -15.022 -14.585 1.00 0.00 107 GLY A O 14
ATOM 22961 N N . GLY A 1 1 ? -23.196 -7.481 -3.067 1.00 0.00 1 GLY A N 15
ATOM 22962 C CA . GLY A 1 1 ? -22.721 -6.160 -3.435 1.00 0.00 1 GLY A CA 15
ATOM 22963 C C . GLY A 1 1 ? -23.498 -5.566 -4.592 1.00 0.00 1 GLY A C 15
ATOM 22964 O O . GLY A 1 1 ? -24.563 -6.065 -4.955 1.00 0.00 1 GLY A O 15
ATOM 22968 N N . SER A 1 2 ? -22.965 -4.496 -5.174 1.00 0.00 2 SER A N 15
ATOM 22969 C CA . SER A 1 2 ? -23.619 -3.829 -6.294 1.00 0.00 2 SER A CA 15
ATOM 22970 C C . SER A 1 2 ? -22.878 -4.105 -7.598 1.00 0.00 2 SER A C 15
ATOM 22971 O O . SER A 1 2 ? -23.481 -4.501 -8.596 1.00 0.00 2 SER A O 15
ATOM 22979 N N . SER A 1 3 ? -21.566 -3.894 -7.582 1.00 0.00 3 SER A N 15
ATOM 22980 C CA . SER A 1 3 ? -20.741 -4.116 -8.764 1.00 0.00 3 SER A CA 15
ATOM 22981 C C . SER A 1 3 ? -21.323 -3.396 -9.976 1.00 0.00 3 SER A C 15
ATOM 22982 O O . SER A 1 3 ? -21.359 -3.941 -11.078 1.00 0.00 3 SER A O 15
ATOM 22990 N N . GLY A 1 4 ? -21.779 -2.165 -9.762 1.00 0.00 4 GLY A N 15
ATOM 22991 C CA . GLY A 1 4 ? -22.355 -1.389 -10.845 1.00 0.00 4 GLY A CA 15
ATOM 22992 C C . GLY A 1 4 ? -21.317 -0.950 -11.859 1.00 0.00 4 GLY A C 15
ATOM 22993 O O . GLY A 1 4 ? -20.361 -1.676 -12.133 1.00 0.00 4 GLY A O 15
ATOM 22997 N N . SER A 1 5 ? -21.505 0.240 -12.419 1.00 0.00 5 SER A N 15
ATOM 22998 C CA . SER A 1 5 ? -20.581 0.773 -13.413 1.00 0.00 5 SER A CA 15
ATOM 22999 C C . SER A 1 5 ? -19.657 1.815 -12.791 1.00 0.00 5 SER A C 15
ATOM 23000 O O . SER A 1 5 ? -20.102 2.883 -12.369 1.00 0.00 5 SER A O 15
ATOM 23008 N N . SER A 1 6 ? -18.367 1.498 -12.739 1.00 0.00 6 SER A N 15
ATOM 23009 C CA . SER A 1 6 ? -17.379 2.405 -12.166 1.00 0.00 6 SER A CA 15
ATOM 23010 C C . SER A 1 6 ? -16.100 2.410 -12.997 1.00 0.00 6 SER A C 15
ATOM 23011 O O . SER A 1 6 ? -15.469 1.373 -13.192 1.00 0.00 6 SER A O 15
ATOM 23019 N N . GLY A 1 7 ? -15.724 3.589 -13.485 1.00 0.00 7 GLY A N 15
ATOM 23020 C CA . GLY A 1 7 ? -14.522 3.709 -14.290 1.00 0.00 7 GLY A CA 15
ATOM 23021 C C . GLY A 1 7 ? -13.936 5.106 -14.251 1.00 0.00 7 GLY A C 15
ATOM 23022 O O . GLY A 1 7 ? -13.737 5.732 -15.292 1.00 0.00 7 GLY A O 15
ATOM 23026 N N . ALA A 1 8 ? -13.660 5.598 -13.048 1.00 0.00 8 ALA A N 15
ATOM 23027 C CA . ALA A 1 8 ? -13.093 6.930 -12.878 1.00 0.00 8 ALA A CA 15
ATOM 23028 C C . ALA A 1 8 ? -11.743 6.866 -12.171 1.00 0.00 8 ALA A C 15
ATOM 23029 O O . ALA A 1 8 ? -11.649 7.112 -10.970 1.00 0.00 8 ALA A O 15
ATOM 23036 N N . GLU A 1 9 ? -10.700 6.532 -12.926 1.00 0.00 9 GLU A N 15
ATOM 23037 C CA . GLU A 1 9 ? -9.356 6.435 -12.370 1.00 0.00 9 GLU A CA 15
ATOM 23038 C C . GLU A 1 9 ? -8.448 7.516 -12.949 1.00 0.00 9 GLU A C 15
ATOM 23039 O O . GLU A 1 9 ? -7.853 7.339 -14.011 1.00 0.00 9 GLU A O 15
ATOM 23051 N N . SER A 1 10 ? -8.349 8.637 -12.242 1.00 0.00 10 SER A N 15
ATOM 23052 C CA . SER A 1 10 ? -7.518 9.750 -12.686 1.00 0.00 10 SER A CA 15
ATOM 23053 C C . SER A 1 10 ? -6.200 9.785 -11.917 1.00 0.00 10 SER A C 15
ATOM 23054 O O . SER A 1 10 ? -5.721 10.853 -11.532 1.00 0.00 10 SER A O 15
ATOM 23062 N N . LEU A 1 11 ? -5.620 8.611 -11.697 1.00 0.00 11 LEU A N 15
ATOM 23063 C CA . LEU A 1 11 ? -4.357 8.505 -10.975 1.00 0.00 11 LEU A CA 15
ATOM 23064 C C . LEU A 1 11 ? -3.299 9.415 -11.591 1.00 0.00 11 LEU A C 15
ATOM 23065 O O . LEU A 1 11 ? -3.217 9.550 -12.811 1.00 0.00 11 LEU A O 15
ATOM 23081 N N . SER A 1 12 ? -2.490 10.034 -10.738 1.00 0.00 12 SER A N 15
ATOM 23082 C CA . SER A 1 12 ? -1.437 10.933 -11.198 1.00 0.00 12 SER A CA 15
ATOM 23083 C C . SER A 1 12 ? -0.244 10.144 -11.729 1.00 0.00 12 SER A C 15
ATOM 23084 O O . SER A 1 12 ? 0.227 10.382 -12.841 1.00 0.00 12 SER A O 15
ATOM 23092 N N . GLY A 1 13 ? 0.241 9.203 -10.925 1.00 0.00 13 GLY A N 15
ATOM 23093 C CA . GLY A 1 13 ? 1.375 8.393 -11.330 1.00 0.00 13 GLY A CA 15
ATOM 23094 C C . GLY A 1 13 ? 1.797 7.409 -10.257 1.00 0.00 13 GLY A C 15
ATOM 23095 O O . GLY A 1 13 ? 2.978 7.318 -9.918 1.00 0.00 13 GLY A O 15
ATOM 23099 N N . LEU A 1 14 ? 0.832 6.671 -9.720 1.00 0.00 14 LEU A N 15
ATOM 23100 C CA . LEU A 1 14 ? 1.109 5.689 -8.678 1.00 0.00 14 LEU A CA 15
ATOM 23101 C C . LEU A 1 14 ? 0.640 4.301 -9.099 1.00 0.00 14 LEU A C 15
ATOM 23102 O O . LEU A 1 14 ? -0.264 3.729 -8.490 1.00 0.00 14 LEU A O 15
ATOM 23118 N N . SER A 1 15 ? 1.262 3.763 -10.143 1.00 0.00 15 SER A N 15
ATOM 23119 C CA . SER A 1 15 ? 0.907 2.441 -10.647 1.00 0.00 15 SER A CA 15
ATOM 23120 C C . SER A 1 15 ? 1.696 1.354 -9.923 1.00 0.00 15 SER A C 15
ATOM 23121 O O . SER A 1 15 ? 2.885 1.158 -10.179 1.00 0.00 15 SER A O 15
ATOM 23129 N N . LEU A 1 16 ? 1.026 0.650 -9.018 1.00 0.00 16 LEU A N 15
ATOM 23130 C CA . LEU A 1 16 ? 1.662 -0.419 -8.255 1.00 0.00 16 LEU A CA 15
ATOM 23131 C C . LEU A 1 16 ? 2.419 -1.369 -9.177 1.00 0.00 16 LEU A C 15
ATOM 23132 O O . LEU A 1 16 ? 1.841 -1.958 -10.091 1.00 0.00 16 LEU A O 15
ATOM 23148 N N . LYS A 1 17 ? 3.717 -1.516 -8.931 1.00 0.00 17 LYS A N 15
ATOM 23149 C CA . LYS A 1 17 ? 4.554 -2.397 -9.735 1.00 0.00 17 LYS A CA 15
ATOM 23150 C C . LYS A 1 17 ? 5.016 -3.602 -8.921 1.00 0.00 17 LYS A C 15
ATOM 23151 O O . LYS A 1 17 ? 5.339 -3.478 -7.739 1.00 0.00 17 LYS A O 15
ATOM 23170 N N . LEU A 1 18 ? 5.047 -4.766 -9.561 1.00 0.00 18 LEU A N 15
ATOM 23171 C CA . LEU A 1 18 ? 5.471 -5.993 -8.896 1.00 0.00 18 LEU A CA 15
ATOM 23172 C C . LEU A 1 18 ? 6.952 -6.263 -9.144 1.00 0.00 18 LEU A C 15
ATOM 23173 O O . LEU A 1 18 ? 7.322 -6.888 -10.138 1.00 0.00 18 LEU A O 15
ATOM 23189 N N . VAL A 1 19 ? 7.795 -5.788 -8.233 1.00 0.00 19 VAL A N 15
ATOM 23190 C CA . VAL A 1 19 ? 9.236 -5.981 -8.351 1.00 0.00 19 VAL A CA 15
ATOM 23191 C C . VAL A 1 19 ? 9.609 -7.450 -8.189 1.00 0.00 19 VAL A C 15
ATOM 23192 O O . VAL A 1 19 ? 10.218 -8.049 -9.076 1.00 0.00 19 VAL A O 15
ATOM 23205 N N . LYS A 1 20 ? 9.238 -8.027 -7.051 1.00 0.00 20 LYS A N 15
ATOM 23206 C CA . LYS A 1 20 ? 9.532 -9.428 -6.772 1.00 0.00 20 LYS A CA 15
ATOM 23207 C C . LYS A 1 20 ? 8.480 -10.030 -5.846 1.00 0.00 20 LYS A C 15
ATOM 23208 O O . LYS A 1 20 ? 8.354 -9.630 -4.688 1.00 0.00 20 LYS A O 15
ATOM 23227 N N . LYS A 1 21 ? 7.726 -10.995 -6.362 1.00 0.00 21 LYS A N 15
ATOM 23228 C CA . LYS A 1 21 ? 6.686 -11.655 -5.581 1.00 0.00 21 LYS A CA 15
ATOM 23229 C C . LYS A 1 21 ? 7.214 -12.938 -4.947 1.00 0.00 21 LYS A C 15
ATOM 23230 O O . LYS A 1 21 ? 7.983 -13.674 -5.563 1.00 0.00 21 LYS A O 15
ATOM 23249 N N . GLU A 1 22 ? 6.795 -13.198 -3.712 1.00 0.00 22 GLU A N 15
ATOM 23250 C CA . GLU A 1 22 ? 7.226 -14.392 -2.995 1.00 0.00 22 GLU A CA 15
ATOM 23251 C C . GLU A 1 22 ? 6.031 -15.128 -2.396 1.00 0.00 22 GLU A C 15
ATOM 23252 O O . GLU A 1 22 ? 4.945 -14.572 -2.235 1.00 0.00 22 GLU A O 15
ATOM 23264 N N . PRO A 1 23 ? 6.235 -16.410 -2.058 1.00 0.00 23 PRO A N 15
ATOM 23265 C CA . PRO A 1 23 ? 5.187 -17.250 -1.471 1.00 0.00 23 PRO A CA 15
ATOM 23266 C C . PRO A 1 23 ? 4.834 -16.829 -0.049 1.00 0.00 23 PRO A C 15
ATOM 23267 O O . PRO A 1 23 ? 3.749 -17.130 0.447 1.00 0.00 23 PRO A O 15
ATOM 23278 N N . ARG A 1 24 ? 5.758 -16.130 0.603 1.00 0.00 24 ARG A N 15
ATOM 23279 C CA . ARG A 1 24 ? 5.545 -15.668 1.969 1.00 0.00 24 ARG A CA 15
ATOM 23280 C C . ARG A 1 24 ? 5.884 -14.186 2.101 1.00 0.00 24 ARG A C 15
ATOM 23281 O O . ARG A 1 24 ? 5.693 -13.588 3.159 1.00 0.00 24 ARG A O 15
ATOM 23302 N N . GLN A 1 25 ? 6.388 -13.601 1.019 1.00 0.00 25 GLN A N 15
ATOM 23303 C CA . GLN A 1 25 ? 6.755 -12.190 1.015 1.00 0.00 25 GLN A CA 15
ATOM 23304 C C . GLN A 1 25 ? 6.340 -11.523 -0.292 1.00 0.00 25 GLN A C 15
ATOM 23305 O O . GLN A 1 25 ? 5.956 -12.196 -1.250 1.00 0.00 25 GLN A O 15
ATOM 23319 N N . LEU A 1 26 ? 6.419 -10.197 -0.325 1.00 0.00 26 LEU A N 15
ATOM 23320 C CA . LEU A 1 26 ? 6.051 -9.439 -1.515 1.00 0.00 26 LEU A CA 15
ATOM 23321 C C . LEU A 1 26 ? 6.737 -8.076 -1.526 1.00 0.00 26 LEU A C 15
ATOM 23322 O O . LEU A 1 26 ? 6.493 -7.241 -0.656 1.00 0.00 26 LEU A O 15
ATOM 23338 N N . GLU A 1 27 ? 7.594 -7.859 -2.519 1.00 0.00 27 GLU A N 15
ATOM 23339 C CA . GLU A 1 27 ? 8.314 -6.597 -2.643 1.00 0.00 27 GLU A CA 15
ATOM 23340 C C . GLU A 1 27 ? 7.780 -5.779 -3.816 1.00 0.00 27 GLU A C 15
ATOM 23341 O O . GLU A 1 27 ? 7.917 -6.172 -4.975 1.00 0.00 27 GLU A O 15
ATOM 23353 N N . LEU A 1 28 ? 7.170 -4.640 -3.505 1.00 0.00 28 LEU A N 15
ATOM 23354 C CA . LEU A 1 28 ? 6.614 -3.766 -4.532 1.00 0.00 28 LEU A CA 15
ATOM 23355 C C . LEU A 1 28 ? 7.248 -2.380 -4.469 1.00 0.00 28 LEU A C 15
ATOM 23356 O O . LEU A 1 28 ? 7.847 -2.004 -3.461 1.00 0.00 28 LEU A O 15
ATOM 23372 N N . THR A 1 29 ? 7.111 -1.622 -5.553 1.00 0.00 29 THR A N 15
ATOM 23373 C CA . THR A 1 29 ? 7.669 -0.278 -5.621 1.00 0.00 29 THR A CA 15
ATOM 23374 C C . THR A 1 29 ? 6.891 0.592 -6.601 1.00 0.00 29 THR A C 15
ATOM 23375 O O . THR A 1 29 ? 6.714 0.228 -7.764 1.00 0.00 29 THR A O 15
ATOM 23386 N N . TRP A 1 30 ? 6.428 1.742 -6.125 1.00 0.00 30 TRP A N 15
ATOM 23387 C CA . TRP A 1 30 ? 5.667 2.665 -6.961 1.00 0.00 30 TRP A CA 15
ATOM 23388 C C . TRP A 1 30 ? 6.449 3.951 -7.202 1.00 0.00 30 TRP A C 15
ATOM 23389 O O . TRP A 1 30 ? 6.574 4.789 -6.308 1.00 0.00 30 TRP A O 15
ATOM 23410 N N . ALA A 1 31 ? 6.973 4.102 -8.413 1.00 0.00 31 ALA A N 15
ATOM 23411 C CA . ALA A 1 31 ? 7.741 5.289 -8.771 1.00 0.00 31 ALA A CA 15
ATOM 23412 C C . ALA A 1 31 ? 7.275 5.862 -10.105 1.00 0.00 31 ALA A C 15
ATOM 23413 O O . ALA A 1 31 ? 7.008 5.122 -11.051 1.00 0.00 31 ALA A O 15
ATOM 23420 N N . GLY A 1 32 ? 7.179 7.187 -10.174 1.00 0.00 32 GLY A N 15
ATOM 23421 C CA . GLY A 1 32 ? 6.744 7.837 -11.396 1.00 0.00 32 GLY A CA 15
ATOM 23422 C C . GLY A 1 32 ? 6.372 9.290 -11.179 1.00 0.00 32 GLY A C 15
ATOM 23423 O O . GLY A 1 32 ? 5.192 9.642 -11.179 1.00 0.00 32 GLY A O 15
ATOM 23427 N N . SER A 1 33 ? 7.379 10.136 -10.992 1.00 0.00 33 SER A N 15
ATOM 23428 C CA . SER A 1 33 ? 7.151 11.559 -10.767 1.00 0.00 33 SER A CA 15
ATOM 23429 C C . SER A 1 33 ? 8.399 12.370 -11.107 1.00 0.00 33 SER A C 15
ATOM 23430 O O . SER A 1 33 ? 9.523 11.911 -10.907 1.00 0.00 33 SER A O 15
ATOM 23438 N N . ARG A 1 34 ? 8.190 13.577 -11.622 1.00 0.00 34 ARG A N 15
ATOM 23439 C CA . ARG A 1 34 ? 9.296 14.452 -11.991 1.00 0.00 34 ARG A CA 15
ATOM 23440 C C . ARG A 1 34 ? 10.060 14.914 -10.754 1.00 0.00 34 ARG A C 15
ATOM 23441 O O . ARG A 1 34 ? 9.478 15.211 -9.710 1.00 0.00 34 ARG A O 15
ATOM 23462 N N . PRO A 1 35 ? 11.394 14.977 -10.871 1.00 0.00 35 PRO A N 15
ATOM 23463 C CA . PRO A 1 35 ? 12.266 15.402 -9.772 1.00 0.00 35 PRO A CA 15
ATOM 23464 C C . PRO A 1 35 ? 12.126 16.889 -9.463 1.00 0.00 35 PRO A C 15
ATOM 23465 O O . PRO A 1 35 ? 12.804 17.416 -8.581 1.00 0.00 35 PRO A O 15
ATOM 23476 N N . ARG A 1 36 ? 11.241 17.559 -10.194 1.00 0.00 36 ARG A N 15
ATOM 23477 C CA . ARG A 1 36 ? 11.013 18.986 -9.998 1.00 0.00 36 ARG A CA 15
ATOM 23478 C C . ARG A 1 36 ? 10.413 19.256 -8.621 1.00 0.00 36 ARG A C 15
ATOM 23479 O O . ARG A 1 36 ? 9.195 19.339 -8.469 1.00 0.00 36 ARG A O 15
ATOM 23500 N N . ASN A 1 37 ? 11.277 19.391 -7.620 1.00 0.00 37 ASN A N 15
ATOM 23501 C CA . ASN A 1 37 ? 10.833 19.651 -6.256 1.00 0.00 37 ASN A CA 15
ATOM 23502 C C . ASN A 1 37 ? 11.960 20.251 -5.421 1.00 0.00 37 ASN A C 15
ATOM 23503 O O . ASN A 1 37 ? 13.000 19.629 -5.198 1.00 0.00 37 ASN A O 15
ATOM 23514 N N . PRO A 1 38 ? 11.752 21.488 -4.948 1.00 0.00 38 PRO A N 15
ATOM 23515 C CA . PRO A 1 38 ? 12.739 22.199 -4.129 1.00 0.00 38 PRO A CA 15
ATOM 23516 C C . PRO A 1 38 ? 12.889 21.587 -2.741 1.00 0.00 38 PRO A C 15
ATOM 23517 O O . PRO A 1 38 ? 13.665 22.073 -1.919 1.00 0.00 38 PRO A O 15
ATOM 23528 N N . GLY A 1 39 ? 12.142 20.518 -2.486 1.00 0.00 39 GLY A N 15
ATOM 23529 C CA . GLY A 1 39 ? 12.207 19.857 -1.196 1.00 0.00 39 GLY A CA 15
ATOM 23530 C C . GLY A 1 39 ? 12.224 18.346 -1.318 1.00 0.00 39 GLY A C 15
ATOM 23531 O O . GLY A 1 39 ? 13.286 17.737 -1.437 1.00 0.00 39 GLY A O 15
ATOM 23535 N N . GLY A 1 40 ? 11.041 17.738 -1.287 1.00 0.00 40 GLY A N 15
ATOM 23536 C CA . GLY A 1 40 ? 10.947 16.294 -1.394 1.00 0.00 40 GLY A CA 15
ATOM 23537 C C . GLY A 1 40 ? 10.621 15.634 -0.069 1.00 0.00 40 GLY A C 15
ATOM 23538 O O . GLY A 1 40 ? 11.343 14.748 0.384 1.00 0.00 40 GLY A O 15
ATOM 23542 N N . ASN A 1 41 ? 9.530 16.069 0.554 1.00 0.00 41 ASN A N 15
ATOM 23543 C CA . ASN A 1 41 ? 9.112 15.515 1.837 1.00 0.00 41 ASN A CA 15
ATOM 23544 C C . ASN A 1 41 ? 7.638 15.121 1.805 1.00 0.00 41 ASN A C 15
ATOM 23545 O O . ASN A 1 41 ? 6.759 15.940 2.078 1.00 0.00 41 ASN A O 15
ATOM 23556 N N . LEU A 1 42 ? 7.375 13.863 1.469 1.00 0.00 42 LEU A N 15
ATOM 23557 C CA . LEU A 1 42 ? 6.008 13.359 1.402 1.00 0.00 42 LEU A CA 15
ATOM 23558 C C . LEU A 1 42 ? 5.936 11.914 1.883 1.00 0.00 42 LEU A C 15
ATOM 23559 O O . LEU A 1 42 ? 6.942 11.205 1.902 1.00 0.00 42 LEU A O 15
ATOM 23575 N N . SER A 1 43 ? 4.739 11.483 2.269 1.00 0.00 43 SER A N 15
ATOM 23576 C CA . SER A 1 43 ? 4.536 10.122 2.752 1.00 0.00 43 SER A CA 15
ATOM 23577 C C . SER A 1 43 ? 3.587 9.356 1.835 1.00 0.00 43 SER A C 15
ATOM 23578 O O . SER A 1 43 ? 3.034 9.917 0.888 1.00 0.00 43 SER A O 15
ATOM 23586 N N . TYR A 1 44 ? 3.403 8.073 2.123 1.00 0.00 44 TYR A N 15
ATOM 23587 C CA . TYR A 1 44 ? 2.523 7.229 1.324 1.00 0.00 44 TYR A CA 15
ATOM 23588 C C . TYR A 1 44 ? 1.719 6.285 2.213 1.00 0.00 44 TYR A C 15
ATOM 23589 O O . TYR A 1 44 ? 2.256 5.679 3.139 1.00 0.00 44 TYR A O 15
ATOM 23607 N N . GLU A 1 45 ? 0.427 6.165 1.922 1.00 0.00 45 GLU A N 15
ATOM 23608 C CA . GLU A 1 45 ? -0.452 5.295 2.695 1.00 0.00 45 GLU A CA 15
ATOM 23609 C C . GLU A 1 45 ? -0.670 3.966 1.977 1.00 0.00 45 GLU A C 15
ATOM 23610 O O . GLU A 1 45 ? -1.123 3.933 0.832 1.00 0.00 45 GLU A O 15
ATOM 23622 N N . LEU A 1 46 ? -0.346 2.873 2.658 1.00 0.00 46 LEU A N 15
ATOM 23623 C CA . LEU A 1 46 ? -0.505 1.540 2.086 1.00 0.00 46 LEU A CA 15
ATOM 23624 C C . LEU A 1 46 ? -1.654 0.794 2.758 1.00 0.00 46 LEU A C 15
ATOM 23625 O O . LEU A 1 46 ? -1.783 0.804 3.982 1.00 0.00 46 LEU A O 15
ATOM 23641 N N . HIS A 1 47 ? -2.485 0.145 1.948 1.00 0.00 47 HIS A N 15
ATOM 23642 C CA . HIS A 1 47 ? -3.622 -0.609 2.464 1.00 0.00 47 HIS A CA 15
ATOM 23643 C C . HIS A 1 47 ? -3.763 -1.944 1.738 1.00 0.00 47 HIS A C 15
ATOM 23644 O O . HIS A 1 47 ? -4.065 -1.984 0.545 1.00 0.00 47 HIS A O 15
ATOM 23659 N N . VAL A 1 48 ? -3.541 -3.034 2.465 1.00 0.00 48 VAL A N 15
ATOM 23660 C CA . VAL A 1 48 ? -3.644 -4.370 1.890 1.00 0.00 48 VAL A CA 15
ATOM 23661 C C . VAL A 1 48 ? -4.912 -5.074 2.358 1.00 0.00 48 VAL A C 15
ATOM 23662 O O . VAL A 1 48 ? -5.255 -5.038 3.541 1.00 0.00 48 VAL A O 15
ATOM 23675 N N . LEU A 1 49 ? -5.607 -5.713 1.423 1.00 0.00 49 LEU A N 15
ATOM 23676 C CA . LEU A 1 49 ? -6.839 -6.427 1.740 1.00 0.00 49 LEU A CA 15
ATOM 23677 C C . LEU A 1 49 ? -6.721 -7.904 1.377 1.00 0.00 49 LEU A C 15
ATOM 23678 O O . LEU A 1 49 ? -6.517 -8.253 0.215 1.00 0.00 49 LEU A O 15
ATOM 23694 N N . ASN A 1 50 ? -6.854 -8.767 2.379 1.00 0.00 50 ASN A N 15
ATOM 23695 C CA . ASN A 1 50 ? -6.764 -10.207 2.165 1.00 0.00 50 ASN A CA 15
ATOM 23696 C C . ASN A 1 50 ? -8.142 -10.803 1.895 1.00 0.00 50 ASN A C 15
ATOM 23697 O O . ASN A 1 50 ? -9.161 -10.131 2.048 1.00 0.00 50 ASN A O 15
ATOM 23708 N N . GLN A 1 51 ? -8.163 -12.070 1.493 1.00 0.00 51 GLN A N 15
ATOM 23709 C CA . GLN A 1 51 ? -9.416 -12.757 1.201 1.00 0.00 51 GLN A CA 15
ATOM 23710 C C . GLN A 1 51 ? -10.470 -12.438 2.256 1.00 0.00 51 GLN A C 15
ATOM 23711 O O . GLN A 1 51 ? -11.441 -11.732 1.983 1.00 0.00 51 GLN A O 15
ATOM 23725 N N . ASP A 1 52 ? -10.273 -12.963 3.460 1.00 0.00 52 ASP A N 15
ATOM 23726 C CA . ASP A 1 52 ? -11.206 -12.733 4.557 1.00 0.00 52 ASP A CA 15
ATOM 23727 C C . ASP A 1 52 ? -10.567 -11.875 5.644 1.00 0.00 52 ASP A C 15
ATOM 23728 O O . ASP A 1 52 ? -10.950 -11.949 6.811 1.00 0.00 52 ASP A O 15
ATOM 23737 N N . GLU A 1 53 ? -9.591 -11.061 5.251 1.00 0.00 53 GLU A N 15
ATOM 23738 C CA . GLU A 1 53 ? -8.898 -10.191 6.194 1.00 0.00 53 GLU A CA 15
ATOM 23739 C C . GLU A 1 53 ? -8.517 -8.869 5.533 1.00 0.00 53 GLU A C 15
ATOM 23740 O O . GLU A 1 53 ? -8.452 -8.772 4.308 1.00 0.00 53 GLU A O 15
ATOM 23752 N N . GLU A 1 54 ? -8.265 -7.854 6.355 1.00 0.00 54 GLU A N 15
ATOM 23753 C CA . GLU A 1 54 ? -7.892 -6.538 5.851 1.00 0.00 54 GLU A CA 15
ATOM 23754 C C . GLU A 1 54 ? -6.958 -5.827 6.825 1.00 0.00 54 GLU A C 15
ATOM 23755 O O . GLU A 1 54 ? -7.245 -5.733 8.019 1.00 0.00 54 GLU A O 15
ATOM 23767 N N . TRP A 1 55 ? -5.840 -5.330 6.308 1.00 0.00 55 TRP A N 15
ATOM 23768 C CA . TRP A 1 55 ? -4.863 -4.628 7.133 1.00 0.00 55 TRP A CA 15
ATOM 23769 C C . TRP A 1 55 ? -4.139 -3.556 6.325 1.00 0.00 55 TRP A C 15
ATOM 23770 O O . TRP A 1 55 ? -3.800 -3.766 5.160 1.00 0.00 55 TRP A O 15
ATOM 23791 N N . HIS A 1 56 ? -3.904 -2.407 6.951 1.00 0.00 56 HIS A N 15
ATOM 23792 C CA . HIS A 1 56 ? -3.218 -1.303 6.289 1.00 0.00 56 HIS A CA 15
ATOM 23793 C C . HIS A 1 56 ? -2.019 -0.839 7.110 1.00 0.00 56 HIS A C 15
ATOM 23794 O O . HIS A 1 56 ? -1.941 -1.094 8.311 1.00 0.00 56 HIS A O 15
ATOM 23809 N N . GLN A 1 57 ? -1.086 -0.156 6.452 1.00 0.00 57 GLN A N 15
ATOM 23810 C CA . GLN A 1 57 ? 0.109 0.342 7.121 1.00 0.00 57 GLN A CA 15
ATOM 23811 C C . GLN A 1 57 ? 0.717 1.511 6.352 1.00 0.00 57 GLN A C 15
ATOM 23812 O O . GLN A 1 57 ? 1.042 1.387 5.172 1.00 0.00 57 GLN A O 15
ATOM 23826 N N . MET A 1 58 ? 0.866 2.644 7.029 1.00 0.00 58 MET A N 15
ATOM 23827 C CA . MET A 1 58 ? 1.435 3.835 6.409 1.00 0.00 58 MET A CA 15
ATOM 23828 C C . MET A 1 58 ? 2.942 3.684 6.224 1.00 0.00 58 MET A C 15
ATOM 23829 O O . MET A 1 58 ? 3.658 3.314 7.154 1.00 0.00 58 MET A O 15
ATOM 23843 N N . VAL A 1 59 ? 3.417 3.973 5.016 1.00 0.00 59 VAL A N 15
ATOM 23844 C CA . VAL A 1 59 ? 4.839 3.871 4.710 1.00 0.00 59 VAL A CA 15
ATOM 23845 C C . VAL A 1 59 ? 5.392 5.202 4.215 1.00 0.00 59 VAL A C 15
ATOM 23846 O O . VAL A 1 59 ? 4.649 6.049 3.715 1.00 0.00 59 VAL A O 15
ATOM 23859 N N . LEU A 1 60 ? 6.700 5.382 4.356 1.00 0.00 60 LEU A N 15
ATOM 23860 C CA . LEU A 1 60 ? 7.355 6.611 3.922 1.00 0.00 60 LEU A CA 15
ATOM 23861 C C . LEU A 1 60 ? 8.064 6.409 2.587 1.00 0.00 60 LEU A C 15
ATOM 23862 O O . LEU A 1 60 ? 8.137 7.325 1.768 1.00 0.00 60 LEU A O 15
ATOM 23878 N N . GLU A 1 61 ? 8.582 5.204 2.374 1.00 0.00 61 GLU A N 15
ATOM 23879 C CA . GLU A 1 61 ? 9.284 4.882 1.137 1.00 0.00 61 GLU A CA 15
ATOM 23880 C C . GLU A 1 61 ? 8.304 4.434 0.057 1.00 0.00 61 GLU A C 15
ATOM 23881 O O . GLU A 1 61 ? 7.215 3.933 0.339 1.00 0.00 61 GLU A O 15
ATOM 23893 N N . PRO A 1 62 ? 8.698 4.619 -1.212 1.00 0.00 62 PRO A N 15
ATOM 23894 C CA . PRO A 1 62 ? 7.870 4.241 -2.361 1.00 0.00 62 PRO A CA 15
ATOM 23895 C C . PRO A 1 62 ? 7.748 2.729 -2.516 1.00 0.00 62 PRO A C 15
ATOM 23896 O O . PRO A 1 62 ? 7.140 2.240 -3.468 1.00 0.00 62 PRO A O 15
ATOM 23907 N N . ARG A 1 63 ? 8.329 1.994 -1.574 1.00 0.00 63 ARG A N 15
ATOM 23908 C CA . ARG A 1 63 ? 8.286 0.537 -1.607 1.00 0.00 63 ARG A CA 15
ATOM 23909 C C . ARG A 1 63 ? 7.815 -0.023 -0.268 1.00 0.00 63 ARG A C 15
ATOM 23910 O O . ARG A 1 63 ? 8.076 0.556 0.786 1.00 0.00 63 ARG A O 15
ATOM 23931 N N . VAL A 1 64 ? 7.117 -1.154 -0.318 1.00 0.00 64 VAL A N 15
ATOM 23932 C CA . VAL A 1 64 ? 6.609 -1.793 0.890 1.00 0.00 64 VAL A CA 15
ATOM 23933 C C . VAL A 1 64 ? 6.988 -3.269 0.931 1.00 0.00 64 VAL A C 15
ATOM 23934 O O . VAL A 1 64 ? 6.870 -3.980 -0.068 1.00 0.00 64 VAL A O 15
ATOM 23947 N N . LEU A 1 65 ? 7.444 -3.725 2.093 1.00 0.00 65 LEU A N 15
ATOM 23948 C CA . LEU A 1 65 ? 7.840 -5.118 2.266 1.00 0.00 65 LEU A CA 15
ATOM 23949 C C . LEU A 1 65 ? 6.852 -5.858 3.163 1.00 0.00 65 LEU A C 15
ATOM 23950 O O . LEU A 1 65 ? 6.866 -5.697 4.384 1.00 0.00 65 LEU A O 15
ATOM 23966 N N . LEU A 1 66 ? 5.998 -6.670 2.550 1.00 0.00 66 LEU A N 15
ATOM 23967 C CA . LEU A 1 66 ? 5.004 -7.437 3.293 1.00 0.00 66 LEU A CA 15
ATOM 23968 C C . LEU A 1 66 ? 5.482 -8.867 3.524 1.00 0.00 66 LEU A C 15
ATOM 23969 O O . LEU A 1 66 ? 5.770 -9.598 2.575 1.00 0.00 66 LEU A O 15
ATOM 23985 N N . THR A 1 67 ? 5.562 -9.262 4.791 1.00 0.00 67 THR A N 15
ATOM 23986 C CA . THR A 1 67 ? 6.003 -10.605 5.147 1.00 0.00 67 THR A CA 15
ATOM 23987 C C . THR A 1 67 ? 4.892 -11.381 5.845 1.00 0.00 67 THR A C 15
ATOM 23988 O O . THR A 1 67 ? 3.783 -10.877 6.020 1.00 0.00 67 THR A O 15
ATOM 23999 N N . LYS A 1 68 ? 5.197 -12.611 6.244 1.00 0.00 68 LYS A N 15
ATOM 24000 C CA . LYS A 1 68 ? 4.226 -13.458 6.926 1.00 0.00 68 LYS A CA 15
ATOM 24001 C C . LYS A 1 68 ? 2.960 -13.615 6.091 1.00 0.00 68 LYS A C 15
ATOM 24002 O O . LYS A 1 68 ? 1.846 -13.486 6.602 1.00 0.00 68 LYS A O 15
ATOM 24021 N N . LEU A 1 69 ? 3.136 -13.896 4.804 1.00 0.00 69 LEU A N 15
ATOM 24022 C CA . LEU A 1 69 ? 2.007 -14.073 3.898 1.00 0.00 69 LEU A CA 15
ATOM 24023 C C . LEU A 1 69 ? 1.815 -15.545 3.547 1.00 0.00 69 LEU A C 15
ATOM 24024 O O . LEU A 1 69 ? 2.508 -16.414 4.077 1.00 0.00 69 LEU A O 15
ATOM 24040 N N . GLN A 1 70 ? 0.873 -15.816 2.650 1.00 0.00 70 GLN A N 15
ATOM 24041 C CA . GLN A 1 70 ? 0.592 -17.184 2.228 1.00 0.00 70 GLN A CA 15
ATOM 24042 C C . GLN A 1 70 ? 0.822 -17.348 0.729 1.00 0.00 70 GLN A C 15
ATOM 24043 O O . GLN A 1 70 ? 0.526 -16.460 -0.070 1.00 0.00 70 GLN A O 15
ATOM 24057 N N . PRO A 1 71 ? 1.362 -18.511 0.337 1.00 0.00 71 PRO A N 15
ATOM 24058 C CA . PRO A 1 71 ? 1.643 -18.820 -1.068 1.00 0.00 71 PRO A CA 15
ATOM 24059 C C . PRO A 1 71 ? 0.371 -19.025 -1.883 1.00 0.00 71 PRO A C 15
ATOM 24060 O O . PRO A 1 71 ? -0.678 -19.370 -1.337 1.00 0.00 71 PRO A O 15
ATOM 24071 N N . ASP A 1 72 ? 0.469 -18.810 -3.190 1.00 0.00 72 ASP A N 15
ATOM 24072 C CA . ASP A 1 72 ? -0.674 -18.972 -4.080 1.00 0.00 72 ASP A CA 15
ATOM 24073 C C . ASP A 1 72 ? -1.918 -18.313 -3.492 1.00 0.00 72 ASP A C 15
ATOM 24074 O O . ASP A 1 72 ? -2.974 -18.938 -3.385 1.00 0.00 72 ASP A O 15
ATOM 24083 N N . THR A 1 73 ? -1.787 -17.046 -3.111 1.00 0.00 73 THR A N 15
ATOM 24084 C CA . THR A 1 73 ? -2.898 -16.303 -2.532 1.00 0.00 73 THR A CA 15
ATOM 24085 C C . THR A 1 73 ? -3.039 -14.931 -3.181 1.00 0.00 73 THR A C 15
ATOM 24086 O O . THR A 1 73 ? -2.048 -14.242 -3.425 1.00 0.00 73 THR A O 15
ATOM 24097 N N . THR A 1 74 ? -4.279 -14.537 -3.459 1.00 0.00 74 THR A N 15
ATOM 24098 C CA . THR A 1 74 ? -4.549 -13.246 -4.080 1.00 0.00 74 THR A CA 15
ATOM 24099 C C . THR A 1 74 ? -4.608 -12.136 -3.038 1.00 0.00 74 THR A C 15
ATOM 24100 O O . THR A 1 74 ? -5.443 -12.164 -2.133 1.00 0.00 74 THR A O 15
ATOM 24111 N N . TYR A 1 75 ? -3.718 -11.159 -3.170 1.00 0.00 75 TYR A N 15
ATOM 24112 C CA . TYR A 1 75 ? -3.667 -10.039 -2.237 1.00 0.00 75 TYR A CA 15
ATOM 24113 C C . TYR A 1 75 ? -3.860 -8.714 -2.967 1.00 0.00 75 TYR A C 15
ATOM 24114 O O . TYR A 1 75 ? -3.293 -8.493 -4.037 1.00 0.00 75 TYR A O 15
ATOM 24132 N N . ILE A 1 76 ? -4.665 -7.834 -2.380 1.00 0.00 76 ILE A N 15
ATOM 24133 C CA . ILE A 1 76 ? -4.932 -6.529 -2.972 1.00 0.00 76 ILE A CA 15
ATOM 24134 C C . ILE A 1 76 ? -4.114 -5.438 -2.289 1.00 0.00 76 ILE A C 15
ATOM 24135 O O . ILE A 1 76 ? -4.165 -5.281 -1.069 1.00 0.00 76 ILE A O 15
ATOM 24151 N N . VAL A 1 77 ? -3.362 -4.684 -3.085 1.00 0.00 77 VAL A N 15
ATOM 24152 C CA . VAL A 1 77 ? -2.536 -3.605 -2.558 1.00 0.00 77 VAL A CA 15
ATOM 24153 C C . VAL A 1 77 ? -2.919 -2.266 -3.180 1.00 0.00 77 VAL A C 15
ATOM 24154 O O . VAL A 1 77 ? -3.255 -2.193 -4.361 1.00 0.00 77 VAL A O 15
ATOM 24167 N N . ARG A 1 78 ? -2.864 -1.210 -2.375 1.00 0.00 78 ARG A N 15
ATOM 24168 C CA . ARG A 1 78 ? -3.206 0.127 -2.846 1.00 0.00 78 ARG A CA 15
ATOM 24169 C C . ARG A 1 78 ? -2.392 1.187 -2.111 1.00 0.00 78 ARG A C 15
ATOM 24170 O O . ARG A 1 78 ? -2.416 1.263 -0.882 1.00 0.00 78 ARG A O 15
ATOM 24191 N N . VAL A 1 79 ? -1.670 2.005 -2.871 1.00 0.00 79 VAL A N 15
ATOM 24192 C CA . VAL A 1 79 ? -0.848 3.061 -2.292 1.00 0.00 79 VAL A CA 15
ATOM 24193 C C . VAL A 1 79 ? -1.210 4.421 -2.877 1.00 0.00 79 VAL A C 15
ATOM 24194 O O . VAL A 1 79 ? -1.519 4.536 -4.063 1.00 0.00 79 VAL A O 15
ATOM 24207 N N . ARG A 1 80 ? -1.169 5.450 -2.037 1.00 0.00 80 ARG A N 15
ATOM 24208 C CA . ARG A 1 80 ? -1.493 6.804 -2.470 1.00 0.00 80 ARG A CA 15
ATOM 24209 C C . ARG A 1 80 ? -0.664 7.833 -1.707 1.00 0.00 80 ARG A C 15
ATOM 24210 O O . ARG A 1 80 ? -0.368 7.655 -0.524 1.00 0.00 80 ARG A O 15
ATOM 24231 N N . THR A 1 81 ? -0.290 8.910 -2.391 1.00 0.00 81 THR A N 15
ATOM 24232 C CA . THR A 1 81 ? 0.506 9.966 -1.779 1.00 0.00 81 THR A CA 15
ATOM 24233 C C . THR A 1 81 ? -0.325 10.780 -0.793 1.00 0.00 81 THR A C 15
ATOM 24234 O O . THR A 1 81 ? -1.384 11.303 -1.142 1.00 0.00 81 THR A O 15
ATOM 24245 N N . LEU A 1 82 ? 0.161 10.883 0.439 1.00 0.00 82 LEU A N 15
ATOM 24246 C CA . LEU A 1 82 ? -0.537 11.635 1.476 1.00 0.00 82 LEU A CA 15
ATOM 24247 C C . LEU A 1 82 ? -0.139 13.107 1.442 1.00 0.00 82 LEU A C 15
ATOM 24248 O O . LEU A 1 82 ? 1.034 13.441 1.273 1.00 0.00 82 LEU A O 15
ATOM 24264 N N . THR A 1 83 ? -1.124 13.985 1.607 1.00 0.00 83 THR A N 15
ATOM 24265 C CA . THR A 1 83 ? -0.877 15.421 1.597 1.00 0.00 83 THR A CA 15
ATOM 24266 C C . THR A 1 83 ? -1.629 16.116 2.726 1.00 0.00 83 THR A C 15
ATOM 24267 O O . THR A 1 83 ? -2.678 15.659 3.180 1.00 0.00 83 THR A O 15
ATOM 24278 N N . PRO A 1 84 ? -1.082 17.249 3.192 1.00 0.00 84 PRO A N 15
ATOM 24279 C CA . PRO A 1 84 ? -1.686 18.032 4.275 1.00 0.00 84 PRO A CA 15
ATOM 24280 C C . PRO A 1 84 ? -2.978 18.718 3.843 1.00 0.00 84 PRO A C 15
ATOM 24281 O O . PRO A 1 84 ? -3.911 18.860 4.634 1.00 0.00 84 PRO A O 15
ATOM 24292 N N . LEU A 1 85 ? -3.026 19.140 2.585 1.00 0.00 85 LEU A N 15
ATOM 24293 C CA . LEU A 1 85 ? -4.205 19.811 2.047 1.00 0.00 85 LEU A CA 15
ATOM 24294 C C . LEU A 1 85 ? -4.700 19.113 0.784 1.00 0.00 85 LEU A C 15
ATOM 24295 O O . LEU A 1 85 ? -4.254 19.418 -0.321 1.00 0.00 85 LEU A O 15
ATOM 24311 N N . GLY A 1 86 ? -5.627 18.175 0.957 1.00 0.00 86 GLY A N 15
ATOM 24312 C CA . GLY A 1 86 ? -6.169 17.450 -0.178 1.00 0.00 86 GLY A CA 15
ATOM 24313 C C . GLY A 1 86 ? -5.327 16.246 -0.552 1.00 0.00 86 GLY A C 15
ATOM 24314 O O . GLY A 1 86 ? -4.590 16.260 -1.538 1.00 0.00 86 GLY A O 15
ATOM 24318 N N . PRO A 1 87 ? -5.431 15.175 0.248 1.00 0.00 87 PRO A N 15
ATOM 24319 C CA . PRO A 1 87 ? -4.680 13.938 0.016 1.00 0.00 87 PRO A CA 15
ATOM 24320 C C . PRO A 1 87 ? -5.168 13.186 -1.218 1.00 0.00 87 PRO A C 15
ATOM 24321 O O . PRO A 1 87 ? -6.371 13.047 -1.437 1.00 0.00 87 PRO A O 15
ATOM 24332 N N . GLY A 1 88 ? -4.226 12.702 -2.021 1.00 0.00 88 GLY A N 15
ATOM 24333 C CA . GLY A 1 88 ? -4.581 11.969 -3.223 1.00 0.00 88 GLY A CA 15
ATOM 24334 C C . GLY A 1 88 ? -5.479 10.783 -2.935 1.00 0.00 88 GLY A C 15
ATOM 24335 O O . GLY A 1 88 ? -5.528 10.271 -1.816 1.00 0.00 88 GLY A O 15
ATOM 24339 N N . PRO A 1 89 ? -6.211 10.327 -3.962 1.00 0.00 89 PRO A N 15
ATOM 24340 C CA . PRO A 1 89 ? -7.126 9.188 -3.838 1.00 0.00 89 PRO A CA 15
ATOM 24341 C C . PRO A 1 89 ? -6.386 7.868 -3.652 1.00 0.00 89 PRO A C 15
ATOM 24342 O O . PRO A 1 89 ? -5.169 7.798 -3.821 1.00 0.00 89 PRO A O 15
ATOM 24353 N N . PHE A 1 90 ? -7.129 6.822 -3.305 1.00 0.00 90 PHE A N 15
ATOM 24354 C CA . PHE A 1 90 ? -6.543 5.503 -3.096 1.00 0.00 90 PHE A CA 15
ATOM 24355 C C . PHE A 1 90 ? -6.456 4.733 -4.410 1.00 0.00 90 PHE A C 15
ATOM 24356 O O . PHE A 1 90 ? -7.465 4.506 -5.077 1.00 0.00 90 PHE A O 15
ATOM 24373 N N . SER A 1 91 ? -5.242 4.333 -4.775 1.00 0.00 91 SER A N 15
ATOM 24374 C CA . SER A 1 91 ? -5.021 3.592 -6.011 1.00 0.00 91 SER A CA 15
ATOM 24375 C C . SER A 1 91 ? -6.081 2.511 -6.194 1.00 0.00 91 SER A C 15
ATOM 24376 O O . SER A 1 91 ? -6.686 2.030 -5.235 1.00 0.00 91 SER A O 15
ATOM 24384 N N . PRO A 1 92 ? -6.315 2.118 -7.455 1.00 0.00 92 PRO A N 15
ATOM 24385 C CA . PRO A 1 92 ? -7.302 1.090 -7.794 1.00 0.00 92 PRO A CA 15
ATOM 24386 C C . PRO A 1 92 ? -6.872 -0.300 -7.337 1.00 0.00 92 PRO A C 15
ATOM 24387 O O . PRO A 1 92 ? -5.723 -0.698 -7.528 1.00 0.00 92 PRO A O 15
ATOM 24398 N N . ASP A 1 93 ? -7.801 -1.033 -6.734 1.00 0.00 93 ASP A N 15
ATOM 24399 C CA . ASP A 1 93 ? -7.518 -2.380 -6.252 1.00 0.00 93 ASP A CA 15
ATOM 24400 C C . ASP A 1 93 ? -6.644 -3.140 -7.244 1.00 0.00 93 ASP A C 15
ATOM 24401 O O . ASP A 1 93 ? -7.091 -3.498 -8.334 1.00 0.00 93 ASP A O 15
ATOM 24410 N N . HIS A 1 94 ? -5.395 -3.383 -6.860 1.00 0.00 94 HIS A N 15
ATOM 24411 C CA . HIS A 1 94 ? -4.457 -4.101 -7.716 1.00 0.00 94 HIS A CA 15
ATOM 24412 C C . HIS A 1 94 ? -4.432 -5.586 -7.369 1.00 0.00 94 HIS A C 15
ATOM 24413 O O . HIS A 1 94 ? -3.927 -5.979 -6.318 1.00 0.00 94 HIS A O 15
ATOM 24428 N N . GLU A 1 95 ? -4.981 -6.407 -8.260 1.00 0.00 95 GLU A N 15
ATOM 24429 C CA . GLU A 1 95 ? -5.023 -7.848 -8.046 1.00 0.00 95 GLU A CA 15
ATOM 24430 C C . GLU A 1 95 ? -3.634 -8.461 -8.199 1.00 0.00 95 GLU A C 15
ATOM 24431 O O . GLU A 1 95 ? -3.086 -8.518 -9.300 1.00 0.00 95 GLU A O 15
ATOM 24443 N N . PHE A 1 96 ? -3.069 -8.919 -7.086 1.00 0.00 96 PHE A N 15
ATOM 24444 C CA . PHE A 1 96 ? -1.744 -9.526 -7.095 1.00 0.00 96 PHE A CA 15
ATOM 24445 C C . PHE A 1 96 ? -1.812 -10.987 -6.658 1.00 0.00 96 PHE A C 15
ATOM 24446 O O . PHE A 1 96 ? -2.766 -11.406 -6.002 1.00 0.00 96 PHE A O 15
ATOM 24463 N N . ARG A 1 97 ? -0.793 -11.756 -7.026 1.00 0.00 97 ARG A N 15
ATOM 24464 C CA . ARG A 1 97 ? -0.737 -13.170 -6.674 1.00 0.00 97 ARG A CA 15
ATOM 24465 C C . ARG A 1 97 ? 0.670 -13.566 -6.236 1.00 0.00 97 ARG A C 15
ATOM 24466 O O . ARG A 1 97 ? 1.648 -13.298 -6.935 1.00 0.00 97 ARG A O 15
ATOM 24487 N N . THR A 1 98 ? 0.765 -14.206 -5.075 1.00 0.00 98 THR A N 15
ATOM 24488 C CA . THR A 1 98 ? 2.052 -14.637 -4.543 1.00 0.00 98 THR A CA 15
ATOM 24489 C C . THR A 1 98 ? 2.586 -15.844 -5.306 1.00 0.00 98 THR A C 15
ATOM 24490 O O . THR A 1 98 ? 1.909 -16.387 -6.180 1.00 0.00 98 THR A O 15
ATOM 24501 N N . SER A 1 99 ? 3.803 -16.259 -4.971 1.00 0.00 99 SER A N 15
ATOM 24502 C CA . SER A 1 99 ? 4.429 -17.400 -5.628 1.00 0.00 99 SER A CA 15
ATOM 24503 C C . SER A 1 99 ? 3.829 -18.711 -5.128 1.00 0.00 99 SER A C 15
ATOM 24504 O O . SER A 1 99 ? 3.555 -18.885 -3.940 1.00 0.00 99 SER A O 15
ATOM 24512 N N . PRO A 1 100 ? 3.620 -19.657 -6.055 1.00 0.00 100 PRO A N 15
ATOM 24513 C CA . PRO A 1 100 ? 3.051 -20.969 -5.734 1.00 0.00 100 PRO A CA 15
ATOM 24514 C C . PRO A 1 100 ? 4.012 -21.835 -4.926 1.00 0.00 100 PRO A C 15
ATOM 24515 O O . PRO A 1 100 ? 5.232 -21.752 -5.071 1.00 0.00 100 PRO A O 15
ATOM 24526 N N . PRO A 1 101 ? 3.452 -22.688 -4.055 1.00 0.00 101 PRO A N 15
ATOM 24527 C CA . PRO A 1 101 ? 4.242 -23.587 -3.208 1.00 0.00 101 PRO A CA 15
ATOM 24528 C C . PRO A 1 101 ? 4.916 -24.695 -4.009 1.00 0.00 101 PRO A C 15
ATOM 24529 O O . PRO A 1 101 ? 6.119 -24.923 -3.881 1.00 0.00 101 PRO A O 15
ATOM 24540 N N . SER A 1 102 ? 4.134 -25.380 -4.837 1.00 0.00 102 SER A N 15
ATOM 24541 C CA . SER A 1 102 ? 4.655 -26.467 -5.657 1.00 0.00 102 SER A CA 15
ATOM 24542 C C . SER A 1 102 ? 5.116 -25.949 -7.016 1.00 0.00 102 SER A C 15
ATOM 24543 O O . SER A 1 102 ? 4.704 -24.877 -7.457 1.00 0.00 102 SER A O 15
ATOM 24551 N N . GLY A 1 103 ? 5.975 -26.721 -7.676 1.00 0.00 103 GLY A N 15
ATOM 24552 C CA . GLY A 1 103 ? 6.479 -26.324 -8.978 1.00 0.00 103 GLY A CA 15
ATOM 24553 C C . GLY A 1 103 ? 7.272 -27.426 -9.653 1.00 0.00 103 GLY A C 15
ATOM 24554 O O . GLY A 1 103 ? 8.483 -27.549 -9.469 1.00 0.00 103 GLY A O 15
ATOM 24558 N N . PRO A 1 104 ? 6.583 -28.252 -10.454 1.00 0.00 104 PRO A N 15
ATOM 24559 C CA . PRO A 1 104 ? 7.211 -29.364 -11.173 1.00 0.00 104 PRO A CA 15
ATOM 24560 C C . PRO A 1 104 ? 8.128 -28.886 -12.293 1.00 0.00 104 PRO A C 15
ATOM 24561 O O . PRO A 1 104 ? 9.268 -29.335 -12.409 1.00 0.00 104 PRO A O 15
ATOM 24572 N N . SER A 1 105 ? 7.623 -27.971 -13.115 1.00 0.00 105 SER A N 15
ATOM 24573 C CA . SER A 1 105 ? 8.397 -27.434 -14.229 1.00 0.00 105 SER A CA 15
ATOM 24574 C C . SER A 1 105 ? 9.553 -26.577 -13.723 1.00 0.00 105 SER A C 15
ATOM 24575 O O . SER A 1 105 ? 10.710 -26.803 -14.080 1.00 0.00 105 SER A O 15
ATOM 24583 N N . SER A 1 106 ? 9.232 -25.593 -12.890 1.00 0.00 106 SER A N 15
ATOM 24584 C CA . SER A 1 106 ? 10.243 -24.698 -12.338 1.00 0.00 106 SER A CA 15
ATOM 24585 C C . SER A 1 106 ? 10.984 -25.364 -11.183 1.00 0.00 106 SER A C 15
ATOM 24586 O O . SER A 1 106 ? 10.381 -25.742 -10.179 1.00 0.00 106 SER A O 15
ATOM 24594 N N . GLY A 1 107 ? 12.298 -25.504 -11.333 1.00 0.00 107 GLY A N 15
ATOM 24595 C CA . GLY A 1 107 ? 13.101 -26.124 -10.295 1.00 0.00 107 GLY A CA 15
ATOM 24596 C C . GLY A 1 107 ? 13.751 -27.413 -10.758 1.00 0.00 107 GLY A C 15
ATOM 24597 O O . GLY A 1 107 ? 14.024 -28.302 -9.952 1.00 0.00 107 GLY A O 15
ATOM 24601 N N . GLY A 1 1 ? -13.890 -12.828 -11.074 1.00 0.00 1 GLY A N 16
ATOM 24602 C CA . GLY A 1 1 ? -13.012 -11.683 -10.914 1.00 0.00 1 GLY A CA 16
ATOM 24603 C C . GLY A 1 1 ? -13.775 -10.394 -10.689 1.00 0.00 1 GLY A C 16
ATOM 24604 O O . GLY A 1 1 ? -14.490 -10.252 -9.697 1.00 0.00 1 GLY A O 16
ATOM 24608 N N . SER A 1 2 ? -13.624 -9.449 -11.612 1.00 0.00 2 SER A N 16
ATOM 24609 C CA . SER A 1 2 ? -14.301 -8.162 -11.508 1.00 0.00 2 SER A CA 16
ATOM 24610 C C . SER A 1 2 ? -14.644 -7.614 -12.890 1.00 0.00 2 SER A C 16
ATOM 24611 O O . SER A 1 2 ? -13.880 -7.778 -13.841 1.00 0.00 2 SER A O 16
ATOM 24619 N N . SER A 1 3 ? -15.798 -6.964 -12.992 1.00 0.00 3 SER A N 16
ATOM 24620 C CA . SER A 1 3 ? -16.246 -6.395 -14.258 1.00 0.00 3 SER A CA 16
ATOM 24621 C C . SER A 1 3 ? -15.624 -5.020 -14.485 1.00 0.00 3 SER A C 16
ATOM 24622 O O . SER A 1 3 ? -15.326 -4.296 -13.536 1.00 0.00 3 SER A O 16
ATOM 24630 N N . GLY A 1 4 ? -15.432 -4.667 -15.753 1.00 0.00 4 GLY A N 16
ATOM 24631 C CA . GLY A 1 4 ? -14.847 -3.381 -16.084 1.00 0.00 4 GLY A CA 16
ATOM 24632 C C . GLY A 1 4 ? -15.894 -2.331 -16.400 1.00 0.00 4 GLY A C 16
ATOM 24633 O O . GLY A 1 4 ? -15.940 -1.805 -17.511 1.00 0.00 4 GLY A O 16
ATOM 24637 N N . SER A 1 5 ? -16.739 -2.028 -15.420 1.00 0.00 5 SER A N 16
ATOM 24638 C CA . SER A 1 5 ? -17.795 -1.038 -15.600 1.00 0.00 5 SER A CA 16
ATOM 24639 C C . SER A 1 5 ? -17.485 0.236 -14.821 1.00 0.00 5 SER A C 16
ATOM 24640 O O . SER A 1 5 ? -17.977 0.433 -13.710 1.00 0.00 5 SER A O 16
ATOM 24648 N N . SER A 1 6 ? -16.664 1.098 -15.412 1.00 0.00 6 SER A N 16
ATOM 24649 C CA . SER A 1 6 ? -16.284 2.353 -14.772 1.00 0.00 6 SER A CA 16
ATOM 24650 C C . SER A 1 6 ? -15.797 3.364 -15.806 1.00 0.00 6 SER A C 16
ATOM 24651 O O . SER A 1 6 ? -15.571 3.022 -16.966 1.00 0.00 6 SER A O 16
ATOM 24659 N N . GLY A 1 7 ? -15.638 4.612 -15.375 1.00 0.00 7 GLY A N 16
ATOM 24660 C CA . GLY A 1 7 ? -15.180 5.654 -16.275 1.00 0.00 7 GLY A CA 16
ATOM 24661 C C . GLY A 1 7 ? -13.704 5.533 -16.598 1.00 0.00 7 GLY A C 16
ATOM 24662 O O . GLY A 1 7 ? -13.129 4.448 -16.509 1.00 0.00 7 GLY A O 16
ATOM 24666 N N . ALA A 1 8 ? -13.089 6.649 -16.976 1.00 0.00 8 ALA A N 16
ATOM 24667 C CA . ALA A 1 8 ? -11.671 6.663 -17.314 1.00 0.00 8 ALA A CA 16
ATOM 24668 C C . ALA A 1 8 ? -10.866 7.433 -16.273 1.00 0.00 8 ALA A C 16
ATOM 24669 O O . ALA A 1 8 ? -10.704 8.649 -16.377 1.00 0.00 8 ALA A O 16
ATOM 24676 N N . GLU A 1 9 ? -10.366 6.718 -15.270 1.00 0.00 9 GLU A N 16
ATOM 24677 C CA . GLU A 1 9 ? -9.580 7.337 -14.210 1.00 0.00 9 GLU A CA 16
ATOM 24678 C C . GLU A 1 9 ? -8.111 7.441 -14.611 1.00 0.00 9 GLU A C 16
ATOM 24679 O O . GLU A 1 9 ? -7.585 6.575 -15.310 1.00 0.00 9 GLU A O 16
ATOM 24691 N N . SER A 1 10 ? -7.455 8.507 -14.165 1.00 0.00 10 SER A N 16
ATOM 24692 C CA . SER A 1 10 ? -6.049 8.728 -14.481 1.00 0.00 10 SER A CA 16
ATOM 24693 C C . SER A 1 10 ? -5.191 8.649 -13.222 1.00 0.00 10 SER A C 16
ATOM 24694 O O . SER A 1 10 ? -5.675 8.869 -12.111 1.00 0.00 10 SER A O 16
ATOM 24702 N N . LEU A 1 11 ? -3.913 8.332 -13.404 1.00 0.00 11 LEU A N 16
ATOM 24703 C CA . LEU A 1 11 ? -2.985 8.223 -12.284 1.00 0.00 11 LEU A CA 16
ATOM 24704 C C . LEU A 1 11 ? -1.740 9.070 -12.524 1.00 0.00 11 LEU A C 16
ATOM 24705 O O . LEU A 1 11 ? -1.128 9.004 -13.590 1.00 0.00 11 LEU A O 16
ATOM 24721 N N . SER A 1 12 ? -1.368 9.864 -11.525 1.00 0.00 12 SER A N 16
ATOM 24722 C CA . SER A 1 12 ? -0.196 10.725 -11.628 1.00 0.00 12 SER A CA 16
ATOM 24723 C C . SER A 1 12 ? 1.055 9.907 -11.932 1.00 0.00 12 SER A C 16
ATOM 24724 O O . SER A 1 12 ? 1.765 10.174 -12.900 1.00 0.00 12 SER A O 16
ATOM 24732 N N . GLY A 1 13 ? 1.317 8.906 -11.097 1.00 0.00 13 GLY A N 16
ATOM 24733 C CA . GLY A 1 13 ? 2.482 8.063 -11.292 1.00 0.00 13 GLY A CA 16
ATOM 24734 C C . GLY A 1 13 ? 2.713 7.116 -10.131 1.00 0.00 13 GLY A C 16
ATOM 24735 O O . GLY A 1 13 ? 3.801 7.083 -9.554 1.00 0.00 13 GLY A O 16
ATOM 24739 N N . LEU A 1 14 ? 1.688 6.345 -9.785 1.00 0.00 14 LEU A N 16
ATOM 24740 C CA . LEU A 1 14 ? 1.784 5.393 -8.684 1.00 0.00 14 LEU A CA 16
ATOM 24741 C C . LEU A 1 14 ? 1.353 3.999 -9.129 1.00 0.00 14 LEU A C 16
ATOM 24742 O O . LEU A 1 14 ? 0.431 3.414 -8.562 1.00 0.00 14 LEU A O 16
ATOM 24758 N N . SER A 1 15 ? 2.029 3.473 -10.146 1.00 0.00 15 SER A N 16
ATOM 24759 C CA . SER A 1 15 ? 1.715 2.149 -10.668 1.00 0.00 15 SER A CA 16
ATOM 24760 C C . SER A 1 15 ? 2.450 1.067 -9.883 1.00 0.00 15 SER A C 16
ATOM 24761 O O . SER A 1 15 ? 3.632 0.809 -10.114 1.00 0.00 15 SER A O 16
ATOM 24769 N N . LEU A 1 16 ? 1.742 0.436 -8.952 1.00 0.00 16 LEU A N 16
ATOM 24770 C CA . LEU A 1 16 ? 2.325 -0.619 -8.131 1.00 0.00 16 LEU A CA 16
ATOM 24771 C C . LEU A 1 16 ? 3.005 -1.672 -9.000 1.00 0.00 16 LEU A C 16
ATOM 24772 O O . LEU A 1 16 ? 2.347 -2.400 -9.742 1.00 0.00 16 LEU A O 16
ATOM 24788 N N . LYS A 1 17 ? 4.328 -1.749 -8.900 1.00 0.00 17 LYS A N 16
ATOM 24789 C CA . LYS A 1 17 ? 5.099 -2.715 -9.674 1.00 0.00 17 LYS A CA 16
ATOM 24790 C C . LYS A 1 17 ? 5.474 -3.921 -8.819 1.00 0.00 17 LYS A C 16
ATOM 24791 O O . LYS A 1 17 ? 5.944 -3.773 -7.690 1.00 0.00 17 LYS A O 16
ATOM 24810 N N . LEU A 1 18 ? 5.265 -5.115 -9.364 1.00 0.00 18 LEU A N 16
ATOM 24811 C CA . LEU A 1 18 ? 5.583 -6.348 -8.652 1.00 0.00 18 LEU A CA 16
ATOM 24812 C C . LEU A 1 18 ? 7.055 -6.710 -8.820 1.00 0.00 18 LEU A C 16
ATOM 24813 O O . LEU A 1 18 ? 7.434 -7.382 -9.780 1.00 0.00 18 LEU A O 16
ATOM 24829 N N . VAL A 1 19 ? 7.881 -6.262 -7.880 1.00 0.00 19 VAL A N 16
ATOM 24830 C CA . VAL A 1 19 ? 9.311 -6.541 -7.922 1.00 0.00 19 VAL A CA 16
ATOM 24831 C C . VAL A 1 19 ? 9.580 -8.041 -7.865 1.00 0.00 19 VAL A C 16
ATOM 24832 O O . VAL A 1 19 ? 10.241 -8.599 -8.742 1.00 0.00 19 VAL A O 16
ATOM 24845 N N . LYS A 1 20 ? 9.063 -8.690 -6.828 1.00 0.00 20 LYS A N 16
ATOM 24846 C CA . LYS A 1 20 ? 9.244 -10.127 -6.656 1.00 0.00 20 LYS A CA 16
ATOM 24847 C C . LYS A 1 20 ? 7.951 -10.786 -6.188 1.00 0.00 20 LYS A C 16
ATOM 24848 O O . LYS A 1 20 ? 7.247 -10.256 -5.328 1.00 0.00 20 LYS A O 16
ATOM 24867 N N . LYS A 1 21 ? 7.643 -11.946 -6.759 1.00 0.00 21 LYS A N 16
ATOM 24868 C CA . LYS A 1 21 ? 6.436 -12.681 -6.399 1.00 0.00 21 LYS A CA 16
ATOM 24869 C C . LYS A 1 21 ? 6.781 -13.948 -5.623 1.00 0.00 21 LYS A C 16
ATOM 24870 O O . LYS A 1 21 ? 6.989 -15.009 -6.211 1.00 0.00 21 LYS A O 16
ATOM 24889 N N . GLU A 1 22 ? 6.839 -13.829 -4.301 1.00 0.00 22 GLU A N 16
ATOM 24890 C CA . GLU A 1 22 ? 7.158 -14.966 -3.445 1.00 0.00 22 GLU A CA 16
ATOM 24891 C C . GLU A 1 22 ? 5.905 -15.493 -2.751 1.00 0.00 22 GLU A C 16
ATOM 24892 O O . GLU A 1 22 ? 4.906 -14.790 -2.602 1.00 0.00 22 GLU A O 16
ATOM 24904 N N . PRO A 1 23 ? 5.960 -16.760 -2.315 1.00 0.00 23 PRO A N 16
ATOM 24905 C CA . PRO A 1 23 ? 4.839 -17.410 -1.629 1.00 0.00 23 PRO A CA 16
ATOM 24906 C C . PRO A 1 23 ? 4.602 -16.839 -0.236 1.00 0.00 23 PRO A C 16
ATOM 24907 O O . PRO A 1 23 ? 3.467 -16.785 0.239 1.00 0.00 23 PRO A O 16
ATOM 24918 N N . ARG A 1 24 ? 5.680 -16.412 0.415 1.00 0.00 24 ARG A N 16
ATOM 24919 C CA . ARG A 1 24 ? 5.589 -15.845 1.755 1.00 0.00 24 ARG A CA 16
ATOM 24920 C C . ARG A 1 24 ? 6.248 -14.470 1.809 1.00 0.00 24 ARG A C 16
ATOM 24921 O O . ARG A 1 24 ? 6.759 -14.057 2.849 1.00 0.00 24 ARG A O 16
ATOM 24942 N N . GLN A 1 25 ? 6.232 -13.767 0.681 1.00 0.00 25 GLN A N 16
ATOM 24943 C CA . GLN A 1 25 ? 6.830 -12.439 0.600 1.00 0.00 25 GLN A CA 16
ATOM 24944 C C . GLN A 1 25 ? 6.381 -11.716 -0.665 1.00 0.00 25 GLN A C 16
ATOM 24945 O O . GLN A 1 25 ? 6.213 -12.332 -1.719 1.00 0.00 25 GLN A O 16
ATOM 24959 N N . LEU A 1 26 ? 6.188 -10.407 -0.556 1.00 0.00 26 LEU A N 16
ATOM 24960 C CA . LEU A 1 26 ? 5.758 -9.599 -1.692 1.00 0.00 26 LEU A CA 16
ATOM 24961 C C . LEU A 1 26 ? 6.129 -8.133 -1.489 1.00 0.00 26 LEU A C 16
ATOM 24962 O O . LEU A 1 26 ? 5.628 -7.476 -0.578 1.00 0.00 26 LEU A O 16
ATOM 24978 N N . GLU A 1 27 ? 7.010 -7.627 -2.347 1.00 0.00 27 GLU A N 16
ATOM 24979 C CA . GLU A 1 27 ? 7.447 -6.239 -2.263 1.00 0.00 27 GLU A CA 16
ATOM 24980 C C . GLU A 1 27 ? 6.893 -5.422 -3.427 1.00 0.00 27 GLU A C 16
ATOM 24981 O O . GLU A 1 27 ? 6.526 -5.971 -4.466 1.00 0.00 27 GLU A O 16
ATOM 24993 N N . LEU A 1 28 ? 6.834 -4.108 -3.244 1.00 0.00 28 LEU A N 16
ATOM 24994 C CA . LEU A 1 28 ? 6.324 -3.214 -4.278 1.00 0.00 28 LEU A CA 16
ATOM 24995 C C . LEU A 1 28 ? 7.078 -1.888 -4.272 1.00 0.00 28 LEU A C 16
ATOM 24996 O O . LEU A 1 28 ? 7.542 -1.429 -3.228 1.00 0.00 28 LEU A O 16
ATOM 25012 N N . THR A 1 29 ? 7.197 -1.275 -5.446 1.00 0.00 29 THR A N 16
ATOM 25013 C CA . THR A 1 29 ? 7.894 -0.002 -5.577 1.00 0.00 29 THR A CA 16
ATOM 25014 C C . THR A 1 29 ? 7.154 0.935 -6.524 1.00 0.00 29 THR A C 16
ATOM 25015 O O . THR A 1 29 ? 6.971 0.626 -7.701 1.00 0.00 29 THR A O 16
ATOM 25026 N N . TRP A 1 30 ? 6.731 2.081 -6.004 1.00 0.00 30 TRP A N 16
ATOM 25027 C CA . TRP A 1 30 ? 6.011 3.065 -6.805 1.00 0.00 30 TRP A CA 16
ATOM 25028 C C . TRP A 1 30 ? 6.806 4.360 -6.921 1.00 0.00 30 TRP A C 16
ATOM 25029 O O . TRP A 1 30 ? 6.865 5.150 -5.979 1.00 0.00 30 TRP A O 16
ATOM 25050 N N . ALA A 1 31 ? 7.417 4.572 -8.082 1.00 0.00 31 ALA A N 16
ATOM 25051 C CA . ALA A 1 31 ? 8.208 5.773 -8.322 1.00 0.00 31 ALA A CA 16
ATOM 25052 C C . ALA A 1 31 ? 8.160 6.177 -9.791 1.00 0.00 31 ALA A C 16
ATOM 25053 O O . ALA A 1 31 ? 8.359 5.350 -10.679 1.00 0.00 31 ALA A O 16
ATOM 25060 N N . GLY A 1 32 ? 7.895 7.456 -10.040 1.00 0.00 32 GLY A N 16
ATOM 25061 C CA . GLY A 1 32 ? 7.826 7.948 -11.404 1.00 0.00 32 GLY A CA 16
ATOM 25062 C C . GLY A 1 32 ? 8.469 9.311 -11.563 1.00 0.00 32 GLY A C 16
ATOM 25063 O O . GLY A 1 32 ? 7.918 10.320 -11.124 1.00 0.00 32 GLY A O 16
ATOM 25067 N N . SER A 1 33 ? 9.640 9.341 -12.191 1.00 0.00 33 SER A N 16
ATOM 25068 C CA . SER A 1 33 ? 10.363 10.590 -12.401 1.00 0.00 33 SER A CA 16
ATOM 25069 C C . SER A 1 33 ? 11.501 10.398 -13.399 1.00 0.00 33 SER A C 16
ATOM 25070 O O . SER A 1 33 ? 12.492 9.729 -13.106 1.00 0.00 33 SER A O 16
ATOM 25078 N N . ARG A 1 34 ? 11.350 10.990 -14.580 1.00 0.00 34 ARG A N 16
ATOM 25079 C CA . ARG A 1 34 ? 12.363 10.883 -15.623 1.00 0.00 34 ARG A CA 16
ATOM 25080 C C . ARG A 1 34 ? 13.499 11.872 -15.379 1.00 0.00 34 ARG A C 16
ATOM 25081 O O . ARG A 1 34 ? 14.637 11.493 -15.101 1.00 0.00 34 ARG A O 16
ATOM 25102 N N . PRO A 1 35 ? 13.186 13.172 -15.487 1.00 0.00 35 PRO A N 16
ATOM 25103 C CA . PRO A 1 35 ? 14.167 14.242 -15.283 1.00 0.00 35 PRO A CA 16
ATOM 25104 C C . PRO A 1 35 ? 14.595 14.366 -13.825 1.00 0.00 35 PRO A C 16
ATOM 25105 O O . PRO A 1 35 ? 15.787 14.386 -13.518 1.00 0.00 35 PRO A O 16
ATOM 25116 N N . ARG A 1 36 ? 13.615 14.448 -12.931 1.00 0.00 36 ARG A N 16
ATOM 25117 C CA . ARG A 1 36 ? 13.891 14.570 -11.504 1.00 0.00 36 ARG A CA 16
ATOM 25118 C C . ARG A 1 36 ? 12.608 14.440 -10.689 1.00 0.00 36 ARG A C 16
ATOM 25119 O O . ARG A 1 36 ? 11.524 14.783 -11.160 1.00 0.00 36 ARG A O 16
ATOM 25140 N N . ASN A 1 37 ? 12.739 13.943 -9.464 1.00 0.00 37 ASN A N 16
ATOM 25141 C CA . ASN A 1 37 ? 11.590 13.766 -8.583 1.00 0.00 37 ASN A CA 16
ATOM 25142 C C . ASN A 1 37 ? 11.439 14.957 -7.641 1.00 0.00 37 ASN A C 16
ATOM 25143 O O . ASN A 1 37 ? 12.417 15.528 -7.159 1.00 0.00 37 ASN A O 16
ATOM 25154 N N . PRO A 1 38 ? 10.182 15.342 -7.371 1.00 0.00 38 PRO A N 16
ATOM 25155 C CA . PRO A 1 38 ? 9.872 16.467 -6.485 1.00 0.00 38 PRO A CA 16
ATOM 25156 C C . PRO A 1 38 ? 10.197 16.162 -5.026 1.00 0.00 38 PRO A C 16
ATOM 25157 O O . PRO A 1 38 ? 10.242 15.002 -4.620 1.00 0.00 38 PRO A O 16
ATOM 25168 N N . GLY A 1 39 ? 10.421 17.212 -4.242 1.00 0.00 39 GLY A N 16
ATOM 25169 C CA . GLY A 1 39 ? 10.737 17.035 -2.837 1.00 0.00 39 GLY A CA 16
ATOM 25170 C C . GLY A 1 39 ? 9.707 17.673 -1.926 1.00 0.00 39 GLY A C 16
ATOM 25171 O O . GLY A 1 39 ? 8.866 18.449 -2.376 1.00 0.00 39 GLY A O 16
ATOM 25175 N N . GLY A 1 40 ? 9.773 17.343 -0.639 1.00 0.00 40 GLY A N 16
ATOM 25176 C CA . GLY A 1 40 ? 8.832 17.896 0.317 1.00 0.00 40 GLY A CA 16
ATOM 25177 C C . GLY A 1 40 ? 8.294 16.850 1.273 1.00 0.00 40 GLY A C 16
ATOM 25178 O O . GLY A 1 40 ? 7.975 15.734 0.867 1.00 0.00 40 GLY A O 16
ATOM 25182 N N . ASN A 1 41 ? 8.194 17.212 2.548 1.00 0.00 41 ASN A N 16
ATOM 25183 C CA . ASN A 1 41 ? 7.694 16.295 3.566 1.00 0.00 41 ASN A CA 16
ATOM 25184 C C . ASN A 1 41 ? 6.370 15.672 3.133 1.00 0.00 41 ASN A C 16
ATOM 25185 O O . ASN A 1 41 ? 5.303 16.258 3.322 1.00 0.00 41 ASN A O 16
ATOM 25196 N N . LEU A 1 42 ? 6.446 14.480 2.551 1.00 0.00 42 LEU A N 16
ATOM 25197 C CA . LEU A 1 42 ? 5.254 13.776 2.091 1.00 0.00 42 LEU A CA 16
ATOM 25198 C C . LEU A 1 42 ? 5.278 12.317 2.535 1.00 0.00 42 LEU A C 16
ATOM 25199 O O . LEU A 1 42 ? 6.345 11.728 2.710 1.00 0.00 42 LEU A O 16
ATOM 25215 N N . SER A 1 43 ? 4.095 11.738 2.714 1.00 0.00 43 SER A N 16
ATOM 25216 C CA . SER A 1 43 ? 3.980 10.348 3.139 1.00 0.00 43 SER A CA 16
ATOM 25217 C C . SER A 1 43 ? 3.107 9.554 2.172 1.00 0.00 43 SER A C 16
ATOM 25218 O O . SER A 1 43 ? 2.528 10.113 1.240 1.00 0.00 43 SER A O 16
ATOM 25226 N N . TYR A 1 44 ? 3.018 8.249 2.400 1.00 0.00 44 TYR A N 16
ATOM 25227 C CA . TYR A 1 44 ? 2.218 7.377 1.548 1.00 0.00 44 TYR A CA 16
ATOM 25228 C C . TYR A 1 44 ? 1.397 6.401 2.386 1.00 0.00 44 TYR A C 16
ATOM 25229 O O . TYR A 1 44 ? 1.899 5.813 3.343 1.00 0.00 44 TYR A O 16
ATOM 25247 N N . GLU A 1 45 ? 0.131 6.235 2.017 1.00 0.00 45 GLU A N 16
ATOM 25248 C CA . GLU A 1 45 ? -0.761 5.332 2.734 1.00 0.00 45 GLU A CA 16
ATOM 25249 C C . GLU A 1 45 ? -0.869 3.990 2.015 1.00 0.00 45 GLU A C 16
ATOM 25250 O O . GLU A 1 45 ? -1.275 3.926 0.854 1.00 0.00 45 GLU A O 16
ATOM 25262 N N . LEU A 1 46 ? -0.502 2.921 2.712 1.00 0.00 46 LEU A N 16
ATOM 25263 C CA . LEU A 1 46 ? -0.557 1.579 2.141 1.00 0.00 46 LEU A CA 16
ATOM 25264 C C . LEU A 1 46 ? -1.649 0.748 2.807 1.00 0.00 46 LEU A C 16
ATOM 25265 O O . LEU A 1 46 ? -1.732 0.682 4.034 1.00 0.00 46 LEU A O 16
ATOM 25281 N N . HIS A 1 47 ? -2.483 0.113 1.991 1.00 0.00 47 HIS A N 16
ATOM 25282 C CA . HIS A 1 47 ? -3.569 -0.717 2.501 1.00 0.00 47 HIS A CA 16
ATOM 25283 C C . HIS A 1 47 ? -3.631 -2.048 1.757 1.00 0.00 47 HIS A C 16
ATOM 25284 O O . HIS A 1 47 ? -3.914 -2.089 0.560 1.00 0.00 47 HIS A O 16
ATOM 25299 N N . VAL A 1 48 ? -3.363 -3.135 2.475 1.00 0.00 48 VAL A N 16
ATOM 25300 C CA . VAL A 1 48 ? -3.388 -4.467 1.883 1.00 0.00 48 VAL A CA 16
ATOM 25301 C C . VAL A 1 48 ? -4.626 -5.240 2.323 1.00 0.00 48 VAL A C 16
ATOM 25302 O O . VAL A 1 48 ? -5.011 -5.205 3.493 1.00 0.00 48 VAL A O 16
ATOM 25315 N N . LEU A 1 49 ? -5.247 -5.939 1.379 1.00 0.00 49 LEU A N 16
ATOM 25316 C CA . LEU A 1 49 ? -6.443 -6.722 1.669 1.00 0.00 49 LEU A CA 16
ATOM 25317 C C . LEU A 1 49 ? -6.263 -8.172 1.232 1.00 0.00 49 LEU A C 16
ATOM 25318 O O . LEU A 1 49 ? -5.561 -8.456 0.262 1.00 0.00 49 LEU A O 16
ATOM 25334 N N . ASN A 1 50 ? -6.903 -9.086 1.954 1.00 0.00 50 ASN A N 16
ATOM 25335 C CA . ASN A 1 50 ? -6.815 -10.508 1.640 1.00 0.00 50 ASN A CA 16
ATOM 25336 C C . ASN A 1 50 ? -8.177 -11.181 1.779 1.00 0.00 50 ASN A C 16
ATOM 25337 O O . ASN A 1 50 ? -9.142 -10.564 2.227 1.00 0.00 50 ASN A O 16
ATOM 25348 N N . GLN A 1 51 ? -8.245 -12.451 1.391 1.00 0.00 51 GLN A N 16
ATOM 25349 C CA . GLN A 1 51 ? -9.489 -13.208 1.473 1.00 0.00 51 GLN A CA 16
ATOM 25350 C C . GLN A 1 51 ? -10.310 -12.777 2.683 1.00 0.00 51 GLN A C 16
ATOM 25351 O O . GLN A 1 51 ? -11.380 -12.185 2.541 1.00 0.00 51 GLN A O 16
ATOM 25365 N N . ASP A 1 52 ? -9.803 -13.078 3.874 1.00 0.00 52 ASP A N 16
ATOM 25366 C CA . ASP A 1 52 ? -10.490 -12.721 5.110 1.00 0.00 52 ASP A CA 16
ATOM 25367 C C . ASP A 1 52 ? -9.548 -11.994 6.064 1.00 0.00 52 ASP A C 16
ATOM 25368 O O . ASP A 1 52 ? -9.714 -12.056 7.282 1.00 0.00 52 ASP A O 16
ATOM 25377 N N . GLU A 1 53 ? -8.559 -11.306 5.502 1.00 0.00 53 GLU A N 16
ATOM 25378 C CA . GLU A 1 53 ? -7.589 -10.569 6.304 1.00 0.00 53 GLU A CA 16
ATOM 25379 C C . GLU A 1 53 ? -7.264 -9.223 5.663 1.00 0.00 53 GLU A C 16
ATOM 25380 O O . GLU A 1 53 ? -6.681 -9.164 4.581 1.00 0.00 53 GLU A O 16
ATOM 25392 N N . GLU A 1 54 ? -7.645 -8.144 6.340 1.00 0.00 54 GLU A N 16
ATOM 25393 C CA . GLU A 1 54 ? -7.395 -6.799 5.836 1.00 0.00 54 GLU A CA 16
ATOM 25394 C C . GLU A 1 54 ? -6.559 -5.994 6.827 1.00 0.00 54 GLU A C 16
ATOM 25395 O O . GLU A 1 54 ? -6.914 -5.872 7.999 1.00 0.00 54 GLU A O 16
ATOM 25407 N N . TRP A 1 55 ? -5.448 -5.447 6.347 1.00 0.00 55 TRP A N 16
ATOM 25408 C CA . TRP A 1 55 ? -4.561 -4.654 7.189 1.00 0.00 55 TRP A CA 16
ATOM 25409 C C . TRP A 1 55 ? -3.872 -3.562 6.378 1.00 0.00 55 TRP A C 16
ATOM 25410 O O . TRP A 1 55 ? -3.386 -3.809 5.274 1.00 0.00 55 TRP A O 16
ATOM 25431 N N . HIS A 1 56 ? -3.833 -2.354 6.932 1.00 0.00 56 HIS A N 16
ATOM 25432 C CA . HIS A 1 56 ? -3.202 -1.224 6.260 1.00 0.00 56 HIS A CA 16
ATOM 25433 C C . HIS A 1 56 ? -2.099 -0.624 7.125 1.00 0.00 56 HIS A C 16
ATOM 25434 O O . HIS A 1 56 ? -2.190 -0.626 8.352 1.00 0.00 56 HIS A O 16
ATOM 25449 N N . GLN A 1 57 ? -1.057 -0.112 6.477 1.00 0.00 57 GLN A N 16
ATOM 25450 C CA . GLN A 1 57 ? 0.064 0.491 7.189 1.00 0.00 57 GLN A CA 16
ATOM 25451 C C . GLN A 1 57 ? 0.657 1.648 6.391 1.00 0.00 57 GLN A C 16
ATOM 25452 O O . GLN A 1 57 ? 0.988 1.498 5.215 1.00 0.00 57 GLN A O 16
ATOM 25466 N N . MET A 1 58 ? 0.787 2.801 7.039 1.00 0.00 58 MET A N 16
ATOM 25467 C CA . MET A 1 58 ? 1.341 3.983 6.389 1.00 0.00 58 MET A CA 16
ATOM 25468 C C . MET A 1 58 ? 2.861 3.893 6.301 1.00 0.00 58 MET A C 16
ATOM 25469 O O . MET A 1 58 ? 3.541 3.698 7.308 1.00 0.00 58 MET A O 16
ATOM 25483 N N . VAL A 1 59 ? 3.389 4.036 5.089 1.00 0.00 59 VAL A N 16
ATOM 25484 C CA . VAL A 1 59 ? 4.829 3.971 4.869 1.00 0.00 59 VAL A CA 16
ATOM 25485 C C . VAL A 1 59 ? 5.374 5.316 4.402 1.00 0.00 59 VAL A C 16
ATOM 25486 O O . VAL A 1 59 ? 4.710 6.045 3.665 1.00 0.00 59 VAL A O 16
ATOM 25499 N N . LEU A 1 60 ? 6.588 5.638 4.835 1.00 0.00 60 LEU A N 16
ATOM 25500 C CA . LEU A 1 60 ? 7.225 6.896 4.460 1.00 0.00 60 LEU A CA 16
ATOM 25501 C C . LEU A 1 60 ? 7.980 6.753 3.143 1.00 0.00 60 LEU A C 16
ATOM 25502 O O . LEU A 1 60 ? 8.104 7.712 2.381 1.00 0.00 60 LEU A O 16
ATOM 25518 N N . GLU A 1 61 ? 8.479 5.549 2.880 1.00 0.00 61 GLU A N 16
ATOM 25519 C CA . GLU A 1 61 ? 9.221 5.282 1.654 1.00 0.00 61 GLU A CA 16
ATOM 25520 C C . GLU A 1 61 ? 8.277 4.873 0.526 1.00 0.00 61 GLU A C 16
ATOM 25521 O O . GLU A 1 61 ? 7.195 4.332 0.753 1.00 0.00 61 GLU A O 16
ATOM 25533 N N . PRO A 1 62 ? 8.695 5.139 -0.721 1.00 0.00 62 PRO A N 16
ATOM 25534 C CA . PRO A 1 62 ? 7.903 4.808 -1.909 1.00 0.00 62 PRO A CA 16
ATOM 25535 C C . PRO A 1 62 ? 7.823 3.305 -2.151 1.00 0.00 62 PRO A C 16
ATOM 25536 O O . PRO A 1 62 ? 7.248 2.856 -3.143 1.00 0.00 62 PRO A O 16
ATOM 25547 N N . ARG A 1 63 ? 8.402 2.531 -1.239 1.00 0.00 63 ARG A N 16
ATOM 25548 C CA . ARG A 1 63 ? 8.396 1.077 -1.355 1.00 0.00 63 ARG A CA 16
ATOM 25549 C C . ARG A 1 63 ? 7.876 0.432 -0.073 1.00 0.00 63 ARG A C 16
ATOM 25550 O O . ARG A 1 63 ? 7.937 1.027 1.003 1.00 0.00 63 ARG A O 16
ATOM 25571 N N . VAL A 1 64 ? 7.365 -0.789 -0.197 1.00 0.00 64 VAL A N 16
ATOM 25572 C CA . VAL A 1 64 ? 6.835 -1.515 0.951 1.00 0.00 64 VAL A CA 16
ATOM 25573 C C . VAL A 1 64 ? 7.227 -2.988 0.898 1.00 0.00 64 VAL A C 16
ATOM 25574 O O . VAL A 1 64 ? 7.335 -3.574 -0.180 1.00 0.00 64 VAL A O 16
ATOM 25587 N N . LEU A 1 65 ? 7.439 -3.580 2.068 1.00 0.00 65 LEU A N 16
ATOM 25588 C CA . LEU A 1 65 ? 7.819 -4.986 2.155 1.00 0.00 65 LEU A CA 16
ATOM 25589 C C . LEU A 1 65 ? 6.820 -5.768 3.003 1.00 0.00 65 LEU A C 16
ATOM 25590 O O . LEU A 1 65 ? 6.731 -5.573 4.216 1.00 0.00 65 LEU A O 16
ATOM 25606 N N . LEU A 1 66 ? 6.071 -6.655 2.357 1.00 0.00 66 LEU A N 16
ATOM 25607 C CA . LEU A 1 66 ? 5.079 -7.469 3.051 1.00 0.00 66 LEU A CA 16
ATOM 25608 C C . LEU A 1 66 ? 5.591 -8.891 3.257 1.00 0.00 66 LEU A C 16
ATOM 25609 O O . LEU A 1 66 ? 6.123 -9.512 2.336 1.00 0.00 66 LEU A O 16
ATOM 25625 N N . THR A 1 67 ? 5.424 -9.404 4.473 1.00 0.00 67 THR A N 16
ATOM 25626 C CA . THR A 1 67 ? 5.868 -10.753 4.801 1.00 0.00 67 THR A CA 16
ATOM 25627 C C . THR A 1 67 ? 4.755 -11.549 5.474 1.00 0.00 67 THR A C 16
ATOM 25628 O O . THR A 1 67 ? 3.650 -11.044 5.675 1.00 0.00 67 THR A O 16
ATOM 25639 N N . LYS A 1 68 ? 5.054 -12.796 5.821 1.00 0.00 68 LYS A N 16
ATOM 25640 C CA . LYS A 1 68 ? 4.080 -13.663 6.474 1.00 0.00 68 LYS A CA 16
ATOM 25641 C C . LYS A 1 68 ? 2.817 -13.797 5.628 1.00 0.00 68 LYS A C 16
ATOM 25642 O O . LYS A 1 68 ? 1.701 -13.711 6.142 1.00 0.00 68 LYS A O 16
ATOM 25661 N N . LEU A 1 69 ? 3.001 -14.009 4.329 1.00 0.00 69 LEU A N 16
ATOM 25662 C CA . LEU A 1 69 ? 1.876 -14.157 3.412 1.00 0.00 69 LEU A CA 16
ATOM 25663 C C . LEU A 1 69 ? 1.579 -15.629 3.148 1.00 0.00 69 LEU A C 16
ATOM 25664 O O . LEU A 1 69 ? 2.240 -16.513 3.692 1.00 0.00 69 LEU A O 16
ATOM 25680 N N . GLN A 1 70 ? 0.581 -15.885 2.308 1.00 0.00 70 GLN A N 16
ATOM 25681 C CA . GLN A 1 70 ? 0.198 -17.250 1.970 1.00 0.00 70 GLN A CA 16
ATOM 25682 C C . GLN A 1 70 ? 0.471 -17.545 0.499 1.00 0.00 70 GLN A C 16
ATOM 25683 O O . GLN A 1 70 ? 0.237 -16.715 -0.379 1.00 0.00 70 GLN A O 16
ATOM 25697 N N . PRO A 1 71 ? 0.979 -18.755 0.222 1.00 0.00 71 PRO A N 16
ATOM 25698 C CA . PRO A 1 71 ? 1.295 -19.187 -1.143 1.00 0.00 71 PRO A CA 16
ATOM 25699 C C . PRO A 1 71 ? 0.044 -19.411 -1.985 1.00 0.00 71 PRO A C 16
ATOM 25700 O O . PRO A 1 71 ? -0.942 -19.976 -1.510 1.00 0.00 71 PRO A O 16
ATOM 25711 N N . ASP A 1 72 ? 0.090 -18.966 -3.235 1.00 0.00 72 ASP A N 16
ATOM 25712 C CA . ASP A 1 72 ? -1.040 -19.120 -4.144 1.00 0.00 72 ASP A CA 16
ATOM 25713 C C . ASP A 1 72 ? -2.279 -18.421 -3.594 1.00 0.00 72 ASP A C 16
ATOM 25714 O O . ASP A 1 72 ? -3.360 -19.009 -3.529 1.00 0.00 72 ASP A O 16
ATOM 25723 N N . THR A 1 73 ? -2.115 -17.163 -3.196 1.00 0.00 73 THR A N 16
ATOM 25724 C CA . THR A 1 73 ? -3.219 -16.385 -2.648 1.00 0.00 73 THR A CA 16
ATOM 25725 C C . THR A 1 73 ? -3.221 -14.966 -3.205 1.00 0.00 73 THR A C 16
ATOM 25726 O O . THR A 1 73 ? -2.191 -14.290 -3.214 1.00 0.00 73 THR A O 16
ATOM 25737 N N . THR A 1 74 ? -4.383 -14.518 -3.670 1.00 0.00 74 THR A N 16
ATOM 25738 C CA . THR A 1 74 ? -4.518 -13.179 -4.228 1.00 0.00 74 THR A CA 16
ATOM 25739 C C . THR A 1 74 ? -4.467 -12.119 -3.134 1.00 0.00 74 THR A C 16
ATOM 25740 O O . THR A 1 74 ? -5.188 -12.204 -2.140 1.00 0.00 74 THR A O 16
ATOM 25751 N N . TYR A 1 75 ? -3.611 -11.121 -3.324 1.00 0.00 75 TYR A N 16
ATOM 25752 C CA . TYR A 1 75 ? -3.465 -10.044 -2.352 1.00 0.00 75 TYR A CA 16
ATOM 25753 C C . TYR A 1 75 ? -3.603 -8.681 -3.024 1.00 0.00 75 TYR A C 16
ATOM 25754 O O . TYR A 1 75 ? -2.913 -8.385 -4.000 1.00 0.00 75 TYR A O 16
ATOM 25772 N N . ILE A 1 76 ? -4.499 -7.856 -2.493 1.00 0.00 76 ILE A N 16
ATOM 25773 C CA . ILE A 1 76 ? -4.727 -6.524 -3.039 1.00 0.00 76 ILE A CA 16
ATOM 25774 C C . ILE A 1 76 ? -3.939 -5.471 -2.267 1.00 0.00 76 ILE A C 16
ATOM 25775 O O . ILE A 1 76 ? -4.027 -5.389 -1.042 1.00 0.00 76 ILE A O 16
ATOM 25791 N N . VAL A 1 77 ? -3.170 -4.665 -2.992 1.00 0.00 77 VAL A N 16
ATOM 25792 C CA . VAL A 1 77 ? -2.369 -3.614 -2.376 1.00 0.00 77 VAL A CA 16
ATOM 25793 C C . VAL A 1 77 ? -2.612 -2.269 -3.052 1.00 0.00 77 VAL A C 16
ATOM 25794 O O . VAL A 1 77 ? -2.714 -2.188 -4.276 1.00 0.00 77 VAL A O 16
ATOM 25807 N N . ARG A 1 78 ? -2.703 -1.216 -2.247 1.00 0.00 78 ARG A N 16
ATOM 25808 C CA . ARG A 1 78 ? -2.935 0.126 -2.767 1.00 0.00 78 ARG A CA 16
ATOM 25809 C C . ARG A 1 78 ? -2.035 1.142 -2.070 1.00 0.00 78 ARG A C 16
ATOM 25810 O O . ARG A 1 78 ? -1.735 1.010 -0.883 1.00 0.00 78 ARG A O 16
ATOM 25831 N N . VAL A 1 79 ? -1.608 2.156 -2.816 1.00 0.00 79 VAL A N 16
ATOM 25832 C CA . VAL A 1 79 ? -0.743 3.195 -2.270 1.00 0.00 79 VAL A CA 16
ATOM 25833 C C . VAL A 1 79 ? -1.031 4.546 -2.917 1.00 0.00 79 VAL A C 16
ATOM 25834 O O . VAL A 1 79 ? -1.433 4.616 -4.078 1.00 0.00 79 VAL A O 16
ATOM 25847 N N . ARG A 1 80 ? -0.822 5.616 -2.157 1.00 0.00 80 ARG A N 16
ATOM 25848 C CA . ARG A 1 80 ? -1.059 6.965 -2.656 1.00 0.00 80 ARG A CA 16
ATOM 25849 C C . ARG A 1 80 ? -0.087 7.957 -2.025 1.00 0.00 80 ARG A C 16
ATOM 25850 O O . ARG A 1 80 ? 0.701 7.600 -1.148 1.00 0.00 80 ARG A O 16
ATOM 25871 N N . THR A 1 81 ? -0.147 9.206 -2.477 1.00 0.00 81 THR A N 16
ATOM 25872 C CA . THR A 1 81 ? 0.729 10.249 -1.959 1.00 0.00 81 THR A CA 16
ATOM 25873 C C . THR A 1 81 ? -0.049 11.250 -1.112 1.00 0.00 81 THR A C 16
ATOM 25874 O O . THR A 1 81 ? -0.668 12.176 -1.639 1.00 0.00 81 THR A O 16
ATOM 25885 N N . LEU A 1 82 ? -0.015 11.059 0.202 1.00 0.00 82 LEU A N 16
ATOM 25886 C CA . LEU A 1 82 ? -0.717 11.947 1.122 1.00 0.00 82 LEU A CA 16
ATOM 25887 C C . LEU A 1 82 ? -0.467 13.409 0.767 1.00 0.00 82 LEU A C 16
ATOM 25888 O O . LEU A 1 82 ? 0.563 13.750 0.183 1.00 0.00 82 LEU A O 16
ATOM 25904 N N . THR A 1 83 ? -1.414 14.270 1.124 1.00 0.00 83 THR A N 16
ATOM 25905 C CA . THR A 1 83 ? -1.297 15.696 0.844 1.00 0.00 83 THR A CA 16
ATOM 25906 C C . THR A 1 83 ? -1.661 16.528 2.068 1.00 0.00 83 THR A C 16
ATOM 25907 O O . THR A 1 83 ? -2.413 16.096 2.942 1.00 0.00 83 THR A O 16
ATOM 25918 N N . PRO A 1 84 ? -1.116 17.752 2.135 1.00 0.00 84 PRO A N 16
ATOM 25919 C CA . PRO A 1 84 ? -1.371 18.672 3.248 1.00 0.00 84 PRO A CA 16
ATOM 25920 C C . PRO A 1 84 ? -2.801 19.201 3.247 1.00 0.00 84 PRO A C 16
ATOM 25921 O O . PRO A 1 84 ? -3.421 19.345 4.301 1.00 0.00 84 PRO A O 16
ATOM 25932 N N . LEU A 1 85 ? -3.320 19.489 2.058 1.00 0.00 85 LEU A N 16
ATOM 25933 C CA . LEU A 1 85 ? -4.678 20.002 1.920 1.00 0.00 85 LEU A CA 16
ATOM 25934 C C . LEU A 1 85 ? -5.491 19.140 0.959 1.00 0.00 85 LEU A C 16
ATOM 25935 O O . LEU A 1 85 ? -5.292 19.190 -0.255 1.00 0.00 85 LEU A O 16
ATOM 25951 N N . GLY A 1 86 ? -6.408 18.351 1.510 1.00 0.00 86 GLY A N 16
ATOM 25952 C CA . GLY A 1 86 ? -7.238 17.491 0.687 1.00 0.00 86 GLY A CA 16
ATOM 25953 C C . GLY A 1 86 ? -6.466 16.324 0.105 1.00 0.00 86 GLY A C 16
ATOM 25954 O O . GLY A 1 86 ? -5.826 16.435 -0.942 1.00 0.00 86 GLY A O 16
ATOM 25958 N N . PRO A 1 87 ? -6.518 15.173 0.791 1.00 0.00 87 PRO A N 16
ATOM 25959 C CA . PRO A 1 87 ? -5.823 13.959 0.355 1.00 0.00 87 PRO A CA 16
ATOM 25960 C C . PRO A 1 87 ? -6.445 13.353 -0.898 1.00 0.00 87 PRO A C 16
ATOM 25961 O O . PRO A 1 87 ? -7.657 13.420 -1.096 1.00 0.00 87 PRO A O 16
ATOM 25972 N N . GLY A 1 88 ? -5.605 12.760 -1.742 1.00 0.00 88 GLY A N 16
ATOM 25973 C CA . GLY A 1 88 ? -6.092 12.151 -2.966 1.00 0.00 88 GLY A CA 16
ATOM 25974 C C . GLY A 1 88 ? -6.769 10.817 -2.720 1.00 0.00 88 GLY A C 16
ATOM 25975 O O . GLY A 1 88 ? -6.818 10.320 -1.595 1.00 0.00 88 GLY A O 16
ATOM 25979 N N . PRO A 1 89 ? -7.308 10.216 -3.791 1.00 0.00 89 PRO A N 16
ATOM 25980 C CA . PRO A 1 89 ? -7.997 8.924 -3.711 1.00 0.00 89 PRO A CA 16
ATOM 25981 C C . PRO A 1 89 ? -7.038 7.773 -3.426 1.00 0.00 89 PRO A C 16
ATOM 25982 O O . PRO A 1 89 ? -5.859 7.989 -3.146 1.00 0.00 89 PRO A O 16
ATOM 25993 N N . PHE A 1 90 ? -7.552 6.550 -3.499 1.00 0.00 90 PHE A N 16
ATOM 25994 C CA . PHE A 1 90 ? -6.741 5.364 -3.248 1.00 0.00 90 PHE A CA 16
ATOM 25995 C C . PHE A 1 90 ? -6.526 4.570 -4.533 1.00 0.00 90 PHE A C 16
ATOM 25996 O O . PHE A 1 90 ? -7.476 4.271 -5.257 1.00 0.00 90 PHE A O 16
ATOM 26013 N N . SER A 1 91 ? -5.271 4.232 -4.810 1.00 0.00 91 SER A N 16
ATOM 26014 C CA . SER A 1 91 ? -4.929 3.477 -6.010 1.00 0.00 91 SER A CA 16
ATOM 26015 C C . SER A 1 91 ? -5.957 2.380 -6.272 1.00 0.00 91 SER A C 16
ATOM 26016 O O . SER A 1 91 ? -6.646 1.910 -5.366 1.00 0.00 91 SER A O 16
ATOM 26024 N N . PRO A 1 92 ? -6.062 1.960 -7.541 1.00 0.00 92 PRO A N 16
ATOM 26025 C CA . PRO A 1 92 ? -7.002 0.913 -7.953 1.00 0.00 92 PRO A CA 16
ATOM 26026 C C . PRO A 1 92 ? -6.604 -0.462 -7.429 1.00 0.00 92 PRO A C 16
ATOM 26027 O O . PRO A 1 92 ? -5.435 -0.843 -7.482 1.00 0.00 92 PRO A O 16
ATOM 26038 N N . ASP A 1 93 ? -7.584 -1.203 -6.923 1.00 0.00 93 ASP A N 16
ATOM 26039 C CA . ASP A 1 93 ? -7.336 -2.538 -6.390 1.00 0.00 93 ASP A CA 16
ATOM 26040 C C . ASP A 1 93 ? -6.398 -3.322 -7.304 1.00 0.00 93 ASP A C 16
ATOM 26041 O O . ASP A 1 93 ? -6.815 -3.842 -8.339 1.00 0.00 93 ASP A O 16
ATOM 26050 N N . HIS A 1 94 ? -5.130 -3.402 -6.913 1.00 0.00 94 HIS A N 16
ATOM 26051 C CA . HIS A 1 94 ? -4.133 -4.123 -7.697 1.00 0.00 94 HIS A CA 16
ATOM 26052 C C . HIS A 1 94 ? -4.193 -5.620 -7.408 1.00 0.00 94 HIS A C 16
ATOM 26053 O O . HIS A 1 94 ? -3.789 -6.071 -6.337 1.00 0.00 94 HIS A O 16
ATOM 26068 N N . GLU A 1 95 ? -4.701 -6.383 -8.371 1.00 0.00 95 GLU A N 16
ATOM 26069 C CA . GLU A 1 95 ? -4.815 -7.829 -8.218 1.00 0.00 95 GLU A CA 16
ATOM 26070 C C . GLU A 1 95 ? -3.450 -8.499 -8.343 1.00 0.00 95 GLU A C 16
ATOM 26071 O O . GLU A 1 95 ? -2.896 -8.604 -9.438 1.00 0.00 95 GLU A O 16
ATOM 26083 N N . PHE A 1 96 ? -2.912 -8.949 -7.214 1.00 0.00 96 PHE A N 16
ATOM 26084 C CA . PHE A 1 96 ? -1.611 -9.607 -7.197 1.00 0.00 96 PHE A CA 16
ATOM 26085 C C . PHE A 1 96 ? -1.736 -11.048 -6.709 1.00 0.00 96 PHE A C 16
ATOM 26086 O O . PHE A 1 96 ? -2.661 -11.385 -5.969 1.00 0.00 96 PHE A O 16
ATOM 26103 N N . ARG A 1 97 ? -0.800 -11.892 -7.128 1.00 0.00 97 ARG A N 16
ATOM 26104 C CA . ARG A 1 97 ? -0.806 -13.296 -6.736 1.00 0.00 97 ARG A CA 16
ATOM 26105 C C . ARG A 1 97 ? 0.592 -13.754 -6.333 1.00 0.00 97 ARG A C 16
ATOM 26106 O O . ARG A 1 97 ? 1.573 -13.473 -7.022 1.00 0.00 97 ARG A O 16
ATOM 26127 N N . THR A 1 98 ? 0.677 -14.461 -5.210 1.00 0.00 98 THR A N 16
ATOM 26128 C CA . THR A 1 98 ? 1.954 -14.957 -4.713 1.00 0.00 98 THR A CA 16
ATOM 26129 C C . THR A 1 98 ? 2.356 -16.247 -5.419 1.00 0.00 98 THR A C 16
ATOM 26130 O O . THR A 1 98 ? 1.514 -16.944 -5.985 1.00 0.00 98 THR A O 16
ATOM 26141 N N . SER A 1 99 ? 3.647 -16.561 -5.379 1.00 0.00 99 SER A N 16
ATOM 26142 C CA . SER A 1 99 ? 4.160 -17.767 -6.018 1.00 0.00 99 SER A CA 16
ATOM 26143 C C . SER A 1 99 ? 3.422 -19.004 -5.515 1.00 0.00 99 SER A C 16
ATOM 26144 O O . SER A 1 99 ? 3.051 -19.105 -4.345 1.00 0.00 99 SER A O 16
ATOM 26152 N N . PRO A 1 100 ? 3.203 -19.970 -6.419 1.00 0.00 100 PRO A N 16
ATOM 26153 C CA . PRO A 1 100 ? 2.508 -21.219 -6.092 1.00 0.00 100 PRO A CA 16
ATOM 26154 C C . PRO A 1 100 ? 3.335 -22.122 -5.184 1.00 0.00 100 PRO A C 16
ATOM 26155 O O . PRO A 1 100 ? 4.564 -22.156 -5.255 1.00 0.00 100 PRO A O 16
ATOM 26166 N N . PRO A 1 101 ? 2.649 -22.871 -4.309 1.00 0.00 101 PRO A N 16
ATOM 26167 C CA . PRO A 1 101 ? 3.301 -23.789 -3.370 1.00 0.00 101 PRO A CA 16
ATOM 26168 C C . PRO A 1 101 ? 3.915 -24.996 -4.072 1.00 0.00 101 PRO A C 16
ATOM 26169 O O . PRO A 1 101 ? 3.848 -25.115 -5.295 1.00 0.00 101 PRO A O 16
ATOM 26180 N N . SER A 1 102 ? 4.513 -25.889 -3.289 1.00 0.00 102 SER A N 16
ATOM 26181 C CA . SER A 1 102 ? 5.142 -27.085 -3.837 1.00 0.00 102 SER A CA 16
ATOM 26182 C C . SER A 1 102 ? 4.112 -27.972 -4.530 1.00 0.00 102 SER A C 16
ATOM 26183 O O . SER A 1 102 ? 3.153 -28.431 -3.909 1.00 0.00 102 SER A O 16
ATOM 26191 N N . GLY A 1 103 ? 4.318 -28.209 -5.822 1.00 0.00 103 GLY A N 16
ATOM 26192 C CA . GLY A 1 103 ? 3.400 -29.040 -6.579 1.00 0.00 103 GLY A CA 16
ATOM 26193 C C . GLY A 1 103 ? 3.849 -29.243 -8.012 1.00 0.00 103 GLY A C 16
ATOM 26194 O O . GLY A 1 103 ? 3.993 -28.292 -8.781 1.00 0.00 103 GLY A O 16
ATOM 26198 N N . PRO A 1 104 ? 4.081 -30.509 -8.390 1.00 0.00 104 PRO A N 16
ATOM 26199 C CA . PRO A 1 104 ? 4.522 -30.863 -9.742 1.00 0.00 104 PRO A CA 16
ATOM 26200 C C . PRO A 1 104 ? 3.428 -30.650 -10.783 1.00 0.00 104 PRO A C 16
ATOM 26201 O O . PRO A 1 104 ? 2.254 -30.507 -10.443 1.00 0.00 104 PRO A O 16
ATOM 26212 N N . SER A 1 105 ? 3.821 -30.630 -12.053 1.00 0.00 105 SER A N 16
ATOM 26213 C CA . SER A 1 105 ? 2.874 -30.430 -13.143 1.00 0.00 105 SER A CA 16
ATOM 26214 C C . SER A 1 105 ? 2.722 -31.703 -13.970 1.00 0.00 105 SER A C 16
ATOM 26215 O O . SER A 1 105 ? 3.532 -31.984 -14.853 1.00 0.00 105 SER A O 16
ATOM 26223 N N . SER A 1 106 ? 1.676 -32.470 -13.677 1.00 0.00 106 SER A N 16
ATOM 26224 C CA . SER A 1 106 ? 1.418 -33.716 -14.389 1.00 0.00 106 SER A CA 16
ATOM 26225 C C . SER A 1 106 ? 1.391 -33.483 -15.897 1.00 0.00 106 SER A C 16
ATOM 26226 O O . SER A 1 106 ? 2.071 -34.173 -16.655 1.00 0.00 106 SER A O 16
ATOM 26234 N N . GLY A 1 107 ? 0.598 -32.505 -16.324 1.00 0.00 107 GLY A N 16
ATOM 26235 C CA . GLY A 1 107 ? 0.495 -32.198 -17.739 1.00 0.00 107 GLY A CA 16
ATOM 26236 C C . GLY A 1 107 ? 0.078 -33.399 -18.564 1.00 0.00 107 GLY A C 16
ATOM 26237 O O . GLY A 1 107 ? -1.031 -33.911 -18.411 1.00 0.00 107 GLY A O 16
ATOM 26241 N N . GLY A 1 1 ? 9.188 -11.604 -23.790 1.00 0.00 1 GLY A N 17
ATOM 26242 C CA . GLY A 1 1 ? 8.545 -10.459 -24.408 1.00 0.00 1 GLY A CA 17
ATOM 26243 C C . GLY A 1 1 ? 7.910 -9.532 -23.391 1.00 0.00 1 GLY A C 17
ATOM 26244 O O . GLY A 1 1 ? 8.135 -9.671 -22.189 1.00 0.00 1 GLY A O 17
ATOM 26248 N N . SER A 1 2 ? 7.117 -8.581 -23.874 1.00 0.00 2 SER A N 17
ATOM 26249 C CA . SER A 1 2 ? 6.452 -7.623 -22.998 1.00 0.00 2 SER A CA 17
ATOM 26250 C C . SER A 1 2 ? 4.944 -7.632 -23.228 1.00 0.00 2 SER A C 17
ATOM 26251 O O . SER A 1 2 ? 4.469 -7.317 -24.319 1.00 0.00 2 SER A O 17
ATOM 26259 N N . SER A 1 3 ? 4.196 -7.996 -22.192 1.00 0.00 3 SER A N 17
ATOM 26260 C CA . SER A 1 3 ? 2.741 -8.051 -22.280 1.00 0.00 3 SER A CA 17
ATOM 26261 C C . SER A 1 3 ? 2.119 -8.227 -20.899 1.00 0.00 3 SER A C 17
ATOM 26262 O O . SER A 1 3 ? 2.820 -8.464 -19.915 1.00 0.00 3 SER A O 17
ATOM 26270 N N . GLY A 1 4 ? 0.796 -8.110 -20.833 1.00 0.00 4 GLY A N 17
ATOM 26271 C CA . GLY A 1 4 ? 0.100 -8.259 -19.568 1.00 0.00 4 GLY A CA 17
ATOM 26272 C C . GLY A 1 4 ? -0.345 -6.930 -18.991 1.00 0.00 4 GLY A C 17
ATOM 26273 O O . GLY A 1 4 ? 0.370 -6.321 -18.194 1.00 0.00 4 GLY A O 17
ATOM 26277 N N . SER A 1 5 ? -1.527 -6.478 -19.394 1.00 0.00 5 SER A N 17
ATOM 26278 C CA . SER A 1 5 ? -2.064 -5.209 -18.916 1.00 0.00 5 SER A CA 17
ATOM 26279 C C . SER A 1 5 ? -3.590 -5.234 -18.905 1.00 0.00 5 SER A C 17
ATOM 26280 O O . SER A 1 5 ? -4.213 -6.036 -19.601 1.00 0.00 5 SER A O 17
ATOM 26288 N N . SER A 1 6 ? -4.184 -4.350 -18.110 1.00 0.00 6 SER A N 17
ATOM 26289 C CA . SER A 1 6 ? -5.637 -4.272 -18.005 1.00 0.00 6 SER A CA 17
ATOM 26290 C C . SER A 1 6 ? -6.124 -2.849 -18.256 1.00 0.00 6 SER A C 17
ATOM 26291 O O . SER A 1 6 ? -7.085 -2.630 -18.992 1.00 0.00 6 SER A O 17
ATOM 26299 N N . GLY A 1 7 ? -5.452 -1.882 -17.637 1.00 0.00 7 GLY A N 17
ATOM 26300 C CA . GLY A 1 7 ? -5.831 -0.491 -17.805 1.00 0.00 7 GLY A CA 17
ATOM 26301 C C . GLY A 1 7 ? -5.422 0.367 -16.625 1.00 0.00 7 GLY A C 17
ATOM 26302 O O . GLY A 1 7 ? -5.215 -0.139 -15.523 1.00 0.00 7 GLY A O 17
ATOM 26306 N N . ALA A 1 8 ? -5.304 1.671 -16.856 1.00 0.00 8 ALA A N 17
ATOM 26307 C CA . ALA A 1 8 ? -4.917 2.601 -15.803 1.00 0.00 8 ALA A CA 17
ATOM 26308 C C . ALA A 1 8 ? -5.991 3.663 -15.587 1.00 0.00 8 ALA A C 17
ATOM 26309 O O . ALA A 1 8 ? -6.267 4.468 -16.475 1.00 0.00 8 ALA A O 17
ATOM 26316 N N . GLU A 1 9 ? -6.593 3.657 -14.401 1.00 0.00 9 GLU A N 17
ATOM 26317 C CA . GLU A 1 9 ? -7.637 4.619 -14.071 1.00 0.00 9 GLU A CA 17
ATOM 26318 C C . GLU A 1 9 ? -7.034 5.910 -13.526 1.00 0.00 9 GLU A C 17
ATOM 26319 O O . GLU A 1 9 ? -5.818 6.023 -13.370 1.00 0.00 9 GLU A O 17
ATOM 26331 N N . SER A 1 10 ? -7.894 6.882 -13.238 1.00 0.00 10 SER A N 17
ATOM 26332 C CA . SER A 1 10 ? -7.447 8.168 -12.714 1.00 0.00 10 SER A CA 17
ATOM 26333 C C . SER A 1 10 ? -6.391 7.975 -11.630 1.00 0.00 10 SER A C 17
ATOM 26334 O O . SER A 1 10 ? -6.524 7.110 -10.764 1.00 0.00 10 SER A O 17
ATOM 26342 N N . LEU A 1 11 ? -5.342 8.788 -11.685 1.00 0.00 11 LEU A N 17
ATOM 26343 C CA . LEU A 1 11 ? -4.261 8.709 -10.708 1.00 0.00 11 LEU A CA 17
ATOM 26344 C C . LEU A 1 11 ? -3.265 9.847 -10.905 1.00 0.00 11 LEU A C 17
ATOM 26345 O O . LEU A 1 11 ? -2.872 10.154 -12.030 1.00 0.00 11 LEU A O 17
ATOM 26361 N N . SER A 1 12 ? -2.859 10.469 -9.802 1.00 0.00 12 SER A N 17
ATOM 26362 C CA . SER A 1 12 ? -1.910 11.574 -9.853 1.00 0.00 12 SER A CA 17
ATOM 26363 C C . SER A 1 12 ? -0.623 11.154 -10.555 1.00 0.00 12 SER A C 17
ATOM 26364 O O . SER A 1 12 ? -0.186 11.794 -11.511 1.00 0.00 12 SER A O 17
ATOM 26372 N N . GLY A 1 13 ? -0.020 10.071 -10.073 1.00 0.00 13 GLY A N 17
ATOM 26373 C CA . GLY A 1 13 ? 1.212 9.582 -10.666 1.00 0.00 13 GLY A CA 17
ATOM 26374 C C . GLY A 1 13 ? 1.837 8.460 -9.861 1.00 0.00 13 GLY A C 17
ATOM 26375 O O . GLY A 1 13 ? 2.946 8.599 -9.345 1.00 0.00 13 GLY A O 17
ATOM 26379 N N . LEU A 1 14 ? 1.124 7.344 -9.753 1.00 0.00 14 LEU A N 17
ATOM 26380 C CA . LEU A 1 14 ? 1.614 6.193 -9.003 1.00 0.00 14 LEU A CA 17
ATOM 26381 C C . LEU A 1 14 ? 1.342 4.895 -9.758 1.00 0.00 14 LEU A C 17
ATOM 26382 O O . LEU A 1 14 ? 0.477 4.845 -10.633 1.00 0.00 14 LEU A O 17
ATOM 26398 N N . SER A 1 15 ? 2.083 3.848 -9.412 1.00 0.00 15 SER A N 17
ATOM 26399 C CA . SER A 1 15 ? 1.922 2.551 -10.057 1.00 0.00 15 SER A CA 17
ATOM 26400 C C . SER A 1 15 ? 2.608 1.453 -9.249 1.00 0.00 15 SER A C 17
ATOM 26401 O O . SER A 1 15 ? 3.832 1.444 -9.106 1.00 0.00 15 SER A O 17
ATOM 26409 N N . LEU A 1 16 ? 1.812 0.529 -8.724 1.00 0.00 16 LEU A N 17
ATOM 26410 C CA . LEU A 1 16 ? 2.340 -0.575 -7.930 1.00 0.00 16 LEU A CA 17
ATOM 26411 C C . LEU A 1 16 ? 2.968 -1.638 -8.825 1.00 0.00 16 LEU A C 17
ATOM 26412 O O . LEU A 1 16 ? 2.282 -2.278 -9.622 1.00 0.00 16 LEU A O 17
ATOM 26428 N N . LYS A 1 17 ? 4.277 -1.822 -8.687 1.00 0.00 17 LYS A N 17
ATOM 26429 C CA . LYS A 1 17 ? 4.999 -2.810 -9.480 1.00 0.00 17 LYS A CA 17
ATOM 26430 C C . LYS A 1 17 ? 5.428 -3.992 -8.617 1.00 0.00 17 LYS A C 17
ATOM 26431 O O . LYS A 1 17 ? 5.932 -3.813 -7.507 1.00 0.00 17 LYS A O 17
ATOM 26450 N N . LEU A 1 18 ? 5.226 -5.200 -9.133 1.00 0.00 18 LEU A N 17
ATOM 26451 C CA . LEU A 1 18 ? 5.595 -6.412 -8.409 1.00 0.00 18 LEU A CA 17
ATOM 26452 C C . LEU A 1 18 ? 7.068 -6.745 -8.619 1.00 0.00 18 LEU A C 17
ATOM 26453 O O . LEU A 1 18 ? 7.427 -7.460 -9.555 1.00 0.00 18 LEU A O 17
ATOM 26469 N N . VAL A 1 19 ? 7.918 -6.224 -7.741 1.00 0.00 19 VAL A N 17
ATOM 26470 C CA . VAL A 1 19 ? 9.353 -6.468 -7.827 1.00 0.00 19 VAL A CA 17
ATOM 26471 C C . VAL A 1 19 ? 9.670 -7.949 -7.649 1.00 0.00 19 VAL A C 17
ATOM 26472 O O . VAL A 1 19 ? 10.316 -8.564 -8.497 1.00 0.00 19 VAL A O 17
ATOM 26485 N N . LYS A 1 20 ? 9.211 -8.516 -6.538 1.00 0.00 20 LYS A N 17
ATOM 26486 C CA . LYS A 1 20 ? 9.443 -9.926 -6.247 1.00 0.00 20 LYS A CA 17
ATOM 26487 C C . LYS A 1 20 ? 8.126 -10.656 -6.007 1.00 0.00 20 LYS A C 17
ATOM 26488 O O . LYS A 1 20 ? 7.235 -10.144 -5.328 1.00 0.00 20 LYS A O 17
ATOM 26507 N N . LYS A 1 21 ? 8.009 -11.855 -6.566 1.00 0.00 21 LYS A N 17
ATOM 26508 C CA . LYS A 1 21 ? 6.801 -12.658 -6.412 1.00 0.00 21 LYS A CA 17
ATOM 26509 C C . LYS A 1 21 ? 7.084 -13.913 -5.592 1.00 0.00 21 LYS A C 17
ATOM 26510 O O . LYS A 1 21 ? 7.321 -14.986 -6.146 1.00 0.00 21 LYS A O 17
ATOM 26529 N N . GLU A 1 22 ? 7.055 -13.771 -4.271 1.00 0.00 22 GLU A N 17
ATOM 26530 C CA . GLU A 1 22 ? 7.308 -14.894 -3.376 1.00 0.00 22 GLU A CA 17
ATOM 26531 C C . GLU A 1 22 ? 6.019 -15.352 -2.700 1.00 0.00 22 GLU A C 17
ATOM 26532 O O . GLU A 1 22 ? 5.062 -14.592 -2.553 1.00 0.00 22 GLU A O 17
ATOM 26544 N N . PRO A 1 23 ? 5.992 -16.624 -2.277 1.00 0.00 23 PRO A N 17
ATOM 26545 C CA . PRO A 1 23 ? 4.828 -17.213 -1.609 1.00 0.00 23 PRO A CA 17
ATOM 26546 C C . PRO A 1 23 ? 4.611 -16.641 -0.212 1.00 0.00 23 PRO A C 17
ATOM 26547 O O . PRO A 1 23 ? 3.493 -16.646 0.304 1.00 0.00 23 PRO A O 17
ATOM 26558 N N . ARG A 1 24 ? 5.686 -16.150 0.395 1.00 0.00 24 ARG A N 17
ATOM 26559 C CA . ARG A 1 24 ? 5.613 -15.576 1.733 1.00 0.00 24 ARG A CA 17
ATOM 26560 C C . ARG A 1 24 ? 6.288 -14.208 1.775 1.00 0.00 24 ARG A C 17
ATOM 26561 O O . ARG A 1 24 ? 6.801 -13.791 2.813 1.00 0.00 24 ARG A O 17
ATOM 26582 N N . GLN A 1 25 ? 6.282 -13.516 0.640 1.00 0.00 25 GLN A N 17
ATOM 26583 C CA . GLN A 1 25 ? 6.895 -12.196 0.548 1.00 0.00 25 GLN A CA 17
ATOM 26584 C C . GLN A 1 25 ? 6.488 -11.496 -0.744 1.00 0.00 25 GLN A C 17
ATOM 26585 O O . GLN A 1 25 ? 6.433 -12.115 -1.808 1.00 0.00 25 GLN A O 17
ATOM 26599 N N . LEU A 1 26 ? 6.204 -10.202 -0.646 1.00 0.00 26 LEU A N 17
ATOM 26600 C CA . LEU A 1 26 ? 5.801 -9.417 -1.808 1.00 0.00 26 LEU A CA 17
ATOM 26601 C C . LEU A 1 26 ? 6.092 -7.935 -1.591 1.00 0.00 26 LEU A C 17
ATOM 26602 O O . LEU A 1 26 ? 5.533 -7.309 -0.692 1.00 0.00 26 LEU A O 17
ATOM 26618 N N . GLU A 1 27 ? 6.969 -7.382 -2.423 1.00 0.00 27 GLU A N 17
ATOM 26619 C CA . GLU A 1 27 ? 7.332 -5.973 -2.322 1.00 0.00 27 GLU A CA 17
ATOM 26620 C C . GLU A 1 27 ? 6.817 -5.191 -3.527 1.00 0.00 27 GLU A C 17
ATOM 26621 O O . GLU A 1 27 ? 6.552 -5.762 -4.585 1.00 0.00 27 GLU A O 17
ATOM 26633 N N . LEU A 1 28 ? 6.676 -3.881 -3.357 1.00 0.00 28 LEU A N 17
ATOM 26634 C CA . LEU A 1 28 ? 6.191 -3.018 -4.429 1.00 0.00 28 LEU A CA 17
ATOM 26635 C C . LEU A 1 28 ? 6.990 -1.720 -4.487 1.00 0.00 28 LEU A C 17
ATOM 26636 O O . LEU A 1 28 ? 7.486 -1.237 -3.468 1.00 0.00 28 LEU A O 17
ATOM 26652 N N . THR A 1 29 ? 7.109 -1.157 -5.685 1.00 0.00 29 THR A N 17
ATOM 26653 C CA . THR A 1 29 ? 7.846 0.086 -5.876 1.00 0.00 29 THR A CA 17
ATOM 26654 C C . THR A 1 29 ? 7.120 1.013 -6.844 1.00 0.00 29 THR A C 17
ATOM 26655 O O . THR A 1 29 ? 6.922 0.675 -8.011 1.00 0.00 29 THR A O 17
ATOM 26666 N N . TRP A 1 30 ? 6.724 2.181 -6.352 1.00 0.00 30 TRP A N 17
ATOM 26667 C CA . TRP A 1 30 ? 6.020 3.158 -7.175 1.00 0.00 30 TRP A CA 17
ATOM 26668 C C . TRP A 1 30 ? 6.778 4.480 -7.220 1.00 0.00 30 TRP A C 17
ATOM 26669 O O . TRP A 1 30 ? 6.797 5.228 -6.243 1.00 0.00 30 TRP A O 17
ATOM 26690 N N . ALA A 1 31 ? 7.400 4.762 -8.360 1.00 0.00 31 ALA A N 17
ATOM 26691 C CA . ALA A 1 31 ? 8.158 5.995 -8.532 1.00 0.00 31 ALA A CA 17
ATOM 26692 C C . ALA A 1 31 ? 7.781 6.694 -9.834 1.00 0.00 31 ALA A C 17
ATOM 26693 O O . ALA A 1 31 ? 7.792 6.085 -10.902 1.00 0.00 31 ALA A O 17
ATOM 26700 N N . GLY A 1 32 ? 7.446 7.977 -9.736 1.00 0.00 32 GLY A N 17
ATOM 26701 C CA . GLY A 1 32 ? 7.069 8.737 -10.914 1.00 0.00 32 GLY A CA 17
ATOM 26702 C C . GLY A 1 32 ? 8.247 9.014 -11.826 1.00 0.00 32 GLY A C 17
ATOM 26703 O O . GLY A 1 32 ? 9.168 9.744 -11.458 1.00 0.00 32 GLY A O 17
ATOM 26707 N N . SER A 1 33 ? 8.220 8.429 -13.019 1.00 0.00 33 SER A N 17
ATOM 26708 C CA . SER A 1 33 ? 9.297 8.612 -13.985 1.00 0.00 33 SER A CA 17
ATOM 26709 C C . SER A 1 33 ? 9.305 10.039 -14.527 1.00 0.00 33 SER A C 17
ATOM 26710 O O . SER A 1 33 ? 8.536 10.376 -15.427 1.00 0.00 33 SER A O 17
ATOM 26718 N N . ARG A 1 34 ? 10.179 10.871 -13.971 1.00 0.00 34 ARG A N 17
ATOM 26719 C CA . ARG A 1 34 ? 10.286 12.262 -14.396 1.00 0.00 34 ARG A CA 17
ATOM 26720 C C . ARG A 1 34 ? 11.674 12.818 -14.090 1.00 0.00 34 ARG A C 17
ATOM 26721 O O . ARG A 1 34 ? 12.348 12.391 -13.153 1.00 0.00 34 ARG A O 17
ATOM 26742 N N . PRO A 1 35 ? 12.112 13.794 -14.899 1.00 0.00 35 PRO A N 17
ATOM 26743 C CA . PRO A 1 35 ? 13.422 14.430 -14.735 1.00 0.00 35 PRO A CA 17
ATOM 26744 C C . PRO A 1 35 ? 13.492 15.300 -13.485 1.00 0.00 35 PRO A C 17
ATOM 26745 O O . PRO A 1 35 ? 14.547 15.839 -13.151 1.00 0.00 35 PRO A O 17
ATOM 26756 N N . ARG A 1 36 ? 12.362 15.433 -12.799 1.00 0.00 36 ARG A N 17
ATOM 26757 C CA . ARG A 1 36 ? 12.295 16.240 -11.586 1.00 0.00 36 ARG A CA 17
ATOM 26758 C C . ARG A 1 36 ? 11.138 15.791 -10.698 1.00 0.00 36 ARG A C 17
ATOM 26759 O O . ARG A 1 36 ? 9.977 15.847 -11.099 1.00 0.00 36 ARG A O 17
ATOM 26780 N N . ASN A 1 37 ? 11.466 15.345 -9.489 1.00 0.00 37 ASN A N 17
ATOM 26781 C CA . ASN A 1 37 ? 10.454 14.885 -8.544 1.00 0.00 37 ASN A CA 17
ATOM 26782 C C . ASN A 1 37 ? 10.398 15.795 -7.321 1.00 0.00 37 ASN A C 17
ATOM 26783 O O . ASN A 1 37 ? 11.137 15.620 -6.352 1.00 0.00 37 ASN A O 17
ATOM 26794 N N . PRO A 1 38 ? 9.502 16.792 -7.366 1.00 0.00 38 PRO A N 17
ATOM 26795 C CA . PRO A 1 38 ? 9.327 17.749 -6.270 1.00 0.00 38 PRO A CA 17
ATOM 26796 C C . PRO A 1 38 ? 8.700 17.109 -5.036 1.00 0.00 38 PRO A C 17
ATOM 26797 O O . PRO A 1 38 ? 7.554 16.663 -5.070 1.00 0.00 38 PRO A O 17
ATOM 26808 N N . GLY A 1 39 ? 9.460 17.067 -3.945 1.00 0.00 39 GLY A N 17
ATOM 26809 C CA . GLY A 1 39 ? 8.962 16.480 -2.715 1.00 0.00 39 GLY A CA 17
ATOM 26810 C C . GLY A 1 39 ? 10.063 16.227 -1.705 1.00 0.00 39 GLY A C 17
ATOM 26811 O O . GLY A 1 39 ? 11.246 16.262 -2.044 1.00 0.00 39 GLY A O 17
ATOM 26815 N N . GLY A 1 40 ? 9.675 15.973 -0.459 1.00 0.00 40 GLY A N 17
ATOM 26816 C CA . GLY A 1 40 ? 10.651 15.719 0.585 1.00 0.00 40 GLY A CA 17
ATOM 26817 C C . GLY A 1 40 ? 10.035 15.068 1.807 1.00 0.00 40 GLY A C 17
ATOM 26818 O O . GLY A 1 40 ? 10.140 13.856 1.992 1.00 0.00 40 GLY A O 17
ATOM 26822 N N . ASN A 1 41 ? 9.393 15.875 2.646 1.00 0.00 41 ASN A N 17
ATOM 26823 C CA . ASN A 1 41 ? 8.761 15.369 3.859 1.00 0.00 41 ASN A CA 17
ATOM 26824 C C . ASN A 1 41 ? 7.381 14.794 3.554 1.00 0.00 41 ASN A C 17
ATOM 26825 O O . ASN A 1 41 ? 6.439 14.966 4.329 1.00 0.00 41 ASN A O 17
ATOM 26836 N N . LEU A 1 42 ? 7.268 14.111 2.420 1.00 0.00 42 LEU A N 17
ATOM 26837 C CA . LEU A 1 42 ? 6.003 13.510 2.012 1.00 0.00 42 LEU A CA 17
ATOM 26838 C C . LEU A 1 42 ? 5.867 12.096 2.569 1.00 0.00 42 LEU A C 17
ATOM 26839 O O . LEU A 1 42 ? 6.844 11.501 3.024 1.00 0.00 42 LEU A O 17
ATOM 26855 N N . SER A 1 43 ? 4.650 11.564 2.529 1.00 0.00 43 SER A N 17
ATOM 26856 C CA . SER A 1 43 ? 4.386 10.221 3.031 1.00 0.00 43 SER A CA 17
ATOM 26857 C C . SER A 1 43 ? 3.448 9.465 2.095 1.00 0.00 43 SER A C 17
ATOM 26858 O O . SER A 1 43 ? 2.950 10.021 1.115 1.00 0.00 43 SER A O 17
ATOM 26866 N N . TYR A 1 44 ? 3.211 8.195 2.404 1.00 0.00 44 TYR A N 17
ATOM 26867 C CA . TYR A 1 44 ? 2.334 7.361 1.589 1.00 0.00 44 TYR A CA 17
ATOM 26868 C C . TYR A 1 44 ? 1.569 6.366 2.456 1.00 0.00 44 TYR A C 17
ATOM 26869 O O . TYR A 1 44 ? 2.120 5.795 3.397 1.00 0.00 44 TYR A O 17
ATOM 26887 N N . GLU A 1 45 ? 0.296 6.164 2.131 1.00 0.00 45 GLU A N 17
ATOM 26888 C CA . GLU A 1 45 ? -0.545 5.238 2.880 1.00 0.00 45 GLU A CA 17
ATOM 26889 C C . GLU A 1 45 ? -0.704 3.919 2.129 1.00 0.00 45 GLU A C 17
ATOM 26890 O O . GLU A 1 45 ? -1.186 3.890 0.996 1.00 0.00 45 GLU A O 17
ATOM 26902 N N . LEU A 1 46 ? -0.295 2.829 2.769 1.00 0.00 46 LEU A N 17
ATOM 26903 C CA . LEU A 1 46 ? -0.391 1.505 2.163 1.00 0.00 46 LEU A CA 17
ATOM 26904 C C . LEU A 1 46 ? -1.518 0.696 2.797 1.00 0.00 46 LEU A C 17
ATOM 26905 O O . LEU A 1 46 ? -1.676 0.683 4.018 1.00 0.00 46 LEU A O 17
ATOM 26921 N N . HIS A 1 47 ? -2.299 0.021 1.959 1.00 0.00 47 HIS A N 17
ATOM 26922 C CA . HIS A 1 47 ? -3.410 -0.793 2.438 1.00 0.00 47 HIS A CA 17
ATOM 26923 C C . HIS A 1 47 ? -3.442 -2.142 1.724 1.00 0.00 47 HIS A C 17
ATOM 26924 O O . HIS A 1 47 ? -3.612 -2.207 0.507 1.00 0.00 47 HIS A O 17
ATOM 26939 N N . VAL A 1 48 ? -3.278 -3.215 2.490 1.00 0.00 48 VAL A N 17
ATOM 26940 C CA . VAL A 1 48 ? -3.289 -4.562 1.932 1.00 0.00 48 VAL A CA 17
ATOM 26941 C C . VAL A 1 48 ? -4.482 -5.360 2.444 1.00 0.00 48 VAL A C 17
ATOM 26942 O O . VAL A 1 48 ? -4.731 -5.421 3.649 1.00 0.00 48 VAL A O 17
ATOM 26955 N N . LEU A 1 49 ? -5.218 -5.971 1.523 1.00 0.00 49 LEU A N 17
ATOM 26956 C CA . LEU A 1 49 ? -6.387 -6.768 1.881 1.00 0.00 49 LEU A CA 17
ATOM 26957 C C . LEU A 1 49 ? -6.192 -8.228 1.488 1.00 0.00 49 LEU A C 17
ATOM 26958 O O . LEU A 1 49 ? -5.945 -8.540 0.323 1.00 0.00 49 LEU A O 17
ATOM 26974 N N . ASN A 1 50 ? -6.306 -9.120 2.467 1.00 0.00 50 ASN A N 17
ATOM 26975 C CA . ASN A 1 50 ? -6.144 -10.549 2.222 1.00 0.00 50 ASN A CA 17
ATOM 26976 C C . ASN A 1 50 ? -7.498 -11.222 2.016 1.00 0.00 50 ASN A C 17
ATOM 26977 O O . ASN A 1 50 ? -8.544 -10.615 2.241 1.00 0.00 50 ASN A O 17
ATOM 26988 N N . GLN A 1 51 ? -7.467 -12.479 1.586 1.00 0.00 51 GLN A N 17
ATOM 26989 C CA . GLN A 1 51 ? -8.692 -13.235 1.349 1.00 0.00 51 GLN A CA 17
ATOM 26990 C C . GLN A 1 51 ? -9.715 -12.972 2.449 1.00 0.00 51 GLN A C 17
ATOM 26991 O O . GLN A 1 51 ? -10.743 -12.336 2.215 1.00 0.00 51 GLN A O 17
ATOM 27005 N N . ASP A 1 52 ? -9.427 -13.466 3.648 1.00 0.00 52 ASP A N 17
ATOM 27006 C CA . ASP A 1 52 ? -10.322 -13.284 4.785 1.00 0.00 52 ASP A CA 17
ATOM 27007 C C . ASP A 1 52 ? -9.701 -12.355 5.823 1.00 0.00 52 ASP A C 17
ATOM 27008 O O . ASP A 1 52 ? -9.889 -12.539 7.025 1.00 0.00 52 ASP A O 17
ATOM 27017 N N . GLU A 1 53 ? -8.959 -11.359 5.349 1.00 0.00 53 GLU A N 17
ATOM 27018 C CA . GLU A 1 53 ? -8.308 -10.403 6.237 1.00 0.00 53 GLU A CA 17
ATOM 27019 C C . GLU A 1 53 ? -8.106 -9.062 5.539 1.00 0.00 53 GLU A C 17
ATOM 27020 O O . GLU A 1 53 ? -8.179 -8.971 4.314 1.00 0.00 53 GLU A O 17
ATOM 27032 N N . GLU A 1 54 ? -7.852 -8.022 6.328 1.00 0.00 54 GLU A N 17
ATOM 27033 C CA . GLU A 1 54 ? -7.642 -6.685 5.785 1.00 0.00 54 GLU A CA 17
ATOM 27034 C C . GLU A 1 54 ? -6.841 -5.824 6.757 1.00 0.00 54 GLU A C 17
ATOM 27035 O O . GLU A 1 54 ? -7.309 -5.504 7.850 1.00 0.00 54 GLU A O 17
ATOM 27047 N N . TRP A 1 55 ? -5.632 -5.452 6.351 1.00 0.00 55 TRP A N 17
ATOM 27048 C CA . TRP A 1 55 ? -4.765 -4.628 7.186 1.00 0.00 55 TRP A CA 17
ATOM 27049 C C . TRP A 1 55 ? -4.153 -3.490 6.377 1.00 0.00 55 TRP A C 17
ATOM 27050 O O . TRP A 1 55 ? -3.827 -3.656 5.201 1.00 0.00 55 TRP A O 17
ATOM 27071 N N . HIS A 1 56 ? -3.998 -2.333 7.013 1.00 0.00 56 HIS A N 17
ATOM 27072 C CA . HIS A 1 56 ? -3.423 -1.167 6.352 1.00 0.00 56 HIS A CA 17
ATOM 27073 C C . HIS A 1 56 ? -2.312 -0.555 7.200 1.00 0.00 56 HIS A C 17
ATOM 27074 O O . HIS A 1 56 ? -2.403 -0.520 8.426 1.00 0.00 56 HIS A O 17
ATOM 27089 N N . GLN A 1 57 ? -1.265 -0.075 6.536 1.00 0.00 57 GLN A N 17
ATOM 27090 C CA . GLN A 1 57 ? -0.136 0.534 7.230 1.00 0.00 57 GLN A CA 17
ATOM 27091 C C . GLN A 1 57 ? 0.455 1.676 6.410 1.00 0.00 57 GLN A C 17
ATOM 27092 O O . GLN A 1 57 ? 0.723 1.524 5.219 1.00 0.00 57 GLN A O 17
ATOM 27106 N N . MET A 1 58 ? 0.654 2.820 7.056 1.00 0.00 58 MET A N 17
ATOM 27107 C CA . MET A 1 58 ? 1.214 3.988 6.386 1.00 0.00 58 MET A CA 17
ATOM 27108 C C . MET A 1 58 ? 2.731 3.874 6.270 1.00 0.00 58 MET A C 17
ATOM 27109 O O . MET A 1 58 ? 3.427 3.681 7.267 1.00 0.00 58 MET A O 17
ATOM 27123 N N . VAL A 1 59 ? 3.237 3.993 5.047 1.00 0.00 59 VAL A N 17
ATOM 27124 C CA . VAL A 1 59 ? 4.672 3.903 4.801 1.00 0.00 59 VAL A CA 17
ATOM 27125 C C . VAL A 1 59 ? 5.254 5.266 4.442 1.00 0.00 59 VAL A C 17
ATOM 27126 O O . VAL A 1 59 ? 4.581 6.101 3.836 1.00 0.00 59 VAL A O 17
ATOM 27139 N N . LEU A 1 60 ? 6.509 5.485 4.819 1.00 0.00 60 LEU A N 17
ATOM 27140 C CA . LEU A 1 60 ? 7.183 6.747 4.536 1.00 0.00 60 LEU A CA 17
ATOM 27141 C C . LEU A 1 60 ? 7.889 6.696 3.185 1.00 0.00 60 LEU A C 17
ATOM 27142 O O . LEU A 1 60 ? 8.154 7.731 2.573 1.00 0.00 60 LEU A O 17
ATOM 27158 N N . GLU A 1 61 ? 8.189 5.486 2.725 1.00 0.00 61 GLU A N 17
ATOM 27159 C CA . GLU A 1 61 ? 8.863 5.301 1.445 1.00 0.00 61 GLU A CA 17
ATOM 27160 C C . GLU A 1 61 ? 7.928 4.653 0.426 1.00 0.00 61 GLU A C 17
ATOM 27161 O O . GLU A 1 61 ? 6.993 3.932 0.775 1.00 0.00 61 GLU A O 17
ATOM 27173 N N . PRO A 1 62 ? 8.186 4.917 -0.863 1.00 0.00 62 PRO A N 17
ATOM 27174 C CA . PRO A 1 62 ? 7.380 4.369 -1.959 1.00 0.00 62 PRO A CA 17
ATOM 27175 C C . PRO A 1 62 ? 7.573 2.866 -2.126 1.00 0.00 62 PRO A C 17
ATOM 27176 O O . PRO A 1 62 ? 6.990 2.252 -3.019 1.00 0.00 62 PRO A O 17
ATOM 27187 N N . ARG A 1 63 ? 8.393 2.280 -1.260 1.00 0.00 63 ARG A N 17
ATOM 27188 C CA . ARG A 1 63 ? 8.662 0.848 -1.312 1.00 0.00 63 ARG A CA 17
ATOM 27189 C C . ARG A 1 63 ? 8.190 0.159 -0.035 1.00 0.00 63 ARG A C 17
ATOM 27190 O O . ARG A 1 63 ? 8.679 0.449 1.057 1.00 0.00 63 ARG A O 17
ATOM 27211 N N . VAL A 1 64 ? 7.237 -0.756 -0.180 1.00 0.00 64 VAL A N 17
ATOM 27212 C CA . VAL A 1 64 ? 6.699 -1.487 0.961 1.00 0.00 64 VAL A CA 17
ATOM 27213 C C . VAL A 1 64 ? 7.048 -2.969 0.879 1.00 0.00 64 VAL A C 17
ATOM 27214 O O . VAL A 1 64 ? 6.934 -3.587 -0.180 1.00 0.00 64 VAL A O 17
ATOM 27227 N N . LEU A 1 65 ? 7.475 -3.533 2.003 1.00 0.00 65 LEU A N 17
ATOM 27228 C CA . LEU A 1 65 ? 7.841 -4.944 2.059 1.00 0.00 65 LEU A CA 17
ATOM 27229 C C . LEU A 1 65 ? 6.808 -5.744 2.846 1.00 0.00 65 LEU A C 17
ATOM 27230 O O . LEU A 1 65 ? 6.726 -5.639 4.070 1.00 0.00 65 LEU A O 17
ATOM 27246 N N . LEU A 1 66 ? 6.022 -6.545 2.135 1.00 0.00 66 LEU A N 17
ATOM 27247 C CA . LEU A 1 66 ? 4.994 -7.366 2.766 1.00 0.00 66 LEU A CA 17
ATOM 27248 C C . LEU A 1 66 ? 5.487 -8.795 2.970 1.00 0.00 66 LEU A C 17
ATOM 27249 O O . LEU A 1 66 ? 5.951 -9.443 2.031 1.00 0.00 66 LEU A O 17
ATOM 27265 N N . THR A 1 67 ? 5.383 -9.282 4.202 1.00 0.00 67 THR A N 17
ATOM 27266 C CA . THR A 1 67 ? 5.817 -10.634 4.529 1.00 0.00 67 THR A CA 17
ATOM 27267 C C . THR A 1 67 ? 4.727 -11.397 5.273 1.00 0.00 67 THR A C 17
ATOM 27268 O O . THR A 1 67 ? 3.634 -10.877 5.499 1.00 0.00 67 THR A O 17
ATOM 27279 N N . LYS A 1 68 ? 5.031 -12.633 5.653 1.00 0.00 68 LYS A N 17
ATOM 27280 C CA . LYS A 1 68 ? 4.078 -13.468 6.374 1.00 0.00 68 LYS A CA 17
ATOM 27281 C C . LYS A 1 68 ? 2.787 -13.632 5.579 1.00 0.00 68 LYS A C 17
ATOM 27282 O O . LYS A 1 68 ? 1.691 -13.588 6.139 1.00 0.00 68 LYS A O 17
ATOM 27301 N N . LEU A 1 69 ? 2.924 -13.823 4.271 1.00 0.00 69 LEU A N 17
ATOM 27302 C CA . LEU A 1 69 ? 1.768 -13.995 3.398 1.00 0.00 69 LEU A CA 17
ATOM 27303 C C . LEU A 1 69 ? 1.478 -15.474 3.164 1.00 0.00 69 LEU A C 17
ATOM 27304 O O . LEU A 1 69 ? 2.135 -16.343 3.736 1.00 0.00 69 LEU A O 17
ATOM 27320 N N . GLN A 1 70 ? 0.491 -15.752 2.318 1.00 0.00 70 GLN A N 17
ATOM 27321 C CA . GLN A 1 70 ? 0.115 -17.127 2.008 1.00 0.00 70 GLN A CA 17
ATOM 27322 C C . GLN A 1 70 ? 0.411 -17.455 0.548 1.00 0.00 70 GLN A C 17
ATOM 27323 O O . GLN A 1 70 ? 0.168 -16.655 -0.355 1.00 0.00 70 GLN A O 17
ATOM 27337 N N . PRO A 1 71 ? 0.950 -18.660 0.310 1.00 0.00 71 PRO A N 17
ATOM 27338 C CA . PRO A 1 71 ? 1.290 -19.122 -1.039 1.00 0.00 71 PRO A CA 17
ATOM 27339 C C . PRO A 1 71 ? 0.053 -19.398 -1.887 1.00 0.00 71 PRO A C 17
ATOM 27340 O O . PRO A 1 71 ? -0.940 -19.936 -1.396 1.00 0.00 71 PRO A O 17
ATOM 27351 N N . ASP A 1 72 ? 0.121 -19.028 -3.161 1.00 0.00 72 ASP A N 17
ATOM 27352 C CA . ASP A 1 72 ? -0.994 -19.238 -4.078 1.00 0.00 72 ASP A CA 17
ATOM 27353 C C . ASP A 1 72 ? -2.240 -18.502 -3.596 1.00 0.00 72 ASP A C 17
ATOM 27354 O O . ASP A 1 72 ? -3.325 -19.080 -3.516 1.00 0.00 72 ASP A O 17
ATOM 27363 N N . THR A 1 73 ? -2.078 -17.222 -3.273 1.00 0.00 73 THR A N 17
ATOM 27364 C CA . THR A 1 73 ? -3.188 -16.407 -2.797 1.00 0.00 73 THR A CA 17
ATOM 27365 C C . THR A 1 73 ? -3.107 -14.989 -3.351 1.00 0.00 73 THR A C 17
ATOM 27366 O O . THR A 1 73 ? -2.020 -14.427 -3.489 1.00 0.00 73 THR A O 17
ATOM 27377 N N . THR A 1 74 ? -4.264 -14.414 -3.665 1.00 0.00 74 THR A N 17
ATOM 27378 C CA . THR A 1 74 ? -4.323 -13.062 -4.204 1.00 0.00 74 THR A CA 17
ATOM 27379 C C . THR A 1 74 ? -4.348 -12.025 -3.087 1.00 0.00 74 THR A C 17
ATOM 27380 O O . THR A 1 74 ? -5.193 -12.082 -2.193 1.00 0.00 74 THR A O 17
ATOM 27391 N N . TYR A 1 75 ? -3.418 -11.078 -3.144 1.00 0.00 75 TYR A N 17
ATOM 27392 C CA . TYR A 1 75 ? -3.333 -10.029 -2.135 1.00 0.00 75 TYR A CA 17
ATOM 27393 C C . TYR A 1 75 ? -3.520 -8.652 -2.764 1.00 0.00 75 TYR A C 17
ATOM 27394 O O . TYR A 1 75 ? -2.709 -8.216 -3.582 1.00 0.00 75 TYR A O 17
ATOM 27412 N N . ILE A 1 76 ? -4.593 -7.972 -2.375 1.00 0.00 76 ILE A N 17
ATOM 27413 C CA . ILE A 1 76 ? -4.886 -6.644 -2.899 1.00 0.00 76 ILE A CA 17
ATOM 27414 C C . ILE A 1 76 ? -4.095 -5.573 -2.156 1.00 0.00 76 ILE A C 17
ATOM 27415 O O . ILE A 1 76 ? -4.039 -5.568 -0.926 1.00 0.00 76 ILE A O 17
ATOM 27431 N N . VAL A 1 77 ? -3.485 -4.664 -2.910 1.00 0.00 77 VAL A N 17
ATOM 27432 C CA . VAL A 1 77 ? -2.699 -3.586 -2.323 1.00 0.00 77 VAL A CA 17
ATOM 27433 C C . VAL A 1 77 ? -2.965 -2.263 -3.033 1.00 0.00 77 VAL A C 17
ATOM 27434 O O . VAL A 1 77 ? -3.253 -2.236 -4.230 1.00 0.00 77 VAL A O 17
ATOM 27447 N N . ARG A 1 78 ? -2.867 -1.167 -2.288 1.00 0.00 78 ARG A N 17
ATOM 27448 C CA . ARG A 1 78 ? -3.097 0.160 -2.846 1.00 0.00 78 ARG A CA 17
ATOM 27449 C C . ARG A 1 78 ? -2.297 1.215 -2.087 1.00 0.00 78 ARG A C 17
ATOM 27450 O O . ARG A 1 78 ? -2.363 1.296 -0.861 1.00 0.00 78 ARG A O 17
ATOM 27471 N N . VAL A 1 79 ? -1.541 2.021 -2.826 1.00 0.00 79 VAL A N 17
ATOM 27472 C CA . VAL A 1 79 ? -0.728 3.071 -2.223 1.00 0.00 79 VAL A CA 17
ATOM 27473 C C . VAL A 1 79 ? -1.042 4.430 -2.839 1.00 0.00 79 VAL A C 17
ATOM 27474 O O . VAL A 1 79 ? -1.292 4.536 -4.040 1.00 0.00 79 VAL A O 17
ATOM 27487 N N . ARG A 1 80 ? -1.027 5.468 -2.009 1.00 0.00 80 ARG A N 17
ATOM 27488 C CA . ARG A 1 80 ? -1.311 6.821 -2.472 1.00 0.00 80 ARG A CA 17
ATOM 27489 C C . ARG A 1 80 ? -0.386 7.831 -1.799 1.00 0.00 80 ARG A C 17
ATOM 27490 O O . ARG A 1 80 ? -0.034 7.683 -0.628 1.00 0.00 80 ARG A O 17
ATOM 27511 N N . THR A 1 81 ? 0.005 8.857 -2.547 1.00 0.00 81 THR A N 17
ATOM 27512 C CA . THR A 1 81 ? 0.890 9.891 -2.025 1.00 0.00 81 THR A CA 17
ATOM 27513 C C . THR A 1 81 ? 0.110 10.937 -1.238 1.00 0.00 81 THR A C 17
ATOM 27514 O O . THR A 1 81 ? -0.496 11.840 -1.817 1.00 0.00 81 THR A O 17
ATOM 27525 N N . LEU A 1 82 ? 0.127 10.811 0.085 1.00 0.00 82 LEU A N 17
ATOM 27526 C CA . LEU A 1 82 ? -0.579 11.747 0.952 1.00 0.00 82 LEU A CA 17
ATOM 27527 C C . LEU A 1 82 ? 0.050 13.135 0.882 1.00 0.00 82 LEU A C 17
ATOM 27528 O O . LEU A 1 82 ? 1.161 13.301 0.378 1.00 0.00 82 LEU A O 17
ATOM 27544 N N . THR A 1 83 ? -0.668 14.130 1.394 1.00 0.00 83 THR A N 17
ATOM 27545 C CA . THR A 1 83 ? -0.180 15.504 1.391 1.00 0.00 83 THR A CA 17
ATOM 27546 C C . THR A 1 83 ? -0.677 16.267 2.613 1.00 0.00 83 THR A C 17
ATOM 27547 O O . THR A 1 83 ? -1.645 15.877 3.267 1.00 0.00 83 THR A O 17
ATOM 27558 N N . PRO A 1 84 ? -0.002 17.381 2.931 1.00 0.00 84 PRO A N 17
ATOM 27559 C CA . PRO A 1 84 ? -0.359 18.223 4.077 1.00 0.00 84 PRO A CA 17
ATOM 27560 C C . PRO A 1 84 ? -1.675 18.963 3.865 1.00 0.00 84 PRO A C 17
ATOM 27561 O O . PRO A 1 84 ? -2.338 19.358 4.825 1.00 0.00 84 PRO A O 17
ATOM 27572 N N . LEU A 1 85 ? -2.047 19.148 2.603 1.00 0.00 85 LEU A N 17
ATOM 27573 C CA . LEU A 1 85 ? -3.286 19.841 2.265 1.00 0.00 85 LEU A CA 17
ATOM 27574 C C . LEU A 1 85 ? -4.153 18.989 1.344 1.00 0.00 85 LEU A C 17
ATOM 27575 O O . LEU A 1 85 ? -4.024 19.049 0.122 1.00 0.00 85 LEU A O 17
ATOM 27591 N N . GLY A 1 86 ? -5.039 18.196 1.940 1.00 0.00 86 GLY A N 17
ATOM 27592 C CA . GLY A 1 86 ? -5.916 17.344 1.158 1.00 0.00 86 GLY A CA 17
ATOM 27593 C C . GLY A 1 86 ? -5.190 16.153 0.566 1.00 0.00 86 GLY A C 17
ATOM 27594 O O . GLY A 1 86 ? -4.495 16.261 -0.444 1.00 0.00 86 GLY A O 17
ATOM 27598 N N . PRO A 1 87 ? -5.347 14.983 1.204 1.00 0.00 87 PRO A N 17
ATOM 27599 C CA . PRO A 1 87 ? -4.708 13.743 0.752 1.00 0.00 87 PRO A CA 17
ATOM 27600 C C . PRO A 1 87 ? -5.305 13.225 -0.551 1.00 0.00 87 PRO A C 17
ATOM 27601 O O . PRO A 1 87 ? -6.517 13.273 -0.753 1.00 0.00 87 PRO A O 17
ATOM 27612 N N . GLY A 1 88 ? -4.444 12.728 -1.435 1.00 0.00 88 GLY A N 17
ATOM 27613 C CA . GLY A 1 88 ? -4.906 12.207 -2.708 1.00 0.00 88 GLY A CA 17
ATOM 27614 C C . GLY A 1 88 ? -5.740 10.951 -2.553 1.00 0.00 88 GLY A C 17
ATOM 27615 O O . GLY A 1 88 ? -5.878 10.403 -1.459 1.00 0.00 88 GLY A O 17
ATOM 27619 N N . PRO A 1 89 ? -6.315 10.476 -3.667 1.00 0.00 89 PRO A N 17
ATOM 27620 C CA . PRO A 1 89 ? -7.151 9.272 -3.675 1.00 0.00 89 PRO A CA 17
ATOM 27621 C C . PRO A 1 89 ? -6.341 8.002 -3.435 1.00 0.00 89 PRO A C 17
ATOM 27622 O O . PRO A 1 89 ? -5.157 8.063 -3.105 1.00 0.00 89 PRO A O 17
ATOM 27633 N N . PHE A 1 90 ? -6.987 6.853 -3.603 1.00 0.00 90 PHE A N 17
ATOM 27634 C CA . PHE A 1 90 ? -6.327 5.568 -3.404 1.00 0.00 90 PHE A CA 17
ATOM 27635 C C . PHE A 1 90 ? -6.157 4.833 -4.730 1.00 0.00 90 PHE A C 17
ATOM 27636 O O . PHE A 1 90 ? -7.106 4.696 -5.502 1.00 0.00 90 PHE A O 17
ATOM 27653 N N . SER A 1 91 ? -4.941 4.361 -4.986 1.00 0.00 91 SER A N 17
ATOM 27654 C CA . SER A 1 91 ? -4.645 3.643 -6.220 1.00 0.00 91 SER A CA 17
ATOM 27655 C C . SER A 1 91 ? -5.716 2.597 -6.511 1.00 0.00 91 SER A C 17
ATOM 27656 O O . SER A 1 91 ? -6.410 2.116 -5.615 1.00 0.00 91 SER A O 17
ATOM 27664 N N . PRO A 1 92 ? -5.856 2.235 -7.795 1.00 0.00 92 PRO A N 17
ATOM 27665 C CA . PRO A 1 92 ? -6.841 1.242 -8.235 1.00 0.00 92 PRO A CA 17
ATOM 27666 C C . PRO A 1 92 ? -6.488 -0.168 -7.775 1.00 0.00 92 PRO A C 17
ATOM 27667 O O . PRO A 1 92 ? -5.332 -0.585 -7.850 1.00 0.00 92 PRO A O 17
ATOM 27678 N N . ASP A 1 93 ? -7.490 -0.898 -7.298 1.00 0.00 93 ASP A N 17
ATOM 27679 C CA . ASP A 1 93 ? -7.286 -2.262 -6.827 1.00 0.00 93 ASP A CA 17
ATOM 27680 C C . ASP A 1 93 ? -6.297 -3.004 -7.721 1.00 0.00 93 ASP A C 17
ATOM 27681 O O . ASP A 1 93 ? -6.562 -3.233 -8.901 1.00 0.00 93 ASP A O 17
ATOM 27690 N N . HIS A 1 94 ? -5.155 -3.375 -7.151 1.00 0.00 94 HIS A N 17
ATOM 27691 C CA . HIS A 1 94 ? -4.125 -4.090 -7.897 1.00 0.00 94 HIS A CA 17
ATOM 27692 C C . HIS A 1 94 ? -4.154 -5.580 -7.570 1.00 0.00 94 HIS A C 17
ATOM 27693 O O . HIS A 1 94 ? -3.765 -5.992 -6.478 1.00 0.00 94 HIS A O 17
ATOM 27708 N N . GLU A 1 95 ? -4.618 -6.382 -8.524 1.00 0.00 95 GLU A N 17
ATOM 27709 C CA . GLU A 1 95 ? -4.698 -7.826 -8.335 1.00 0.00 95 GLU A CA 17
ATOM 27710 C C . GLU A 1 95 ? -3.310 -8.459 -8.384 1.00 0.00 95 GLU A C 17
ATOM 27711 O O . GLU A 1 95 ? -2.720 -8.605 -9.455 1.00 0.00 95 GLU A O 17
ATOM 27723 N N . PHE A 1 96 ? -2.795 -8.832 -7.217 1.00 0.00 96 PHE A N 17
ATOM 27724 C CA . PHE A 1 96 ? -1.476 -9.448 -7.126 1.00 0.00 96 PHE A CA 17
ATOM 27725 C C . PHE A 1 96 ? -1.587 -10.908 -6.699 1.00 0.00 96 PHE A C 17
ATOM 27726 O O . PHE A 1 96 ? -2.447 -11.268 -5.894 1.00 0.00 96 PHE A O 17
ATOM 27743 N N . ARG A 1 97 ? -0.710 -11.746 -7.243 1.00 0.00 97 ARG A N 17
ATOM 27744 C CA . ARG A 1 97 ? -0.710 -13.168 -6.920 1.00 0.00 97 ARG A CA 17
ATOM 27745 C C . ARG A 1 97 ? 0.651 -13.603 -6.384 1.00 0.00 97 ARG A C 17
ATOM 27746 O O . ARG A 1 97 ? 1.693 -13.160 -6.868 1.00 0.00 97 ARG A O 17
ATOM 27767 N N . THR A 1 98 ? 0.634 -14.473 -5.379 1.00 0.00 98 THR A N 17
ATOM 27768 C CA . THR A 1 98 ? 1.865 -14.967 -4.775 1.00 0.00 98 THR A CA 17
ATOM 27769 C C . THR A 1 98 ? 2.292 -16.290 -5.400 1.00 0.00 98 THR A C 17
ATOM 27770 O O . THR A 1 98 ? 1.454 -17.120 -5.752 1.00 0.00 98 THR A O 17
ATOM 27781 N N . SER A 1 99 ? 3.600 -16.481 -5.534 1.00 0.00 99 SER A N 17
ATOM 27782 C CA . SER A 1 99 ? 4.138 -17.703 -6.120 1.00 0.00 99 SER A CA 17
ATOM 27783 C C . SER A 1 99 ? 3.465 -18.935 -5.522 1.00 0.00 99 SER A C 17
ATOM 27784 O O . SER A 1 99 ? 3.156 -18.988 -4.331 1.00 0.00 99 SER A O 17
ATOM 27792 N N . PRO A 1 100 ? 3.231 -19.949 -6.367 1.00 0.00 100 PRO A N 17
ATOM 27793 C CA . PRO A 1 100 ? 2.592 -21.200 -5.945 1.00 0.00 100 PRO A CA 17
ATOM 27794 C C . PRO A 1 100 ? 3.492 -22.033 -5.039 1.00 0.00 100 PRO A C 17
ATOM 27795 O O . PRO A 1 100 ? 4.718 -21.940 -5.085 1.00 0.00 100 PRO A O 17
ATOM 27806 N N . PRO A 1 101 ? 2.870 -22.868 -4.193 1.00 0.00 101 PRO A N 17
ATOM 27807 C CA . PRO A 1 101 ? 3.595 -23.735 -3.260 1.00 0.00 101 PRO A CA 17
ATOM 27808 C C . PRO A 1 101 ? 4.343 -24.857 -3.973 1.00 0.00 101 PRO A C 17
ATOM 27809 O O . PRO A 1 101 ? 4.013 -25.215 -5.103 1.00 0.00 101 PRO A O 17
ATOM 27820 N N . SER A 1 102 ? 5.351 -25.408 -3.304 1.00 0.00 102 SER A N 17
ATOM 27821 C CA . SER A 1 102 ? 6.148 -26.487 -3.876 1.00 0.00 102 SER A CA 17
ATOM 27822 C C . SER A 1 102 ? 5.295 -27.732 -4.099 1.00 0.00 102 SER A C 17
ATOM 27823 O O . SER A 1 102 ? 4.239 -27.892 -3.489 1.00 0.00 102 SER A O 17
ATOM 27831 N N . GLY A 1 103 ? 5.764 -28.613 -4.978 1.00 0.00 103 GLY A N 17
ATOM 27832 C CA . GLY A 1 103 ? 5.033 -29.833 -5.267 1.00 0.00 103 GLY A CA 17
ATOM 27833 C C . GLY A 1 103 ? 3.674 -29.563 -5.883 1.00 0.00 103 GLY A C 17
ATOM 27834 O O . GLY A 1 103 ? 2.908 -28.726 -5.405 1.00 0.00 103 GLY A O 17
ATOM 27838 N N . PRO A 1 104 ? 3.359 -30.282 -6.970 1.00 0.00 104 PRO A N 17
ATOM 27839 C CA . PRO A 1 104 ? 2.083 -30.132 -7.676 1.00 0.00 104 PRO A CA 17
ATOM 27840 C C . PRO A 1 104 ? 0.906 -30.662 -6.864 1.00 0.00 104 PRO A C 17
ATOM 27841 O O . PRO A 1 104 ? 0.884 -31.830 -6.475 1.00 0.00 104 PRO A O 17
ATOM 27852 N N . SER A 1 105 ? -0.071 -29.797 -6.612 1.00 0.00 105 SER A N 17
ATOM 27853 C CA . SER A 1 105 ? -1.250 -30.178 -5.843 1.00 0.00 105 SER A CA 17
ATOM 27854 C C . SER A 1 105 ? -2.132 -31.135 -6.639 1.00 0.00 105 SER A C 17
ATOM 27855 O O . SER A 1 105 ? -2.066 -31.181 -7.868 1.00 0.00 105 SER A O 17
ATOM 27863 N N . SER A 1 106 ? -2.958 -31.897 -5.930 1.00 0.00 106 SER A N 17
ATOM 27864 C CA . SER A 1 106 ? -3.851 -32.857 -6.569 1.00 0.00 106 SER A CA 17
ATOM 27865 C C . SER A 1 106 ? -5.274 -32.711 -6.038 1.00 0.00 106 SER A C 17
ATOM 27866 O O . SER A 1 106 ? -5.589 -33.165 -4.939 1.00 0.00 106 SER A O 17
ATOM 27874 N N . GLY A 1 107 ? -6.131 -32.072 -6.829 1.00 0.00 107 GLY A N 17
ATOM 27875 C CA . GLY A 1 107 ? -7.511 -31.877 -6.424 1.00 0.00 107 GLY A CA 17
ATOM 27876 C C . GLY A 1 107 ? -8.209 -30.807 -7.240 1.00 0.00 107 GLY A C 17
ATOM 27877 O O . GLY A 1 107 ? -7.776 -29.655 -7.267 1.00 0.00 107 GLY A O 17
ATOM 27881 N N . GLY A 1 1 ? -3.507 -7.160 -21.365 1.00 0.00 1 GLY A N 18
ATOM 27882 C CA . GLY A 1 1 ? -4.922 -6.839 -21.332 1.00 0.00 1 GLY A CA 18
ATOM 27883 C C . GLY A 1 1 ? -5.641 -7.507 -20.177 1.00 0.00 1 GLY A C 18
ATOM 27884 O O . GLY A 1 1 ? -6.372 -8.478 -20.370 1.00 0.00 1 GLY A O 18
ATOM 27888 N N . SER A 1 2 ? -5.431 -6.987 -18.971 1.00 0.00 2 SER A N 18
ATOM 27889 C CA . SER A 1 2 ? -6.060 -7.543 -17.779 1.00 0.00 2 SER A CA 18
ATOM 27890 C C . SER A 1 2 ? -7.414 -6.887 -17.524 1.00 0.00 2 SER A C 18
ATOM 27891 O O . SER A 1 2 ? -8.438 -7.565 -17.438 1.00 0.00 2 SER A O 18
ATOM 27899 N N . SER A 1 3 ? -7.410 -5.563 -17.402 1.00 0.00 3 SER A N 18
ATOM 27900 C CA . SER A 1 3 ? -8.636 -4.815 -17.153 1.00 0.00 3 SER A CA 18
ATOM 27901 C C . SER A 1 3 ? -9.405 -4.583 -18.450 1.00 0.00 3 SER A C 18
ATOM 27902 O O . SER A 1 3 ? -8.910 -4.873 -19.538 1.00 0.00 3 SER A O 18
ATOM 27910 N N . GLY A 1 4 ? -10.620 -4.058 -18.325 1.00 0.00 4 GLY A N 18
ATOM 27911 C CA . GLY A 1 4 ? -11.438 -3.795 -19.494 1.00 0.00 4 GLY A CA 18
ATOM 27912 C C . GLY A 1 4 ? -11.898 -2.353 -19.568 1.00 0.00 4 GLY A C 18
ATOM 27913 O O . GLY A 1 4 ? -11.705 -1.684 -20.584 1.00 0.00 4 GLY A O 18
ATOM 27917 N N . SER A 1 5 ? -12.510 -1.872 -18.491 1.00 0.00 5 SER A N 18
ATOM 27918 C CA . SER A 1 5 ? -13.004 -0.501 -18.440 1.00 0.00 5 SER A CA 18
ATOM 27919 C C . SER A 1 5 ? -11.907 0.455 -17.983 1.00 0.00 5 SER A C 18
ATOM 27920 O O . SER A 1 5 ? -11.229 0.209 -16.985 1.00 0.00 5 SER A O 18
ATOM 27928 N N . SER A 1 6 ? -11.737 1.547 -18.722 1.00 0.00 6 SER A N 18
ATOM 27929 C CA . SER A 1 6 ? -10.719 2.540 -18.396 1.00 0.00 6 SER A CA 18
ATOM 27930 C C . SER A 1 6 ? -11.361 3.857 -17.972 1.00 0.00 6 SER A C 18
ATOM 27931 O O . SER A 1 6 ? -12.563 4.058 -18.143 1.00 0.00 6 SER A O 18
ATOM 27939 N N . GLY A 1 7 ? -10.550 4.752 -17.418 1.00 0.00 7 GLY A N 18
ATOM 27940 C CA . GLY A 1 7 ? -11.055 6.039 -16.977 1.00 0.00 7 GLY A CA 18
ATOM 27941 C C . GLY A 1 7 ? -9.961 7.080 -16.852 1.00 0.00 7 GLY A C 18
ATOM 27942 O O . GLY A 1 7 ? -8.778 6.765 -16.976 1.00 0.00 7 GLY A O 18
ATOM 27946 N N . ALA A 1 8 ? -10.355 8.325 -16.607 1.00 0.00 8 ALA A N 18
ATOM 27947 C CA . ALA A 1 8 ? -9.399 9.416 -16.465 1.00 0.00 8 ALA A CA 18
ATOM 27948 C C . ALA A 1 8 ? -8.232 9.010 -15.571 1.00 0.00 8 ALA A C 18
ATOM 27949 O O . ALA A 1 8 ? -8.358 8.110 -14.742 1.00 0.00 8 ALA A O 18
ATOM 27956 N N . GLU A 1 9 ? -7.097 9.679 -15.748 1.00 0.00 9 GLU A N 18
ATOM 27957 C CA . GLU A 1 9 ? -5.907 9.385 -14.957 1.00 0.00 9 GLU A CA 18
ATOM 27958 C C . GLU A 1 9 ? -5.947 10.120 -13.621 1.00 0.00 9 GLU A C 18
ATOM 27959 O O . GLU A 1 9 ? -4.935 10.653 -13.163 1.00 0.00 9 GLU A O 18
ATOM 27971 N N . SER A 1 10 ? -7.122 10.146 -13.001 1.00 0.00 10 SER A N 18
ATOM 27972 C CA . SER A 1 10 ? -7.295 10.820 -11.719 1.00 0.00 10 SER A CA 18
ATOM 27973 C C . SER A 1 10 ? -6.093 10.578 -10.811 1.00 0.00 10 SER A C 18
ATOM 27974 O O . SER A 1 10 ? -5.490 11.521 -10.296 1.00 0.00 10 SER A O 18
ATOM 27982 N N . LEU A 1 11 ? -5.751 9.309 -10.619 1.00 0.00 11 LEU A N 18
ATOM 27983 C CA . LEU A 1 11 ? -4.620 8.941 -9.774 1.00 0.00 11 LEU A CA 18
ATOM 27984 C C . LEU A 1 11 ? -3.384 9.761 -10.130 1.00 0.00 11 LEU A C 18
ATOM 27985 O O . LEU A 1 11 ? -3.175 10.115 -11.291 1.00 0.00 11 LEU A O 18
ATOM 28001 N N . SER A 1 12 ? -2.566 10.057 -9.125 1.00 0.00 12 SER A N 18
ATOM 28002 C CA . SER A 1 12 ? -1.351 10.835 -9.332 1.00 0.00 12 SER A CA 18
ATOM 28003 C C . SER A 1 12 ? -0.171 9.925 -9.659 1.00 0.00 12 SER A C 18
ATOM 28004 O O . SER A 1 12 ? 0.710 9.710 -8.829 1.00 0.00 12 SER A O 18
ATOM 28012 N N . GLY A 1 13 ? -0.163 9.391 -10.877 1.00 0.00 13 GLY A N 18
ATOM 28013 C CA . GLY A 1 13 ? 0.912 8.510 -11.294 1.00 0.00 13 GLY A CA 18
ATOM 28014 C C . GLY A 1 13 ? 1.380 7.598 -10.177 1.00 0.00 13 GLY A C 18
ATOM 28015 O O . GLY A 1 13 ? 2.489 7.751 -9.664 1.00 0.00 13 GLY A O 18
ATOM 28019 N N . LEU A 1 14 ? 0.532 6.648 -9.796 1.00 0.00 14 LEU A N 18
ATOM 28020 C CA . LEU A 1 14 ? 0.864 5.709 -8.731 1.00 0.00 14 LEU A CA 18
ATOM 28021 C C . LEU A 1 14 ? 0.511 4.281 -9.135 1.00 0.00 14 LEU A C 18
ATOM 28022 O O . LEU A 1 14 ? -0.295 3.621 -8.480 1.00 0.00 14 LEU A O 18
ATOM 28038 N N . SER A 1 15 ? 1.122 3.809 -10.217 1.00 0.00 15 SER A N 18
ATOM 28039 C CA . SER A 1 15 ? 0.872 2.460 -10.710 1.00 0.00 15 SER A CA 18
ATOM 28040 C C . SER A 1 15 ? 1.828 1.460 -10.066 1.00 0.00 15 SER A C 18
ATOM 28041 O O . SER A 1 15 ? 2.936 1.240 -10.555 1.00 0.00 15 SER A O 18
ATOM 28049 N N . LEU A 1 16 ? 1.391 0.858 -8.965 1.00 0.00 16 LEU A N 18
ATOM 28050 C CA . LEU A 1 16 ? 2.207 -0.119 -8.252 1.00 0.00 16 LEU A CA 18
ATOM 28051 C C . LEU A 1 16 ? 2.829 -1.119 -9.221 1.00 0.00 16 LEU A C 18
ATOM 28052 O O . LEU A 1 16 ? 2.402 -1.235 -10.370 1.00 0.00 16 LEU A O 18
ATOM 28068 N N . LYS A 1 17 ? 3.839 -1.842 -8.749 1.00 0.00 17 LYS A N 18
ATOM 28069 C CA . LYS A 1 17 ? 4.519 -2.836 -9.572 1.00 0.00 17 LYS A CA 18
ATOM 28070 C C . LYS A 1 17 ? 4.936 -4.041 -8.735 1.00 0.00 17 LYS A C 18
ATOM 28071 O O . LYS A 1 17 ? 5.096 -3.939 -7.518 1.00 0.00 17 LYS A O 18
ATOM 28090 N N . LEU A 1 18 ? 5.112 -5.181 -9.394 1.00 0.00 18 LEU A N 18
AT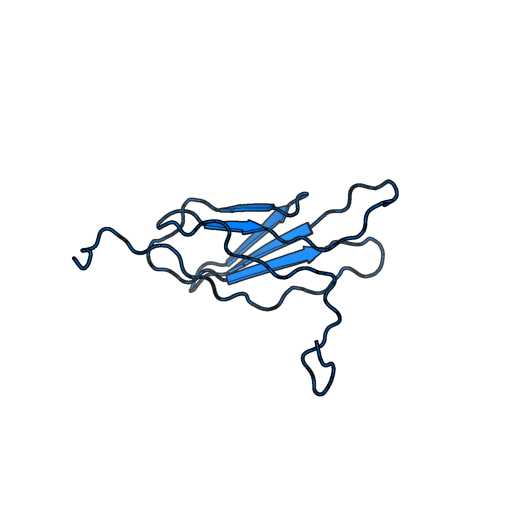OM 28091 C CA . LEU A 1 18 ? 5.512 -6.406 -8.711 1.00 0.00 18 LEU A CA 18
ATOM 28092 C C . LEU A 1 18 ? 6.979 -6.726 -8.981 1.00 0.00 18 LEU A C 18
ATOM 28093 O O . LEU A 1 18 ? 7.320 -7.296 -10.017 1.00 0.00 18 LEU A O 18
ATOM 28109 N N . VAL A 1 19 ? 7.842 -6.356 -8.040 1.00 0.00 19 VAL A N 18
ATOM 28110 C CA . VAL A 1 19 ? 9.272 -6.606 -8.174 1.00 0.00 19 VAL A CA 18
ATOM 28111 C C . VAL A 1 19 ? 9.579 -8.098 -8.100 1.00 0.00 19 VAL A C 18
ATOM 28112 O O . VAL A 1 19 ? 9.903 -8.728 -9.107 1.00 0.00 19 VAL A O 18
ATOM 28125 N N . LYS A 1 20 ? 9.474 -8.658 -6.900 1.00 0.00 20 LYS A N 18
ATOM 28126 C CA . LYS A 1 20 ? 9.738 -10.077 -6.692 1.00 0.00 20 LYS A CA 18
ATOM 28127 C C . LYS A 1 20 ? 8.661 -10.708 -5.815 1.00 0.00 20 LYS A C 18
ATOM 28128 O O . LYS A 1 20 ? 8.694 -10.588 -4.590 1.00 0.00 20 LYS A O 18
ATOM 28147 N N . LYS A 1 21 ? 7.707 -11.382 -6.450 1.00 0.00 21 LYS A N 18
ATOM 28148 C CA . LYS A 1 21 ? 6.622 -12.035 -5.728 1.00 0.00 21 LYS A CA 18
ATOM 28149 C C . LYS A 1 21 ? 7.124 -13.275 -4.995 1.00 0.00 21 LYS A C 18
ATOM 28150 O O . LYS A 1 21 ? 7.916 -14.046 -5.534 1.00 0.00 21 LYS A O 18
ATOM 28169 N N . GLU A 1 22 ? 6.656 -13.459 -3.765 1.00 0.00 22 GLU A N 18
ATOM 28170 C CA . GLU A 1 22 ? 7.058 -14.607 -2.959 1.00 0.00 22 GLU A CA 18
ATOM 28171 C C . GLU A 1 22 ? 5.843 -15.278 -2.325 1.00 0.00 22 GLU A C 18
ATOM 28172 O O . GLU A 1 22 ? 4.807 -14.655 -2.096 1.00 0.00 22 GLU A O 18
ATOM 28184 N N . PRO A 1 23 ? 5.973 -16.581 -2.034 1.00 0.00 23 PRO A N 18
ATOM 28185 C CA . PRO A 1 23 ? 4.897 -17.366 -1.422 1.00 0.00 23 PRO A CA 18
ATOM 28186 C C . PRO A 1 23 ? 4.641 -16.968 0.028 1.00 0.00 23 PRO A C 18
ATOM 28187 O O . PRO A 1 23 ? 3.616 -17.326 0.608 1.00 0.00 23 PRO A O 18
ATOM 28198 N N . ARG A 1 24 ? 5.578 -16.225 0.607 1.00 0.00 24 ARG A N 18
ATOM 28199 C CA . ARG A 1 24 ? 5.453 -15.778 1.989 1.00 0.00 24 ARG A CA 18
ATOM 28200 C C . ARG A 1 24 ? 5.743 -14.285 2.106 1.00 0.00 24 ARG A C 18
ATOM 28201 O O . ARG A 1 24 ? 5.551 -13.687 3.165 1.00 0.00 24 ARG A O 18
ATOM 28222 N N . GLN A 1 25 ? 6.207 -13.690 1.012 1.00 0.00 25 GLN A N 18
ATOM 28223 C CA . GLN A 1 25 ? 6.524 -12.267 0.993 1.00 0.00 25 GLN A CA 18
ATOM 28224 C C . GLN A 1 25 ? 6.062 -11.623 -0.310 1.00 0.00 25 GLN A C 18
ATOM 28225 O O . GLN A 1 25 ? 5.702 -12.315 -1.263 1.00 0.00 25 GLN A O 18
ATOM 28239 N N . LEU A 1 26 ? 6.075 -10.295 -0.345 1.00 0.00 26 LEU A N 18
ATOM 28240 C CA . LEU A 1 26 ? 5.657 -9.557 -1.532 1.00 0.00 26 LEU A CA 18
ATOM 28241 C C . LEU A 1 26 ? 6.170 -8.121 -1.489 1.00 0.00 26 LEU A C 18
ATOM 28242 O O . LEU A 1 26 ? 5.758 -7.330 -0.642 1.00 0.00 26 LEU A O 18
ATOM 28258 N N . GLU A 1 27 ? 7.070 -7.792 -2.410 1.00 0.00 27 GLU A N 18
ATOM 28259 C CA . GLU A 1 27 ? 7.638 -6.451 -2.477 1.00 0.00 27 GLU A CA 18
ATOM 28260 C C . GLU A 1 27 ? 7.030 -5.660 -3.632 1.00 0.00 27 GLU A C 18
ATOM 28261 O O . GLU A 1 27 ? 6.627 -6.230 -4.646 1.00 0.00 27 GLU A O 18
ATOM 28273 N N . LEU A 1 28 ? 6.965 -4.343 -3.469 1.00 0.00 28 LEU A N 18
ATOM 28274 C CA . LEU A 1 28 ? 6.405 -3.472 -4.497 1.00 0.00 28 LEU A CA 18
ATOM 28275 C C . LEU A 1 28 ? 7.075 -2.102 -4.473 1.00 0.00 28 LEU A C 18
ATOM 28276 O O . LEU A 1 28 ? 7.602 -1.673 -3.446 1.00 0.00 28 LEU A O 18
ATOM 28292 N N . THR A 1 29 ? 7.048 -1.416 -5.612 1.00 0.00 29 THR A N 18
ATOM 28293 C CA . THR A 1 29 ? 7.651 -0.094 -5.722 1.00 0.00 29 THR A CA 18
ATOM 28294 C C . THR A 1 29 ? 6.928 0.756 -6.760 1.00 0.00 29 THR A C 18
ATOM 28295 O O . THR A 1 29 ? 6.715 0.322 -7.892 1.00 0.00 29 THR A O 18
ATOM 28306 N N . TRP A 1 30 ? 6.552 1.968 -6.368 1.00 0.00 30 TRP A N 18
ATOM 28307 C CA . TRP A 1 30 ? 5.852 2.880 -7.266 1.00 0.00 30 TRP A CA 18
ATOM 28308 C C . TRP A 1 30 ? 6.648 4.165 -7.466 1.00 0.00 30 TRP A C 18
ATOM 28309 O O . TRP A 1 30 ? 6.696 5.020 -6.582 1.00 0.00 30 TRP A O 18
ATOM 28330 N N . ALA A 1 31 ? 7.271 4.294 -8.632 1.00 0.00 31 ALA A N 18
ATOM 28331 C CA . ALA A 1 31 ? 8.063 5.477 -8.948 1.00 0.00 31 ALA A CA 18
ATOM 28332 C C . ALA A 1 31 ? 7.559 6.151 -10.220 1.00 0.00 31 ALA A C 18
ATOM 28333 O O . ALA A 1 31 ? 7.410 7.371 -10.270 1.00 0.00 31 ALA A O 18
ATOM 28340 N N . GLY A 1 32 ? 7.299 5.348 -11.247 1.00 0.00 32 GLY A N 18
ATOM 28341 C CA . GLY A 1 32 ? 6.816 5.885 -12.506 1.00 0.00 32 GLY A CA 18
ATOM 28342 C C . GLY A 1 32 ? 7.938 6.396 -13.387 1.00 0.00 32 GLY A C 18
ATOM 28343 O O . GLY A 1 32 ? 9.106 6.078 -13.164 1.00 0.00 32 GLY A O 18
ATOM 28347 N N . SER A 1 33 ? 7.584 7.190 -14.393 1.00 0.00 33 SER A N 18
ATOM 28348 C CA . SER A 1 33 ? 8.570 7.742 -15.315 1.00 0.00 33 SER A CA 18
ATOM 28349 C C . SER A 1 33 ? 8.452 9.261 -15.391 1.00 0.00 33 SER A C 18
ATOM 28350 O O . SER A 1 33 ? 7.842 9.802 -16.314 1.00 0.00 33 SER A O 18
ATOM 28358 N N . ARG A 1 34 ? 9.040 9.944 -14.414 1.00 0.00 34 ARG A N 18
ATOM 28359 C CA . ARG A 1 34 ? 9.000 11.400 -14.368 1.00 0.00 34 ARG A CA 18
ATOM 28360 C C . ARG A 1 34 ? 10.005 11.940 -13.355 1.00 0.00 34 ARG A C 18
ATOM 28361 O O . ARG A 1 34 ? 10.055 11.508 -12.203 1.00 0.00 34 ARG A O 18
ATOM 28382 N N . PRO A 1 35 ? 10.825 12.907 -13.791 1.00 0.00 35 PRO A N 18
ATOM 28383 C CA . PRO A 1 35 ? 11.843 13.527 -12.938 1.00 0.00 35 PRO A CA 18
ATOM 28384 C C . PRO A 1 35 ? 11.233 14.402 -11.849 1.00 0.00 35 PRO A C 18
ATOM 28385 O O . PRO A 1 35 ? 10.714 15.483 -12.126 1.00 0.00 35 PRO A O 18
ATOM 28396 N N . ARG A 1 36 ? 11.298 13.927 -10.609 1.00 0.00 36 ARG A N 18
ATOM 28397 C CA . ARG A 1 36 ? 10.751 14.666 -9.478 1.00 0.00 36 ARG A CA 18
ATOM 28398 C C . ARG A 1 36 ? 11.859 15.367 -8.699 1.00 0.00 36 ARG A C 18
ATOM 28399 O O . ARG A 1 36 ? 13.025 14.982 -8.776 1.00 0.00 36 ARG A O 18
ATOM 28420 N N . ASN A 1 37 ? 11.487 16.400 -7.950 1.00 0.00 37 ASN A N 18
ATOM 28421 C CA . ASN A 1 37 ? 12.450 17.156 -7.158 1.00 0.00 37 ASN A CA 18
ATOM 28422 C C . ASN A 1 37 ? 13.101 16.269 -6.101 1.00 0.00 37 ASN A C 18
ATOM 28423 O O . ASN A 1 37 ? 12.515 15.297 -5.624 1.00 0.00 37 ASN A O 18
ATOM 28434 N N . PRO A 1 38 ? 14.342 16.611 -5.724 1.00 0.00 38 PRO A N 18
ATOM 28435 C CA . PRO A 1 38 ? 15.100 15.859 -4.719 1.00 0.00 38 PRO A CA 18
ATOM 28436 C C . PRO A 1 38 ? 14.524 16.024 -3.317 1.00 0.00 38 PRO A C 18
ATOM 28437 O O . PRO A 1 38 ? 15.060 15.487 -2.348 1.00 0.00 38 PRO A O 18
ATOM 28448 N N . GLY A 1 39 ? 13.427 16.769 -3.216 1.00 0.00 39 GLY A N 18
ATOM 28449 C CA . GLY A 1 39 ? 12.797 16.990 -1.928 1.00 0.00 39 GLY A CA 18
ATOM 28450 C C . GLY A 1 39 ? 11.312 16.688 -1.949 1.00 0.00 39 GLY A C 18
ATOM 28451 O O . GLY A 1 39 ? 10.819 16.027 -2.862 1.00 0.00 39 GLY A O 18
ATOM 28455 N N . GLY A 1 40 ? 10.596 17.173 -0.939 1.00 0.00 40 GLY A N 18
ATOM 28456 C CA . GLY A 1 40 ? 9.166 16.939 -0.864 1.00 0.00 40 GLY A CA 18
ATOM 28457 C C . GLY A 1 40 ? 8.730 16.444 0.500 1.00 0.00 40 GLY A C 18
ATOM 28458 O O . GLY A 1 40 ? 7.754 16.936 1.064 1.00 0.00 40 GLY A O 18
ATOM 28462 N N . ASN A 1 41 ? 9.455 15.464 1.032 1.00 0.00 41 ASN A N 18
ATOM 28463 C CA . ASN A 1 41 ? 9.136 14.900 2.338 1.00 0.00 41 ASN A CA 18
ATOM 28464 C C . ASN A 1 41 ? 7.673 14.471 2.403 1.00 0.00 41 ASN A C 18
ATOM 28465 O O . ASN A 1 41 ? 6.990 14.705 3.401 1.00 0.00 41 ASN A O 18
ATOM 28476 N N . LEU A 1 42 ? 7.199 13.841 1.334 1.00 0.00 42 LEU A N 18
ATOM 28477 C CA . LEU A 1 42 ? 5.817 13.378 1.269 1.00 0.00 42 LEU A CA 18
ATOM 28478 C C . LEU A 1 42 ? 5.700 11.942 1.769 1.00 0.00 42 LEU A C 18
ATOM 28479 O O . LEU A 1 42 ? 6.628 11.146 1.624 1.00 0.00 42 LEU A O 18
ATOM 28495 N N . SER A 1 43 ? 4.554 11.617 2.357 1.00 0.00 43 SER A N 18
ATOM 28496 C CA . SER A 1 43 ? 4.315 10.277 2.881 1.00 0.00 43 SER A CA 18
ATOM 28497 C C . SER A 1 43 ? 3.420 9.477 1.939 1.00 0.00 43 SER A C 18
ATOM 28498 O O . SER A 1 43 ? 2.884 10.014 0.970 1.00 0.00 43 SER A O 18
ATOM 28506 N N . TYR A 1 44 ? 3.265 8.191 2.232 1.00 0.00 44 TYR A N 18
ATOM 28507 C CA . TYR A 1 44 ? 2.437 7.315 1.411 1.00 0.00 44 TYR A CA 18
ATOM 28508 C C . TYR A 1 44 ? 1.676 6.315 2.277 1.00 0.00 44 TYR A C 18
ATOM 28509 O O . TYR A 1 44 ? 2.249 5.688 3.168 1.00 0.00 44 TYR A O 18
ATOM 28527 N N . GLU A 1 45 ? 0.382 6.173 2.008 1.00 0.00 45 GLU A N 18
ATOM 28528 C CA . GLU A 1 45 ? -0.458 5.250 2.762 1.00 0.00 45 GLU A CA 18
ATOM 28529 C C . GLU A 1 45 ? -0.649 3.942 2.000 1.00 0.00 45 GLU A C 18
ATOM 28530 O O . GLU A 1 45 ? -1.159 3.932 0.879 1.00 0.00 45 GLU A O 18
ATOM 28542 N N . LEU A 1 46 ? -0.236 2.840 2.616 1.00 0.00 46 LEU A N 18
ATOM 28543 C CA . LEU A 1 46 ? -0.360 1.525 1.997 1.00 0.00 46 LEU A CA 18
ATOM 28544 C C . LEU A 1 46 ? -1.475 0.717 2.654 1.00 0.00 46 LEU A C 18
ATOM 28545 O O . LEU A 1 46 ? -1.583 0.670 3.880 1.00 0.00 46 LEU A O 18
ATOM 28561 N N . HIS A 1 47 ? -2.303 0.082 1.830 1.00 0.00 47 HIS A N 18
ATOM 28562 C CA . HIS A 1 47 ? -3.408 -0.727 2.331 1.00 0.00 47 HIS A CA 18
ATOM 28563 C C . HIS A 1 47 ? -3.503 -2.047 1.572 1.00 0.00 47 HIS A C 18
ATOM 28564 O O . HIS A 1 47 ? -3.698 -2.064 0.357 1.00 0.00 47 HIS A O 18
ATOM 28579 N N . VAL A 1 48 ? -3.363 -3.152 2.297 1.00 0.00 48 VAL A N 18
ATOM 28580 C CA . VAL A 1 48 ? -3.433 -4.477 1.693 1.00 0.00 48 VAL A CA 18
ATOM 28581 C C . VAL A 1 48 ? -4.653 -5.245 2.191 1.00 0.00 48 VAL A C 18
ATOM 28582 O O . VAL A 1 48 ? -4.913 -5.307 3.393 1.00 0.00 48 VAL A O 18
ATOM 28595 N N . LEU A 1 49 ? -5.399 -5.828 1.259 1.00 0.00 49 LEU A N 18
ATOM 28596 C CA . LEU A 1 49 ? -6.593 -6.592 1.602 1.00 0.00 49 LEU A CA 18
ATOM 28597 C C . LEU A 1 49 ? -6.480 -8.030 1.106 1.00 0.00 49 LEU A C 18
ATOM 28598 O O . LEU A 1 49 ? -5.774 -8.309 0.138 1.00 0.00 49 LEU A O 18
ATOM 28614 N N . ASN A 1 50 ? -7.182 -8.939 1.775 1.00 0.00 50 ASN A N 18
ATOM 28615 C CA . ASN A 1 50 ? -7.162 -10.348 1.401 1.00 0.00 50 ASN A CA 18
ATOM 28616 C C . ASN A 1 50 ? -8.545 -10.972 1.556 1.00 0.00 50 ASN A C 18
ATOM 28617 O O . ASN A 1 50 ? -9.455 -10.357 2.112 1.00 0.00 50 ASN A O 18
ATOM 28628 N N . GLN A 1 51 ? -8.695 -12.197 1.062 1.00 0.00 51 GLN A N 18
ATOM 28629 C CA . GLN A 1 51 ? -9.967 -12.904 1.147 1.00 0.00 51 GLN A CA 18
ATOM 28630 C C . GLN A 1 51 ? -10.689 -12.572 2.449 1.00 0.00 51 GLN A C 18
ATOM 28631 O O . GLN A 1 51 ? -11.774 -11.990 2.438 1.00 0.00 51 GLN A O 18
ATOM 28645 N N . ASP A 1 52 ? -10.080 -12.947 3.569 1.00 0.00 52 ASP A N 18
ATOM 28646 C CA . ASP A 1 52 ? -10.665 -12.688 4.880 1.00 0.00 52 ASP A CA 18
ATOM 28647 C C . ASP A 1 52 ? -9.649 -12.028 5.807 1.00 0.00 52 ASP A C 18
ATOM 28648 O O . ASP A 1 52 ? -9.650 -12.266 7.014 1.00 0.00 52 ASP A O 18
ATOM 28657 N N . GLU A 1 53 ? -8.783 -11.199 5.233 1.00 0.00 53 GLU A N 18
ATOM 28658 C CA . GLU A 1 53 ? -7.760 -10.506 6.008 1.00 0.00 53 GLU A CA 18
ATOM 28659 C C . GLU A 1 53 ? -7.488 -9.119 5.433 1.00 0.00 53 GLU A C 18
ATOM 28660 O O . GLU A 1 53 ? -7.044 -8.985 4.294 1.00 0.00 53 GLU A O 18
ATOM 28672 N N . GLU A 1 54 ? -7.759 -8.090 6.231 1.00 0.00 54 GLU A N 18
ATOM 28673 C CA . GLU A 1 54 ? -7.545 -6.714 5.801 1.00 0.00 54 GLU A CA 18
ATOM 28674 C C . GLU A 1 54 ? -6.627 -5.977 6.773 1.00 0.00 54 GLU A C 18
ATOM 28675 O O . GLU A 1 54 ? -6.919 -5.878 7.965 1.00 0.00 54 GLU A O 18
ATOM 28687 N N . TRP A 1 55 ? -5.518 -5.462 6.254 1.00 0.00 55 TRP A N 18
ATOM 28688 C CA . TRP A 1 55 ? -4.557 -4.734 7.076 1.00 0.00 55 TRP A CA 18
ATOM 28689 C C . TRP A 1 55 ? -3.902 -3.610 6.281 1.00 0.00 55 TRP A C 18
ATOM 28690 O O . TRP A 1 55 ? -3.565 -3.781 5.108 1.00 0.00 55 TRP A O 18
ATOM 28711 N N . HIS A 1 56 ? -3.725 -2.461 6.925 1.00 0.00 56 HIS A N 18
ATOM 28712 C CA . HIS A 1 56 ? -3.109 -1.309 6.276 1.00 0.00 56 HIS A CA 18
ATOM 28713 C C . HIS A 1 56 ? -1.865 -0.858 7.037 1.00 0.00 56 HIS A C 18
ATOM 28714 O O . HIS A 1 56 ? -1.786 -1.004 8.256 1.00 0.00 56 HIS A O 18
ATOM 28729 N N . GLN A 1 57 ? -0.897 -0.311 6.308 1.00 0.00 57 GLN A N 18
ATOM 28730 C CA . GLN A 1 57 ? 0.342 0.159 6.915 1.00 0.00 57 GLN A CA 18
ATOM 28731 C C . GLN A 1 57 ? 0.871 1.391 6.188 1.00 0.00 57 GLN A C 18
ATOM 28732 O O . GLN A 1 57 ? 1.167 1.340 4.995 1.00 0.00 57 GLN A O 18
ATOM 28746 N N . MET A 1 58 ? 0.987 2.497 6.916 1.00 0.00 58 MET A N 18
ATOM 28747 C CA . MET A 1 58 ? 1.481 3.742 6.339 1.00 0.00 58 MET A CA 18
ATOM 28748 C C . MET A 1 58 ? 2.994 3.692 6.152 1.00 0.00 58 MET A C 18
ATOM 28749 O O . MET A 1 58 ? 3.729 3.305 7.060 1.00 0.00 58 MET A O 18
ATOM 28763 N N . VAL A 1 59 ? 3.452 4.085 4.968 1.00 0.00 59 VAL A N 18
ATOM 28764 C CA . VAL A 1 59 ? 4.878 4.085 4.662 1.00 0.00 59 VAL A CA 18
ATOM 28765 C C . VAL A 1 59 ? 5.331 5.450 4.157 1.00 0.00 59 VAL A C 18
ATOM 28766 O O . VAL A 1 59 ? 4.603 6.130 3.432 1.00 0.00 59 VAL A O 18
ATOM 28779 N N . LEU A 1 60 ? 6.539 5.846 4.542 1.00 0.00 60 LEU A N 18
ATOM 28780 C CA . LEU A 1 60 ? 7.092 7.131 4.128 1.00 0.00 60 LEU A CA 18
ATOM 28781 C C . LEU A 1 60 ? 7.829 7.004 2.799 1.00 0.00 60 LEU A C 18
ATOM 28782 O O . LEU A 1 60 ? 8.062 7.997 2.110 1.00 0.00 60 LEU A O 18
ATOM 28798 N N . GLU A 1 61 ? 8.191 5.775 2.444 1.00 0.00 61 GLU A N 18
ATOM 28799 C CA . GLU A 1 61 ? 8.900 5.518 1.196 1.00 0.00 61 GLU A CA 18
ATOM 28800 C C . GLU A 1 61 ? 7.969 4.898 0.159 1.00 0.00 61 GLU A C 18
ATOM 28801 O O . GLU A 1 61 ? 6.981 4.242 0.488 1.00 0.00 61 GLU A O 18
ATOM 28813 N N . PRO A 1 62 ? 8.291 5.110 -1.126 1.00 0.00 62 PRO A N 18
ATOM 28814 C CA . PRO A 1 62 ? 7.496 4.581 -2.239 1.00 0.00 62 PRO A CA 18
ATOM 28815 C C . PRO A 1 62 ? 7.606 3.065 -2.360 1.00 0.00 62 PRO A C 18
ATOM 28816 O O . PRO A 1 62 ? 7.047 2.464 -3.277 1.00 0.00 62 PRO A O 18
ATOM 28827 N N . ARG A 1 63 ? 8.329 2.453 -1.428 1.00 0.00 63 ARG A N 18
ATOM 28828 C CA . ARG A 1 63 ? 8.513 1.006 -1.432 1.00 0.00 63 ARG A CA 18
ATOM 28829 C C . ARG A 1 63 ? 8.055 0.397 -0.110 1.00 0.00 63 ARG A C 18
ATOM 28830 O O . ARG A 1 63 ? 8.413 0.879 0.965 1.00 0.00 63 ARG A O 18
ATOM 28851 N N . VAL A 1 64 ? 7.260 -0.665 -0.197 1.00 0.00 64 VAL A N 18
ATOM 28852 C CA . VAL A 1 64 ? 6.754 -1.341 0.991 1.00 0.00 64 VAL A CA 18
ATOM 28853 C C . VAL A 1 64 ? 7.078 -2.830 0.957 1.00 0.00 64 VAL A C 18
ATOM 28854 O O . VAL A 1 64 ? 7.030 -3.463 -0.098 1.00 0.00 64 VAL A O 18
ATOM 28867 N N . LEU A 1 65 ? 7.409 -3.384 2.119 1.00 0.00 65 LEU A N 18
ATOM 28868 C CA . LEU A 1 65 ? 7.742 -4.801 2.223 1.00 0.00 65 LEU A CA 18
ATOM 28869 C C . LEU A 1 65 ? 6.715 -5.540 3.075 1.00 0.00 65 LEU A C 18
ATOM 28870 O O . LEU A 1 65 ? 6.638 -5.338 4.288 1.00 0.00 65 LEU A O 18
ATOM 28886 N N . LEU A 1 66 ? 5.929 -6.397 2.434 1.00 0.00 66 LEU A N 18
ATOM 28887 C CA . LEU A 1 66 ? 4.908 -7.169 3.133 1.00 0.00 66 LEU A CA 18
ATOM 28888 C C . LEU A 1 66 ? 5.414 -8.570 3.463 1.00 0.00 66 LEU A C 18
ATOM 28889 O O . LEU A 1 66 ? 5.915 -9.282 2.592 1.00 0.00 66 LEU A O 18
ATOM 28905 N N . THR A 1 67 ? 5.278 -8.961 4.726 1.00 0.00 67 THR A N 18
ATOM 28906 C CA . THR A 1 67 ? 5.721 -10.277 5.171 1.00 0.00 67 THR A CA 18
ATOM 28907 C C . THR A 1 67 ? 4.587 -11.038 5.848 1.00 0.00 67 THR A C 18
ATOM 28908 O O . THR A 1 67 ? 3.496 -10.502 6.046 1.00 0.00 67 THR A O 18
ATOM 28919 N N . LYS A 1 68 ? 4.851 -12.291 6.202 1.00 0.00 68 LYS A N 18
ATOM 28920 C CA . LYS A 1 68 ? 3.853 -13.127 6.859 1.00 0.00 68 LYS A CA 18
ATOM 28921 C C . LYS A 1 68 ? 2.621 -13.299 5.977 1.00 0.00 68 LYS A C 18
ATOM 28922 O O . LYS A 1 68 ? 1.488 -13.229 6.455 1.00 0.00 68 LYS A O 18
ATOM 28941 N N . LEU A 1 69 ? 2.849 -13.527 4.688 1.00 0.00 69 LEU A N 18
ATOM 28942 C CA . LEU A 1 69 ? 1.756 -13.710 3.739 1.00 0.00 69 LEU A CA 18
ATOM 28943 C C . LEU A 1 69 ? 1.566 -15.187 3.407 1.00 0.00 69 LEU A C 18
ATOM 28944 O O . LEU A 1 69 ? 2.395 -16.024 3.762 1.00 0.00 69 LEU A O 18
ATOM 28960 N N . GLN A 1 70 ? 0.470 -15.498 2.723 1.00 0.00 70 GLN A N 18
ATOM 28961 C CA . GLN A 1 70 ? 0.172 -16.873 2.342 1.00 0.00 70 GLN A CA 18
ATOM 28962 C C . GLN A 1 70 ? 0.375 -17.080 0.844 1.00 0.00 70 GLN A C 18
ATOM 28963 O O . GLN A 1 70 ? 0.022 -16.233 0.023 1.00 0.00 70 GLN A O 18
ATOM 28977 N N . PRO A 1 71 ? 0.959 -18.231 0.479 1.00 0.00 71 PRO A N 18
ATOM 28978 C CA . PRO A 1 71 ? 1.222 -18.575 -0.921 1.00 0.00 71 PRO A CA 18
ATOM 28979 C C . PRO A 1 71 ? -0.058 -18.864 -1.698 1.00 0.00 71 PRO A C 18
ATOM 28980 O O . PRO A 1 71 ? -1.105 -19.133 -1.109 1.00 0.00 71 PRO A O 18
ATOM 28991 N N . ASP A 1 72 ? 0.033 -18.807 -3.022 1.00 0.00 72 ASP A N 18
ATOM 28992 C CA . ASP A 1 72 ? -1.118 -19.063 -3.880 1.00 0.00 72 ASP A CA 18
ATOM 28993 C C . ASP A 1 72 ? -2.338 -18.285 -3.398 1.00 0.00 72 ASP A C 18
ATOM 28994 O O . ASP A 1 72 ? -3.451 -18.812 -3.366 1.00 0.00 72 ASP A O 18
ATOM 29003 N N . THR A 1 73 ? -2.123 -17.028 -3.023 1.00 0.00 73 THR A N 18
ATOM 29004 C CA . THR A 1 73 ? -3.204 -16.178 -2.541 1.00 0.00 73 THR A CA 18
ATOM 29005 C C . THR A 1 73 ? -3.135 -14.791 -3.171 1.00 0.00 73 THR A C 18
ATOM 29006 O O . THR A 1 73 ? -2.052 -14.236 -3.360 1.00 0.00 73 THR A O 18
ATOM 29017 N N . THR A 1 74 ? -4.299 -14.235 -3.494 1.00 0.00 74 THR A N 18
ATOM 29018 C CA . THR A 1 74 ? -4.371 -12.913 -4.103 1.00 0.00 74 THR A CA 18
ATOM 29019 C C . THR A 1 74 ? -4.506 -11.826 -3.043 1.00 0.00 74 THR A C 18
ATOM 29020 O O . THR A 1 74 ? -5.523 -11.739 -2.354 1.00 0.00 74 THR A O 18
ATOM 29031 N N . TYR A 1 75 ? -3.474 -10.998 -2.916 1.00 0.00 75 TYR A N 18
ATOM 29032 C CA . TYR A 1 75 ? -3.477 -9.917 -1.938 1.00 0.00 75 TYR A CA 18
ATOM 29033 C C . TYR A 1 75 ? -3.570 -8.559 -2.627 1.00 0.00 75 TYR A C 18
ATOM 29034 O O . TYR A 1 75 ? -2.640 -8.133 -3.311 1.00 0.00 75 TYR A O 18
ATOM 29052 N N . ILE A 1 76 ? -4.700 -7.884 -2.441 1.00 0.00 76 ILE A N 18
ATOM 29053 C CA . ILE A 1 76 ? -4.915 -6.574 -3.042 1.00 0.00 76 ILE A CA 18
ATOM 29054 C C . ILE A 1 76 ? -3.991 -5.529 -2.427 1.00 0.00 76 ILE A C 18
ATOM 29055 O O . ILE A 1 76 ? -3.730 -5.546 -1.224 1.00 0.00 76 ILE A O 18
ATOM 29071 N N . VAL A 1 77 ? -3.499 -4.617 -3.260 1.00 0.00 77 VAL A N 18
ATOM 29072 C CA . VAL A 1 77 ? -2.606 -3.561 -2.798 1.00 0.00 77 VAL A CA 18
ATOM 29073 C C . VAL A 1 77 ? -3.023 -2.205 -3.358 1.00 0.00 77 VAL A C 18
ATOM 29074 O O . VAL A 1 77 ? -3.550 -2.116 -4.467 1.00 0.00 77 VAL A O 18
ATOM 29087 N N . ARG A 1 78 ? -2.783 -1.153 -2.583 1.00 0.00 78 ARG A N 18
ATOM 29088 C CA . ARG A 1 78 ? -3.133 0.199 -3.001 1.00 0.00 78 ARG A CA 18
ATOM 29089 C C . ARG A 1 78 ? -2.368 1.237 -2.185 1.00 0.00 78 ARG A C 18
ATOM 29090 O O . ARG A 1 78 ? -2.412 1.230 -0.954 1.00 0.00 78 ARG A O 18
ATOM 29111 N N . VAL A 1 79 ? -1.666 2.127 -2.878 1.00 0.00 79 VAL A N 18
ATOM 29112 C CA . VAL A 1 79 ? -0.891 3.171 -2.218 1.00 0.00 79 VAL A CA 18
ATOM 29113 C C . VAL A 1 79 ? -1.297 4.554 -2.715 1.00 0.00 79 VAL A C 18
ATOM 29114 O O . VAL A 1 79 ? -1.671 4.723 -3.876 1.00 0.00 79 VAL A O 18
ATOM 29127 N N . ARG A 1 80 ? -1.220 5.542 -1.829 1.00 0.00 80 ARG A N 18
ATOM 29128 C CA . ARG A 1 80 ? -1.580 6.911 -2.177 1.00 0.00 80 ARG A CA 18
ATOM 29129 C C . ARG A 1 80 ? -0.686 7.910 -1.449 1.00 0.00 80 ARG A C 18
ATOM 29130 O O . ARG A 1 80 ? -0.311 7.700 -0.295 1.00 0.00 80 ARG A O 18
ATOM 29151 N N . THR A 1 81 ? -0.346 8.999 -2.132 1.00 0.00 81 THR A N 18
ATOM 29152 C CA . THR A 1 81 ? 0.505 10.030 -1.552 1.00 0.00 81 THR A CA 18
ATOM 29153 C C . THR A 1 81 ? -0.276 10.905 -0.578 1.00 0.00 81 THR A C 18
ATOM 29154 O O . THR A 1 81 ? -1.217 11.598 -0.968 1.00 0.00 81 THR A O 18
ATOM 29165 N N . LEU A 1 82 ? 0.119 10.870 0.689 1.00 0.00 82 LEU A N 18
ATOM 29166 C CA . LEU A 1 82 ? -0.545 11.661 1.720 1.00 0.00 82 LEU A CA 18
ATOM 29167 C C . LEU A 1 82 ? -0.158 13.133 1.610 1.00 0.00 82 LEU A C 18
ATOM 29168 O O . LEU A 1 82 ? 1.004 13.465 1.370 1.00 0.00 82 LEU A O 18
ATOM 29184 N N . THR A 1 83 ? -1.138 14.012 1.790 1.00 0.00 83 THR A N 18
ATOM 29185 C CA . THR A 1 83 ? -0.901 15.448 1.713 1.00 0.00 83 THR A CA 18
ATOM 29186 C C . THR A 1 83 ? -1.557 16.177 2.879 1.00 0.00 83 THR A C 18
ATOM 29187 O O . THR A 1 83 ? -2.561 15.732 3.436 1.00 0.00 83 THR A O 18
ATOM 29198 N N . PRO A 1 84 ? -0.980 17.327 3.259 1.00 0.00 84 PRO A N 18
ATOM 29199 C CA . PRO A 1 84 ? -1.494 18.144 4.363 1.00 0.00 84 PRO A CA 18
ATOM 29200 C C . PRO A 1 84 ? -2.823 18.809 4.021 1.00 0.00 84 PRO A C 18
ATOM 29201 O O . PRO A 1 84 ? -3.709 18.921 4.869 1.00 0.00 84 PRO A O 18
ATOM 29212 N N . LEU A 1 85 ? -2.955 19.250 2.775 1.00 0.00 85 LEU A N 18
ATOM 29213 C CA . LEU A 1 85 ? -4.177 19.905 2.321 1.00 0.00 85 LEU A CA 18
ATOM 29214 C C . LEU A 1 85 ? -4.737 19.214 1.082 1.00 0.00 85 LEU A C 18
ATOM 29215 O O . LEU A 1 85 ? -4.367 19.542 -0.045 1.00 0.00 85 LEU A O 18
ATOM 29231 N N . GLY A 1 86 ? -5.634 18.257 1.298 1.00 0.00 86 GLY A N 18
ATOM 29232 C CA . GLY A 1 86 ? -6.232 17.536 0.189 1.00 0.00 86 GLY A CA 18
ATOM 29233 C C . GLY A 1 86 ? -5.402 16.343 -0.241 1.00 0.00 86 GLY A C 18
ATOM 29234 O O . GLY A 1 86 ? -4.653 16.400 -1.217 1.00 0.00 86 GLY A O 18
ATOM 29238 N N . PRO A 1 87 ? -5.530 15.231 0.498 1.00 0.00 87 PRO A N 18
ATOM 29239 C CA . PRO A 1 87 ? -4.792 13.998 0.206 1.00 0.00 87 PRO A CA 18
ATOM 29240 C C . PRO A 1 87 ? -5.276 13.321 -1.072 1.00 0.00 87 PRO A C 18
ATOM 29241 O O . PRO A 1 87 ? -6.471 13.309 -1.365 1.00 0.00 87 PRO A O 18
ATOM 29252 N N . GLY A 1 88 ? -4.340 12.759 -1.830 1.00 0.00 88 GLY A N 18
ATOM 29253 C CA . GLY A 1 88 ? -4.691 12.088 -3.067 1.00 0.00 88 GLY A CA 18
ATOM 29254 C C . GLY A 1 88 ? -5.568 10.873 -2.840 1.00 0.00 88 GLY A C 18
ATOM 29255 O O . GLY A 1 88 ? -5.631 10.323 -1.740 1.00 0.00 88 GLY A O 18
ATOM 29259 N N . PRO A 1 89 ? -6.268 10.437 -3.897 1.00 0.00 89 PRO A N 18
ATOM 29260 C CA . PRO A 1 89 ? -7.160 9.276 -3.832 1.00 0.00 89 PRO A CA 18
ATOM 29261 C C . PRO A 1 89 ? -6.396 7.966 -3.674 1.00 0.00 89 PRO A C 18
ATOM 29262 O O . PRO A 1 89 ? -5.190 7.906 -3.914 1.00 0.00 89 PRO A O 18
ATOM 29273 N N . PHE A 1 90 ? -7.105 6.917 -3.270 1.00 0.00 90 PHE A N 18
ATOM 29274 C CA . PHE A 1 90 ? -6.493 5.607 -3.079 1.00 0.00 90 PHE A CA 18
ATOM 29275 C C . PHE A 1 90 ? -6.408 4.849 -4.401 1.00 0.00 90 PHE A C 18
ATOM 29276 O O . PHE A 1 90 ? -7.425 4.576 -5.038 1.00 0.00 90 PHE A O 18
ATOM 29293 N N . SER A 1 91 ? -5.188 4.512 -4.806 1.00 0.00 91 SER A N 18
ATOM 29294 C CA . SER A 1 91 ? -4.969 3.789 -6.053 1.00 0.00 91 SER A CA 18
ATOM 29295 C C . SER A 1 91 ? -6.072 2.761 -6.286 1.00 0.00 91 SER A C 18
ATOM 29296 O O . SER A 1 91 ? -6.732 2.300 -5.355 1.00 0.00 91 SER A O 18
ATOM 29304 N N . PRO A 1 92 ? -6.277 2.392 -7.559 1.00 0.00 92 PRO A N 18
ATOM 29305 C CA . PRO A 1 92 ? -7.298 1.414 -7.946 1.00 0.00 92 PRO A CA 18
ATOM 29306 C C . PRO A 1 92 ? -6.950 0.002 -7.490 1.00 0.00 92 PRO A C 18
ATOM 29307 O O . PRO A 1 92 ? -5.841 -0.480 -7.721 1.00 0.00 92 PRO A O 18
ATOM 29318 N N . ASP A 1 93 ? -7.904 -0.658 -6.841 1.00 0.00 93 ASP A N 18
ATOM 29319 C CA . ASP A 1 93 ? -7.698 -2.017 -6.354 1.00 0.00 93 ASP A CA 18
ATOM 29320 C C . ASP A 1 93 ? -6.983 -2.866 -7.400 1.00 0.00 93 ASP A C 18
ATOM 29321 O O . ASP A 1 93 ? -7.597 -3.338 -8.357 1.00 0.00 93 ASP A O 18
ATOM 29330 N N . HIS A 1 94 ? -5.681 -3.057 -7.210 1.00 0.00 94 HIS A N 18
ATOM 29331 C CA . HIS A 1 94 ? -4.882 -3.850 -8.138 1.00 0.00 94 HIS A CA 18
ATOM 29332 C C . HIS A 1 94 ? -5.027 -5.340 -7.844 1.00 0.00 94 HIS A C 18
ATOM 29333 O O . HIS A 1 94 ? -5.790 -5.736 -6.963 1.00 0.00 94 HIS A O 18
ATOM 29348 N N . GLU A 1 95 ? -4.292 -6.160 -8.589 1.00 0.00 95 GLU A N 18
ATOM 29349 C CA . GLU A 1 95 ? -4.342 -7.606 -8.409 1.00 0.00 95 GLU A CA 18
ATOM 29350 C C . GLU A 1 95 ? -2.938 -8.184 -8.262 1.00 0.00 95 GLU A C 18
ATOM 29351 O O . GLU A 1 95 ? -2.133 -8.134 -9.192 1.00 0.00 95 GLU A O 18
ATOM 29363 N N . PHE A 1 96 ? -2.650 -8.733 -7.086 1.00 0.00 96 PHE A N 18
ATOM 29364 C CA . PHE A 1 96 ? -1.343 -9.320 -6.815 1.00 0.00 96 PHE A CA 18
ATOM 29365 C C . PHE A 1 96 ? -1.485 -10.742 -6.282 1.00 0.00 96 PHE A C 18
ATOM 29366 O O . PHE A 1 96 ? -2.374 -11.030 -5.480 1.00 0.00 96 PHE A O 18
ATOM 29383 N N . ARG A 1 97 ? -0.604 -11.629 -6.735 1.00 0.00 97 ARG A N 18
ATOM 29384 C CA . ARG A 1 97 ? -0.632 -13.022 -6.305 1.00 0.00 97 ARG A CA 18
ATOM 29385 C C . ARG A 1 97 ? 0.756 -13.486 -5.876 1.00 0.00 97 ARG A C 18
ATOM 29386 O O . ARG A 1 97 ? 1.769 -13.023 -6.402 1.00 0.00 97 ARG A O 18
ATOM 29407 N N . THR A 1 98 ? 0.797 -14.404 -4.915 1.00 0.00 98 THR A N 18
ATOM 29408 C CA . THR A 1 98 ? 2.060 -14.930 -4.414 1.00 0.00 98 THR A CA 18
ATOM 29409 C C . THR A 1 98 ? 2.446 -16.216 -5.137 1.00 0.00 98 THR A C 18
ATOM 29410 O O . THR A 1 98 ? 1.583 -16.974 -5.579 1.00 0.00 98 THR A O 18
ATOM 29421 N N . SER A 1 99 ? 3.748 -16.455 -5.254 1.00 0.00 99 SER A N 18
ATOM 29422 C CA . SER A 1 99 ? 4.249 -17.648 -5.926 1.00 0.00 99 SER A CA 18
ATOM 29423 C C . SER A 1 99 ? 3.597 -18.905 -5.359 1.00 0.00 99 SER A C 18
ATOM 29424 O O . SER A 1 99 ? 3.194 -18.956 -4.197 1.00 0.00 99 SER A O 18
ATOM 29432 N N . PRO A 1 100 ? 3.490 -19.946 -6.199 1.00 0.00 100 PRO A N 18
ATOM 29433 C CA . PRO A 1 100 ? 2.889 -21.223 -5.805 1.00 0.00 100 PRO A CA 18
ATOM 29434 C C . PRO A 1 100 ? 3.754 -21.989 -4.810 1.00 0.00 100 PRO A C 18
ATOM 29435 O O . PRO A 1 100 ? 4.983 -21.914 -4.834 1.00 0.00 100 PRO A O 18
ATOM 29446 N N . PRO A 1 101 ? 3.101 -22.744 -3.915 1.00 0.00 101 PRO A N 18
ATOM 29447 C CA . PRO A 1 101 ? 3.792 -23.539 -2.895 1.00 0.00 101 PRO A CA 18
ATOM 29448 C C . PRO A 1 101 ? 4.541 -24.724 -3.494 1.00 0.00 101 PRO A C 18
ATOM 29449 O O . PRO A 1 101 ? 4.344 -25.071 -4.659 1.00 0.00 101 PRO A O 18
ATOM 29460 N N . SER A 1 102 ? 5.401 -25.343 -2.691 1.00 0.00 102 SER A N 18
ATOM 29461 C CA . SER A 1 102 ? 6.182 -26.488 -3.143 1.00 0.00 102 SER A CA 18
ATOM 29462 C C . SER A 1 102 ? 7.101 -26.097 -4.298 1.00 0.00 102 SER A C 18
ATOM 29463 O O . SER A 1 102 ? 7.247 -26.839 -5.267 1.00 0.00 102 SER A O 18
ATOM 29471 N N . GLY A 1 103 ? 7.717 -24.924 -4.184 1.00 0.00 103 GLY A N 18
ATOM 29472 C CA . GLY A 1 103 ? 8.613 -24.454 -5.224 1.00 0.00 103 GLY A CA 18
ATOM 29473 C C . GLY A 1 103 ? 9.931 -25.203 -5.237 1.00 0.00 103 GLY A C 18
ATOM 29474 O O . GLY A 1 103 ? 10.053 -26.277 -5.826 1.00 0.00 103 GLY A O 18
ATOM 29478 N N . PRO A 1 104 ? 10.948 -24.631 -4.576 1.00 0.00 104 PRO A N 18
ATOM 29479 C CA . PRO A 1 104 ? 12.282 -25.234 -4.500 1.00 0.00 104 PRO A CA 18
ATOM 29480 C C . PRO A 1 104 ? 12.301 -26.492 -3.638 1.00 0.00 104 PRO A C 18
ATOM 29481 O O . PRO A 1 104 ? 11.318 -26.812 -2.970 1.00 0.00 104 PRO A O 18
ATOM 29492 N N . SER A 1 105 ? 13.425 -27.201 -3.658 1.00 0.00 105 SER A N 18
ATOM 29493 C CA . SER A 1 105 ? 13.570 -28.426 -2.881 1.00 0.00 105 SER A CA 18
ATOM 29494 C C . SER A 1 105 ? 13.150 -28.202 -1.431 1.00 0.00 105 SER A C 18
ATOM 29495 O O . SER A 1 105 ? 13.835 -27.514 -0.674 1.00 0.00 105 SER A O 18
ATOM 29503 N N . SER A 1 106 ? 12.020 -28.789 -1.052 1.00 0.00 106 SER A N 18
ATOM 29504 C CA . SER A 1 106 ? 11.505 -28.651 0.305 1.00 0.00 106 SER A CA 18
ATOM 29505 C C . SER A 1 106 ? 12.241 -29.584 1.262 1.00 0.00 106 SER A C 18
ATOM 29506 O O . SER A 1 106 ? 12.813 -29.144 2.259 1.00 0.00 106 SER A O 18
ATOM 29514 N N . GLY A 1 107 ? 12.222 -30.877 0.951 1.00 0.00 107 GLY A N 18
ATOM 29515 C CA . GLY A 1 107 ? 12.890 -31.852 1.793 1.00 0.00 107 GLY A CA 18
ATOM 29516 C C . GLY A 1 107 ? 12.926 -33.231 1.165 1.00 0.00 107 GLY A C 18
ATOM 29517 O O . GLY A 1 107 ? 11.883 -33.834 0.913 1.00 0.00 107 GLY A O 18
ATOM 29521 N N . GLY A 1 1 ? -11.810 -11.046 -19.344 1.00 0.00 1 GLY A N 19
ATOM 29522 C CA . GLY A 1 1 ? -12.407 -10.254 -18.285 1.00 0.00 1 GLY A CA 19
ATOM 29523 C C . GLY A 1 1 ? -11.859 -8.842 -18.237 1.00 0.00 1 GLY A C 19
ATOM 29524 O O . GLY A 1 1 ? -10.645 -8.640 -18.261 1.00 0.00 1 GLY A O 19
ATOM 29528 N N . SER A 1 2 ? -12.755 -7.863 -18.170 1.00 0.00 2 SER A N 19
ATOM 29529 C CA . SER A 1 2 ? -12.353 -6.462 -18.124 1.00 0.00 2 SER A CA 19
ATOM 29530 C C . SER A 1 2 ? -13.389 -5.624 -17.380 1.00 0.00 2 SER A C 19
ATOM 29531 O O . SER A 1 2 ? -14.507 -5.432 -17.857 1.00 0.00 2 SER A O 19
ATOM 29539 N N . SER A 1 3 ? -13.008 -5.128 -16.207 1.00 0.00 3 SER A N 19
ATOM 29540 C CA . SER A 1 3 ? -13.904 -4.314 -15.394 1.00 0.00 3 SER A CA 19
ATOM 29541 C C . SER A 1 3 ? -13.566 -2.833 -15.531 1.00 0.00 3 SER A C 19
ATOM 29542 O O . SER A 1 3 ? -12.412 -2.432 -15.391 1.00 0.00 3 SER A O 19
ATOM 29550 N N . GLY A 1 4 ? -14.585 -2.023 -15.806 1.00 0.00 4 GLY A N 19
ATOM 29551 C CA . GLY A 1 4 ? -14.377 -0.595 -15.958 1.00 0.00 4 GLY A CA 19
ATOM 29552 C C . GLY A 1 4 ? -14.756 -0.097 -17.338 1.00 0.00 4 GLY A C 19
ATOM 29553 O O . GLY A 1 4 ? -13.888 0.178 -18.166 1.00 0.00 4 GLY A O 19
ATOM 29557 N N . SER A 1 5 ? -16.057 0.017 -17.588 1.00 0.00 5 SER A N 19
ATOM 29558 C CA . SER A 1 5 ? -16.549 0.480 -18.880 1.00 0.00 5 SER A CA 19
ATOM 29559 C C . SER A 1 5 ? -15.666 1.596 -19.430 1.00 0.00 5 SER A C 19
ATOM 29560 O O . SER A 1 5 ? -15.180 1.518 -20.558 1.00 0.00 5 SER A O 19
ATOM 29568 N N . SER A 1 6 ? -15.464 2.633 -18.624 1.00 0.00 6 SER A N 19
ATOM 29569 C CA . SER A 1 6 ? -14.643 3.768 -19.031 1.00 0.00 6 SER A CA 19
ATOM 29570 C C . SER A 1 6 ? -13.295 3.747 -18.316 1.00 0.00 6 SER A C 19
ATOM 29571 O O . SER A 1 6 ? -13.084 2.966 -17.389 1.00 0.00 6 SER A O 19
ATOM 29579 N N . GLY A 1 7 ? -12.386 4.612 -18.755 1.00 0.00 7 GLY A N 19
ATOM 29580 C CA . GLY A 1 7 ? -11.070 4.677 -18.147 1.00 0.00 7 GLY A CA 19
ATOM 29581 C C . GLY A 1 7 ? -10.632 6.101 -17.865 1.00 0.00 7 GLY A C 19
ATOM 29582 O O . GLY A 1 7 ? -9.552 6.519 -18.282 1.00 0.00 7 GLY A O 19
ATOM 29586 N N . ALA A 1 8 ? -11.472 6.847 -17.156 1.00 0.00 8 ALA A N 19
ATOM 29587 C CA . ALA A 1 8 ? -11.165 8.232 -16.819 1.00 0.00 8 ALA A CA 19
ATOM 29588 C C . ALA A 1 8 ? -10.931 8.393 -15.320 1.00 0.00 8 ALA A C 19
ATOM 29589 O O . ALA A 1 8 ? -11.860 8.672 -14.564 1.00 0.00 8 ALA A O 19
ATOM 29596 N N . GLU A 1 9 ? -9.683 8.214 -14.899 1.00 0.00 9 GLU A N 19
ATOM 29597 C CA . GLU A 1 9 ? -9.328 8.338 -13.490 1.00 0.00 9 GLU A CA 19
ATOM 29598 C C . GLU A 1 9 ? -8.373 9.508 -13.270 1.00 0.00 9 GLU A C 19
ATOM 29599 O O . GLU A 1 9 ? -7.628 9.892 -14.171 1.00 0.00 9 GLU A O 19
ATOM 29611 N N . SER A 1 10 ? -8.402 10.070 -12.066 1.00 0.00 10 SER A N 19
ATOM 29612 C CA . SER A 1 10 ? -7.544 11.199 -11.728 1.00 0.00 10 SER A CA 19
ATOM 29613 C C . SER A 1 10 ? -6.500 10.796 -10.690 1.00 0.00 10 SER A C 19
ATOM 29614 O O . SER A 1 10 ? -6.673 11.036 -9.494 1.00 0.00 10 SER A O 19
ATOM 29622 N N . LEU A 1 11 ? -5.418 10.183 -11.156 1.00 0.00 11 LEU A N 19
ATOM 29623 C CA . LEU A 1 11 ? -4.345 9.746 -10.269 1.00 0.00 11 LEU A CA 19
ATOM 29624 C C . LEU A 1 11 ? -3.074 10.553 -10.513 1.00 0.00 11 LEU A C 19
ATOM 29625 O O . LEU A 1 11 ? -2.449 10.440 -11.568 1.00 0.00 11 LEU A O 19
ATOM 29641 N N . SER A 1 12 ? -2.697 11.365 -9.531 1.00 0.00 12 SER A N 19
ATOM 29642 C CA . SER A 1 12 ? -1.501 12.192 -9.640 1.00 0.00 12 SER A CA 19
ATOM 29643 C C . SER A 1 12 ? -0.407 11.465 -10.416 1.00 0.00 12 SER A C 19
ATOM 29644 O O . SER A 1 12 ? 0.127 11.986 -11.394 1.00 0.00 12 SER A O 19
ATOM 29652 N N . GLY A 1 13 ? -0.077 10.256 -9.971 1.00 0.00 13 GLY A N 19
ATOM 29653 C CA . GLY A 1 13 ? 0.951 9.476 -10.634 1.00 0.00 13 GLY A CA 19
ATOM 29654 C C . GLY A 1 13 ? 1.471 8.347 -9.768 1.00 0.00 13 GLY A C 19
ATOM 29655 O O . GLY A 1 13 ? 2.508 8.481 -9.116 1.00 0.00 13 GLY A O 19
ATOM 29659 N N . LEU A 1 14 ? 0.751 7.231 -9.757 1.00 0.00 14 LEU A N 19
ATOM 29660 C CA . LEU A 1 14 ? 1.145 6.073 -8.962 1.00 0.00 14 LEU A CA 19
ATOM 29661 C C . LEU A 1 14 ? 0.795 4.774 -9.681 1.00 0.00 14 LEU A C 19
ATOM 29662 O O . LEU A 1 14 ? -0.301 4.628 -10.222 1.00 0.00 14 LEU A O 19
ATOM 29678 N N . SER A 1 15 ? 1.734 3.833 -9.682 1.00 0.00 15 SER A N 19
ATOM 29679 C CA . SER A 1 15 ? 1.527 2.547 -10.337 1.00 0.00 15 SER A CA 19
ATOM 29680 C C . SER A 1 15 ? 2.206 1.425 -9.557 1.00 0.00 15 SER A C 19
ATOM 29681 O O . SER A 1 15 ? 3.434 1.324 -9.534 1.00 0.00 15 SER A O 19
ATOM 29689 N N . LEU A 1 16 ? 1.400 0.584 -8.919 1.00 0.00 16 LEU A N 19
ATOM 29690 C CA . LEU A 1 16 ? 1.922 -0.532 -8.138 1.00 0.00 16 LEU A CA 19
ATOM 29691 C C . LEU A 1 16 ? 2.596 -1.561 -9.040 1.00 0.00 16 LEU A C 19
ATOM 29692 O O . LEU A 1 16 ? 1.937 -2.236 -9.831 1.00 0.00 16 LEU A O 19
ATOM 29708 N N . LYS A 1 17 ? 3.913 -1.677 -8.915 1.00 0.00 17 LYS A N 19
ATOM 29709 C CA . LYS A 1 17 ? 4.678 -2.625 -9.716 1.00 0.00 17 LYS A CA 19
ATOM 29710 C C . LYS A 1 17 ? 5.166 -3.790 -8.860 1.00 0.00 17 LYS A C 19
ATOM 29711 O O . LYS A 1 17 ? 5.626 -3.597 -7.734 1.00 0.00 17 LYS A O 19
ATOM 29730 N N . LEU A 1 18 ? 5.066 -4.999 -9.402 1.00 0.00 18 LEU A N 19
ATOM 29731 C CA . LEU A 1 18 ? 5.499 -6.195 -8.689 1.00 0.00 18 LEU A CA 19
ATOM 29732 C C . LEU A 1 18 ? 6.976 -6.477 -8.945 1.00 0.00 18 LEU A C 19
ATOM 29733 O O . LEU A 1 18 ? 7.359 -6.895 -10.038 1.00 0.00 18 LEU A O 19
ATOM 29749 N N . VAL A 1 19 ? 7.802 -6.247 -7.929 1.00 0.00 19 VAL A N 19
ATOM 29750 C CA . VAL A 1 19 ? 9.237 -6.479 -8.042 1.00 0.00 19 VAL A CA 19
ATOM 29751 C C . VAL A 1 19 ? 9.590 -7.919 -7.688 1.00 0.00 19 VAL A C 19
ATOM 29752 O O . VAL A 1 19 ? 10.381 -8.564 -8.377 1.00 0.00 19 VAL A O 19
ATOM 29765 N N . LYS A 1 20 ? 8.999 -8.419 -6.608 1.00 0.00 20 LYS A N 19
ATOM 29766 C CA . LYS A 1 20 ? 9.249 -9.784 -6.161 1.00 0.00 20 LYS A CA 19
ATOM 29767 C C . LYS A 1 20 ? 7.942 -10.494 -5.824 1.00 0.00 20 LYS A C 19
ATOM 29768 O O . LYS A 1 20 ? 7.112 -9.971 -5.080 1.00 0.00 20 LYS A O 19
ATOM 29787 N N . LYS A 1 21 ? 7.764 -11.690 -6.376 1.00 0.00 21 LYS A N 19
ATOM 29788 C CA . LYS A 1 21 ? 6.560 -12.474 -6.133 1.00 0.00 21 LYS A CA 19
ATOM 29789 C C . LYS A 1 21 ? 6.889 -13.756 -5.374 1.00 0.00 21 LYS A C 19
ATOM 29790 O O . LYS A 1 21 ? 7.129 -14.801 -5.978 1.00 0.00 21 LYS A O 19
ATOM 29809 N N . GLU A 1 22 ? 6.897 -13.668 -4.048 1.00 0.00 22 GLU A N 19
ATOM 29810 C CA . GLU A 1 22 ? 7.195 -14.822 -3.208 1.00 0.00 22 GLU A CA 19
ATOM 29811 C C . GLU A 1 22 ? 5.928 -15.357 -2.547 1.00 0.00 22 GLU A C 19
ATOM 29812 O O . GLU A 1 22 ? 4.933 -14.649 -2.392 1.00 0.00 22 GLU A O 19
ATOM 29824 N N . PRO A 1 23 ? 5.965 -16.637 -2.148 1.00 0.00 23 PRO A N 19
ATOM 29825 C CA . PRO A 1 23 ? 4.828 -17.296 -1.498 1.00 0.00 23 PRO A CA 19
ATOM 29826 C C . PRO A 1 23 ? 4.576 -16.763 -0.092 1.00 0.00 23 PRO A C 19
ATOM 29827 O O . PRO A 1 23 ? 3.473 -16.887 0.441 1.00 0.00 23 PRO A O 19
ATOM 29838 N N . ARG A 1 24 ? 5.605 -16.169 0.505 1.00 0.00 24 ARG A N 19
ATOM 29839 C CA . ARG A 1 24 ? 5.494 -15.618 1.849 1.00 0.00 24 ARG A CA 19
ATOM 29840 C C . ARG A 1 24 ? 6.127 -14.231 1.922 1.00 0.00 24 ARG A C 19
ATOM 29841 O O . ARG A 1 24 ? 6.607 -13.812 2.975 1.00 0.00 24 ARG A O 19
ATOM 29862 N N . GLN A 1 25 ? 6.123 -13.525 0.796 1.00 0.00 25 GLN A N 19
ATOM 29863 C CA . GLN A 1 25 ? 6.697 -12.186 0.733 1.00 0.00 25 GLN A CA 19
ATOM 29864 C C . GLN A 1 25 ? 6.317 -11.492 -0.571 1.00 0.00 25 GLN A C 19
ATOM 29865 O O . GLN A 1 25 ? 6.134 -12.141 -1.602 1.00 0.00 25 GLN A O 19
ATOM 29879 N N . LEU A 1 26 ? 6.199 -10.170 -0.519 1.00 0.00 26 LEU A N 19
ATOM 29880 C CA . LEU A 1 26 ? 5.840 -9.387 -1.697 1.00 0.00 26 LEU A CA 19
ATOM 29881 C C . LEU A 1 26 ? 6.316 -7.944 -1.557 1.00 0.00 26 LEU A C 19
ATOM 29882 O O . LEU A 1 26 ? 6.011 -7.273 -0.573 1.00 0.00 26 LEU A O 19
ATOM 29898 N N . GLU A 1 27 ? 7.064 -7.475 -2.551 1.00 0.00 27 GLU A N 19
ATOM 29899 C CA . GLU A 1 27 ? 7.580 -6.111 -2.538 1.00 0.00 27 GLU A CA 19
ATOM 29900 C C . GLU A 1 27 ? 7.011 -5.303 -3.701 1.00 0.00 27 GLU A C 19
ATOM 29901 O O . GLU A 1 27 ? 6.832 -5.821 -4.804 1.00 0.00 27 GLU A O 19
ATOM 29913 N N . LEU A 1 28 ? 6.727 -4.030 -3.446 1.00 0.00 28 LEU A N 19
ATOM 29914 C CA . LEU A 1 28 ? 6.177 -3.149 -4.470 1.00 0.00 28 LEU A CA 19
ATOM 29915 C C . LEU A 1 28 ? 6.914 -1.814 -4.493 1.00 0.00 28 LEU A C 19
ATOM 29916 O O . LEU A 1 28 ? 7.479 -1.386 -3.486 1.00 0.00 28 LEU A O 19
ATOM 29932 N N . THR A 1 29 ? 6.903 -1.158 -5.649 1.00 0.00 29 THR A N 19
ATOM 29933 C CA . THR A 1 29 ? 7.570 0.129 -5.804 1.00 0.00 29 THR A CA 19
ATOM 29934 C C . THR A 1 29 ? 6.738 1.080 -6.656 1.00 0.00 29 THR A C 19
ATOM 29935 O O . THR A 1 29 ? 6.334 0.740 -7.768 1.00 0.00 29 THR A O 19
ATOM 29946 N N . TRP A 1 30 ? 6.485 2.273 -6.128 1.00 0.00 30 TRP A N 19
ATOM 29947 C CA . TRP A 1 30 ? 5.701 3.274 -6.842 1.00 0.00 30 TRP A CA 19
ATOM 29948 C C . TRP A 1 30 ? 6.452 4.598 -6.922 1.00 0.00 30 TRP A C 19
ATOM 29949 O O . TRP A 1 30 ? 6.532 5.337 -5.941 1.00 0.00 30 TRP A O 19
ATOM 29970 N N . ALA A 1 31 ? 7.001 4.893 -8.096 1.00 0.00 31 ALA A N 19
ATOM 29971 C CA . ALA A 1 31 ? 7.743 6.130 -8.304 1.00 0.00 31 ALA A CA 19
ATOM 29972 C C . ALA A 1 31 ? 7.517 6.677 -9.709 1.00 0.00 31 ALA A C 19
ATOM 29973 O O . ALA A 1 31 ? 8.023 6.129 -10.688 1.00 0.00 31 ALA A O 19
ATOM 29980 N N . GLY A 1 32 ? 6.753 7.761 -9.802 1.00 0.00 32 GLY A N 19
ATOM 29981 C CA . GLY A 1 32 ? 6.473 8.363 -11.092 1.00 0.00 32 GLY A CA 19
ATOM 29982 C C . GLY A 1 32 ? 7.651 9.150 -11.632 1.00 0.00 32 GLY A C 19
ATOM 29983 O O . GLY A 1 32 ? 8.589 8.576 -12.186 1.00 0.00 32 GLY A O 19
ATOM 29987 N N . SER A 1 33 ? 7.601 10.469 -11.473 1.00 0.00 33 SER A N 19
ATOM 29988 C CA . SER A 1 33 ? 8.670 11.337 -11.954 1.00 0.00 33 SER A CA 19
ATOM 29989 C C . SER A 1 33 ? 9.201 12.219 -10.829 1.00 0.00 33 SER A C 19
ATOM 29990 O O . SER A 1 33 ? 8.440 12.700 -9.990 1.00 0.00 33 SER A O 19
ATOM 29998 N N . ARG A 1 34 ? 10.514 12.426 -10.818 1.00 0.00 34 ARG A N 19
ATOM 29999 C CA . ARG A 1 34 ? 11.149 13.248 -9.795 1.00 0.00 34 ARG A CA 19
ATOM 30000 C C . ARG A 1 34 ? 10.682 14.697 -9.895 1.00 0.00 34 ARG A C 19
ATOM 30001 O O . ARG A 1 34 ? 10.480 15.236 -10.984 1.00 0.00 34 ARG A O 19
ATOM 30022 N N . PRO A 1 35 ? 10.506 15.345 -8.734 1.00 0.00 35 PRO A N 19
ATOM 30023 C CA . PRO A 1 35 ? 10.061 16.740 -8.664 1.00 0.00 35 PRO A CA 19
ATOM 30024 C C . PRO A 1 35 ? 11.126 17.713 -9.158 1.00 0.00 35 PRO A C 19
ATOM 30025 O O . PRO A 1 35 ? 12.303 17.364 -9.253 1.00 0.00 35 PRO A O 19
ATOM 30036 N N . ARG A 1 36 ? 10.706 18.934 -9.470 1.00 0.00 36 ARG A N 19
ATOM 30037 C CA . ARG A 1 36 ? 11.624 19.958 -9.954 1.00 0.00 36 ARG A CA 19
ATOM 30038 C C . ARG A 1 36 ? 12.421 20.563 -8.802 1.00 0.00 36 ARG A C 19
ATOM 30039 O O . ARG A 1 36 ? 13.649 20.622 -8.847 1.00 0.00 36 ARG A O 19
ATOM 30060 N N . ASN A 1 37 ? 11.712 21.012 -7.771 1.00 0.00 37 ASN A N 19
ATOM 30061 C CA . ASN A 1 37 ? 12.353 21.614 -6.607 1.00 0.00 37 ASN A CA 19
ATOM 30062 C C . ASN A 1 37 ? 12.477 20.603 -5.471 1.00 0.00 37 ASN A C 19
ATOM 30063 O O . ASN A 1 37 ? 11.487 20.063 -4.977 1.00 0.00 37 ASN A O 19
ATOM 30074 N N . PRO A 1 38 ? 13.721 20.341 -5.046 1.00 0.00 38 PRO A N 19
ATOM 30075 C CA . PRO A 1 38 ? 14.004 19.395 -3.962 1.00 0.00 38 PRO A CA 19
ATOM 30076 C C . PRO A 1 38 ? 13.544 19.914 -2.604 1.00 0.00 38 PRO A C 19
ATOM 30077 O O . PRO A 1 38 ? 12.972 20.998 -2.505 1.00 0.00 38 PRO A O 19
ATOM 30088 N N . GLY A 1 39 ? 13.798 19.132 -1.559 1.00 0.00 39 GLY A N 19
ATOM 30089 C CA . GLY A 1 39 ? 13.403 19.530 -0.221 1.00 0.00 39 GLY A CA 19
ATOM 30090 C C . GLY A 1 39 ? 11.908 19.414 0.001 1.00 0.00 39 GLY A C 19
ATOM 30091 O O . GLY A 1 39 ? 11.146 20.300 -0.382 1.00 0.00 39 GLY A O 19
ATOM 30095 N N . GLY A 1 40 ? 11.487 18.315 0.621 1.00 0.00 40 GLY A N 19
ATOM 30096 C CA . GLY A 1 40 ? 10.075 18.106 0.881 1.00 0.00 40 GLY A CA 19
ATOM 30097 C C . GLY A 1 40 ? 9.737 16.645 1.105 1.00 0.00 40 GLY A C 19
ATOM 30098 O O . GLY A 1 40 ? 9.319 15.949 0.180 1.00 0.00 40 GLY A O 19
ATOM 30102 N N . ASN A 1 41 ? 9.920 16.179 2.336 1.00 0.00 41 ASN A N 19
ATOM 30103 C CA . ASN A 1 41 ? 9.634 14.791 2.678 1.00 0.00 41 ASN A CA 19
ATOM 30104 C C . ASN A 1 41 ? 8.136 14.511 2.611 1.00 0.00 41 ASN A C 19
ATOM 30105 O O . ASN A 1 41 ? 7.330 15.248 3.181 1.00 0.00 41 ASN A O 19
ATOM 30116 N N . LEU A 1 42 ? 7.769 13.443 1.912 1.00 0.00 42 LEU A N 19
ATOM 30117 C CA . LEU A 1 42 ? 6.367 13.065 1.770 1.00 0.00 42 LEU A CA 19
ATOM 30118 C C . LEU A 1 42 ? 6.130 11.650 2.287 1.00 0.00 42 LEU A C 19
ATOM 30119 O O . LEU A 1 42 ? 7.069 10.869 2.441 1.00 0.00 42 LEU A O 19
ATOM 30135 N N . SER A 1 43 ? 4.868 11.326 2.553 1.00 0.00 43 SER A N 19
ATOM 30136 C CA . SER A 1 43 ? 4.507 10.006 3.054 1.00 0.00 43 SER A CA 19
ATOM 30137 C C . SER A 1 43 ? 3.601 9.278 2.066 1.00 0.00 43 SER A C 19
ATOM 30138 O O . SER A 1 43 ? 3.323 9.780 0.976 1.00 0.00 43 SER A O 19
ATOM 30146 N N . TYR A 1 44 ? 3.144 8.093 2.454 1.00 0.00 44 TYR A N 19
ATOM 30147 C CA . TYR A 1 44 ? 2.271 7.294 1.602 1.00 0.00 44 TYR A CA 19
ATOM 30148 C C . TYR A 1 44 ? 1.457 6.306 2.431 1.00 0.00 44 TYR A C 19
ATOM 30149 O O . TYR A 1 44 ? 1.970 5.693 3.367 1.00 0.00 44 TYR A O 19
ATOM 30167 N N . GLU A 1 45 ? 0.184 6.156 2.078 1.00 0.00 45 GLU A N 19
ATOM 30168 C CA . GLU A 1 45 ? -0.703 5.242 2.790 1.00 0.00 45 GLU A CA 19
ATOM 30169 C C . GLU A 1 45 ? -0.819 3.912 2.051 1.00 0.00 45 GLU A C 19
ATOM 30170 O O . GLU A 1 45 ? -1.198 3.870 0.880 1.00 0.00 45 GLU A O 19
ATOM 30182 N N . LEU A 1 46 ? -0.490 2.827 2.744 1.00 0.00 46 LEU A N 19
ATOM 30183 C CA . LEU A 1 46 ? -0.557 1.494 2.155 1.00 0.00 46 LEU A CA 19
ATOM 30184 C C . LEU A 1 46 ? -1.707 0.691 2.754 1.00 0.00 46 LEU A C 19
ATOM 30185 O O . LEU A 1 46 ? -1.880 0.648 3.972 1.00 0.00 46 LEU A O 19
ATOM 30201 N N . HIS A 1 47 ? -2.490 0.054 1.889 1.00 0.00 47 HIS A N 19
ATOM 30202 C CA . HIS A 1 47 ? -3.623 -0.751 2.333 1.00 0.00 47 HIS A CA 19
ATOM 30203 C C . HIS A 1 47 ? -3.636 -2.106 1.631 1.00 0.00 47 HIS A C 19
ATOM 30204 O O . HIS A 1 47 ? -3.844 -2.187 0.420 1.00 0.00 47 HIS A O 19
ATOM 30219 N N . VAL A 1 48 ? -3.410 -3.167 2.399 1.00 0.00 48 VAL A N 19
ATOM 30220 C CA . VAL A 1 48 ? -3.396 -4.518 1.851 1.00 0.00 48 VAL A CA 19
ATOM 30221 C C . VAL A 1 48 ? -4.632 -5.299 2.281 1.00 0.00 48 VAL A C 19
ATOM 30222 O O . VAL A 1 48 ? -5.046 -5.239 3.440 1.00 0.00 48 VAL A O 19
ATOM 30235 N N . LEU A 1 49 ? -5.219 -6.032 1.341 1.00 0.00 49 LEU A N 19
ATOM 30236 C CA . LEU A 1 49 ? -6.409 -6.826 1.623 1.00 0.00 49 LEU A CA 19
ATOM 30237 C C . LEU A 1 49 ? -6.192 -8.287 1.240 1.00 0.00 49 LEU A C 19
ATOM 30238 O O . LEU A 1 49 ? -5.471 -8.589 0.290 1.00 0.00 49 LEU A O 19
ATOM 30254 N N . ASN A 1 50 ? -6.823 -9.189 1.985 1.00 0.00 50 ASN A N 19
ATOM 30255 C CA . ASN A 1 50 ? -6.700 -10.618 1.723 1.00 0.00 50 ASN A CA 19
ATOM 30256 C C . ASN A 1 50 ? -8.042 -11.321 1.899 1.00 0.00 50 ASN A C 19
ATOM 30257 O O . ASN A 1 50 ? -9.027 -10.706 2.308 1.00 0.00 50 ASN A O 19
ATOM 30268 N N . GLN A 1 51 ? -8.073 -12.613 1.587 1.00 0.00 51 GLN A N 19
ATOM 30269 C CA . GLN A 1 51 ? -9.295 -13.399 1.711 1.00 0.00 51 GLN A CA 19
ATOM 30270 C C . GLN A 1 51 ? -10.041 -13.047 2.993 1.00 0.00 51 GLN A C 19
ATOM 30271 O O . GLN A 1 51 ? -11.179 -12.578 2.952 1.00 0.00 51 GLN A O 19
ATOM 30285 N N . ASP A 1 52 ? -9.394 -13.277 4.130 1.00 0.00 52 ASP A N 19
ATOM 30286 C CA . ASP A 1 52 ? -9.997 -12.983 5.426 1.00 0.00 52 ASP A CA 19
ATOM 30287 C C . ASP A 1 52 ? -9.067 -12.122 6.275 1.00 0.00 52 ASP A C 19
ATOM 30288 O O . ASP A 1 52 ? -9.193 -12.077 7.498 1.00 0.00 52 ASP A O 19
ATOM 30297 N N . GLU A 1 53 ? -8.133 -11.442 5.617 1.00 0.00 53 GLU A N 19
ATOM 30298 C CA . GLU A 1 53 ? -7.181 -10.585 6.313 1.00 0.00 53 GLU A CA 19
ATOM 30299 C C . GLU A 1 53 ? -6.982 -9.271 5.562 1.00 0.00 53 GLU A C 19
ATOM 30300 O O . GLU A 1 53 ? -6.467 -9.256 4.444 1.00 0.00 53 GLU A O 19
ATOM 30312 N N . GLU A 1 54 ? -7.394 -8.172 6.185 1.00 0.00 54 GLU A N 19
ATOM 30313 C CA . GLU A 1 54 ? -7.263 -6.854 5.575 1.00 0.00 54 GLU A CA 19
ATOM 30314 C C . GLU A 1 54 ? -6.706 -5.845 6.575 1.00 0.00 54 GLU A C 19
ATOM 30315 O O . GLU A 1 54 ? -7.363 -5.503 7.558 1.00 0.00 54 GLU A O 19
ATOM 30327 N N . TRP A 1 55 ? -5.492 -5.373 6.316 1.00 0.00 55 TRP A N 19
ATOM 30328 C CA . TRP A 1 55 ? -4.846 -4.403 7.193 1.00 0.00 55 TRP A CA 19
ATOM 30329 C C . TRP A 1 55 ? -4.260 -3.248 6.390 1.00 0.00 55 TRP A C 19
ATOM 30330 O O . TRP A 1 55 ? -4.018 -3.374 5.189 1.00 0.00 55 TRP A O 19
ATOM 30351 N N . HIS A 1 56 ? -4.033 -2.122 7.059 1.00 0.00 56 HIS A N 19
ATOM 30352 C CA . HIS A 1 56 ? -3.474 -0.944 6.406 1.00 0.00 56 HIS A CA 19
ATOM 30353 C C . HIS A 1 56 ? -2.331 -0.357 7.229 1.00 0.00 56 HIS A C 19
ATOM 30354 O O . HIS A 1 56 ? -2.448 -0.196 8.443 1.00 0.00 56 HIS A O 19
ATOM 30369 N N . GLN A 1 57 ? -1.227 -0.041 6.559 1.00 0.00 57 GLN A N 19
ATOM 30370 C CA . GLN A 1 57 ? -0.063 0.525 7.230 1.00 0.00 57 GLN A CA 19
ATOM 30371 C C . GLN A 1 57 ? 0.544 1.656 6.405 1.00 0.00 57 GLN A C 19
ATOM 30372 O O . GLN A 1 57 ? 0.811 1.494 5.215 1.00 0.00 57 GLN A O 19
ATOM 30386 N N . MET A 1 58 ? 0.759 2.800 7.046 1.00 0.00 58 MET A N 19
ATOM 30387 C CA . MET A 1 58 ? 1.335 3.957 6.371 1.00 0.00 58 MET A CA 19
ATOM 30388 C C . MET A 1 58 ? 2.855 3.845 6.303 1.00 0.00 58 MET A C 19
ATOM 30389 O O . MET A 1 58 ? 3.517 3.619 7.315 1.00 0.00 58 MET A O 19
ATOM 30403 N N . VAL A 1 59 ? 3.402 4.005 5.102 1.00 0.00 59 VAL A N 19
ATOM 30404 C CA . VAL A 1 59 ? 4.843 3.923 4.901 1.00 0.00 59 VAL A CA 19
ATOM 30405 C C . VAL A 1 59 ? 5.409 5.257 4.426 1.00 0.00 59 VAL A C 19
ATOM 30406 O O . VAL A 1 59 ? 4.817 5.928 3.580 1.00 0.00 59 VAL A O 19
ATOM 30419 N N . LEU A 1 60 ? 6.558 5.635 4.974 1.00 0.00 60 LEU A N 19
ATOM 30420 C CA . LEU A 1 60 ? 7.206 6.889 4.606 1.00 0.00 60 LEU A CA 19
ATOM 30421 C C . LEU A 1 60 ? 7.961 6.745 3.289 1.00 0.00 60 LEU A C 19
ATOM 30422 O O . LEU A 1 60 ? 8.134 7.716 2.553 1.00 0.00 60 LEU A O 19
ATOM 30438 N N . GLU A 1 61 ? 8.408 5.527 2.999 1.00 0.00 61 GLU A N 19
ATOM 30439 C CA . GLU A 1 61 ? 9.144 5.257 1.769 1.00 0.00 61 GLU A CA 19
ATOM 30440 C C . GLU A 1 61 ? 8.205 4.772 0.668 1.00 0.00 61 GLU A C 19
ATOM 30441 O O . GLU A 1 61 ? 7.189 4.125 0.925 1.00 0.00 61 GLU A O 19
ATOM 30453 N N . PRO A 1 62 ? 8.551 5.091 -0.588 1.00 0.00 62 PRO A N 19
ATOM 30454 C CA . PRO A 1 62 ? 7.753 4.697 -1.753 1.00 0.00 62 PRO A CA 19
ATOM 30455 C C . PRO A 1 62 ? 7.810 3.196 -2.014 1.00 0.00 62 PRO A C 19
ATOM 30456 O O . PRO A 1 62 ? 7.240 2.704 -2.988 1.00 0.00 62 PRO A O 19
ATOM 30467 N N . ARG A 1 63 ? 8.501 2.473 -1.138 1.00 0.00 63 ARG A N 19
ATOM 30468 C CA . ARG A 1 63 ? 8.632 1.028 -1.276 1.00 0.00 63 ARG A CA 19
ATOM 30469 C C . ARG A 1 63 ? 8.225 0.320 0.013 1.00 0.00 63 ARG A C 19
ATOM 30470 O O . ARG A 1 63 ? 8.720 0.641 1.094 1.00 0.00 63 ARG A O 19
ATOM 30491 N N . VAL A 1 64 ? 7.319 -0.645 -0.108 1.00 0.00 64 VAL A N 19
ATOM 30492 C CA . VAL A 1 64 ? 6.845 -1.399 1.046 1.00 0.00 64 VAL A CA 19
ATOM 30493 C C . VAL A 1 64 ? 7.219 -2.872 0.932 1.00 0.00 64 VAL A C 19
ATOM 30494 O O . VAL A 1 64 ? 7.218 -3.441 -0.161 1.00 0.00 64 VAL A O 19
ATOM 30507 N N . LEU A 1 65 ? 7.539 -3.486 2.066 1.00 0.00 65 LEU A N 19
ATOM 30508 C CA . LEU A 1 65 ? 7.915 -4.895 2.094 1.00 0.00 65 LEU A CA 19
ATOM 30509 C C . LEU A 1 65 ? 6.967 -5.694 2.982 1.00 0.00 65 LEU A C 19
ATOM 30510 O O . LEU A 1 65 ? 7.003 -5.579 4.208 1.00 0.00 65 LEU A O 19
ATOM 30526 N N . LEU A 1 66 ? 6.121 -6.505 2.357 1.00 0.00 66 LEU A N 19
ATOM 30527 C CA . LEU A 1 66 ? 5.165 -7.326 3.091 1.00 0.00 66 LEU A CA 19
ATOM 30528 C C . LEU A 1 66 ? 5.683 -8.752 3.254 1.00 0.00 66 LEU A C 19
ATOM 30529 O O . LEU A 1 66 ? 6.241 -9.332 2.322 1.00 0.00 66 LEU A O 19
ATOM 30545 N N . THR A 1 67 ? 5.492 -9.313 4.444 1.00 0.00 67 THR A N 19
ATOM 30546 C CA . THR A 1 67 ? 5.939 -10.670 4.730 1.00 0.00 67 THR A CA 19
ATOM 30547 C C . THR A 1 67 ? 4.869 -11.455 5.481 1.00 0.00 67 THR A C 19
ATOM 30548 O O . THR A 1 67 ? 3.854 -10.897 5.899 1.00 0.00 67 THR A O 19
ATOM 30559 N N . LYS A 1 68 ? 5.103 -12.752 5.651 1.00 0.00 68 LYS A N 19
ATOM 30560 C CA . LYS A 1 68 ? 4.161 -13.614 6.355 1.00 0.00 68 LYS A CA 19
ATOM 30561 C C . LYS A 1 68 ? 2.908 -13.849 5.517 1.00 0.00 68 LYS A C 19
ATOM 30562 O O . LYS A 1 68 ? 1.837 -14.138 6.051 1.00 0.00 68 LYS A O 19
ATOM 30581 N N . LEU A 1 69 ? 3.050 -13.724 4.202 1.00 0.00 69 LEU A N 19
ATOM 30582 C CA . LEU A 1 69 ? 1.930 -13.925 3.289 1.00 0.00 69 LEU A CA 19
ATOM 30583 C C . LEU A 1 69 ? 1.701 -15.410 3.026 1.00 0.00 69 LEU A C 19
ATOM 30584 O O . LEU A 1 69 ? 2.487 -16.254 3.456 1.00 0.00 69 LEU A O 19
ATOM 30600 N N . GLN A 1 70 ? 0.621 -15.720 2.316 1.00 0.00 70 GLN A N 19
ATOM 30601 C CA . GLN A 1 70 ? 0.290 -17.104 1.995 1.00 0.00 70 GLN A CA 19
ATOM 30602 C C . GLN A 1 70 ? 0.536 -17.393 0.518 1.00 0.00 70 GLN A C 19
ATOM 30603 O O . GLN A 1 70 ? 0.289 -16.559 -0.353 1.00 0.00 70 GLN A O 19
ATOM 30617 N N . PRO A 1 71 ? 1.035 -18.604 0.227 1.00 0.00 71 PRO A N 19
ATOM 30618 C CA . PRO A 1 71 ? 1.326 -19.031 -1.145 1.00 0.00 71 PRO A CA 19
ATOM 30619 C C . PRO A 1 71 ? 0.059 -19.249 -1.965 1.00 0.00 71 PRO A C 19
ATOM 30620 O O . PRO A 1 71 ? -0.978 -19.642 -1.431 1.00 0.00 71 PRO A O 19
ATOM 30631 N N . ASP A 1 72 ? 0.150 -18.990 -3.265 1.00 0.00 72 ASP A N 19
ATOM 30632 C CA . ASP A 1 72 ? -0.990 -19.159 -4.160 1.00 0.00 72 ASP A CA 19
ATOM 30633 C C . ASP A 1 72 ? -2.223 -18.450 -3.609 1.00 0.00 72 ASP A C 19
ATOM 30634 O O . ASP A 1 72 ? -3.302 -19.037 -3.520 1.00 0.00 72 ASP A O 19
ATOM 30643 N N . THR A 1 73 ? -2.056 -17.185 -3.238 1.00 0.00 73 THR A N 19
ATOM 30644 C CA . THR A 1 73 ? -3.154 -16.396 -2.693 1.00 0.00 73 THR A CA 19
ATOM 30645 C C . THR A 1 73 ? -3.142 -14.978 -3.252 1.00 0.00 73 THR A C 19
ATOM 30646 O O . THR A 1 73 ? -2.114 -14.300 -3.234 1.00 0.00 73 THR A O 19
ATOM 30657 N N . THR A 1 74 ? -4.293 -14.533 -3.748 1.00 0.00 74 THR A N 19
ATOM 30658 C CA . THR A 1 74 ? -4.415 -13.195 -4.313 1.00 0.00 74 THR A CA 19
ATOM 30659 C C . THR A 1 74 ? -4.394 -12.133 -3.220 1.00 0.00 74 THR A C 19
ATOM 30660 O O . THR A 1 74 ? -5.226 -12.147 -2.312 1.00 0.00 74 THR A O 19
ATOM 30671 N N . TYR A 1 75 ? -3.440 -11.214 -3.313 1.00 0.00 75 TYR A N 19
ATOM 30672 C CA . TYR A 1 75 ? -3.310 -10.145 -2.330 1.00 0.00 75 TYR A CA 19
ATOM 30673 C C . TYR A 1 75 ? -3.475 -8.777 -2.987 1.00 0.00 75 TYR A C 19
ATOM 30674 O O . TYR A 1 75 ? -2.705 -8.405 -3.873 1.00 0.00 75 TYR A O 19
ATOM 30692 N N . ILE A 1 76 ? -4.484 -8.034 -2.546 1.00 0.00 76 ILE A N 19
ATOM 30693 C CA . ILE A 1 76 ? -4.750 -6.708 -3.089 1.00 0.00 76 ILE A CA 19
ATOM 30694 C C . ILE A 1 76 ? -3.989 -5.635 -2.317 1.00 0.00 76 ILE A C 19
ATOM 30695 O O . ILE A 1 76 ? -3.988 -5.624 -1.086 1.00 0.00 76 ILE A O 19
ATOM 30711 N N . VAL A 1 77 ? -3.343 -4.734 -3.050 1.00 0.00 77 VAL A N 19
ATOM 30712 C CA . VAL A 1 77 ? -2.579 -3.654 -2.435 1.00 0.00 77 VAL A CA 19
ATOM 30713 C C . VAL A 1 77 ? -2.841 -2.327 -3.137 1.00 0.00 77 VAL A C 19
ATOM 30714 O O . VAL A 1 77 ? -2.894 -2.263 -4.366 1.00 0.00 77 VAL A O 19
ATOM 30727 N N . ARG A 1 78 ? -3.004 -1.269 -2.350 1.00 0.00 78 ARG A N 19
ATOM 30728 C CA . ARG A 1 78 ? -3.261 0.058 -2.896 1.00 0.00 78 ARG A CA 19
ATOM 30729 C C . ARG A 1 78 ? -2.458 1.119 -2.148 1.00 0.00 78 ARG A C 19
ATOM 30730 O O . ARG A 1 78 ? -2.597 1.277 -0.935 1.00 0.00 78 ARG A O 19
ATOM 30751 N N . VAL A 1 79 ? -1.617 1.843 -2.880 1.00 0.00 79 VAL A N 19
ATOM 30752 C CA . VAL A 1 79 ? -0.792 2.889 -2.287 1.00 0.00 79 VAL A CA 19
ATOM 30753 C C . VAL A 1 79 ? -1.160 4.260 -2.844 1.00 0.00 79 VAL A C 19
ATOM 30754 O O . VAL A 1 79 ? -1.543 4.387 -4.007 1.00 0.00 79 VAL A O 19
ATOM 30767 N N . ARG A 1 80 ? -1.040 5.284 -2.005 1.00 0.00 80 ARG A N 19
ATOM 30768 C CA . ARG A 1 80 ? -1.360 6.646 -2.413 1.00 0.00 80 ARG A CA 19
ATOM 30769 C C . ARG A 1 80 ? -0.480 7.654 -1.679 1.00 0.00 80 ARG A C 19
ATOM 30770 O O . ARG A 1 80 ? -0.260 7.541 -0.472 1.00 0.00 80 ARG A O 19
ATOM 30791 N N . THR A 1 81 ? 0.022 8.641 -2.415 1.00 0.00 81 THR A N 19
ATOM 30792 C CA . THR A 1 81 ? 0.878 9.668 -1.835 1.00 0.00 81 THR A CA 19
ATOM 30793 C C . THR A 1 81 ? 0.059 10.692 -1.058 1.00 0.00 81 THR A C 19
ATOM 30794 O O . THR A 1 81 ?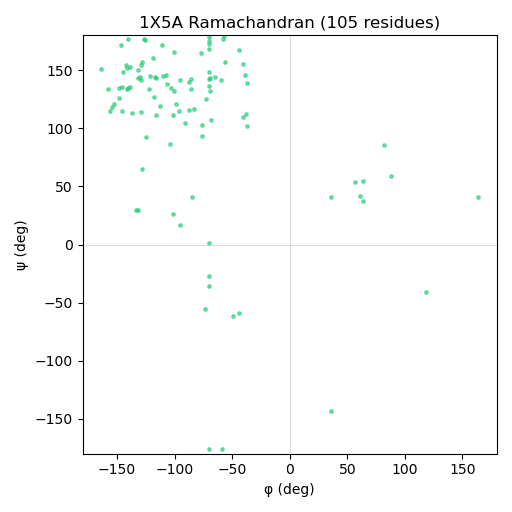 -0.911 11.248 -1.574 1.00 0.00 81 THR A O 19
ATOM 30805 N N . LEU A 1 82 ? 0.456 10.939 0.186 1.00 0.00 82 LEU A N 19
ATOM 30806 C CA . LEU A 1 82 ? -0.241 11.898 1.035 1.00 0.00 82 LEU A CA 19
ATOM 30807 C C . LEU A 1 82 ? 0.322 13.303 0.846 1.00 0.00 82 LEU A C 19
ATOM 30808 O O . LEU A 1 82 ? 1.426 13.477 0.329 1.00 0.00 82 LEU A O 19
ATOM 30824 N N . THR A 1 83 ? -0.443 14.304 1.271 1.00 0.00 83 THR A N 19
ATOM 30825 C CA . THR A 1 83 ? -0.021 15.693 1.149 1.00 0.00 83 THR A CA 19
ATOM 30826 C C . THR A 1 83 ? -0.496 16.519 2.339 1.00 0.00 83 THR A C 19
ATOM 30827 O O . THR A 1 83 ? -1.405 16.129 3.072 1.00 0.00 83 THR A O 19
ATOM 30838 N N . PRO A 1 84 ? 0.132 17.687 2.539 1.00 0.00 84 PRO A N 19
ATOM 30839 C CA . PRO A 1 84 ? -0.212 18.593 3.639 1.00 0.00 84 PRO A CA 19
ATOM 30840 C C . PRO A 1 84 ? -1.577 19.246 3.448 1.00 0.00 84 PRO A C 19
ATOM 30841 O O . PRO A 1 84 ? -2.221 19.657 4.414 1.00 0.00 84 PRO A O 19
ATOM 30852 N N . LEU A 1 85 ? -2.012 19.339 2.196 1.00 0.00 85 LEU A N 19
ATOM 30853 C CA . LEU A 1 85 ? -3.302 19.942 1.878 1.00 0.00 85 LEU A CA 19
ATOM 30854 C C . LEU A 1 85 ? -4.158 18.991 1.047 1.00 0.00 85 LEU A C 19
ATOM 30855 O O . LEU A 1 85 ? -4.088 18.990 -0.181 1.00 0.00 85 LEU A O 19
ATOM 30871 N N . GLY A 1 86 ? -4.967 18.184 1.727 1.00 0.00 86 GLY A N 19
ATOM 30872 C CA . GLY A 1 86 ? -5.826 17.241 1.035 1.00 0.00 86 GLY A CA 19
ATOM 30873 C C . GLY A 1 86 ? -5.046 16.123 0.373 1.00 0.00 86 GLY A C 19
ATOM 30874 O O . GLY A 1 86 ? -4.512 16.275 -0.726 1.00 0.00 86 GLY A O 19
ATOM 30878 N N . PRO A 1 87 ? -4.970 14.968 1.051 1.00 0.00 87 PRO A N 19
ATOM 30879 C CA . PRO A 1 87 ? -4.250 13.797 0.541 1.00 0.00 87 PRO A CA 19
ATOM 30880 C C . PRO A 1 87 ? -4.949 13.162 -0.657 1.00 0.00 87 PRO A C 19
ATOM 30881 O O . PRO A 1 87 ? -6.175 13.072 -0.696 1.00 0.00 87 PRO A O 19
ATOM 30892 N N . GLY A 1 88 ? -4.160 12.723 -1.632 1.00 0.00 88 GLY A N 19
ATOM 30893 C CA . GLY A 1 88 ? -4.721 12.102 -2.818 1.00 0.00 88 GLY A CA 19
ATOM 30894 C C . GLY A 1 88 ? -5.564 10.886 -2.491 1.00 0.00 88 GLY A C 19
ATOM 30895 O O . GLY A 1 88 ? -5.526 10.358 -1.379 1.00 0.00 88 GLY A O 19
ATOM 30899 N N . PRO A 1 89 ? -6.348 10.422 -3.475 1.00 0.00 89 PRO A N 19
ATOM 30900 C CA . PRO A 1 89 ? -7.220 9.256 -3.310 1.00 0.00 89 PRO A CA 19
ATOM 30901 C C . PRO A 1 89 ? -6.432 7.955 -3.194 1.00 0.00 89 PRO A C 19
ATOM 30902 O O . PRO A 1 89 ? -5.202 7.966 -3.138 1.00 0.00 89 PRO A O 19
ATOM 30913 N N . PHE A 1 90 ? -7.148 6.836 -3.158 1.00 0.00 90 PHE A N 19
ATOM 30914 C CA . PHE A 1 90 ? -6.515 5.527 -3.047 1.00 0.00 90 PHE A CA 19
ATOM 30915 C C . PHE A 1 90 ? -6.425 4.850 -4.412 1.00 0.00 90 PHE A C 19
ATOM 30916 O O . PHE A 1 90 ? -7.365 4.901 -5.205 1.00 0.00 90 PHE A O 19
ATOM 30933 N N . SER A 1 91 ? -5.287 4.216 -4.677 1.00 0.00 91 SER A N 19
ATOM 30934 C CA . SER A 1 91 ? -5.072 3.531 -5.946 1.00 0.00 91 SER A CA 19
ATOM 30935 C C . SER A 1 91 ? -6.107 2.430 -6.152 1.00 0.00 91 SER A C 19
ATOM 30936 O O . SER A 1 91 ? -6.676 1.892 -5.202 1.00 0.00 91 SER A O 19
ATOM 30944 N N . PRO A 1 92 ? -6.357 2.085 -7.424 1.00 0.00 92 PRO A N 19
ATOM 30945 C CA . PRO A 1 92 ? -7.324 1.044 -7.786 1.00 0.00 92 PRO A CA 19
ATOM 30946 C C . PRO A 1 92 ? -6.846 -0.351 -7.399 1.00 0.00 92 PRO A C 19
ATOM 30947 O O . PRO A 1 92 ? -5.682 -0.697 -7.600 1.00 0.00 92 PRO A O 19
ATOM 30958 N N . ASP A 1 93 ? -7.752 -1.148 -6.843 1.00 0.00 93 ASP A N 19
ATOM 30959 C CA . ASP A 1 93 ? -7.423 -2.507 -6.428 1.00 0.00 93 ASP A CA 19
ATOM 30960 C C . ASP A 1 93 ? -6.526 -3.188 -7.458 1.00 0.00 93 ASP A C 19
ATOM 30961 O O . ASP A 1 93 ? -6.905 -3.345 -8.620 1.00 0.00 93 ASP A O 19
ATOM 30970 N N . HIS A 1 94 ? -5.335 -3.589 -7.026 1.00 0.00 94 HIS A N 19
ATOM 30971 C CA . HIS A 1 94 ? -4.384 -4.252 -7.911 1.00 0.00 94 HIS A CA 19
ATOM 30972 C C . HIS A 1 94 ? -4.368 -5.757 -7.661 1.00 0.00 94 HIS A C 19
ATOM 30973 O O . HIS A 1 94 ? -3.853 -6.221 -6.645 1.00 0.00 94 HIS A O 19
ATOM 30988 N N . GLU A 1 95 ? -4.937 -6.513 -8.595 1.00 0.00 95 GLU A N 19
ATOM 30989 C CA . GLU A 1 95 ? -4.989 -7.966 -8.474 1.00 0.00 95 GLU A CA 19
ATOM 30990 C C . GLU A 1 95 ? -3.593 -8.572 -8.592 1.00 0.00 95 GLU A C 19
ATOM 30991 O O . GLU A 1 95 ? -3.022 -8.636 -9.681 1.00 0.00 95 GLU A O 19
ATOM 31003 N N . PHE A 1 96 ? -3.049 -9.014 -7.463 1.00 0.00 96 PHE A N 19
ATOM 31004 C CA . PHE A 1 96 ? -1.720 -9.614 -7.438 1.00 0.00 96 PHE A CA 19
ATOM 31005 C C . PHE A 1 96 ? -1.791 -11.074 -7.003 1.00 0.00 96 PHE A C 19
ATOM 31006 O O . PHE A 1 96 ? -2.667 -11.461 -6.230 1.00 0.00 96 PHE A O 19
ATOM 31023 N N . ARG A 1 97 ? -0.862 -11.881 -7.506 1.00 0.00 97 ARG A N 19
ATOM 31024 C CA . ARG A 1 97 ? -0.819 -13.299 -7.172 1.00 0.00 97 ARG A CA 19
ATOM 31025 C C . ARG A 1 97 ? 0.570 -13.700 -6.682 1.00 0.00 97 ARG A C 19
ATOM 31026 O O . ARG A 1 97 ? 1.581 -13.353 -7.294 1.00 0.00 97 ARG A O 19
ATOM 31047 N N . THR A 1 98 ? 0.612 -14.434 -5.574 1.00 0.00 98 THR A N 19
ATOM 31048 C CA . THR A 1 98 ? 1.875 -14.881 -5.001 1.00 0.00 98 THR A CA 19
ATOM 31049 C C . THR A 1 98 ? 2.398 -16.118 -5.721 1.00 0.00 98 THR A C 19
ATOM 31050 O O . THR A 1 98 ? 1.688 -16.732 -6.517 1.00 0.00 98 THR A O 19
ATOM 31061 N N . SER A 1 99 ? 3.645 -16.480 -5.436 1.00 0.00 99 SER A N 19
ATOM 31062 C CA . SER A 1 99 ? 4.265 -17.644 -6.060 1.00 0.00 99 SER A CA 19
ATOM 31063 C C . SER A 1 99 ? 3.546 -18.926 -5.652 1.00 0.00 99 SER A C 19
ATOM 31064 O O . SER A 1 99 ? 3.101 -19.083 -4.515 1.00 0.00 99 SER A O 19
ATOM 31072 N N . PRO A 1 100 ? 3.430 -19.866 -6.602 1.00 0.00 100 PRO A N 19
ATOM 31073 C CA . PRO A 1 100 ? 2.767 -21.152 -6.366 1.00 0.00 100 PRO A CA 19
ATOM 31074 C C . PRO A 1 100 ? 3.567 -22.054 -5.433 1.00 0.00 100 PRO A C 19
ATOM 31075 O O . PRO A 1 100 ? 4.783 -22.198 -5.562 1.00 0.00 100 PRO A O 19
ATOM 31086 N N . PRO A 1 101 ? 2.871 -22.678 -4.471 1.00 0.00 101 PRO A N 19
ATOM 31087 C CA . PRO A 1 101 ? 3.498 -23.578 -3.498 1.00 0.00 101 PRO A CA 19
ATOM 31088 C C . PRO A 1 101 ? 3.972 -24.880 -4.135 1.00 0.00 101 PRO A C 19
ATOM 31089 O O . PRO A 1 101 ? 4.905 -25.517 -3.646 1.00 0.00 101 PRO A O 19
ATOM 31100 N N . SER A 1 102 ? 3.324 -25.269 -5.228 1.00 0.00 102 SER A N 19
ATOM 31101 C CA . SER A 1 102 ? 3.679 -26.497 -5.930 1.00 0.00 102 SER A CA 19
ATOM 31102 C C . SER A 1 102 ? 3.387 -26.373 -7.423 1.00 0.00 102 SER A C 19
ATOM 31103 O O . SER A 1 102 ? 2.320 -25.911 -7.822 1.00 0.00 102 SER A O 19
ATOM 31111 N N . GLY A 1 103 ? 4.346 -26.791 -8.243 1.00 0.00 103 GLY A N 19
ATOM 31112 C CA . GLY A 1 103 ? 4.175 -26.719 -9.683 1.00 0.00 103 GLY A CA 19
ATOM 31113 C C . GLY A 1 103 ? 5.346 -27.317 -10.437 1.00 0.00 103 GLY A C 19
ATOM 31114 O O . GLY A 1 103 ? 6.509 -27.081 -10.109 1.00 0.00 103 GLY A O 19
ATOM 31118 N N . PRO A 1 104 ? 5.042 -28.113 -11.473 1.00 0.00 104 PRO A N 19
ATOM 31119 C CA . PRO A 1 104 ? 6.065 -28.765 -12.296 1.00 0.00 104 PRO A CA 19
ATOM 31120 C C . PRO A 1 104 ? 6.835 -27.770 -13.159 1.00 0.00 104 PRO A C 19
ATOM 31121 O O . PRO A 1 104 ? 6.241 -26.986 -13.898 1.00 0.00 104 PRO A O 19
ATOM 31132 N N . SER A 1 105 ? 8.160 -27.809 -13.061 1.00 0.00 105 SER A N 19
ATOM 31133 C CA . SER A 1 105 ? 9.010 -26.909 -13.830 1.00 0.00 105 SER A CA 19
ATOM 31134 C C . SER A 1 105 ? 9.040 -27.314 -15.301 1.00 0.00 105 SER A C 19
ATOM 31135 O O . SER A 1 105 ? 8.605 -28.407 -15.664 1.00 0.00 105 SER A O 19
ATOM 31143 N N . SER A 1 106 ? 9.556 -26.424 -16.142 1.00 0.00 106 SER A N 19
ATOM 31144 C CA . SER A 1 106 ? 9.640 -26.686 -17.575 1.00 0.00 106 SER A CA 19
ATOM 31145 C C . SER A 1 106 ? 11.033 -27.175 -17.957 1.00 0.00 106 SER A C 19
ATOM 31146 O O . SER A 1 106 ? 11.181 -28.149 -18.694 1.00 0.00 106 SER A O 19
ATOM 31154 N N . GLY A 1 107 ? 12.054 -26.491 -17.449 1.00 0.00 107 GLY A N 19
ATOM 31155 C CA . GLY A 1 107 ? 13.423 -26.870 -17.748 1.00 0.00 107 GLY A CA 19
ATOM 31156 C C . GLY A 1 107 ? 14.245 -27.107 -16.497 1.00 0.00 107 GLY A C 19
ATOM 31157 O O . GLY A 1 107 ? 13.730 -27.019 -15.382 1.00 0.00 107 GLY A O 19
ATOM 31161 N N . GLY A 1 1 ? -6.525 25.227 -16.906 1.00 0.00 1 GLY A N 20
ATOM 31162 C CA . GLY A 1 1 ? -7.706 24.989 -17.715 1.00 0.00 1 GLY A CA 20
ATOM 31163 C C . GLY A 1 1 ? -8.978 24.965 -16.891 1.00 0.00 1 GLY A C 20
ATOM 31164 O O . GLY A 1 1 ? -9.876 25.781 -17.100 1.00 0.00 1 GLY A O 20
ATOM 31168 N N . SER A 1 2 ? -9.056 24.027 -15.954 1.00 0.00 2 SER A N 20
ATOM 31169 C CA . SER A 1 2 ? -10.230 23.896 -15.099 1.00 0.00 2 SER A CA 20
ATOM 31170 C C . SER A 1 2 ? -9.824 23.773 -13.633 1.00 0.00 2 SER A C 20
ATOM 31171 O O . SER A 1 2 ? -8.648 23.597 -13.316 1.00 0.00 2 SER A O 20
ATOM 31179 N N . SER A 1 3 ? -10.807 23.867 -12.744 1.00 0.00 3 SER A N 20
ATOM 31180 C CA . SER A 1 3 ? -10.554 23.771 -11.311 1.00 0.00 3 SER A CA 20
ATOM 31181 C C . SER A 1 3 ? -10.022 22.388 -10.945 1.00 0.00 3 SER A C 20
ATOM 31182 O O . SER A 1 3 ? -10.739 21.392 -11.033 1.00 0.00 3 SER A O 20
ATOM 31190 N N . GLY A 1 4 ? -8.759 22.336 -10.534 1.00 0.00 4 GLY A N 20
ATOM 31191 C CA . GLY A 1 4 ? -8.151 21.072 -10.162 1.00 0.00 4 GLY A CA 20
ATOM 31192 C C . GLY A 1 4 ? -6.666 21.032 -10.460 1.00 0.00 4 GLY A C 20
ATOM 31193 O O . GLY A 1 4 ? -5.872 20.582 -9.634 1.00 0.00 4 GLY A O 20
ATOM 31197 N N . SER A 1 5 ? -6.289 21.502 -11.645 1.00 0.00 5 SER A N 20
ATOM 31198 C CA . SER A 1 5 ? -4.889 21.513 -12.053 1.00 0.00 5 SER A CA 20
ATOM 31199 C C . SER A 1 5 ? -4.411 22.938 -12.315 1.00 0.00 5 SER A C 20
ATOM 31200 O O . SER A 1 5 ? -3.696 23.197 -13.283 1.00 0.00 5 SER A O 20
ATOM 31208 N N . SER A 1 6 ? -4.811 23.860 -11.445 1.00 0.00 6 SER A N 20
ATOM 31209 C CA . SER A 1 6 ? -4.428 25.260 -11.583 1.00 0.00 6 SER A CA 20
ATOM 31210 C C . SER A 1 6 ? -2.916 25.397 -11.734 1.00 0.00 6 SER A C 20
ATOM 31211 O O . SER A 1 6 ? -2.428 25.995 -12.692 1.00 0.00 6 SER A O 20
ATOM 31219 N N . GLY A 1 7 ? -2.179 24.837 -10.779 1.00 0.00 7 GLY A N 20
ATOM 31220 C CA . GLY A 1 7 ? -0.730 24.907 -10.823 1.00 0.00 7 GLY A CA 20
ATOM 31221 C C . GLY A 1 7 ? -0.107 23.662 -11.423 1.00 0.00 7 GLY A C 20
ATOM 31222 O O . GLY A 1 7 ? -0.637 23.094 -12.378 1.00 0.00 7 GLY A O 20
ATOM 31226 N N . ALA A 1 8 ? 1.021 23.238 -10.864 1.00 0.00 8 ALA A N 20
ATOM 31227 C CA . ALA A 1 8 ? 1.716 22.053 -11.350 1.00 0.00 8 ALA A CA 20
ATOM 31228 C C . ALA A 1 8 ? 1.848 21.005 -10.250 1.00 0.00 8 ALA A C 20
ATOM 31229 O O . ALA A 1 8 ? 2.707 21.114 -9.376 1.00 0.00 8 ALA A O 20
ATOM 31236 N N . GLU A 1 9 ? 0.990 19.990 -10.300 1.00 0.00 9 GLU A N 20
ATOM 31237 C CA . GLU A 1 9 ? 1.011 18.923 -9.306 1.00 0.00 9 GLU A CA 20
ATOM 31238 C C . GLU A 1 9 ? 0.342 17.663 -9.847 1.00 0.00 9 GLU A C 20
ATOM 31239 O O . GLU A 1 9 ? -0.879 17.612 -9.999 1.00 0.00 9 GLU A O 20
ATOM 31251 N N . SER A 1 10 ? 1.150 16.648 -10.136 1.00 0.00 10 SER A N 20
ATOM 31252 C CA . SER A 1 10 ? 0.638 15.389 -10.664 1.00 0.00 10 SER A CA 20
ATOM 31253 C C . SER A 1 10 ? 1.070 14.217 -9.788 1.00 0.00 10 SER A C 20
ATOM 31254 O O . SER A 1 10 ? 1.822 14.389 -8.828 1.00 0.00 10 SER A O 20
ATOM 31262 N N . LEU A 1 11 ? 0.590 13.026 -10.127 1.00 0.00 11 LEU A N 20
ATOM 31263 C CA . LEU A 1 11 ? 0.926 11.823 -9.372 1.00 0.00 11 LEU A CA 20
ATOM 31264 C C . LEU A 1 11 ? 2.191 11.171 -9.921 1.00 0.00 11 LEU A C 20
ATOM 31265 O O . LEU A 1 11 ? 2.181 10.592 -11.007 1.00 0.00 11 LEU A O 20
ATOM 31281 N N . SER A 1 12 ? 3.277 11.268 -9.162 1.00 0.00 12 SER A N 20
ATOM 31282 C CA . SER A 1 12 ? 4.551 10.689 -9.573 1.00 0.00 12 SER A CA 20
ATOM 31283 C C . SER A 1 12 ? 4.334 9.394 -10.349 1.00 0.00 12 SER A C 20
ATOM 31284 O O . SER A 1 12 ? 4.991 9.145 -11.359 1.00 0.00 12 SER A O 20
ATOM 31292 N N . GLY A 1 13 ? 3.406 8.572 -9.869 1.00 0.00 13 GLY A N 20
ATOM 31293 C CA . GLY A 1 13 ? 3.117 7.312 -10.529 1.00 0.00 13 GLY A CA 20
ATOM 31294 C C . GLY A 1 13 ? 2.434 6.319 -9.611 1.00 0.00 13 GLY A C 20
ATOM 31295 O O . GLY A 1 13 ? 1.490 5.637 -10.013 1.00 0.00 13 GLY A O 20
ATOM 31299 N N . LEU A 1 14 ? 2.911 6.234 -8.374 1.00 0.00 14 LEU A N 20
ATOM 31300 C CA . LEU A 1 14 ? 2.341 5.315 -7.395 1.00 0.00 14 LEU A CA 20
ATOM 31301 C C . LEU A 1 14 ? 1.819 4.053 -8.073 1.00 0.00 14 LEU A C 20
ATOM 31302 O O . LEU A 1 14 ? 0.718 3.588 -7.777 1.00 0.00 14 LEU A O 20
ATOM 31318 N N . SER A 1 15 ? 2.616 3.502 -8.982 1.00 0.00 15 SER A N 20
ATOM 31319 C CA . SER A 1 15 ? 2.234 2.294 -9.703 1.00 0.00 15 SER A CA 20
ATOM 31320 C C . SER A 1 15 ? 2.811 1.053 -9.029 1.00 0.00 15 SER A C 20
ATOM 31321 O O . SER A 1 15 ? 3.991 0.737 -9.189 1.00 0.00 15 SER A O 20
ATOM 31329 N N . LEU A 1 16 ? 1.971 0.353 -8.275 1.00 0.00 16 LEU A N 20
ATOM 31330 C CA . LEU A 1 16 ? 2.396 -0.854 -7.575 1.00 0.00 16 LEU A CA 20
ATOM 31331 C C . LEU A 1 16 ? 2.943 -1.887 -8.554 1.00 0.00 16 LEU A C 20
ATOM 31332 O O . LEU A 1 16 ? 2.190 -2.507 -9.306 1.00 0.00 16 LEU A O 20
ATOM 31348 N N . LYS A 1 17 ? 4.259 -2.070 -8.539 1.00 0.00 17 LYS A N 20
ATOM 31349 C CA . LYS A 1 17 ? 4.909 -3.031 -9.423 1.00 0.00 17 LYS A CA 20
ATOM 31350 C C . LYS A 1 17 ? 5.370 -4.260 -8.646 1.00 0.00 17 LYS A C 20
ATOM 31351 O O . LYS A 1 17 ? 5.878 -4.147 -7.530 1.00 0.00 17 LYS A O 20
ATOM 31370 N N . LEU A 1 18 ? 5.190 -5.433 -9.244 1.00 0.00 18 LEU A N 20
ATOM 31371 C CA . LEU A 1 18 ? 5.589 -6.684 -8.608 1.00 0.00 18 LEU A CA 20
ATOM 31372 C C . LEU A 1 18 ? 7.057 -6.991 -8.885 1.00 0.00 18 LEU A C 20
ATOM 31373 O O . LEU A 1 18 ? 7.397 -7.571 -9.916 1.00 0.00 18 LEU A O 20
ATOM 31389 N N . VAL A 1 19 ? 7.924 -6.601 -7.956 1.00 0.00 19 VAL A N 20
ATOM 31390 C CA . VAL A 1 19 ? 9.355 -6.838 -8.098 1.00 0.00 19 VAL A CA 20
ATOM 31391 C C . VAL A 1 19 ? 9.722 -8.257 -7.678 1.00 0.00 19 VAL A C 20
ATOM 31392 O O . VAL A 1 19 ? 10.428 -8.966 -8.395 1.00 0.00 19 VAL A O 20
ATOM 31405 N N . LYS A 1 20 ? 9.237 -8.667 -6.511 1.00 0.00 20 LYS A N 20
ATOM 31406 C CA . LYS A 1 20 ? 9.511 -10.003 -5.994 1.00 0.00 20 LYS A CA 20
ATOM 31407 C C . LYS A 1 20 ? 8.214 -10.763 -5.735 1.00 0.00 20 LYS A C 20
ATOM 31408 O O . LYS A 1 20 ? 7.404 -10.362 -4.898 1.00 0.00 20 LYS A O 20
ATOM 31427 N N . LYS A 1 21 ? 8.023 -11.862 -6.457 1.00 0.00 21 LYS A N 20
ATOM 31428 C CA . LYS A 1 21 ? 6.826 -12.680 -6.303 1.00 0.00 21 LYS A CA 20
ATOM 31429 C C . LYS A 1 21 ? 7.119 -13.923 -5.469 1.00 0.00 21 LYS A C 20
ATOM 31430 O O . LYS A 1 21 ? 7.463 -14.975 -6.006 1.00 0.00 21 LYS A O 20
ATOM 31449 N N . GLU A 1 22 ? 6.980 -13.793 -4.153 1.00 0.00 22 GLU A N 20
ATOM 31450 C CA . GLU A 1 22 ? 7.230 -14.906 -3.246 1.00 0.00 22 GLU A CA 20
ATOM 31451 C C . GLU A 1 22 ? 5.932 -15.385 -2.602 1.00 0.00 22 GLU A C 20
ATOM 31452 O O . GLU A 1 22 ? 4.983 -14.623 -2.416 1.00 0.00 22 GLU A O 20
ATOM 31464 N N . PRO A 1 23 ? 5.888 -16.680 -2.253 1.00 0.00 23 PRO A N 20
ATOM 31465 C CA . PRO A 1 23 ? 4.712 -17.291 -1.625 1.00 0.00 23 PRO A CA 20
ATOM 31466 C C . PRO A 1 23 ? 4.496 -16.798 -0.198 1.00 0.00 23 PRO A C 20
ATOM 31467 O O . PRO A 1 23 ? 3.383 -16.853 0.326 1.00 0.00 23 PRO A O 20
ATOM 31478 N N . ARG A 1 24 ? 5.566 -16.316 0.426 1.00 0.00 24 ARG A N 20
ATOM 31479 C CA . ARG A 1 24 ? 5.493 -15.814 1.792 1.00 0.00 24 ARG A CA 20
ATOM 31480 C C . ARG A 1 24 ? 6.010 -14.381 1.874 1.00 0.00 24 ARG A C 20
ATOM 31481 O O . ARG A 1 24 ? 6.172 -13.831 2.963 1.00 0.00 24 ARG A O 20
ATOM 31502 N N . GLN A 1 25 ? 6.267 -13.783 0.715 1.00 0.00 25 GLN A N 20
ATOM 31503 C CA . GLN A 1 25 ? 6.767 -12.415 0.656 1.00 0.00 25 GLN A CA 20
ATOM 31504 C C . GLN A 1 25 ? 6.319 -11.726 -0.629 1.00 0.00 25 GLN A C 20
ATOM 31505 O O . GLN A 1 25 ? 6.022 -12.384 -1.627 1.00 0.00 25 GLN A O 20
ATOM 31519 N N . LEU A 1 26 ? 6.271 -10.399 -0.597 1.00 0.00 26 LEU A N 20
ATOM 31520 C CA . LEU A 1 26 ? 5.858 -9.620 -1.759 1.00 0.00 26 LEU A CA 20
ATOM 31521 C C . LEU A 1 26 ? 6.327 -8.174 -1.640 1.00 0.00 26 LEU A C 20
ATOM 31522 O O . LEU A 1 26 ? 5.909 -7.448 -0.739 1.00 0.00 26 LEU A O 20
ATOM 31538 N N . GLU A 1 27 ? 7.197 -7.762 -2.558 1.00 0.00 27 GLU A N 20
ATOM 31539 C CA . GLU A 1 27 ? 7.721 -6.401 -2.555 1.00 0.00 27 GLU A CA 20
ATOM 31540 C C . GLU A 1 27 ? 7.105 -5.579 -3.684 1.00 0.00 27 GLU A C 20
ATOM 31541 O O . GLU A 1 27 ? 6.797 -6.105 -4.754 1.00 0.00 27 GLU A O 20
ATOM 31553 N N . LEU A 1 28 ? 6.928 -4.286 -3.437 1.00 0.00 28 LEU A N 20
ATOM 31554 C CA . LEU A 1 28 ? 6.349 -3.389 -4.431 1.00 0.00 28 LEU A CA 20
ATOM 31555 C C . LEU A 1 28 ? 7.119 -2.073 -4.493 1.00 0.00 28 LEU A C 20
ATOM 31556 O O . LEU A 1 28 ? 7.441 -1.481 -3.462 1.00 0.00 28 LEU A O 20
ATOM 31572 N N . THR A 1 29 ? 7.409 -1.620 -5.708 1.00 0.00 29 THR A N 20
ATOM 31573 C CA . THR A 1 29 ? 8.139 -0.374 -5.904 1.00 0.00 29 THR A CA 20
ATOM 31574 C C . THR A 1 29 ? 7.434 0.524 -6.915 1.00 0.00 29 THR A C 20
ATOM 31575 O O . THR A 1 29 ? 7.325 0.182 -8.092 1.00 0.00 29 THR A O 20
ATOM 31586 N N . TRP A 1 30 ? 6.958 1.672 -6.447 1.00 0.00 30 TRP A N 20
ATOM 31587 C CA . TRP A 1 30 ? 6.263 2.619 -7.312 1.00 0.00 30 TRP A CA 20
ATOM 31588 C C . TRP A 1 30 ? 7.026 3.937 -7.399 1.00 0.00 30 TRP A C 20
ATOM 31589 O O . TRP A 1 30 ? 7.004 4.740 -6.467 1.00 0.00 30 TRP A O 20
ATOM 31610 N N . ALA A 1 31 ? 7.699 4.152 -8.524 1.00 0.00 31 ALA A N 20
ATOM 31611 C CA . ALA A 1 31 ? 8.467 5.374 -8.733 1.00 0.00 31 ALA A CA 20
ATOM 31612 C C . ALA A 1 31 ? 8.556 5.719 -10.216 1.00 0.00 31 ALA A C 20
ATOM 31613 O O . ALA A 1 31 ? 8.265 4.888 -11.075 1.00 0.00 31 ALA A O 20
ATOM 31620 N N . GLY A 1 32 ? 8.961 6.951 -10.509 1.00 0.00 32 GLY A N 20
ATOM 31621 C CA . GLY A 1 32 ? 9.081 7.385 -11.888 1.00 0.00 32 GLY A CA 20
ATOM 31622 C C . GLY A 1 32 ? 10.175 8.416 -12.079 1.00 0.00 32 GLY A C 20
ATOM 31623 O O . GLY A 1 32 ? 11.138 8.181 -12.809 1.00 0.00 32 GLY A O 20
ATOM 31627 N N . SER A 1 33 ? 10.026 9.563 -11.424 1.00 0.00 33 SER A N 20
ATOM 31628 C CA . SER A 1 33 ? 11.008 10.636 -11.529 1.00 0.00 33 SER A CA 20
ATOM 31629 C C . SER A 1 33 ? 11.645 10.925 -10.174 1.00 0.00 33 SER A C 20
ATOM 31630 O O . SER A 1 33 ? 10.986 10.847 -9.136 1.00 0.00 33 SER A O 20
ATOM 31638 N N . ARG A 1 34 ? 12.932 11.258 -10.191 1.00 0.00 34 ARG A N 20
ATOM 31639 C CA . ARG A 1 34 ? 13.660 11.557 -8.963 1.00 0.00 34 ARG A CA 20
ATOM 31640 C C . ARG A 1 34 ? 13.979 13.046 -8.870 1.00 0.00 34 ARG A C 20
ATOM 31641 O O . ARG A 1 34 ? 14.644 13.619 -9.733 1.00 0.00 34 ARG A O 20
ATOM 31662 N N . PRO A 1 35 ? 13.494 13.689 -7.797 1.00 0.00 35 PRO A N 20
ATOM 31663 C CA . PRO A 1 35 ? 13.715 15.120 -7.565 1.00 0.00 35 PRO A CA 20
ATOM 31664 C C . PRO A 1 35 ? 15.166 15.434 -7.219 1.00 0.00 35 PRO A C 20
ATOM 31665 O O . PRO A 1 35 ? 15.768 14.775 -6.372 1.00 0.00 35 PRO A O 20
ATOM 31676 N N . ARG A 1 36 ? 15.722 16.444 -7.880 1.00 0.00 36 ARG A N 20
ATOM 31677 C CA . ARG A 1 36 ? 17.103 16.844 -7.642 1.00 0.00 36 ARG A CA 20
ATOM 31678 C C . ARG A 1 36 ? 17.164 18.118 -6.804 1.00 0.00 36 ARG A C 20
ATOM 31679 O O . ARG A 1 36 ? 17.998 18.990 -7.041 1.00 0.00 36 ARG A O 20
ATOM 31700 N N . ASN A 1 37 ? 16.273 18.217 -5.822 1.00 0.00 37 ASN A N 20
ATOM 31701 C CA . ASN A 1 37 ? 16.224 19.384 -4.949 1.00 0.00 37 ASN A CA 20
ATOM 31702 C C . ASN A 1 37 ? 15.368 19.106 -3.717 1.00 0.00 37 ASN A C 20
ATOM 31703 O O . ASN A 1 37 ? 14.181 18.795 -3.812 1.00 0.00 37 ASN A O 20
ATOM 31714 N N . PRO A 1 38 ? 15.984 19.221 -2.531 1.00 0.00 38 PRO A N 20
ATOM 31715 C CA . PRO A 1 38 ? 15.298 18.988 -1.257 1.00 0.00 38 PRO A CA 20
ATOM 31716 C C . PRO A 1 38 ? 14.275 20.074 -0.942 1.00 0.00 38 PRO A C 20
ATOM 31717 O O . PRO A 1 38 ? 14.367 21.192 -1.447 1.00 0.00 38 PRO A O 20
ATOM 31728 N N . GLY A 1 39 ? 13.300 19.737 -0.103 1.00 0.00 39 GLY A N 20
ATOM 31729 C CA . GLY A 1 39 ? 12.274 20.696 0.265 1.00 0.00 39 GLY A CA 20
ATOM 31730 C C . GLY A 1 39 ? 10.889 20.081 0.289 1.00 0.00 39 GLY A C 20
ATOM 31731 O O . GLY A 1 39 ? 10.420 19.548 -0.716 1.00 0.00 39 GLY A O 20
ATOM 31735 N N . GLY A 1 40 ? 10.231 20.154 1.443 1.00 0.00 40 GLY A N 20
ATOM 31736 C CA . GLY A 1 40 ? 8.898 19.595 1.573 1.00 0.00 40 GLY A CA 20
ATOM 31737 C C . GLY A 1 40 ? 8.914 18.086 1.714 1.00 0.00 40 GLY A C 20
ATOM 31738 O O . GLY A 1 40 ? 9.452 17.382 0.861 1.00 0.00 40 GLY A O 20
ATOM 31742 N N . ASN A 1 41 ? 8.323 17.588 2.796 1.00 0.00 41 ASN A N 20
ATOM 31743 C CA . ASN A 1 41 ? 8.273 16.152 3.047 1.00 0.00 41 ASN A CA 20
ATOM 31744 C C . ASN A 1 41 ? 6.859 15.615 2.854 1.00 0.00 41 ASN A C 20
ATOM 31745 O O . ASN A 1 41 ? 5.878 16.284 3.184 1.00 0.00 41 ASN A O 20
ATOM 31756 N N . LEU A 1 42 ? 6.760 14.403 2.318 1.00 0.00 42 LEU A N 20
ATOM 31757 C CA . LEU A 1 42 ? 5.465 13.775 2.082 1.00 0.00 42 LEU A CA 20
ATOM 31758 C C . LEU A 1 42 ? 5.519 12.282 2.392 1.00 0.00 42 LEU A C 20
ATOM 31759 O O . LEU A 1 42 ? 6.570 11.651 2.274 1.00 0.00 42 LEU A O 20
ATOM 31775 N N . SER A 1 43 ? 4.380 11.724 2.789 1.00 0.00 43 SER A N 20
ATOM 31776 C CA . SER A 1 43 ? 4.299 10.305 3.118 1.00 0.00 43 SER A CA 20
ATOM 31777 C C . SER A 1 43 ? 3.316 9.590 2.197 1.00 0.00 43 SER A C 20
ATOM 31778 O O . SER A 1 43 ? 2.633 10.220 1.389 1.00 0.00 43 SER A O 20
ATOM 31786 N N . TYR A 1 44 ? 3.249 8.269 2.325 1.00 0.00 44 TYR A N 20
ATOM 31787 C CA . TYR A 1 44 ? 2.352 7.466 1.503 1.00 0.00 44 TYR A CA 20
ATOM 31788 C C . TYR A 1 44 ? 1.561 6.483 2.360 1.00 0.00 44 TYR A C 20
ATOM 31789 O O . TYR A 1 44 ? 2.096 5.889 3.296 1.00 0.00 44 TYR A O 20
ATOM 31807 N N . GLU A 1 45 ? 0.283 6.317 2.033 1.00 0.00 45 GLU A N 20
ATOM 31808 C CA . GLU A 1 45 ? -0.583 5.406 2.773 1.00 0.00 45 GLU A CA 20
ATOM 31809 C C . GLU A 1 45 ? -0.753 4.088 2.023 1.00 0.00 45 GLU A C 20
ATOM 31810 O O . GLU A 1 45 ? -1.218 4.065 0.883 1.00 0.00 45 GLU A O 20
ATOM 31822 N N . LEU A 1 46 ? -0.372 2.993 2.672 1.00 0.00 46 LEU A N 20
ATOM 31823 C CA . LEU A 1 46 ? -0.482 1.669 2.067 1.00 0.00 46 LEU A CA 20
ATOM 31824 C C . LEU A 1 46 ? -1.612 0.870 2.708 1.00 0.00 46 LEU A C 20
ATOM 31825 O O . LEU A 1 46 ? -1.744 0.832 3.932 1.00 0.00 46 LEU A O 20
ATOM 31841 N N . HIS A 1 47 ? -2.425 0.231 1.873 1.00 0.00 47 HIS A N 20
ATOM 31842 C CA . HIS A 1 47 ? -3.544 -0.570 2.358 1.00 0.00 47 HIS A CA 20
ATOM 31843 C C . HIS A 1 47 ? -3.592 -1.920 1.649 1.00 0.00 47 HIS A C 20
ATOM 31844 O O . HIS A 1 47 ? -3.865 -1.994 0.450 1.00 0.00 47 HIS A O 20
ATOM 31859 N N . VAL A 1 48 ? -3.326 -2.986 2.397 1.00 0.00 48 VAL A N 20
ATOM 31860 C CA . VAL A 1 48 ? -3.339 -4.333 1.840 1.00 0.00 48 VAL A CA 20
ATOM 31861 C C . VAL A 1 48 ? -4.571 -5.105 2.300 1.00 0.00 48 VAL A C 20
ATOM 31862 O O . VAL A 1 48 ? -4.948 -5.054 3.471 1.00 0.00 48 VAL A O 20
ATOM 31875 N N . LEU A 1 49 ? -5.194 -5.822 1.371 1.00 0.00 49 LEU A N 20
ATOM 31876 C CA . LEU A 1 49 ? -6.384 -6.607 1.680 1.00 0.00 49 LEU A CA 20
ATOM 31877 C C . LEU A 1 49 ? -6.171 -8.077 1.336 1.00 0.00 49 LEU A C 20
ATOM 31878 O O . LEU A 1 49 ? -5.832 -8.417 0.204 1.00 0.00 49 LEU A O 20
ATOM 31894 N N . ASN A 1 50 ? -6.375 -8.946 2.321 1.00 0.00 50 ASN A N 20
ATOM 31895 C CA . ASN A 1 50 ? -6.207 -10.381 2.122 1.00 0.00 50 ASN A CA 20
ATOM 31896 C C . ASN A 1 50 ? -7.544 -11.047 1.811 1.00 0.00 50 ASN A C 20
ATOM 31897 O O . ASN A 1 50 ? -8.599 -10.422 1.915 1.00 0.00 50 ASN A O 20
ATOM 31908 N N . GLN A 1 51 ? -7.490 -12.319 1.430 1.00 0.00 51 GLN A N 20
ATOM 31909 C CA . GLN A 1 51 ? -8.697 -13.070 1.103 1.00 0.00 51 GLN A CA 20
ATOM 31910 C C . GLN A 1 51 ? -9.820 -12.748 2.084 1.00 0.00 51 GLN A C 20
ATOM 31911 O O . GLN A 1 51 ? -10.801 -12.095 1.726 1.00 0.00 51 GLN A O 20
ATOM 31925 N N . ASP A 1 52 ? -9.670 -13.211 3.320 1.00 0.00 52 ASP A N 20
ATOM 31926 C CA . ASP A 1 52 ? -10.672 -12.971 4.352 1.00 0.00 52 ASP A CA 20
ATOM 31927 C C . ASP A 1 52 ? -10.121 -12.059 5.443 1.00 0.00 52 ASP A C 20
ATOM 31928 O O . ASP A 1 52 ? -10.483 -12.185 6.612 1.00 0.00 52 ASP A O 20
ATOM 31937 N N . GLU A 1 53 ? -9.242 -11.141 5.052 1.00 0.00 53 GLU A N 20
ATOM 31938 C CA . GLU A 1 53 ? -8.640 -10.209 5.998 1.00 0.00 53 GLU A CA 20
ATOM 31939 C C . GLU A 1 53 ? -8.272 -8.897 5.310 1.00 0.00 53 GLU A C 20
ATOM 31940 O O . GLU A 1 53 ? -8.196 -8.828 4.084 1.00 0.00 53 GLU A O 20
ATOM 31952 N N . GLU A 1 54 ? -8.046 -7.859 6.109 1.00 0.00 54 GLU A N 20
ATOM 31953 C CA . GLU A 1 54 ? -7.688 -6.550 5.577 1.00 0.00 54 GLU A CA 20
ATOM 31954 C C . GLU A 1 54 ? -6.864 -5.758 6.589 1.00 0.00 54 GLU A C 20
ATOM 31955 O O . GLU A 1 54 ? -7.268 -5.591 7.740 1.00 0.00 54 GLU A O 20
ATOM 31967 N N . TRP A 1 55 ? -5.707 -5.274 6.152 1.00 0.00 55 TRP A N 20
ATOM 31968 C CA . TRP A 1 55 ? -4.826 -4.501 7.019 1.00 0.00 55 TRP A CA 20
ATOM 31969 C C . TRP A 1 55 ? -4.190 -3.344 6.256 1.00 0.00 55 TRP A C 20
ATOM 31970 O O . TRP A 1 55 ? -3.970 -3.431 5.047 1.00 0.00 55 TRP A O 20
ATOM 31991 N N . HIS A 1 56 ? -3.896 -2.261 6.968 1.00 0.00 56 HIS A N 20
ATOM 31992 C CA . HIS A 1 56 ? -3.284 -1.086 6.357 1.00 0.00 56 HIS A CA 20
ATOM 31993 C C . HIS A 1 56 ? -2.044 -0.653 7.135 1.00 0.00 56 HIS A C 20
ATOM 31994 O O . HIS A 1 56 ? -1.961 -0.852 8.346 1.00 0.00 56 HIS A O 20
ATOM 32009 N N . GLN A 1 57 ? -1.086 -0.061 6.429 1.00 0.00 57 GLN A N 20
ATOM 32010 C CA . GLN A 1 57 ? 0.149 0.398 7.054 1.00 0.00 57 GLN A CA 20
ATOM 32011 C C . GLN A 1 57 ? 0.756 1.558 6.271 1.00 0.00 57 GLN A C 20
ATOM 32012 O O . GLN A 1 57 ? 0.940 1.471 5.058 1.00 0.00 57 GLN A O 20
ATOM 32026 N N . MET A 1 58 ? 1.065 2.642 6.974 1.00 0.00 58 MET A N 20
ATOM 32027 C CA . MET A 1 58 ? 1.652 3.819 6.344 1.00 0.00 58 MET A CA 20
ATOM 32028 C C . MET A 1 58 ? 3.156 3.642 6.158 1.00 0.00 58 MET A C 20
ATOM 32029 O O . MET A 1 58 ? 3.864 3.243 7.083 1.00 0.00 58 MET A O 20
ATOM 32043 N N . VAL A 1 59 ? 3.638 3.941 4.955 1.00 0.00 59 VAL A N 20
ATOM 32044 C CA . VAL A 1 59 ? 5.058 3.816 4.648 1.00 0.00 59 VAL A CA 20
ATOM 32045 C C . VAL A 1 59 ? 5.656 5.162 4.255 1.00 0.00 59 VAL A C 20
ATOM 32046 O O . VAL A 1 59 ? 5.023 5.955 3.556 1.00 0.00 59 VAL A O 20
ATOM 32059 N N . LEU A 1 60 ? 6.879 5.414 4.708 1.00 0.00 60 LEU A N 20
ATOM 32060 C CA . LEU A 1 60 ? 7.565 6.665 4.403 1.00 0.00 60 LEU A CA 20
ATOM 32061 C C . LEU A 1 60 ? 8.476 6.505 3.191 1.00 0.00 60 LEU A C 20
ATOM 32062 O O . LEU A 1 60 ? 9.393 7.299 2.984 1.00 0.00 60 LEU A O 20
ATOM 32078 N N . GLU A 1 61 ? 8.216 5.474 2.393 1.00 0.00 61 GLU A N 20
ATOM 32079 C CA . GLU A 1 61 ? 9.013 5.212 1.200 1.00 0.00 61 GLU A CA 20
ATOM 32080 C C . GLU A 1 61 ? 8.145 4.644 0.080 1.00 0.00 61 GLU A C 20
ATOM 32081 O O . GLU A 1 61 ? 7.110 4.021 0.318 1.00 0.00 61 GLU A O 20
ATOM 32093 N N . PRO A 1 62 ? 8.576 4.865 -1.171 1.00 0.00 62 PRO A N 20
ATOM 32094 C CA . PRO A 1 62 ? 7.855 4.384 -2.353 1.00 0.00 62 PRO A CA 20
ATOM 32095 C C . PRO A 1 62 ? 7.918 2.867 -2.493 1.00 0.00 62 PRO A C 20
ATOM 32096 O O . PRO A 1 62 ? 7.409 2.302 -3.461 1.00 0.00 62 PRO A O 20
ATOM 32107 N N . ARG A 1 63 ? 8.546 2.213 -1.522 1.00 0.00 63 ARG A N 20
ATOM 32108 C CA . ARG A 1 63 ? 8.677 0.761 -1.538 1.00 0.00 63 ARG A CA 20
ATOM 32109 C C . ARG A 1 63 ? 8.235 0.160 -0.207 1.00 0.00 63 ARG A C 20
ATOM 32110 O O . ARG A 1 63 ? 8.665 0.602 0.859 1.00 0.00 63 ARG A O 20
ATOM 32131 N N . VAL A 1 64 ? 7.373 -0.849 -0.276 1.00 0.00 64 VAL A N 20
ATOM 32132 C CA . VAL A 1 64 ? 6.874 -1.511 0.924 1.00 0.00 64 VAL A CA 20
ATOM 32133 C C . VAL A 1 64 ? 7.178 -3.005 0.894 1.00 0.00 64 VAL A C 20
ATOM 32134 O O . VAL A 1 64 ? 7.001 -3.666 -0.130 1.00 0.00 64 VAL A O 20
ATOM 32147 N N . LEU A 1 65 ? 7.637 -3.531 2.024 1.00 0.00 65 LEU A N 20
ATOM 32148 C CA . LEU A 1 65 ? 7.966 -4.949 2.130 1.00 0.00 65 LEU A CA 20
ATOM 32149 C C . LEU A 1 65 ? 6.914 -5.693 2.946 1.00 0.00 65 LEU A C 20
ATOM 32150 O O . LEU A 1 65 ? 6.828 -5.529 4.164 1.00 0.00 65 LEU A O 20
ATOM 32166 N N . LEU A 1 66 ? 6.118 -6.512 2.269 1.00 0.00 66 LEU A N 20
ATOM 32167 C CA . LEU A 1 66 ? 5.073 -7.285 2.931 1.00 0.00 66 LEU A CA 20
ATOM 32168 C C . LEU A 1 66 ? 5.546 -8.705 3.221 1.00 0.00 66 LEU A C 20
ATOM 32169 O O . LEU A 1 66 ? 5.967 -9.428 2.317 1.00 0.00 66 LEU A O 20
ATOM 32185 N N . THR A 1 67 ? 5.472 -9.102 4.488 1.00 0.00 67 THR A N 20
ATOM 32186 C CA . THR A 1 67 ? 5.892 -10.436 4.898 1.00 0.00 67 THR A CA 20
ATOM 32187 C C . THR A 1 67 ? 4.746 -11.195 5.555 1.00 0.00 67 THR A C 20
ATOM 32188 O O . THR A 1 67 ? 3.642 -10.670 5.701 1.00 0.00 67 THR A O 20
ATOM 32199 N N . LYS A 1 68 ? 5.014 -12.435 5.952 1.00 0.00 68 LYS A N 20
ATOM 32200 C CA . LYS A 1 68 ? 4.005 -13.267 6.597 1.00 0.00 68 LYS A CA 20
ATOM 32201 C C . LYS A 1 68 ? 2.798 -13.464 5.685 1.00 0.00 68 LYS A C 20
ATOM 32202 O O . LYS A 1 68 ? 1.652 -13.349 6.122 1.00 0.00 68 LYS A O 20
ATOM 32221 N N . LEU A 1 69 ? 3.063 -13.762 4.418 1.00 0.00 69 LEU A N 20
ATOM 32222 C CA . LEU A 1 69 ? 1.998 -13.977 3.444 1.00 0.00 69 LEU A CA 20
ATOM 32223 C C . LEU A 1 69 ? 1.722 -15.466 3.258 1.00 0.00 69 LEU A C 20
ATOM 32224 O O . LEU A 1 69 ? 2.423 -16.310 3.815 1.00 0.00 69 LEU A O 20
ATOM 32240 N N . GLN A 1 70 ? 0.698 -15.779 2.471 1.00 0.00 70 GLN A N 20
ATOM 32241 C CA . GLN A 1 70 ? 0.332 -17.166 2.210 1.00 0.00 70 GLN A CA 20
ATOM 32242 C C . GLN A 1 70 ? 0.504 -17.507 0.734 1.00 0.00 70 GLN A C 20
ATOM 32243 O O . GLN A 1 70 ? 0.227 -16.697 -0.152 1.00 0.00 70 GLN A O 20
ATOM 32257 N N . PRO A 1 71 ? 0.973 -18.733 0.459 1.00 0.00 71 PRO A N 20
ATOM 32258 C CA . PRO A 1 71 ? 1.192 -19.209 -0.910 1.00 0.00 71 PRO A CA 20
ATOM 32259 C C . PRO A 1 71 ? -0.115 -19.434 -1.662 1.00 0.00 71 PRO A C 20
ATOM 32260 O O . PRO A 1 71 ? -1.100 -19.900 -1.089 1.00 0.00 71 PRO A O 20
ATOM 32271 N N . ASP A 1 72 ? -0.118 -19.099 -2.948 1.00 0.00 72 ASP A N 20
ATOM 32272 C CA . ASP A 1 72 ? -1.304 -19.266 -3.779 1.00 0.00 72 ASP A CA 20
ATOM 32273 C C . ASP A 1 72 ? -2.474 -18.460 -3.224 1.00 0.00 72 ASP A C 20
ATOM 32274 O O . ASP A 1 72 ? -3.573 -18.985 -3.038 1.00 0.00 72 ASP A O 20
ATOM 32283 N N . THR A 1 73 ? -2.232 -17.180 -2.960 1.00 0.00 73 THR A N 20
ATOM 32284 C CA . THR A 1 73 ? -3.264 -16.301 -2.424 1.00 0.00 73 THR A CA 20
ATOM 32285 C C . THR A 1 73 ? -3.172 -14.908 -3.036 1.00 0.00 73 THR A C 20
ATOM 32286 O O . THR A 1 73 ? -2.080 -14.367 -3.213 1.00 0.00 73 THR A O 20
ATOM 32297 N N . THR A 1 74 ? -4.325 -14.330 -3.357 1.00 0.00 74 THR A N 20
ATOM 32298 C CA . THR A 1 74 ? -4.374 -12.999 -3.949 1.00 0.00 74 THR A CA 20
ATOM 32299 C C . THR A 1 74 ? -4.312 -11.917 -2.877 1.00 0.00 74 THR A C 20
ATOM 32300 O O . THR A 1 74 ? -5.090 -11.930 -1.923 1.00 0.00 74 THR A O 20
ATOM 32311 N N . TYR A 1 75 ? -3.383 -10.982 -3.040 1.00 0.00 75 TYR A N 20
ATOM 32312 C CA . TYR A 1 75 ? -3.218 -9.893 -2.085 1.00 0.00 75 TYR A CA 20
ATOM 32313 C C . TYR A 1 75 ? -3.361 -8.539 -2.772 1.00 0.00 75 TYR A C 20
ATOM 32314 O O . TYR A 1 75 ? -2.519 -8.149 -3.581 1.00 0.00 75 TYR A O 20
ATOM 32332 N N . ILE A 1 76 ? -4.434 -7.827 -2.444 1.00 0.00 76 ILE A N 20
ATOM 32333 C CA . ILE A 1 76 ? -4.688 -6.516 -3.028 1.00 0.00 76 ILE A CA 20
ATOM 32334 C C . ILE A 1 76 ? -3.953 -5.421 -2.262 1.00 0.00 76 ILE A C 20
ATOM 32335 O O . ILE A 1 76 ? -3.905 -5.435 -1.032 1.00 0.00 76 ILE A O 20
ATOM 32351 N N . VAL A 1 77 ? -3.382 -4.473 -2.997 1.00 0.00 77 VAL A N 20
ATOM 32352 C CA . VAL A 1 77 ? -2.651 -3.368 -2.388 1.00 0.00 77 VAL A CA 20
ATOM 32353 C C . VAL A 1 77 ? -2.936 -2.056 -3.109 1.00 0.00 77 VAL A C 20
ATOM 32354 O O . VAL A 1 77 ? -3.053 -2.021 -4.334 1.00 0.00 77 VAL A O 20
ATOM 32367 N N . ARG A 1 78 ? -3.048 -0.977 -2.340 1.00 0.00 78 ARG A N 20
ATOM 32368 C CA . ARG A 1 78 ? -3.321 0.339 -2.906 1.00 0.00 78 ARG A CA 20
ATOM 32369 C C . ARG A 1 78 ? -2.580 1.427 -2.134 1.00 0.00 78 ARG A C 20
ATOM 32370 O O . ARG A 1 78 ? -2.768 1.583 -0.927 1.00 0.00 78 ARG A O 20
ATOM 32391 N N . VAL A 1 79 ? -1.738 2.175 -2.838 1.00 0.00 79 VAL A N 20
ATOM 32392 C CA . VAL A 1 79 ? -0.969 3.249 -2.219 1.00 0.00 79 VAL A CA 20
ATOM 32393 C C . VAL A 1 79 ? -1.369 4.607 -2.784 1.00 0.00 79 VAL A C 20
ATOM 32394 O O . VAL A 1 79 ? -1.651 4.737 -3.975 1.00 0.00 79 VAL A O 20
ATOM 32407 N N . ARG A 1 80 ? -1.393 5.617 -1.920 1.00 0.00 80 ARG A N 20
ATOM 32408 C CA . ARG A 1 80 ? -1.759 6.967 -2.332 1.00 0.00 80 ARG A CA 20
ATOM 32409 C C . ARG A 1 80 ? -0.997 8.009 -1.519 1.00 0.00 80 ARG A C 20
ATOM 32410 O O . ARG A 1 80 ? -0.798 7.850 -0.315 1.00 0.00 80 ARG A O 20
ATOM 32431 N N . THR A 1 81 ? -0.572 9.078 -2.187 1.00 0.00 81 THR A N 20
ATOM 32432 C CA . THR A 1 81 ? 0.169 10.145 -1.528 1.00 0.00 81 THR A CA 20
ATOM 32433 C C . THR A 1 81 ? -0.726 10.930 -0.576 1.00 0.00 81 THR A C 20
ATOM 32434 O O . THR A 1 81 ? -1.783 11.427 -0.969 1.00 0.00 81 THR A O 20
ATOM 32445 N N . LEU A 1 82 ? -0.298 11.039 0.677 1.00 0.00 82 LEU A N 20
ATOM 32446 C CA . LEU A 1 82 ? -1.062 11.765 1.686 1.00 0.00 82 LEU A CA 20
ATOM 32447 C C . LEU A 1 82 ? -0.779 13.262 1.609 1.00 0.00 82 LEU A C 20
ATOM 32448 O O . LEU A 1 82 ? 0.355 13.680 1.371 1.00 0.00 82 LEU A O 20
ATOM 32464 N N . THR A 1 83 ? -1.817 14.066 1.816 1.00 0.00 83 THR A N 20
ATOM 32465 C CA . THR A 1 83 ? -1.681 15.517 1.772 1.00 0.00 83 THR A CA 20
ATOM 32466 C C . THR A 1 83 ? -2.361 16.170 2.970 1.00 0.00 83 THR A C 20
ATOM 32467 O O . THR A 1 83 ? -3.306 15.631 3.547 1.00 0.00 83 THR A O 20
ATOM 32478 N N . PRO A 1 84 ? -1.872 17.358 3.354 1.00 0.00 84 PRO A N 20
ATOM 32479 C CA . PRO A 1 84 ? -2.420 18.110 4.487 1.00 0.00 84 PRO A CA 20
ATOM 32480 C C . PRO A 1 84 ? -3.810 18.667 4.196 1.00 0.00 84 PRO A C 20
ATOM 32481 O O . PRO A 1 84 ? -4.703 18.605 5.041 1.00 0.00 84 PRO A O 20
ATOM 32492 N N . LEU A 1 85 ? -3.985 19.208 2.995 1.00 0.00 85 LEU A N 20
ATOM 32493 C CA . LEU A 1 85 ? -5.268 19.775 2.592 1.00 0.00 85 LEU A CA 20
ATOM 32494 C C . LEU A 1 85 ? -5.755 19.149 1.289 1.00 0.00 85 LEU A C 20
ATOM 32495 O O . LEU A 1 85 ? -5.413 19.610 0.201 1.00 0.00 85 LEU A O 20
ATOM 32511 N N . GLY A 1 86 ? -6.557 18.095 1.409 1.00 0.00 86 GLY A N 20
ATOM 32512 C CA . GLY A 1 86 ? -7.079 17.424 0.233 1.00 0.00 86 GLY A CA 20
ATOM 32513 C C . GLY A 1 86 ? -6.176 16.304 -0.245 1.00 0.00 86 GLY A C 20
ATOM 32514 O O . GLY A 1 86 ? -5.400 16.463 -1.187 1.00 0.00 86 GLY A O 20
ATOM 32518 N N . PRO A 1 87 ? -6.270 15.140 0.414 1.00 0.00 87 PRO A N 20
ATOM 32519 C CA . PRO A 1 87 ? -5.462 13.967 0.069 1.00 0.00 87 PRO A CA 20
ATOM 32520 C C . PRO A 1 87 ? -5.868 13.355 -1.267 1.00 0.00 87 PRO A C 20
ATOM 32521 O O . PRO A 1 87 ? -7.036 13.399 -1.652 1.00 0.00 87 PRO A O 20
ATOM 32532 N N . GLY A 1 88 ? -4.896 12.784 -1.972 1.00 0.00 88 GLY A N 20
ATOM 32533 C CA . GLY A 1 88 ? -5.173 12.172 -3.258 1.00 0.00 88 GLY A CA 20
ATOM 32534 C C . GLY A 1 88 ? -6.012 10.915 -3.133 1.00 0.00 88 GLY A C 20
ATOM 32535 O O . GLY A 1 88 ? -6.154 10.343 -2.052 1.00 0.00 88 GLY A O 20
ATOM 32539 N N . PRO A 1 89 ? -6.586 10.468 -4.259 1.00 0.00 89 PRO A N 20
ATOM 32540 C CA . PRO A 1 89 ? -7.426 9.267 -4.297 1.00 0.00 89 PRO A CA 20
ATOM 32541 C C . PRO A 1 89 ? -6.621 7.990 -4.084 1.00 0.00 89 PRO A C 20
ATOM 32542 O O . PRO A 1 89 ? -5.405 7.971 -4.276 1.00 0.00 89 PRO A O 20
ATOM 32553 N N . PHE A 1 90 ? -7.306 6.923 -3.688 1.00 0.00 90 PHE A N 20
ATOM 32554 C CA . PHE A 1 90 ? -6.654 5.640 -3.449 1.00 0.00 90 PHE A CA 20
ATOM 32555 C C . PHE A 1 90 ? -6.462 4.876 -4.755 1.00 0.00 90 PHE A C 20
ATOM 32556 O O . PHE A 1 90 ? -7.408 4.682 -5.519 1.00 0.00 90 PHE A O 20
ATOM 32573 N N . SER A 1 91 ? -5.230 4.445 -5.006 1.00 0.00 91 SER A N 20
ATOM 32574 C CA . SER A 1 91 ? -4.911 3.705 -6.222 1.00 0.00 91 SER A CA 20
ATOM 32575 C C . SER A 1 91 ? -5.939 2.607 -6.474 1.00 0.00 91 SER A C 20
ATOM 32576 O O . SER A 1 91 ? -6.609 2.126 -5.560 1.00 0.00 91 SER A O 20
ATOM 32584 N N . PRO A 1 92 ? -6.067 2.198 -7.746 1.00 0.00 92 PRO A N 20
ATOM 32585 C CA . PRO A 1 92 ? -7.010 1.152 -8.150 1.00 0.00 92 PRO A CA 20
ATOM 32586 C C . PRO A 1 92 ? -6.597 -0.227 -7.646 1.00 0.00 92 PRO A C 20
ATOM 32587 O O . PRO A 1 92 ? -5.431 -0.610 -7.742 1.00 0.00 92 PRO A O 20
ATOM 32598 N N . ASP A 1 93 ? -7.560 -0.969 -7.110 1.00 0.00 93 ASP A N 20
ATOM 32599 C CA . ASP A 1 93 ? -7.297 -2.306 -6.592 1.00 0.00 93 ASP A CA 20
ATOM 32600 C C . ASP A 1 93 ? -6.319 -3.055 -7.493 1.00 0.00 93 ASP A C 20
ATOM 32601 O O . ASP A 1 93 ? -6.659 -3.436 -8.614 1.00 0.00 93 ASP A O 20
ATOM 32610 N N . HIS A 1 94 ? -5.104 -3.261 -6.996 1.00 0.00 94 HIS A N 20
ATOM 32611 C CA . HIS A 1 94 ? -4.076 -3.964 -7.756 1.00 0.00 94 HIS A CA 20
ATOM 32612 C C . HIS A 1 94 ? -4.111 -5.461 -7.463 1.00 0.00 94 HIS A C 20
ATOM 32613 O O . HIS A 1 94 ? -3.623 -5.910 -6.426 1.00 0.00 94 HIS A O 20
ATOM 32628 N N . GLU A 1 95 ? -4.692 -6.226 -8.381 1.00 0.00 95 GLU A N 20
ATOM 32629 C CA . GLU A 1 95 ? -4.792 -7.672 -8.218 1.00 0.00 95 GLU A CA 20
ATOM 32630 C C . GLU A 1 95 ? -3.417 -8.327 -8.322 1.00 0.00 95 GLU A C 20
ATOM 32631 O O . GLU A 1 95 ? -2.801 -8.337 -9.388 1.00 0.00 95 GLU A O 20
ATOM 32643 N N . PHE A 1 96 ? -2.942 -8.872 -7.207 1.00 0.00 96 PHE A N 20
ATOM 32644 C CA . PHE A 1 96 ? -1.640 -9.528 -7.171 1.00 0.00 96 PHE A CA 20
ATOM 32645 C C . PHE A 1 96 ? -1.775 -10.980 -6.724 1.00 0.00 96 PHE A C 20
ATOM 32646 O O . PHE A 1 96 ? -2.695 -11.330 -5.983 1.00 0.00 96 PHE A O 20
ATOM 32663 N N . ARG A 1 97 ? -0.853 -11.821 -7.179 1.00 0.00 97 ARG A N 20
ATOM 32664 C CA . ARG A 1 97 ? -0.869 -13.236 -6.827 1.00 0.00 97 ARG A CA 20
ATOM 32665 C C . ARG A 1 97 ? 0.518 -13.706 -6.397 1.00 0.00 97 ARG A C 20
ATOM 32666 O O . ARG A 1 97 ? 1.498 -13.526 -7.121 1.00 0.00 97 ARG A O 20
ATOM 32687 N N . THR A 1 98 ? 0.593 -14.308 -5.214 1.00 0.00 98 THR A N 20
ATOM 32688 C CA . THR A 1 98 ? 1.859 -14.801 -4.687 1.00 0.00 98 THR A CA 20
ATOM 32689 C C . THR A 1 98 ? 2.237 -16.134 -5.323 1.00 0.00 98 THR A C 20
ATOM 32690 O O . THR A 1 98 ? 1.370 -16.910 -5.722 1.00 0.00 98 THR A O 20
ATOM 32701 N N . SER A 1 99 ? 3.538 -16.393 -5.414 1.00 0.00 99 SER A N 20
ATOM 32702 C CA . SER A 1 99 ? 4.031 -17.632 -6.004 1.00 0.00 99 SER A CA 20
ATOM 32703 C C . SER A 1 99 ? 3.396 -18.845 -5.331 1.00 0.00 99 SER A C 20
ATOM 32704 O O . SER A 1 99 ? 2.991 -18.801 -4.169 1.00 0.00 99 SER A O 20
ATOM 32712 N N . PRO A 1 100 ? 3.307 -19.955 -6.078 1.00 0.00 100 PRO A N 20
ATOM 32713 C CA . PRO A 1 100 ? 2.723 -21.202 -5.575 1.00 0.00 100 PRO A CA 20
ATOM 32714 C C . PRO A 1 100 ? 3.597 -21.867 -4.517 1.00 0.00 100 PRO A C 20
ATOM 32715 O O . PRO A 1 100 ? 4.807 -21.651 -4.452 1.00 0.00 100 PRO A O 20
ATOM 32726 N N . PRO A 1 101 ? 2.972 -22.695 -3.667 1.00 0.00 101 PRO A N 20
ATOM 32727 C CA . PRO A 1 101 ? 3.675 -23.408 -2.596 1.00 0.00 101 PRO A CA 20
ATOM 32728 C C . PRO A 1 101 ? 4.597 -24.497 -3.134 1.00 0.00 101 PRO A C 20
ATOM 32729 O O . PRO A 1 101 ? 4.414 -24.985 -4.249 1.00 0.00 101 PRO A O 20
ATOM 32740 N N . SER A 1 102 ? 5.589 -24.875 -2.333 1.00 0.00 102 SER A N 20
ATOM 32741 C CA . SER A 1 102 ? 6.542 -25.904 -2.731 1.00 0.00 102 SER A CA 20
ATOM 32742 C C . SER A 1 102 ? 5.849 -27.254 -2.891 1.00 0.00 102 SER A C 20
ATOM 32743 O O . SER A 1 102 ? 5.865 -27.849 -3.968 1.00 0.00 102 SER A O 20
ATOM 32751 N N . GLY A 1 103 ? 5.239 -27.731 -1.810 1.00 0.00 103 GLY A N 20
ATOM 32752 C CA . GLY A 1 103 ? 4.548 -29.007 -1.851 1.00 0.00 103 GLY A CA 20
ATOM 32753 C C . GLY A 1 103 ? 3.733 -29.184 -3.116 1.00 0.00 103 GLY A C 20
ATOM 32754 O O . GLY A 1 103 ? 2.646 -28.626 -3.263 1.00 0.00 103 GLY A O 20
ATOM 32758 N N . PRO A 1 104 ? 4.262 -29.978 -4.059 1.00 0.00 104 PRO A N 20
ATOM 32759 C CA . PRO A 1 104 ? 3.593 -30.245 -5.335 1.00 0.00 104 PRO A CA 20
ATOM 32760 C C . PRO A 1 104 ? 2.348 -31.110 -5.168 1.00 0.00 104 PRO A C 20
ATOM 32761 O O . PRO A 1 104 ? 2.142 -31.722 -4.120 1.00 0.00 104 PRO A O 20
ATOM 32772 N N . SER A 1 105 ? 1.520 -31.155 -6.207 1.00 0.00 105 SER A N 20
ATOM 32773 C CA . SER A 1 105 ? 0.293 -31.942 -6.173 1.00 0.00 105 SER A CA 20
ATOM 32774 C C . SER A 1 105 ? -0.293 -32.096 -7.573 1.00 0.00 105 SER A C 20
ATOM 32775 O O . SER A 1 105 ? -0.019 -31.292 -8.464 1.00 0.00 105 SER A O 20
ATOM 32783 N N . SER A 1 106 ? -1.101 -33.135 -7.758 1.00 0.00 106 SER A N 20
ATOM 32784 C CA . SER A 1 106 ? -1.723 -33.398 -9.051 1.00 0.00 106 SER A CA 20
ATOM 32785 C C . SER A 1 106 ? -2.894 -32.449 -9.293 1.00 0.00 106 SER A C 20
ATOM 32786 O O . SER A 1 106 ? -2.926 -31.727 -10.289 1.00 0.00 106 SER A O 20
ATOM 32794 N N . GLY A 1 107 ? -3.855 -32.458 -8.374 1.00 0.00 107 GLY A N 20
ATOM 32795 C CA . GLY A 1 107 ? -5.014 -31.595 -8.505 1.00 0.00 107 GLY A CA 20
ATOM 32796 C C . GLY A 1 107 ? -6.319 -32.355 -8.377 1.00 0.00 107 GLY A C 20
ATOM 32797 O O . GLY A 1 107 ? -6.895 -32.786 -9.376 1.00 0.00 107 GLY A O 20
#

CATH classification: 2.60.40.10

GO terms:
  GO:0005003 ephrin receptor activity (F, IDA)
  GO:0005515 protein binding (F, IPI)
  GO:0051496 positive regulation of stress fiber assembly (P, IDA)

Solvent-accessible surface area: 7927 Å² total; per-residue (Å²): 136,111,78,63,101,120,64,63,127,111,63,75,29,7,71,8,97,60,56,96,105,69,37,174,48,0,41,0,44,5,92,55,106,208,118,239,99,106,72,65,153,82,20,41,41,0,32,0,49,35,162,139,112,100,73,120,67,105,15,135,69,58,148,6,73,6,74,196,8,116,47,92,23,42,5,40,0,66,0,36,19,44,48,129,168,60,68,15,77,79,3,82,109,34,136,23,151,3,20,93,70,130,54,145,105,122,130